Protein 1JEG (pdb70)

Organism: Mus musculus (NCBI:txid10090)

Sequence (78 aa):
SGTECIAKYNFHGTAEQDLPFCKGDVLTIVAVTKDPNWYKAKNKVGREGIIPANYVQKREIPPPLPERTPESFIVVEESGTECIAKYNFHGTAEQDLPFCKGDVLTIVAVTKDPNWYKAKNKVGREGIIPANYVQKREIPPPLPERTPESFIVVEESGTECIAKYNFHGTAEQDLPFCKGDVLTIVAVTKDPNWYKAKNKVGREGIIPANYVQKREIPPPLPERTPESFIVVEESGTECIAKYNFHGTAEQDLPFCKGDVLTIVAVTKDPNWYKAKNKVGREGIIPANYVQKREIPPPLPERTPESFIVVEESGTECIAKYNFHGTAEQDLPFCKGDVLTIVAVTKDPNWYKAKNKVGREGIIPANYVQKREIPPPLPERTPESFIVVEESGTECIAKYNFHGTAEQDLPFCKGDVLTIVAVTKDPNWYKAKNKVGREGIIPANYVQKREIPPPLPERTPESFIVVEESGTECIAKYNFHGTAEQDLPFCKGDVLTIVAVTKDPNWYKAKNKVGREGIIPANYVQKREIPPPLPERTPESFIVVEESGTECIAKYNFHGTAEQDLPFCKGDVLTIVAVTKDPNWYKAKNKVGREGIIPANYVQKREIPPPLPERTPESFIVVEESGTECIAKYNFHGTAEQDLPFCKGDVLTIVAVTKDPNWYKAKNKVGREGIIPANYVQKREIPPPLPERTPESFIVVEESGTECIAKYNFHGTAEQDLPFCKGDVLTIVAVTKDPNWYKAKNKVGREGIIPANYVQKREIPPPLPERTPESFIVVEESGTECIAKYNFHGTAEQDLPFCKGDVLTIVAVTKDPNWYKAKNKVGREGIIPANYVQKREIPPPLPERTPESFIVVEESGTECIAKYNFHGTAEQDLPFCKGDVLTIVAVTKDPNWYKAKNKVGREGIIPANYVQKREIPPPLPERTPESFIVVEESGTECIAKYNFHGTAEQDLPFCKGDVLTIVAVTKDPNWYKAKNKVGREGIIPANYVQKREIPPPLPERTPESFIVVEESGTECIAKYNFHGTAEQDLPFCKGDVLTIVAVTKDPNWYKAKNKVGREGIIPANYVQKREIPPPLPERTPESFIVVEESGTECIAKYNFHGTAEQDLPFCKGDVLTIVAVTKDPNWYKAKNKVGREGIIPANYVQKREIPPPLPERTPESFIVVEESGTECIAKYNFHGTAEQDLPFCKGDVLTIVAVTKDPNWYKAKNKVGREGIIPANYVQKREIPPPLPERTPESFIVVEESGTECIAKYNFHGTAEQDLPFCKGDVLTIVAVTKDPNWYKAKNKVGREGIIPANYVQKREIPPPLPERTPESFIVVEESGTECIAKYNFHGTAEQDLPFCKGDVLTIVAVTKDPNWYKAKNKVGREGIIPANYVQKREIPPPLPERTPESFIVVEESGTECIAKYNFHGTAEQDLPFCKGDVLTIVAVTKDPNWYKAKNKVGREGIIPANYVQKREIPPPLPERTPESFIVVEESGTECIAKYNFHGTAEQDLPFCKGDVLTIVAVTKDPNWYKAKNKVGREGIIPANYVQKREIPPPLPERTPESFIVVEESGTECIAKYNFHGTAEQDLPFCKGDVLTIVAVTKDPNWYKAKNKVGREGIIPANYVQKREIPPPLPERTPESFIVVEESGTECIAKYNFHGTAEQDLPFCKGDVLTIVAVTKDPNWYKAKNKVGREGIIPANYVQKREIPPPLPERTPESFIVVEESGTECIAKYNFHGTAEQDLPFCKGDVLTIVAVTKDPNWYKAKNKVGREGIIPANYVQKREIPPPLPERTPESFIVVEESGTECIAKYNFHGTAEQDLPFCKGDVLTIVAVTKDPNWYKAKNKVGREGIIPANYVQKREIPPPLPERTPESFIVVEESGTECIAKYNFHGTAEQDLPFCKGDVLTIVAVTKDPNWYKAKNKVGREGIIPANYVQKREIPPPLPERTPESFIVVEE

CATH classification: 2.30.30.40

Foldseek 3Di:
DAWKKFFAAFDCDDDPQADGDHGRFIWAFDAADPDPQWTWTAHPVRRTHIDRCVGIGTPD/DDDDDDDDDPCVVPDPPD

InterPro domains:
  IPR000719 Protein kinase domain [PS50011] (195-449)
  IPR000980 SH2 domain [PF00017] (82-156)
  IPR000980 SH2 domain [PS50001] (82-171)
  IPR000980 SH2 domain [SM00252] (80-162)
  IPR001245 Serine-threonine/tyrosine-protein kinase, catalytic domain [PF07714] (195-440)
  IPR001245 Serine-threonine/tyrosine-protein kinase, catalytic domain [PR00109] (266-279)
  IPR001245 Serine-threonine/tyrosine-protein kinase, catalytic domain [PR00109] (304-322)
  IPR001245 Serine-threonine/tyrosine-protein kinase, catalytic domain [PR00109] (348-358)
  IPR001245 Serine-threonine/tyrosine-protein kinase, catalytic domain [PR00109] (367-389)
  IPR001245 Serine-threonine/tyrosine-protein kinase, catalytic domain [PR00109] (411-433)
  IPR001452 SH3 domain [PF00018] (15-62)
  IPR001452 SH3 domain [PS50002] (9-70)
  IPR001452 SH3 domain [SM00326] (12-69)
  IPR008266 Tyrosine-protein kinase, active site [PS00109] (310-322)
  IPR011009 Protein kinase-like domain superfamily [SSF56112] (182-446)
  IPR017441 Protein kinase, ATP binding site [PS00107] (201-222)
  IPR020635 Tyrosine-protein kinase, catalytic domain [SM00219] (195-440)
  IPR035027 CSK-like, SH2 domain [cd09937] (78-175)
  IPR036028 SH3-like domain superfamily [SSF50044] (13-99)
  IPR036860 SH2 domain superfamily [G3DSA:3.30.505.10] (81-172)

Solvent-accessible surface area: 5381 Å² total; per-residue (Å²): 138,57,39,72,0,41,2,106,97,93,21,130,35,57,39,177,85,12,12,80,9,75,130,60,52,67,0,41,29,68,12,36,3,98,24,77,66,10,49,46,0,65,31,188,110,46,167,112,2,14,1,0,21,52,48,11,79,67,200,136,215,102,113,109,13,20,117,123,32,116,80,21,154,79,69,64,174,186

Secondary structure (DSSP, 8-state):
---EEEESS-----STTB----TT-EEEEEEE-SSSSEEEEE-TTS-EEEEEGGGEEE--/---------GGGGS----

Nearest PDB structures (foldseek):
  1jeg-assembly1_A  TM=9.680E-01  e=2.152E-09  Mus musculus
  1k9a-assembly7_C  TM=9.308E-01  e=7.114E-09  Rattus norvegicus
  1k9a-assembly2_B  TM=9.327E-01  e=8.933E-09  Rattus norvegicus
  1k9a-assembly5_E  TM=9.353E-01  e=1.331E-08  Rattus norvegicus
  6f55-assembly1_A  TM=8.691E-01  e=7.616E-05  Gallus gallus

GO terms:
  GO:0004713 protein tyrosine kinase activity (F, TAS)
  GO:0005524 ATP binding (F, TAS)
  GO:0005886 plasma membrane (C, TAS)
  GO:0016740 transferase activity (F, TAS)
  GO:0035556 intracellular signal transduction (P, IMP)
  GO:0050860 negative regulation of T cell receptor signaling pathway (P, IMP)
  GO:0050868 negative regulation of T cell activation (P, IMP)
  GO:0005515 protein binding (F, IPI)
  GO:0005911 cell-cell junction (C, IDA)
  GO:0008285 negative regulation of cell population proliferation (P, IGI)
  GO:0008285 negative regulation of cell population proliferation (P, IMP)

Radius of gyration: 11.35 Å; Cα contacts (8 Å, |Δi|>4): 159; chains: 2; bounding box: 28×25×25 Å

Structure (mmCIF, N/CA/C/O backbone):
data_1JEG
#
_entry.id   1JEG
#
_cell.length_a   ?
_cell.length_b   ?
_cell.length_c   ?
_cell.angle_alpha   ?
_cell.angle_beta   ?
_cell.angle_gamma   ?
#
loop_
_entity.id
_entity.type
_entity.pdbx_description
1 polymer 'TYROSINE-PROTEIN KINASE CSK'
2 polymer 'HEMATOPOIETIC CELL PROTEIN-TYROSINE PHOSPHATASE 70Z-PEP'
#
loop_
_atom_site.group_PDB
_atom_site.id
_atom_site.type_symbol
_atom_site.label_atom_id
_atom_site.label_alt_id
_atom_site.label_comp_id
_atom_site.label_asym_id
_atom_site.label_entity_id
_atom_site.label_seq_id
_atom_site.pdbx_PDB_ins_code
_atom_site.Cartn_x
_atom_site.Cartn_y
_atom_site.Cartn_z
_atom_site.occupancy
_atom_site.B_iso_or_equiv
_atom_site.auth_seq_id
_atom_site.auth_comp_id
_atom_site.auth_asym_id
_atom_site.auth_atom_id
_atom_site.pdbx_PDB_model_num
ATOM 1 N N . SER A 1 10 ? 10.567 8.238 1.340 1.00 0.00 10 SER A N 1
ATOM 2 C CA . SER A 1 10 ? 11.451 9.241 0.772 1.00 0.00 10 SER A CA 1
ATOM 3 C C . SER A 1 10 ? 12.556 8.565 -0.042 1.00 0.00 10 SER A C 1
ATOM 4 O O . SER A 1 10 ? 13.629 8.272 0.484 1.00 0.00 10 SER A O 1
ATOM 12 N N . GLY A 1 11 ? 12.256 8.334 -1.312 1.00 0.00 11 GLY A N 1
ATOM 13 C CA . GLY A 1 11 ? 13.211 7.698 -2.203 1.00 0.00 11 GLY A CA 1
ATOM 14 C C . GLY A 1 11 ? 12.612 7.499 -3.597 1.00 0.00 11 GLY A C 1
ATOM 15 O O . GLY A 1 11 ? 12.792 8.337 -4.479 1.00 0.00 11 GLY A O 1
ATOM 19 N N . THR A 1 12 ? 11.909 6.386 -3.752 1.00 0.00 12 THR A N 1
ATOM 20 C CA . THR A 1 12 ? 11.283 6.067 -5.023 1.00 0.00 12 THR A CA 1
ATOM 21 C C . THR A 1 12 ? 9.823 6.526 -5.028 1.00 0.00 12 THR A C 1
ATOM 22 O O . THR A 1 12 ? 9.120 6.383 -4.029 1.00 0.00 12 THR A O 1
ATOM 33 N N . GLU A 1 13 ? 9.411 7.068 -6.164 1.00 0.00 13 GLU A N 1
ATOM 34 C CA . GLU A 1 13 ? 8.048 7.550 -6.312 1.00 0.00 13 GLU A CA 1
ATOM 35 C C . GLU A 1 13 ? 7.310 6.733 -7.376 1.00 0.00 13 GLU A C 1
ATOM 36 O O . GLU A 1 13 ? 7.857 6.456 -8.441 1.00 0.00 13 GLU A O 1
ATOM 48 N N . CYS A 1 14 ? 6.078 6.371 -7.049 1.00 0.00 14 CYS A N 1
ATOM 49 C CA . CYS A 1 14 ? 5.260 5.592 -7.962 1.00 0.00 14 CYS A CA 1
ATOM 50 C C . CYS A 1 14 ? 4.000 6.399 -8.285 1.00 0.00 14 CYS A C 1
ATOM 51 O O . CYS A 1 14 ? 3.548 7.204 -7.472 1.00 0.00 14 CYS A O 1
ATOM 59 N N . ILE A 1 15 ? 3.470 6.157 -9.476 1.00 0.00 15 ILE A N 1
ATOM 60 C CA . ILE A 1 15 ? 2.272 6.850 -9.917 1.00 0.00 15 ILE A CA 1
ATOM 61 C C . ILE A 1 15 ? 1.175 5.826 -10.215 1.00 0.00 15 ILE A C 1
ATOM 62 O O . ILE A 1 15 ? 1.428 4.812 -10.863 1.00 0.00 15 ILE A O 1
ATOM 78 N N . ALA A 1 16 ? -0.019 6.128 -9.728 1.00 0.00 16 ALA A N 1
ATOM 79 C CA . ALA A 1 16 ? -1.156 5.246 -9.936 1.00 0.00 16 ALA A CA 1
ATOM 80 C C . ALA A 1 16 ? -1.705 5.452 -11.348 1.00 0.00 16 ALA A C 1
ATOM 81 O O . ALA A 1 16 ? -1.958 6.583 -11.761 1.00 0.00 16 ALA A O 1
ATOM 88 N N . LYS A 1 17 ? -1.874 4.341 -12.051 1.00 0.00 17 LYS A N 1
ATOM 89 C CA . LYS A 1 17 ? -2.389 4.386 -13.409 1.00 0.00 17 LYS A CA 1
ATOM 90 C C . LYS A 1 17 ? -3.918 4.342 -13.371 1.00 0.00 17 LYS A C 1
ATOM 91 O O . LYS A 1 17 ? -4.581 5.069 -14.110 1.00 0.00 17 LYS A O 1
ATOM 109 N N . TYR A 1 18 ? -4.432 3.482 -12.504 1.00 0.00 18 TYR A N 1
ATOM 110 C CA . TYR A 1 18 ? -5.871 3.335 -12.361 1.00 0.00 18 TYR A CA 1
ATOM 111 C C . TYR A 1 18 ? -6.334 3.792 -10.977 1.00 0.00 18 TYR A C 1
ATOM 112 O O . TYR A 1 18 ? -5.518 4.176 -10.141 1.00 0.00 18 TYR A O 1
ATOM 130 N N . ASN A 1 19 ? -7.643 3.735 -10.777 1.00 0.00 19 ASN A N 1
ATOM 131 C CA . ASN A 1 19 ? -8.224 4.139 -9.508 1.00 0.00 19 ASN A CA 1
ATOM 132 C C . ASN A 1 19 ? -8.668 2.894 -8.737 1.00 0.00 19 ASN A C 1
ATOM 133 O O . ASN A 1 19 ? -9.863 2.623 -8.624 1.00 0.00 19 ASN A O 1
ATOM 144 N N . PHE A 1 20 ? -7.683 2.170 -8.226 1.00 0.00 20 PHE A N 1
ATOM 145 C CA . PHE A 1 20 ? -7.958 0.961 -7.470 1.00 0.00 20 PHE A CA 1
ATOM 146 C C . PHE A 1 20 ? -8.357 1.294 -6.030 1.00 0.00 20 PHE A C 1
ATOM 147 O O . PHE A 1 20 ? -7.601 1.938 -5.305 1.00 0.00 20 PHE A O 1
ATOM 164 N N . HIS A 1 21 ? -9.545 0.838 -5.659 1.00 0.00 21 HIS A N 1
ATOM 165 C CA . HIS A 1 21 ? -10.054 1.080 -4.319 1.00 0.00 21 HIS A CA 1
ATOM 166 C C . HIS A 1 21 ? -9.262 0.246 -3.311 1.00 0.00 21 HIS A C 1
ATOM 167 O O . HIS A 1 21 ? -8.260 -0.375 -3.665 1.00 0.00 21 HIS A O 1
ATOM 181 N N . GLY A 1 22 ? -9.739 0.258 -2.076 1.00 0.00 22 GLY A N 1
ATOM 182 C CA . GLY A 1 22 ? -9.087 -0.489 -1.014 1.00 0.00 22 GLY A CA 1
ATOM 183 C C . GLY A 1 22 ? -9.518 -1.957 -1.033 1.00 0.00 22 GLY A C 1
ATOM 184 O O . GLY A 1 22 ? -10.703 -2.259 -1.166 1.00 0.00 22 GLY A O 1
ATOM 188 N N . THR A 1 23 ? -8.531 -2.831 -0.898 1.00 0.00 23 THR A N 1
ATOM 189 C CA . THR A 1 23 ? -8.793 -4.261 -0.898 1.00 0.00 23 THR A CA 1
ATOM 190 C C . THR A 1 23 ? -8.409 -4.874 0.449 1.00 0.00 23 THR A C 1
ATOM 191 O O . THR A 1 23 ? -8.987 -5.876 0.867 1.00 0.00 23 THR A O 1
ATOM 202 N N . ALA A 1 24 ? -7.436 -4.246 1.093 1.00 0.00 24 ALA A N 1
ATOM 203 C CA . ALA A 1 24 ? -6.968 -4.717 2.385 1.00 0.00 24 ALA A CA 1
ATOM 204 C C . ALA A 1 24 ? -6.907 -3.539 3.361 1.00 0.00 24 ALA A C 1
ATOM 205 O O . ALA A 1 24 ? -6.638 -2.409 2.958 1.00 0.00 24 ALA A O 1
ATOM 212 N N . GLU A 1 25 ? -7.162 -3.846 4.625 1.00 0.00 25 GLU A N 1
ATOM 213 C CA . GLU A 1 25 ? -7.139 -2.827 5.660 1.00 0.00 25 GLU A CA 1
ATOM 214 C C . GLU A 1 25 ? -5.768 -2.149 5.708 1.00 0.00 25 GLU A C 1
ATOM 215 O O . GLU A 1 25 ? -5.654 -1.002 6.140 1.00 0.00 25 GLU A O 1
ATOM 227 N N . GLN A 1 26 ? -4.763 -2.885 5.259 1.00 0.00 26 GLN A N 1
ATOM 228 C CA . GLN A 1 26 ? -3.405 -2.369 5.245 1.00 0.00 26 GLN A CA 1
ATOM 229 C C . GLN A 1 26 ? -3.129 -1.635 3.931 1.00 0.00 26 GLN A C 1
ATOM 230 O O . GLN A 1 26 ? -2.232 -0.797 3.860 1.00 0.00 26 GLN A O 1
ATOM 244 N N . ASP A 1 27 ? -3.918 -1.978 2.923 1.00 0.00 27 ASP A N 1
ATOM 245 C CA . ASP A 1 27 ? -3.770 -1.362 1.614 1.00 0.00 27 ASP A CA 1
ATOM 246 C C . ASP A 1 27 ? -4.451 0.008 1.620 1.00 0.00 27 ASP A C 1
ATOM 247 O O . ASP A 1 27 ? -5.385 0.237 2.387 1.00 0.00 27 ASP A O 1
ATOM 256 N N . LEU A 1 28 ? -3.957 0.882 0.756 1.00 0.00 28 LEU A N 1
ATOM 257 C CA . LEU A 1 28 ? -4.508 2.223 0.651 1.00 0.00 28 LEU A CA 1
ATOM 258 C C . LEU A 1 28 ? -4.852 2.516 -0.811 1.00 0.00 28 LEU A C 1
ATOM 259 O O . LEU A 1 28 ? -4.026 2.311 -1.699 1.00 0.00 28 LEU A O 1
ATOM 275 N N . PRO A 1 29 ? -6.103 3.005 -1.019 1.00 0.00 29 PRO A N 1
ATOM 276 C CA . PRO A 1 29 ? -6.566 3.329 -2.358 1.00 0.00 29 PRO A CA 1
ATOM 277 C C . PRO A 1 29 ? -5.937 4.632 -2.856 1.00 0.00 29 PRO A C 1
ATOM 278 O O . PRO A 1 29 ? -5.520 5.468 -2.056 1.00 0.00 29 PRO A O 1
ATOM 289 N N . PHE A 1 30 ? -5.890 4.763 -4.173 1.00 0.00 30 PHE A N 1
ATOM 290 C CA . PHE A 1 30 ? -5.318 5.950 -4.787 1.00 0.00 30 PHE A CA 1
ATOM 291 C C . PHE A 1 30 ? -6.148 6.397 -5.991 1.00 0.00 30 PHE A C 1
ATOM 292 O O . PHE A 1 30 ? -7.082 5.708 -6.398 1.00 0.00 30 PHE A O 1
ATOM 309 N N . CYS A 1 31 ? -5.777 7.550 -6.529 1.00 0.00 31 CYS A N 1
ATOM 310 C CA . CYS A 1 31 ? -6.476 8.098 -7.680 1.00 0.00 31 CYS A CA 1
ATOM 311 C C . CYS A 1 31 ? -5.458 8.316 -8.802 1.00 0.00 31 CYS A C 1
ATOM 312 O O . CYS A 1 31 ? -4.440 8.976 -8.600 1.00 0.00 31 CYS A O 1
ATOM 320 N N . LYS A 1 32 ? -5.769 7.749 -9.958 1.00 0.00 32 LYS A N 1
ATOM 321 C CA . LYS A 1 32 ? -4.895 7.872 -11.111 1.00 0.00 32 LYS A CA 1
ATOM 322 C C . LYS A 1 32 ? -4.259 9.265 -11.117 1.00 0.00 32 LYS A C 1
ATOM 323 O O . LYS A 1 32 ? -4.964 10.273 -11.084 1.00 0.00 32 LYS A O 1
ATOM 341 N N . GLY A 1 33 ? -2.935 9.275 -11.158 1.00 0.00 33 GLY A N 1
ATOM 342 C CA . GLY A 1 33 ? -2.197 10.526 -11.169 1.00 0.00 33 GLY A CA 1
ATOM 343 C C . GLY A 1 33 ? -1.571 10.805 -9.801 1.00 0.00 33 GLY A C 1
ATOM 344 O O . GLY A 1 33 ? -0.735 11.698 -9.667 1.00 0.00 33 GLY A O 1
ATOM 348 N N . ASP A 1 34 ? -1.998 10.024 -8.820 1.00 0.00 34 ASP A N 1
ATOM 349 C CA . ASP A 1 34 ? -1.490 10.176 -7.467 1.00 0.00 34 ASP A CA 1
ATOM 350 C C . ASP A 1 34 ? -0.083 9.580 -7.386 1.00 0.00 34 ASP A C 1
ATOM 351 O O . ASP A 1 34 ? 0.209 8.578 -8.038 1.00 0.00 34 ASP A O 1
ATOM 360 N N . VAL A 1 35 ? 0.751 10.221 -6.581 1.00 0.00 35 VAL A N 1
ATOM 361 C CA . VAL A 1 35 ? 2.120 9.767 -6.406 1.00 0.00 35 VAL A CA 1
ATOM 362 C C . VAL A 1 35 ? 2.297 9.229 -4.985 1.00 0.00 35 VAL A C 1
ATOM 363 O O . VAL A 1 35 ? 1.803 9.823 -4.026 1.00 0.00 35 VAL A O 1
ATOM 376 N N . LEU A 1 36 ? 3.002 8.111 -4.892 1.00 0.00 36 LEU A N 1
ATOM 377 C CA . LEU A 1 36 ? 3.250 7.487 -3.604 1.00 0.00 36 LEU A CA 1
ATOM 378 C C . LEU A 1 36 ? 4.742 7.178 -3.471 1.00 0.00 36 LEU A C 1
ATOM 379 O O . LEU A 1 36 ? 5.393 6.811 -4.447 1.00 0.00 36 LEU A O 1
ATOM 395 N N . THR A 1 37 ? 5.241 7.336 -2.254 1.00 0.00 37 THR A N 1
ATOM 396 C CA . THR A 1 37 ? 6.645 7.078 -1.980 1.00 0.00 37 THR A CA 1
ATOM 397 C C . THR A 1 37 ? 6.811 5.734 -1.270 1.00 0.00 37 THR A C 1
ATOM 398 O O . THR A 1 37 ? 6.112 5.451 -0.297 1.00 0.00 37 THR A O 1
ATOM 409 N N . ILE A 1 38 ? 7.741 4.941 -1.781 1.00 0.00 38 ILE A N 1
ATOM 410 C CA . ILE A 1 38 ? 8.009 3.634 -1.207 1.00 0.00 38 ILE A CA 1
ATOM 411 C C . ILE A 1 38 ? 8.656 3.807 0.169 1.00 0.00 38 ILE A C 1
ATOM 412 O O . ILE A 1 38 ? 9.612 4.567 0.316 1.00 0.00 38 ILE A O 1
ATOM 428 N N . VAL A 1 39 ? 8.110 3.090 1.139 1.00 0.00 39 VAL A N 1
ATOM 429 C CA . VAL A 1 39 ? 8.623 3.155 2.497 1.00 0.00 39 VAL A CA 1
ATOM 430 C C . VAL A 1 39 ? 9.226 1.801 2.876 1.00 0.00 39 VAL A C 1
ATOM 431 O O . VAL A 1 39 ? 10.198 1.739 3.627 1.00 0.00 39 VAL A O 1
ATOM 444 N N . ALA A 1 40 ? 8.626 0.751 2.337 1.00 0.00 40 ALA A N 1
ATOM 445 C CA . ALA A 1 40 ? 9.093 -0.599 2.609 1.00 0.00 40 ALA A CA 1
ATOM 446 C C . ALA A 1 40 ? 8.456 -1.565 1.607 1.00 0.00 40 ALA A C 1
ATOM 447 O O . ALA A 1 40 ? 7.444 -1.244 0.987 1.00 0.00 40 ALA A O 1
ATOM 454 N N . VAL A 1 41 ? 9.077 -2.729 1.482 1.00 0.00 41 VAL A N 1
ATOM 455 C CA . VAL A 1 41 ? 8.584 -3.744 0.566 1.00 0.00 41 VAL A CA 1
ATOM 456 C C . VAL A 1 41 ? 7.885 -4.847 1.363 1.00 0.00 41 VAL A C 1
ATOM 457 O O . VAL A 1 41 ? 8.269 -5.139 2.495 1.00 0.00 41 VAL A O 1
ATOM 470 N N . THR A 1 42 ? 6.871 -5.431 0.741 1.00 0.00 42 THR A N 1
ATOM 471 C CA . THR A 1 42 ? 6.115 -6.495 1.379 1.00 0.00 42 THR A CA 1
ATOM 472 C C . THR A 1 42 ? 6.660 -7.862 0.958 1.00 0.00 42 THR A C 1
ATOM 473 O O . THR A 1 42 ? 7.496 -7.951 0.060 1.00 0.00 42 THR A O 1
ATOM 484 N N . LYS A 1 43 ? 6.163 -8.892 1.626 1.00 0.00 43 LYS A N 1
ATOM 485 C CA . LYS A 1 43 ? 6.589 -10.250 1.333 1.00 0.00 43 LYS A CA 1
ATOM 486 C C . LYS A 1 43 ? 6.593 -10.462 -0.182 1.00 0.00 43 LYS A C 1
ATOM 487 O O . LYS A 1 43 ? 7.462 -11.151 -0.714 1.00 0.00 43 LYS A O 1
ATOM 505 N N . ASP A 1 44 ? 5.611 -9.859 -0.835 1.00 0.00 44 ASP A N 1
ATOM 506 C CA . ASP A 1 44 ? 5.491 -9.973 -2.279 1.00 0.00 44 ASP A CA 1
ATOM 507 C C . ASP A 1 44 ? 6.198 -8.789 -2.941 1.00 0.00 44 ASP A C 1
ATOM 508 O O . ASP A 1 44 ? 6.368 -7.738 -2.323 1.00 0.00 44 ASP A O 1
ATOM 517 N N . PRO A 1 45 ? 6.600 -9.002 -4.222 1.00 0.00 45 PRO A N 1
ATOM 518 C CA . PRO A 1 45 ? 7.284 -7.965 -4.974 1.00 0.00 45 PRO A CA 1
ATOM 519 C C . PRO A 1 45 ? 6.306 -6.879 -5.426 1.00 0.00 45 PRO A C 1
ATOM 520 O O . PRO A 1 45 ? 6.183 -5.840 -4.779 1.00 0.00 45 PRO A O 1
ATOM 531 N N . ASN A 1 46 ? 5.634 -7.157 -6.534 1.00 0.00 46 ASN A N 1
ATOM 532 C CA . ASN A 1 46 ? 4.670 -6.216 -7.080 1.00 0.00 46 ASN A CA 1
ATOM 533 C C . ASN A 1 46 ? 3.989 -5.467 -5.934 1.00 0.00 46 ASN A C 1
ATOM 534 O O . ASN A 1 46 ? 3.669 -4.286 -6.062 1.00 0.00 46 ASN A O 1
ATOM 545 N N . TRP A 1 47 ? 3.788 -6.183 -4.838 1.00 0.00 47 TRP A N 1
ATOM 546 C CA . TRP A 1 47 ? 3.151 -5.601 -3.669 1.00 0.00 47 TRP A CA 1
ATOM 547 C C . TRP A 1 47 ? 4.214 -4.825 -2.889 1.00 0.00 47 TRP A C 1
ATOM 548 O O . TRP A 1 47 ? 5.203 -5.401 -2.439 1.00 0.00 47 TRP A O 1
ATOM 569 N N . TYR A 1 48 ? 3.973 -3.529 -2.753 1.00 0.00 48 TYR A N 1
ATOM 570 C CA . TYR A 1 48 ? 4.896 -2.667 -2.034 1.00 0.00 48 TYR A CA 1
ATOM 571 C C . TYR A 1 48 ? 4.144 -1.690 -1.129 1.00 0.00 48 TYR A C 1
ATOM 572 O O . TYR A 1 48 ? 3.047 -1.247 -1.464 1.00 0.00 48 TYR A O 1
ATOM 590 N N . LYS A 1 49 ? 4.765 -1.383 0.001 1.00 0.00 49 LYS A N 1
ATOM 591 C CA . LYS A 1 49 ? 4.168 -0.467 0.958 1.00 0.00 49 LYS A CA 1
ATOM 592 C C . LYS A 1 49 ? 4.769 0.927 0.767 1.00 0.00 49 LYS A C 1
ATOM 593 O O . LYS A 1 49 ? 5.982 1.102 0.865 1.00 0.00 49 LYS A O 1
ATOM 611 N N . ALA A 1 50 ? 3.892 1.883 0.496 1.00 0.00 50 ALA A N 1
ATOM 612 C CA . ALA A 1 50 ? 4.323 3.255 0.290 1.00 0.00 50 ALA A CA 1
ATOM 613 C C . ALA A 1 50 ? 3.422 4.194 1.095 1.00 0.00 50 ALA A C 1
ATOM 614 O O . ALA A 1 50 ? 2.397 3.770 1.628 1.00 0.00 50 ALA A O 1
ATOM 621 N N . LYS A 1 51 ? 3.837 5.450 1.160 1.00 0.00 51 LYS A N 1
ATOM 622 C CA . LYS A 1 51 ? 3.080 6.452 1.891 1.00 0.00 51 LYS A CA 1
ATOM 623 C C . LYS A 1 51 ? 2.585 7.523 0.918 1.00 0.00 51 LYS A C 1
ATOM 624 O O . LYS A 1 51 ? 3.150 7.695 -0.162 1.00 0.00 51 LYS A O 1
ATOM 642 N N . ASN A 1 52 ? 1.535 8.216 1.333 1.00 0.00 52 ASN A N 1
ATOM 643 C CA . ASN A 1 52 ? 0.958 9.267 0.511 1.00 0.00 52 ASN A CA 1
ATOM 644 C C . ASN A 1 52 ? 1.562 10.613 0.913 1.00 0.00 52 ASN A C 1
ATOM 645 O O . ASN A 1 52 ? 2.293 10.700 1.899 1.00 0.00 52 ASN A O 1
ATOM 656 N N . LYS A 1 53 ? 1.236 11.630 0.129 1.00 0.00 53 LYS A N 1
ATOM 657 C CA . LYS A 1 53 ? 1.738 12.968 0.391 1.00 0.00 53 LYS A CA 1
ATOM 658 C C . LYS A 1 53 ? 1.040 13.537 1.627 1.00 0.00 53 LYS A C 1
ATOM 659 O O . LYS A 1 53 ? 1.473 14.547 2.179 1.00 0.00 53 LYS A O 1
ATOM 677 N N . VAL A 1 54 ? -0.028 12.863 2.028 1.00 0.00 54 VAL A N 1
ATOM 678 C CA . VAL A 1 54 ? -0.789 13.287 3.190 1.00 0.00 54 VAL A CA 1
ATOM 679 C C . VAL A 1 54 ? -0.156 12.700 4.452 1.00 0.00 54 VAL A C 1
ATOM 680 O O . VAL A 1 54 ? -0.563 13.029 5.566 1.00 0.00 54 VAL A O 1
ATOM 693 N N . GLY A 1 55 ? 0.829 11.841 4.237 1.00 0.00 55 GLY A N 1
ATOM 694 C CA . GLY A 1 55 ? 1.522 11.204 5.344 1.00 0.00 55 GLY A CA 1
ATOM 695 C C . GLY A 1 55 ? 0.886 9.855 5.686 1.00 0.00 55 GLY A C 1
ATOM 696 O O . GLY A 1 55 ? 1.188 9.268 6.723 1.00 0.00 55 GLY A O 1
ATOM 700 N N . ARG A 1 56 ? 0.017 9.404 4.794 1.00 0.00 56 ARG A N 1
ATOM 701 C CA . ARG A 1 56 ? -0.665 8.135 4.989 1.00 0.00 56 ARG A CA 1
ATOM 702 C C . ARG A 1 56 ? 0.264 6.974 4.630 1.00 0.00 56 ARG A C 1
ATOM 703 O O . ARG A 1 56 ? 1.153 7.120 3.793 1.00 0.00 56 ARG A O 1
ATOM 720 N N . GLU A 1 57 ? 0.026 5.844 5.282 1.00 0.00 57 GLU A N 1
ATOM 721 C CA . GLU A 1 57 ? 0.830 4.658 5.043 1.00 0.00 57 GLU A CA 1
ATOM 722 C C . GLU A 1 57 ? -0.067 3.472 4.682 1.00 0.00 57 GLU A C 1
ATOM 723 O O . GLU A 1 57 ? -1.001 3.151 5.414 1.00 0.00 57 GLU A O 1
ATOM 735 N N . GLY A 1 58 ? 0.248 2.856 3.553 1.00 0.00 58 GLY A N 1
ATOM 736 C CA . GLY A 1 58 ? -0.518 1.712 3.086 1.00 0.00 58 GLY A CA 1
ATOM 737 C C . GLY A 1 58 ? 0.193 1.012 1.926 1.00 0.00 58 GLY A C 1
ATOM 738 O O . GLY A 1 58 ? 1.126 1.562 1.342 1.00 0.00 58 GLY A O 1
ATOM 742 N N . ILE A 1 59 ? -0.276 -0.191 1.626 1.00 0.00 59 ILE A N 1
ATOM 743 C CA . ILE A 1 59 ? 0.305 -0.971 0.547 1.00 0.00 59 ILE A CA 1
ATOM 744 C C . ILE A 1 59 ? -0.502 -0.740 -0.733 1.00 0.00 59 ILE A C 1
ATOM 745 O O . ILE A 1 59 ? -1.711 -0.524 -0.679 1.00 0.00 59 ILE A O 1
ATOM 761 N N . ILE A 1 60 ? 0.201 -0.794 -1.855 1.00 0.00 60 ILE A N 1
ATOM 762 C CA . ILE A 1 60 ? -0.433 -0.592 -3.147 1.00 0.00 60 ILE A CA 1
ATOM 763 C C . ILE A 1 60 ? 0.173 -1.561 -4.165 1.00 0.00 60 ILE A C 1
ATOM 764 O O . ILE A 1 60 ? 1.374 -1.829 -4.133 1.00 0.00 60 ILE A O 1
ATOM 780 N N . PRO A 1 61 ? -0.707 -2.072 -5.066 1.00 0.00 61 PRO A N 1
ATOM 781 C CA . PRO A 1 61 ? -0.271 -3.005 -6.091 1.00 0.00 61 PRO A CA 1
ATOM 782 C C . PRO A 1 61 ? 0.498 -2.282 -7.199 1.00 0.00 61 PRO A C 1
ATOM 783 O O . PRO A 1 61 ? -0.011 -1.333 -7.795 1.00 0.00 61 PRO A O 1
ATOM 794 N N . ALA A 1 62 ? 1.710 -2.758 -7.443 1.00 0.00 62 ALA A N 1
ATOM 795 C CA . ALA A 1 62 ? 2.553 -2.169 -8.469 1.00 0.00 62 ALA A CA 1
ATOM 796 C C . ALA A 1 62 ? 1.914 -2.395 -9.840 1.00 0.00 62 ALA A C 1
ATOM 797 O O . ALA A 1 62 ? 2.157 -1.633 -10.775 1.00 0.00 62 ALA A O 1
ATOM 804 N N . ASN A 1 63 ? 1.109 -3.444 -9.917 1.00 0.00 63 ASN A N 1
ATOM 805 C CA . ASN A 1 63 ? 0.433 -3.779 -11.158 1.00 0.00 63 ASN A CA 1
ATOM 806 C C . ASN A 1 63 ? -0.669 -2.752 -11.428 1.00 0.00 63 ASN A C 1
ATOM 807 O O . ASN A 1 63 ? -1.344 -2.815 -12.455 1.00 0.00 63 ASN A O 1
ATOM 818 N N . TYR A 1 64 ? -0.818 -1.831 -10.488 1.00 0.00 64 TYR A N 1
ATOM 819 C CA . TYR A 1 64 ? -1.826 -0.792 -10.610 1.00 0.00 64 TYR A CA 1
ATOM 820 C C . TYR A 1 64 ? -1.181 0.594 -10.656 1.00 0.00 64 TYR A C 1
ATOM 821 O O . TYR A 1 64 ? -1.874 1.600 -10.802 1.00 0.00 64 TYR A O 1
ATOM 839 N N . VAL A 1 65 ? 0.137 0.604 -10.530 1.00 0.00 65 VAL A N 1
ATOM 840 C CA . VAL A 1 65 ? 0.883 1.850 -10.555 1.00 0.00 65 VAL A CA 1
ATOM 841 C C . VAL A 1 65 ? 2.220 1.626 -11.264 1.00 0.00 65 VAL A C 1
ATOM 842 O O . VAL A 1 65 ? 2.553 0.498 -11.626 1.00 0.00 65 VAL A O 1
ATOM 855 N N . GLN A 1 66 ? 2.950 2.717 -11.441 1.00 0.00 66 GLN A N 1
ATOM 856 C CA . GLN A 1 66 ? 4.244 2.653 -12.099 1.00 0.00 66 GLN A CA 1
ATOM 857 C C . GLN A 1 66 ? 5.325 3.264 -11.206 1.00 0.00 66 GLN A C 1
ATOM 858 O O . GLN A 1 66 ? 5.124 4.325 -10.618 1.00 0.00 66 GLN A O 1
ATOM 872 N N . LYS A 1 67 ? 6.451 2.568 -11.134 1.00 0.00 67 LYS A N 1
ATOM 873 C CA . LYS A 1 67 ? 7.564 3.029 -10.322 1.00 0.00 67 LYS A CA 1
ATOM 874 C C . LYS A 1 67 ? 8.546 3.804 -11.204 1.00 0.00 67 LYS A C 1
ATOM 875 O O . LYS A 1 67 ? 9.218 3.219 -12.052 1.00 0.00 67 LYS A O 1
ATOM 893 N N . ARG A 1 68 ? 8.598 5.107 -10.973 1.00 0.00 68 ARG A N 1
ATOM 894 C CA . ARG A 1 68 ? 9.486 5.968 -11.737 1.00 0.00 68 ARG A CA 1
ATOM 895 C C . ARG A 1 68 ? 10.942 5.544 -11.531 1.00 0.00 68 ARG A C 1
ATOM 896 O O . ARG A 1 68 ? 11.789 5.783 -12.391 1.00 0.00 68 ARG A O 1
ATOM 913 N N . GLU A 1 69 ? 11.187 4.920 -10.388 1.00 0.00 69 GLU A N 1
ATOM 914 C CA . GLU A 1 69 ? 12.526 4.460 -10.060 1.00 0.00 69 GLU A CA 1
ATOM 915 C C . GLU A 1 69 ? 12.700 2.996 -10.469 1.00 0.00 69 GLU A C 1
ATOM 916 O O . GLU A 1 69 ? 13.367 2.229 -9.777 1.00 0.00 69 GLU A O 1
ATOM 928 N N . ILE B 2 8 ? -12.036 -10.346 -18.626 1.00 0.00 8 ILE B N 1
ATOM 929 C CA . ILE B 2 8 ? -11.621 -9.741 -17.372 1.00 0.00 8 ILE B CA 1
ATOM 930 C C . ILE B 2 8 ? -10.142 -9.362 -17.457 1.00 0.00 8 ILE B C 1
ATOM 931 O O . ILE B 2 8 ? -9.331 -10.124 -17.983 1.00 0.00 8 ILE B O 1
ATOM 947 N N . PRO B 2 9 ? -9.826 -8.153 -16.919 1.00 0.00 9 PRO B N 1
ATOM 948 C CA . PRO B 2 9 ? -8.458 -7.663 -16.930 1.00 0.00 9 PRO B CA 1
ATOM 949 C C . PRO B 2 9 ? -7.608 -8.389 -15.885 1.00 0.00 9 PRO B C 1
ATOM 950 O O . PRO B 2 9 ? -8.125 -9.185 -15.102 1.00 0.00 9 PRO B O 1
ATOM 961 N N . PRO B 2 10 ? -6.283 -8.082 -15.908 1.00 0.00 10 PRO B N 1
ATOM 962 C CA . PRO B 2 10 ? -5.356 -8.695 -14.972 1.00 0.00 10 PRO B CA 1
ATOM 963 C C . PRO B 2 10 ? -5.509 -8.093 -13.574 1.00 0.00 10 PRO B C 1
ATOM 964 O O . PRO B 2 10 ? -5.231 -6.912 -13.370 1.00 0.00 10 PRO B O 1
ATOM 975 N N . PRO B 2 11 ? -5.961 -8.953 -12.624 1.00 0.00 11 PRO B N 1
ATOM 976 C CA . PRO B 2 11 ? -6.153 -8.518 -11.250 1.00 0.00 11 PRO B CA 1
ATOM 977 C C . PRO B 2 11 ? -4.813 -8.372 -10.529 1.00 0.00 11 PRO B C 1
ATOM 978 O O . PRO B 2 11 ? -3.855 -9.079 -10.841 1.00 0.00 11 PRO B O 1
ATOM 989 N N . LEU B 2 12 ? -4.787 -7.450 -9.578 1.00 0.00 12 LEU B N 1
ATOM 990 C CA . LEU B 2 12 ? -3.579 -7.202 -8.809 1.00 0.00 12 LEU B CA 1
ATOM 991 C C . LEU B 2 12 ? -3.020 -8.533 -8.303 1.00 0.00 12 LEU B C 1
ATOM 992 O O . LEU B 2 12 ? -3.627 -9.583 -8.504 1.00 0.00 12 LEU B O 1
ATOM 1008 N N . PRO B 2 13 ? -1.835 -8.444 -7.639 1.00 0.00 13 PRO B N 1
ATOM 1009 C CA . PRO B 2 13 ? -1.187 -9.628 -7.103 1.00 0.00 13 PRO B CA 1
ATOM 1010 C C . PRO B 2 13 ? -1.898 -10.118 -5.840 1.00 0.00 13 PRO B C 1
ATOM 1011 O O . PRO B 2 13 ? -2.563 -9.341 -5.157 1.00 0.00 13 PRO B O 1
ATOM 1022 N N . GLU B 2 14 ? -1.733 -11.405 -5.568 1.00 0.00 14 GLU B N 1
ATOM 1023 C CA . GLU B 2 14 ? -2.351 -12.007 -4.398 1.00 0.00 14 GLU B CA 1
ATOM 1024 C C . GLU B 2 14 ? -2.037 -11.183 -3.148 1.00 0.00 14 GLU B C 1
ATOM 1025 O O . GLU B 2 14 ? -0.896 -10.770 -2.943 1.00 0.00 14 GLU B O 1
ATOM 1037 N N . ARG B 2 15 ? -3.068 -10.969 -2.345 1.00 0.00 15 ARG B N 1
ATOM 1038 C CA . ARG B 2 15 ? -2.917 -10.201 -1.120 1.00 0.00 15 ARG B CA 1
ATOM 1039 C C . ARG B 2 15 ? -2.441 -11.107 0.017 1.00 0.00 15 ARG B C 1
ATOM 1040 O O . ARG B 2 15 ? -3.252 -11.742 0.690 1.00 0.00 15 ARG B O 1
ATOM 1057 N N . THR B 2 16 ? -1.129 -11.137 0.199 1.00 0.00 16 THR B N 1
ATOM 1058 C CA . THR B 2 16 ? -0.536 -11.954 1.244 1.00 0.00 16 THR B CA 1
ATOM 1059 C C . THR B 2 16 ? -0.486 -11.179 2.562 1.00 0.00 16 THR B C 1
ATOM 1060 O O . THR B 2 16 ? -0.222 -9.977 2.571 1.00 0.00 16 THR B O 1
ATOM 1071 N N . PRO B 2 17 ? -0.750 -11.918 3.673 1.00 0.00 17 PRO B N 1
ATOM 1072 C CA . PRO B 2 17 ? -0.737 -11.313 4.994 1.00 0.00 17 PRO B CA 1
ATOM 1073 C C . PRO B 2 17 ? 0.696 -11.054 5.465 1.00 0.00 17 PRO B C 1
ATOM 1074 O O . PRO B 2 17 ? 0.916 -10.292 6.406 1.00 0.00 17 PRO B O 1
ATOM 1085 N N . GLU B 2 18 ? 1.632 -11.702 4.789 1.00 0.00 18 GLU B N 1
ATOM 1086 C CA . GLU B 2 18 ? 3.038 -11.551 5.126 1.00 0.00 18 GLU B CA 1
ATOM 1087 C C . GLU B 2 18 ? 3.476 -10.097 4.939 1.00 0.00 18 GLU B C 1
ATOM 1088 O O . GLU B 2 18 ? 4.550 -9.705 5.392 1.00 0.00 18 GLU B O 1
ATOM 1100 N N . SER B 2 19 ? 2.621 -9.336 4.271 1.00 0.00 19 SER B N 1
ATOM 1101 C CA . SER B 2 19 ? 2.906 -7.935 4.018 1.00 0.00 19 SER B CA 1
ATOM 1102 C C . SER B 2 19 ? 3.145 -7.202 5.340 1.00 0.00 19 SER B C 1
ATOM 1103 O O . SER B 2 19 ? 3.872 -6.211 5.382 1.00 0.00 19 SER B O 1
ATOM 1111 N N . PHE B 2 20 ? 2.518 -7.719 6.387 1.00 0.00 20 PHE B N 1
ATOM 1112 C CA . PHE B 2 20 ? 2.653 -7.127 7.706 1.00 0.00 20 PHE B CA 1
ATOM 1113 C C . PHE B 2 20 ? 4.111 -7.139 8.167 1.00 0.00 20 PHE B C 1
ATOM 1114 O O . PHE B 2 20 ? 4.464 -6.477 9.142 1.00 0.00 20 PHE B O 1
ATOM 1131 N N . ILE B 2 21 ? 4.920 -7.900 7.444 1.00 0.00 21 ILE B N 1
ATOM 1132 C CA . ILE B 2 21 ? 6.332 -8.008 7.766 1.00 0.00 21 ILE B CA 1
ATOM 1133 C C . ILE B 2 21 ? 7.159 -7.403 6.629 1.00 0.00 21 ILE B C 1
ATOM 1134 O O . ILE B 2 21 ? 6.924 -7.703 5.459 1.00 0.00 21 ILE B O 1
ATOM 1150 N N . VAL B 2 22 ? 8.108 -6.563 7.012 1.00 0.00 22 VAL B N 1
ATOM 1151 C CA . VAL B 2 22 ? 8.970 -5.913 6.039 1.00 0.00 22 VAL B CA 1
ATOM 1152 C C . VAL B 2 22 ? 10.344 -6.585 6.053 1.00 0.00 22 VAL B C 1
ATOM 1153 O O . VAL B 2 22 ? 10.985 -6.674 7.099 1.00 0.00 22 VAL B O 1
ATOM 1166 N N . VAL B 2 23 ? 10.757 -7.040 4.880 1.00 0.00 23 VAL B N 1
ATOM 1167 C CA . VAL B 2 23 ? 12.044 -7.701 4.743 1.00 0.00 23 VAL B CA 1
ATOM 1168 C C . VAL B 2 23 ? 13.162 -6.688 4.998 1.00 0.00 23 VAL B C 1
ATOM 1169 O O . VAL B 2 23 ? 13.174 -5.609 4.406 1.00 0.00 23 VAL B O 1
ATOM 1182 N N . GLU B 2 24 ? 14.075 -7.070 5.879 1.00 0.00 24 GLU B N 1
ATOM 1183 C CA . GLU B 2 24 ? 15.194 -6.208 6.218 1.00 0.00 24 GLU B CA 1
ATOM 1184 C C . GLU B 2 24 ? 16.263 -6.270 5.125 1.00 0.00 24 GLU B C 1
ATOM 1185 O O . GLU B 2 24 ? 17.421 -6.580 5.400 1.00 0.00 24 GLU B O 1
ATOM 1197 N N . GLU B 2 25 ? 15.835 -5.970 3.908 1.00 0.00 25 GLU B N 1
ATOM 1198 C CA . GLU B 2 25 ? 16.741 -5.988 2.771 1.00 0.00 25 GLU B CA 1
ATOM 1199 C C . GLU B 2 25 ? 18.130 -5.503 3.192 1.00 0.00 25 GLU B C 1
ATOM 1200 O O . GLU B 2 25 ? 19.094 -6.266 3.161 1.00 0.00 25 GLU B O 1
ATOM 1212 N N . SER A 1 10 ? 10.759 6.173 1.826 1.00 0.00 10 SER A N 2
ATOM 1213 C CA . SER A 1 10 ? 10.916 7.469 1.191 1.00 0.00 10 SER A CA 2
ATOM 1214 C C . SER A 1 10 ? 12.150 7.464 0.286 1.00 0.00 10 SER A C 2
ATOM 1215 O O . SER A 1 10 ? 13.195 7.999 0.653 1.00 0.00 10 SER A O 2
ATOM 1223 N N . GLY A 1 11 ? 11.989 6.852 -0.878 1.00 0.00 11 GLY A N 2
ATOM 1224 C CA . GLY A 1 11 ? 13.077 6.769 -1.837 1.00 0.00 11 GLY A CA 2
ATOM 1225 C C . GLY A 1 11 ? 12.542 6.718 -3.270 1.00 0.00 11 GLY A C 2
ATOM 1226 O O . GLY A 1 11 ? 12.651 7.693 -4.011 1.00 0.00 11 GLY A O 2
ATOM 1230 N N . THR A 1 12 ? 11.976 5.572 -3.616 1.00 0.00 12 THR A N 2
ATOM 1231 C CA . THR A 1 12 ? 11.425 5.381 -4.947 1.00 0.00 12 THR A CA 2
ATOM 1232 C C . THR A 1 12 ? 10.051 6.047 -5.055 1.00 0.00 12 THR A C 2
ATOM 1233 O O . THR A 1 12 ? 9.248 5.974 -4.126 1.00 0.00 12 THR A O 2
ATOM 1244 N N . GLU A 1 13 ? 9.823 6.680 -6.196 1.00 0.00 13 GLU A N 2
ATOM 1245 C CA . GLU A 1 13 ? 8.561 7.357 -6.437 1.00 0.00 13 GLU A CA 2
ATOM 1246 C C . GLU A 1 13 ? 7.689 6.533 -7.388 1.00 0.00 13 GLU A C 2
ATOM 1247 O O . GLU A 1 13 ? 8.089 6.255 -8.518 1.00 0.00 13 GLU A O 2
ATOM 1259 N N . CYS A 1 14 ? 6.516 6.166 -6.895 1.00 0.00 14 CYS A N 2
ATOM 1260 C CA . CYS A 1 14 ? 5.585 5.380 -7.686 1.00 0.00 14 CYS A CA 2
ATOM 1261 C C . CYS A 1 14 ? 4.559 6.330 -8.306 1.00 0.00 14 CYS A C 2
ATOM 1262 O O . CYS A 1 14 ? 4.146 7.302 -7.674 1.00 0.00 14 CYS A O 2
ATOM 1270 N N . ILE A 1 15 ? 4.176 6.018 -9.536 1.00 0.00 15 ILE A N 2
ATOM 1271 C CA . ILE A 1 15 ? 3.206 6.833 -10.248 1.00 0.00 15 ILE A CA 2
ATOM 1272 C C . ILE A 1 15 ? 1.929 6.020 -10.469 1.00 0.00 15 ILE A C 2
ATOM 1273 O O . ILE A 1 15 ? 1.988 4.863 -10.883 1.00 0.00 15 ILE A O 2
ATOM 1289 N N . ALA A 1 16 ? 0.803 6.657 -10.182 1.00 0.00 16 ALA A N 2
ATOM 1290 C CA . ALA A 1 16 ? -0.487 6.008 -10.344 1.00 0.00 16 ALA A CA 2
ATOM 1291 C C . ALA A 1 16 ? -0.876 6.019 -11.824 1.00 0.00 16 ALA A C 2
ATOM 1292 O O . ALA A 1 16 ? -0.786 7.053 -12.485 1.00 0.00 16 ALA A O 2
ATOM 1299 N N . LYS A 1 17 ? -1.301 4.859 -12.300 1.00 0.00 17 LYS A N 2
ATOM 1300 C CA . LYS A 1 17 ? -1.706 4.723 -13.689 1.00 0.00 17 LYS A CA 2
ATOM 1301 C C . LYS A 1 17 ? -3.176 4.307 -13.750 1.00 0.00 17 LYS A C 2
ATOM 1302 O O . LYS A 1 17 ? -3.925 4.783 -14.602 1.00 0.00 17 LYS A O 2
ATOM 1320 N N . TYR A 1 18 ? -3.548 3.425 -12.834 1.00 0.00 18 TYR A N 2
ATOM 1321 C CA . TYR A 1 18 ? -4.916 2.940 -12.773 1.00 0.00 18 TYR A CA 2
ATOM 1322 C C . TYR A 1 18 ? -5.674 3.582 -11.608 1.00 0.00 18 TYR A C 2
ATOM 1323 O O . TYR A 1 18 ? -5.090 4.319 -10.815 1.00 0.00 18 TYR A O 2
ATOM 1341 N N . ASN A 1 19 ? -6.962 3.280 -11.544 1.00 0.00 19 ASN A N 2
ATOM 1342 C CA . ASN A 1 19 ? -7.805 3.818 -10.491 1.00 0.00 19 ASN A CA 2
ATOM 1343 C C . ASN A 1 19 ? -8.499 2.667 -9.760 1.00 0.00 19 ASN A C 2
ATOM 1344 O O . ASN A 1 19 ? -9.723 2.555 -9.791 1.00 0.00 19 ASN A O 2
ATOM 1355 N N . PHE A 1 20 ? -7.686 1.841 -9.118 1.00 0.00 20 PHE A N 2
ATOM 1356 C CA . PHE A 1 20 ? -8.206 0.702 -8.380 1.00 0.00 20 PHE A CA 2
ATOM 1357 C C . PHE A 1 20 ? -8.594 1.103 -6.956 1.00 0.00 20 PHE A C 2
ATOM 1358 O O . PHE A 1 20 ? -7.840 1.796 -6.275 1.00 0.00 20 PHE A O 2
ATOM 1375 N N . HIS A 1 21 ? -9.770 0.649 -6.547 1.00 0.00 21 HIS A N 2
ATOM 1376 C CA . HIS A 1 21 ? -10.267 0.951 -5.215 1.00 0.00 21 HIS A CA 2
ATOM 1377 C C . HIS A 1 21 ? -9.477 0.151 -4.178 1.00 0.00 21 HIS A C 2
ATOM 1378 O O . HIS A 1 21 ? -8.494 -0.508 -4.515 1.00 0.00 21 HIS A O 2
ATOM 1392 N N . GLY A 1 22 ? -9.936 0.235 -2.939 1.00 0.00 22 GLY A N 2
ATOM 1393 C CA . GLY A 1 22 ? -9.283 -0.473 -1.850 1.00 0.00 22 GLY A CA 2
ATOM 1394 C C . GLY A 1 22 ? -9.756 -1.927 -1.781 1.00 0.00 22 GLY A C 2
ATOM 1395 O O . GLY A 1 22 ? -10.935 -2.211 -1.986 1.00 0.00 22 GLY A O 2
ATOM 1399 N N . THR A 1 23 ? -8.811 -2.809 -1.490 1.00 0.00 23 THR A N 2
ATOM 1400 C CA . THR A 1 23 ? -9.115 -4.227 -1.392 1.00 0.00 23 THR A CA 2
ATOM 1401 C C . THR A 1 23 ? -8.852 -4.731 0.028 1.00 0.00 23 THR A C 2
ATOM 1402 O O . THR A 1 23 ? -9.542 -5.629 0.510 1.00 0.00 23 THR A O 2
ATOM 1413 N N . ALA A 1 24 ? -7.855 -4.131 0.661 1.00 0.00 24 ALA A N 2
ATOM 1414 C CA . ALA A 1 24 ? -7.492 -4.508 2.016 1.00 0.00 24 ALA A CA 2
ATOM 1415 C C . ALA A 1 24 ? -7.512 -3.266 2.908 1.00 0.00 24 ALA A C 2
ATOM 1416 O O . ALA A 1 24 ? -7.214 -2.163 2.450 1.00 0.00 24 ALA A O 2
ATOM 1423 N N . GLU A 1 25 ? -7.862 -3.485 4.167 1.00 0.00 25 GLU A N 2
ATOM 1424 C CA . GLU A 1 25 ? -7.923 -2.396 5.128 1.00 0.00 25 GLU A CA 2
ATOM 1425 C C . GLU A 1 25 ? -6.544 -1.757 5.293 1.00 0.00 25 GLU A C 2
ATOM 1426 O O . GLU A 1 25 ? -6.428 -0.646 5.808 1.00 0.00 25 GLU A O 2
ATOM 1438 N N . GLN A 1 26 ? -5.531 -2.485 4.844 1.00 0.00 26 GLN A N 2
ATOM 1439 C CA . GLN A 1 26 ? -4.164 -2.002 4.936 1.00 0.00 26 GLN A CA 2
ATOM 1440 C C . GLN A 1 26 ? -3.754 -1.318 3.630 1.00 0.00 26 GLN A C 2
ATOM 1441 O O . GLN A 1 26 ? -2.827 -0.509 3.613 1.00 0.00 26 GLN A O 2
ATOM 1455 N N . ASP A 1 27 ? -4.464 -1.667 2.568 1.00 0.00 27 ASP A N 2
ATOM 1456 C CA . ASP A 1 27 ? -4.186 -1.098 1.261 1.00 0.00 27 ASP A CA 2
ATOM 1457 C C . ASP A 1 27 ? -4.832 0.286 1.165 1.00 0.00 27 ASP A C 2
ATOM 1458 O O . ASP A 1 27 ? -5.902 0.516 1.726 1.00 0.00 27 ASP A O 2
ATOM 1467 N N . LEU A 1 28 ? -4.155 1.171 0.448 1.00 0.00 28 LEU A N 2
ATOM 1468 C CA . LEU A 1 28 ? -4.650 2.526 0.271 1.00 0.00 28 LEU A CA 2
ATOM 1469 C C . LEU A 1 28 ? -4.955 2.763 -1.209 1.00 0.00 28 LEU A C 2
ATOM 1470 O O . LEU A 1 28 ? -4.064 2.667 -2.053 1.00 0.00 28 LEU A O 2
ATOM 1486 N N . PRO A 1 29 ? -6.248 3.077 -1.487 1.00 0.00 29 PRO A N 2
ATOM 1487 C CA . PRO A 1 29 ? -6.681 3.329 -2.851 1.00 0.00 29 PRO A CA 2
ATOM 1488 C C . PRO A 1 29 ? -6.209 4.703 -3.331 1.00 0.00 29 PRO A C 2
ATOM 1489 O O . PRO A 1 29 ? -6.162 5.654 -2.552 1.00 0.00 29 PRO A O 2
ATOM 1500 N N . PHE A 1 30 ? -5.873 4.763 -4.610 1.00 0.00 30 PHE A N 2
ATOM 1501 C CA . PHE A 1 30 ? -5.406 6.005 -5.204 1.00 0.00 30 PHE A CA 2
ATOM 1502 C C . PHE A 1 30 ? -5.995 6.200 -6.603 1.00 0.00 30 PHE A C 2
ATOM 1503 O O . PHE A 1 30 ? -6.689 5.323 -7.115 1.00 0.00 30 PHE A O 2
ATOM 1520 N N . CYS A 1 31 ? -5.694 7.353 -7.181 1.00 0.00 31 CYS A N 2
ATOM 1521 C CA . CYS A 1 31 ? -6.185 7.674 -8.510 1.00 0.00 31 CYS A CA 2
ATOM 1522 C C . CYS A 1 31 ? -4.982 7.966 -9.409 1.00 0.00 31 CYS A C 2
ATOM 1523 O O . CYS A 1 31 ? -3.953 8.449 -8.937 1.00 0.00 31 CYS A O 2
ATOM 1531 N N . LYS A 1 32 ? -5.150 7.661 -10.687 1.00 0.00 32 LYS A N 2
ATOM 1532 C CA . LYS A 1 32 ? -4.090 7.884 -11.656 1.00 0.00 32 LYS A CA 2
ATOM 1533 C C . LYS A 1 32 ? -3.590 9.324 -11.534 1.00 0.00 32 LYS A C 2
ATOM 1534 O O . LYS A 1 32 ? -4.382 10.249 -11.366 1.00 0.00 32 LYS A O 2
ATOM 1552 N N . GLY A 1 33 ? -2.275 9.470 -11.623 1.00 0.00 33 GLY A N 2
ATOM 1553 C CA . GLY A 1 33 ? -1.660 10.782 -11.524 1.00 0.00 33 GLY A CA 2
ATOM 1554 C C . GLY A 1 33 ? -1.106 11.025 -10.118 1.00 0.00 33 GLY A C 2
ATOM 1555 O O . GLY A 1 33 ? -0.255 11.890 -9.924 1.00 0.00 33 GLY A O 2
ATOM 1559 N N . ASP A 1 34 ? -1.615 10.246 -9.175 1.00 0.00 34 ASP A N 2
ATOM 1560 C CA . ASP A 1 34 ? -1.182 10.364 -7.793 1.00 0.00 34 ASP A CA 2
ATOM 1561 C C . ASP A 1 34 ? 0.215 9.758 -7.646 1.00 0.00 34 ASP A C 2
ATOM 1562 O O . ASP A 1 34 ? 0.507 8.716 -8.228 1.00 0.00 34 ASP A O 2
ATOM 1571 N N . VAL A 1 35 ? 1.040 10.439 -6.864 1.00 0.00 35 VAL A N 2
ATOM 1572 C CA . VAL A 1 35 ? 2.400 9.981 -6.634 1.00 0.00 35 VAL A CA 2
ATOM 1573 C C . VAL A 1 35 ? 2.533 9.498 -5.188 1.00 0.00 35 VAL A C 2
ATOM 1574 O O . VAL A 1 35 ? 2.025 10.137 -4.267 1.00 0.00 35 VAL A O 2
ATOM 1587 N N . LEU A 1 36 ? 3.216 8.374 -5.034 1.00 0.00 36 LEU A N 2
ATOM 1588 C CA . LEU A 1 36 ? 3.422 7.798 -3.715 1.00 0.00 36 LEU A CA 2
ATOM 1589 C C . LEU A 1 36 ? 4.905 7.475 -3.530 1.00 0.00 36 LEU A C 2
ATOM 1590 O O . LEU A 1 36 ? 5.636 7.315 -4.507 1.00 0.00 36 LEU A O 2
ATOM 1606 N N . THR A 1 37 ? 5.307 7.388 -2.271 1.00 0.00 37 THR A N 2
ATOM 1607 C CA . THR A 1 37 ? 6.690 7.086 -1.945 1.00 0.00 37 THR A CA 2
ATOM 1608 C C . THR A 1 37 ? 6.793 5.716 -1.271 1.00 0.00 37 THR A C 2
ATOM 1609 O O . THR A 1 37 ? 5.989 5.386 -0.401 1.00 0.00 37 THR A O 2
ATOM 1620 N N . ILE A 1 38 ? 7.790 4.956 -1.700 1.00 0.00 38 ILE A N 2
ATOM 1621 C CA . ILE A 1 38 ? 8.008 3.628 -1.151 1.00 0.00 38 ILE A CA 2
ATOM 1622 C C . ILE A 1 38 ? 8.402 3.751 0.323 1.00 0.00 38 ILE A C 2
ATOM 1623 O O . ILE A 1 38 ? 9.281 4.537 0.671 1.00 0.00 38 ILE A O 2
ATOM 1639 N N . VAL A 1 39 ? 7.732 2.960 1.148 1.00 0.00 39 VAL A N 2
ATOM 1640 C CA . VAL A 1 39 ? 8.002 2.970 2.576 1.00 0.00 39 VAL A CA 2
ATOM 1641 C C . VAL A 1 39 ? 8.635 1.637 2.980 1.00 0.00 39 VAL A C 2
ATOM 1642 O O . VAL A 1 39 ? 9.474 1.592 3.878 1.00 0.00 39 VAL A O 2
ATOM 1655 N N . ALA A 1 40 ? 8.210 0.584 2.298 1.00 0.00 40 ALA A N 2
ATOM 1656 C CA . ALA A 1 40 ? 8.726 -0.746 2.575 1.00 0.00 40 ALA A CA 2
ATOM 1657 C C . ALA A 1 40 ? 8.179 -1.726 1.534 1.00 0.00 40 ALA A C 2
ATOM 1658 O O . ALA A 1 40 ? 7.096 -1.520 0.989 1.00 0.00 40 ALA A O 2
ATOM 1665 N N . VAL A 1 41 ? 8.955 -2.772 1.290 1.00 0.00 41 VAL A N 2
ATOM 1666 C CA . VAL A 1 41 ? 8.563 -3.786 0.324 1.00 0.00 41 VAL A CA 2
ATOM 1667 C C . VAL A 1 41 ? 7.974 -4.987 1.064 1.00 0.00 41 VAL A C 2
ATOM 1668 O O . VAL A 1 41 ? 8.352 -5.268 2.201 1.00 0.00 41 VAL A O 2
ATOM 1681 N N . THR A 1 42 ? 7.057 -5.666 0.391 1.00 0.00 42 THR A N 2
ATOM 1682 C CA . THR A 1 42 ? 6.411 -6.831 0.970 1.00 0.00 42 THR A CA 2
ATOM 1683 C C . THR A 1 42 ? 7.064 -8.114 0.453 1.00 0.00 42 THR A C 2
ATOM 1684 O O . THR A 1 42 ? 7.904 -8.070 -0.445 1.00 0.00 42 THR A O 2
ATOM 1695 N N . LYS A 1 43 ? 6.656 -9.228 1.044 1.00 0.00 43 LYS A N 2
ATOM 1696 C CA . LYS A 1 43 ? 7.190 -10.521 0.655 1.00 0.00 43 LYS A CA 2
ATOM 1697 C C . LYS A 1 43 ? 6.732 -10.852 -0.767 1.00 0.00 43 LYS A C 2
ATOM 1698 O O . LYS A 1 43 ? 7.427 -11.554 -1.500 1.00 0.00 43 LYS A O 2
ATOM 1716 N N . ASP A 1 44 ? 5.565 -10.330 -1.115 1.00 0.00 44 ASP A N 2
ATOM 1717 C CA . ASP A 1 44 ? 5.006 -10.560 -2.435 1.00 0.00 44 ASP A CA 2
ATOM 1718 C C . ASP A 1 44 ? 5.435 -9.429 -3.371 1.00 0.00 44 ASP A C 2
ATOM 1719 O O . ASP A 1 44 ? 5.575 -8.284 -2.944 1.00 0.00 44 ASP A O 2
ATOM 1728 N N . PRO A 1 45 ? 5.640 -9.798 -4.664 1.00 0.00 45 PRO A N 2
ATOM 1729 C CA . PRO A 1 45 ? 6.051 -8.828 -5.664 1.00 0.00 45 PRO A CA 2
ATOM 1730 C C . PRO A 1 45 ? 4.881 -7.929 -6.070 1.00 0.00 45 PRO A C 2
ATOM 1731 O O . PRO A 1 45 ? 3.721 -8.310 -5.923 1.00 0.00 45 PRO A O 2
ATOM 1742 N N . ASN A 1 46 ? 5.226 -6.753 -6.572 1.00 0.00 46 ASN A N 2
ATOM 1743 C CA . ASN A 1 46 ? 4.220 -5.796 -6.999 1.00 0.00 46 ASN A CA 2
ATOM 1744 C C . ASN A 1 46 ? 3.583 -5.148 -5.769 1.00 0.00 46 ASN A C 2
ATOM 1745 O O . ASN A 1 46 ? 3.216 -3.975 -5.801 1.00 0.00 46 ASN A O 2
ATOM 1756 N N . TRP A 1 47 ? 3.471 -5.941 -4.713 1.00 0.00 47 TRP A N 2
ATOM 1757 C CA . TRP A 1 47 ? 2.885 -5.459 -3.474 1.00 0.00 47 TRP A CA 2
ATOM 1758 C C . TRP A 1 47 ? 3.955 -4.664 -2.723 1.00 0.00 47 TRP A C 2
ATOM 1759 O O . TRP A 1 47 ? 4.993 -5.209 -2.352 1.00 0.00 47 TRP A O 2
ATOM 1780 N N . TYR A 1 48 ? 3.665 -3.386 -2.522 1.00 0.00 48 TYR A N 2
ATOM 1781 C CA . TYR A 1 48 ? 4.589 -2.510 -1.822 1.00 0.00 48 TYR A CA 2
ATOM 1782 C C . TYR A 1 48 ? 3.835 -1.476 -0.984 1.00 0.00 48 TYR A C 2
ATOM 1783 O O . TYR A 1 48 ? 2.828 -0.927 -1.427 1.00 0.00 48 TYR A O 2
ATOM 1801 N N . LYS A 1 49 ? 4.354 -1.240 0.214 1.00 0.00 49 LYS A N 2
ATOM 1802 C CA . LYS A 1 49 ? 3.742 -0.281 1.118 1.00 0.00 49 LYS A CA 2
ATOM 1803 C C . LYS A 1 49 ? 4.403 1.086 0.925 1.00 0.00 49 LYS A C 2
ATOM 1804 O O . LYS A 1 49 ? 5.614 1.223 1.088 1.00 0.00 49 LYS A O 2
ATOM 1822 N N . ALA A 1 50 ? 3.577 2.064 0.583 1.00 0.00 50 ALA A N 2
ATOM 1823 C CA . ALA A 1 50 ? 4.066 3.415 0.368 1.00 0.00 50 ALA A CA 2
ATOM 1824 C C . ALA A 1 50 ? 3.152 4.406 1.093 1.00 0.00 50 ALA A C 2
ATOM 1825 O O . ALA A 1 50 ? 2.074 4.035 1.555 1.00 0.00 50 ALA A O 2
ATOM 1832 N N . LYS A 1 51 ? 3.616 5.644 1.169 1.00 0.00 51 LYS A N 2
ATOM 1833 C CA . LYS A 1 51 ? 2.854 6.690 1.829 1.00 0.00 51 LYS A CA 2
ATOM 1834 C C . LYS A 1 51 ? 2.510 7.783 0.815 1.00 0.00 51 LYS A C 2
ATOM 1835 O O . LYS A 1 51 ? 3.185 7.924 -0.203 1.00 0.00 51 LYS A O 2
ATOM 1853 N N . ASN A 1 52 ? 1.460 8.527 1.129 1.00 0.00 52 ASN A N 2
ATOM 1854 C CA . ASN A 1 52 ? 1.019 9.603 0.258 1.00 0.00 52 ASN A CA 2
ATOM 1855 C C . ASN A 1 52 ? 1.493 10.941 0.826 1.00 0.00 52 ASN A C 2
ATOM 1856 O O . ASN A 1 52 ? 2.141 10.982 1.871 1.00 0.00 52 ASN A O 2
ATOM 1867 N N . LYS A 1 53 ? 1.154 12.005 0.112 1.00 0.00 53 LYS A N 2
ATOM 1868 C CA . LYS A 1 53 ? 1.538 13.342 0.533 1.00 0.00 53 LYS A CA 2
ATOM 1869 C C . LYS A 1 53 ? 0.734 13.732 1.775 1.00 0.00 53 LYS A C 2
ATOM 1870 O O . LYS A 1 53 ? 1.023 14.744 2.413 1.00 0.00 53 LYS A O 2
ATOM 1888 N N . VAL A 1 54 ? -0.258 12.909 2.082 1.00 0.00 54 VAL A N 2
ATOM 1889 C CA . VAL A 1 54 ? -1.105 13.155 3.237 1.00 0.00 54 VAL A CA 2
ATOM 1890 C C . VAL A 1 54 ? -0.422 12.604 4.490 1.00 0.00 54 VAL A C 2
ATOM 1891 O O . VAL A 1 54 ? -0.831 12.912 5.609 1.00 0.00 54 VAL A O 2
ATOM 1904 N N . GLY A 1 55 ? 0.605 11.799 4.261 1.00 0.00 55 GLY A N 2
ATOM 1905 C CA . GLY A 1 55 ? 1.347 11.203 5.359 1.00 0.00 55 GLY A CA 2
ATOM 1906 C C . GLY A 1 55 ? 0.823 9.801 5.678 1.00 0.00 55 GLY A C 2
ATOM 1907 O O . GLY A 1 55 ? 1.394 9.094 6.507 1.00 0.00 55 GLY A O 2
ATOM 1911 N N . ARG A 1 56 ? -0.259 9.441 5.003 1.00 0.00 56 ARG A N 2
ATOM 1912 C CA . ARG A 1 56 ? -0.867 8.136 5.203 1.00 0.00 56 ARG A CA 2
ATOM 1913 C C . ARG A 1 56 ? 0.035 7.037 4.635 1.00 0.00 56 ARG A C 2
ATOM 1914 O O . ARG A 1 56 ? 0.763 7.264 3.670 1.00 0.00 56 ARG A O 2
ATOM 1931 N N . GLU A 1 57 ? -0.044 5.871 5.258 1.00 0.00 57 GLU A N 2
ATOM 1932 C CA . GLU A 1 57 ? 0.755 4.737 4.827 1.00 0.00 57 GLU A CA 2
ATOM 1933 C C . GLU A 1 57 ? -0.142 3.528 4.554 1.00 0.00 57 GLU A C 2
ATOM 1934 O O . GLU A 1 57 ? -0.929 3.129 5.412 1.00 0.00 57 GLU A O 2
ATOM 1946 N N . GLY A 1 58 ? 0.006 2.979 3.358 1.00 0.00 58 GLY A N 2
ATOM 1947 C CA . GLY A 1 58 ? -0.782 1.824 2.961 1.00 0.00 58 GLY A CA 2
ATOM 1948 C C . GLY A 1 58 ? -0.090 1.049 1.838 1.00 0.00 58 GLY A C 2
ATOM 1949 O O . GLY A 1 58 ? 0.906 1.509 1.283 1.00 0.00 58 GLY A O 2
ATOM 1953 N N . ILE A 1 59 ? -0.646 -0.116 1.538 1.00 0.00 59 ILE A N 2
ATOM 1954 C CA . ILE A 1 59 ? -0.095 -0.960 0.492 1.00 0.00 59 ILE A CA 2
ATOM 1955 C C . ILE A 1 59 ? -0.875 -0.732 -0.806 1.00 0.00 59 ILE A C 2
ATOM 1956 O O . ILE A 1 59 ? -2.081 -0.496 -0.775 1.00 0.00 59 ILE A O 2
ATOM 1972 N N . ILE A 1 60 ? -0.153 -0.809 -1.914 1.00 0.00 60 ILE A N 2
ATOM 1973 C CA . ILE A 1 60 ? -0.762 -0.614 -3.218 1.00 0.00 60 ILE A CA 2
ATOM 1974 C C . ILE A 1 60 ? -0.064 -1.513 -4.242 1.00 0.00 60 ILE A C 2
ATOM 1975 O O . ILE A 1 60 ? 1.164 -1.540 -4.315 1.00 0.00 60 ILE A O 2
ATOM 1991 N N . PRO A 1 61 ? -0.898 -2.245 -5.027 1.00 0.00 61 PRO A N 2
ATOM 1992 C CA . PRO A 1 61 ? -0.374 -3.143 -6.043 1.00 0.00 61 PRO A CA 2
ATOM 1993 C C . PRO A 1 61 ? 0.135 -2.361 -7.255 1.00 0.00 61 PRO A C 2
ATOM 1994 O O . PRO A 1 61 ? -0.567 -1.501 -7.785 1.00 0.00 61 PRO A O 2
ATOM 2005 N N . ALA A 1 62 ? 1.355 -2.687 -7.659 1.00 0.00 62 ALA A N 2
ATOM 2006 C CA . ALA A 1 62 ? 1.967 -2.025 -8.799 1.00 0.00 62 ALA A CA 2
ATOM 2007 C C . ALA A 1 62 ? 1.117 -2.278 -10.046 1.00 0.00 62 ALA A C 2
ATOM 2008 O O . ALA A 1 62 ? 1.308 -1.627 -11.073 1.00 0.00 62 ALA A O 2
ATOM 2015 N N . ASN A 1 63 ? 0.198 -3.223 -9.916 1.00 0.00 63 ASN A N 2
ATOM 2016 C CA . ASN A 1 63 ? -0.681 -3.569 -11.020 1.00 0.00 63 ASN A CA 2
ATOM 2017 C C . ASN A 1 63 ? -1.497 -2.340 -11.422 1.00 0.00 63 ASN A C 2
ATOM 2018 O O . ASN A 1 63 ? -2.108 -2.317 -12.490 1.00 0.00 63 ASN A O 2
ATOM 2029 N N . TYR A 1 64 ? -1.482 -1.347 -10.545 1.00 0.00 64 TYR A N 2
ATOM 2030 C CA . TYR A 1 64 ? -2.213 -0.116 -10.794 1.00 0.00 64 TYR A CA 2
ATOM 2031 C C . TYR A 1 64 ? -1.295 1.102 -10.673 1.00 0.00 64 TYR A C 2
ATOM 2032 O O . TYR A 1 64 ? -1.729 2.234 -10.879 1.00 0.00 64 TYR A O 2
ATOM 2050 N N . VAL A 1 65 ? -0.043 0.828 -10.339 1.00 0.00 65 VAL A N 2
ATOM 2051 C CA . VAL A 1 65 ? 0.940 1.887 -10.187 1.00 0.00 65 VAL A CA 2
ATOM 2052 C C . VAL A 1 65 ? 2.298 1.393 -10.690 1.00 0.00 65 VAL A C 2
ATOM 2053 O O . VAL A 1 65 ? 2.628 0.218 -10.542 1.00 0.00 65 VAL A O 2
ATOM 2066 N N . GLN A 1 66 ? 3.049 2.316 -11.273 1.00 0.00 66 GLN A N 2
ATOM 2067 C CA . GLN A 1 66 ? 4.363 1.988 -11.799 1.00 0.00 66 GLN A CA 2
ATOM 2068 C C . GLN A 1 66 ? 5.453 2.643 -10.948 1.00 0.00 66 GLN A C 2
ATOM 2069 O O . GLN A 1 66 ? 5.206 3.648 -10.282 1.00 0.00 66 GLN A O 2
ATOM 2083 N N . LYS A 1 67 ? 6.636 2.049 -10.998 1.00 0.00 67 LYS A N 2
ATOM 2084 C CA . LYS A 1 67 ? 7.764 2.562 -10.241 1.00 0.00 67 LYS A CA 2
ATOM 2085 C C . LYS A 1 67 ? 8.656 3.395 -11.164 1.00 0.00 67 LYS A C 2
ATOM 2086 O O . LYS A 1 67 ? 9.313 2.855 -12.053 1.00 0.00 67 LYS A O 2
ATOM 2104 N N . ARG A 1 68 ? 8.650 4.698 -10.922 1.00 0.00 68 ARG A N 2
ATOM 2105 C CA . ARG A 1 68 ? 9.451 5.610 -11.720 1.00 0.00 68 ARG A CA 2
ATOM 2106 C C . ARG A 1 68 ? 10.897 5.117 -11.802 1.00 0.00 68 ARG A C 2
ATOM 2107 O O . ARG A 1 68 ? 11.615 5.441 -12.747 1.00 0.00 68 ARG A O 2
ATOM 2124 N N . GLU A 1 69 ? 11.281 4.341 -10.799 1.00 0.00 69 GLU A N 2
ATOM 2125 C CA . GLU A 1 69 ? 12.628 3.800 -10.745 1.00 0.00 69 GLU A CA 2
ATOM 2126 C C . GLU A 1 69 ? 12.591 2.273 -10.847 1.00 0.00 69 GLU A C 2
ATOM 2127 O O . GLU A 1 69 ? 12.717 1.577 -9.841 1.00 0.00 69 GLU A O 2
ATOM 2139 N N . ILE B 2 8 ? -11.429 -8.611 -19.594 1.00 0.00 8 ILE B N 2
ATOM 2140 C CA . ILE B 2 8 ? -11.225 -8.503 -18.161 1.00 0.00 8 ILE B CA 2
ATOM 2141 C C . ILE B 2 8 ? -9.805 -8.958 -17.816 1.00 0.00 8 ILE B C 2
ATOM 2142 O O . ILE B 2 8 ? -9.430 -10.096 -18.092 1.00 0.00 8 ILE B O 2
ATOM 2158 N N . PRO B 2 9 ? -9.035 -8.021 -17.201 1.00 0.00 9 PRO B N 2
ATOM 2159 C CA . PRO B 2 9 ? -7.666 -8.314 -16.815 1.00 0.00 9 PRO B CA 2
ATOM 2160 C C . PRO B 2 9 ? -7.624 -9.211 -15.576 1.00 0.00 9 PRO B C 2
ATOM 2161 O O . PRO B 2 9 ? -8.660 -9.501 -14.981 1.00 0.00 9 PRO B O 2
ATOM 2172 N N . PRO B 2 10 ? -6.384 -9.636 -15.216 1.00 0.00 10 PRO B N 2
ATOM 2173 C CA . PRO B 2 10 ? -6.194 -10.494 -14.059 1.00 0.00 10 PRO B CA 2
ATOM 2174 C C . PRO B 2 10 ? -6.337 -9.701 -12.758 1.00 0.00 10 PRO B C 2
ATOM 2175 O O . PRO B 2 10 ? -6.112 -8.492 -12.736 1.00 0.00 10 PRO B O 2
ATOM 2186 N N . PRO B 2 11 ? -6.722 -10.433 -11.678 1.00 0.00 11 PRO B N 2
ATOM 2187 C CA . PRO B 2 11 ? -6.898 -9.811 -10.377 1.00 0.00 11 PRO B CA 2
ATOM 2188 C C . PRO B 2 11 ? -5.547 -9.501 -9.730 1.00 0.00 11 PRO B C 2
ATOM 2189 O O . PRO B 2 11 ? -4.558 -10.186 -9.989 1.00 0.00 11 PRO B O 2
ATOM 2200 N N . LEU B 2 12 ? -5.547 -8.467 -8.901 1.00 0.00 12 LEU B N 2
ATOM 2201 C CA . LEU B 2 12 ? -4.333 -8.058 -8.215 1.00 0.00 12 LEU B CA 2
ATOM 2202 C C . LEU B 2 12 ? -3.653 -9.289 -7.611 1.00 0.00 12 LEU B C 2
ATOM 2203 O O . LEU B 2 12 ? -4.201 -10.389 -7.657 1.00 0.00 12 LEU B O 2
ATOM 2219 N N . PRO B 2 13 ? -2.440 -9.055 -7.045 1.00 0.00 13 PRO B N 2
ATOM 2220 C CA . PRO B 2 13 ? -1.679 -10.132 -6.433 1.00 0.00 13 PRO B CA 2
ATOM 2221 C C . PRO B 2 13 ? -2.275 -10.522 -5.078 1.00 0.00 13 PRO B C 2
ATOM 2222 O O . PRO B 2 13 ? -2.967 -9.725 -4.448 1.00 0.00 13 PRO B O 2
ATOM 2233 N N . GLU B 2 14 ? -1.984 -11.749 -4.671 1.00 0.00 14 GLU B N 2
ATOM 2234 C CA . GLU B 2 14 ? -2.483 -12.256 -3.404 1.00 0.00 14 GLU B CA 2
ATOM 2235 C C . GLU B 2 14 ? -1.864 -11.476 -2.242 1.00 0.00 14 GLU B C 2
ATOM 2236 O O . GLU B 2 14 ? -0.642 -11.422 -2.106 1.00 0.00 14 GLU B O 2
ATOM 2248 N N . ARG B 2 15 ? -2.735 -10.891 -1.433 1.00 0.00 15 ARG B N 2
ATOM 2249 C CA . ARG B 2 15 ? -2.289 -10.117 -0.287 1.00 0.00 15 ARG B CA 2
ATOM 2250 C C . ARG B 2 15 ? -1.737 -11.045 0.798 1.00 0.00 15 ARG B C 2
ATOM 2251 O O . ARG B 2 15 ? -2.444 -11.388 1.744 1.00 0.00 15 ARG B O 2
ATOM 2268 N N . THR B 2 16 ? -0.480 -11.423 0.624 1.00 0.00 16 THR B N 2
ATOM 2269 C CA . THR B 2 16 ? 0.175 -12.303 1.576 1.00 0.00 16 THR B CA 2
ATOM 2270 C C . THR B 2 16 ? 0.349 -11.599 2.923 1.00 0.00 16 THR B C 2
ATOM 2271 O O . THR B 2 16 ? 0.537 -10.384 2.972 1.00 0.00 16 THR B O 2
ATOM 2282 N N . PRO B 2 17 ? 0.278 -12.412 4.011 1.00 0.00 17 PRO B N 2
ATOM 2283 C CA . PRO B 2 17 ? 0.425 -11.880 5.354 1.00 0.00 17 PRO B CA 2
ATOM 2284 C C . PRO B 2 17 ? 1.888 -11.547 5.654 1.00 0.00 17 PRO B C 2
ATOM 2285 O O . PRO B 2 17 ? 2.181 -10.815 6.600 1.00 0.00 17 PRO B O 2
ATOM 2296 N N . GLU B 2 18 ? 2.768 -12.101 4.834 1.00 0.00 18 GLU B N 2
ATOM 2297 C CA . GLU B 2 18 ? 4.194 -11.873 4.999 1.00 0.00 18 GLU B CA 2
ATOM 2298 C C . GLU B 2 18 ? 4.516 -10.386 4.838 1.00 0.00 18 GLU B C 2
ATOM 2299 O O . GLU B 2 18 ? 5.615 -9.945 5.173 1.00 0.00 18 GLU B O 2
ATOM 2311 N N . SER B 2 19 ? 3.539 -9.654 4.323 1.00 0.00 19 SER B N 2
ATOM 2312 C CA . SER B 2 19 ? 3.705 -8.226 4.112 1.00 0.00 19 SER B CA 2
ATOM 2313 C C . SER B 2 19 ? 4.074 -7.542 5.430 1.00 0.00 19 SER B C 2
ATOM 2314 O O . SER B 2 19 ? 4.802 -6.551 5.435 1.00 0.00 19 SER B O 2
ATOM 2322 N N . PHE B 2 20 ? 3.555 -8.099 6.514 1.00 0.00 20 PHE B N 2
ATOM 2323 C CA . PHE B 2 20 ? 3.822 -7.555 7.834 1.00 0.00 20 PHE B CA 2
ATOM 2324 C C . PHE B 2 20 ? 5.327 -7.468 8.099 1.00 0.00 20 PHE B C 2
ATOM 2325 O O . PHE B 2 20 ? 5.761 -6.763 9.008 1.00 0.00 20 PHE B O 2
ATOM 2342 N N . ILE B 2 21 ? 6.080 -8.195 7.287 1.00 0.00 21 ILE B N 2
ATOM 2343 C CA . ILE B 2 21 ? 7.527 -8.209 7.421 1.00 0.00 21 ILE B CA 2
ATOM 2344 C C . ILE B 2 21 ? 8.156 -7.567 6.183 1.00 0.00 21 ILE B C 2
ATOM 2345 O O . ILE B 2 21 ? 7.808 -7.914 5.055 1.00 0.00 21 ILE B O 2
ATOM 2361 N N . VAL B 2 22 ? 9.072 -6.644 6.435 1.00 0.00 22 VAL B N 2
ATOM 2362 C CA . VAL B 2 22 ? 9.752 -5.950 5.355 1.00 0.00 22 VAL B CA 2
ATOM 2363 C C . VAL B 2 22 ? 11.138 -6.568 5.150 1.00 0.00 22 VAL B C 2
ATOM 2364 O O . VAL B 2 22 ? 11.949 -6.602 6.074 1.00 0.00 22 VAL B O 2
ATOM 2377 N N . VAL B 2 23 ? 11.365 -7.042 3.934 1.00 0.00 23 VAL B N 2
ATOM 2378 C CA . VAL B 2 23 ? 12.637 -7.658 3.596 1.00 0.00 23 VAL B CA 2
ATOM 2379 C C . VAL B 2 23 ? 13.738 -6.597 3.638 1.00 0.00 23 VAL B C 2
ATOM 2380 O O . VAL B 2 23 ? 13.723 -5.650 2.853 1.00 0.00 23 VAL B O 2
ATOM 2393 N N . GLU B 2 24 ? 14.669 -6.791 4.561 1.00 0.00 24 GLU B N 2
ATOM 2394 C CA . GLU B 2 24 ? 15.776 -5.863 4.715 1.00 0.00 24 GLU B CA 2
ATOM 2395 C C . GLU B 2 24 ? 16.834 -6.116 3.639 1.00 0.00 24 GLU B C 2
ATOM 2396 O O . GLU B 2 24 ? 18.004 -6.330 3.953 1.00 0.00 24 GLU B O 2
ATOM 2408 N N . GLU B 2 25 ? 16.385 -6.082 2.393 1.00 0.00 25 GLU B N 2
ATOM 2409 C CA . GLU B 2 25 ? 17.278 -6.305 1.270 1.00 0.00 25 GLU B CA 2
ATOM 2410 C C . GLU B 2 25 ? 18.318 -7.371 1.621 1.00 0.00 25 GLU B C 2
ATOM 2411 O O . GLU B 2 25 ? 19.174 -7.703 0.802 1.00 0.00 25 GLU B O 2
ATOM 2423 N N . SER A 1 10 ? 12.735 4.194 0.127 1.00 0.00 10 SER A N 3
ATOM 2424 C CA . SER A 1 10 ? 13.011 5.423 0.851 1.00 0.00 10 SER A CA 3
ATOM 2425 C C . SER A 1 10 ? 13.581 6.476 -0.101 1.00 0.00 10 SER A C 3
ATOM 2426 O O . SER A 1 10 ? 14.690 6.967 0.102 1.00 0.00 10 SER A O 3
ATOM 2434 N N . GLY A 1 11 ? 12.796 6.791 -1.122 1.00 0.00 11 GLY A N 3
ATOM 2435 C CA . GLY A 1 11 ? 13.209 7.776 -2.106 1.00 0.00 11 GLY A CA 3
ATOM 2436 C C . GLY A 1 11 ? 12.477 7.565 -3.434 1.00 0.00 11 GLY A C 3
ATOM 2437 O O . GLY A 1 11 ? 12.129 8.527 -4.116 1.00 0.00 11 GLY A O 3
ATOM 2441 N N . THR A 1 12 ? 12.267 6.298 -3.761 1.00 0.00 12 THR A N 3
ATOM 2442 C CA . THR A 1 12 ? 11.583 5.948 -4.994 1.00 0.00 12 THR A CA 3
ATOM 2443 C C . THR A 1 12 ? 10.117 6.380 -4.933 1.00 0.00 12 THR A C 3
ATOM 2444 O O . THR A 1 12 ? 9.460 6.218 -3.906 1.00 0.00 12 THR A O 3
ATOM 2455 N N . GLU A 1 13 ? 9.647 6.924 -6.046 1.00 0.00 13 GLU A N 3
ATOM 2456 C CA . GLU A 1 13 ? 8.270 7.382 -6.132 1.00 0.00 13 GLU A CA 3
ATOM 2457 C C . GLU A 1 13 ? 7.531 6.635 -7.244 1.00 0.00 13 GLU A C 3
ATOM 2458 O O . GLU A 1 13 ? 8.008 6.566 -8.375 1.00 0.00 13 GLU A O 3
ATOM 2470 N N . CYS A 1 14 ? 6.377 6.092 -6.882 1.00 0.00 14 CYS A N 3
ATOM 2471 C CA . CYS A 1 14 ? 5.567 5.352 -7.835 1.00 0.00 14 CYS A CA 3
ATOM 2472 C C . CYS A 1 14 ? 4.425 6.258 -8.300 1.00 0.00 14 CYS A C 3
ATOM 2473 O O . CYS A 1 14 ? 3.987 7.139 -7.563 1.00 0.00 14 CYS A O 3
ATOM 2481 N N . ILE A 1 15 ? 3.976 6.010 -9.522 1.00 0.00 15 ILE A N 3
ATOM 2482 C CA . ILE A 1 15 ? 2.894 6.792 -10.094 1.00 0.00 15 ILE A CA 3
ATOM 2483 C C . ILE A 1 15 ? 1.674 5.892 -10.300 1.00 0.00 15 ILE A C 3
ATOM 2484 O O . ILE A 1 15 ? 1.794 4.788 -10.828 1.00 0.00 15 ILE A O 3
ATOM 2500 N N . ALA A 1 16 ? 0.526 6.399 -9.873 1.00 0.00 16 ALA A N 3
ATOM 2501 C CA . ALA A 1 16 ? -0.715 5.655 -10.003 1.00 0.00 16 ALA A CA 3
ATOM 2502 C C . ALA A 1 16 ? -1.259 5.824 -11.423 1.00 0.00 16 ALA A C 3
ATOM 2503 O O . ALA A 1 16 ? -1.331 6.941 -11.934 1.00 0.00 16 ALA A O 3
ATOM 2510 N N . LYS A 1 17 ? -1.629 4.701 -12.019 1.00 0.00 17 LYS A N 3
ATOM 2511 C CA . LYS A 1 17 ? -2.165 4.711 -13.370 1.00 0.00 17 LYS A CA 3
ATOM 2512 C C . LYS A 1 17 ? -3.584 4.139 -13.356 1.00 0.00 17 LYS A C 3
ATOM 2513 O O . LYS A 1 17 ? -4.477 4.668 -14.016 1.00 0.00 17 LYS A O 3
ATOM 2531 N N . TYR A 1 18 ? -3.748 3.067 -12.595 1.00 0.00 18 TYR A N 3
ATOM 2532 C CA . TYR A 1 18 ? -5.043 2.418 -12.486 1.00 0.00 18 TYR A CA 3
ATOM 2533 C C . TYR A 1 18 ? -5.668 2.668 -11.112 1.00 0.00 18 TYR A C 3
ATOM 2534 O O . TYR A 1 18 ? -4.981 2.611 -10.093 1.00 0.00 18 TYR A O 3
ATOM 2552 N N . ASN A 1 19 ? -6.965 2.940 -11.128 1.00 0.00 19 ASN A N 3
ATOM 2553 C CA . ASN A 1 19 ? -7.689 3.199 -9.895 1.00 0.00 19 ASN A CA 3
ATOM 2554 C C . ASN A 1 19 ? -8.194 1.876 -9.318 1.00 0.00 19 ASN A C 3
ATOM 2555 O O . ASN A 1 19 ? -9.026 1.205 -9.927 1.00 0.00 19 ASN A O 3
ATOM 2566 N N . PHE A 1 20 ? -7.671 1.539 -8.148 1.00 0.00 20 PHE A N 3
ATOM 2567 C CA . PHE A 1 20 ? -8.058 0.308 -7.481 1.00 0.00 20 PHE A CA 3
ATOM 2568 C C . PHE A 1 20 ? -8.566 0.588 -6.064 1.00 0.00 20 PHE A C 3
ATOM 2569 O O . PHE A 1 20 ? -7.925 1.311 -5.303 1.00 0.00 20 PHE A O 3
ATOM 2586 N N . HIS A 1 21 ? -9.712 0.000 -5.754 1.00 0.00 21 HIS A N 3
ATOM 2587 C CA . HIS A 1 21 ? -10.312 0.176 -4.443 1.00 0.00 21 HIS A CA 3
ATOM 2588 C C . HIS A 1 21 ? -9.453 -0.521 -3.386 1.00 0.00 21 HIS A C 3
ATOM 2589 O O . HIS A 1 21 ? -8.436 -1.132 -3.713 1.00 0.00 21 HIS A O 3
ATOM 2603 N N . GLY A 1 22 ? -9.892 -0.405 -2.142 1.00 0.00 22 GLY A N 3
ATOM 2604 C CA . GLY A 1 22 ? -9.176 -1.018 -1.036 1.00 0.00 22 GLY A CA 3
ATOM 2605 C C . GLY A 1 22 ? -9.598 -2.476 -0.848 1.00 0.00 22 GLY A C 3
ATOM 2606 O O . GLY A 1 22 ? -10.772 -2.811 -1.004 1.00 0.00 22 GLY A O 3
ATOM 2610 N N . THR A 1 23 ? -8.619 -3.304 -0.518 1.00 0.00 23 THR A N 3
ATOM 2611 C CA . THR A 1 23 ? -8.875 -4.720 -0.307 1.00 0.00 23 THR A CA 3
ATOM 2612 C C . THR A 1 23 ? -8.527 -5.117 1.128 1.00 0.00 23 THR A C 3
ATOM 2613 O O . THR A 1 23 ? -9.146 -6.017 1.694 1.00 0.00 23 THR A O 3
ATOM 2624 N N . ALA A 1 24 ? -7.539 -4.426 1.677 1.00 0.00 24 ALA A N 3
ATOM 2625 C CA . ALA A 1 24 ? -7.103 -4.695 3.037 1.00 0.00 24 ALA A CA 3
ATOM 2626 C C . ALA A 1 24 ? -6.980 -3.374 3.799 1.00 0.00 24 ALA A C 3
ATOM 2627 O O . ALA A 1 24 ? -6.656 -2.342 3.214 1.00 0.00 24 ALA A O 3
ATOM 2634 N N . GLU A 1 25 ? -7.246 -3.449 5.095 1.00 0.00 25 GLU A N 3
ATOM 2635 C CA . GLU A 1 25 ? -7.169 -2.273 5.944 1.00 0.00 25 GLU A CA 3
ATOM 2636 C C . GLU A 1 25 ? -5.780 -1.640 5.851 1.00 0.00 25 GLU A C 3
ATOM 2637 O O . GLU A 1 25 ? -5.642 -0.421 5.941 1.00 0.00 25 GLU A O 3
ATOM 2649 N N . GLN A 1 26 ? -4.785 -2.496 5.669 1.00 0.00 26 GLN A N 3
ATOM 2650 C CA . GLN A 1 26 ? -3.412 -2.035 5.562 1.00 0.00 26 GLN A CA 3
ATOM 2651 C C . GLN A 1 26 ? -3.159 -1.438 4.177 1.00 0.00 26 GLN A C 3
ATOM 2652 O O . GLN A 1 26 ? -2.236 -0.645 3.999 1.00 0.00 26 GLN A O 3
ATOM 2666 N N . ASP A 1 27 ? -3.995 -1.840 3.232 1.00 0.00 27 ASP A N 3
ATOM 2667 C CA . ASP A 1 27 ? -3.874 -1.354 1.868 1.00 0.00 27 ASP A CA 3
ATOM 2668 C C . ASP A 1 27 ? -4.519 0.029 1.765 1.00 0.00 27 ASP A C 3
ATOM 2669 O O . ASP A 1 27 ? -5.358 0.390 2.590 1.00 0.00 27 ASP A O 3
ATOM 2678 N N . LEU A 1 28 ? -4.104 0.766 0.746 1.00 0.00 28 LEU A N 3
ATOM 2679 C CA . LEU A 1 28 ? -4.631 2.102 0.524 1.00 0.00 28 LEU A CA 3
ATOM 2680 C C . LEU A 1 28 ? -5.094 2.229 -0.929 1.00 0.00 28 LEU A C 3
ATOM 2681 O O . LEU A 1 28 ? -4.493 1.644 -1.828 1.00 0.00 28 LEU A O 3
ATOM 2697 N N . PRO A 1 29 ? -6.186 3.019 -1.117 1.00 0.00 29 PRO A N 3
ATOM 2698 C CA . PRO A 1 29 ? -6.735 3.229 -2.445 1.00 0.00 29 PRO A CA 3
ATOM 2699 C C . PRO A 1 29 ? -5.861 4.188 -3.255 1.00 0.00 29 PRO A C 3
ATOM 2700 O O . PRO A 1 29 ? -5.335 5.160 -2.716 1.00 0.00 29 PRO A O 3
ATOM 2711 N N . PHE A 1 30 ? -5.732 3.879 -4.538 1.00 0.00 30 PHE A N 3
ATOM 2712 C CA . PHE A 1 30 ? -4.929 4.701 -5.427 1.00 0.00 30 PHE A CA 3
ATOM 2713 C C . PHE A 1 30 ? -5.805 5.399 -6.469 1.00 0.00 30 PHE A C 3
ATOM 2714 O O . PHE A 1 30 ? -6.772 4.819 -6.962 1.00 0.00 30 PHE A O 3
ATOM 2731 N N . CYS A 1 31 ? -5.437 6.635 -6.773 1.00 0.00 31 CYS A N 3
ATOM 2732 C CA . CYS A 1 31 ? -6.179 7.419 -7.746 1.00 0.00 31 CYS A CA 3
ATOM 2733 C C . CYS A 1 31 ? -5.206 7.874 -8.837 1.00 0.00 31 CYS A C 3
ATOM 2734 O O . CYS A 1 31 ? -4.343 8.716 -8.593 1.00 0.00 31 CYS A O 3
ATOM 2742 N N . LYS A 1 32 ? -5.379 7.297 -10.017 1.00 0.00 32 LYS A N 3
ATOM 2743 C CA . LYS A 1 32 ? -4.527 7.632 -11.146 1.00 0.00 32 LYS A CA 3
ATOM 2744 C C . LYS A 1 32 ? -4.174 9.120 -11.088 1.00 0.00 32 LYS A C 3
ATOM 2745 O O . LYS A 1 32 ? -5.045 9.960 -10.865 1.00 0.00 32 LYS A O 3
ATOM 2763 N N . GLY A 1 33 ? -2.896 9.400 -11.293 1.00 0.00 33 GLY A N 3
ATOM 2764 C CA . GLY A 1 33 ? -2.417 10.772 -11.266 1.00 0.00 33 GLY A CA 3
ATOM 2765 C C . GLY A 1 33 ? -1.717 11.083 -9.941 1.00 0.00 33 GLY A C 3
ATOM 2766 O O . GLY A 1 33 ? -0.853 11.958 -9.882 1.00 0.00 33 GLY A O 3
ATOM 2770 N N . ASP A 1 34 ? -2.116 10.351 -8.912 1.00 0.00 34 ASP A N 3
ATOM 2771 C CA . ASP A 1 34 ? -1.538 10.538 -7.592 1.00 0.00 34 ASP A CA 3
ATOM 2772 C C . ASP A 1 34 ? -0.164 9.868 -7.542 1.00 0.00 34 ASP A C 3
ATOM 2773 O O . ASP A 1 34 ? 0.064 8.860 -8.210 1.00 0.00 34 ASP A O 3
ATOM 2782 N N . VAL A 1 35 ? 0.716 10.453 -6.743 1.00 0.00 35 VAL A N 3
ATOM 2783 C CA . VAL A 1 35 ? 2.062 9.924 -6.597 1.00 0.00 35 VAL A CA 3
ATOM 2784 C C . VAL A 1 35 ? 2.249 9.401 -5.172 1.00 0.00 35 VAL A C 3
ATOM 2785 O O . VAL A 1 35 ? 1.794 10.025 -4.214 1.00 0.00 35 VAL A O 3
ATOM 2798 N N . LEU A 1 36 ? 2.919 8.263 -5.076 1.00 0.00 36 LEU A N 3
ATOM 2799 C CA . LEU A 1 36 ? 3.170 7.650 -3.783 1.00 0.00 36 LEU A CA 3
ATOM 2800 C C . LEU A 1 36 ? 4.675 7.440 -3.608 1.00 0.00 36 LEU A C 3
ATOM 2801 O O . LEU A 1 36 ? 5.418 7.394 -4.588 1.00 0.00 36 LEU A O 3
ATOM 2817 N N . THR A 1 37 ? 5.081 7.317 -2.353 1.00 0.00 37 THR A N 3
ATOM 2818 C CA . THR A 1 37 ? 6.485 7.113 -2.037 1.00 0.00 37 THR A CA 3
ATOM 2819 C C . THR A 1 37 ? 6.688 5.753 -1.366 1.00 0.00 37 THR A C 3
ATOM 2820 O O . THR A 1 37 ? 5.955 5.393 -0.447 1.00 0.00 37 THR A O 3
ATOM 2831 N N . ILE A 1 38 ? 7.688 5.033 -1.854 1.00 0.00 38 ILE A N 3
ATOM 2832 C CA . ILE A 1 38 ? 7.998 3.719 -1.314 1.00 0.00 38 ILE A CA 3
ATOM 2833 C C . ILE A 1 38 ? 8.491 3.868 0.127 1.00 0.00 38 ILE A C 3
ATOM 2834 O O . ILE A 1 38 ? 9.438 4.607 0.389 1.00 0.00 38 ILE A O 3
ATOM 2850 N N . VAL A 1 39 ? 7.826 3.153 1.023 1.00 0.00 39 VAL A N 3
ATOM 2851 C CA . VAL A 1 39 ? 8.186 3.197 2.430 1.00 0.00 39 VAL A CA 3
ATOM 2852 C C . VAL A 1 39 ? 8.863 1.881 2.820 1.00 0.00 39 VAL A C 3
ATOM 2853 O O . VAL A 1 39 ? 9.777 1.869 3.642 1.00 0.00 39 VAL A O 3
ATOM 2866 N N . ALA A 1 40 ? 8.385 0.804 2.211 1.00 0.00 40 ALA A N 3
ATOM 2867 C CA . ALA A 1 40 ? 8.933 -0.514 2.485 1.00 0.00 40 ALA A CA 3
ATOM 2868 C C . ALA A 1 40 ? 8.329 -1.524 1.508 1.00 0.00 40 ALA A C 3
ATOM 2869 O O . ALA A 1 40 ? 7.272 -1.279 0.930 1.00 0.00 40 ALA A O 3
ATOM 2876 N N . VAL A 1 41 ? 9.027 -2.640 1.354 1.00 0.00 41 VAL A N 3
ATOM 2877 C CA . VAL A 1 41 ? 8.573 -3.689 0.457 1.00 0.00 41 VAL A CA 3
ATOM 2878 C C . VAL A 1 41 ? 7.973 -4.832 1.278 1.00 0.00 41 VAL A C 3
ATOM 2879 O O . VAL A 1 41 ? 8.346 -5.034 2.433 1.00 0.00 41 VAL A O 3
ATOM 2892 N N . THR A 1 42 ? 7.052 -5.549 0.651 1.00 0.00 42 THR A N 3
ATOM 2893 C CA . THR A 1 42 ? 6.397 -6.666 1.309 1.00 0.00 42 THR A CA 3
ATOM 2894 C C . THR A 1 42 ? 6.947 -7.993 0.782 1.00 0.00 42 THR A C 3
ATOM 2895 O O . THR A 1 42 ? 7.703 -8.014 -0.187 1.00 0.00 42 THR A O 3
ATOM 2906 N N . LYS A 1 43 ? 6.546 -9.068 1.445 1.00 0.00 43 LYS A N 3
ATOM 2907 C CA . LYS A 1 43 ? 6.989 -10.396 1.056 1.00 0.00 43 LYS A CA 3
ATOM 2908 C C . LYS A 1 43 ? 6.894 -10.535 -0.465 1.00 0.00 43 LYS A C 3
ATOM 2909 O O . LYS A 1 43 ? 7.764 -11.137 -1.092 1.00 0.00 43 LYS A O 3
ATOM 2927 N N . ASP A 1 44 ? 5.830 -9.968 -1.014 1.00 0.00 44 ASP A N 3
ATOM 2928 C CA . ASP A 1 44 ? 5.610 -10.021 -2.449 1.00 0.00 44 ASP A CA 3
ATOM 2929 C C . ASP A 1 44 ? 6.211 -8.774 -3.100 1.00 0.00 44 ASP A C 3
ATOM 2930 O O . ASP A 1 44 ? 6.294 -7.721 -2.471 1.00 0.00 44 ASP A O 3
ATOM 2939 N N . PRO A 1 45 ? 6.625 -8.939 -4.385 1.00 0.00 45 PRO A N 3
ATOM 2940 C CA . PRO A 1 45 ? 7.216 -7.839 -5.127 1.00 0.00 45 PRO A CA 3
ATOM 2941 C C . PRO A 1 45 ? 6.146 -6.835 -5.564 1.00 0.00 45 PRO A C 3
ATOM 2942 O O . PRO A 1 45 ? 6.007 -5.772 -4.962 1.00 0.00 45 PRO A O 3
ATOM 2953 N N . ASN A 1 46 ? 5.421 -7.210 -6.606 1.00 0.00 46 ASN A N 3
ATOM 2954 C CA . ASN A 1 46 ? 4.369 -6.355 -7.131 1.00 0.00 46 ASN A CA 3
ATOM 2955 C C . ASN A 1 46 ? 3.730 -5.574 -5.980 1.00 0.00 46 ASN A C 3
ATOM 2956 O O . ASN A 1 46 ? 3.353 -4.415 -6.146 1.00 0.00 46 ASN A O 3
ATOM 2967 N N . TRP A 1 47 ? 3.630 -6.240 -4.840 1.00 0.00 47 TRP A N 3
ATOM 2968 C CA . TRP A 1 47 ? 3.044 -5.623 -3.662 1.00 0.00 47 TRP A CA 3
ATOM 2969 C C . TRP A 1 47 ? 4.111 -4.743 -3.009 1.00 0.00 47 TRP A C 3
ATOM 2970 O O . TRP A 1 47 ? 5.207 -5.211 -2.706 1.00 0.00 47 TRP A O 3
ATOM 2991 N N . TYR A 1 48 ? 3.752 -3.481 -2.814 1.00 0.00 48 TYR A N 3
ATOM 2992 C CA . TYR A 1 48 ? 4.666 -2.531 -2.203 1.00 0.00 48 TYR A CA 3
ATOM 2993 C C . TYR A 1 48 ? 3.921 -1.579 -1.266 1.00 0.00 48 TYR A C 3
ATOM 2994 O O . TYR A 1 48 ? 2.779 -1.207 -1.532 1.00 0.00 48 TYR A O 3
ATOM 3012 N N . LYS A 1 49 ? 4.596 -1.212 -0.187 1.00 0.00 49 LYS A N 3
ATOM 3013 C CA . LYS A 1 49 ? 4.012 -0.311 0.791 1.00 0.00 49 LYS A CA 3
ATOM 3014 C C . LYS A 1 49 ? 4.609 1.087 0.612 1.00 0.00 49 LYS A C 3
ATOM 3015 O O . LYS A 1 49 ? 5.824 1.261 0.687 1.00 0.00 49 LYS A O 3
ATOM 3033 N N . ALA A 1 50 ? 3.726 2.047 0.378 1.00 0.00 50 ALA A N 3
ATOM 3034 C CA . ALA A 1 50 ? 4.150 3.423 0.186 1.00 0.00 50 ALA A CA 3
ATOM 3035 C C . ALA A 1 50 ? 3.201 4.354 0.943 1.00 0.00 50 ALA A C 3
ATOM 3036 O O . ALA A 1 50 ? 2.153 3.923 1.423 1.00 0.00 50 ALA A O 3
ATOM 3043 N N . LYS A 1 51 ? 3.602 5.614 1.028 1.00 0.00 51 LYS A N 3
ATOM 3044 C CA . LYS A 1 51 ? 2.800 6.610 1.718 1.00 0.00 51 LYS A CA 3
ATOM 3045 C C . LYS A 1 51 ? 2.553 7.796 0.784 1.00 0.00 51 LYS A C 3
ATOM 3046 O O . LYS A 1 51 ? 3.387 8.107 -0.065 1.00 0.00 51 LYS A O 3
ATOM 3064 N N . ASN A 1 52 ? 1.402 8.427 0.972 1.00 0.00 52 ASN A N 3
ATOM 3065 C CA . ASN A 1 52 ? 1.035 9.572 0.157 1.00 0.00 52 ASN A CA 3
ATOM 3066 C C . ASN A 1 52 ? 1.621 10.843 0.775 1.00 0.00 52 ASN A C 3
ATOM 3067 O O . ASN A 1 52 ? 2.224 10.794 1.847 1.00 0.00 52 ASN A O 3
ATOM 3078 N N . LYS A 1 53 ? 1.424 11.949 0.075 1.00 0.00 53 LYS A N 3
ATOM 3079 C CA . LYS A 1 53 ? 1.926 13.230 0.541 1.00 0.00 53 LYS A CA 3
ATOM 3080 C C . LYS A 1 53 ? 1.106 13.684 1.750 1.00 0.00 53 LYS A C 3
ATOM 3081 O O . LYS A 1 53 ? 1.456 14.660 2.412 1.00 0.00 53 LYS A O 3
ATOM 3099 N N . VAL A 1 54 ? 0.030 12.954 2.004 1.00 0.00 54 VAL A N 3
ATOM 3100 C CA . VAL A 1 54 ? -0.843 13.268 3.122 1.00 0.00 54 VAL A CA 3
ATOM 3101 C C . VAL A 1 54 ? -0.258 12.671 4.404 1.00 0.00 54 VAL A C 3
ATOM 3102 O O . VAL A 1 54 ? -0.677 13.023 5.505 1.00 0.00 54 VAL A O 3
ATOM 3115 N N . GLY A 1 55 ? 0.700 11.775 4.218 1.00 0.00 55 GLY A N 3
ATOM 3116 C CA . GLY A 1 55 ? 1.347 11.125 5.344 1.00 0.00 55 GLY A CA 3
ATOM 3117 C C . GLY A 1 55 ? 0.753 9.738 5.592 1.00 0.00 55 GLY A C 3
ATOM 3118 O O . GLY A 1 55 ? 1.210 9.009 6.471 1.00 0.00 55 GLY A O 3
ATOM 3122 N N . ARG A 1 56 ? -0.261 9.414 4.801 1.00 0.00 56 ARG A N 3
ATOM 3123 C CA . ARG A 1 56 ? -0.923 8.126 4.923 1.00 0.00 56 ARG A CA 3
ATOM 3124 C C . ARG A 1 56 ? 0.006 7.004 4.457 1.00 0.00 56 ARG A C 3
ATOM 3125 O O . ARG A 1 56 ? 0.680 7.135 3.435 1.00 0.00 56 ARG A O 3
ATOM 3142 N N . GLU A 1 57 ? 0.014 5.927 5.228 1.00 0.00 57 GLU A N 3
ATOM 3143 C CA . GLU A 1 57 ? 0.850 4.783 4.906 1.00 0.00 57 GLU A CA 3
ATOM 3144 C C . GLU A 1 57 ? -0.015 3.546 4.657 1.00 0.00 57 GLU A C 3
ATOM 3145 O O . GLU A 1 57 ? -0.804 3.153 5.514 1.00 0.00 57 GLU A O 3
ATOM 3157 N N . GLY A 1 58 ? 0.162 2.967 3.479 1.00 0.00 58 GLY A N 3
ATOM 3158 C CA . GLY A 1 58 ? -0.593 1.783 3.106 1.00 0.00 58 GLY A CA 3
ATOM 3159 C C . GLY A 1 58 ? 0.091 1.035 1.959 1.00 0.00 58 GLY A C 3
ATOM 3160 O O . GLY A 1 58 ? 1.008 1.561 1.330 1.00 0.00 58 GLY A O 3
ATOM 3164 N N . ILE A 1 59 ? -0.382 -0.180 1.722 1.00 0.00 59 ILE A N 3
ATOM 3165 C CA . ILE A 1 59 ? 0.173 -1.005 0.662 1.00 0.00 59 ILE A CA 3
ATOM 3166 C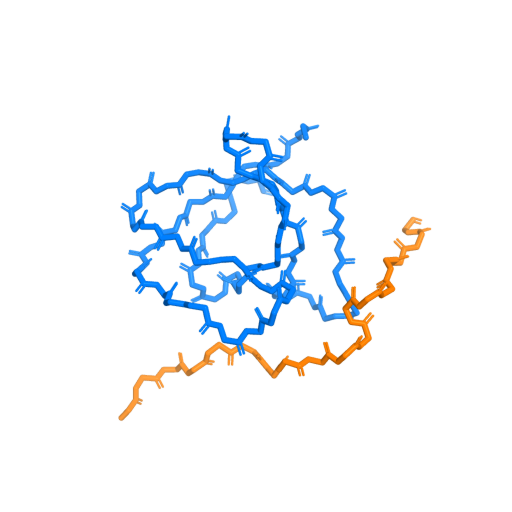 C . ILE A 1 59 ? -0.680 -0.851 -0.598 1.00 0.00 59 ILE A C 3
ATOM 3167 O O . ILE A 1 59 ? -1.902 -0.734 -0.514 1.00 0.00 59 ILE A O 3
ATOM 3183 N N . ILE A 1 60 ? -0.004 -0.857 -1.737 1.00 0.00 60 ILE A N 3
ATOM 3184 C CA . ILE A 1 60 ? -0.686 -0.718 -3.013 1.00 0.00 60 ILE A CA 3
ATOM 3185 C C . ILE A 1 60 ? -0.015 -1.628 -4.045 1.00 0.00 60 ILE A C 3
ATOM 3186 O O . ILE A 1 60 ? 1.211 -1.710 -4.102 1.00 0.00 60 ILE A O 3
ATOM 3202 N N . PRO A 1 61 ? -0.871 -2.305 -4.856 1.00 0.00 61 PRO A N 3
ATOM 3203 C CA . PRO A 1 61 ? -0.374 -3.205 -5.883 1.00 0.00 61 PRO A CA 3
ATOM 3204 C C . PRO A 1 61 ? 0.189 -2.424 -7.072 1.00 0.00 61 PRO A C 3
ATOM 3205 O O . PRO A 1 61 ? -0.470 -1.529 -7.599 1.00 0.00 61 PRO A O 3
ATOM 3216 N N . ALA A 1 62 ? 1.402 -2.791 -7.459 1.00 0.00 62 ALA A N 3
ATOM 3217 C CA . ALA A 1 62 ? 2.061 -2.134 -8.575 1.00 0.00 62 ALA A CA 3
ATOM 3218 C C . ALA A 1 62 ? 1.252 -2.373 -9.851 1.00 0.00 62 ALA A C 3
ATOM 3219 O O . ALA A 1 62 ? 1.499 -1.739 -10.875 1.00 0.00 62 ALA A O 3
ATOM 3226 N N . ASN A 1 63 ? 0.300 -3.291 -9.748 1.00 0.00 63 ASN A N 3
ATOM 3227 C CA . ASN A 1 63 ? -0.547 -3.621 -10.881 1.00 0.00 63 ASN A CA 3
ATOM 3228 C C . ASN A 1 63 ? -1.343 -2.382 -11.294 1.00 0.00 63 ASN A C 3
ATOM 3229 O O . ASN A 1 63 ? -1.965 -2.365 -12.356 1.00 0.00 63 ASN A O 3
ATOM 3240 N N . TYR A 1 64 ? -1.300 -1.375 -10.434 1.00 0.00 64 TYR A N 3
ATOM 3241 C CA . TYR A 1 64 ? -2.010 -0.135 -10.697 1.00 0.00 64 TYR A CA 3
ATOM 3242 C C . TYR A 1 64 ? -1.082 1.071 -10.545 1.00 0.00 64 TYR A C 3
ATOM 3243 O O . TYR A 1 64 ? -1.504 2.211 -10.735 1.00 0.00 64 TYR A O 3
ATOM 3261 N N . VAL A 1 65 ? 0.164 0.779 -10.205 1.00 0.00 65 VAL A N 3
ATOM 3262 C CA . VAL A 1 65 ? 1.157 1.826 -10.025 1.00 0.00 65 VAL A CA 3
ATOM 3263 C C . VAL A 1 65 ? 2.515 1.324 -10.514 1.00 0.00 65 VAL A C 3
ATOM 3264 O O . VAL A 1 65 ? 2.834 0.144 -10.371 1.00 0.00 65 VAL A O 3
ATOM 3277 N N . GLN A 1 66 ? 3.283 2.244 -11.081 1.00 0.00 66 GLN A N 3
ATOM 3278 C CA . GLN A 1 66 ? 4.600 1.909 -11.592 1.00 0.00 66 GLN A CA 3
ATOM 3279 C C . GLN A 1 66 ? 5.652 2.854 -11.007 1.00 0.00 66 GLN A C 3
ATOM 3280 O O . GLN A 1 66 ? 5.393 4.043 -10.827 1.00 0.00 66 GLN A O 3
ATOM 3294 N N . LYS A 1 67 ? 6.818 2.290 -10.726 1.00 0.00 67 LYS A N 3
ATOM 3295 C CA . LYS A 1 67 ? 7.910 3.066 -10.164 1.00 0.00 67 LYS A CA 3
ATOM 3296 C C . LYS A 1 67 ? 8.482 3.988 -11.243 1.00 0.00 67 LYS A C 3
ATOM 3297 O O . LYS A 1 67 ? 9.037 3.517 -12.235 1.00 0.00 67 LYS A O 3
ATOM 3315 N N . ARG A 1 68 ? 8.325 5.283 -11.014 1.00 0.00 68 ARG A N 3
ATOM 3316 C CA . ARG A 1 68 ? 8.820 6.275 -11.955 1.00 0.00 68 ARG A CA 3
ATOM 3317 C C . ARG A 1 68 ? 10.160 5.827 -12.542 1.00 0.00 68 ARG A C 3
ATOM 3318 O O . ARG A 1 68 ? 10.480 6.152 -13.684 1.00 0.00 68 ARG A O 3
ATOM 3335 N N . GLU A 1 69 ? 10.906 5.088 -11.735 1.00 0.00 69 GLU A N 3
ATOM 3336 C CA . GLU A 1 69 ? 12.204 4.593 -12.160 1.00 0.00 69 GLU A CA 3
ATOM 3337 C C . GLU A 1 69 ? 12.215 3.063 -12.160 1.00 0.00 69 GLU A C 3
ATOM 3338 O O . GLU A 1 69 ? 12.635 2.442 -11.186 1.00 0.00 69 GLU A O 3
ATOM 3350 N N . ILE B 2 8 ? -13.322 -10.649 -17.375 1.00 0.00 8 ILE B N 3
ATOM 3351 C CA . ILE B 2 8 ? -12.760 -10.240 -16.099 1.00 0.00 8 ILE B CA 3
ATOM 3352 C C . ILE B 2 8 ? -11.292 -9.856 -16.293 1.00 0.00 8 ILE B C 3
ATOM 3353 O O . ILE B 2 8 ? -10.516 -10.619 -16.866 1.00 0.00 8 ILE B O 3
ATOM 3369 N N . PRO B 2 9 ? -10.946 -8.640 -15.791 1.00 0.00 9 PRO B N 3
ATOM 3370 C CA . PRO B 2 9 ? -9.585 -8.144 -15.903 1.00 0.00 9 PRO B CA 3
ATOM 3371 C C . PRO B 2 9 ? -8.658 -8.855 -14.914 1.00 0.00 9 PRO B C 3
ATOM 3372 O O . PRO B 2 9 ? -9.115 -9.645 -14.088 1.00 0.00 9 PRO B O 3
ATOM 3383 N N . PRO B 2 10 ? -7.341 -8.540 -15.032 1.00 0.00 10 PRO B N 3
ATOM 3384 C CA . PRO B 2 10 ? -6.347 -9.140 -14.158 1.00 0.00 10 PRO B CA 3
ATOM 3385 C C . PRO B 2 10 ? -6.404 -8.524 -12.758 1.00 0.00 10 PRO B C 3
ATOM 3386 O O . PRO B 2 10 ? -6.120 -7.340 -12.587 1.00 0.00 10 PRO B O 3
ATOM 3397 N N . PRO B 2 11 ? -6.783 -9.377 -11.770 1.00 0.00 11 PRO B N 3
ATOM 3398 C CA . PRO B 2 11 ? -6.881 -8.928 -10.392 1.00 0.00 11 PRO B CA 3
ATOM 3399 C C . PRO B 2 11 ? -5.493 -8.767 -9.768 1.00 0.00 11 PRO B C 3
ATOM 3400 O O . PRO B 2 11 ? -4.554 -9.466 -10.144 1.00 0.00 11 PRO B O 3
ATOM 3411 N N . LEU B 2 12 ? -5.407 -7.838 -8.826 1.00 0.00 12 LEU B N 3
ATOM 3412 C CA . LEU B 2 12 ? -4.151 -7.576 -8.146 1.00 0.00 12 LEU B CA 3
ATOM 3413 C C . LEU B 2 12 ? -3.540 -8.900 -7.682 1.00 0.00 12 LEU B C 3
ATOM 3414 O O . LEU B 2 12 ? -4.156 -9.955 -7.823 1.00 0.00 12 LEU B O 3
ATOM 3430 N N . PRO B 2 13 ? -2.303 -8.799 -7.125 1.00 0.00 13 PRO B N 3
ATOM 3431 C CA . PRO B 2 13 ? -1.602 -9.975 -6.640 1.00 0.00 13 PRO B CA 3
ATOM 3432 C C . PRO B 2 13 ? -2.197 -10.461 -5.316 1.00 0.00 13 PRO B C 3
ATOM 3433 O O . PRO B 2 13 ? -2.737 -9.669 -4.546 1.00 0.00 13 PRO B O 3
ATOM 3444 N N . GLU B 2 14 ? -2.077 -11.761 -5.093 1.00 0.00 14 GLU B N 3
ATOM 3445 C CA . GLU B 2 14 ? -2.597 -12.363 -3.876 1.00 0.00 14 GLU B CA 3
ATOM 3446 C C . GLU B 2 14 ? -2.092 -11.600 -2.650 1.00 0.00 14 GLU B C 3
ATOM 3447 O O . GLU B 2 14 ? -0.886 -11.444 -2.464 1.00 0.00 14 GLU B O 3
ATOM 3459 N N . ARG B 2 15 ? -3.040 -11.143 -1.845 1.00 0.00 15 ARG B N 3
ATOM 3460 C CA . ARG B 2 15 ? -2.706 -10.399 -0.642 1.00 0.00 15 ARG B CA 3
ATOM 3461 C C . ARG B 2 15 ? -2.139 -11.341 0.423 1.00 0.00 15 ARG B C 3
ATOM 3462 O O . ARG B 2 15 ? -2.887 -11.905 1.220 1.00 0.00 15 ARG B O 3
ATOM 3479 N N . THR B 2 16 ? -0.822 -11.481 0.402 1.00 0.00 16 THR B N 3
ATOM 3480 C CA . THR B 2 16 ? -0.146 -12.343 1.356 1.00 0.00 16 THR B CA 3
ATOM 3481 C C . THR B 2 16 ? -0.065 -11.665 2.725 1.00 0.00 16 THR B C 3
ATOM 3482 O O . THR B 2 16 ? 0.111 -10.450 2.810 1.00 0.00 16 THR B O 3
ATOM 3493 N N . PRO B 2 17 ? -0.200 -12.501 3.790 1.00 0.00 17 PRO B N 3
ATOM 3494 C CA . PRO B 2 17 ? -0.145 -11.994 5.150 1.00 0.00 17 PRO B CA 3
ATOM 3495 C C . PRO B 2 17 ? 1.294 -11.659 5.552 1.00 0.00 17 PRO B C 3
ATOM 3496 O O . PRO B 2 17 ? 1.518 -10.918 6.508 1.00 0.00 17 PRO B O 3
ATOM 3507 N N . GLU B 2 18 ? 2.230 -12.220 4.801 1.00 0.00 18 GLU B N 3
ATOM 3508 C CA . GLU B 2 18 ? 3.640 -11.991 5.068 1.00 0.00 18 GLU B CA 3
ATOM 3509 C C . GLU B 2 18 ? 3.978 -10.508 4.895 1.00 0.00 18 GLU B C 3
ATOM 3510 O O . GLU B 2 18 ? 5.046 -10.060 5.306 1.00 0.00 18 GLU B O 3
ATOM 3522 N N . SER B 2 19 ? 3.046 -9.790 4.286 1.00 0.00 19 SER B N 3
ATOM 3523 C CA . SER B 2 19 ? 3.232 -8.367 4.054 1.00 0.00 19 SER B CA 3
ATOM 3524 C C . SER B 2 19 ? 3.448 -7.643 5.384 1.00 0.00 19 SER B C 3
ATOM 3525 O O . SER B 2 19 ? 4.142 -6.629 5.438 1.00 0.00 19 SER B O 3
ATOM 3533 N N . PHE B 2 20 ? 2.841 -8.194 6.426 1.00 0.00 20 PHE B N 3
ATOM 3534 C CA . PHE B 2 20 ? 2.958 -7.612 7.752 1.00 0.00 20 PHE B CA 3
ATOM 3535 C C . PHE B 2 20 ? 4.424 -7.509 8.178 1.00 0.00 20 PHE B C 3
ATOM 3536 O O . PHE B 2 20 ? 4.751 -6.794 9.125 1.00 0.00 20 PHE B O 3
ATOM 3553 N N . ILE B 2 21 ? 5.268 -8.233 7.458 1.00 0.00 21 ILE B N 3
ATOM 3554 C CA . ILE B 2 21 ? 6.692 -8.232 7.750 1.00 0.00 21 ILE B CA 3
ATOM 3555 C C . ILE B 2 21 ? 7.447 -7.599 6.579 1.00 0.00 21 ILE B C 3
ATOM 3556 O O . ILE B 2 21 ? 7.225 -7.961 5.424 1.00 0.00 21 ILE B O 3
ATOM 3572 N N . VAL B 2 22 ? 8.324 -6.666 6.917 1.00 0.00 22 VAL B N 3
ATOM 3573 C CA . VAL B 2 22 ? 9.114 -5.979 5.908 1.00 0.00 22 VAL B CA 3
ATOM 3574 C C . VAL B 2 22 ? 10.571 -6.434 6.011 1.00 0.00 22 VAL B C 3
ATOM 3575 O O . VAL B 2 22 ? 11.182 -6.335 7.073 1.00 0.00 22 VAL B O 3
ATOM 3588 N N . VAL B 2 23 ? 11.084 -6.922 4.891 1.00 0.00 23 VAL B N 3
ATOM 3589 C CA . VAL B 2 23 ? 12.458 -7.392 4.842 1.00 0.00 23 VAL B CA 3
ATOM 3590 C C . VAL B 2 23 ? 13.406 -6.206 5.029 1.00 0.00 23 VAL B C 3
ATOM 3591 O O . VAL B 2 23 ? 13.428 -5.289 4.209 1.00 0.00 23 VAL B O 3
ATOM 3604 N N . GLU B 2 24 ? 14.166 -6.262 6.113 1.00 0.00 24 GLU B N 3
ATOM 3605 C CA . GLU B 2 24 ? 15.114 -5.203 6.418 1.00 0.00 24 GLU B CA 3
ATOM 3606 C C . GLU B 2 24 ? 16.374 -5.356 5.564 1.00 0.00 24 GLU B C 3
ATOM 3607 O O . GLU B 2 24 ? 17.480 -5.451 6.094 1.00 0.00 24 GLU B O 3
ATOM 3619 N N . GLU B 2 25 ? 16.165 -5.376 4.257 1.00 0.00 25 GLU B N 3
ATOM 3620 C CA . GLU B 2 25 ? 17.271 -5.516 3.324 1.00 0.00 25 GLU B CA 3
ATOM 3621 C C . GLU B 2 25 ? 18.361 -6.406 3.923 1.00 0.00 25 GLU B C 3
ATOM 3622 O O . GLU B 2 25 ? 18.118 -7.572 4.230 1.00 0.00 25 GLU B O 3
ATOM 3634 N N . SER A 1 10 ? 10.733 9.061 1.211 1.00 0.00 10 SER A N 4
ATOM 3635 C CA . SER A 1 10 ? 11.357 7.763 1.399 1.00 0.00 10 SER A CA 4
ATOM 3636 C C . SER A 1 10 ? 12.542 7.608 0.444 1.00 0.00 10 SER A C 4
ATOM 3637 O O . SER A 1 10 ? 13.690 7.539 0.880 1.00 0.00 10 SER A O 4
ATOM 3645 N N . GLY A 1 11 ? 12.223 7.557 -0.840 1.00 0.00 11 GLY A N 4
ATOM 3646 C CA . GLY A 1 11 ? 13.247 7.412 -1.861 1.00 0.00 11 GLY A CA 4
ATOM 3647 C C . GLY A 1 11 ? 12.621 7.218 -3.243 1.00 0.00 11 GLY A C 4
ATOM 3648 O O . GLY A 1 11 ? 12.614 8.136 -4.061 1.00 0.00 11 GLY A O 4
ATOM 3652 N N . THR A 1 12 ? 12.110 6.015 -3.462 1.00 0.00 12 THR A N 4
ATOM 3653 C CA . THR A 1 12 ? 11.482 5.688 -4.731 1.00 0.00 12 THR A CA 4
ATOM 3654 C C . THR A 1 12 ? 10.059 6.247 -4.782 1.00 0.00 12 THR A C 4
ATOM 3655 O O . THR A 1 12 ? 9.298 6.106 -3.827 1.00 0.00 12 THR A O 4
ATOM 3666 N N . GLU A 1 13 ? 9.744 6.873 -5.907 1.00 0.00 13 GLU A N 4
ATOM 3667 C CA . GLU A 1 13 ? 8.426 7.455 -6.096 1.00 0.00 13 GLU A CA 4
ATOM 3668 C C . GLU A 1 13 ? 7.624 6.637 -7.110 1.00 0.00 13 GLU A C 4
ATOM 3669 O O . GLU A 1 13 ? 8.097 6.376 -8.215 1.00 0.00 13 GLU A O 4
ATOM 3681 N N . CYS A 1 14 ? 6.425 6.252 -6.697 1.00 0.00 14 CYS A N 4
ATOM 3682 C CA . CYS A 1 14 ? 5.553 5.469 -7.555 1.00 0.00 14 CYS A CA 4
ATOM 3683 C C . CYS A 1 14 ? 4.523 6.411 -8.182 1.00 0.00 14 CYS A C 4
ATOM 3684 O O . CYS A 1 14 ? 4.121 7.396 -7.565 1.00 0.00 14 CYS A O 4
ATOM 3692 N N . ILE A 1 15 ? 4.124 6.075 -9.400 1.00 0.00 15 ILE A N 4
ATOM 3693 C CA . ILE A 1 15 ? 3.148 6.877 -10.116 1.00 0.00 15 ILE A CA 4
ATOM 3694 C C . ILE A 1 15 ? 1.885 6.046 -10.353 1.00 0.00 15 ILE A C 4
ATOM 3695 O O . ILE A 1 15 ? 1.959 4.930 -10.864 1.00 0.00 15 ILE A O 4
ATOM 3711 N N . ALA A 1 16 ? 0.756 6.624 -9.971 1.00 0.00 16 ALA A N 4
ATOM 3712 C CA . ALA A 1 16 ? -0.522 5.951 -10.135 1.00 0.00 16 ALA A CA 4
ATOM 3713 C C . ALA A 1 16 ? -0.998 6.114 -11.580 1.00 0.00 16 ALA A C 4
ATOM 3714 O O . ALA A 1 16 ? -0.904 7.200 -12.149 1.00 0.00 16 ALA A O 4
ATOM 3721 N N . LYS A 1 17 ? -1.497 5.018 -12.132 1.00 0.00 17 LYS A N 4
ATOM 3722 C CA . LYS A 1 17 ? -1.988 5.027 -13.500 1.00 0.00 17 LYS A CA 4
ATOM 3723 C C . LYS A 1 17 ? -3.489 4.730 -13.501 1.00 0.00 17 LYS A C 4
ATOM 3724 O O . LYS A 1 17 ? -4.248 5.353 -14.243 1.00 0.00 17 LYS A O 4
ATOM 3742 N N . TYR A 1 18 ? -3.872 3.779 -12.662 1.00 0.00 18 TYR A N 4
ATOM 3743 C CA . TYR A 1 18 ? -5.269 3.392 -12.557 1.00 0.00 18 TYR A CA 4
ATOM 3744 C C . TYR A 1 18 ? -5.860 3.833 -11.216 1.00 0.00 18 TYR A C 4
ATOM 3745 O O . TYR A 1 18 ? -5.134 4.287 -10.333 1.00 0.00 18 TYR A O 4
ATOM 3763 N N . ASN A 1 19 ? -7.172 3.684 -11.107 1.00 0.00 19 ASN A N 4
ATOM 3764 C CA . ASN A 1 19 ? -7.870 4.061 -9.889 1.00 0.00 19 ASN A CA 4
ATOM 3765 C C . ASN A 1 19 ? -8.501 2.817 -9.263 1.00 0.00 19 ASN A C 4
ATOM 3766 O O . ASN A 1 19 ? -9.711 2.614 -9.364 1.00 0.00 19 ASN A O 4
ATOM 3777 N N . PHE A 1 20 ? -7.657 2.017 -8.629 1.00 0.00 20 PHE A N 4
ATOM 3778 C CA . PHE A 1 20 ? -8.117 0.799 -7.986 1.00 0.00 20 PHE A CA 4
ATOM 3779 C C . PHE A 1 20 ? -8.474 1.053 -6.519 1.00 0.00 20 PHE A C 4
ATOM 3780 O O . PHE A 1 20 ? -7.628 1.485 -5.738 1.00 0.00 20 PHE A O 4
ATOM 3797 N N . HIS A 1 21 ? -9.727 0.774 -6.192 1.00 0.00 21 HIS A N 4
ATOM 3798 C CA . HIS A 1 21 ? -10.205 0.969 -4.833 1.00 0.00 21 HIS A CA 4
ATOM 3799 C C . HIS A 1 21 ? -9.376 0.116 -3.871 1.00 0.00 21 HIS A C 4
ATOM 3800 O O . HIS A 1 21 ? -8.522 -0.659 -4.300 1.00 0.00 21 HIS A O 4
ATOM 3814 N N . GLY A 1 22 ? -9.656 0.287 -2.588 1.00 0.00 22 GLY A N 4
ATOM 3815 C CA . GLY A 1 22 ? -8.948 -0.457 -1.561 1.00 0.00 22 GLY A CA 4
ATOM 3816 C C . GLY A 1 22 ? -9.468 -1.893 -1.466 1.00 0.00 22 GLY A C 4
ATOM 3817 O O . GLY A 1 22 ? -10.653 -2.142 -1.678 1.00 0.00 22 GLY A O 4
ATOM 3821 N N . THR A 1 23 ? -8.555 -2.799 -1.149 1.00 0.00 23 THR A N 4
ATOM 3822 C CA . THR A 1 23 ? -8.906 -4.203 -1.024 1.00 0.00 23 THR A CA 4
ATOM 3823 C C . THR A 1 23 ? -8.708 -4.677 0.417 1.00 0.00 23 THR A C 4
ATOM 3824 O O . THR A 1 23 ? -9.454 -5.525 0.903 1.00 0.00 23 THR A O 4
ATOM 3835 N N . ALA A 1 24 ? -7.699 -4.107 1.059 1.00 0.00 24 ALA A N 4
ATOM 3836 C CA . ALA A 1 24 ? -7.393 -4.461 2.435 1.00 0.00 24 ALA A CA 4
ATOM 3837 C C . ALA A 1 24 ? -7.329 -3.187 3.282 1.00 0.00 24 ALA A C 4
ATOM 3838 O O . ALA A 1 24 ? -7.029 -2.111 2.769 1.00 0.00 24 ALA A O 4
ATOM 3845 N N . GLU A 1 25 ? -7.617 -3.353 4.565 1.00 0.00 25 GLU A N 4
ATOM 3846 C CA . GLU A 1 25 ? -7.596 -2.230 5.488 1.00 0.00 25 GLU A CA 4
ATOM 3847 C C . GLU A 1 25 ? -6.234 -1.534 5.443 1.00 0.00 25 GLU A C 4
ATOM 3848 O O . GLU A 1 25 ? -6.155 -0.311 5.556 1.00 0.00 25 GLU A O 4
ATOM 3860 N N . GLN A 1 26 ? -5.197 -2.340 5.279 1.00 0.00 26 GLN A N 4
ATOM 3861 C CA . GLN A 1 26 ? -3.842 -1.817 5.218 1.00 0.00 26 GLN A CA 4
ATOM 3862 C C . GLN A 1 26 ? -3.569 -1.209 3.841 1.00 0.00 26 GLN A C 4
ATOM 3863 O O . GLN A 1 26 ? -2.669 -0.386 3.689 1.00 0.00 26 GLN A O 4
ATOM 3877 N N . ASP A 1 27 ? -4.364 -1.639 2.872 1.00 0.00 27 ASP A N 4
ATOM 3878 C CA . ASP A 1 27 ? -4.218 -1.149 1.512 1.00 0.00 27 ASP A CA 4
ATOM 3879 C C . ASP A 1 27 ? -4.883 0.225 1.396 1.00 0.00 27 ASP A C 4
ATOM 3880 O O . ASP A 1 27 ? -5.989 0.427 1.897 1.00 0.00 27 ASP A O 4
ATOM 3889 N N . LEU A 1 28 ? -4.181 1.133 0.735 1.00 0.00 28 LEU A N 4
ATOM 3890 C CA . LEU A 1 28 ? -4.690 2.481 0.547 1.00 0.00 28 LEU A CA 4
ATOM 3891 C C . LEU A 1 28 ? -4.952 2.720 -0.942 1.00 0.00 28 LEU A C 4
ATOM 3892 O O . LEU A 1 28 ? -4.039 2.628 -1.759 1.00 0.00 28 LEU A O 4
ATOM 3908 N N . PRO A 1 29 ? -6.239 3.030 -1.255 1.00 0.00 29 PRO A N 4
ATOM 3909 C CA . PRO A 1 29 ? -6.634 3.283 -2.630 1.00 0.00 29 PRO A CA 4
ATOM 3910 C C . PRO A 1 29 ? -6.152 4.659 -3.095 1.00 0.00 29 PRO A C 4
ATOM 3911 O O . PRO A 1 29 ? -6.179 5.621 -2.329 1.00 0.00 29 PRO A O 4
ATOM 3922 N N . PHE A 1 30 ? -5.722 4.709 -4.347 1.00 0.00 30 PHE A N 4
ATOM 3923 C CA . PHE A 1 30 ? -5.236 5.951 -4.923 1.00 0.00 30 PHE A CA 4
ATOM 3924 C C . PHE A 1 30 ? -5.858 6.200 -6.298 1.00 0.00 30 PHE A C 4
ATOM 3925 O O . PHE A 1 30 ? -6.338 5.269 -6.944 1.00 0.00 30 PHE A O 4
ATOM 3942 N N . CYS A 1 31 ? -5.830 7.460 -6.706 1.00 0.00 31 CYS A N 4
ATOM 3943 C CA . CYS A 1 31 ? -6.386 7.842 -7.992 1.00 0.00 31 CYS A CA 4
ATOM 3944 C C . CYS A 1 31 ? -5.229 8.191 -8.932 1.00 0.00 31 CYS A C 4
ATOM 3945 O O . CYS A 1 31 ? -4.288 8.875 -8.535 1.00 0.00 31 CYS A O 4
ATOM 3953 N N . LYS A 1 32 ? -5.338 7.703 -10.159 1.00 0.00 32 LYS A N 4
ATOM 3954 C CA . LYS A 1 32 ? -4.313 7.954 -11.157 1.00 0.00 32 LYS A CA 4
ATOM 3955 C C . LYS A 1 32 ? -3.819 9.397 -11.025 1.00 0.00 32 LYS A C 4
ATOM 3956 O O . LYS A 1 32 ? -4.595 10.294 -10.699 1.00 0.00 32 LYS A O 4
ATOM 3974 N N . GLY A 1 33 ? -2.532 9.574 -11.283 1.00 0.00 33 GLY A N 4
ATOM 3975 C CA . GLY A 1 33 ? -1.927 10.892 -11.196 1.00 0.00 33 GLY A CA 4
ATOM 3976 C C . GLY A 1 33 ? -1.314 11.124 -9.814 1.00 0.00 33 GLY A C 4
ATOM 3977 O O . GLY A 1 33 ? -0.428 11.962 -9.657 1.00 0.00 33 GLY A O 4
ATOM 3981 N N . ASP A 1 34 ? -1.811 10.368 -8.847 1.00 0.00 34 ASP A N 4
ATOM 3982 C CA . ASP A 1 34 ? -1.323 10.480 -7.483 1.00 0.00 34 ASP A CA 4
ATOM 3983 C C . ASP A 1 34 ? 0.058 9.829 -7.384 1.00 0.00 34 ASP A C 4
ATOM 3984 O O . ASP A 1 34 ? 0.342 8.859 -8.086 1.00 0.00 34 ASP A O 4
ATOM 3993 N N . VAL A 1 35 ? 0.879 10.388 -6.507 1.00 0.00 35 VAL A N 4
ATOM 3994 C CA . VAL A 1 35 ? 2.223 9.874 -6.308 1.00 0.00 35 VAL A CA 4
ATOM 3995 C C . VAL A 1 35 ? 2.314 9.217 -4.928 1.00 0.00 35 VAL A C 4
ATOM 3996 O O . VAL A 1 35 ? 1.842 9.776 -3.939 1.00 0.00 35 VAL A O 4
ATOM 4009 N N . LEU A 1 36 ? 2.923 8.041 -4.907 1.00 0.00 36 LEU A N 4
ATOM 4010 C CA . LEU A 1 36 ? 3.082 7.303 -3.665 1.00 0.00 36 LEU A CA 4
ATOM 4011 C C . LEU A 1 36 ? 4.537 6.853 -3.527 1.00 0.00 36 LEU A C 4
ATOM 4012 O O . LEU A 1 36 ? 5.056 6.145 -4.387 1.00 0.00 36 LEU A O 4
ATOM 4028 N N . THR A 1 37 ? 5.155 7.284 -2.437 1.00 0.00 37 THR A N 4
ATOM 4029 C CA . THR A 1 37 ? 6.541 6.935 -2.174 1.00 0.00 37 THR A CA 4
ATOM 4030 C C . THR A 1 37 ? 6.621 5.621 -1.395 1.00 0.00 37 THR A C 4
ATOM 4031 O O . THR A 1 37 ? 5.870 5.412 -0.444 1.00 0.00 37 THR A O 4
ATOM 4042 N N . ILE A 1 38 ? 7.539 4.769 -1.826 1.00 0.00 38 ILE A N 4
ATOM 4043 C CA . ILE A 1 38 ? 7.729 3.482 -1.180 1.00 0.00 38 ILE A CA 4
ATOM 4044 C C . ILE A 1 38 ? 8.238 3.701 0.246 1.00 0.00 38 ILE A C 4
ATOM 4045 O O . ILE A 1 38 ? 9.204 4.432 0.458 1.00 0.00 38 ILE A O 4
ATOM 4061 N N . VAL A 1 39 ? 7.565 3.054 1.187 1.00 0.00 39 VAL A N 4
ATOM 4062 C CA . VAL A 1 39 ? 7.938 3.169 2.586 1.00 0.00 39 VAL A CA 4
ATOM 4063 C C . VAL A 1 39 ? 8.665 1.895 3.022 1.00 0.00 39 VAL A C 4
ATOM 4064 O O . VAL A 1 39 ? 9.590 1.950 3.832 1.00 0.00 39 VAL A O 4
ATOM 4077 N N . ALA A 1 40 ? 8.220 0.778 2.466 1.00 0.00 40 ALA A N 4
ATOM 4078 C CA . ALA A 1 40 ? 8.818 -0.507 2.787 1.00 0.00 40 ALA A CA 4
ATOM 4079 C C . ALA A 1 40 ? 8.296 -1.564 1.813 1.00 0.00 40 ALA A C 4
ATOM 4080 O O . ALA A 1 40 ? 7.150 -1.494 1.370 1.00 0.00 40 ALA A O 4
ATOM 4087 N N . VAL A 1 41 ? 9.162 -2.520 1.507 1.00 0.00 41 VAL A N 4
ATOM 4088 C CA . VAL A 1 41 ? 8.802 -3.591 0.593 1.00 0.00 41 VAL A CA 4
ATOM 4089 C C . VAL A 1 41 ? 8.364 -4.816 1.397 1.00 0.00 41 VAL A C 4
ATOM 4090 O O . VAL A 1 41 ? 8.749 -4.974 2.555 1.00 0.00 41 VAL A O 4
ATOM 4103 N N . THR A 1 42 ? 7.563 -5.652 0.752 1.00 0.00 42 THR A N 4
ATOM 4104 C CA . THR A 1 42 ? 7.068 -6.859 1.392 1.00 0.00 42 THR A CA 4
ATOM 4105 C C . THR A 1 42 ? 7.542 -8.099 0.632 1.00 0.00 42 THR A C 4
ATOM 4106 O O . THR A 1 42 ? 8.147 -7.985 -0.433 1.00 0.00 42 THR A O 4
ATOM 4117 N N . LYS A 1 43 ? 7.247 -9.255 1.208 1.00 0.00 43 LYS A N 4
ATOM 4118 C CA . LYS A 1 43 ? 7.635 -10.516 0.598 1.00 0.00 43 LYS A CA 4
ATOM 4119 C C . LYS A 1 43 ? 6.767 -10.769 -0.637 1.00 0.00 43 LYS A C 4
ATOM 4120 O O . LYS A 1 43 ? 6.856 -11.827 -1.257 1.00 0.00 43 LYS A O 4
ATOM 4138 N N . ASP A 1 44 ? 5.946 -9.779 -0.955 1.00 0.00 44 ASP A N 4
ATOM 4139 C CA . ASP A 1 44 ? 5.061 -9.881 -2.104 1.00 0.00 44 ASP A CA 4
ATOM 4140 C C . ASP A 1 44 ? 5.777 -9.338 -3.342 1.00 0.00 44 ASP A C 4
ATOM 4141 O O . ASP A 1 44 ? 6.761 -8.610 -3.226 1.00 0.00 44 ASP A O 4
ATOM 4150 N N . PRO A 1 45 ? 5.241 -9.723 -4.531 1.00 0.00 45 PRO A N 4
ATOM 4151 C CA . PRO A 1 45 ? 5.817 -9.283 -5.790 1.00 0.00 45 PRO A CA 4
ATOM 4152 C C . PRO A 1 45 ? 5.472 -7.819 -6.070 1.00 0.00 45 PRO A C 4
ATOM 4153 O O . PRO A 1 45 ? 6.203 -6.917 -5.666 1.00 0.00 45 PRO A O 4
ATOM 4164 N N . ASN A 1 46 ? 4.355 -7.629 -6.759 1.00 0.00 46 ASN A N 4
ATOM 4165 C CA . ASN A 1 46 ? 3.904 -6.290 -7.096 1.00 0.00 46 ASN A CA 4
ATOM 4166 C C . ASN A 1 46 ? 3.065 -5.733 -5.944 1.00 0.00 46 ASN A C 4
ATOM 4167 O O . ASN A 1 46 ? 2.030 -5.108 -6.170 1.00 0.00 46 ASN A O 4
ATOM 4178 N N . TRP A 1 47 ? 3.543 -5.982 -4.733 1.00 0.00 47 TRP A N 4
ATOM 4179 C CA . TRP A 1 47 ? 2.850 -5.513 -3.544 1.00 0.00 47 TRP A CA 4
ATOM 4180 C C . TRP A 1 47 ? 3.875 -4.824 -2.641 1.00 0.00 47 TRP A C 4
ATOM 4181 O O . TRP A 1 47 ? 4.803 -5.464 -2.149 1.00 0.00 47 TRP A O 4
ATOM 4202 N N . TYR A 1 48 ? 3.672 -3.528 -2.450 1.00 0.00 48 TYR A N 4
ATOM 4203 C CA . TYR A 1 48 ? 4.566 -2.746 -1.614 1.00 0.00 48 TYR A CA 4
ATOM 4204 C C . TYR A 1 48 ? 3.795 -1.682 -0.831 1.00 0.00 48 TYR A C 4
ATOM 4205 O O . TYR A 1 48 ? 2.745 -1.218 -1.275 1.00 0.00 48 TYR A O 4
ATOM 4223 N N . LYS A 1 49 ? 4.345 -1.325 0.320 1.00 0.00 49 LYS A N 4
ATOM 4224 C CA . LYS A 1 49 ? 3.722 -0.324 1.168 1.00 0.00 49 LYS A CA 4
ATOM 4225 C C . LYS A 1 49 ? 4.366 1.038 0.902 1.00 0.00 49 LYS A C 4
ATOM 4226 O O . LYS A 1 49 ? 5.578 1.194 1.050 1.00 0.00 49 LYS A O 4
ATOM 4244 N N . ALA A 1 50 ? 3.529 1.988 0.514 1.00 0.00 50 ALA A N 4
ATOM 4245 C CA . ALA A 1 50 ? 4.002 3.331 0.226 1.00 0.00 50 ALA A CA 4
ATOM 4246 C C . ALA A 1 50 ? 3.125 4.345 0.962 1.00 0.00 50 ALA A C 4
ATOM 4247 O O . ALA A 1 50 ? 2.085 3.988 1.514 1.00 0.00 50 ALA A O 4
ATOM 4254 N N . LYS A 1 51 ? 3.576 5.591 0.948 1.00 0.00 51 LYS A N 4
ATOM 4255 C CA . LYS A 1 51 ? 2.846 6.660 1.608 1.00 0.00 51 LYS A CA 4
ATOM 4256 C C . LYS A 1 51 ? 2.472 7.727 0.578 1.00 0.00 51 LYS A C 4
ATOM 4257 O O . LYS A 1 51 ? 3.104 7.830 -0.473 1.00 0.00 51 LYS A O 4
ATOM 4275 N N . ASN A 1 52 ? 1.447 8.496 0.914 1.00 0.00 52 ASN A N 4
ATOM 4276 C CA . ASN A 1 52 ? 0.981 9.552 0.032 1.00 0.00 52 ASN A CA 4
ATOM 4277 C C . ASN A 1 52 ? 1.612 10.880 0.457 1.00 0.00 52 ASN A C 4
ATOM 4278 O O . ASN A 1 52 ? 2.333 10.939 1.451 1.00 0.00 52 ASN A O 4
ATOM 4289 N N . LYS A 1 53 ? 1.314 11.913 -0.318 1.00 0.00 53 LYS A N 4
ATOM 4290 C CA . LYS A 1 53 ? 1.843 13.237 -0.034 1.00 0.00 53 LYS A CA 4
ATOM 4291 C C . LYS A 1 53 ? 1.156 13.799 1.213 1.00 0.00 53 LYS A C 4
ATOM 4292 O O . LYS A 1 53 ? 1.588 14.813 1.759 1.00 0.00 53 LYS A O 4
ATOM 4310 N N . VAL A 1 54 ? 0.099 13.115 1.626 1.00 0.00 54 VAL A N 4
ATOM 4311 C CA . VAL A 1 54 ? -0.650 13.533 2.798 1.00 0.00 54 VAL A CA 4
ATOM 4312 C C . VAL A 1 54 ? 0.016 12.967 4.054 1.00 0.00 54 VAL A C 4
ATOM 4313 O O . VAL A 1 54 ? -0.284 13.396 5.167 1.00 0.00 54 VAL A O 4
ATOM 4326 N N . GLY A 1 55 ? 0.909 12.014 3.832 1.00 0.00 55 GLY A N 4
ATOM 4327 C CA . GLY A 1 55 ? 1.621 11.385 4.932 1.00 0.00 55 GLY A CA 4
ATOM 4328 C C . GLY A 1 55 ? 0.978 10.049 5.308 1.00 0.00 55 GLY A C 4
ATOM 4329 O O . GLY A 1 55 ? 1.412 9.391 6.252 1.00 0.00 55 GLY A O 4
ATOM 4333 N N . ARG A 1 56 ? -0.047 9.687 4.550 1.00 0.00 56 ARG A N 4
ATOM 4334 C CA . ARG A 1 56 ? -0.754 8.441 4.792 1.00 0.00 56 ARG A CA 4
ATOM 4335 C C . ARG A 1 56 ? 0.132 7.248 4.423 1.00 0.00 56 ARG A C 4
ATOM 4336 O O . ARG A 1 56 ? 0.989 7.354 3.548 1.00 0.00 56 ARG A O 4
ATOM 4353 N N . GLU A 1 57 ? -0.107 6.141 5.110 1.00 0.00 57 GLU A N 4
ATOM 4354 C CA . GLU A 1 57 ? 0.658 4.930 4.867 1.00 0.00 57 GLU A CA 4
ATOM 4355 C C . GLU A 1 57 ? -0.281 3.766 4.544 1.00 0.00 57 GLU A C 4
ATOM 4356 O O . GLU A 1 57 ? -1.292 3.573 5.217 1.00 0.00 57 GLU A O 4
ATOM 4368 N N . GLY A 1 58 ? 0.087 3.019 3.513 1.00 0.00 58 GLY A N 4
ATOM 4369 C CA . GLY A 1 58 ? -0.710 1.879 3.092 1.00 0.00 58 GLY A CA 4
ATOM 4370 C C . GLY A 1 58 ? -0.044 1.145 1.926 1.00 0.00 58 GLY A C 4
ATOM 4371 O O . GLY A 1 58 ? 0.933 1.631 1.359 1.00 0.00 58 GLY A O 4
ATOM 4375 N N . ILE A 1 59 ? -0.599 -0.013 1.603 1.00 0.00 59 ILE A N 4
ATOM 4376 C CA . ILE A 1 59 ? -0.072 -0.819 0.516 1.00 0.00 59 ILE A CA 4
ATOM 4377 C C . ILE A 1 59 ? -0.875 -0.541 -0.756 1.00 0.00 59 ILE A C 4
ATOM 4378 O O . ILE A 1 59 ? -2.075 -0.276 -0.691 1.00 0.00 59 ILE A O 4
ATOM 4394 N N . ILE A 1 60 ? -0.182 -0.609 -1.882 1.00 0.00 60 ILE A N 4
ATOM 4395 C CA . ILE A 1 60 ? -0.815 -0.368 -3.167 1.00 0.00 60 ILE A CA 4
ATOM 4396 C C . ILE A 1 60 ? -0.296 -1.384 -4.187 1.00 0.00 60 ILE A C 4
ATOM 4397 O O . ILE A 1 60 ? 0.903 -1.653 -4.246 1.00 0.00 60 ILE A O 4
ATOM 4413 N N . PRO A 1 61 ? -1.249 -1.935 -4.985 1.00 0.00 61 PRO A N 4
ATOM 4414 C CA . PRO A 1 61 ? -0.900 -2.915 -5.999 1.00 0.00 61 PRO A CA 4
ATOM 4415 C C . PRO A 1 61 ? -0.230 -2.247 -7.201 1.00 0.00 61 PRO A C 4
ATOM 4416 O O . PRO A 1 61 ? -0.848 -1.437 -7.890 1.00 0.00 61 PRO A O 4
ATOM 4427 N N . ALA A 1 62 ? 1.025 -2.612 -7.417 1.00 0.00 62 ALA A N 4
ATOM 4428 C CA . ALA A 1 62 ? 1.786 -2.057 -8.525 1.00 0.00 62 ALA A CA 4
ATOM 4429 C C . ALA A 1 62 ? 1.024 -2.295 -9.829 1.00 0.00 62 ALA A C 4
ATOM 4430 O O . ALA A 1 62 ? 1.313 -1.662 -10.845 1.00 0.00 62 ALA A O 4
ATOM 4437 N N . ASN A 1 63 ? 0.066 -3.207 -9.762 1.00 0.00 63 ASN A N 4
ATOM 4438 C CA . ASN A 1 63 ? -0.739 -3.535 -10.926 1.00 0.00 63 ASN A CA 4
ATOM 4439 C C . ASN A 1 63 ? -1.495 -2.286 -11.386 1.00 0.00 63 ASN A C 4
ATOM 4440 O O . ASN A 1 63 ? -2.051 -2.262 -12.483 1.00 0.00 63 ASN A O 4
ATOM 4451 N N . TYR A 1 64 ? -1.490 -1.280 -10.524 1.00 0.00 64 TYR A N 4
ATOM 4452 C CA . TYR A 1 64 ? -2.169 -0.032 -10.829 1.00 0.00 64 TYR A CA 4
ATOM 4453 C C . TYR A 1 64 ? -1.236 1.163 -10.625 1.00 0.00 64 TYR A C 4
ATOM 4454 O O . TYR A 1 64 ? -1.637 2.310 -10.821 1.00 0.00 64 TYR A O 4
ATOM 4472 N N . VAL A 1 65 ? -0.008 0.855 -10.234 1.00 0.00 65 VAL A N 4
ATOM 4473 C CA . VAL A 1 65 ? 0.985 1.889 -10.000 1.00 0.00 65 VAL A CA 4
ATOM 4474 C C . VAL A 1 65 ? 2.356 1.387 -10.460 1.00 0.00 65 VAL A C 4
ATOM 4475 O O . VAL A 1 65 ? 2.656 0.200 -10.344 1.00 0.00 65 VAL A O 4
ATOM 4488 N N . GLN A 1 66 ? 3.149 2.317 -10.973 1.00 0.00 66 GLN A N 4
ATOM 4489 C CA . GLN A 1 66 ? 4.479 1.982 -11.451 1.00 0.00 66 GLN A CA 4
ATOM 4490 C C . GLN A 1 66 ? 5.541 2.669 -10.589 1.00 0.00 66 GLN A C 4
ATOM 4491 O O . GLN A 1 66 ? 5.279 3.710 -9.988 1.00 0.00 66 GLN A O 4
ATOM 4505 N N . LYS A 1 67 ? 6.716 2.059 -10.556 1.00 0.00 67 LYS A N 4
ATOM 4506 C CA . LYS A 1 67 ? 7.818 2.597 -9.777 1.00 0.00 67 LYS A CA 4
ATOM 4507 C C . LYS A 1 67 ? 8.777 3.345 -10.707 1.00 0.00 67 LYS A C 4
ATOM 4508 O O . LYS A 1 67 ? 9.405 2.739 -11.574 1.00 0.00 67 LYS A O 4
ATOM 4526 N N . ARG A 1 68 ? 8.858 4.650 -10.495 1.00 0.00 68 ARG A N 4
ATOM 4527 C CA . ARG A 1 68 ? 9.729 5.487 -11.304 1.00 0.00 68 ARG A CA 4
ATOM 4528 C C . ARG A 1 68 ? 11.128 4.875 -11.383 1.00 0.00 68 ARG A C 4
ATOM 4529 O O . ARG A 1 68 ? 11.845 5.078 -12.362 1.00 0.00 68 ARG A O 4
ATOM 4546 N N . GLU A 1 69 ? 11.477 4.136 -10.339 1.00 0.00 69 GLU A N 4
ATOM 4547 C CA . GLU A 1 69 ? 12.778 3.492 -10.279 1.00 0.00 69 GLU A CA 4
ATOM 4548 C C . GLU A 1 69 ? 12.638 1.987 -10.516 1.00 0.00 69 GLU A C 4
ATOM 4549 O O . GLU A 1 69 ? 13.375 1.193 -9.936 1.00 0.00 69 GLU A O 4
ATOM 4561 N N . ILE B 2 8 ? -12.820 -10.149 -18.522 1.00 0.00 8 ILE B N 4
ATOM 4562 C CA . ILE B 2 8 ? -12.263 -10.141 -17.179 1.00 0.00 8 ILE B CA 4
ATOM 4563 C C . ILE B 2 8 ? -10.801 -9.695 -17.241 1.00 0.00 8 ILE B C 4
ATOM 4564 O O . ILE B 2 8 ? -9.957 -10.397 -17.795 1.00 0.00 8 ILE B O 4
ATOM 4580 N N . PRO B 2 9 ? -10.538 -8.500 -16.647 1.00 0.00 9 PRO B N 4
ATOM 4581 C CA . PRO B 2 9 ? -9.192 -7.952 -16.630 1.00 0.00 9 PRO B CA 4
ATOM 4582 C C . PRO B 2 9 ? -8.315 -8.688 -15.615 1.00 0.00 9 PRO B C 4
ATOM 4583 O O . PRO B 2 9 ? -8.801 -9.538 -14.870 1.00 0.00 9 PRO B O 4
ATOM 4594 N N . PRO B 2 10 ? -7.004 -8.324 -15.617 1.00 0.00 10 PRO B N 4
ATOM 4595 C CA . PRO B 2 10 ? -6.055 -8.940 -14.705 1.00 0.00 10 PRO B CA 4
ATOM 4596 C C . PRO B 2 10 ? -6.235 -8.406 -13.283 1.00 0.00 10 PRO B C 4
ATOM 4597 O O . PRO B 2 10 ? -6.142 -7.202 -13.051 1.00 0.00 10 PRO B O 4
ATOM 4608 N N . PRO B 2 11 ? -6.500 -9.353 -12.343 1.00 0.00 11 PRO B N 4
ATOM 4609 C CA . PRO B 2 11 ? -6.694 -8.991 -10.949 1.00 0.00 11 PRO B CA 4
ATOM 4610 C C . PRO B 2 11 ? -5.362 -8.648 -10.281 1.00 0.00 11 PRO B C 4
ATOM 4611 O O . PRO B 2 11 ? -4.318 -9.178 -10.660 1.00 0.00 11 PRO B O 4
ATOM 4622 N N . LEU B 2 12 ? -5.440 -7.765 -9.296 1.00 0.00 12 LEU B N 4
ATOM 4623 C CA . LEU B 2 12 ? -4.253 -7.346 -8.571 1.00 0.00 12 LEU B CA 4
ATOM 4624 C C . LEU B 2 12 ? -3.459 -8.581 -8.144 1.00 0.00 12 LEU B C 4
ATOM 4625 O O . LEU B 2 12 ? -3.893 -9.710 -8.364 1.00 0.00 12 LEU B O 4
ATOM 4641 N N . PRO B 2 13 ? -2.276 -8.318 -7.526 1.00 0.00 13 PRO B N 4
ATOM 4642 C CA . PRO B 2 13 ? -1.417 -9.396 -7.066 1.00 0.00 13 PRO B CA 4
ATOM 4643 C C . PRO B 2 13 ? -1.976 -10.040 -5.797 1.00 0.00 13 PRO B C 4
ATOM 4644 O O . PRO B 2 13 ? -2.750 -9.420 -5.070 1.00 0.00 13 PRO B O 4
ATOM 4655 N N . GLU B 2 14 ? -1.564 -11.279 -5.569 1.00 0.00 14 GLU B N 4
ATOM 4656 C CA . GLU B 2 14 ? -2.015 -12.016 -4.401 1.00 0.00 14 GLU B CA 4
ATOM 4657 C C . GLU B 2 14 ? -1.663 -11.250 -3.123 1.00 0.00 14 GLU B C 4
ATOM 4658 O O . GLU B 2 14 ? -0.703 -10.481 -3.100 1.00 0.00 14 GLU B O 4
ATOM 4670 N N . ARG B 2 15 ? -2.459 -11.488 -2.091 1.00 0.00 15 ARG B N 4
ATOM 4671 C CA . ARG B 2 15 ? -2.245 -10.831 -0.813 1.00 0.00 15 ARG B CA 4
ATOM 4672 C C . ARG B 2 15 ? -1.460 -11.747 0.129 1.00 0.00 15 ARG B C 4
ATOM 4673 O O . ARG B 2 15 ? -2.050 -12.492 0.909 1.00 0.00 15 ARG B O 4
ATOM 4690 N N . THR B 2 16 ? -0.142 -11.660 0.026 1.00 0.00 16 THR B N 4
ATOM 4691 C CA . THR B 2 16 ? 0.729 -12.470 0.859 1.00 0.00 16 THR B CA 4
ATOM 4692 C C . THR B 2 16 ? 0.710 -11.964 2.303 1.00 0.00 16 THR B C 4
ATOM 4693 O O . THR B 2 16 ? 0.757 -10.758 2.541 1.00 0.00 16 THR B O 4
ATOM 4704 N N . PRO B 2 17 ? 0.641 -12.934 3.252 1.00 0.00 17 PRO B N 4
ATOM 4705 C CA . PRO B 2 17 ? 0.616 -12.599 4.665 1.00 0.00 17 PRO B CA 4
ATOM 4706 C C . PRO B 2 17 ? 2.002 -12.173 5.153 1.00 0.00 17 PRO B C 4
ATOM 4707 O O . PRO B 2 17 ? 2.123 -11.472 6.156 1.00 0.00 17 PRO B O 4
ATOM 4718 N N . GLU B 2 18 ? 3.014 -12.616 4.420 1.00 0.00 18 GLU B N 4
ATOM 4719 C CA . GLU B 2 18 ? 4.387 -12.289 4.765 1.00 0.00 18 GLU B CA 4
ATOM 4720 C C . GLU B 2 18 ? 4.606 -10.776 4.696 1.00 0.00 18 GLU B C 4
ATOM 4721 O O . GLU B 2 18 ? 5.631 -10.272 5.154 1.00 0.00 18 GLU B O 4
ATOM 4733 N N . SER B 2 19 ? 3.627 -10.094 4.120 1.00 0.00 19 SER B N 4
ATOM 4734 C CA . SER B 2 19 ? 3.701 -8.649 3.985 1.00 0.00 19 SER B CA 4
ATOM 4735 C C . SER B 2 19 ? 3.884 -8.004 5.360 1.00 0.00 19 SER B C 4
ATOM 4736 O O . SER B 2 19 ? 4.423 -6.904 5.466 1.00 0.00 19 SER B O 4
ATOM 4744 N N . PHE B 2 20 ? 3.425 -8.717 6.379 1.00 0.00 20 PHE B N 4
ATOM 4745 C CA . PHE B 2 20 ? 3.532 -8.227 7.743 1.00 0.00 20 PHE B CA 4
ATOM 4746 C C . PHE B 2 20 ? 4.997 -8.068 8.155 1.00 0.00 20 PHE B C 4
ATOM 4747 O O . PHE B 2 20 ? 5.292 -7.481 9.194 1.00 0.00 20 PHE B O 4
ATOM 4764 N N . ILE B 2 21 ? 5.875 -8.601 7.318 1.00 0.00 21 ILE B N 4
ATOM 4765 C CA . ILE B 2 21 ? 7.302 -8.525 7.582 1.00 0.00 21 ILE B CA 4
ATOM 4766 C C . ILE B 2 21 ? 7.973 -7.685 6.495 1.00 0.00 21 ILE B C 4
ATOM 4767 O O . ILE B 2 21 ? 7.738 -7.897 5.307 1.00 0.00 21 ILE B O 4
ATOM 4783 N N . VAL B 2 22 ? 8.796 -6.746 6.940 1.00 0.00 22 VAL B N 4
ATOM 4784 C CA . VAL B 2 22 ? 9.504 -5.872 6.020 1.00 0.00 22 VAL B CA 4
ATOM 4785 C C . VAL B 2 22 ? 10.999 -6.193 6.067 1.00 0.00 22 VAL B C 4
ATOM 4786 O O . VAL B 2 22 ? 11.612 -6.161 7.133 1.00 0.00 22 VAL B O 4
ATOM 4799 N N . VAL B 2 23 ? 11.543 -6.495 4.898 1.00 0.00 23 VAL B N 4
ATOM 4800 C CA . VAL B 2 23 ? 12.956 -6.821 4.792 1.00 0.00 23 VAL B CA 4
ATOM 4801 C C . VAL B 2 23 ? 13.788 -5.573 5.094 1.00 0.00 23 VAL B C 4
ATOM 4802 O O . VAL B 2 23 ? 13.694 -4.574 4.383 1.00 0.00 23 VAL B O 4
ATOM 4815 N N . GLU B 2 24 ? 14.581 -5.672 6.150 1.00 0.00 24 GLU B N 4
ATOM 4816 C CA . GLU B 2 24 ? 15.428 -4.564 6.555 1.00 0.00 24 GLU B CA 4
ATOM 4817 C C . GLU B 2 24 ? 16.672 -4.494 5.666 1.00 0.00 24 GLU B C 4
ATOM 4818 O O . GLU B 2 24 ? 17.797 -4.511 6.164 1.00 0.00 24 GLU B O 4
ATOM 4830 N N . GLU B 2 25 ? 16.428 -4.414 4.366 1.00 0.00 25 GLU B N 4
ATOM 4831 C CA . GLU B 2 25 ? 17.513 -4.342 3.404 1.00 0.00 25 GLU B CA 4
ATOM 4832 C C . GLU B 2 25 ? 18.675 -5.234 3.845 1.00 0.00 25 GLU B C 4
ATOM 4833 O O . GLU B 2 25 ? 18.845 -6.338 3.330 1.00 0.00 25 GLU B O 4
ATOM 4845 N N . SER A 1 10 ? 15.363 3.982 0.770 1.00 0.00 10 SER A N 5
ATOM 4846 C CA . SER A 1 10 ? 14.105 4.250 0.095 1.00 0.00 10 SER A CA 5
ATOM 4847 C C . SER A 1 10 ? 14.155 5.622 -0.580 1.00 0.00 10 SER A C 5
ATOM 4848 O O . SER A 1 10 ? 15.221 6.228 -0.683 1.00 0.00 10 SER A O 5
ATOM 4856 N N . GLY A 1 11 ? 12.990 6.072 -1.024 1.00 0.00 11 GLY A N 5
ATOM 4857 C CA . GLY A 1 11 ? 12.889 7.361 -1.687 1.00 0.00 11 GLY A CA 5
ATOM 4858 C C . GLY A 1 11 ? 12.385 7.200 -3.123 1.00 0.00 11 GLY A C 5
ATOM 4859 O O . GLY A 1 11 ? 12.475 8.130 -3.923 1.00 0.00 11 GLY A O 5
ATOM 4863 N N . THR A 1 12 ? 11.865 6.014 -3.405 1.00 0.00 12 THR A N 5
ATOM 4864 C CA . THR A 1 12 ? 11.347 5.721 -4.730 1.00 0.00 12 THR A CA 5
ATOM 4865 C C . THR A 1 12 ? 9.934 6.287 -4.888 1.00 0.00 12 THR A C 5
ATOM 4866 O O . THR A 1 12 ? 9.096 6.130 -4.002 1.00 0.00 12 THR A O 5
ATOM 4877 N N . GLU A 1 13 ? 9.714 6.934 -6.024 1.00 0.00 13 GLU A N 5
ATOM 4878 C CA . GLU A 1 13 ? 8.417 7.524 -6.308 1.00 0.00 13 GLU A CA 5
ATOM 4879 C C . GLU A 1 13 ? 7.611 6.612 -7.234 1.00 0.00 13 GLU A C 5
ATOM 4880 O O . GLU A 1 13 ? 8.086 6.226 -8.301 1.00 0.00 13 GLU A O 5
ATOM 4892 N N . CYS A 1 14 ? 6.404 6.291 -6.791 1.00 0.00 14 CYS A N 5
ATOM 4893 C CA . CYS A 1 14 ? 5.526 5.430 -7.567 1.00 0.00 14 CYS A CA 5
ATOM 4894 C C . CYS A 1 14 ? 4.422 6.295 -8.177 1.00 0.00 14 CYS A C 5
ATOM 4895 O O . CYS A 1 14 ? 3.857 7.155 -7.502 1.00 0.00 14 CYS A O 5
ATOM 4903 N N . ILE A 1 15 ? 4.146 6.037 -9.447 1.00 0.00 15 ILE A N 5
ATOM 4904 C CA . ILE A 1 15 ? 3.119 6.781 -10.156 1.00 0.00 15 ILE A CA 5
ATOM 4905 C C . ILE A 1 15 ? 1.890 5.889 -10.348 1.00 0.00 15 ILE A C 5
ATOM 4906 O O . ILE A 1 15 ? 2.009 4.752 -10.800 1.00 0.00 15 ILE A O 5
ATOM 4922 N N . ALA A 1 16 ? 0.738 6.441 -9.996 1.00 0.00 16 ALA A N 5
ATOM 4923 C CA . ALA A 1 16 ? -0.511 5.710 -10.124 1.00 0.00 16 ALA A CA 5
ATOM 4924 C C . ALA A 1 16 ? -0.975 5.753 -11.581 1.00 0.00 16 ALA A C 5
ATOM 4925 O O . ALA A 1 16 ? -1.119 6.829 -12.159 1.00 0.00 16 ALA A O 5
ATOM 4932 N N . LYS A 1 17 ? -1.196 4.569 -12.134 1.00 0.00 17 LYS A N 5
ATOM 4933 C CA . LYS A 1 17 ? -1.640 4.458 -13.513 1.00 0.00 17 LYS A CA 5
ATOM 4934 C C . LYS A 1 17 ? -3.114 4.048 -13.538 1.00 0.00 17 LYS A C 5
ATOM 4935 O O . LYS A 1 17 ? -3.901 4.595 -14.309 1.00 0.00 17 LYS A O 5
ATOM 4953 N N . TYR A 1 18 ? -3.444 3.090 -12.683 1.00 0.00 18 TYR A N 5
ATOM 4954 C CA . TYR A 1 18 ? -4.809 2.601 -12.598 1.00 0.00 18 TYR A CA 5
ATOM 4955 C C . TYR A 1 18 ? -5.433 2.953 -11.246 1.00 0.00 18 TYR A C 5
ATOM 4956 O O . TYR A 1 18 ? -4.814 2.756 -10.202 1.00 0.00 18 TYR A O 5
ATOM 4974 N N . ASN A 1 19 ? -6.653 3.468 -11.309 1.00 0.00 19 ASN A N 5
ATOM 4975 C CA . ASN A 1 19 ? -7.367 3.848 -10.103 1.00 0.00 19 ASN A CA 5
ATOM 4976 C C . ASN A 1 19 ? -7.851 2.589 -9.382 1.00 0.00 19 ASN A C 5
ATOM 4977 O O . ASN A 1 19 ? -8.923 2.068 -9.685 1.00 0.00 19 ASN A O 5
ATOM 4988 N N . PHE A 1 20 ? -7.036 2.134 -8.442 1.00 0.00 20 PHE A N 5
ATOM 4989 C CA . PHE A 1 20 ? -7.366 0.945 -7.675 1.00 0.00 20 PHE A CA 5
ATOM 4990 C C . PHE A 1 20 ? -8.077 1.313 -6.372 1.00 0.00 20 PHE A C 5
ATOM 4991 O O . PHE A 1 20 ? -7.662 2.237 -5.673 1.00 0.00 20 PHE A O 5
ATOM 5008 N N . HIS A 1 21 ? -9.136 0.572 -6.083 1.00 0.00 21 HIS A N 5
ATOM 5009 C CA . HIS A 1 21 ? -9.910 0.808 -4.876 1.00 0.00 21 HIS A CA 5
ATOM 5010 C C . HIS A 1 21 ? -9.293 0.032 -3.711 1.00 0.00 21 HIS A C 5
ATOM 5011 O O . HIS A 1 21 ? -8.308 -0.684 -3.890 1.00 0.00 21 HIS A O 5
ATOM 5025 N N . GLY A 1 22 ? -9.896 0.200 -2.544 1.00 0.00 22 GLY A N 5
ATOM 5026 C CA . GLY A 1 22 ? -9.419 -0.476 -1.349 1.00 0.00 22 GLY A CA 5
ATOM 5027 C C . GLY A 1 22 ? -9.619 -1.988 -1.458 1.00 0.00 22 GLY A C 5
ATOM 5028 O O . GLY A 1 22 ? -10.730 -2.455 -1.705 1.00 0.00 22 GLY A O 5
ATOM 5032 N N . THR A 1 23 ? -8.526 -2.713 -1.270 1.00 0.00 23 THR A N 5
ATOM 5033 C CA . THR A 1 23 ? -8.568 -4.164 -1.344 1.00 0.00 23 THR A CA 5
ATOM 5034 C C . THR A 1 23 ? -8.225 -4.777 0.016 1.00 0.00 23 THR A C 5
ATOM 5035 O O . THR A 1 23 ? -8.453 -5.965 0.239 1.00 0.00 23 THR A O 5
ATOM 5046 N N . ALA A 1 24 ? -7.685 -3.939 0.887 1.00 0.00 24 ALA A N 5
ATOM 5047 C CA . ALA A 1 24 ? -7.309 -4.384 2.219 1.00 0.00 24 ALA A CA 5
ATOM 5048 C C . ALA A 1 24 ? -7.314 -3.188 3.172 1.00 0.00 24 ALA A C 5
ATOM 5049 O O . ALA A 1 24 ? -7.036 -2.061 2.762 1.00 0.00 24 ALA A O 5
ATOM 5056 N N . GLU A 1 25 ? -7.633 -3.472 4.426 1.00 0.00 25 GLU A N 5
ATOM 5057 C CA . GLU A 1 25 ? -7.678 -2.434 5.441 1.00 0.00 25 GLU A CA 5
ATOM 5058 C C . GLU A 1 25 ? -6.334 -1.707 5.517 1.00 0.00 25 GLU A C 5
ATOM 5059 O O . GLU A 1 25 ? -6.279 -0.534 5.883 1.00 0.00 25 GLU A O 5
ATOM 5071 N N . GLN A 1 26 ? -5.284 -2.433 5.165 1.00 0.00 26 GLN A N 5
ATOM 5072 C CA . GLN A 1 26 ? -3.944 -1.872 5.187 1.00 0.00 26 GLN A CA 5
ATOM 5073 C C . GLN A 1 26 ? -3.621 -1.213 3.845 1.00 0.00 26 GLN A C 5
ATOM 5074 O O . GLN A 1 26 ? -2.729 -0.370 3.762 1.00 0.00 26 GLN A O 5
ATOM 5088 N N . ASP A 1 27 ? -4.362 -1.624 2.827 1.00 0.00 27 ASP A N 5
ATOM 5089 C CA . ASP A 1 27 ? -4.166 -1.085 1.492 1.00 0.00 27 ASP A CA 5
ATOM 5090 C C . ASP A 1 27 ? -4.841 0.284 1.396 1.00 0.00 27 ASP A C 5
ATOM 5091 O O . ASP A 1 27 ? -5.960 0.464 1.872 1.00 0.00 27 ASP A O 5
ATOM 5100 N N . LEU A 1 28 ? -4.131 1.217 0.776 1.00 0.00 28 LEU A N 5
ATOM 5101 C CA . LEU A 1 28 ? -4.648 2.565 0.611 1.00 0.00 28 LEU A CA 5
ATOM 5102 C C . LEU A 1 28 ? -4.824 2.860 -0.879 1.00 0.00 28 LEU A C 5
ATOM 5103 O O . LEU A 1 28 ? -3.867 2.784 -1.648 1.00 0.00 28 LEU A O 5
ATOM 5119 N N . PRO A 1 29 ? -6.087 3.198 -1.253 1.00 0.00 29 PRO A N 5
ATOM 5120 C CA . PRO A 1 29 ? -6.401 3.505 -2.638 1.00 0.00 29 PRO A CA 5
ATOM 5121 C C . PRO A 1 29 ? -5.879 4.890 -3.025 1.00 0.00 29 PRO A C 5
ATOM 5122 O O . PRO A 1 29 ? -5.981 5.836 -2.245 1.00 0.00 29 PRO A O 5
ATOM 5133 N N . PHE A 1 30 ? -5.329 4.965 -4.228 1.00 0.00 30 PHE A N 5
ATOM 5134 C CA . PHE A 1 30 ? -4.791 6.219 -4.728 1.00 0.00 30 PHE A CA 5
ATOM 5135 C C . PHE A 1 30 ? -5.524 6.665 -5.995 1.00 0.00 30 PHE A C 5
ATOM 5136 O O . PHE A 1 30 ? -6.415 5.968 -6.478 1.00 0.00 30 PHE A O 5
ATOM 5153 N N . CYS A 1 31 ? -5.121 7.823 -6.496 1.00 0.00 31 CYS A N 5
ATOM 5154 C CA . CYS A 1 31 ? -5.728 8.369 -7.698 1.00 0.00 31 CYS A CA 5
ATOM 5155 C C . CYS A 1 31 ? -4.659 8.436 -8.789 1.00 0.00 31 CYS A C 5
ATOM 5156 O O . CYS A 1 31 ? -3.632 9.090 -8.619 1.00 0.00 31 CYS A O 5
ATOM 5164 N N . LYS A 1 32 ? -4.937 7.749 -9.888 1.00 0.00 32 LYS A N 5
ATOM 5165 C CA . LYS A 1 32 ? -4.012 7.721 -11.007 1.00 0.00 32 LYS A CA 5
ATOM 5166 C C . LYS A 1 32 ? -3.490 9.135 -11.267 1.00 0.00 32 LYS A C 5
ATOM 5167 O O . LYS A 1 32 ? -4.252 10.101 -11.221 1.00 0.00 32 LYS A O 5
ATOM 5185 N N . GLY A 1 33 ? -2.195 9.214 -11.536 1.00 0.00 33 GLY A N 5
ATOM 5186 C CA . GLY A 1 33 ? -1.563 10.495 -11.803 1.00 0.00 33 GLY A CA 5
ATOM 5187 C C . GLY A 1 33 ? -0.815 11.006 -10.571 1.00 0.00 33 GLY A C 5
ATOM 5188 O O . GLY A 1 33 ? 0.154 11.755 -10.693 1.00 0.00 33 GLY A O 5
ATOM 5192 N N . ASP A 1 34 ? -1.293 10.582 -9.410 1.00 0.00 34 ASP A N 5
ATOM 5193 C CA . ASP A 1 34 ? -0.683 10.987 -8.155 1.00 0.00 34 ASP A CA 5
ATOM 5194 C C . ASP A 1 34 ? 0.596 10.177 -7.930 1.00 0.00 34 ASP A C 5
ATOM 5195 O O . ASP A 1 34 ? 0.681 9.019 -8.338 1.00 0.00 34 ASP A O 5
ATOM 5204 N N . VAL A 1 35 ? 1.558 10.817 -7.283 1.00 0.00 35 VAL A N 5
ATOM 5205 C CA . VAL A 1 35 ? 2.828 10.171 -6.999 1.00 0.00 35 VAL A CA 5
ATOM 5206 C C . VAL A 1 35 ? 2.963 9.963 -5.490 1.00 0.00 35 VAL A C 5
ATOM 5207 O O . VAL A 1 35 ? 2.618 10.844 -4.705 1.00 0.00 35 VAL A O 5
ATOM 5220 N N . LEU A 1 36 ? 3.466 8.791 -5.128 1.00 0.00 36 LEU A N 5
ATOM 5221 C CA . LEU A 1 36 ? 3.651 8.456 -3.727 1.00 0.00 36 LEU A CA 5
ATOM 5222 C C . LEU A 1 36 ? 5.073 7.933 -3.515 1.00 0.00 36 LEU A C 5
ATOM 5223 O O . LEU A 1 36 ? 5.786 7.657 -4.479 1.00 0.00 36 LEU A O 5
ATOM 5239 N N . THR A 1 37 ? 5.443 7.813 -2.249 1.00 0.00 37 THR A N 5
ATOM 5240 C CA . THR A 1 37 ? 6.767 7.327 -1.898 1.00 0.00 37 THR A CA 5
ATOM 5241 C C . THR A 1 37 ? 6.673 5.953 -1.234 1.00 0.00 37 THR A C 5
ATOM 5242 O O . THR A 1 37 ? 5.825 5.733 -0.371 1.00 0.00 37 THR A O 5
ATOM 5253 N N . ILE A 1 38 ? 7.557 5.062 -1.662 1.00 0.00 38 ILE A N 5
ATOM 5254 C CA . ILE A 1 38 ? 7.583 3.715 -1.119 1.00 0.00 38 ILE A CA 5
ATOM 5255 C C . ILE A 1 38 ? 8.160 3.752 0.297 1.00 0.00 38 ILE A C 5
ATOM 5256 O O . ILE A 1 38 ? 9.138 4.452 0.556 1.00 0.00 38 ILE A O 5
ATOM 5272 N N . VAL A 1 39 ? 7.530 2.990 1.179 1.00 0.00 39 VAL A N 5
ATOM 5273 C CA . VAL A 1 39 ? 7.968 2.926 2.563 1.00 0.00 39 VAL A CA 5
ATOM 5274 C C . VAL A 1 39 ? 8.695 1.602 2.803 1.00 0.00 39 VAL A C 5
ATOM 5275 O O . VAL A 1 39 ? 9.635 1.541 3.593 1.00 0.00 39 VAL A O 5
ATOM 5288 N N . ALA A 1 40 ? 8.233 0.574 2.106 1.00 0.00 40 ALA A N 5
ATOM 5289 C CA . ALA A 1 40 ? 8.829 -0.744 2.233 1.00 0.00 40 ALA A CA 5
ATOM 5290 C C . ALA A 1 40 ? 8.158 -1.699 1.243 1.00 0.00 40 ALA A C 5
ATOM 5291 O O . ALA A 1 40 ? 7.069 -1.419 0.746 1.00 0.00 40 ALA A O 5
ATOM 5298 N N . VAL A 1 41 ? 8.837 -2.808 0.987 1.00 0.00 41 VAL A N 5
ATOM 5299 C CA . VAL A 1 41 ? 8.321 -3.806 0.066 1.00 0.00 41 VAL A CA 5
ATOM 5300 C C . VAL A 1 41 ? 7.748 -4.980 0.862 1.00 0.00 41 VAL A C 5
ATOM 5301 O O . VAL A 1 41 ? 8.145 -5.215 2.002 1.00 0.00 41 VAL A O 5
ATOM 5314 N N . THR A 1 42 ? 6.822 -5.687 0.229 1.00 0.00 42 THR A N 5
ATOM 5315 C CA . THR A 1 42 ? 6.190 -6.831 0.864 1.00 0.00 42 THR A CA 5
ATOM 5316 C C . THR A 1 42 ? 6.829 -8.132 0.374 1.00 0.00 42 THR A C 5
ATOM 5317 O O . THR A 1 42 ? 7.649 -8.119 -0.542 1.00 0.00 42 THR A O 5
ATOM 5328 N N . LYS A 1 43 ? 6.430 -9.225 1.008 1.00 0.00 43 LYS A N 5
ATOM 5329 C CA . LYS A 1 43 ? 6.953 -10.531 0.650 1.00 0.00 43 LYS A CA 5
ATOM 5330 C C . LYS A 1 43 ? 6.337 -10.976 -0.679 1.00 0.00 43 LYS A C 5
ATOM 5331 O O . LYS A 1 43 ? 6.883 -11.840 -1.362 1.00 0.00 43 LYS A O 5
ATOM 5349 N N . ASP A 1 44 ? 5.208 -10.365 -1.004 1.00 0.00 44 ASP A N 5
ATOM 5350 C CA . ASP A 1 44 ? 4.512 -10.686 -2.239 1.00 0.00 44 ASP A CA 5
ATOM 5351 C C . ASP A 1 44 ? 4.986 -9.744 -3.347 1.00 0.00 44 ASP A C 5
ATOM 5352 O O . ASP A 1 44 ? 5.416 -8.624 -3.073 1.00 0.00 44 ASP A O 5
ATOM 5361 N N . PRO A 1 45 ? 4.890 -10.245 -4.607 1.00 0.00 45 PRO A N 5
ATOM 5362 C CA . PRO A 1 45 ? 5.305 -9.461 -5.758 1.00 0.00 45 PRO A CA 5
ATOM 5363 C C . PRO A 1 45 ? 4.279 -8.370 -6.077 1.00 0.00 45 PRO A C 5
ATOM 5364 O O . PRO A 1 45 ? 3.185 -8.359 -5.515 1.00 0.00 45 PRO A O 5
ATOM 5375 N N . ASN A 1 46 ? 4.670 -7.480 -6.976 1.00 0.00 46 ASN A N 5
ATOM 5376 C CA . ASN A 1 46 ? 3.799 -6.388 -7.376 1.00 0.00 46 ASN A CA 5
ATOM 5377 C C . ASN A 1 46 ? 3.038 -5.874 -6.152 1.00 0.00 46 ASN A C 5
ATOM 5378 O O . ASN A 1 46 ? 1.919 -5.379 -6.276 1.00 0.00 46 ASN A O 5
ATOM 5389 N N . TRP A 1 47 ? 3.675 -6.010 -4.998 1.00 0.00 47 TRP A N 5
ATOM 5390 C CA . TRP A 1 47 ? 3.072 -5.567 -3.753 1.00 0.00 47 TRP A CA 5
ATOM 5391 C C . TRP A 1 47 ? 4.126 -4.777 -2.973 1.00 0.00 47 TRP A C 5
ATOM 5392 O O . TRP A 1 47 ? 5.205 -5.293 -2.684 1.00 0.00 47 TRP A O 5
ATOM 5413 N N . TYR A 1 48 ? 3.775 -3.541 -2.652 1.00 0.00 48 TYR A N 5
ATOM 5414 C CA . TYR A 1 48 ? 4.677 -2.676 -1.910 1.00 0.00 48 TYR A CA 5
ATOM 5415 C C . TYR A 1 48 ? 3.897 -1.646 -1.090 1.00 0.00 48 TYR A C 5
ATOM 5416 O O . TYR A 1 48 ? 2.891 -1.111 -1.552 1.00 0.00 48 TYR A O 5
ATOM 5434 N N . LYS A 1 49 ? 4.392 -1.400 0.114 1.00 0.00 49 LYS A N 5
ATOM 5435 C CA . LYS A 1 49 ? 3.755 -0.442 1.003 1.00 0.00 49 LYS A CA 5
ATOM 5436 C C . LYS A 1 49 ? 4.389 0.935 0.803 1.00 0.00 49 LYS A C 5
ATOM 5437 O O . LYS A 1 49 ? 5.599 1.094 0.959 1.00 0.00 49 LYS A O 5
ATOM 5455 N N . ALA A 1 50 ? 3.544 1.896 0.459 1.00 0.00 50 ALA A N 5
ATOM 5456 C CA . ALA A 1 50 ? 4.006 3.255 0.235 1.00 0.00 50 ALA A CA 5
ATOM 5457 C C . ALA A 1 50 ? 3.088 4.230 0.973 1.00 0.00 50 ALA A C 5
ATOM 5458 O O . ALA A 1 50 ? 2.031 3.839 1.467 1.00 0.00 50 ALA A O 5
ATOM 5465 N N . LYS A 1 51 ? 3.524 5.480 1.025 1.00 0.00 51 LYS A N 5
ATOM 5466 C CA . LYS A 1 51 ? 2.753 6.514 1.695 1.00 0.00 51 LYS A CA 5
ATOM 5467 C C . LYS A 1 51 ? 2.423 7.626 0.696 1.00 0.00 51 LYS A C 5
ATOM 5468 O O . LYS A 1 51 ? 3.115 7.789 -0.307 1.00 0.00 51 LYS A O 5
ATOM 5486 N N . ASN A 1 52 ? 1.365 8.361 1.007 1.00 0.00 52 ASN A N 5
ATOM 5487 C CA . ASN A 1 52 ? 0.934 9.451 0.149 1.00 0.00 52 ASN A CA 5
ATOM 5488 C C . ASN A 1 52 ? 1.458 10.774 0.713 1.00 0.00 52 ASN A C 5
ATOM 5489 O O . ASN A 1 52 ? 2.080 10.798 1.773 1.00 0.00 52 ASN A O 5
ATOM 5500 N N . LYS A 1 53 ? 1.188 11.842 -0.024 1.00 0.00 53 LYS A N 5
ATOM 5501 C CA . LYS A 1 53 ? 1.624 13.165 0.389 1.00 0.00 53 LYS A CA 5
ATOM 5502 C C . LYS A 1 53 ? 0.831 13.597 1.625 1.00 0.00 53 LYS A C 5
ATOM 5503 O O . LYS A 1 53 ? 1.149 14.608 2.249 1.00 0.00 53 LYS A O 5
ATOM 5521 N N . VAL A 1 54 ? -0.186 12.808 1.940 1.00 0.00 54 VAL A N 5
ATOM 5522 C CA . VAL A 1 54 ? -1.027 13.096 3.090 1.00 0.00 54 VAL A CA 5
ATOM 5523 C C . VAL A 1 54 ? -0.350 12.569 4.357 1.00 0.00 54 VAL A C 5
ATOM 5524 O O . VAL A 1 54 ? -0.751 12.911 5.467 1.00 0.00 54 VAL A O 5
ATOM 5537 N N . GLY A 1 55 ? 0.665 11.743 4.147 1.00 0.00 55 GLY A N 5
ATOM 5538 C CA . GLY A 1 55 ? 1.401 11.165 5.257 1.00 0.00 55 GLY A CA 5
ATOM 5539 C C . GLY A 1 55 ? 0.852 9.783 5.619 1.00 0.00 55 GLY A C 5
ATOM 5540 O O . GLY A 1 55 ? 1.401 9.099 6.482 1.00 0.00 55 GLY A O 5
ATOM 5544 N N . ARG A 1 56 ? -0.225 9.414 4.941 1.00 0.00 56 ARG A N 5
ATOM 5545 C CA . ARG A 1 56 ? -0.853 8.126 5.180 1.00 0.00 56 ARG A CA 5
ATOM 5546 C C . ARG A 1 56 ? 0.036 6.996 4.657 1.00 0.00 56 ARG A C 5
ATOM 5547 O O . ARG A 1 56 ? 0.685 7.139 3.623 1.00 0.00 56 ARG A O 5
ATOM 5564 N N . GLU A 1 57 ? 0.035 5.896 5.396 1.00 0.00 57 GLU A N 5
ATOM 5565 C CA . GLU A 1 57 ? 0.834 4.741 5.021 1.00 0.00 57 GLU A CA 5
ATOM 5566 C C . GLU A 1 57 ? -0.071 3.540 4.737 1.00 0.00 57 GLU A C 5
ATOM 5567 O O . GLU A 1 57 ? -0.875 3.152 5.582 1.00 0.00 57 GLU A O 5
ATOM 5579 N N . GLY A 1 58 ? 0.094 2.985 3.545 1.00 0.00 58 GLY A N 5
ATOM 5580 C CA . GLY A 1 58 ? -0.698 1.835 3.141 1.00 0.00 58 GLY A CA 5
ATOM 5581 C C . GLY A 1 58 ? -0.018 1.076 2.000 1.00 0.00 58 GLY A C 5
ATOM 5582 O O . GLY A 1 58 ? 0.983 1.537 1.453 1.00 0.00 58 GLY A O 5
ATOM 5586 N N . ILE A 1 59 ? -0.589 -0.075 1.674 1.00 0.00 59 ILE A N 5
ATOM 5587 C CA . ILE A 1 59 ? -0.049 -0.902 0.609 1.00 0.00 59 ILE A CA 5
ATOM 5588 C C . ILE A 1 59 ? -0.811 -0.616 -0.688 1.00 0.00 59 ILE A C 5
ATOM 5589 O O . ILE A 1 59 ? -1.989 -0.262 -0.655 1.00 0.00 59 ILE A O 5
ATOM 5605 N N . ILE A 1 60 ? -0.107 -0.781 -1.797 1.00 0.00 60 ILE A N 5
ATOM 5606 C CA . ILE A 1 60 ? -0.702 -0.544 -3.103 1.00 0.00 60 ILE A CA 5
ATOM 5607 C C . ILE A 1 60 ? -0.101 -1.520 -4.116 1.00 0.00 60 ILE A C 5
ATOM 5608 O O . ILE A 1 60 ? 1.116 -1.687 -4.177 1.00 0.00 60 ILE A O 5
ATOM 5624 N N . PRO A 1 61 ? -1.007 -2.157 -4.907 1.00 0.00 61 PRO A N 5
ATOM 5625 C CA . PRO A 1 61 ? -0.579 -3.112 -5.915 1.00 0.00 61 PRO A CA 5
ATOM 5626 C C . PRO A 1 61 ? 0.028 -2.398 -7.124 1.00 0.00 61 PRO A C 5
ATOM 5627 O O . PRO A 1 61 ? -0.623 -1.560 -7.746 1.00 0.00 61 PRO A O 5
ATOM 5638 N N . ALA A 1 62 ? 1.268 -2.758 -7.423 1.00 0.00 62 ALA A N 5
ATOM 5639 C CA . ALA A 1 62 ? 1.969 -2.162 -8.547 1.00 0.00 62 ALA A CA 5
ATOM 5640 C C . ALA A 1 62 ? 1.177 -2.417 -9.830 1.00 0.00 62 ALA A C 5
ATOM 5641 O O . ALA A 1 62 ? 1.412 -1.769 -10.848 1.00 0.00 62 ALA A O 5
ATOM 5648 N N . ASN A 1 63 ? 0.254 -3.364 -9.740 1.00 0.00 63 ASN A N 5
ATOM 5649 C CA . ASN A 1 63 ? -0.575 -3.712 -10.881 1.00 0.00 63 ASN A CA 5
ATOM 5650 C C . ASN A 1 63 ? -1.417 -2.500 -11.285 1.00 0.00 63 ASN A C 5
ATOM 5651 O O . ASN A 1 63 ? -2.030 -2.492 -12.350 1.00 0.00 63 ASN A O 5
ATOM 5662 N N . TYR A 1 64 ? -1.418 -1.504 -10.411 1.00 0.00 64 TYR A N 5
ATOM 5663 C CA . TYR A 1 64 ? -2.173 -0.288 -10.663 1.00 0.00 64 TYR A CA 5
ATOM 5664 C C . TYR A 1 64 ? -1.279 0.948 -10.545 1.00 0.00 64 TYR A C 5
ATOM 5665 O O . TYR A 1 64 ? -1.732 2.069 -10.771 1.00 0.00 64 TYR A O 5
ATOM 5683 N N . VAL A 1 65 ? -0.026 0.700 -10.194 1.00 0.00 65 VAL A N 5
ATOM 5684 C CA . VAL A 1 65 ? 0.936 1.779 -10.044 1.00 0.00 65 VAL A CA 5
ATOM 5685 C C . VAL A 1 65 ? 2.313 1.297 -10.503 1.00 0.00 65 VAL A C 5
ATOM 5686 O O . VAL A 1 65 ? 2.662 0.132 -10.311 1.00 0.00 65 VAL A O 5
ATOM 5699 N N . GLN A 1 66 ? 3.058 2.216 -11.100 1.00 0.00 66 GLN A N 5
ATOM 5700 C CA . GLN A 1 66 ? 4.389 1.897 -11.588 1.00 0.00 66 GLN A CA 5
ATOM 5701 C C . GLN A 1 66 ? 5.449 2.607 -10.742 1.00 0.00 66 GLN A C 5
ATOM 5702 O O . GLN A 1 66 ? 5.185 3.662 -10.169 1.00 0.00 66 GLN A O 5
ATOM 5716 N N . LYS A 1 67 ? 6.623 1.997 -10.690 1.00 0.00 67 LYS A N 5
ATOM 5717 C CA . LYS A 1 67 ? 7.723 2.557 -9.922 1.00 0.00 67 LYS A CA 5
ATOM 5718 C C . LYS A 1 67 ? 8.673 3.298 -10.867 1.00 0.00 67 LYS A C 5
ATOM 5719 O O . LYS A 1 67 ? 9.307 2.683 -11.722 1.00 0.00 67 LYS A O 5
ATOM 5737 N N . ARG A 1 68 ? 8.741 4.607 -10.678 1.00 0.00 68 ARG A N 5
ATOM 5738 C CA . ARG A 1 68 ? 9.603 5.438 -11.503 1.00 0.00 68 ARG A CA 5
ATOM 5739 C C . ARG A 1 68 ? 10.999 4.819 -11.602 1.00 0.00 68 ARG A C 5
ATOM 5740 O O . ARG A 1 68 ? 11.694 5.005 -12.599 1.00 0.00 68 ARG A O 5
ATOM 5757 N N . GLU A 1 69 ? 11.367 4.096 -10.555 1.00 0.00 69 GLU A N 5
ATOM 5758 C CA . GLU A 1 69 ? 12.667 3.448 -10.512 1.00 0.00 69 GLU A CA 5
ATOM 5759 C C . GLU A 1 69 ? 12.526 1.954 -10.811 1.00 0.00 69 GLU A C 5
ATOM 5760 O O . GLU A 1 69 ? 12.620 1.126 -9.906 1.00 0.00 69 GLU A O 5
ATOM 5772 N N . ILE B 2 8 ? -12.243 -8.781 -19.168 1.00 0.00 8 ILE B N 5
ATOM 5773 C CA . ILE B 2 8 ? -11.995 -8.810 -17.736 1.00 0.00 8 ILE B CA 5
ATOM 5774 C C . ILE B 2 8 ? -10.588 -9.352 -17.477 1.00 0.00 8 ILE B C 5
ATOM 5775 O O . ILE B 2 8 ? -10.310 -10.520 -17.745 1.00 0.00 8 ILE B O 5
ATOM 5791 N N . PRO B 2 9 ? -9.715 -8.455 -16.947 1.00 0.00 9 PRO B N 5
ATOM 5792 C CA . PRO B 2 9 ? -8.343 -8.831 -16.649 1.00 0.00 9 PRO B CA 5
ATOM 5793 C C . PRO B 2 9 ? -8.274 -9.697 -15.389 1.00 0.00 9 PRO B C 5
ATOM 5794 O O . PRO B 2 9 ? -9.282 -9.902 -14.716 1.00 0.00 9 PRO B O 5
ATOM 5805 N N . PRO B 2 10 ? -7.041 -10.194 -15.101 1.00 0.00 10 PRO B N 5
ATOM 5806 C CA . PRO B 2 10 ? -6.826 -11.033 -13.934 1.00 0.00 10 PRO B CA 5
ATOM 5807 C C . PRO B 2 10 ? -6.827 -10.198 -12.651 1.00 0.00 10 PRO B C 5
ATOM 5808 O O . PRO B 2 10 ? -6.533 -9.005 -12.682 1.00 0.00 10 PRO B O 5
ATOM 5819 N N . PRO B 2 11 ? -7.171 -10.877 -11.524 1.00 0.00 11 PRO B N 5
ATOM 5820 C CA . PRO B 2 11 ? -7.215 -10.211 -10.233 1.00 0.00 11 PRO B CA 5
ATOM 5821 C C . PRO B 2 11 ? -5.805 -9.966 -9.695 1.00 0.00 11 PRO B C 5
ATOM 5822 O O . PRO B 2 11 ? -4.885 -10.731 -9.981 1.00 0.00 11 PRO B O 5
ATOM 5833 N N . LEU B 2 12 ? -5.677 -8.893 -8.928 1.00 0.00 12 LEU B N 5
ATOM 5834 C CA . LEU B 2 12 ? -4.394 -8.536 -8.348 1.00 0.00 12 LEU B CA 5
ATOM 5835 C C . LEU B 2 12 ? -3.774 -9.771 -7.690 1.00 0.00 12 LEU B C 5
ATOM 5836 O O . LEU B 2 12 ? -4.401 -10.829 -7.634 1.00 0.00 12 LEU B O 5
ATOM 5852 N N . PRO B 2 13 ? -2.521 -9.591 -7.196 1.00 0.00 13 PRO B N 5
ATOM 5853 C CA . PRO B 2 13 ? -1.810 -10.678 -6.545 1.00 0.00 13 PRO B CA 5
ATOM 5854 C C . PRO B 2 13 ? -2.364 -10.933 -5.142 1.00 0.00 13 PRO B C 5
ATOM 5855 O O . PRO B 2 13 ? -2.840 -10.011 -4.482 1.00 0.00 13 PRO B O 5
ATOM 5866 N N . GLU B 2 14 ? -2.281 -12.189 -4.727 1.00 0.00 14 GLU B N 5
ATOM 5867 C CA . GLU B 2 14 ? -2.767 -12.576 -3.413 1.00 0.00 14 GLU B CA 5
ATOM 5868 C C . GLU B 2 14 ? -2.119 -11.712 -2.330 1.00 0.00 14 GLU B C 5
ATOM 5869 O O . GLU B 2 14 ? -0.896 -11.593 -2.276 1.00 0.00 14 GLU B O 5
ATOM 5881 N N . ARG B 2 15 ? -2.966 -11.130 -1.494 1.00 0.00 15 ARG B N 5
ATOM 5882 C CA . ARG B 2 15 ? -2.491 -10.281 -0.416 1.00 0.00 15 ARG B CA 5
ATOM 5883 C C . ARG B 2 15 ? -1.925 -11.134 0.721 1.00 0.00 15 ARG B C 5
ATOM 5884 O O . ARG B 2 15 ? -2.596 -11.354 1.729 1.00 0.00 15 ARG B O 5
ATOM 5901 N N . THR B 2 16 ? -0.697 -11.590 0.522 1.00 0.00 16 THR B N 5
ATOM 5902 C CA . THR B 2 16 ? -0.033 -12.412 1.519 1.00 0.00 16 THR B CA 5
ATOM 5903 C C . THR B 2 16 ? 0.205 -11.611 2.800 1.00 0.00 16 THR B C 5
ATOM 5904 O O . THR B 2 16 ? 0.453 -10.408 2.747 1.00 0.00 16 THR B O 5
ATOM 5915 N N . PRO B 2 17 ? 0.118 -12.330 3.951 1.00 0.00 17 PRO B N 5
ATOM 5916 C CA . PRO B 2 17 ? 0.321 -11.698 5.244 1.00 0.00 17 PRO B CA 5
ATOM 5917 C C . PRO B 2 17 ? 1.805 -11.418 5.490 1.00 0.00 17 PRO B C 5
ATOM 5918 O O . PRO B 2 17 ? 2.158 -10.704 6.427 1.00 0.00 17 PRO B O 5
ATOM 5929 N N . GLU B 2 18 ? 2.633 -11.997 4.634 1.00 0.00 18 GLU B N 5
ATOM 5930 C CA . GLU B 2 18 ? 4.072 -11.818 4.746 1.00 0.00 18 GLU B CA 5
ATOM 5931 C C . GLU B 2 18 ? 4.434 -10.339 4.609 1.00 0.00 18 GLU B C 5
ATOM 5932 O O . GLU B 2 18 ? 5.557 -9.940 4.914 1.00 0.00 18 GLU B O 5
ATOM 5944 N N . SER B 2 19 ? 3.463 -9.563 4.148 1.00 0.00 19 SER B N 5
ATOM 5945 C CA . SER B 2 19 ? 3.667 -8.137 3.966 1.00 0.00 19 SER B CA 5
ATOM 5946 C C . SER B 2 19 ? 4.122 -7.501 5.282 1.00 0.00 19 SER B C 5
ATOM 5947 O O . SER B 2 19 ? 4.909 -6.555 5.279 1.00 0.00 19 SER B O 5
ATOM 5955 N N . PHE B 2 20 ? 3.605 -8.045 6.375 1.00 0.00 20 PHE B N 5
ATOM 5956 C CA . PHE B 2 20 ? 3.949 -7.544 7.694 1.00 0.00 20 PHE B CA 5
ATOM 5957 C C . PHE B 2 20 ? 5.465 -7.531 7.899 1.00 0.00 20 PHE B C 5
ATOM 5958 O O . PHE B 2 20 ? 5.969 -6.854 8.794 1.00 0.00 20 PHE B O 5
ATOM 5975 N N . ILE B 2 21 ? 6.150 -8.289 7.056 1.00 0.00 21 ILE B N 5
ATOM 5976 C CA . ILE B 2 21 ? 7.599 -8.375 7.133 1.00 0.00 21 ILE B CA 5
ATOM 5977 C C . ILE B 2 21 ? 8.209 -7.783 5.860 1.00 0.00 21 ILE B C 5
ATOM 5978 O O . ILE B 2 21 ? 7.802 -8.132 4.753 1.00 0.00 21 ILE B O 5
ATOM 5994 N N . VAL B 2 22 ? 9.175 -6.899 6.061 1.00 0.00 22 VAL B N 5
ATOM 5995 C CA . VAL B 2 22 ? 9.846 -6.256 4.944 1.00 0.00 22 VAL B CA 5
ATOM 5996 C C . VAL B 2 22 ? 11.140 -7.008 4.630 1.00 0.00 22 VAL B C 5
ATOM 5997 O O . VAL B 2 22 ? 11.971 -7.216 5.514 1.00 0.00 22 VAL B O 5
ATOM 6010 N N . VAL B 2 23 ? 11.272 -7.395 3.370 1.00 0.00 23 VAL B N 5
ATOM 6011 C CA . VAL B 2 23 ? 12.452 -8.119 2.929 1.00 0.00 23 VAL B CA 5
ATOM 6012 C C . VAL B 2 23 ? 13.671 -7.200 3.014 1.00 0.00 23 VAL B C 5
ATOM 6013 O O . VAL B 2 23 ? 13.711 -6.154 2.368 1.00 0.00 23 VAL B O 5
ATOM 6026 N N . GLU B 2 24 ? 14.636 -7.622 3.817 1.00 0.00 24 GLU B N 5
ATOM 6027 C CA . GLU B 2 24 ? 15.854 -6.849 3.996 1.00 0.00 24 GLU B CA 5
ATOM 6028 C C . GLU B 2 24 ? 16.795 -7.060 2.809 1.00 0.00 24 GLU B C 5
ATOM 6029 O O . GLU B 2 24 ? 17.941 -7.470 2.986 1.00 0.00 24 GLU B O 5
ATOM 6041 N N . GLU B 2 25 ? 16.276 -6.770 1.624 1.00 0.00 25 GLU B N 5
ATOM 6042 C CA . GLU B 2 25 ? 17.057 -6.923 0.409 1.00 0.00 25 GLU B CA 5
ATOM 6043 C C . GLU B 2 25 ? 18.055 -8.073 0.559 1.00 0.00 25 GLU B C 5
ATOM 6044 O O . GLU B 2 25 ? 17.764 -9.206 0.180 1.00 0.00 25 GLU B O 5
ATOM 6056 N N . SER A 1 10 ? 13.526 4.957 -0.071 1.00 0.00 10 SER A N 6
ATOM 6057 C CA . SER A 1 10 ? 13.693 6.247 0.576 1.00 0.00 10 SER A CA 6
ATOM 6058 C C . SER A 1 10 ? 14.023 7.317 -0.467 1.00 0.00 10 SER A C 6
ATOM 6059 O O . SER A 1 10 ? 15.070 7.959 -0.394 1.00 0.00 10 SER A O 6
ATOM 6067 N N . GLY A 1 11 ? 13.110 7.475 -1.415 1.00 0.00 11 GLY A N 6
ATOM 6068 C CA . GLY A 1 11 ? 13.290 8.456 -2.472 1.00 0.00 11 GLY A CA 6
ATOM 6069 C C . GLY A 1 11 ? 12.468 8.087 -3.708 1.00 0.00 11 GLY A C 6
ATOM 6070 O O . GLY A 1 11 ? 11.918 8.961 -4.376 1.00 0.00 11 GLY A O 6
ATOM 6074 N N . THR A 1 12 ? 12.410 6.790 -3.976 1.00 0.00 12 THR A N 6
ATOM 6075 C CA . THR A 1 12 ? 11.664 6.295 -5.120 1.00 0.00 12 THR A CA 6
ATOM 6076 C C . THR A 1 12 ? 10.165 6.530 -4.921 1.00 0.00 12 THR A C 6
ATOM 6077 O O . THR A 1 12 ? 9.643 6.341 -3.824 1.00 0.00 12 THR A O 6
ATOM 6088 N N . GLU A 1 13 ? 9.515 6.940 -6.001 1.00 0.00 13 GLU A N 6
ATOM 6089 C CA . GLU A 1 13 ? 8.087 7.202 -5.960 1.00 0.00 13 GLU A CA 6
ATOM 6090 C C . GLU A 1 13 ? 7.377 6.455 -7.091 1.00 0.00 13 GLU A C 6
ATOM 6091 O O . GLU A 1 13 ? 7.890 6.379 -8.207 1.00 0.00 13 GLU A O 6
ATOM 6103 N N . CYS A 1 14 ? 6.209 5.923 -6.764 1.00 0.00 14 CYS A N 6
ATOM 6104 C CA . CYS A 1 14 ? 5.423 5.185 -7.739 1.00 0.00 14 CYS A CA 6
ATOM 6105 C C . CYS A 1 14 ? 4.354 6.122 -8.303 1.00 0.00 14 CYS A C 6
ATOM 6106 O O . CYS A 1 14 ? 3.911 7.046 -7.622 1.00 0.00 14 CYS A O 6
ATOM 6114 N N . ILE A 1 15 ? 3.969 5.852 -9.541 1.00 0.00 15 ILE A N 6
ATOM 6115 C CA . ILE A 1 15 ? 2.959 6.660 -10.205 1.00 0.00 15 ILE A CA 6
ATOM 6116 C C . ILE A 1 15 ? 1.730 5.796 -10.492 1.00 0.00 15 ILE A C 6
ATOM 6117 O O . ILE A 1 15 ? 1.854 4.679 -10.991 1.00 0.00 15 ILE A O 6
ATOM 6133 N N . ALA A 1 16 ? 0.570 6.347 -10.165 1.00 0.00 16 ALA A N 6
ATOM 6134 C CA . ALA A 1 16 ? -0.682 5.641 -10.382 1.00 0.00 16 ALA A CA 6
ATOM 6135 C C . ALA A 1 16 ? -1.083 5.764 -11.853 1.00 0.00 16 ALA A C 6
ATOM 6136 O O . ALA A 1 16 ? -1.009 6.847 -12.432 1.00 0.00 16 ALA A O 6
ATOM 6143 N N . LYS A 1 17 ? -1.499 4.638 -12.415 1.00 0.00 17 LYS A N 6
ATOM 6144 C CA . LYS A 1 17 ? -1.913 4.607 -13.808 1.00 0.00 17 LYS A CA 6
ATOM 6145 C C . LYS A 1 17 ? -3.366 4.137 -13.893 1.00 0.00 17 LYS A C 6
ATOM 6146 O O . LYS A 1 17 ? -4.149 4.671 -14.678 1.00 0.00 17 LYS A O 6
ATOM 6164 N N . TYR A 1 18 ? -3.682 3.144 -13.076 1.00 0.00 18 TYR A N 6
ATOM 6165 C CA . TYR A 1 18 ? -5.028 2.596 -13.050 1.00 0.00 18 TYR A CA 6
ATOM 6166 C C . TYR A 1 18 ? -5.800 3.099 -11.829 1.00 0.00 18 TYR A C 6
ATOM 6167 O O . TYR A 1 18 ? -5.208 3.386 -10.790 1.00 0.00 18 TYR A O 6
ATOM 6185 N N . ASN A 1 19 ? -7.112 3.190 -11.994 1.00 0.00 19 ASN A N 6
ATOM 6186 C CA . ASN A 1 19 ? -7.972 3.654 -10.919 1.00 0.00 19 ASN A CA 6
ATOM 6187 C C . ASN A 1 19 ? -8.422 2.456 -10.079 1.00 0.00 19 ASN A C 6
ATOM 6188 O O . ASN A 1 19 ? -9.435 1.827 -10.383 1.00 0.00 19 ASN A O 6
ATOM 6199 N N . PHE A 1 20 ? -7.649 2.179 -9.040 1.00 0.00 20 PHE A N 6
ATOM 6200 C CA . PHE A 1 20 ? -7.956 1.068 -8.155 1.00 0.00 20 PHE A CA 6
ATOM 6201 C C . PHE A 1 20 ? -8.811 1.529 -6.973 1.00 0.00 20 PHE A C 6
ATOM 6202 O O . PHE A 1 20 ? -8.458 2.483 -6.282 1.00 0.00 20 PHE A O 6
ATOM 6219 N N . HIS A 1 21 ? -9.918 0.829 -6.776 1.00 0.00 21 HIS A N 6
ATOM 6220 C CA . HIS A 1 21 ? -10.826 1.154 -5.689 1.00 0.00 21 HIS A CA 6
ATOM 6221 C C . HIS A 1 21 ? -10.153 0.849 -4.350 1.00 0.00 21 HIS A C 6
ATOM 6222 O O . HIS A 1 21 ? -9.936 1.749 -3.541 1.00 0.00 21 HIS A O 6
ATOM 6236 N N . GLY A 1 22 ? -9.841 -0.424 -4.157 1.00 0.00 22 GLY A N 6
ATOM 6237 C CA . GLY A 1 22 ? -9.197 -0.860 -2.929 1.00 0.00 22 GLY A CA 6
ATOM 6238 C C . GLY A 1 22 ? -9.511 -2.328 -2.636 1.00 0.00 22 GLY A C 6
ATOM 6239 O O . GLY A 1 22 ? -10.531 -2.850 -3.085 1.00 0.00 22 GLY A O 6
ATOM 6243 N N . THR A 1 23 ? -8.616 -2.953 -1.885 1.00 0.00 23 THR A N 6
ATOM 6244 C CA . THR A 1 23 ? -8.784 -4.351 -1.528 1.00 0.00 23 THR A CA 6
ATOM 6245 C C . THR A 1 23 ? -8.879 -4.505 -0.008 1.00 0.00 23 THR A C 6
ATOM 6246 O O . THR A 1 23 ? -9.622 -5.350 0.488 1.00 0.00 23 THR A O 6
ATOM 6257 N N . ALA A 1 24 ? -8.116 -3.674 0.687 1.00 0.00 24 ALA A N 6
ATOM 6258 C CA . ALA A 1 24 ? -8.105 -3.707 2.140 1.00 0.00 24 ALA A CA 6
ATOM 6259 C C . ALA A 1 24 ? -7.841 -2.298 2.675 1.00 0.00 24 ALA A C 6
ATOM 6260 O O . ALA A 1 24 ? -7.277 -1.459 1.974 1.00 0.00 24 ALA A O 6
ATOM 6267 N N . GLU A 1 25 ? -8.262 -2.082 3.913 1.00 0.00 25 GLU A N 6
ATOM 6268 C CA . GLU A 1 25 ? -8.078 -0.790 4.551 1.00 0.00 25 GLU A CA 6
ATOM 6269 C C . GLU A 1 25 ? -6.594 -0.537 4.820 1.00 0.00 25 GLU A C 6
ATOM 6270 O O . GLU A 1 25 ? -6.214 0.549 5.255 1.00 0.00 25 GLU A O 6
ATOM 6282 N N . GLN A 1 26 ? -5.794 -1.559 4.551 1.00 0.00 26 GLN A N 6
ATOM 6283 C CA . GLN A 1 26 ? -4.359 -1.460 4.759 1.00 0.00 26 GLN A CA 6
ATOM 6284 C C . GLN A 1 26 ? -3.683 -0.861 3.524 1.00 0.00 26 GLN A C 6
ATOM 6285 O O . GLN A 1 26 ? -2.573 -0.338 3.612 1.00 0.00 26 GLN A O 6
ATOM 6299 N N . ASP A 1 27 ? -4.382 -0.956 2.402 1.00 0.00 27 ASP A N 6
ATOM 6300 C CA . ASP A 1 27 ? -3.863 -0.428 1.151 1.00 0.00 27 ASP A CA 6
ATOM 6301 C C . ASP A 1 27 ? -4.077 1.087 1.113 1.00 0.00 27 ASP A C 6
ATOM 6302 O O . ASP A 1 27 ? -4.670 1.656 2.027 1.00 0.00 27 ASP A O 6
ATOM 6311 N N . LEU A 1 28 ? -3.582 1.694 0.046 1.00 0.00 28 LEU A N 6
ATOM 6312 C CA . LEU A 1 28 ? -3.711 3.132 -0.125 1.00 0.00 28 LEU A CA 6
ATOM 6313 C C . LEU A 1 28 ? -4.337 3.426 -1.488 1.00 0.00 28 LEU A C 6
ATOM 6314 O O . LEU A 1 28 ? -3.648 3.411 -2.508 1.00 0.00 28 LEU A O 6
ATOM 6330 N N . PRO A 1 29 ? -5.670 3.693 -1.464 1.00 0.00 29 PRO A N 6
ATOM 6331 C CA . PRO A 1 29 ? -6.397 3.990 -2.686 1.00 0.00 29 PRO A CA 6
ATOM 6332 C C . PRO A 1 29 ? -6.088 5.406 -3.178 1.00 0.00 29 PRO A C 6
ATOM 6333 O O . PRO A 1 29 ? -6.090 6.353 -2.394 1.00 0.00 29 PRO A O 6
ATOM 6344 N N . PHE A 1 30 ? -5.829 5.505 -4.474 1.00 0.00 30 PHE A N 6
ATOM 6345 C CA . PHE A 1 30 ? -5.518 6.787 -5.080 1.00 0.00 30 PHE A CA 6
ATOM 6346 C C . PHE A 1 30 ? -6.169 6.915 -6.459 1.00 0.00 30 PHE A C 6
ATOM 6347 O O . PHE A 1 30 ? -6.934 6.044 -6.871 1.00 0.00 30 PHE A O 6
ATOM 6364 N N . CYS A 1 31 ? -5.840 8.006 -7.134 1.00 0.00 31 CYS A N 6
ATOM 6365 C CA . CYS A 1 31 ? -6.382 8.258 -8.458 1.00 0.00 31 CYS A CA 6
ATOM 6366 C C . CYS A 1 31 ? -5.220 8.307 -9.452 1.00 0.00 31 CYS A C 6
ATOM 6367 O O . CYS A 1 31 ? -4.198 8.940 -9.188 1.00 0.00 31 CYS A O 6
ATOM 6375 N N . LYS A 1 32 ? -5.414 7.633 -10.575 1.00 0.00 32 LYS A N 6
ATOM 6376 C CA . LYS A 1 32 ? -4.395 7.591 -11.610 1.00 0.00 32 LYS A CA 6
ATOM 6377 C C . LYS A 1 32 ? -3.744 8.969 -11.734 1.00 0.00 32 LYS A C 6
ATOM 6378 O O . LYS A 1 32 ? -4.433 9.971 -11.922 1.00 0.00 32 LYS A O 6
ATOM 6396 N N . GLY A 1 33 ? -2.424 8.977 -11.623 1.00 0.00 33 GLY A N 6
ATOM 6397 C CA . GLY A 1 33 ? -1.671 10.217 -11.721 1.00 0.00 33 GLY A CA 6
ATOM 6398 C C . GLY A 1 33 ? -1.126 10.635 -10.354 1.00 0.00 33 GLY A C 6
ATOM 6399 O O . GLY A 1 33 ? -0.340 11.577 -10.258 1.00 0.00 33 GLY A O 6
ATOM 6403 N N . ASP A 1 34 ? -1.564 9.916 -9.331 1.00 0.00 34 ASP A N 6
ATOM 6404 C CA . ASP A 1 34 ? -1.128 10.200 -7.975 1.00 0.00 34 ASP A CA 6
ATOM 6405 C C . ASP A 1 34 ? 0.301 9.688 -7.784 1.00 0.00 34 ASP A C 6
ATOM 6406 O O . ASP A 1 34 ? 0.707 8.720 -8.426 1.00 0.00 34 ASP A O 6
ATOM 6415 N N . VAL A 1 35 ? 1.023 10.359 -6.900 1.00 0.00 35 VAL A N 6
ATOM 6416 C CA . VAL A 1 35 ? 2.398 9.985 -6.616 1.00 0.00 35 VAL A CA 6
ATOM 6417 C C . VAL A 1 35 ? 2.490 9.438 -5.191 1.00 0.00 35 VAL A C 6
ATOM 6418 O O . VAL A 1 35 ? 1.885 9.987 -4.271 1.00 0.00 35 VAL A O 6
ATOM 6431 N N . LEU A 1 36 ? 3.250 8.362 -5.052 1.00 0.00 36 LEU A N 6
ATOM 6432 C CA . LEU A 1 36 ? 3.427 7.734 -3.753 1.00 0.00 36 LEU A CA 6
ATOM 6433 C C . LEU A 1 36 ? 4.919 7.499 -3.506 1.00 0.00 36 LEU A C 6
ATOM 6434 O O . LEU A 1 36 ? 5.682 7.286 -4.446 1.00 0.00 36 LEU A O 6
ATOM 6450 N N . THR A 1 37 ? 5.290 7.545 -2.235 1.00 0.00 37 THR A N 6
ATOM 6451 C CA . THR A 1 37 ? 6.676 7.341 -1.852 1.00 0.00 37 THR A CA 6
ATOM 6452 C C . THR A 1 37 ? 6.851 5.969 -1.196 1.00 0.00 37 THR A C 6
ATOM 6453 O O . THR A 1 37 ? 6.048 5.572 -0.354 1.00 0.00 37 THR A O 6
ATOM 6464 N N . ILE A 1 38 ? 7.906 5.282 -1.609 1.00 0.00 38 ILE A N 6
ATOM 6465 C CA . ILE A 1 38 ? 8.198 3.963 -1.073 1.00 0.00 38 ILE A CA 6
ATOM 6466 C C . ILE A 1 38 ? 8.569 4.089 0.406 1.00 0.00 38 ILE A C 6
ATOM 6467 O O . ILE A 1 38 ? 9.423 4.897 0.769 1.00 0.00 38 ILE A O 6
ATOM 6483 N N . VAL A 1 39 ? 7.909 3.278 1.220 1.00 0.00 39 VAL A N 6
ATOM 6484 C CA . VAL A 1 39 ? 8.158 3.289 2.651 1.00 0.00 39 VAL A CA 6
ATOM 6485 C C . VAL A 1 39 ? 8.801 1.962 3.062 1.00 0.00 39 VAL A C 6
ATOM 6486 O O . VAL A 1 39 ? 9.649 1.928 3.953 1.00 0.00 39 VAL A O 6
ATOM 6499 N N . ALA A 1 40 ? 8.373 0.901 2.393 1.00 0.00 40 ALA A N 6
ATOM 6500 C CA . ALA A 1 40 ? 8.895 -0.424 2.677 1.00 0.00 40 ALA A CA 6
ATOM 6501 C C . ALA A 1 40 ? 8.311 -1.424 1.677 1.00 0.00 40 ALA A C 6
ATOM 6502 O O . ALA A 1 40 ? 7.203 -1.231 1.176 1.00 0.00 40 ALA A O 6
ATOM 6509 N N . VAL A 1 41 ? 9.082 -2.469 1.415 1.00 0.00 41 VAL A N 6
ATOM 6510 C CA . VAL A 1 41 ? 8.654 -3.500 0.484 1.00 0.00 41 VAL A CA 6
ATOM 6511 C C . VAL A 1 41 ? 7.995 -4.642 1.261 1.00 0.00 41 VAL A C 6
ATOM 6512 O O . VAL A 1 41 ? 8.215 -4.788 2.461 1.00 0.00 41 VAL A O 6
ATOM 6525 N N . THR A 1 42 ? 7.200 -5.421 0.543 1.00 0.00 42 THR A N 6
ATOM 6526 C CA . THR A 1 42 ? 6.508 -6.546 1.149 1.00 0.00 42 THR A CA 6
ATOM 6527 C C . THR A 1 42 ? 7.071 -7.866 0.621 1.00 0.00 42 THR A C 6
ATOM 6528 O O . THR A 1 42 ? 7.816 -7.881 -0.358 1.00 0.00 42 THR A O 6
ATOM 6539 N N . LYS A 1 43 ? 6.695 -8.945 1.293 1.00 0.00 43 LYS A N 6
ATOM 6540 C CA . LYS A 1 43 ? 7.154 -10.267 0.904 1.00 0.00 43 LYS A CA 6
ATOM 6541 C C . LYS A 1 43 ? 7.057 -10.410 -0.616 1.00 0.00 43 LYS A C 6
ATOM 6542 O O . LYS A 1 43 ? 7.947 -10.974 -1.248 1.00 0.00 43 LYS A O 6
ATOM 6560 N N . ASP A 1 44 ? 5.965 -9.888 -1.158 1.00 0.00 44 ASP A N 6
ATOM 6561 C CA . ASP A 1 44 ? 5.739 -9.952 -2.591 1.00 0.00 44 ASP A CA 6
ATOM 6562 C C . ASP A 1 44 ? 6.262 -8.669 -3.242 1.00 0.00 44 ASP A C 6
ATOM 6563 O O . ASP A 1 44 ? 6.329 -7.624 -2.597 1.00 0.00 44 ASP A O 6
ATOM 6572 N N . PRO A 1 45 ? 6.629 -8.795 -4.546 1.00 0.00 45 PRO A N 6
ATOM 6573 C CA . PRO A 1 45 ? 7.145 -7.659 -5.291 1.00 0.00 45 PRO A CA 6
ATOM 6574 C C . PRO A 1 45 ? 6.020 -6.693 -5.665 1.00 0.00 45 PRO A C 6
ATOM 6575 O O . PRO A 1 45 ? 5.801 -5.694 -4.980 1.00 0.00 45 PRO A O 6
ATOM 6586 N N . ASN A 1 46 ? 5.336 -7.022 -6.751 1.00 0.00 46 ASN A N 6
ATOM 6587 C CA . ASN A 1 46 ? 4.238 -6.196 -7.224 1.00 0.00 46 ASN A CA 6
ATOM 6588 C C . ASN A 1 46 ? 3.625 -5.445 -6.040 1.00 0.00 46 ASN A C 6
ATOM 6589 O O . ASN A 1 46 ? 3.284 -4.268 -6.157 1.00 0.00 46 ASN A O 6
ATOM 6600 N N . TRP A 1 47 ? 3.501 -6.155 -4.930 1.00 0.00 47 TRP A N 6
ATOM 6601 C CA . TRP A 1 47 ? 2.934 -5.571 -3.727 1.00 0.00 47 TRP A CA 6
ATOM 6602 C C . TRP A 1 47 ? 4.025 -4.746 -3.042 1.00 0.00 47 TRP A C 6
ATOM 6603 O O . TRP A 1 47 ? 5.094 -5.266 -2.722 1.00 0.00 47 TRP A O 6
ATOM 6624 N N . TYR A 1 48 ? 3.719 -3.473 -2.838 1.00 0.00 48 TYR A N 6
ATOM 6625 C CA . TYR A 1 48 ? 4.660 -2.571 -2.197 1.00 0.00 48 TYR A CA 6
ATOM 6626 C C . TYR A 1 48 ? 3.940 -1.608 -1.250 1.00 0.00 48 TYR A C 6
ATOM 6627 O O . TYR A 1 48 ? 2.808 -1.206 -1.512 1.00 0.00 48 TYR A O 6
ATOM 6645 N N . LYS A 1 49 ? 4.627 -1.269 -0.169 1.00 0.00 49 LYS A N 6
ATOM 6646 C CA . LYS A 1 49 ? 4.066 -0.362 0.818 1.00 0.00 49 LYS A CA 6
ATOM 6647 C C . LYS A 1 49 ? 4.694 1.024 0.646 1.00 0.00 49 LYS A C 6
ATOM 6648 O O . LYS A 1 49 ? 5.914 1.168 0.711 1.00 0.00 49 LYS A O 6
ATOM 6666 N N . ALA A 1 50 ? 3.832 2.006 0.432 1.00 0.00 50 ALA A N 6
ATOM 6667 C CA . ALA A 1 50 ? 4.287 3.374 0.250 1.00 0.00 50 ALA A CA 6
ATOM 6668 C C . ALA A 1 50 ? 3.347 4.323 0.995 1.00 0.00 50 ALA A C 6
ATOM 6669 O O . ALA A 1 50 ? 2.298 3.905 1.486 1.00 0.00 50 ALA A O 6
ATOM 6676 N N . LYS A 1 51 ? 3.756 5.582 1.059 1.00 0.00 51 LYS A N 6
ATOM 6677 C CA . LYS A 1 51 ? 2.963 6.593 1.736 1.00 0.00 51 LYS A CA 6
ATOM 6678 C C . LYS A 1 51 ? 2.458 7.611 0.712 1.00 0.00 51 LYS A C 6
ATOM 6679 O O . LYS A 1 51 ? 3.035 7.751 -0.365 1.00 0.00 51 LYS A O 6
ATOM 6697 N N . ASN A 1 52 ? 1.385 8.294 1.083 1.00 0.00 52 ASN A N 6
ATOM 6698 C CA . ASN A 1 52 ? 0.796 9.295 0.209 1.00 0.00 52 ASN A CA 6
ATOM 6699 C C . ASN A 1 52 ? 1.284 10.683 0.628 1.00 0.00 52 ASN A C 6
ATOM 6700 O O . ASN A 1 52 ? 2.020 10.817 1.605 1.00 0.00 52 ASN A O 6
ATOM 6711 N N . LYS A 1 53 ? 0.854 11.680 -0.130 1.00 0.00 53 LYS A N 6
ATOM 6712 C CA . LYS A 1 53 ? 1.239 13.053 0.150 1.00 0.00 53 LYS A CA 6
ATOM 6713 C C . LYS A 1 53 ? 0.525 13.529 1.417 1.00 0.00 53 LYS A C 6
ATOM 6714 O O . LYS A 1 53 ? 0.847 14.588 1.954 1.00 0.00 53 LYS A O 6
ATOM 6732 N N . VAL A 1 54 ? -0.431 12.724 1.857 1.00 0.00 54 VAL A N 6
ATOM 6733 C CA . VAL A 1 54 ? -1.193 13.050 3.050 1.00 0.00 54 VAL A CA 6
ATOM 6734 C C . VAL A 1 54 ? -0.420 12.585 4.286 1.00 0.00 54 VAL A C 6
ATOM 6735 O O . VAL A 1 54 ? -0.741 12.978 5.407 1.00 0.00 54 VAL A O 6
ATOM 6748 N N . GLY A 1 55 ? 0.582 11.754 4.040 1.00 0.00 55 GLY A N 6
ATOM 6749 C CA . GLY A 1 55 ? 1.403 11.231 5.119 1.00 0.00 55 GLY A CA 6
ATOM 6750 C C . GLY A 1 55 ? 0.956 9.822 5.514 1.00 0.00 55 GLY A C 6
ATOM 6751 O O . GLY A 1 55 ? 1.536 9.212 6.411 1.00 0.00 55 GLY A O 6
ATOM 6755 N N . ARG A 1 56 ? -0.069 9.346 4.823 1.00 0.00 56 ARG A N 6
ATOM 6756 C CA . ARG A 1 56 ? -0.600 8.019 5.090 1.00 0.00 56 ARG A CA 6
ATOM 6757 C C . ARG A 1 56 ? 0.392 6.949 4.632 1.00 0.00 56 ARG A C 6
ATOM 6758 O O . ARG A 1 56 ? 1.165 7.171 3.702 1.00 0.00 56 ARG A O 6
ATOM 6775 N N . GLU A 1 57 ? 0.338 5.810 5.307 1.00 0.00 57 GLU A N 6
ATOM 6776 C CA . GLU A 1 57 ? 1.223 4.704 4.981 1.00 0.00 57 GLU A CA 6
ATOM 6777 C C . GLU A 1 57 ? 0.423 3.407 4.847 1.00 0.00 57 GLU A C 6
ATOM 6778 O O . GLU A 1 57 ? -0.298 3.020 5.766 1.00 0.00 57 GLU A O 6
ATOM 6790 N N . GLY A 1 58 ? 0.577 2.769 3.696 1.00 0.00 58 GLY A N 6
ATOM 6791 C CA . GLY A 1 58 ? -0.122 1.523 3.431 1.00 0.00 58 GLY A CA 6
ATOM 6792 C C . GLY A 1 58 ? 0.525 0.769 2.266 1.00 0.00 58 GLY A C 6
ATOM 6793 O O . GLY A 1 58 ? 1.654 1.066 1.880 1.00 0.00 58 GLY A O 6
ATOM 6797 N N . ILE A 1 59 ? -0.220 -0.192 1.740 1.00 0.00 59 ILE A N 6
ATOM 6798 C CA . ILE A 1 59 ? 0.266 -0.991 0.627 1.00 0.00 59 ILE A CA 6
ATOM 6799 C C . ILE A 1 59 ? -0.508 -0.618 -0.639 1.00 0.00 59 ILE A C 6
ATOM 6800 O O . ILE A 1 59 ? -1.661 -0.198 -0.565 1.00 0.00 59 ILE A O 6
ATOM 6816 N N . ILE A 1 60 ? 0.160 -0.784 -1.771 1.00 0.00 60 ILE A N 6
ATOM 6817 C CA . ILE A 1 60 ? -0.450 -0.470 -3.052 1.00 0.00 60 ILE A CA 6
ATOM 6818 C C . ILE A 1 60 ? 0.077 -1.437 -4.114 1.00 0.00 60 ILE A C 6
ATOM 6819 O O . ILE A 1 60 ? 1.287 -1.613 -4.254 1.00 0.00 60 ILE A O 6
ATOM 6835 N N . PRO A 1 61 ? -0.882 -2.054 -4.855 1.00 0.00 61 PRO A N 6
ATOM 6836 C CA . PRO A 1 61 ? -0.526 -3.000 -5.900 1.00 0.00 61 PRO A CA 6
ATOM 6837 C C . PRO A 1 61 ? 0.010 -2.274 -7.136 1.00 0.00 61 PRO A C 6
ATOM 6838 O O . PRO A 1 61 ? -0.673 -1.425 -7.707 1.00 0.00 61 PRO A O 6
ATOM 6849 N N . ALA A 1 62 ? 1.228 -2.636 -7.513 1.00 0.00 62 ALA A N 6
ATOM 6850 C CA . ALA A 1 62 ? 1.864 -2.030 -8.670 1.00 0.00 62 ALA A CA 6
ATOM 6851 C C . ALA A 1 62 ? 1.007 -2.288 -9.911 1.00 0.00 62 ALA A C 6
ATOM 6852 O O . ALA A 1 62 ? 1.215 -1.670 -10.954 1.00 0.00 62 ALA A O 6
ATOM 6859 N N . ASN A 1 63 ? 0.061 -3.203 -9.758 1.00 0.00 63 ASN A N 6
ATOM 6860 C CA . ASN A 1 63 ? -0.829 -3.551 -10.852 1.00 0.00 63 ASN A CA 6
ATOM 6861 C C . ASN A 1 63 ? -1.570 -2.296 -11.319 1.00 0.00 63 ASN A C 6
ATOM 6862 O O . ASN A 1 63 ? -2.144 -2.278 -12.408 1.00 0.00 63 ASN A O 6
ATOM 6873 N N . TYR A 1 64 ? -1.534 -1.277 -10.474 1.00 0.00 64 TYR A N 6
ATOM 6874 C CA . TYR A 1 64 ? -2.195 -0.021 -10.785 1.00 0.00 64 TYR A CA 6
ATOM 6875 C C . TYR A 1 64 ? -1.228 1.156 -10.648 1.00 0.00 64 TYR A C 6
ATOM 6876 O O . TYR A 1 64 ? -1.599 2.301 -10.902 1.00 0.00 64 TYR A O 6
ATOM 6894 N N . VAL A 1 65 ? -0.007 0.834 -10.249 1.00 0.00 65 VAL A N 6
ATOM 6895 C CA . VAL A 1 65 ? 1.016 1.852 -10.074 1.00 0.00 65 VAL A CA 6
ATOM 6896 C C . VAL A 1 65 ? 2.375 1.276 -10.477 1.00 0.00 65 VAL A C 6
ATOM 6897 O O . VAL A 1 65 ? 2.636 0.091 -10.276 1.00 0.00 65 VAL A O 6
ATOM 6910 N N . GLN A 1 66 ? 3.206 2.142 -11.039 1.00 0.00 66 GLN A N 6
ATOM 6911 C CA . GLN A 1 66 ? 4.531 1.735 -11.472 1.00 0.00 66 GLN A CA 6
ATOM 6912 C C . GLN A 1 66 ? 5.601 2.567 -10.761 1.00 0.00 66 GLN A C 6
ATOM 6913 O O . GLN A 1 66 ? 5.333 3.686 -10.325 1.00 0.00 66 GLN A O 6
ATOM 6927 N N . LYS A 1 67 ? 6.790 1.990 -10.668 1.00 0.00 67 LYS A N 6
ATOM 6928 C CA . LYS A 1 67 ? 7.900 2.664 -10.018 1.00 0.00 67 LYS A CA 6
ATOM 6929 C C . LYS A 1 67 ? 8.536 3.652 -10.999 1.00 0.00 67 LYS A C 6
ATOM 6930 O O . LYS A 1 67 ? 9.157 3.245 -11.979 1.00 0.00 67 LYS A O 6
ATOM 6948 N N . ARG A 1 68 ? 8.357 4.930 -10.700 1.00 0.00 68 ARG A N 6
ATOM 6949 C CA . ARG A 1 68 ? 8.906 5.979 -11.543 1.00 0.00 68 ARG A CA 6
ATOM 6950 C C . ARG A 1 68 ? 10.413 5.784 -11.720 1.00 0.00 68 ARG A C 6
ATOM 6951 O O . ARG A 1 68 ? 10.998 6.281 -12.682 1.00 0.00 68 ARG A O 6
ATOM 6968 N N . GLU A 1 69 ? 10.999 5.060 -10.777 1.00 0.00 69 GLU A N 6
ATOM 6969 C CA . GLU A 1 69 ? 12.427 4.793 -10.818 1.00 0.00 69 GLU A CA 6
ATOM 6970 C C . GLU A 1 69 ? 12.746 3.774 -11.914 1.00 0.00 69 GLU A C 6
ATOM 6971 O O . GLU A 1 69 ? 12.999 2.605 -11.625 1.00 0.00 69 GLU A O 6
ATOM 6983 N N . ILE B 2 8 ? -13.982 -9.283 -17.315 1.00 0.00 8 ILE B N 6
ATOM 6984 C CA . ILE B 2 8 ? -13.320 -9.295 -16.022 1.00 0.00 8 ILE B CA 6
ATOM 6985 C C . ILE B 2 8 ? -11.829 -9.013 -16.215 1.00 0.00 8 ILE B C 6
ATOM 6986 O O . ILE B 2 8 ? -11.113 -9.819 -16.808 1.00 0.00 8 ILE B O 6
ATOM 7002 N N . PRO B 2 9 ? -11.393 -7.837 -15.690 1.00 0.00 9 PRO B N 6
ATOM 7003 C CA . PRO B 2 9 ? -10.000 -7.439 -15.799 1.00 0.00 9 PRO B CA 6
ATOM 7004 C C . PRO B 2 9 ? -9.125 -8.236 -14.829 1.00 0.00 9 PRO B C 6
ATOM 7005 O O . PRO B 2 9 ? -9.635 -9.006 -14.017 1.00 0.00 9 PRO B O 6
ATOM 7016 N N . PRO B 2 10 ? -7.787 -8.018 -14.949 1.00 0.00 10 PRO B N 6
ATOM 7017 C CA . PRO B 2 10 ? -6.838 -8.706 -14.093 1.00 0.00 10 PRO B CA 6
ATOM 7018 C C . PRO B 2 10 ? -6.842 -8.114 -12.682 1.00 0.00 10 PRO B C 6
ATOM 7019 O O . PRO B 2 10 ? -6.556 -6.933 -12.498 1.00 0.00 10 PRO B O 6
ATOM 7030 N N . PRO B 2 11 ? -7.180 -8.987 -11.695 1.00 0.00 11 PRO B N 6
ATOM 7031 C CA . PRO B 2 11 ? -7.226 -8.564 -10.305 1.00 0.00 11 PRO B CA 6
ATOM 7032 C C . PRO B 2 11 ? -5.816 -8.408 -9.733 1.00 0.00 11 PRO B C 6
ATOM 7033 O O . PRO B 2 11 ? -4.891 -9.099 -10.154 1.00 0.00 11 PRO B O 6
ATOM 7044 N N . LEU B 2 12 ? -5.697 -7.496 -8.779 1.00 0.00 12 LEU B N 6
ATOM 7045 C CA . LEU B 2 12 ? -4.416 -7.240 -8.144 1.00 0.00 12 LEU B CA 6
ATOM 7046 C C . LEU B 2 12 ? -3.780 -8.570 -7.733 1.00 0.00 12 LEU B C 6
ATOM 7047 O O . LEU B 2 12 ? -4.400 -9.625 -7.865 1.00 0.00 12 LEU B O 6
ATOM 7063 N N . PRO B 2 13 ? -2.521 -8.475 -7.229 1.00 0.00 13 PRO B N 6
ATOM 7064 C CA . PRO B 2 13 ? -1.796 -9.658 -6.798 1.00 0.00 13 PRO B CA 6
ATOM 7065 C C . PRO B 2 13 ? -2.330 -10.171 -5.459 1.00 0.00 13 PRO B C 6
ATOM 7066 O O . PRO B 2 13 ? -2.847 -9.396 -4.655 1.00 0.00 13 PRO B O 6
ATOM 7077 N N . GLU B 2 14 ? -2.186 -11.472 -5.261 1.00 0.00 14 GLU B N 6
ATOM 7078 C CA . GLU B 2 14 ? -2.647 -12.097 -4.033 1.00 0.00 14 GLU B CA 6
ATOM 7079 C C . GLU B 2 14 ? -2.085 -11.359 -2.816 1.00 0.00 14 GLU B C 6
ATOM 7080 O O . GLU B 2 14 ? -0.872 -11.312 -2.621 1.00 0.00 14 GLU B O 6
ATOM 7092 N N . ARG B 2 15 ? -2.995 -10.800 -2.032 1.00 0.00 15 ARG B N 6
ATOM 7093 C CA . ARG B 2 15 ? -2.605 -10.065 -0.841 1.00 0.00 15 ARG B CA 6
ATOM 7094 C C . ARG B 2 15 ? -2.085 -11.027 0.230 1.00 0.00 15 ARG B C 6
ATOM 7095 O O . ARG B 2 15 ? -2.848 -11.489 1.077 1.00 0.00 15 ARG B O 6
ATOM 7112 N N . THR B 2 16 ? -0.790 -11.299 0.158 1.00 0.00 16 THR B N 6
ATOM 7113 C CA . THR B 2 16 ? -0.160 -12.196 1.111 1.00 0.00 16 THR B CA 6
ATOM 7114 C C . THR B 2 16 ? -0.135 -11.564 2.504 1.00 0.00 16 THR B C 6
ATOM 7115 O O . THR B 2 16 ? 0.024 -10.351 2.636 1.00 0.00 16 THR B O 6
ATOM 7126 N N . PRO B 2 17 ? -0.299 -12.436 3.534 1.00 0.00 17 PRO B N 6
ATOM 7127 C CA . PRO B 2 17 ? -0.296 -11.977 4.912 1.00 0.00 17 PRO B CA 6
ATOM 7128 C C . PRO B 2 17 ? 1.123 -11.642 5.376 1.00 0.00 17 PRO B C 6
ATOM 7129 O O . PRO B 2 17 ? 1.306 -10.899 6.338 1.00 0.00 17 PRO B O 6
ATOM 7140 N N . GLU B 2 18 ? 2.091 -12.205 4.668 1.00 0.00 18 GLU B N 6
ATOM 7141 C CA . GLU B 2 18 ? 3.488 -11.976 4.994 1.00 0.00 18 GLU B CA 6
ATOM 7142 C C . GLU B 2 18 ? 3.835 -10.495 4.832 1.00 0.00 18 GLU B C 6
ATOM 7143 O O . GLU B 2 18 ? 4.885 -10.045 5.290 1.00 0.00 18 GLU B O 6
ATOM 7155 N N . SER B 2 19 ? 2.931 -9.776 4.181 1.00 0.00 19 SER B N 6
ATOM 7156 C CA . SER B 2 19 ? 3.129 -8.355 3.954 1.00 0.00 19 SER B CA 6
ATOM 7157 C C . SER B 2 19 ? 3.334 -7.634 5.288 1.00 0.00 19 SER B C 6
ATOM 7158 O O . SER B 2 19 ? 4.009 -6.607 5.345 1.00 0.00 19 SER B O 6
ATOM 7166 N N . PHE B 2 20 ? 2.741 -8.201 6.328 1.00 0.00 20 PHE B N 6
ATOM 7167 C CA . PHE B 2 20 ? 2.850 -7.626 7.657 1.00 0.00 20 PHE B CA 6
ATOM 7168 C C . PHE B 2 20 ? 4.313 -7.549 8.102 1.00 0.00 20 PHE B C 6
ATOM 7169 O O . PHE B 2 20 ? 4.634 -6.867 9.074 1.00 0.00 20 PHE B O 6
ATOM 7186 N N . ILE B 2 21 ? 5.158 -8.259 7.371 1.00 0.00 21 ILE B N 6
ATOM 7187 C CA . ILE B 2 21 ? 6.578 -8.280 7.679 1.00 0.00 21 ILE B CA 6
ATOM 7188 C C . ILE B 2 21 ? 7.355 -7.642 6.525 1.00 0.00 21 ILE B C 6
ATOM 7189 O O . ILE B 2 21 ? 7.133 -7.976 5.362 1.00 0.00 21 ILE B O 6
ATOM 7205 N N . VAL B 2 22 ? 8.250 -6.734 6.887 1.00 0.00 22 VAL B N 6
ATOM 7206 C CA . VAL B 2 22 ? 9.060 -6.046 5.898 1.00 0.00 22 VAL B CA 6
ATOM 7207 C C . VAL B 2 22 ? 10.511 -6.518 6.015 1.00 0.00 22 VAL B C 6
ATOM 7208 O O . VAL B 2 22 ? 11.061 -6.579 7.113 1.00 0.00 22 VAL B O 6
ATOM 7221 N N . VAL B 2 23 ? 11.088 -6.841 4.867 1.00 0.00 23 VAL B N 6
ATOM 7222 C CA . VAL B 2 23 ? 12.464 -7.307 4.827 1.00 0.00 23 VAL B CA 6
ATOM 7223 C C . VAL B 2 23 ? 13.401 -6.145 5.166 1.00 0.00 23 VAL B C 6
ATOM 7224 O O . VAL B 2 23 ? 13.444 -5.147 4.449 1.00 0.00 23 VAL B O 6
ATOM 7237 N N . GLU B 2 24 ? 14.128 -6.315 6.261 1.00 0.00 24 GLU B N 6
ATOM 7238 C CA . GLU B 2 24 ? 15.062 -5.294 6.705 1.00 0.00 24 GLU B CA 6
ATOM 7239 C C . GLU B 2 24 ? 16.348 -5.355 5.880 1.00 0.00 24 GLU B C 6
ATOM 7240 O O . GLU B 2 24 ? 17.439 -5.480 6.433 1.00 0.00 24 GLU B O 6
ATOM 7252 N N . GLU B 2 25 ? 16.177 -5.265 4.569 1.00 0.00 25 GLU B N 6
ATOM 7253 C CA . GLU B 2 25 ? 17.311 -5.310 3.661 1.00 0.00 25 GLU B CA 6
ATOM 7254 C C . GLU B 2 25 ? 18.355 -6.309 4.165 1.00 0.00 25 GLU B C 6
ATOM 7255 O O . GLU B 2 25 ? 19.408 -5.914 4.664 1.00 0.00 25 GLU B O 6
ATOM 7267 N N . SER A 1 10 ? 13.830 10.565 -0.058 1.00 0.00 10 SER A N 7
ATOM 7268 C CA . SER A 1 10 ? 12.896 9.543 0.380 1.00 0.00 10 SER A CA 7
ATOM 7269 C C . SER A 1 10 ? 13.325 8.176 -0.155 1.00 0.00 10 SER A C 7
ATOM 7270 O O . SER A 1 10 ? 14.137 7.490 0.465 1.00 0.00 10 SER A O 7
ATOM 7278 N N . GLY A 1 11 ? 12.762 7.821 -1.300 1.00 0.00 11 GLY A N 7
ATOM 7279 C CA . GLY A 1 11 ? 13.078 6.547 -1.926 1.00 0.00 11 GLY A CA 7
ATOM 7280 C C . GLY A 1 11 ? 12.672 6.546 -3.401 1.00 0.00 11 GLY A C 7
ATOM 7281 O O . GLY A 1 11 ? 13.214 7.309 -4.198 1.00 0.00 11 GLY A O 7
ATOM 7285 N N . THR A 1 12 ? 11.720 5.680 -3.718 1.00 0.00 12 THR A N 7
ATOM 7286 C CA . THR A 1 12 ? 11.234 5.569 -5.083 1.00 0.00 12 THR A CA 7
ATOM 7287 C C . THR A 1 12 ? 9.863 6.232 -5.217 1.00 0.00 12 THR A C 7
ATOM 7288 O O . THR A 1 12 ? 9.009 6.082 -4.345 1.00 0.00 12 THR A O 7
ATOM 7299 N N . GLU A 1 13 ? 9.694 6.952 -6.317 1.00 0.00 13 GLU A N 7
ATOM 7300 C CA . GLU A 1 13 ? 8.439 7.639 -6.576 1.00 0.00 13 GLU A CA 7
ATOM 7301 C C . GLU A 1 13 ? 7.604 6.855 -7.590 1.00 0.00 13 GLU A C 7
ATOM 7302 O O . GLU A 1 13 ? 7.976 6.752 -8.758 1.00 0.00 13 GLU A O 7
ATOM 7314 N N . CYS A 1 14 ? 6.492 6.322 -7.107 1.00 0.00 14 CYS A N 7
ATOM 7315 C CA . CYS A 1 14 ? 5.601 5.550 -7.957 1.00 0.00 14 CYS A CA 7
ATOM 7316 C C . CYS A 1 14 ? 4.403 6.430 -8.321 1.00 0.00 14 CYS A C 7
ATOM 7317 O O . CYS A 1 14 ? 3.988 7.277 -7.532 1.00 0.00 14 CYS A O 7
ATOM 7325 N N . ILE A 1 15 ? 3.882 6.197 -9.517 1.00 0.00 15 ILE A N 7
ATOM 7326 C CA . ILE A 1 15 ? 2.739 6.958 -9.995 1.00 0.00 15 ILE A CA 7
ATOM 7327 C C . ILE A 1 15 ? 1.549 6.016 -10.185 1.00 0.00 15 ILE A C 7
ATOM 7328 O O . ILE A 1 15 ? 1.710 4.894 -10.660 1.00 0.00 15 ILE A O 7
ATOM 7344 N N . ALA A 1 16 ? 0.379 6.508 -9.803 1.00 0.00 16 ALA A N 7
ATOM 7345 C CA . ALA A 1 16 ? -0.839 5.725 -9.925 1.00 0.00 16 ALA A CA 7
ATOM 7346 C C . ALA A 1 16 ? -1.327 5.772 -11.373 1.00 0.00 16 ALA A C 7
ATOM 7347 O O . ALA A 1 16 ? -1.605 6.846 -11.905 1.00 0.00 16 ALA A O 7
ATOM 7354 N N . LYS A 1 17 ? -1.418 4.594 -11.972 1.00 0.00 17 LYS A N 7
ATOM 7355 C CA . LYS A 1 17 ? -1.869 4.487 -13.350 1.00 0.00 17 LYS A CA 7
ATOM 7356 C C . LYS A 1 17 ? -3.364 4.164 -13.368 1.00 0.00 17 LYS A C 7
ATOM 7357 O O . LYS A 1 17 ? -4.124 4.773 -14.120 1.00 0.00 17 LYS A O 7
ATOM 7375 N N . TYR A 1 18 ? -3.740 3.206 -12.535 1.00 0.00 18 TYR A N 7
ATOM 7376 C CA . TYR A 1 18 ? -5.132 2.794 -12.447 1.00 0.00 18 TYR A CA 7
ATOM 7377 C C . TYR A 1 18 ? -5.752 3.243 -11.122 1.00 0.00 18 TYR A C 7
ATOM 7378 O O . TYR A 1 18 ? -5.114 3.163 -10.074 1.00 0.00 18 TYR A O 7
ATOM 7396 N N . ASN A 1 19 ? -6.992 3.703 -11.212 1.00 0.00 19 ASN A N 7
ATOM 7397 C CA . ASN A 1 19 ? -7.707 4.164 -10.035 1.00 0.00 19 ASN A CA 7
ATOM 7398 C C . ASN A 1 19 ? -8.150 2.956 -9.208 1.00 0.00 19 ASN A C 7
ATOM 7399 O O . ASN A 1 19 ? -9.250 2.440 -9.396 1.00 0.00 19 ASN A O 7
ATOM 7410 N N . PHE A 1 20 ? -7.270 2.540 -8.308 1.00 0.00 20 PHE A N 7
ATOM 7411 C CA . PHE A 1 20 ? -7.557 1.402 -7.452 1.00 0.00 20 PHE A CA 7
ATOM 7412 C C . PHE A 1 20 ? -8.228 1.849 -6.152 1.00 0.00 20 PHE A C 7
ATOM 7413 O O . PHE A 1 20 ? -7.742 2.758 -5.479 1.00 0.00 20 PHE A O 7
ATOM 7430 N N . HIS A 1 21 ? -9.333 1.191 -5.836 1.00 0.00 21 HIS A N 7
ATOM 7431 C CA . HIS A 1 21 ? -10.076 1.510 -4.628 1.00 0.00 21 HIS A CA 7
ATOM 7432 C C . HIS A 1 21 ? -9.611 0.604 -3.486 1.00 0.00 21 HIS A C 7
ATOM 7433 O O . HIS A 1 21 ? -9.131 -0.504 -3.723 1.00 0.00 21 HIS A O 7
ATOM 7447 N N . GLY A 1 22 ? -9.768 1.110 -2.272 1.00 0.00 22 GLY A N 7
ATOM 7448 C CA . GLY A 1 22 ? -9.370 0.362 -1.091 1.00 0.00 22 GLY A CA 7
ATOM 7449 C C . GLY A 1 22 ? -9.734 -1.118 -1.233 1.00 0.00 22 GLY A C 7
ATOM 7450 O O . GLY A 1 22 ? -10.890 -1.456 -1.480 1.00 0.00 22 GLY A O 7
ATOM 7454 N N . THR A 1 23 ? -8.724 -1.960 -1.071 1.00 0.00 23 THR A N 7
ATOM 7455 C CA . THR A 1 23 ? -8.924 -3.396 -1.176 1.00 0.00 23 THR A CA 7
ATOM 7456 C C . THR A 1 23 ? -8.722 -4.065 0.184 1.00 0.00 23 THR A C 7
ATOM 7457 O O . THR A 1 23 ? -9.279 -5.130 0.446 1.00 0.00 23 THR A O 7
ATOM 7468 N N . ALA A 1 24 ? -7.923 -3.412 1.017 1.00 0.00 24 ALA A N 7
ATOM 7469 C CA . ALA A 1 24 ? -7.642 -3.929 2.345 1.00 0.00 24 ALA A CA 7
ATOM 7470 C C . ALA A 1 24 ? -7.490 -2.762 3.321 1.00 0.00 24 ALA A C 7
ATOM 7471 O O . ALA A 1 24 ? -7.106 -1.662 2.924 1.00 0.00 24 ALA A O 7
ATOM 7478 N N . GLU A 1 25 ? -7.800 -3.040 4.579 1.00 0.00 25 GLU A N 7
ATOM 7479 C CA . GLU A 1 25 ? -7.703 -2.026 5.615 1.00 0.00 25 GLU A CA 7
ATOM 7480 C C . GLU A 1 25 ? -6.303 -1.407 5.624 1.00 0.00 25 GLU A C 7
ATOM 7481 O O . GLU A 1 25 ? -6.147 -0.220 5.901 1.00 0.00 25 GLU A O 7
ATOM 7493 N N . GLN A 1 26 ? -5.321 -2.241 5.316 1.00 0.00 26 GLN A N 7
ATOM 7494 C CA . GLN A 1 26 ? -3.939 -1.792 5.285 1.00 0.00 26 GLN A CA 7
ATOM 7495 C C . GLN A 1 26 ? -3.604 -1.202 3.913 1.00 0.00 26 GLN A C 7
ATOM 7496 O O . GLN A 1 26 ? -2.650 -0.438 3.778 1.00 0.00 26 GLN A O 7
ATOM 7510 N N . ASP A 1 27 ? -4.408 -1.580 2.929 1.00 0.00 27 ASP A N 7
ATOM 7511 C CA . ASP A 1 27 ? -4.208 -1.099 1.574 1.00 0.00 27 ASP A CA 7
ATOM 7512 C C . ASP A 1 27 ? -4.177 0.431 1.580 1.00 0.00 27 ASP A C 7
ATOM 7513 O O . ASP A 1 27 ? -4.497 1.058 2.588 1.00 0.00 27 ASP A O 7
ATOM 7522 N N . LEU A 1 28 ? -3.790 0.988 0.441 1.00 0.00 28 LEU A N 7
ATOM 7523 C CA . LEU A 1 28 ? -3.713 2.432 0.302 1.00 0.00 28 LEU A CA 7
ATOM 7524 C C . LEU A 1 28 ? -4.372 2.849 -1.015 1.00 0.00 28 LEU A C 7
ATOM 7525 O O . LEU A 1 28 ? -3.761 2.748 -2.078 1.00 0.00 28 LEU A O 7
ATOM 7541 N N . PRO A 1 29 ? -5.641 3.322 -0.898 1.00 0.00 29 PRO A N 7
ATOM 7542 C CA . PRO A 1 29 ? -6.389 3.755 -2.067 1.00 0.00 29 PRO A CA 7
ATOM 7543 C C . PRO A 1 29 ? -5.892 5.113 -2.563 1.00 0.00 29 PRO A C 7
ATOM 7544 O O . PRO A 1 29 ? -5.700 6.035 -1.771 1.00 0.00 29 PRO A O 7
ATOM 7555 N N . PHE A 1 30 ? -5.698 5.196 -3.871 1.00 0.00 30 PHE A N 7
ATOM 7556 C CA . PHE A 1 30 ? -5.227 6.427 -4.482 1.00 0.00 30 PHE A CA 7
ATOM 7557 C C . PHE A 1 30 ? -5.950 6.694 -5.803 1.00 0.00 30 PHE A C 7
ATOM 7558 O O . PHE A 1 30 ? -6.803 5.911 -6.218 1.00 0.00 30 PHE A O 7
ATOM 7575 N N . CYS A 1 31 ? -5.583 7.804 -6.428 1.00 0.00 31 CYS A N 7
ATOM 7576 C CA . CYS A 1 31 ? -6.185 8.185 -7.694 1.00 0.00 31 CYS A CA 7
ATOM 7577 C C . CYS A 1 31 ? -5.069 8.346 -8.728 1.00 0.00 31 CYS A C 7
ATOM 7578 O O . CYS A 1 31 ? -4.063 9.002 -8.463 1.00 0.00 31 CYS A O 7
ATOM 7586 N N . LYS A 1 32 ? -5.285 7.737 -9.885 1.00 0.00 32 LYS A N 7
ATOM 7587 C CA . LYS A 1 32 ? -4.310 7.804 -10.960 1.00 0.00 32 LYS A CA 7
ATOM 7588 C C . LYS A 1 32 ? -3.800 9.242 -11.090 1.00 0.00 32 LYS A C 7
ATOM 7589 O O . LYS A 1 32 ? -4.556 10.192 -10.891 1.00 0.00 32 LYS A O 7
ATOM 7607 N N . GLY A 1 33 ? -2.524 9.354 -11.424 1.00 0.00 33 GLY A N 7
ATOM 7608 C CA . GLY A 1 33 ? -1.904 10.659 -11.584 1.00 0.00 33 GLY A CA 7
ATOM 7609 C C . GLY A 1 33 ? -1.227 11.107 -10.287 1.00 0.00 33 GLY A C 7
ATOM 7610 O O . GLY A 1 33 ? -0.333 11.952 -10.310 1.00 0.00 33 GLY A O 7
ATOM 7614 N N . ASP A 1 34 ? -1.679 10.520 -9.188 1.00 0.00 34 ASP A N 7
ATOM 7615 C CA . ASP A 1 34 ? -1.127 10.848 -7.884 1.00 0.00 34 ASP A CA 7
ATOM 7616 C C . ASP A 1 34 ? 0.246 10.190 -7.736 1.00 0.00 34 ASP A C 7
ATOM 7617 O O . ASP A 1 34 ? 0.484 9.114 -8.280 1.00 0.00 34 ASP A O 7
ATOM 7626 N N . VAL A 1 35 ? 1.114 10.866 -6.997 1.00 0.00 35 VAL A N 7
ATOM 7627 C CA . VAL A 1 35 ? 2.457 10.361 -6.771 1.00 0.00 35 VAL A CA 7
ATOM 7628 C C . VAL A 1 35 ? 2.584 9.895 -5.319 1.00 0.00 35 VAL A C 7
ATOM 7629 O O . VAL A 1 35 ? 2.112 10.569 -4.404 1.00 0.00 35 VAL A O 7
ATOM 7642 N N . LEU A 1 36 ? 3.223 8.746 -5.153 1.00 0.00 36 LEU A N 7
ATOM 7643 C CA . LEU A 1 36 ? 3.417 8.182 -3.828 1.00 0.00 36 LEU A CA 7
ATOM 7644 C C . LEU A 1 36 ? 4.882 7.775 -3.663 1.00 0.00 36 LEU A C 7
ATOM 7645 O O . LEU A 1 36 ? 5.566 7.487 -4.645 1.00 0.00 36 LEU A O 7
ATOM 7661 N N . THR A 1 37 ? 5.323 7.761 -2.413 1.00 0.00 37 THR A N 7
ATOM 7662 C CA . THR A 1 37 ? 6.695 7.392 -2.106 1.00 0.00 37 THR A CA 7
ATOM 7663 C C . THR A 1 37 ? 6.734 6.054 -1.367 1.00 0.00 37 THR A C 7
ATOM 7664 O O . THR A 1 37 ? 5.960 5.832 -0.437 1.00 0.00 37 THR A O 7
ATOM 7675 N N . ILE A 1 38 ? 7.644 5.198 -1.808 1.00 0.00 38 ILE A N 7
ATOM 7676 C CA . ILE A 1 38 ? 7.795 3.888 -1.198 1.00 0.00 38 ILE A CA 7
ATOM 7677 C C . ILE A 1 38 ? 8.306 4.051 0.234 1.00 0.00 38 ILE A C 7
ATOM 7678 O O . ILE A 1 38 ? 9.188 4.868 0.492 1.00 0.00 38 ILE A O 7
ATOM 7694 N N . VAL A 1 39 ? 7.730 3.261 1.128 1.00 0.00 39 VAL A N 7
ATOM 7695 C CA . VAL A 1 39 ? 8.117 3.308 2.528 1.00 0.00 39 VAL A CA 7
ATOM 7696 C C . VAL A 1 39 ? 8.800 1.993 2.909 1.00 0.00 39 VAL A C 7
ATOM 7697 O O . VAL A 1 39 ? 9.712 1.979 3.733 1.00 0.00 39 VAL A O 7
ATOM 7710 N N . ALA A 1 40 ? 8.333 0.919 2.288 1.00 0.00 40 ALA A N 7
ATOM 7711 C CA . ALA A 1 40 ? 8.888 -0.398 2.552 1.00 0.00 40 ALA A CA 7
ATOM 7712 C C . ALA A 1 40 ? 8.226 -1.420 1.625 1.00 0.00 40 ALA A C 7
ATOM 7713 O O . ALA A 1 40 ? 7.152 -1.166 1.081 1.00 0.00 40 ALA A O 7
ATOM 7720 N N . VAL A 1 41 ? 8.894 -2.554 1.474 1.00 0.00 41 VAL A N 7
ATOM 7721 C CA . VAL A 1 41 ? 8.384 -3.615 0.623 1.00 0.00 41 VAL A CA 7
ATOM 7722 C C . VAL A 1 41 ? 7.755 -4.705 1.494 1.00 0.00 41 VAL A C 7
ATOM 7723 O O . VAL A 1 41 ? 7.932 -4.709 2.711 1.00 0.00 41 VAL A O 7
ATOM 7736 N N . THR A 1 42 ? 7.033 -5.600 0.837 1.00 0.00 42 THR A N 7
ATOM 7737 C CA . THR A 1 42 ? 6.378 -6.692 1.537 1.00 0.00 42 THR A CA 7
ATOM 7738 C C . THR A 1 42 ? 6.879 -8.039 1.013 1.00 0.00 42 THR A C 7
ATOM 7739 O O . THR A 1 42 ? 7.551 -8.097 -0.015 1.00 0.00 42 THR A O 7
ATOM 7750 N N . LYS A 1 43 ? 6.531 -9.088 1.743 1.00 0.00 43 LYS A N 7
ATOM 7751 C CA . LYS A 1 43 ? 6.938 -10.431 1.365 1.00 0.00 43 LYS A CA 7
ATOM 7752 C C . LYS A 1 43 ? 6.719 -10.622 -0.137 1.00 0.00 43 LYS A C 7
ATOM 7753 O O . LYS A 1 43 ? 7.508 -11.291 -0.803 1.00 0.00 43 LYS A O 7
ATOM 7771 N N . ASP A 1 44 ? 5.645 -10.020 -0.627 1.00 0.00 44 ASP A N 7
ATOM 7772 C CA . ASP A 1 44 ? 5.313 -10.115 -2.038 1.00 0.00 44 ASP A CA 7
ATOM 7773 C C . ASP A 1 44 ? 5.933 -8.932 -2.784 1.00 0.00 44 ASP A C 7
ATOM 7774 O O . ASP A 1 44 ? 6.058 -7.841 -2.230 1.00 0.00 44 ASP A O 7
ATOM 7783 N N . PRO A 1 45 ? 6.313 -9.195 -4.064 1.00 0.00 45 PRO A N 7
ATOM 7784 C CA . PRO A 1 45 ? 6.916 -8.164 -4.891 1.00 0.00 45 PRO A CA 7
ATOM 7785 C C . PRO A 1 45 ? 5.865 -7.162 -5.373 1.00 0.00 45 PRO A C 7
ATOM 7786 O O . PRO A 1 45 ? 5.745 -6.069 -4.821 1.00 0.00 45 PRO A O 7
ATOM 7797 N N . ASN A 1 46 ? 5.129 -7.570 -6.397 1.00 0.00 46 ASN A N 7
ATOM 7798 C CA . ASN A 1 46 ? 4.092 -6.722 -6.959 1.00 0.00 46 ASN A CA 7
ATOM 7799 C C . ASN A 1 46 ? 3.463 -5.885 -5.843 1.00 0.00 46 ASN A C 7
ATOM 7800 O O . ASN A 1 46 ? 3.087 -4.735 -6.061 1.00 0.00 46 ASN A O 7
ATOM 7811 N N . TRP A 1 47 ? 3.368 -6.496 -4.670 1.00 0.00 47 TRP A N 7
ATOM 7812 C CA . TRP A 1 47 ? 2.792 -5.823 -3.520 1.00 0.00 47 TRP A CA 7
ATOM 7813 C C . TRP A 1 47 ? 3.893 -4.996 -2.854 1.00 0.00 47 TRP A C 7
ATOM 7814 O O . TRP A 1 47 ? 4.960 -5.519 -2.537 1.00 0.00 47 TRP A O 7
ATOM 7835 N N . TYR A 1 48 ? 3.597 -3.718 -2.662 1.00 0.00 48 TYR A N 7
ATOM 7836 C CA . TYR A 1 48 ? 4.550 -2.814 -2.040 1.00 0.00 48 TYR A CA 7
ATOM 7837 C C . TYR A 1 48 ? 3.841 -1.820 -1.119 1.00 0.00 48 TYR A C 7
ATOM 7838 O O . TYR A 1 48 ? 2.731 -1.379 -1.412 1.00 0.00 48 TYR A O 7
ATOM 7856 N N . LYS A 1 49 ? 4.511 -1.497 -0.023 1.00 0.00 49 LYS A N 7
ATOM 7857 C CA . LYS A 1 49 ? 3.959 -0.563 0.944 1.00 0.00 49 LYS A CA 7
ATOM 7858 C C . LYS A 1 49 ? 4.599 0.812 0.741 1.00 0.00 49 LYS A C 7
ATOM 7859 O O . LYS A 1 49 ? 5.819 0.949 0.814 1.00 0.00 49 LYS A O 7
ATOM 7877 N N . ALA A 1 50 ? 3.746 1.795 0.491 1.00 0.00 50 ALA A N 7
ATOM 7878 C CA . ALA A 1 50 ? 4.214 3.154 0.277 1.00 0.00 50 ALA A CA 7
ATOM 7879 C C . ALA A 1 50 ? 3.282 4.128 1.001 1.00 0.00 50 ALA A C 7
ATOM 7880 O O . ALA A 1 50 ? 2.223 3.735 1.486 1.00 0.00 50 ALA A O 7
ATOM 7887 N N . LYS A 1 51 ? 3.712 5.381 1.050 1.00 0.00 51 LYS A N 7
ATOM 7888 C CA . LYS A 1 51 ? 2.930 6.415 1.706 1.00 0.00 51 LYS A CA 7
ATOM 7889 C C . LYS A 1 51 ? 2.469 7.438 0.666 1.00 0.00 51 LYS A C 7
ATOM 7890 O O . LYS A 1 51 ? 3.094 7.586 -0.382 1.00 0.00 51 LYS A O 7
ATOM 7908 N N . ASN A 1 52 ? 1.380 8.118 0.993 1.00 0.00 52 ASN A N 7
ATOM 7909 C CA . ASN A 1 52 ? 0.828 9.122 0.100 1.00 0.00 52 ASN A CA 7
ATOM 7910 C C . ASN A 1 52 ? 1.320 10.506 0.530 1.00 0.00 52 ASN A C 7
ATOM 7911 O O . ASN A 1 52 ? 2.056 10.630 1.507 1.00 0.00 52 ASN A O 7
ATOM 7922 N N . LYS A 1 53 ? 0.893 11.510 -0.221 1.00 0.00 53 LYS A N 7
ATOM 7923 C CA . LYS A 1 53 ? 1.282 12.880 0.070 1.00 0.00 53 LYS A CA 7
ATOM 7924 C C . LYS A 1 53 ? 0.607 13.331 1.367 1.00 0.00 53 LYS A C 7
ATOM 7925 O O . LYS A 1 53 ? 0.946 14.379 1.915 1.00 0.00 53 LYS A O 7
ATOM 7943 N N . VAL A 1 54 ? -0.336 12.518 1.820 1.00 0.00 54 VAL A N 7
ATOM 7944 C CA . VAL A 1 54 ? -1.061 12.821 3.043 1.00 0.00 54 VAL A CA 7
ATOM 7945 C C . VAL A 1 54 ? -0.251 12.332 4.245 1.00 0.00 54 VAL A C 7
ATOM 7946 O O . VAL A 1 54 ? -0.587 12.636 5.388 1.00 0.00 54 VAL A O 7
ATOM 7959 N N . GLY A 1 55 ? 0.799 11.583 3.945 1.00 0.00 55 GLY A N 7
ATOM 7960 C CA . GLY A 1 55 ? 1.659 11.048 4.987 1.00 0.00 55 GLY A CA 7
ATOM 7961 C C . GLY A 1 55 ? 1.160 9.682 5.463 1.00 0.00 55 GLY A C 7
ATOM 7962 O O . GLY A 1 55 ? 1.784 9.052 6.316 1.00 0.00 55 GLY A O 7
ATOM 7966 N N . ARG A 1 56 ? 0.040 9.265 4.892 1.00 0.00 56 ARG A N 7
ATOM 7967 C CA . ARG A 1 56 ? -0.550 7.986 5.247 1.00 0.00 56 ARG A CA 7
ATOM 7968 C C . ARG A 1 56 ? 0.315 6.838 4.723 1.00 0.00 56 ARG A C 7
ATOM 7969 O O . ARG A 1 56 ? 0.950 6.963 3.676 1.00 0.00 56 ARG A O 7
ATOM 7986 N N . GLU A 1 57 ? 0.314 5.747 5.474 1.00 0.00 57 GLU A N 7
ATOM 7987 C CA . GLU A 1 57 ? 1.091 4.579 5.098 1.00 0.00 57 GLU A CA 7
ATOM 7988 C C . GLU A 1 57 ? 0.165 3.395 4.810 1.00 0.00 57 GLU A C 7
ATOM 7989 O O . GLU A 1 57 ? -0.620 2.993 5.667 1.00 0.00 57 GLU A O 7
ATOM 8001 N N . GLY A 1 58 ? 0.288 2.869 3.600 1.00 0.00 58 GLY A N 7
ATOM 8002 C CA . GLY A 1 58 ? -0.529 1.740 3.188 1.00 0.00 58 GLY A CA 7
ATOM 8003 C C . GLY A 1 58 ? 0.152 0.950 2.069 1.00 0.00 58 GLY A C 7
ATOM 8004 O O . GLY A 1 58 ? 1.171 1.382 1.530 1.00 0.00 58 GLY A O 7
ATOM 8008 N N . ILE A 1 59 ? -0.436 -0.194 1.753 1.00 0.00 59 ILE A N 7
ATOM 8009 C CA . ILE A 1 59 ? 0.101 -1.048 0.708 1.00 0.00 59 ILE A CA 7
ATOM 8010 C C . ILE A 1 59 ? -0.651 -0.785 -0.598 1.00 0.00 59 ILE A C 7
ATOM 8011 O O . ILE A 1 59 ? -1.847 -0.498 -0.582 1.00 0.00 59 ILE A O 7
ATOM 8027 N N . ILE A 1 60 ? 0.080 -0.893 -1.697 1.00 0.00 60 ILE A N 7
ATOM 8028 C CA . ILE A 1 60 ? -0.504 -0.670 -3.010 1.00 0.00 60 ILE A CA 7
ATOM 8029 C C . ILE A 1 60 ? 0.173 -1.590 -4.027 1.00 0.00 60 ILE A C 7
ATOM 8030 O O . ILE A 1 60 ? 1.400 -1.669 -4.078 1.00 0.00 60 ILE A O 7
ATOM 8046 N N . PRO A 1 61 ? -0.677 -2.280 -4.834 1.00 0.00 61 PRO A N 7
ATOM 8047 C CA . PRO A 1 61 ? -0.174 -3.191 -5.847 1.00 0.00 61 PRO A CA 7
ATOM 8048 C C . PRO A 1 61 ? 0.392 -2.422 -7.043 1.00 0.00 61 PRO A C 7
ATOM 8049 O O . PRO A 1 61 ? -0.288 -1.574 -7.618 1.00 0.00 61 PRO A O 7
ATOM 8060 N N . ALA A 1 62 ? 1.630 -2.748 -7.382 1.00 0.00 62 ALA A N 7
ATOM 8061 C CA . ALA A 1 62 ? 2.296 -2.098 -8.499 1.00 0.00 62 ALA A CA 7
ATOM 8062 C C . ALA A 1 62 ? 1.462 -2.294 -9.767 1.00 0.00 62 ALA A C 7
ATOM 8063 O O . ALA A 1 62 ? 1.687 -1.623 -10.773 1.00 0.00 62 ALA A O 7
ATOM 8070 N N . ASN A 1 63 ? 0.517 -3.219 -9.679 1.00 0.00 63 ASN A N 7
ATOM 8071 C CA . ASN A 1 63 ? -0.352 -3.512 -10.806 1.00 0.00 63 ASN A CA 7
ATOM 8072 C C . ASN A 1 63 ? -1.227 -2.293 -11.100 1.00 0.00 63 ASN A C 7
ATOM 8073 O O . ASN A 1 63 ? -1.944 -2.265 -12.099 1.00 0.00 63 ASN A O 7
ATOM 8084 N N . TYR A 1 64 ? -1.142 -1.314 -10.210 1.00 0.00 64 TYR A N 7
ATOM 8085 C CA . TYR A 1 64 ? -1.918 -0.095 -10.362 1.00 0.00 64 TYR A CA 7
ATOM 8086 C C . TYR A 1 64 ? -1.021 1.141 -10.270 1.00 0.00 64 TYR A C 7
ATOM 8087 O O . TYR A 1 64 ? -1.497 2.268 -10.399 1.00 0.00 64 TYR A O 7
ATOM 8105 N N . VAL A 1 65 ? 0.260 0.888 -10.049 1.00 0.00 65 VAL A N 7
ATOM 8106 C CA . VAL A 1 65 ? 1.228 1.967 -9.939 1.00 0.00 65 VAL A CA 7
ATOM 8107 C C . VAL A 1 65 ? 2.553 1.521 -10.561 1.00 0.00 65 VAL A C 7
ATOM 8108 O O . VAL A 1 65 ? 2.913 0.348 -10.492 1.00 0.00 65 VAL A O 7
ATOM 8121 N N . GLN A 1 66 ? 3.243 2.485 -11.155 1.00 0.00 66 GLN A N 7
ATOM 8122 C CA . GLN A 1 66 ? 4.522 2.207 -11.788 1.00 0.00 66 GLN A CA 7
ATOM 8123 C C . GLN A 1 66 ? 5.618 3.082 -11.178 1.00 0.00 66 GLN A C 7
ATOM 8124 O O . GLN A 1 66 ? 5.336 4.151 -10.638 1.00 0.00 66 GLN A O 7
ATOM 8138 N N . LYS A 1 67 ? 6.846 2.596 -11.282 1.00 0.00 67 LYS A N 7
ATOM 8139 C CA . LYS A 1 67 ? 7.986 3.320 -10.748 1.00 0.00 67 LYS A CA 7
ATOM 8140 C C . LYS A 1 67 ? 8.469 4.338 -11.782 1.00 0.00 67 LYS A C 7
ATOM 8141 O O . LYS A 1 67 ? 9.009 3.963 -12.823 1.00 0.00 67 LYS A O 7
ATOM 8159 N N . ARG A 1 68 ? 8.259 5.606 -11.461 1.00 0.00 68 ARG A N 7
ATOM 8160 C CA . ARG A 1 68 ? 8.666 6.681 -12.350 1.00 0.00 68 ARG A CA 7
ATOM 8161 C C . ARG A 1 68 ? 10.017 6.356 -12.991 1.00 0.00 68 ARG A C 7
ATOM 8162 O O . ARG A 1 68 ? 10.276 6.742 -14.130 1.00 0.00 68 ARG A O 7
ATOM 8179 N N . GLU A 1 69 ? 10.842 5.651 -12.232 1.00 0.00 69 GLU A N 7
ATOM 8180 C CA . GLU A 1 69 ? 12.159 5.270 -12.712 1.00 0.00 69 GLU A CA 7
ATOM 8181 C C . GLU A 1 69 ? 12.040 4.202 -13.801 1.00 0.00 69 GLU A C 7
ATOM 8182 O O . GLU A 1 69 ? 12.955 4.022 -14.601 1.00 0.00 69 GLU A O 7
ATOM 8194 N N . ILE B 2 8 ? -13.417 -9.234 -17.779 1.00 0.00 8 ILE B N 7
ATOM 8195 C CA . ILE B 2 8 ? -12.852 -9.256 -16.441 1.00 0.00 8 ILE B CA 7
ATOM 8196 C C . ILE B 2 8 ? -11.352 -8.965 -16.521 1.00 0.00 8 ILE B C 7
ATOM 8197 O O . ILE B 2 8 ? -10.595 -9.744 -17.101 1.00 0.00 8 ILE B O 7
ATOM 8213 N N . PRO B 2 9 ? -10.956 -7.815 -15.915 1.00 0.00 9 PRO B N 7
ATOM 8214 C CA . PRO B 2 9 ? -9.558 -7.413 -15.912 1.00 0.00 9 PRO B CA 7
ATOM 8215 C C . PRO B 2 9 ? -8.748 -8.253 -14.924 1.00 0.00 9 PRO B C 7
ATOM 8216 O O . PRO B 2 9 ? -9.308 -9.061 -14.185 1.00 0.00 9 PRO B O 7
ATOM 8227 N N . PRO B 2 10 ? -7.407 -8.029 -14.944 1.00 0.00 10 PRO B N 7
ATOM 8228 C CA . PRO B 2 10 ? -6.513 -8.757 -14.059 1.00 0.00 10 PRO B CA 7
ATOM 8229 C C . PRO B 2 10 ? -6.614 -8.232 -12.626 1.00 0.00 10 PRO B C 7
ATOM 8230 O O . PRO B 2 10 ? -6.432 -7.040 -12.383 1.00 0.00 10 PRO B O 7
ATOM 8241 N N . PRO B 2 11 ? -6.911 -9.172 -11.689 1.00 0.00 11 PRO B N 7
ATOM 8242 C CA . PRO B 2 11 ? -7.039 -8.817 -10.286 1.00 0.00 11 PRO B CA 7
ATOM 8243 C C . PRO B 2 11 ? -5.666 -8.572 -9.655 1.00 0.00 11 PRO B C 7
ATOM 8244 O O . PRO B 2 11 ? -4.672 -9.164 -10.074 1.00 0.00 11 PRO B O 7
ATOM 8255 N N . LEU B 2 12 ? -5.656 -7.700 -8.658 1.00 0.00 12 LEU B N 7
ATOM 8256 C CA . LEU B 2 12 ? -4.422 -7.371 -7.965 1.00 0.00 12 LEU B CA 7
ATOM 8257 C C . LEU B 2 12 ? -3.693 -8.662 -7.589 1.00 0.00 12 LEU B C 7
ATOM 8258 O O . LEU B 2 12 ? -4.208 -9.757 -7.810 1.00 0.00 12 LEU B O 7
ATOM 8274 N N . PRO B 2 13 ? -2.475 -8.487 -7.010 1.00 0.00 13 PRO B N 7
ATOM 8275 C CA . PRO B 2 13 ? -1.670 -9.625 -6.601 1.00 0.00 13 PRO B CA 7
ATOM 8276 C C . PRO B 2 13 ? -2.224 -10.257 -5.322 1.00 0.00 13 PRO B C 7
ATOM 8277 O O . PRO B 2 13 ? -2.907 -9.594 -4.544 1.00 0.00 13 PRO B O 7
ATOM 8288 N N . GLU B 2 14 ? -1.908 -11.531 -5.145 1.00 0.00 14 GLU B N 7
ATOM 8289 C CA . GLU B 2 14 ? -2.366 -12.260 -3.974 1.00 0.00 14 GLU B CA 7
ATOM 8290 C C . GLU B 2 14 ? -2.058 -11.468 -2.702 1.00 0.00 14 GLU B C 7
ATOM 8291 O O . GLU B 2 14 ? -0.933 -11.007 -2.511 1.00 0.00 14 GLU B O 7
ATOM 8303 N N . ARG B 2 15 ? -3.076 -11.334 -1.865 1.00 0.00 15 ARG B N 7
ATOM 8304 C CA . ARG B 2 15 ? -2.927 -10.606 -0.616 1.00 0.00 15 ARG B CA 7
ATOM 8305 C C . ARG B 2 15 ? -2.292 -11.501 0.448 1.00 0.00 15 ARG B C 7
ATOM 8306 O O . ARG B 2 15 ? -2.994 -12.188 1.188 1.00 0.00 15 ARG B O 7
ATOM 8323 N N . THR B 2 16 ? -0.967 -11.466 0.492 1.00 0.00 16 THR B N 7
ATOM 8324 C CA . THR B 2 16 ? -0.228 -12.265 1.454 1.00 0.00 16 THR B CA 7
ATOM 8325 C C . THR B 2 16 ? -0.176 -11.556 2.808 1.00 0.00 16 THR B C 7
ATOM 8326 O O . THR B 2 16 ? 0.031 -10.346 2.872 1.00 0.00 16 THR B O 7
ATOM 8337 N N . PRO B 2 17 ? -0.372 -12.362 3.887 1.00 0.00 17 PRO B N 7
ATOM 8338 C CA . PRO B 2 17 ? -0.350 -11.824 5.237 1.00 0.00 17 PRO B CA 7
ATOM 8339 C C . PRO B 2 17 ? 1.082 -11.520 5.681 1.00 0.00 17 PRO B C 7
ATOM 8340 O O . PRO B 2 17 ? 1.298 -10.709 6.580 1.00 0.00 17 PRO B O 7
ATOM 8351 N N . GLU B 2 18 ? 2.024 -12.188 5.031 1.00 0.00 18 GLU B N 7
ATOM 8352 C CA . GLU B 2 18 ? 3.430 -11.999 5.349 1.00 0.00 18 GLU B CA 7
ATOM 8353 C C . GLU B 2 18 ? 3.858 -10.566 5.028 1.00 0.00 18 GLU B C 7
ATOM 8354 O O . GLU B 2 18 ? 4.944 -10.137 5.416 1.00 0.00 18 GLU B O 7
ATOM 8366 N N . SER B 2 19 ? 2.984 -9.865 4.321 1.00 0.00 19 SER B N 7
ATOM 8367 C CA . SER B 2 19 ? 3.258 -8.489 3.944 1.00 0.00 19 SER B CA 7
ATOM 8368 C C . SER B 2 19 ? 3.383 -7.617 5.196 1.00 0.00 19 SER B C 7
ATOM 8369 O O . SER B 2 19 ? 4.078 -6.603 5.184 1.00 0.00 19 SER B O 7
ATOM 8377 N N . PHE B 2 20 ? 2.697 -8.046 6.246 1.00 0.00 20 PHE B N 7
ATOM 8378 C CA . PHE B 2 20 ? 2.722 -7.317 7.503 1.00 0.00 20 PHE B CA 7
ATOM 8379 C C . PHE B 2 20 ? 4.148 -7.211 8.047 1.00 0.00 20 PHE B C 7
ATOM 8380 O O . PHE B 2 20 ? 4.412 -6.430 8.961 1.00 0.00 20 PHE B O 7
ATOM 8397 N N . ILE B 2 21 ? 5.031 -8.007 7.463 1.00 0.00 21 ILE B N 7
ATOM 8398 C CA . ILE B 2 21 ? 6.423 -8.014 7.878 1.00 0.00 21 ILE B CA 7
ATOM 8399 C C . ILE B 2 21 ? 7.293 -7.484 6.736 1.00 0.00 21 ILE B C 7
ATOM 8400 O O . ILE B 2 21 ? 7.160 -7.922 5.595 1.00 0.00 21 ILE B O 7
ATOM 8416 N N . VAL B 2 22 ? 8.167 -6.549 7.084 1.00 0.00 22 VAL B N 7
ATOM 8417 C CA . VAL B 2 22 ? 9.058 -5.956 6.102 1.00 0.00 22 VAL B CA 7
ATOM 8418 C C . VAL B 2 22 ? 10.462 -6.538 6.277 1.00 0.00 22 VAL B C 7
ATOM 8419 O O . VAL B 2 22 ? 10.969 -6.620 7.394 1.00 0.00 22 VAL B O 7
ATOM 8432 N N . VAL B 2 23 ? 11.049 -6.927 5.155 1.00 0.00 23 VAL B N 7
ATOM 8433 C CA . VAL B 2 23 ? 12.385 -7.500 5.170 1.00 0.00 23 VAL B CA 7
ATOM 8434 C C . VAL B 2 23 ? 13.389 -6.430 5.604 1.00 0.00 23 VAL B C 7
ATOM 8435 O O . VAL B 2 23 ? 13.470 -5.365 4.993 1.00 0.00 23 VAL B O 7
ATOM 8448 N N . GLU B 2 24 ? 14.130 -6.750 6.654 1.00 0.00 24 GLU B N 7
ATOM 8449 C CA . GLU B 2 24 ? 15.126 -5.830 7.176 1.00 0.00 24 GLU B CA 7
ATOM 8450 C C . GLU B 2 24 ? 16.385 -5.860 6.307 1.00 0.00 24 GLU B C 7
ATOM 8451 O O . GLU B 2 24 ? 17.483 -6.092 6.808 1.00 0.00 24 GLU B O 7
ATOM 8463 N N . GLU B 2 25 ? 16.181 -5.622 5.020 1.00 0.00 25 GLU B N 7
ATOM 8464 C CA . GLU B 2 25 ? 17.286 -5.620 4.077 1.00 0.00 25 GLU B CA 7
ATOM 8465 C C . GLU B 2 25 ? 18.552 -5.074 4.741 1.00 0.00 25 GLU B C 7
ATOM 8466 O O . GLU B 2 25 ? 18.508 -4.047 5.418 1.00 0.00 25 GLU B O 7
ATOM 8478 N N . SER A 1 10 ? 10.257 8.089 1.722 1.00 0.00 10 SER A N 8
ATOM 8479 C CA . SER A 1 10 ? 11.224 8.859 0.960 1.00 0.00 10 SER A CA 8
ATOM 8480 C C . SER A 1 10 ? 12.225 7.919 0.282 1.00 0.00 10 SER A C 8
ATOM 8481 O O . SER A 1 10 ? 13.251 7.576 0.865 1.00 0.00 10 SER A O 8
ATOM 8489 N N . GLY A 1 11 ? 11.889 7.530 -0.938 1.00 0.00 11 GLY A N 8
ATOM 8490 C CA . GLY A 1 11 ? 12.744 6.637 -1.701 1.00 0.00 11 GLY A CA 8
ATOM 8491 C C . GLY A 1 11 ? 12.379 6.664 -3.187 1.00 0.00 11 GLY A C 8
ATOM 8492 O O . GLY A 1 11 ? 12.821 7.546 -3.922 1.00 0.00 11 GLY A O 8
ATOM 8496 N N . THR A 1 12 ? 11.578 5.688 -3.584 1.00 0.00 12 THR A N 8
ATOM 8497 C CA . THR A 1 12 ? 11.148 5.589 -4.970 1.00 0.00 12 THR A CA 8
ATOM 8498 C C . THR A 1 12 ? 9.751 6.189 -5.139 1.00 0.00 12 THR A C 8
ATOM 8499 O O . THR A 1 12 ? 8.881 5.995 -4.292 1.00 0.00 12 THR A O 8
ATOM 8510 N N . GLU A 1 13 ? 9.580 6.908 -6.239 1.00 0.00 13 GLU A N 8
ATOM 8511 C CA . GLU A 1 13 ? 8.304 7.538 -6.531 1.00 0.00 13 GLU A CA 8
ATOM 8512 C C . GLU A 1 13 ? 7.514 6.696 -7.536 1.00 0.00 13 GLU A C 8
ATOM 8513 O O . GLU A 1 13 ? 7.960 6.486 -8.662 1.00 0.00 13 GLU A O 8
ATOM 8525 N N . CYS A 1 14 ? 6.353 6.237 -7.090 1.00 0.00 14 CYS A N 8
ATOM 8526 C CA . CYS A 1 14 ? 5.496 5.424 -7.936 1.00 0.00 14 CYS A CA 8
ATOM 8527 C C . CYS A 1 14 ? 4.419 6.327 -8.540 1.00 0.00 14 CYS A C 8
ATOM 8528 O O . CYS A 1 14 ? 3.901 7.217 -7.867 1.00 0.00 14 CYS A O 8
ATOM 8536 N N . ILE A 1 15 ? 4.114 6.067 -9.803 1.00 0.00 15 ILE A N 8
ATOM 8537 C CA . ILE A 1 15 ? 3.109 6.846 -10.506 1.00 0.00 15 ILE A CA 8
ATOM 8538 C C . ILE A 1 15 ? 1.839 6.007 -10.663 1.00 0.00 15 ILE A C 8
ATOM 8539 O O . ILE A 1 15 ? 1.906 4.832 -11.023 1.00 0.00 15 ILE A O 8
ATOM 8555 N N . ALA A 1 16 ? 0.710 6.643 -10.384 1.00 0.00 16 ALA A N 8
ATOM 8556 C CA . ALA A 1 16 ? -0.574 5.970 -10.490 1.00 0.00 16 ALA A CA 8
ATOM 8557 C C . ALA A 1 16 ? -0.980 5.884 -11.963 1.00 0.00 16 ALA A C 8
ATOM 8558 O O . ALA A 1 16 ? -1.024 6.897 -12.658 1.00 0.00 16 ALA A O 8
ATOM 8565 N N . LYS A 1 17 ? -1.265 4.664 -12.394 1.00 0.00 17 LYS A N 8
ATOM 8566 C CA . LYS A 1 17 ? -1.666 4.432 -13.771 1.00 0.00 17 LYS A CA 8
ATOM 8567 C C . LYS A 1 17 ? -3.143 4.035 -13.809 1.00 0.00 17 LYS A C 8
ATOM 8568 O O . LYS A 1 17 ? -3.896 4.508 -14.659 1.00 0.00 17 LYS A O 8
ATOM 8586 N N . TYR A 1 18 ? -3.513 3.170 -12.876 1.00 0.00 18 TYR A N 8
ATOM 8587 C CA . TYR A 1 18 ? -4.887 2.703 -12.792 1.00 0.00 18 TYR A CA 8
ATOM 8588 C C . TYR A 1 18 ? -5.674 3.502 -11.749 1.00 0.00 18 TYR A C 8
ATOM 8589 O O . TYR A 1 18 ? -5.156 4.458 -11.176 1.00 0.00 18 TYR A O 8
ATOM 8607 N N . ASN A 1 19 ? -6.911 3.077 -11.537 1.00 0.00 19 ASN A N 8
ATOM 8608 C CA . ASN A 1 19 ? -7.774 3.741 -10.575 1.00 0.00 19 ASN A CA 8
ATOM 8609 C C . ASN A 1 19 ? -8.186 2.742 -9.493 1.00 0.00 19 ASN A C 8
ATOM 8610 O O . ASN A 1 19 ? -9.334 2.301 -9.454 1.00 0.00 19 ASN A O 8
ATOM 8621 N N . PHE A 1 20 ? -7.227 2.412 -8.639 1.00 0.00 20 PHE A N 8
ATOM 8622 C CA . PHE A 1 20 ? -7.476 1.473 -7.559 1.00 0.00 20 PHE A CA 8
ATOM 8623 C C . PHE A 1 20 ? -8.111 2.175 -6.357 1.00 0.00 20 PHE A C 8
ATOM 8624 O O . PHE A 1 20 ? -7.491 3.039 -5.739 1.00 0.00 20 PHE A O 8
ATOM 8641 N N . HIS A 1 21 ? -9.339 1.778 -6.061 1.00 0.00 21 HIS A N 8
ATOM 8642 C CA . HIS A 1 21 ? -10.064 2.358 -4.943 1.00 0.00 21 HIS A CA 8
ATOM 8643 C C . HIS A 1 21 ? -9.768 1.563 -3.671 1.00 0.00 21 HIS A C 8
ATOM 8644 O O . HIS A 1 21 ? -10.667 1.305 -2.871 1.00 0.00 21 HIS A O 8
ATOM 8658 N N . GLY A 1 22 ? -8.503 1.198 -3.521 1.00 0.00 22 GLY A N 8
ATOM 8659 C CA . GLY A 1 22 ? -8.075 0.439 -2.358 1.00 0.00 22 GLY A CA 8
ATOM 8660 C C . GLY A 1 22 ? -8.822 -0.893 -2.270 1.00 0.00 22 GLY A C 8
ATOM 8661 O O . GLY A 1 22 ? -9.993 -0.978 -2.633 1.00 0.00 22 GLY A O 8
ATOM 8665 N N . THR A 1 23 ? -8.112 -1.901 -1.784 1.00 0.00 23 THR A N 8
ATOM 8666 C CA . THR A 1 23 ? -8.693 -3.226 -1.643 1.00 0.00 23 THR A CA 8
ATOM 8667 C C . THR A 1 23 ? -8.874 -3.574 -0.164 1.00 0.00 23 THR A C 8
ATOM 8668 O O . THR A 1 23 ? -9.820 -4.271 0.202 1.00 0.00 23 THR A O 8
ATOM 8679 N N . ALA A 1 24 ? -7.953 -3.073 0.646 1.00 0.00 24 ALA A N 8
ATOM 8680 C CA . ALA A 1 24 ? -7.999 -3.322 2.076 1.00 0.00 24 ALA A CA 8
ATOM 8681 C C . ALA A 1 24 ? -7.578 -2.056 2.824 1.00 0.00 24 ALA A C 8
ATOM 8682 O O . ALA A 1 24 ? -6.828 -1.238 2.294 1.00 0.00 24 ALA A O 8
ATOM 8689 N N . GLU A 1 25 ? -8.079 -1.933 4.045 1.00 0.00 25 GLU A N 8
ATOM 8690 C CA . GLU A 1 25 ? -7.765 -0.780 4.871 1.00 0.00 25 GLU A CA 8
ATOM 8691 C C . GLU A 1 25 ? -6.252 -0.666 5.069 1.00 0.00 25 GLU A C 8
ATOM 8692 O O . GLU A 1 25 ? -5.735 0.421 5.321 1.00 0.00 25 GLU A O 8
ATOM 8704 N N . GLN A 1 26 ? -5.584 -1.803 4.947 1.00 0.00 26 GLN A N 8
ATOM 8705 C CA . GLN A 1 26 ? -4.140 -1.846 5.109 1.00 0.00 26 GLN A CA 8
ATOM 8706 C C . GLN A 1 26 ? -3.449 -1.331 3.845 1.00 0.00 26 GLN A C 8
ATOM 8707 O O . GLN A 1 26 ? -2.287 -0.929 3.888 1.00 0.00 26 GLN A O 8
ATOM 8721 N N . ASP A 1 27 ? -4.193 -1.359 2.749 1.00 0.00 27 ASP A N 8
ATOM 8722 C CA . ASP A 1 27 ? -3.665 -0.901 1.475 1.00 0.00 27 ASP A CA 8
ATOM 8723 C C . ASP A 1 27 ? -3.675 0.629 1.446 1.00 0.00 27 ASP A C 8
ATOM 8724 O O . ASP A 1 27 ? -3.935 1.272 2.461 1.00 0.00 27 ASP A O 8
ATOM 8733 N N . LEU A 1 28 ? -3.386 1.168 0.270 1.00 0.00 28 LEU A N 8
ATOM 8734 C CA . LEU A 1 28 ? -3.358 2.610 0.094 1.00 0.00 28 LEU A CA 8
ATOM 8735 C C . LEU A 1 28 ? -4.129 2.981 -1.174 1.00 0.00 28 LEU A C 8
ATOM 8736 O O . LEU A 1 28 ? -3.613 2.845 -2.281 1.00 0.00 28 LEU A O 8
ATOM 8752 N N . PRO A 1 29 ? -5.387 3.454 -0.964 1.00 0.00 29 PRO A N 8
ATOM 8753 C CA . PRO A 1 29 ? -6.235 3.845 -2.076 1.00 0.00 29 PRO A CA 8
ATOM 8754 C C . PRO A 1 29 ? -5.790 5.188 -2.660 1.00 0.00 29 PRO A C 8
ATOM 8755 O O . PRO A 1 29 ? -5.607 6.157 -1.925 1.00 0.00 29 PRO A O 8
ATOM 8766 N N . PHE A 1 30 ? -5.629 5.202 -3.974 1.00 0.00 30 PHE A N 8
ATOM 8767 C CA . PHE A 1 30 ? -5.209 6.409 -4.665 1.00 0.00 30 PHE A CA 8
ATOM 8768 C C . PHE A 1 30 ? -5.945 6.563 -5.998 1.00 0.00 30 PHE A C 8
ATOM 8769 O O . PHE A 1 30 ? -6.676 5.666 -6.414 1.00 0.00 30 PHE A O 8
ATOM 8786 N N . CYS A 1 31 ? -5.726 7.707 -6.629 1.00 0.00 31 CYS A N 8
ATOM 8787 C CA . CYS A 1 31 ? -6.358 7.991 -7.906 1.00 0.00 31 CYS A CA 8
ATOM 8788 C C . CYS A 1 31 ? -5.266 8.097 -8.971 1.00 0.00 31 CYS A C 8
ATOM 8789 O O . CYS A 1 31 ? -4.156 8.543 -8.684 1.00 0.00 31 CYS A O 8
ATOM 8797 N N . LYS A 1 32 ? -5.617 7.679 -10.177 1.00 0.00 32 LYS A N 8
ATOM 8798 C CA . LYS A 1 32 ? -4.680 7.722 -11.287 1.00 0.00 32 LYS A CA 8
ATOM 8799 C C . LYS A 1 32 ? -4.026 9.104 -11.344 1.00 0.00 32 LYS A C 8
ATOM 8800 O O . LYS A 1 32 ? -4.683 10.116 -11.103 1.00 0.00 32 LYS A O 8
ATOM 8818 N N . GLY A 1 33 ? -2.740 9.103 -11.664 1.00 0.00 33 GLY A N 8
ATOM 8819 C CA . GLY A 1 33 ? -1.990 10.344 -11.755 1.00 0.00 33 GLY A CA 8
ATOM 8820 C C . GLY A 1 33 ? -1.367 10.708 -10.405 1.00 0.00 33 GLY A C 8
ATOM 8821 O O . GLY A 1 33 ? -0.449 11.523 -10.342 1.00 0.00 33 GLY A O 8
ATOM 8825 N N . ASP A 1 34 ? -1.892 10.085 -9.360 1.00 0.00 34 ASP A N 8
ATOM 8826 C CA . ASP A 1 34 ? -1.398 10.334 -8.017 1.00 0.00 34 ASP A CA 8
ATOM 8827 C C . ASP A 1 34 ? -0.007 9.717 -7.866 1.00 0.00 34 ASP A C 8
ATOM 8828 O O . ASP A 1 34 ? 0.272 8.662 -8.434 1.00 0.00 34 ASP A O 8
ATOM 8837 N N . VAL A 1 35 ? 0.828 10.401 -7.098 1.00 0.00 35 VAL A N 8
ATOM 8838 C CA . VAL A 1 35 ? 2.184 9.933 -6.866 1.00 0.00 35 VAL A CA 8
ATOM 8839 C C . VAL A 1 35 ? 2.320 9.476 -5.412 1.00 0.00 35 VAL A C 8
ATOM 8840 O O . VAL A 1 35 ? 1.809 10.129 -4.503 1.00 0.00 35 VAL A O 8
ATOM 8853 N N . LEU A 1 36 ? 3.010 8.359 -5.237 1.00 0.00 36 LEU A N 8
ATOM 8854 C CA . LEU A 1 36 ? 3.220 7.807 -3.910 1.00 0.00 36 LEU A CA 8
ATOM 8855 C C . LEU A 1 36 ? 4.706 7.501 -3.717 1.00 0.00 36 LEU A C 8
ATOM 8856 O O . LEU A 1 36 ? 5.439 7.332 -4.691 1.00 0.00 36 LEU A O 8
ATOM 8872 N N . THR A 1 37 ? 5.107 7.440 -2.456 1.00 0.00 37 THR A N 8
ATOM 8873 C CA . THR A 1 37 ? 6.492 7.157 -2.123 1.00 0.00 37 THR A CA 8
ATOM 8874 C C . THR A 1 37 ? 6.599 5.834 -1.364 1.00 0.00 37 THR A C 8
ATOM 8875 O O . THR A 1 37 ? 5.861 5.601 -0.407 1.00 0.00 37 THR A O 8
ATOM 8886 N N . ILE A 1 38 ? 7.523 5.000 -1.818 1.00 0.00 38 ILE A N 8
ATOM 8887 C CA . ILE A 1 38 ? 7.736 3.705 -1.194 1.00 0.00 38 ILE A CA 8
ATOM 8888 C C . ILE A 1 38 ? 8.381 3.907 0.179 1.00 0.00 38 ILE A C 8
ATOM 8889 O O . ILE A 1 38 ? 9.350 4.653 0.309 1.00 0.00 38 ILE A O 8
ATOM 8905 N N . VAL A 1 39 ? 7.818 3.227 1.167 1.00 0.00 39 VAL A N 8
ATOM 8906 C CA . VAL A 1 39 ? 8.327 3.322 2.525 1.00 0.00 39 VAL A CA 8
ATOM 8907 C C . VAL A 1 39 ? 8.970 1.991 2.917 1.00 0.00 39 VAL A C 8
ATOM 8908 O O . VAL A 1 39 ? 9.924 1.963 3.694 1.00 0.00 39 VAL A O 8
ATOM 8921 N N . ALA A 1 40 ? 8.423 0.919 2.364 1.00 0.00 40 ALA A N 8
ATOM 8922 C CA . ALA A 1 40 ? 8.932 -0.413 2.646 1.00 0.00 40 ALA A CA 8
ATOM 8923 C C . ALA A 1 40 ? 8.309 -1.410 1.669 1.00 0.00 40 ALA A C 8
ATOM 8924 O O . ALA A 1 40 ? 7.234 -1.163 1.124 1.00 0.00 40 ALA A O 8
ATOM 8931 N N . VAL A 1 41 ? 9.011 -2.517 1.474 1.00 0.00 41 VAL A N 8
ATOM 8932 C CA . VAL A 1 41 ? 8.540 -3.553 0.572 1.00 0.00 41 VAL A CA 8
ATOM 8933 C C . VAL A 1 41 ? 7.879 -4.669 1.383 1.00 0.00 41 VAL A C 8
ATOM 8934 O O . VAL A 1 41 ? 8.118 -4.794 2.583 1.00 0.00 41 VAL A O 8
ATOM 8947 N N . THR A 1 42 ? 7.061 -5.452 0.696 1.00 0.00 42 THR A N 8
ATOM 8948 C CA . THR A 1 42 ? 6.362 -6.553 1.338 1.00 0.00 42 THR A CA 8
ATOM 8949 C C . THR A 1 42 ? 6.907 -7.893 0.838 1.00 0.00 42 THR A C 8
ATOM 8950 O O . THR A 1 42 ? 7.672 -7.936 -0.124 1.00 0.00 42 THR A O 8
ATOM 8961 N N . LYS A 1 43 ? 6.488 -8.954 1.513 1.00 0.00 43 LYS A N 8
ATOM 8962 C CA . LYS A 1 43 ? 6.924 -10.291 1.149 1.00 0.00 43 LYS A CA 8
ATOM 8963 C C . LYS A 1 43 ? 6.811 -10.465 -0.367 1.00 0.00 43 LYS A C 8
ATOM 8964 O O . LYS A 1 43 ? 7.656 -11.110 -0.987 1.00 0.00 43 LYS A O 8
ATOM 8982 N N . ASP A 1 44 ? 5.760 -9.879 -0.922 1.00 0.00 44 ASP A N 8
ATOM 8983 C CA . ASP A 1 44 ? 5.526 -9.960 -2.353 1.00 0.00 44 ASP A CA 8
ATOM 8984 C C . ASP A 1 44 ? 6.174 -8.757 -3.041 1.00 0.00 44 ASP A C 8
ATOM 8985 O O . ASP A 1 44 ? 6.333 -7.701 -2.431 1.00 0.00 44 ASP A O 8
ATOM 8994 N N . PRO A 1 45 ? 6.540 -8.963 -4.335 1.00 0.00 45 PRO A N 8
ATOM 8995 C CA . PRO A 1 45 ? 7.167 -7.908 -5.113 1.00 0.00 45 PRO A CA 8
ATOM 8996 C C . PRO A 1 45 ? 6.141 -6.853 -5.533 1.00 0.00 45 PRO A C 8
ATOM 8997 O O . PRO A 1 45 ? 6.025 -5.807 -4.898 1.00 0.00 45 PRO A O 8
ATOM 9008 N N . ASN A 1 46 ? 5.424 -7.166 -6.602 1.00 0.00 46 ASN A N 8
ATOM 9009 C CA . ASN A 1 46 ? 4.412 -6.258 -7.116 1.00 0.00 46 ASN A CA 8
ATOM 9010 C C . ASN A 1 46 ? 3.779 -5.495 -5.950 1.00 0.00 46 ASN A C 8
ATOM 9011 O O . ASN A 1 46 ? 3.442 -4.319 -6.083 1.00 0.00 46 ASN A O 8
ATOM 9022 N N . TRP A 1 47 ? 3.636 -6.195 -4.835 1.00 0.00 47 TRP A N 8
ATOM 9023 C CA . TRP A 1 47 ? 3.050 -5.598 -3.647 1.00 0.00 47 TRP A CA 8
ATOM 9024 C C . TRP A 1 47 ? 4.135 -4.780 -2.943 1.00 0.00 47 TRP A C 8
ATOM 9025 O O . TRP A 1 47 ? 5.160 -5.324 -2.535 1.00 0.00 47 TRP A O 8
ATOM 9046 N N . TYR A 1 48 ? 3.872 -3.487 -2.824 1.00 0.00 48 TYR A N 8
ATOM 9047 C CA . TYR A 1 48 ? 4.813 -2.589 -2.177 1.00 0.00 48 TYR A CA 8
ATOM 9048 C C . TYR A 1 48 ? 4.091 -1.621 -1.238 1.00 0.00 48 TYR A C 8
ATOM 9049 O O . TYR A 1 48 ? 2.999 -1.149 -1.548 1.00 0.00 48 TYR A O 8
ATOM 9067 N N . LYS A 1 49 ? 4.731 -1.354 -0.109 1.00 0.00 49 LYS A N 8
ATOM 9068 C CA . LYS A 1 49 ? 4.163 -0.450 0.877 1.00 0.00 49 LYS A CA 8
ATOM 9069 C C . LYS A 1 49 ? 4.709 0.960 0.645 1.00 0.00 49 LYS A C 8
ATOM 9070 O O . LYS A 1 49 ? 5.920 1.174 0.673 1.00 0.00 49 LYS A O 8
ATOM 9088 N N . ALA A 1 50 ? 3.788 1.886 0.421 1.00 0.00 50 ALA A N 8
ATOM 9089 C CA . ALA A 1 50 ? 4.162 3.270 0.183 1.00 0.00 50 ALA A CA 8
ATOM 9090 C C . ALA A 1 50 ? 3.244 4.188 0.992 1.00 0.00 50 ALA A C 8
ATOM 9091 O O . ALA A 1 50 ? 2.263 3.731 1.578 1.00 0.00 50 ALA A O 8
ATOM 9098 N N . LYS A 1 51 ? 3.594 5.466 1.000 1.00 0.00 51 LYS A N 8
ATOM 9099 C CA . LYS A 1 51 ? 2.814 6.452 1.728 1.00 0.00 51 LYS A CA 8
ATOM 9100 C C . LYS A 1 51 ? 2.408 7.579 0.777 1.00 0.00 51 LYS A C 8
ATOM 9101 O O . LYS A 1 51 ? 3.046 7.785 -0.256 1.00 0.00 51 LYS A O 8
ATOM 9119 N N . ASN A 1 52 ? 1.350 8.280 1.158 1.00 0.00 52 ASN A N 8
ATOM 9120 C CA . ASN A 1 52 ? 0.852 9.381 0.351 1.00 0.00 52 ASN A CA 8
ATOM 9121 C C . ASN A 1 52 ? 1.416 10.697 0.888 1.00 0.00 52 ASN A C 8
ATOM 9122 O O . ASN A 1 52 ? 2.131 10.708 1.890 1.00 0.00 52 ASN A O 8
ATOM 9133 N N . LYS A 1 53 ? 1.075 11.776 0.199 1.00 0.00 53 LYS A N 8
ATOM 9134 C CA . LYS A 1 53 ? 1.539 13.095 0.594 1.00 0.00 53 LYS A CA 8
ATOM 9135 C C . LYS A 1 53 ? 0.810 13.526 1.869 1.00 0.00 53 LYS A C 8
ATOM 9136 O O . LYS A 1 53 ? 1.183 14.516 2.497 1.00 0.00 53 LYS A O 8
ATOM 9154 N N . VAL A 1 54 ? -0.215 12.761 2.213 1.00 0.00 54 VAL A N 8
ATOM 9155 C CA . VAL A 1 54 ? -0.999 13.052 3.402 1.00 0.00 54 VAL A CA 8
ATOM 9156 C C . VAL A 1 54 ? -0.305 12.451 4.625 1.00 0.00 54 VAL A C 8
ATOM 9157 O O . VAL A 1 54 ? -0.661 12.763 5.761 1.00 0.00 54 VAL A O 8
ATOM 9170 N N . GLY A 1 55 ? 0.673 11.601 4.353 1.00 0.00 55 GLY A N 8
ATOM 9171 C CA . GLY A 1 55 ? 1.421 10.954 5.417 1.00 0.00 55 GLY A CA 8
ATOM 9172 C C . GLY A 1 55 ? 0.850 9.568 5.724 1.00 0.00 55 GLY A C 8
ATOM 9173 O O . GLY A 1 55 ? 1.309 8.895 6.646 1.00 0.00 55 GLY A O 8
ATOM 9177 N N . ARG A 1 56 ? -0.143 9.185 4.936 1.00 0.00 56 ARG A N 8
ATOM 9178 C CA . ARG A 1 56 ? -0.782 7.892 5.112 1.00 0.00 56 ARG A CA 8
ATOM 9179 C C . ARG A 1 56 ? 0.171 6.767 4.699 1.00 0.00 56 ARG A C 8
ATOM 9180 O O . ARG A 1 56 ? 0.911 6.903 3.726 1.00 0.00 56 ARG A O 8
ATOM 9197 N N . GLU A 1 57 ? 0.121 5.683 5.459 1.00 0.00 57 GLU A N 8
ATOM 9198 C CA . GLU A 1 57 ? 0.971 4.537 5.183 1.00 0.00 57 GLU A CA 8
ATOM 9199 C C . GLU A 1 57 ? 0.117 3.307 4.870 1.00 0.00 57 GLU A C 8
ATOM 9200 O O . GLU A 1 57 ? -0.681 2.873 5.700 1.00 0.00 57 GLU A O 8
ATOM 9212 N N . GLY A 1 58 ? 0.313 2.780 3.671 1.00 0.00 58 GLY A N 8
ATOM 9213 C CA . GLY A 1 58 ? -0.429 1.608 3.238 1.00 0.00 58 GLY A CA 8
ATOM 9214 C C . GLY A 1 58 ? 0.275 0.914 2.070 1.00 0.00 58 GLY A C 8
ATOM 9215 O O . GLY A 1 58 ? 1.244 1.440 1.524 1.00 0.00 58 GLY A O 8
ATOM 9219 N N . ILE A 1 59 ? -0.241 -0.256 1.720 1.00 0.00 59 ILE A N 8
ATOM 9220 C CA . ILE A 1 59 ? 0.325 -1.026 0.627 1.00 0.00 59 ILE A CA 8
ATOM 9221 C C . ILE A 1 59 ? -0.450 -0.728 -0.658 1.00 0.00 59 ILE A C 8
ATOM 92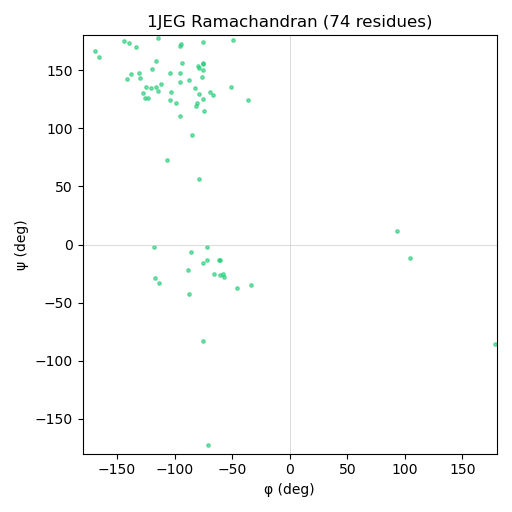22 O O . ILE A 1 59 ? -1.663 -0.522 -0.621 1.00 0.00 59 ILE A O 8
ATOM 9238 N N . ILE A 1 60 ? 0.278 -0.716 -1.763 1.00 0.00 60 ILE A N 8
ATOM 9239 C CA . ILE A 1 60 ? -0.326 -0.447 -3.057 1.00 0.00 60 ILE A CA 8
ATOM 9240 C C . ILE A 1 60 ? 0.238 -1.423 -4.091 1.00 0.00 60 ILE A C 8
ATOM 9241 O O . ILE A 1 60 ? 1.451 -1.582 -4.203 1.00 0.00 60 ILE A O 8
ATOM 9257 N N . PRO A 1 61 ? -0.697 -2.068 -4.841 1.00 0.00 61 PRO A N 8
ATOM 9258 C CA . PRO A 1 61 ? -0.306 -3.024 -5.863 1.00 0.00 61 PRO A CA 8
ATOM 9259 C C . PRO A 1 61 ? 0.245 -2.311 -7.099 1.00 0.00 61 PRO A C 8
ATOM 9260 O O . PRO A 1 61 ? -0.445 -1.495 -7.709 1.00 0.00 61 PRO A O 8
ATOM 9271 N N . ALA A 1 62 ? 1.483 -2.644 -7.433 1.00 0.00 62 ALA A N 8
ATOM 9272 C CA . ALA A 1 62 ? 2.135 -2.045 -8.585 1.00 0.00 62 ALA A CA 8
ATOM 9273 C C . ALA A 1 62 ? 1.275 -2.279 -9.830 1.00 0.00 62 ALA A C 8
ATOM 9274 O O . ALA A 1 62 ? 1.459 -1.614 -10.849 1.00 0.00 62 ALA A O 8
ATOM 9281 N N . ASN A 1 63 ? 0.355 -3.223 -9.705 1.00 0.00 63 ASN A N 8
ATOM 9282 C CA . ASN A 1 63 ? -0.534 -3.551 -10.807 1.00 0.00 63 ASN A CA 8
ATOM 9283 C C . ASN A 1 63 ? -1.396 -2.332 -11.142 1.00 0.00 63 ASN A C 8
ATOM 9284 O O . ASN A 1 63 ? -2.087 -2.316 -12.160 1.00 0.00 63 ASN A O 8
ATOM 9295 N N . TYR A 1 64 ? -1.328 -1.340 -10.266 1.00 0.00 64 TYR A N 8
ATOM 9296 C CA . TYR A 1 64 ? -2.093 -0.120 -10.457 1.00 0.00 64 TYR A CA 8
ATOM 9297 C C . TYR A 1 64 ? -1.185 1.110 -10.408 1.00 0.00 64 TYR A C 8
ATOM 9298 O O . TYR A 1 64 ? -1.638 2.230 -10.635 1.00 0.00 64 TYR A O 8
ATOM 9316 N N . VAL A 1 65 ? 0.082 0.860 -10.109 1.00 0.00 65 VAL A N 8
ATOM 9317 C CA . VAL A 1 65 ? 1.058 1.933 -10.027 1.00 0.00 65 VAL A CA 8
ATOM 9318 C C . VAL A 1 65 ? 2.409 1.427 -10.538 1.00 0.00 65 VAL A C 8
ATOM 9319 O O . VAL A 1 65 ? 2.748 0.260 -10.354 1.00 0.00 65 VAL A O 8
ATOM 9332 N N . GLN A 1 66 ? 3.144 2.333 -11.167 1.00 0.00 66 GLN A N 8
ATOM 9333 C CA . GLN A 1 66 ? 4.450 1.994 -11.705 1.00 0.00 66 GLN A CA 8
ATOM 9334 C C . GLN A 1 66 ? 5.551 2.699 -10.910 1.00 0.00 66 GLN A C 8
ATOM 9335 O O . GLN A 1 66 ? 5.302 3.717 -10.267 1.00 0.00 66 GLN A O 8
ATOM 9349 N N . LYS A 1 67 ? 6.745 2.129 -10.980 1.00 0.00 67 LYS A N 8
ATOM 9350 C CA . LYS A 1 67 ? 7.884 2.689 -10.274 1.00 0.00 67 LYS A CA 8
ATOM 9351 C C . LYS A 1 67 ? 8.730 3.509 -11.251 1.00 0.00 67 LYS A C 8
ATOM 9352 O O . LYS A 1 67 ? 9.324 2.960 -12.177 1.00 0.00 67 LYS A O 8
ATOM 9370 N N . ARG A 1 68 ? 8.757 4.812 -11.011 1.00 0.00 68 ARG A N 8
ATOM 9371 C CA . ARG A 1 68 ? 9.521 5.713 -11.857 1.00 0.00 68 ARG A CA 8
ATOM 9372 C C . ARG A 1 68 ? 11.019 5.557 -11.586 1.00 0.00 68 ARG A C 8
ATOM 9373 O O . ARG A 1 68 ? 11.844 5.888 -12.435 1.00 0.00 68 ARG A O 8
ATOM 9390 N N . GLU A 1 69 ? 11.323 5.052 -10.399 1.00 0.00 69 GLU A N 8
ATOM 9391 C CA . GLU A 1 69 ? 12.707 4.847 -10.005 1.00 0.00 69 GLU A CA 8
ATOM 9392 C C . GLU A 1 69 ? 13.071 3.364 -10.102 1.00 0.00 69 GLU A C 8
ATOM 9393 O O . GLU A 1 69 ? 13.662 2.930 -11.090 1.00 0.00 69 GLU A O 8
ATOM 9405 N N . ILE B 2 8 ? -10.527 -6.938 -19.926 1.00 0.00 8 ILE B N 8
ATOM 9406 C CA . ILE B 2 8 ? -10.403 -7.159 -18.495 1.00 0.00 8 ILE B CA 8
ATOM 9407 C C . ILE B 2 8 ? -8.961 -7.555 -18.168 1.00 0.00 8 ILE B C 8
ATOM 9408 O O . ILE B 2 8 ? -8.501 -8.623 -18.572 1.00 0.00 8 ILE B O 8
ATOM 9424 N N . PRO B 2 9 ? -8.272 -6.652 -17.422 1.00 0.00 9 PRO B N 8
ATOM 9425 C CA . PRO B 2 9 ? -6.892 -6.897 -17.037 1.00 0.00 9 PRO B CA 8
ATOM 9426 C C . PRO B 2 9 ? -6.811 -7.935 -15.917 1.00 0.00 9 PRO B C 8
ATOM 9427 O O . PRO B 2 9 ? -7.836 -8.367 -15.391 1.00 0.00 9 PRO B O 8
ATOM 9438 N N . PRO B 2 10 ? -5.551 -8.317 -15.576 1.00 0.00 10 PRO B N 8
ATOM 9439 C CA . PRO B 2 10 ? -5.323 -9.296 -14.528 1.00 0.00 10 PRO B CA 8
ATOM 9440 C C . PRO B 2 10 ? -5.550 -8.682 -13.145 1.00 0.00 10 PRO B C 8
ATOM 9441 O O . PRO B 2 10 ? -5.398 -7.475 -12.965 1.00 0.00 10 PRO B O 8
ATOM 9452 N N . PRO B 2 11 ? -5.919 -9.564 -12.177 1.00 0.00 11 PRO B N 8
ATOM 9453 C CA . PRO B 2 11 ? -6.168 -9.122 -10.816 1.00 0.00 11 PRO B CA 8
ATOM 9454 C C . PRO B 2 11 ? -4.855 -8.821 -10.089 1.00 0.00 11 PRO B C 8
ATOM 9455 O O . PRO B 2 11 ? -3.826 -9.426 -10.384 1.00 0.00 11 PRO B O 8
ATOM 9466 N N . LEU B 2 12 ? -4.936 -7.887 -9.153 1.00 0.00 12 LEU B N 8
ATOM 9467 C CA . LEU B 2 12 ? -3.767 -7.499 -8.381 1.00 0.00 12 LEU B CA 8
ATOM 9468 C C . LEU B 2 12 ? -3.064 -8.755 -7.862 1.00 0.00 12 LEU B C 8
ATOM 9469 O O . LEU B 2 12 ? -3.555 -9.867 -8.049 1.00 0.00 12 LEU B O 8
ATOM 9485 N N . PRO B 2 13 ? -1.896 -8.529 -7.204 1.00 0.00 13 PRO B N 8
ATOM 9486 C CA . PRO B 2 13 ? -1.120 -9.628 -6.656 1.00 0.00 13 PRO B CA 8
ATOM 9487 C C . PRO B 2 13 ? -1.770 -10.179 -5.385 1.00 0.00 13 PRO B C 8
ATOM 9488 O O . PRO B 2 13 ? -2.506 -9.468 -4.704 1.00 0.00 13 PRO B O 8
ATOM 9499 N N . GLU B 2 14 ? -1.473 -11.440 -5.105 1.00 0.00 14 GLU B N 8
ATOM 9500 C CA . GLU B 2 14 ? -2.020 -12.092 -3.928 1.00 0.00 14 GLU B CA 8
ATOM 9501 C C . GLU B 2 14 ? -1.796 -11.225 -2.687 1.00 0.00 14 GLU B C 8
ATOM 9502 O O . GLU B 2 14 ? -0.710 -10.683 -2.492 1.00 0.00 14 GLU B O 8
ATOM 9514 N N . ARG B 2 15 ? -2.843 -11.120 -1.881 1.00 0.00 15 ARG B N 8
ATOM 9515 C CA . ARG B 2 15 ? -2.774 -10.328 -0.666 1.00 0.00 15 ARG B CA 8
ATOM 9516 C C . ARG B 2 15 ? -2.224 -11.170 0.487 1.00 0.00 15 ARG B C 8
ATOM 9517 O O . ARG B 2 15 ? -2.972 -11.582 1.372 1.00 0.00 15 ARG B O 8
ATOM 9534 N N . THR B 2 16 ? -0.920 -11.402 0.439 1.00 0.00 16 THR B N 8
ATOM 9535 C CA . THR B 2 16 ? -0.261 -12.188 1.468 1.00 0.00 16 THR B CA 8
ATOM 9536 C C . THR B 2 16 ? -0.178 -11.395 2.773 1.00 0.00 16 THR B C 8
ATOM 9537 O O . THR B 2 16 ? 0.066 -10.189 2.757 1.00 0.00 16 THR B O 8
ATOM 9548 N N . PRO B 2 17 ? -0.391 -12.123 3.902 1.00 0.00 17 PRO B N 8
ATOM 9549 C CA . PRO B 2 17 ? -0.342 -11.500 5.215 1.00 0.00 17 PRO B CA 8
ATOM 9550 C C . PRO B 2 17 ? 1.101 -11.212 5.631 1.00 0.00 17 PRO B C 8
ATOM 9551 O O . PRO B 2 17 ? 1.344 -10.383 6.507 1.00 0.00 17 PRO B O 8
ATOM 9562 N N . GLU B 2 18 ? 2.021 -11.911 4.984 1.00 0.00 18 GLU B N 8
ATOM 9563 C CA . GLU B 2 18 ? 3.434 -11.740 5.276 1.00 0.00 18 GLU B CA 8
ATOM 9564 C C . GLU B 2 18 ? 3.881 -10.321 4.923 1.00 0.00 18 GLU B C 8
ATOM 9565 O O . GLU B 2 18 ? 4.967 -9.893 5.313 1.00 0.00 18 GLU B O 8
ATOM 9577 N N . SER B 2 19 ? 3.022 -9.629 4.190 1.00 0.00 19 SER B N 8
ATOM 9578 C CA . SER B 2 19 ? 3.315 -8.266 3.780 1.00 0.00 19 SER B CA 8
ATOM 9579 C C . SER B 2 19 ? 3.494 -7.376 5.012 1.00 0.00 19 SER B C 8
ATOM 9580 O O . SER B 2 19 ? 4.187 -6.362 4.953 1.00 0.00 19 SER B O 8
ATOM 9588 N N . PHE B 2 20 ? 2.857 -7.788 6.097 1.00 0.00 20 PHE B N 8
ATOM 9589 C CA . PHE B 2 20 ? 2.937 -7.041 7.341 1.00 0.00 20 PHE B CA 8
ATOM 9590 C C . PHE B 2 20 ? 4.379 -6.973 7.847 1.00 0.00 20 PHE B C 8
ATOM 9591 O O . PHE B 2 20 ? 4.684 -6.211 8.764 1.00 0.00 20 PHE B O 8
ATOM 9608 N N . ILE B 2 21 ? 5.229 -7.780 7.229 1.00 0.00 21 ILE B N 8
ATOM 9609 C CA . ILE B 2 21 ? 6.632 -7.821 7.606 1.00 0.00 21 ILE B CA 8
ATOM 9610 C C . ILE B 2 21 ? 7.482 -7.289 6.450 1.00 0.00 21 ILE B C 8
ATOM 9611 O O . ILE B 2 21 ? 7.297 -7.693 5.303 1.00 0.00 21 ILE B O 8
ATOM 9627 N N . VAL B 2 22 ? 8.394 -6.391 6.793 1.00 0.00 22 VAL B N 8
ATOM 9628 C CA . VAL B 2 22 ? 9.273 -5.801 5.797 1.00 0.00 22 VAL B CA 8
ATOM 9629 C C . VAL B 2 22 ? 10.642 -6.482 5.864 1.00 0.00 22 VAL B C 8
ATOM 9630 O O . VAL B 2 22 ? 11.233 -6.592 6.936 1.00 0.00 22 VAL B O 8
ATOM 9643 N N . VAL B 2 23 ? 11.105 -6.921 4.702 1.00 0.00 23 VAL B N 8
ATOM 9644 C CA . VAL B 2 23 ? 12.393 -7.588 4.615 1.00 0.00 23 VAL B CA 8
ATOM 9645 C C . VAL B 2 23 ? 13.504 -6.587 4.941 1.00 0.00 23 VAL B C 8
ATOM 9646 O O . VAL B 2 23 ? 13.547 -5.496 4.377 1.00 0.00 23 VAL B O 8
ATOM 9659 N N . GLU B 2 24 ? 14.376 -6.996 5.852 1.00 0.00 24 GLU B N 8
ATOM 9660 C CA . GLU B 2 24 ? 15.484 -6.150 6.261 1.00 0.00 24 GLU B CA 8
ATOM 9661 C C . GLU B 2 24 ? 16.599 -6.192 5.213 1.00 0.00 24 GLU B C 8
ATOM 9662 O O . GLU B 2 24 ? 17.742 -6.517 5.532 1.00 0.00 24 GLU B O 8
ATOM 9674 N N . GLU B 2 25 ? 16.227 -5.861 3.985 1.00 0.00 25 GLU B N 8
ATOM 9675 C CA . GLU B 2 25 ? 17.181 -5.857 2.890 1.00 0.00 25 GLU B CA 8
ATOM 9676 C C . GLU B 2 25 ? 18.553 -5.392 3.383 1.00 0.00 25 GLU B C 8
ATOM 9677 O O . GLU B 2 25 ? 18.888 -4.213 3.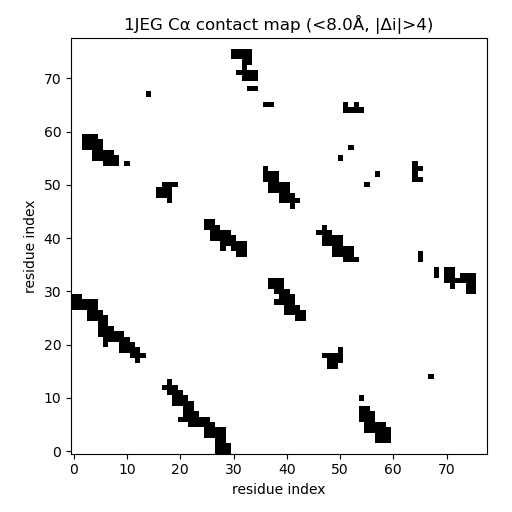271 1.00 0.00 25 GLU B O 8
ATOM 9689 N N . SER A 1 10 ? 12.126 3.161 -0.228 1.00 0.00 10 SER A N 9
ATOM 9690 C CA . SER A 1 10 ? 12.557 4.281 0.591 1.00 0.00 10 SER A CA 9
ATOM 9691 C C . SER A 1 10 ? 13.346 5.279 -0.260 1.00 0.00 10 SER A C 9
ATOM 9692 O O . SER A 1 10 ? 14.565 5.374 -0.140 1.00 0.00 10 SER A O 9
ATOM 9700 N N . GLY A 1 11 ? 12.616 5.998 -1.100 1.00 0.00 11 GLY A N 9
ATOM 9701 C CA . GLY A 1 11 ? 13.231 6.985 -1.971 1.00 0.00 11 GLY A CA 9
ATOM 9702 C C . GLY A 1 11 ? 12.686 6.874 -3.397 1.00 0.00 11 GLY A C 9
ATOM 9703 O O . GLY A 1 11 ? 12.831 7.800 -4.193 1.00 0.00 11 GLY A O 9
ATOM 9707 N N . THR A 1 12 ? 12.072 5.733 -3.674 1.00 0.00 12 THR A N 9
ATOM 9708 C CA . THR A 1 12 ? 11.506 5.490 -4.990 1.00 0.00 12 THR A CA 9
ATOM 9709 C C . THR A 1 12 ? 10.097 6.082 -5.082 1.00 0.00 12 THR A C 9
ATOM 9710 O O . THR A 1 12 ? 9.300 5.940 -4.156 1.00 0.00 12 THR A O 9
ATOM 9721 N N . GLU A 1 13 ? 9.835 6.731 -6.206 1.00 0.00 13 GLU A N 9
ATOM 9722 C CA . GLU A 1 13 ? 8.537 7.345 -6.431 1.00 0.00 13 GLU A CA 9
ATOM 9723 C C . GLU A 1 13 ? 7.739 6.538 -7.455 1.00 0.00 13 GLU A C 9
ATOM 9724 O O . GLU A 1 13 ? 8.204 6.311 -8.572 1.00 0.00 13 GLU A O 9
ATOM 9736 N N . CYS A 1 14 ? 6.550 6.127 -7.041 1.00 0.00 14 CYS A N 9
ATOM 9737 C CA . CYS A 1 14 ? 5.683 5.349 -7.910 1.00 0.00 14 CYS A CA 9
ATOM 9738 C C . CYS A 1 14 ? 4.521 6.242 -8.353 1.00 0.00 14 CYS A C 9
ATOM 9739 O O . CYS A 1 14 ? 4.009 7.037 -7.566 1.00 0.00 14 CYS A O 9
ATOM 9747 N N . ILE A 1 15 ? 4.139 6.081 -9.611 1.00 0.00 15 ILE A N 9
ATOM 9748 C CA . ILE A 1 15 ? 3.047 6.861 -10.167 1.00 0.00 15 ILE A CA 9
ATOM 9749 C C . ILE A 1 15 ? 1.851 5.945 -10.430 1.00 0.00 15 ILE A C 9
ATOM 9750 O O . ILE A 1 15 ? 1.990 4.906 -11.075 1.00 0.00 15 ILE A O 9
ATOM 9766 N N . ALA A 1 16 ? 0.703 6.360 -9.916 1.00 0.00 16 ALA A N 9
ATOM 9767 C CA . ALA A 1 16 ? -0.517 5.589 -10.086 1.00 0.00 16 ALA A CA 9
ATOM 9768 C C . ALA A 1 16 ? -1.133 5.913 -11.448 1.00 0.00 16 ALA A C 9
ATOM 9769 O O . ALA A 1 16 ? -1.325 7.081 -11.785 1.00 0.00 16 ALA A O 9
ATOM 9776 N N . LYS A 1 17 ? -1.427 4.858 -12.195 1.00 0.00 17 LYS A N 9
ATOM 9777 C CA . LYS A 1 17 ? -2.019 5.015 -13.513 1.00 0.00 17 LYS A CA 9
ATOM 9778 C C . LYS A 1 17 ? -3.464 4.518 -13.481 1.00 0.00 17 LYS A C 9
ATOM 9779 O O . LYS A 1 17 ? -4.336 5.091 -14.133 1.00 0.00 17 LYS A O 9
ATOM 9797 N N . TYR A 1 18 ? -3.675 3.456 -12.716 1.00 0.00 18 TYR A N 9
ATOM 9798 C CA . TYR A 1 18 ? -5.001 2.876 -12.591 1.00 0.00 18 TYR A CA 9
ATOM 9799 C C . TYR A 1 18 ? -5.772 3.513 -11.433 1.00 0.00 18 TYR A C 9
ATOM 9800 O O . TYR A 1 18 ? -5.179 4.153 -10.566 1.00 0.00 18 TYR A O 9
ATOM 9818 N N . ASN A 1 19 ? -7.082 3.315 -11.456 1.00 0.00 19 ASN A N 9
ATOM 9819 C CA . ASN A 1 19 ? -7.940 3.862 -10.420 1.00 0.00 19 ASN A CA 9
ATOM 9820 C C . ASN A 1 19 ? -8.338 2.747 -9.451 1.00 0.00 19 ASN A C 9
ATOM 9821 O O . ASN A 1 19 ? -9.429 2.189 -9.556 1.00 0.00 19 ASN A O 9
ATOM 9832 N N . PHE A 1 20 ? -7.430 2.453 -8.531 1.00 0.00 20 PHE A N 9
ATOM 9833 C CA . PHE A 1 20 ? -7.673 1.414 -7.545 1.00 0.00 20 PHE A CA 9
ATOM 9834 C C . PHE A 1 20 ? -8.162 2.014 -6.225 1.00 0.00 20 PHE A C 9
ATOM 9835 O O . PHE A 1 20 ? -7.468 2.823 -5.612 1.00 0.00 20 PHE A O 9
ATOM 9852 N N . HIS A 1 21 ? -9.354 1.594 -5.826 1.00 0.00 21 HIS A N 9
ATOM 9853 C CA . HIS A 1 21 ? -9.944 2.078 -4.591 1.00 0.00 21 HIS A CA 9
ATOM 9854 C C . HIS A 1 21 ? -9.515 1.179 -3.429 1.00 0.00 21 HIS A C 9
ATOM 9855 O O . HIS A 1 21 ? -10.304 0.909 -2.525 1.00 0.00 21 HIS A O 9
ATOM 9869 N N . GLY A 1 22 ? -8.268 0.739 -3.493 1.00 0.00 22 GLY A N 9
ATOM 9870 C CA . GLY A 1 22 ? -7.724 -0.125 -2.458 1.00 0.00 22 GLY A CA 9
ATOM 9871 C C . GLY A 1 22 ? -8.593 -1.371 -2.273 1.00 0.00 22 GLY A C 9
ATOM 9872 O O . GLY A 1 22 ? -9.738 -1.405 -2.720 1.00 0.00 22 GLY A O 9
ATOM 9876 N N . THR A 1 23 ? -8.016 -2.363 -1.613 1.00 0.00 23 THR A N 9
ATOM 9877 C CA . THR A 1 23 ? -8.723 -3.608 -1.363 1.00 0.00 23 THR A CA 9
ATOM 9878 C C . THR A 1 23 ? -8.891 -3.833 0.141 1.00 0.00 23 THR A C 9
ATOM 9879 O O . THR A 1 23 ? -9.902 -4.377 0.581 1.00 0.00 23 THR A O 9
ATOM 9890 N N . ALA A 1 24 ? -7.884 -3.403 0.888 1.00 0.00 24 ALA A N 9
ATOM 9891 C CA . ALA A 1 24 ? -7.907 -3.552 2.333 1.00 0.00 24 ALA A CA 9
ATOM 9892 C C . ALA A 1 24 ? -7.492 -2.230 2.983 1.00 0.00 24 ALA A C 9
ATOM 9893 O O . ALA A 1 24 ? -6.759 -1.443 2.385 1.00 0.00 24 ALA A O 9
ATOM 9900 N N . GLU A 1 25 ? -7.978 -2.027 4.199 1.00 0.00 25 GLU A N 9
ATOM 9901 C CA . GLU A 1 25 ? -7.666 -0.816 4.937 1.00 0.00 25 GLU A CA 9
ATOM 9902 C C . GLU A 1 25 ? -6.153 -0.681 5.124 1.00 0.00 25 GLU A C 9
ATOM 9903 O O . GLU A 1 25 ? -5.648 0.413 5.367 1.00 0.00 25 GLU A O 9
ATOM 9915 N N . GLN A 1 26 ? -5.472 -1.812 5.003 1.00 0.00 26 GLN A N 9
ATOM 9916 C CA . GLN A 1 26 ? -4.027 -1.835 5.154 1.00 0.00 26 GLN A CA 9
ATOM 9917 C C . GLN A 1 26 ? -3.352 -1.291 3.894 1.00 0.00 26 GLN A C 9
ATOM 9918 O O . GLN A 1 26 ? -2.199 -0.864 3.938 1.00 0.00 26 GLN A O 9
ATOM 9932 N N . ASP A 1 27 ? -4.098 -1.324 2.800 1.00 0.00 27 ASP A N 9
ATOM 9933 C CA . ASP A 1 27 ? -3.586 -0.839 1.529 1.00 0.00 27 ASP A CA 9
ATOM 9934 C C . ASP A 1 27 ? -3.611 0.690 1.525 1.00 0.00 27 ASP A C 9
ATOM 9935 O O . ASP A 1 27 ? -3.858 1.314 2.555 1.00 0.00 27 ASP A O 9
ATOM 9944 N N . LEU A 1 28 ? -3.352 1.252 0.352 1.00 0.00 28 LEU A N 9
ATOM 9945 C CA . LEU A 1 28 ? -3.342 2.696 0.200 1.00 0.00 28 LEU A CA 9
ATOM 9946 C C . LEU A 1 28 ? -4.158 3.080 -1.035 1.00 0.00 28 LEU A C 9
ATOM 9947 O O . LEU A 1 28 ? -3.670 2.993 -2.160 1.00 0.00 28 LEU A O 9
ATOM 9963 N N . PRO A 1 29 ? -5.424 3.508 -0.776 1.00 0.00 29 PRO A N 9
ATOM 9964 C CA . PRO A 1 29 ? -6.314 3.906 -1.853 1.00 0.00 29 PRO A CA 9
ATOM 9965 C C . PRO A 1 29 ? -5.926 5.279 -2.407 1.00 0.00 29 PRO A C 9
ATOM 9966 O O . PRO A 1 29 ? -5.732 6.226 -1.647 1.00 0.00 29 PRO A O 9
ATOM 9977 N N . PHE A 1 30 ? -5.824 5.342 -3.726 1.00 0.00 30 PHE A N 9
ATOM 9978 C CA . PHE A 1 30 ? -5.462 6.583 -4.391 1.00 0.00 30 PHE A CA 9
ATOM 9979 C C . PHE A 1 30 ? -6.272 6.773 -5.675 1.00 0.00 30 PHE A C 9
ATOM 9980 O O . PHE A 1 30 ? -7.100 5.932 -6.022 1.00 0.00 30 PHE A O 9
ATOM 9997 N N . CYS A 1 31 ? -6.004 7.883 -6.347 1.00 0.00 31 CYS A N 9
ATOM 9998 C CA . CYS A 1 31 ? -6.696 8.195 -7.585 1.00 0.00 31 CYS A CA 9
ATOM 9999 C C . CYS A 1 31 ? -5.661 8.269 -8.709 1.00 0.00 31 CYS A C 9
ATOM 10000 O O . CYS A 1 31 ? -4.634 8.932 -8.568 1.00 0.00 31 CYS A O 9
ATOM 10008 N N . LYS A 1 32 ? -5.967 7.583 -9.799 1.00 0.00 32 LYS A N 9
ATOM 10009 C CA . LYS A 1 32 ? -5.076 7.563 -10.947 1.00 0.00 32 LYS A CA 9
ATOM 10010 C C . LYS A 1 32 ? -4.485 8.960 -11.151 1.00 0.00 32 LYS A C 9
ATOM 10011 O O . LYS A 1 32 ? -5.218 9.946 -11.206 1.00 0.00 32 LYS A O 9
ATOM 10029 N N . GLY A 1 33 ? -3.165 8.999 -11.259 1.00 0.00 33 GLY A N 9
ATOM 10030 C CA . GLY A 1 33 ? -2.467 10.258 -11.457 1.00 0.00 33 GLY A CA 9
ATOM 10031 C C . GLY A 1 33 ? -1.792 10.719 -10.164 1.00 0.00 33 GLY A C 9
ATOM 10032 O O . GLY A 1 33 ? -0.959 11.624 -10.183 1.00 0.00 33 GLY A O 9
ATOM 10036 N N . ASP A 1 34 ? -2.176 10.076 -9.071 1.00 0.00 34 ASP A N 9
ATOM 10037 C CA . ASP A 1 34 ? -1.619 10.409 -7.771 1.00 0.00 34 ASP A CA 9
ATOM 10038 C C . ASP A 1 34 ? -0.202 9.841 -7.668 1.00 0.00 34 ASP A C 9
ATOM 10039 O O . ASP A 1 34 ? 0.115 8.836 -8.303 1.00 0.00 34 ASP A O 9
ATOM 10048 N N . VAL A 1 35 ? 0.612 10.508 -6.864 1.00 0.00 35 VAL A N 9
ATOM 10049 C CA . VAL A 1 35 ? 1.987 10.083 -6.669 1.00 0.00 35 VAL A CA 9
ATOM 10050 C C . VAL A 1 35 ? 2.159 9.567 -5.240 1.00 0.00 35 VAL A C 9
ATOM 10051 O O . VAL A 1 35 ? 1.655 10.170 -4.293 1.00 0.00 35 VAL A O 9
ATOM 10064 N N . LEU A 1 36 ? 2.874 8.456 -5.127 1.00 0.00 36 LEU A N 9
ATOM 10065 C CA . LEU A 1 36 ? 3.119 7.852 -3.828 1.00 0.00 36 LEU A CA 9
ATOM 10066 C C . LEU A 1 36 ? 4.608 7.530 -3.694 1.00 0.00 36 LEU A C 9
ATOM 10067 O O . LEU A 1 36 ? 5.287 7.288 -4.690 1.00 0.00 36 LEU A O 9
ATOM 10083 N N . THR A 1 37 ? 5.073 7.538 -2.453 1.00 0.00 37 THR A N 9
ATOM 10084 C CA . THR A 1 37 ? 6.470 7.250 -2.175 1.00 0.00 37 THR A CA 9
ATOM 10085 C C . THR A 1 37 ? 6.599 5.937 -1.399 1.00 0.00 37 THR A C 9
ATOM 10086 O O . THR A 1 37 ? 5.903 5.727 -0.407 1.00 0.00 37 THR A O 9
ATOM 10097 N N . ILE A 1 38 ? 7.495 5.088 -1.882 1.00 0.00 38 ILE A N 9
ATOM 10098 C CA . ILE A 1 38 ? 7.724 3.802 -1.246 1.00 0.00 38 ILE A CA 9
ATOM 10099 C C . ILE A 1 38 ? 8.365 4.023 0.126 1.00 0.00 38 ILE A C 9
ATOM 10100 O O . ILE A 1 38 ? 9.310 4.799 0.255 1.00 0.00 38 ILE A O 9
ATOM 10116 N N . VAL A 1 39 ? 7.826 3.326 1.114 1.00 0.00 39 VAL A N 9
ATOM 10117 C CA . VAL A 1 39 ? 8.333 3.435 2.472 1.00 0.00 39 VAL A CA 9
ATOM 10118 C C . VAL A 1 39 ? 9.020 2.125 2.862 1.00 0.00 39 VAL A C 9
ATOM 10119 O O . VAL A 1 39 ? 9.962 2.127 3.654 1.00 0.00 39 VAL A O 9
ATOM 10132 N N . ALA A 1 40 ? 8.522 1.039 2.289 1.00 0.00 40 ALA A N 9
ATOM 10133 C CA . ALA A 1 40 ? 9.077 -0.274 2.568 1.00 0.00 40 ALA A CA 9
ATOM 10134 C C . ALA A 1 40 ? 8.447 -1.299 1.622 1.00 0.00 40 ALA A C 9
ATOM 10135 O O . ALA A 1 40 ? 7.332 -1.104 1.143 1.00 0.00 40 ALA A O 9
ATOM 10142 N N . VAL A 1 41 ? 9.190 -2.369 1.382 1.00 0.00 41 VAL A N 9
ATOM 10143 C CA . VAL A 1 41 ? 8.719 -3.426 0.501 1.00 0.00 41 VAL A CA 9
ATOM 10144 C C . VAL A 1 41 ? 8.096 -4.542 1.341 1.00 0.00 41 VAL A C 9
ATOM 10145 O O . VAL A 1 41 ? 8.386 -4.666 2.530 1.00 0.00 41 VAL A O 9
ATOM 10158 N N . THR A 1 42 ? 7.250 -5.326 0.689 1.00 0.00 42 THR A N 9
ATOM 10159 C CA . THR A 1 42 ? 6.582 -6.428 1.361 1.00 0.00 42 THR A CA 9
ATOM 10160 C C . THR A 1 42 ? 7.134 -7.767 0.867 1.00 0.00 42 THR A C 9
ATOM 10161 O O . THR A 1 42 ? 7.841 -7.818 -0.139 1.00 0.00 42 THR A O 9
ATOM 10172 N N . LYS A 1 43 ? 6.792 -8.818 1.597 1.00 0.00 43 LYS A N 9
ATOM 10173 C CA . LYS A 1 43 ? 7.245 -10.153 1.246 1.00 0.00 43 LYS A CA 9
ATOM 10174 C C . LYS A 1 43 ? 7.077 -10.365 -0.260 1.00 0.00 43 LYS A C 9
ATOM 10175 O O . LYS A 1 43 ? 7.898 -11.026 -0.892 1.00 0.00 43 LYS A O 9
ATOM 10193 N N . ASP A 1 44 ? 6.008 -9.789 -0.790 1.00 0.00 44 ASP A N 9
ATOM 10194 C CA . ASP A 1 44 ? 5.721 -9.906 -2.210 1.00 0.00 44 ASP A CA 9
ATOM 10195 C C . ASP A 1 44 ? 6.337 -8.715 -2.949 1.00 0.00 44 ASP A C 9
ATOM 10196 O O . ASP A 1 44 ? 6.491 -7.637 -2.378 1.00 0.00 44 ASP A O 9
ATOM 10205 N N . PRO A 1 45 ? 6.680 -8.958 -4.243 1.00 0.00 45 PRO A N 9
ATOM 10206 C CA . PRO A 1 45 ? 7.275 -7.919 -5.066 1.00 0.00 45 PRO A CA 9
ATOM 10207 C C . PRO A 1 45 ? 6.224 -6.895 -5.500 1.00 0.00 45 PRO A C 9
ATOM 10208 O O . PRO A 1 45 ? 6.088 -5.840 -4.883 1.00 0.00 45 PRO A O 9
ATOM 10219 N N . ASN A 1 46 ? 5.508 -7.243 -6.560 1.00 0.00 46 ASN A N 9
ATOM 10220 C CA . ASN A 1 46 ? 4.474 -6.368 -7.084 1.00 0.00 46 ASN A CA 9
ATOM 10221 C C . ASN A 1 46 ? 3.830 -5.597 -5.929 1.00 0.00 46 ASN A C 9
ATOM 10222 O O . ASN A 1 46 ? 3.460 -4.435 -6.085 1.00 0.00 46 ASN A O 9
ATOM 10233 N N . TRP A 1 47 ? 3.715 -6.278 -4.798 1.00 0.00 47 TRP A N 9
ATOM 10234 C CA . TRP A 1 47 ? 3.123 -5.672 -3.618 1.00 0.00 47 TRP A CA 9
ATOM 10235 C C . TRP A 1 47 ? 4.200 -4.835 -2.925 1.00 0.00 47 TRP A C 9
ATOM 10236 O O . TRP A 1 47 ? 5.228 -5.364 -2.507 1.00 0.00 47 TRP A O 9
ATOM 10257 N N . TYR A 1 48 ? 3.926 -3.543 -2.823 1.00 0.00 48 TYR A N 9
ATOM 10258 C CA . TYR A 1 48 ? 4.858 -2.628 -2.187 1.00 0.00 48 TYR A CA 9
ATOM 10259 C C . TYR A 1 48 ? 4.129 -1.671 -1.241 1.00 0.00 48 TYR A C 9
ATOM 10260 O O . TYR A 1 48 ? 3.006 -1.254 -1.519 1.00 0.00 48 TYR A O 9
ATOM 10278 N N . LYS A 1 49 ? 4.798 -1.351 -0.143 1.00 0.00 49 LYS A N 9
ATOM 10279 C CA . LYS A 1 49 ? 4.227 -0.452 0.846 1.00 0.00 49 LYS A CA 9
ATOM 10280 C C . LYS A 1 49 ? 4.769 0.960 0.617 1.00 0.00 49 LYS A C 9
ATOM 10281 O O . LYS A 1 49 ? 5.981 1.174 0.633 1.00 0.00 49 LYS A O 9
ATOM 10299 N N . ALA A 1 50 ? 3.846 1.887 0.408 1.00 0.00 50 ALA A N 9
ATOM 10300 C CA . ALA A 1 50 ? 4.216 3.273 0.176 1.00 0.00 50 ALA A CA 9
ATOM 10301 C C . ALA A 1 50 ? 3.276 4.186 0.964 1.00 0.00 50 ALA A C 9
ATOM 10302 O O . ALA A 1 50 ? 2.269 3.730 1.504 1.00 0.00 50 ALA A O 9
ATOM 10309 N N . LYS A 1 51 ? 3.636 5.461 1.003 1.00 0.00 51 LYS A N 9
ATOM 10310 C CA . LYS A 1 51 ? 2.836 6.443 1.715 1.00 0.00 51 LYS A CA 9
ATOM 10311 C C . LYS A 1 51 ? 2.351 7.510 0.732 1.00 0.00 51 LYS A C 9
ATOM 10312 O O . LYS A 1 51 ? 2.946 7.699 -0.328 1.00 0.00 51 LYS A O 9
ATOM 10330 N N . ASN A 1 52 ? 1.276 8.181 1.119 1.00 0.00 52 ASN A N 9
ATOM 10331 C CA . ASN A 1 52 ? 0.704 9.224 0.284 1.00 0.00 52 ASN A CA 9
ATOM 10332 C C . ASN A 1 52 ? 1.252 10.582 0.726 1.00 0.00 52 ASN A C 9
ATOM 10333 O O . ASN A 1 52 ? 2.007 10.666 1.694 1.00 0.00 52 ASN A O 9
ATOM 10344 N N . LYS A 1 53 ? 0.851 11.612 -0.003 1.00 0.00 53 LYS A N 9
ATOM 10345 C CA . LYS A 1 53 ? 1.292 12.963 0.303 1.00 0.00 53 LYS A CA 9
ATOM 10346 C C . LYS A 1 53 ? 0.617 13.436 1.591 1.00 0.00 53 LYS A C 9
ATOM 10347 O O . LYS A 1 53 ? 0.992 14.466 2.150 1.00 0.00 53 LYS A O 9
ATOM 10365 N N . VAL A 1 54 ? -0.364 12.661 2.027 1.00 0.00 54 VAL A N 9
ATOM 10366 C CA . VAL A 1 54 ? -1.095 12.987 3.240 1.00 0.00 54 VAL A CA 9
ATOM 10367 C C . VAL A 1 54 ? -0.323 12.460 4.452 1.00 0.00 54 VAL A C 9
ATOM 10368 O O . VAL A 1 54 ? -0.620 12.826 5.588 1.00 0.00 54 VAL A O 9
ATOM 10381 N N . GLY A 1 55 ? 0.651 11.607 4.168 1.00 0.00 55 GLY A N 9
ATOM 10382 C CA . GLY A 1 55 ? 1.466 11.026 5.221 1.00 0.00 55 GLY A CA 9
ATOM 10383 C C . GLY A 1 55 ? 0.947 9.642 5.614 1.00 0.00 55 GLY A C 9
ATOM 10384 O O . GLY A 1 55 ? 1.492 9.004 6.515 1.00 0.00 55 GLY A O 9
ATOM 10388 N N . ARG A 1 56 ? -0.099 9.217 4.920 1.00 0.00 56 ARG A N 9
ATOM 10389 C CA . ARG A 1 56 ? -0.697 7.920 5.187 1.00 0.00 56 ARG A CA 9
ATOM 10390 C C . ARG A 1 56 ? 0.241 6.800 4.734 1.00 0.00 56 ARG A C 9
ATOM 10391 O O . ARG A 1 56 ? 0.943 6.940 3.734 1.00 0.00 56 ARG A O 9
ATOM 10408 N N . GLU A 1 57 ? 0.223 5.714 5.493 1.00 0.00 57 GLU A N 9
ATOM 10409 C CA . GLU A 1 57 ? 1.064 4.570 5.182 1.00 0.00 57 GLU A CA 9
ATOM 10410 C C . GLU A 1 57 ? 0.200 3.347 4.863 1.00 0.00 57 GLU A C 9
ATOM 10411 O O . GLU A 1 57 ? -0.567 2.888 5.708 1.00 0.00 57 GLU A O 9
ATOM 10423 N N . GLY A 1 58 ? 0.354 2.857 3.642 1.00 0.00 58 GLY A N 9
ATOM 10424 C CA . GLY A 1 58 ? -0.402 1.697 3.201 1.00 0.00 58 GLY A CA 9
ATOM 10425 C C . GLY A 1 58 ? 0.297 0.998 2.034 1.00 0.00 58 GLY A C 9
ATOM 10426 O O . GLY A 1 58 ? 1.237 1.539 1.454 1.00 0.00 58 GLY A O 9
ATOM 10430 N N . ILE A 1 59 ? -0.188 -0.196 1.724 1.00 0.00 59 ILE A N 9
ATOM 10431 C CA . ILE A 1 59 ? 0.379 -0.975 0.638 1.00 0.00 59 ILE A CA 9
ATOM 10432 C C . ILE A 1 59 ? -0.436 -0.736 -0.635 1.00 0.00 59 ILE A C 9
ATOM 10433 O O . ILE A 1 59 ? -1.647 -0.528 -0.571 1.00 0.00 59 ILE A O 9
ATOM 10449 N N . ILE A 1 60 ? 0.260 -0.773 -1.761 1.00 0.00 60 ILE A N 9
ATOM 10450 C CA . ILE A 1 60 ? -0.384 -0.562 -3.047 1.00 0.00 60 ILE A CA 9
ATOM 10451 C C . ILE A 1 60 ? 0.286 -1.447 -4.100 1.00 0.00 60 ILE A C 9
ATOM 10452 O O . ILE A 1 60 ? 1.510 -1.456 -4.220 1.00 0.00 60 ILE A O 9
ATOM 10468 N N . PRO A 1 61 ? -0.567 -2.190 -4.854 1.00 0.00 61 PRO A N 9
ATOM 10469 C CA . PRO A 1 61 ? -0.070 -3.076 -5.893 1.00 0.00 61 PRO A CA 9
ATOM 10470 C C . PRO A 1 61 ? 0.381 -2.282 -7.121 1.00 0.00 61 PRO A C 9
ATOM 10471 O O . PRO A 1 61 ? -0.371 -1.463 -7.646 1.00 0.00 61 PRO A O 9
ATOM 10482 N N . ALA A 1 62 ? 1.608 -2.554 -7.543 1.00 0.00 62 ALA A N 9
ATOM 10483 C CA . ALA A 1 62 ? 2.168 -1.875 -8.700 1.00 0.00 62 ALA A CA 9
ATOM 10484 C C . ALA A 1 62 ? 1.269 -2.119 -9.914 1.00 0.00 62 ALA A C 9
ATOM 10485 O O . ALA A 1 62 ? 1.378 -1.421 -10.921 1.00 0.00 62 ALA A O 9
ATOM 10492 N N . ASN A 1 63 ? 0.402 -3.112 -9.779 1.00 0.00 63 ASN A N 9
ATOM 10493 C CA . ASN A 1 63 ? -0.515 -3.456 -10.852 1.00 0.00 63 ASN A CA 9
ATOM 10494 C C . ASN A 1 63 ? -1.412 -2.254 -11.156 1.00 0.00 63 ASN A C 9
ATOM 10495 O O . ASN A 1 63 ? -2.096 -2.228 -12.177 1.00 0.00 63 ASN A O 9
ATOM 10506 N N . TYR A 1 64 ? -1.381 -1.289 -10.248 1.00 0.00 64 TYR A N 9
ATOM 10507 C CA . TYR A 1 64 ? -2.182 -0.088 -10.407 1.00 0.00 64 TYR A CA 9
ATOM 10508 C C . TYR A 1 64 ? -1.300 1.163 -10.420 1.00 0.00 64 TYR A C 9
ATOM 10509 O O . TYR A 1 64 ? -1.775 2.260 -10.709 1.00 0.00 64 TYR A O 9
ATOM 10527 N N . VAL A 1 65 ? -0.031 0.955 -10.101 1.00 0.00 65 VAL A N 9
ATOM 10528 C CA . VAL A 1 65 ? 0.922 2.052 -10.072 1.00 0.00 65 VAL A CA 9
ATOM 10529 C C . VAL A 1 65 ? 2.287 1.549 -10.546 1.00 0.00 65 VAL A C 9
ATOM 10530 O O . VAL A 1 65 ? 2.658 0.407 -10.280 1.00 0.00 65 VAL A O 9
ATOM 10543 N N . GLN A 1 66 ? 2.997 2.425 -11.240 1.00 0.00 66 GLN A N 9
ATOM 10544 C CA . GLN A 1 66 ? 4.313 2.084 -11.753 1.00 0.00 66 GLN A CA 9
ATOM 10545 C C . GLN A 1 66 ? 5.402 2.720 -10.888 1.00 0.00 66 GLN A C 9
ATOM 10546 O O . GLN A 1 66 ? 5.171 3.746 -10.248 1.00 0.00 66 GLN A O 9
ATOM 10560 N N . LYS A 1 67 ? 6.565 2.086 -10.895 1.00 0.00 67 LYS A N 9
ATOM 10561 C CA . LYS A 1 67 ? 7.690 2.577 -10.117 1.00 0.00 67 LYS A CA 9
ATOM 10562 C C . LYS A 1 67 ? 8.716 3.214 -11.058 1.00 0.00 67 LYS A C 9
ATOM 10563 O O . LYS A 1 67 ? 9.298 2.531 -11.900 1.00 0.00 67 LYS A O 9
ATOM 10581 N N . ARG A 1 68 ? 8.904 4.513 -10.884 1.00 0.00 68 ARG A N 9
ATOM 10582 C CA . ARG A 1 68 ? 9.848 5.250 -11.707 1.00 0.00 68 ARG A CA 9
ATOM 10583 C C . ARG A 1 68 ? 11.213 4.558 -11.697 1.00 0.00 68 ARG A C 9
ATOM 10584 O O . ARG A 1 68 ? 12.002 4.721 -12.626 1.00 0.00 68 ARG A O 9
ATOM 10601 N N . GLU A 1 69 ? 11.448 3.800 -10.636 1.00 0.00 69 GLU A N 9
ATOM 10602 C CA . GLU A 1 69 ? 12.705 3.084 -10.492 1.00 0.00 69 GLU A CA 9
ATOM 10603 C C . GLU A 1 69 ? 12.498 1.592 -10.763 1.00 0.00 69 GLU A C 9
ATOM 10604 O O . GLU A 1 69 ? 13.204 0.753 -10.206 1.00 0.00 69 GLU A O 9
ATOM 10616 N N . ILE B 2 8 ? -12.542 -9.616 -18.381 1.00 0.00 8 ILE B N 9
ATOM 10617 C CA . ILE B 2 8 ? -12.059 -9.411 -17.027 1.00 0.00 8 ILE B CA 9
ATOM 10618 C C . ILE B 2 8 ? -10.555 -9.132 -17.063 1.00 0.00 8 ILE B C 9
ATOM 10619 O O . ILE B 2 8 ? -9.783 -9.936 -17.583 1.00 0.00 8 ILE B O 9
ATOM 10635 N N . PRO B 2 9 ? -10.174 -7.960 -16.488 1.00 0.00 9 PRO B N 9
ATOM 10636 C CA . PRO B 2 9 ? -8.776 -7.565 -16.449 1.00 0.00 9 PRO B CA 9
ATOM 10637 C C . PRO B 2 9 ? -8.007 -8.370 -15.400 1.00 0.00 9 PRO B C 9
ATOM 10638 O O . PRO B 2 9 ? -8.599 -9.145 -14.650 1.00 0.00 9 PRO B O 9
ATOM 10649 N N . PRO B 2 10 ? -6.665 -8.153 -15.378 1.00 0.00 10 PRO B N 9
ATOM 10650 C CA . PRO B 2 10 ? -5.809 -8.850 -14.433 1.00 0.00 10 PRO B CA 9
ATOM 10651 C C . PRO B 2 10 ? -5.959 -8.268 -13.026 1.00 0.00 10 PRO B C 9
ATOM 10652 O O . PRO B 2 10 ? -5.725 -7.080 -12.813 1.00 0.00 10 PRO B O 9
ATOM 10663 N N . PRO B 2 11 ? -6.360 -9.157 -12.078 1.00 0.00 11 PRO B N 9
ATOM 10664 C CA . PRO B 2 11 ? -6.545 -8.745 -10.696 1.00 0.00 11 PRO B CA 9
ATOM 10665 C C . PRO B 2 11 ? -5.197 -8.551 -9.997 1.00 0.00 11 PRO B C 9
ATOM 10666 O O . PRO B 2 11 ? -4.217 -9.211 -10.338 1.00 0.00 11 PRO B O 9
ATOM 10677 N N . LEU B 2 12 ? -5.193 -7.645 -9.031 1.00 0.00 12 LEU B N 9
ATOM 10678 C CA . LEU B 2 12 ? -3.982 -7.357 -8.280 1.00 0.00 12 LEU B CA 9
ATOM 10679 C C . LEU B 2 12 ? -3.344 -8.672 -7.828 1.00 0.00 12 LEU B C 9
ATOM 10680 O O . LEU B 2 12 ? -3.914 -9.743 -8.024 1.00 0.00 12 LEU B O 9
ATOM 10696 N N . PRO B 2 13 ? -2.135 -8.543 -7.216 1.00 0.00 13 PRO B N 9
ATOM 10697 C CA . PRO B 2 13 ? -1.412 -9.707 -6.735 1.00 0.00 13 PRO B CA 9
ATOM 10698 C C . PRO B 2 13 ? -2.043 -10.253 -5.452 1.00 0.00 13 PRO B C 9
ATOM 10699 O O . PRO B 2 13 ? -2.676 -9.511 -4.703 1.00 0.00 13 PRO B O 9
ATOM 10710 N N . GLU B 2 14 ? -1.849 -11.547 -5.239 1.00 0.00 14 GLU B N 9
ATOM 10711 C CA . GLU B 2 14 ? -2.391 -12.200 -4.060 1.00 0.00 14 GLU B CA 9
ATOM 10712 C C . GLU B 2 14 ? -2.019 -11.416 -2.799 1.00 0.00 14 GLU B C 9
ATOM 10713 O O . GLU B 2 14 ? -0.839 -11.222 -2.510 1.00 0.00 14 GLU B O 9
ATOM 10725 N N . ARG B 2 15 ? -3.047 -10.984 -2.084 1.00 0.00 15 ARG B N 9
ATOM 10726 C CA . ARG B 2 15 ? -2.843 -10.226 -0.862 1.00 0.00 15 ARG B CA 9
ATOM 10727 C C . ARG B 2 15 ? -2.234 -11.118 0.222 1.00 0.00 15 ARG B C 9
ATOM 10728 O O . ARG B 2 15 ? -2.957 -11.745 0.993 1.00 0.00 15 ARG B O 9
ATOM 10745 N N . THR B 2 16 ? -0.909 -11.146 0.244 1.00 0.00 16 THR B N 9
ATOM 10746 C CA . THR B 2 16 ? -0.194 -11.950 1.220 1.00 0.00 16 THR B CA 9
ATOM 10747 C C . THR B 2 16 ? -0.229 -11.278 2.594 1.00 0.00 16 THR B C 9
ATOM 10748 O O . THR B 2 16 ? -0.046 -10.067 2.701 1.00 0.00 16 THR B O 9
ATOM 10759 N N . PRO B 2 17 ? -0.472 -12.116 3.638 1.00 0.00 17 PRO B N 9
ATOM 10760 C CA . PRO B 2 17 ? -0.534 -11.616 5.000 1.00 0.00 17 PRO B CA 9
ATOM 10761 C C . PRO B 2 17 ? 0.865 -11.303 5.533 1.00 0.00 17 PRO B C 9
ATOM 10762 O O . PRO B 2 17 ? 1.021 -10.470 6.425 1.00 0.00 17 PRO B O 9
ATOM 10773 N N . GLU B 2 18 ? 1.847 -11.986 4.963 1.00 0.00 18 GLU B N 9
ATOM 10774 C CA . GLU B 2 18 ? 3.228 -11.790 5.370 1.00 0.00 18 GLU B CA 9
ATOM 10775 C C . GLU B 2 18 ? 3.694 -10.379 5.008 1.00 0.00 18 GLU B C 9
ATOM 10776 O O . GLU B 2 18 ? 4.772 -9.952 5.420 1.00 0.00 18 GLU B O 9
ATOM 10788 N N . SER B 2 19 ? 2.858 -9.692 4.243 1.00 0.00 19 SER B N 9
ATOM 10789 C CA . SER B 2 19 ? 3.170 -8.337 3.821 1.00 0.00 19 SER B CA 9
ATOM 10790 C C . SER B 2 19 ? 3.192 -7.404 5.034 1.00 0.00 19 SER B C 9
ATOM 10791 O O . SER B 2 19 ? 3.888 -6.390 5.028 1.00 0.00 19 SER B O 9
ATOM 10799 N N . PHE B 2 20 ? 2.421 -7.780 6.044 1.00 0.00 20 PHE B N 9
ATOM 10800 C CA . PHE B 2 20 ? 2.343 -6.990 7.260 1.00 0.00 20 PHE B CA 9
ATOM 10801 C C . PHE B 2 20 ? 3.718 -6.861 7.920 1.00 0.00 20 PHE B C 9
ATOM 10802 O O . PHE B 2 20 ? 3.909 -6.033 8.809 1.00 0.00 20 PHE B O 9
ATOM 10819 N N . ILE B 2 21 ? 4.639 -7.695 7.460 1.00 0.00 21 ILE B N 9
ATOM 10820 C CA . ILE B 2 21 ? 5.991 -7.684 7.994 1.00 0.00 21 ILE B CA 9
ATOM 10821 C C . ILE B 2 21 ? 6.964 -7.241 6.900 1.00 0.00 21 ILE B C 9
ATOM 10822 O O . ILE B 2 21 ? 6.922 -7.753 5.782 1.00 0.00 21 ILE B O 9
ATOM 10838 N N . VAL B 2 22 ? 7.817 -6.293 7.261 1.00 0.00 22 VAL B N 9
ATOM 10839 C CA . VAL B 2 22 ? 8.799 -5.775 6.323 1.00 0.00 22 VAL B CA 9
ATOM 10840 C C . VAL B 2 22 ? 10.166 -6.390 6.632 1.00 0.00 22 VAL B C 9
ATOM 10841 O O . VAL B 2 22 ? 10.587 -6.427 7.787 1.00 0.00 22 VAL B O 9
ATOM 10854 N N . VAL B 2 23 ? 10.821 -6.856 5.579 1.00 0.00 23 VAL B N 9
ATOM 10855 C CA . VAL B 2 23 ? 12.132 -7.467 5.722 1.00 0.00 23 VAL B CA 9
ATOM 10856 C C . VAL B 2 23 ? 13.139 -6.403 6.164 1.00 0.00 23 VAL B C 9
ATOM 10857 O O . VAL B 2 23 ? 13.379 -5.434 5.445 1.00 0.00 23 VAL B O 9
ATOM 10870 N N . GLU B 2 24 ? 13.702 -6.621 7.344 1.00 0.00 24 GLU B N 9
ATOM 10871 C CA . GLU B 2 24 ? 14.678 -5.693 7.890 1.00 0.00 24 GLU B CA 9
ATOM 10872 C C . GLU B 2 24 ? 16.043 -5.912 7.233 1.00 0.00 24 GLU B C 9
ATOM 10873 O O . GLU B 2 24 ? 17.039 -6.133 7.921 1.00 0.00 24 GLU B O 9
ATOM 10885 N N . GLU B 2 25 ? 16.046 -5.843 5.909 1.00 0.00 25 GLU B N 9
ATOM 10886 C CA . GLU B 2 25 ? 17.271 -6.030 5.153 1.00 0.00 25 GLU B CA 9
ATOM 10887 C C . GLU B 2 25 ? 18.135 -7.113 5.801 1.00 0.00 25 GLU B C 9
ATOM 10888 O O . GLU B 2 25 ? 18.755 -7.916 5.105 1.00 0.00 25 GLU B O 9
ATOM 10900 N N . SER A 1 10 ? 12.529 9.148 2.338 1.00 0.00 10 SER A N 10
ATOM 10901 C CA . SER A 1 10 ? 12.011 8.910 1.002 1.00 0.00 10 SER A CA 10
ATOM 10902 C C . SER A 1 10 ? 12.494 7.553 0.487 1.00 0.00 10 SER A C 10
ATOM 10903 O O . SER A 1 10 ? 13.253 6.863 1.164 1.00 0.00 10 SER A O 10
ATOM 10911 N N . GLY A 1 11 ? 12.032 7.211 -0.707 1.00 0.00 11 GLY A N 10
ATOM 10912 C CA . GLY A 1 11 ? 12.407 5.948 -1.321 1.00 0.00 11 GLY A CA 10
ATOM 10913 C C . GLY A 1 11 ? 12.241 6.007 -2.841 1.00 0.00 11 GLY A C 10
ATOM 10914 O O . GLY A 1 11 ? 12.916 6.785 -3.512 1.00 0.00 11 GLY A O 10
ATOM 10918 N N . THR A 1 12 ? 11.339 5.174 -3.339 1.00 0.00 12 THR A N 10
ATOM 10919 C CA . THR A 1 12 ? 11.076 5.122 -4.767 1.00 0.00 12 THR A CA 10
ATOM 10920 C C . THR A 1 12 ? 9.774 5.853 -5.097 1.00 0.00 12 THR A C 10
ATOM 10921 O O . THR A 1 12 ? 8.791 5.738 -4.367 1.00 0.00 12 THR A O 10
ATOM 10932 N N . GLU A 1 13 ? 9.809 6.589 -6.198 1.00 0.00 13 GLU A N 10
ATOM 10933 C CA . GLU A 1 13 ? 8.643 7.339 -6.634 1.00 0.00 13 GLU A CA 10
ATOM 10934 C C . GLU A 1 13 ? 7.724 6.451 -7.475 1.00 0.00 13 GLU A C 10
ATOM 10935 O O . GLU A 1 13 ? 8.079 6.060 -8.586 1.00 0.00 13 GLU A O 10
ATOM 10947 N N . CYS A 1 14 ? 6.561 6.157 -6.912 1.00 0.00 14 CYS A N 10
ATOM 10948 C CA . CYS A 1 14 ? 5.589 5.322 -7.597 1.00 0.00 14 CYS A CA 10
ATOM 10949 C C . CYS A 1 14 ? 4.575 6.235 -8.291 1.00 0.00 14 CYS A C 10
ATOM 10950 O O . CYS A 1 14 ? 4.198 7.273 -7.751 1.00 0.00 14 CYS A O 10
ATOM 10958 N N . ILE A 1 15 ? 4.163 5.814 -9.477 1.00 0.00 15 ILE A N 10
ATOM 10959 C CA . ILE A 1 15 ? 3.201 6.580 -10.250 1.00 0.00 15 ILE A CA 10
ATOM 10960 C C . ILE A 1 15 ? 1.906 5.777 -10.386 1.00 0.00 15 ILE A C 10
ATOM 10961 O O . ILE A 1 15 ? 1.936 4.603 -10.753 1.00 0.00 15 ILE A O 10
ATOM 10977 N N . ALA A 1 16 ? 0.800 6.440 -10.085 1.00 0.00 16 ALA A N 10
ATOM 10978 C CA . ALA A 1 16 ? -0.503 5.802 -10.169 1.00 0.00 16 ALA A CA 10
ATOM 10979 C C . ALA A 1 16 ? -0.959 5.776 -11.628 1.00 0.00 16 ALA A C 10
ATOM 10980 O O . ALA A 1 16 ? -0.812 6.763 -12.347 1.00 0.00 16 ALA A O 10
ATOM 10987 N N . LYS A 1 17 ? -1.504 4.635 -12.024 1.00 0.00 17 LYS A N 10
ATOM 10988 C CA . LYS A 1 17 ? -1.984 4.467 -13.386 1.00 0.00 17 LYS A CA 10
ATOM 10989 C C . LYS A 1 17 ? -3.450 4.029 -13.355 1.00 0.00 17 LYS A C 10
ATOM 10990 O O . LYS A 1 17 ? -4.263 4.515 -14.140 1.00 0.00 17 LYS A O 10
ATOM 11008 N N . TYR A 1 18 ? -3.743 3.116 -12.441 1.00 0.00 18 TYR A N 10
ATOM 11009 C CA . TYR A 1 18 ? -5.097 2.609 -12.298 1.00 0.00 18 TYR A CA 10
ATOM 11010 C C . TYR A 1 18 ? -5.736 3.109 -11.001 1.00 0.00 18 TYR A C 10
ATOM 11011 O O . TYR A 1 18 ? -5.036 3.442 -10.047 1.00 0.00 18 TYR A O 10
ATOM 11029 N N . ASN A 1 19 ? -7.061 3.149 -11.009 1.00 0.00 19 ASN A N 10
ATOM 11030 C CA . ASN A 1 19 ? -7.803 3.604 -9.846 1.00 0.00 19 ASN A CA 10
ATOM 11031 C C . ASN A 1 19 ? -8.244 2.392 -9.021 1.00 0.00 19 ASN A C 10
ATOM 11032 O O . ASN A 1 19 ? -9.377 1.931 -9.147 1.00 0.00 19 ASN A O 10
ATOM 11043 N N . PHE A 1 20 ? -7.325 1.912 -8.197 1.00 0.00 20 PHE A N 10
ATOM 11044 C CA . PHE A 1 20 ? -7.604 0.764 -7.351 1.00 0.00 20 PHE A CA 10
ATOM 11045 C C . PHE A 1 20 ? -8.434 1.169 -6.132 1.00 0.00 20 PHE A C 10
ATOM 11046 O O . PHE A 1 20 ? -7.998 1.987 -5.323 1.00 0.00 20 PHE A O 10
ATOM 11063 N N . HIS A 1 21 ? -9.616 0.579 -6.037 1.00 0.00 21 HIS A N 10
ATOM 11064 C CA . HIS A 1 21 ? -10.511 0.868 -4.929 1.00 0.00 21 HIS A CA 10
ATOM 11065 C C . HIS A 1 21 ? -9.829 0.501 -3.610 1.00 0.00 21 HIS A C 10
ATOM 11066 O O . HIS A 1 21 ? -9.705 1.339 -2.717 1.00 0.00 21 HIS A O 10
ATOM 11080 N N . GLY A 1 22 ? -9.405 -0.751 -3.527 1.00 0.00 22 GLY A N 10
ATOM 11081 C CA . GLY A 1 22 ? -8.739 -1.239 -2.332 1.00 0.00 22 GLY A CA 10
ATOM 11082 C C . GLY A 1 22 ? -9.085 -2.706 -2.070 1.00 0.00 22 GLY A C 10
ATOM 11083 O O . GLY A 1 22 ? -10.113 -3.196 -2.537 1.00 0.00 22 GLY A O 10
ATOM 11087 N N . THR A 1 23 ? -8.210 -3.365 -1.326 1.00 0.00 23 THR A N 10
ATOM 11088 C CA . THR A 1 23 ? -8.410 -4.765 -0.997 1.00 0.00 23 THR A CA 10
ATOM 11089 C C . THR A 1 23 ? -8.356 -4.971 0.518 1.00 0.00 23 THR A C 10
ATOM 11090 O O . THR A 1 23 ? -9.096 -5.788 1.065 1.00 0.00 23 THR A O 10
ATOM 11101 N N . ALA A 1 24 ? -7.473 -4.215 1.155 1.00 0.00 24 ALA A N 10
ATOM 11102 C CA . ALA A 1 24 ? -7.312 -4.303 2.596 1.00 0.00 24 ALA A CA 10
ATOM 11103 C C . ALA A 1 24 ? -7.447 -2.907 3.206 1.00 0.00 24 ALA A C 10
ATOM 11104 O O . ALA A 1 24 ? -7.250 -1.904 2.521 1.00 0.00 24 ALA A O 10
ATOM 11111 N N . GLU A 1 25 ? -7.782 -2.886 4.488 1.00 0.00 25 GLU A N 10
ATOM 11112 C CA . GLU A 1 25 ? -7.945 -1.630 5.199 1.00 0.00 25 GLU A CA 10
ATOM 11113 C C . GLU A 1 25 ? -6.598 -0.915 5.330 1.00 0.00 25 GLU A C 10
ATOM 11114 O O . GLU A 1 25 ? -6.551 0.300 5.509 1.00 0.00 25 GLU A O 10
ATOM 11126 N N . GLN A 1 26 ? -5.536 -1.702 5.235 1.00 0.00 26 GLN A N 10
ATOM 11127 C CA . GLN A 1 26 ? -4.192 -1.160 5.340 1.00 0.00 26 GLN A CA 10
ATOM 11128 C C . GLN A 1 26 ? -3.737 -0.599 3.991 1.00 0.00 26 GLN A C 10
ATOM 11129 O O . GLN A 1 26 ? -2.740 0.116 3.916 1.00 0.00 26 GLN A O 10
ATOM 11143 N N . ASP A 1 27 ? -4.492 -0.945 2.959 1.00 0.00 27 ASP A N 10
ATOM 11144 C CA . ASP A 1 27 ? -4.179 -0.485 1.616 1.00 0.00 27 ASP A CA 10
ATOM 11145 C C . ASP A 1 27 ? -4.600 0.978 1.472 1.00 0.00 27 ASP A C 10
ATOM 11146 O O . ASP A 1 27 ? -5.539 1.425 2.129 1.00 0.00 27 ASP A O 10
ATOM 11155 N N . LEU A 1 28 ? -3.886 1.684 0.608 1.00 0.00 28 LEU A N 10
ATOM 11156 C CA . LEU A 1 28 ? -4.174 3.088 0.369 1.00 0.00 28 LEU A CA 10
ATOM 11157 C C . LEU A 1 28 ? -4.438 3.304 -1.123 1.00 0.00 28 LEU A C 10
ATOM 11158 O O . LEU A 1 28 ? -3.519 3.229 -1.937 1.00 0.00 28 LEU A O 10
ATOM 11174 N N . PRO A 1 29 ? -5.731 3.574 -1.444 1.00 0.00 29 PRO A N 10
ATOM 11175 C CA . PRO A 1 29 ? -6.129 3.801 -2.823 1.00 0.00 29 PRO A CA 10
ATOM 11176 C C . PRO A 1 29 ? -5.684 5.185 -3.300 1.00 0.00 29 PRO A C 10
ATOM 11177 O O . PRO A 1 29 ? -5.633 6.130 -2.514 1.00 0.00 29 PRO A O 10
ATOM 11188 N N . PHE A 1 30 ? -5.373 5.261 -4.586 1.00 0.00 30 PHE A N 10
ATOM 11189 C CA . PHE A 1 30 ? -4.935 6.513 -5.178 1.00 0.00 30 PHE A CA 10
ATOM 11190 C C . PHE A 1 30 ? -5.560 6.715 -6.559 1.00 0.00 30 PHE A C 10
ATOM 11191 O O . PHE A 1 30 ? -6.245 5.831 -7.070 1.00 0.00 30 PHE A O 10
ATOM 11208 N N . CYS A 1 31 ? -5.304 7.886 -7.125 1.00 0.00 31 CYS A N 10
ATOM 11209 C CA . CYS A 1 31 ? -5.832 8.215 -8.437 1.00 0.00 31 CYS A CA 10
ATOM 11210 C C . CYS A 1 31 ? -4.659 8.337 -9.411 1.00 0.00 31 CYS A C 10
ATOM 11211 O O . CYS A 1 31 ? -3.667 8.999 -9.113 1.00 0.00 31 CYS A O 10
ATOM 11219 N N . LYS A 1 32 ? -4.813 7.688 -10.557 1.00 0.00 32 LYS A N 10
ATOM 11220 C CA . LYS A 1 32 ? -3.778 7.716 -11.576 1.00 0.00 32 LYS A CA 10
ATOM 11221 C C . LYS A 1 32 ? -3.235 9.141 -11.707 1.00 0.00 32 LYS A C 10
ATOM 11222 O O . LYS A 1 32 ? -3.994 10.106 -11.652 1.00 0.00 32 LYS A O 10
ATOM 11240 N N . GLY A 1 33 ? -1.924 9.226 -11.878 1.00 0.00 33 GLY A N 10
ATOM 11241 C CA . GLY A 1 33 ? -1.270 10.516 -12.017 1.00 0.00 33 GLY A CA 10
ATOM 11242 C C . GLY A 1 33 ? -0.673 10.975 -10.685 1.00 0.00 33 GLY A C 10
ATOM 11243 O O . GLY A 1 33 ? 0.215 11.826 -10.658 1.00 0.00 33 GLY A O 10
ATOM 11247 N N . ASP A 1 34 ? -1.185 10.391 -9.611 1.00 0.00 34 ASP A N 10
ATOM 11248 C CA . ASP A 1 34 ? -0.714 10.729 -8.279 1.00 0.00 34 ASP A CA 10
ATOM 11249 C C . ASP A 1 34 ? 0.649 10.077 -8.044 1.00 0.00 34 ASP A C 10
ATOM 11250 O O . ASP A 1 34 ? 0.947 9.030 -8.616 1.00 0.00 34 ASP A O 10
ATOM 11259 N N . VAL A 1 35 ? 1.442 10.723 -7.201 1.00 0.00 35 VAL A N 10
ATOM 11260 C CA . VAL A 1 35 ? 2.767 10.218 -6.883 1.00 0.00 35 VAL A CA 10
ATOM 11261 C C . VAL A 1 35 ? 2.794 9.753 -5.425 1.00 0.00 35 VAL A C 10
ATOM 11262 O O . VAL A 1 35 ? 2.252 10.421 -4.547 1.00 0.00 35 VAL A O 10
ATOM 11275 N N . LEU A 1 36 ? 3.431 8.611 -5.214 1.00 0.00 36 LEU A N 10
ATOM 11276 C CA . LEU A 1 36 ? 3.537 8.049 -3.878 1.00 0.00 36 LEU A CA 10
ATOM 11277 C C . LEU A 1 36 ? 4.995 7.674 -3.601 1.00 0.00 36 LEU A C 10
ATOM 11278 O O . LEU A 1 36 ? 5.753 7.390 -4.527 1.00 0.00 36 LEU A O 10
ATOM 11294 N N . THR A 1 37 ? 5.342 7.686 -2.323 1.00 0.00 37 THR A N 10
ATOM 11295 C CA . THR A 1 37 ? 6.695 7.350 -1.912 1.00 0.00 37 THR A CA 10
ATOM 11296 C C . THR A 1 37 ? 6.714 6.007 -1.181 1.00 0.00 37 THR A C 10
ATOM 11297 O O . THR A 1 37 ? 5.981 5.814 -0.212 1.00 0.00 37 THR A O 10
ATOM 11308 N N . ILE A 1 38 ? 7.558 5.113 -1.673 1.00 0.00 38 ILE A N 10
ATOM 11309 C CA . ILE A 1 38 ? 7.681 3.793 -1.078 1.00 0.00 38 ILE A CA 10
ATOM 11310 C C . ILE A 1 38 ? 8.294 3.923 0.318 1.00 0.00 38 ILE A C 10
ATOM 11311 O O . ILE A 1 38 ? 9.272 4.645 0.506 1.00 0.00 38 ILE A O 10
ATOM 11327 N N . VAL A 1 39 ? 7.694 3.211 1.261 1.00 0.00 39 VAL A N 10
ATOM 11328 C CA . VAL A 1 39 ? 8.169 3.238 2.634 1.00 0.00 39 VAL A CA 10
ATOM 11329 C C . VAL A 1 39 ? 8.735 1.864 3.000 1.00 0.00 39 VAL A C 10
ATOM 11330 O O . VAL A 1 39 ? 9.637 1.762 3.831 1.00 0.00 39 VAL A O 10
ATOM 11343 N N . ALA A 1 40 ? 8.182 0.843 2.362 1.00 0.00 40 ALA A N 10
ATOM 11344 C CA . ALA A 1 40 ? 8.622 -0.520 2.610 1.00 0.00 40 ALA A CA 10
ATOM 11345 C C . ALA A 1 40 ? 8.067 -1.436 1.518 1.00 0.00 40 ALA A C 10
ATOM 11346 O O . ALA A 1 40 ? 7.089 -1.096 0.854 1.00 0.00 40 ALA A O 10
ATOM 11353 N N . VAL A 1 41 ? 8.718 -2.581 1.364 1.00 0.00 41 VAL A N 10
ATOM 11354 C CA . VAL A 1 41 ? 8.302 -3.548 0.362 1.00 0.00 41 VAL A CA 10
ATOM 11355 C C . VAL A 1 41 ? 7.621 -4.731 1.054 1.00 0.00 41 VAL A C 10
ATOM 11356 O O . VAL A 1 41 ? 7.702 -4.873 2.274 1.00 0.00 41 VAL A O 10
ATOM 11369 N N . THR A 1 42 ? 6.963 -5.549 0.247 1.00 0.00 42 THR A N 10
ATOM 11370 C CA . THR A 1 42 ? 6.268 -6.715 0.765 1.00 0.00 42 THR A CA 10
ATOM 11371 C C . THR A 1 42 ? 6.905 -7.998 0.229 1.00 0.00 42 THR A C 10
ATOM 11372 O O . THR A 1 42 ? 7.774 -7.948 -0.640 1.00 0.00 42 THR A O 10
ATOM 11383 N N . LYS A 1 43 ? 6.448 -9.118 0.771 1.00 0.00 43 LYS A N 10
ATOM 11384 C CA . LYS A 1 43 ? 6.964 -10.413 0.358 1.00 0.00 43 LYS A CA 10
ATOM 11385 C C . LYS A 1 43 ? 6.430 -10.748 -1.036 1.00 0.00 43 LYS A C 10
ATOM 11386 O O . LYS A 1 43 ? 6.891 -11.696 -1.671 1.00 0.00 43 LYS A O 10
ATOM 11404 N N . ASP A 1 44 ? 5.465 -9.951 -1.473 1.00 0.00 44 ASP A N 10
ATOM 11405 C CA . ASP A 1 44 ? 4.864 -10.152 -2.781 1.00 0.00 44 ASP A CA 10
ATOM 11406 C C . ASP A 1 44 ? 5.612 -9.310 -3.815 1.00 0.00 44 ASP A C 10
ATOM 11407 O O . ASP A 1 44 ? 6.391 -8.427 -3.457 1.00 0.00 44 ASP A O 10
ATOM 11416 N N . PRO A 1 45 ? 5.343 -9.618 -5.112 1.00 0.00 45 PRO A N 10
ATOM 11417 C CA . PRO A 1 45 ? 5.981 -8.900 -6.201 1.00 0.00 45 PRO A CA 10
ATOM 11418 C C . PRO A 1 45 ? 5.371 -7.506 -6.371 1.00 0.00 45 PRO A C 10
ATOM 11419 O O . PRO A 1 45 ? 5.923 -6.520 -5.882 1.00 0.00 45 PRO A O 10
ATOM 11430 N N . ASN A 1 46 ? 4.244 -7.468 -7.063 1.00 0.00 46 ASN A N 10
ATOM 11431 C CA . ASN A 1 46 ? 3.553 -6.211 -7.303 1.00 0.00 46 ASN A CA 10
ATOM 11432 C C . ASN A 1 46 ? 2.839 -5.775 -6.023 1.00 0.00 46 ASN A C 10
ATOM 11433 O O . ASN A 1 46 ? 1.641 -5.495 -6.041 1.00 0.00 46 ASN A O 10
ATOM 11444 N N . TRP A 1 47 ? 3.602 -5.732 -4.942 1.00 0.00 47 TRP A N 10
ATOM 11445 C CA . TRP A 1 47 ? 3.057 -5.335 -3.654 1.00 0.00 47 TRP A CA 10
ATOM 11446 C C . TRP A 1 47 ? 4.120 -4.512 -2.924 1.00 0.00 47 TRP A C 10
ATOM 11447 O O . TRP A 1 47 ? 5.214 -5.004 -2.653 1.00 0.00 47 TRP A O 10
ATOM 11468 N N . TYR A 1 48 ? 3.762 -3.272 -2.626 1.00 0.00 48 TYR A N 10
ATOM 11469 C CA . TYR A 1 48 ? 4.670 -2.375 -1.933 1.00 0.00 48 TYR A CA 10
ATOM 11470 C C . TYR A 1 48 ? 3.900 -1.354 -1.094 1.00 0.00 48 TYR A C 10
ATOM 11471 O O . TYR A 1 48 ? 2.867 -0.844 -1.526 1.00 0.00 48 TYR A O 10
ATOM 11489 N N . LYS A 1 49 ? 4.430 -1.087 0.090 1.00 0.00 49 LYS A N 10
ATOM 11490 C CA . LYS A 1 49 ? 3.806 -0.136 0.994 1.00 0.00 49 LYS A CA 10
ATOM 11491 C C . LYS A 1 49 ? 4.437 1.243 0.792 1.00 0.00 49 LYS A C 10
ATOM 11492 O O . LYS A 1 49 ? 5.648 1.403 0.940 1.00 0.00 49 LYS A O 10
ATOM 11510 N N . ALA A 1 50 ? 3.588 2.204 0.458 1.00 0.00 50 ALA A N 10
ATOM 11511 C CA . ALA A 1 50 ? 4.047 3.564 0.234 1.00 0.00 50 ALA A CA 10
ATOM 11512 C C . ALA A 1 50 ? 3.135 4.536 0.985 1.00 0.00 50 ALA A C 10
ATOM 11513 O O . ALA A 1 50 ? 2.084 4.143 1.489 1.00 0.00 50 ALA A O 10
ATOM 11520 N N . LYS A 1 51 ? 3.571 5.786 1.037 1.00 0.00 51 LYS A N 10
ATOM 11521 C CA . LYS A 1 51 ? 2.806 6.817 1.719 1.00 0.00 51 LYS A CA 10
ATOM 11522 C C . LYS A 1 51 ? 2.462 7.930 0.726 1.00 0.00 51 LYS A C 10
ATOM 11523 O O . LYS A 1 51 ? 3.137 8.092 -0.289 1.00 0.00 51 LYS A O 10
ATOM 11541 N N . ASN A 1 52 ? 1.412 8.668 1.056 1.00 0.00 52 ASN A N 10
ATOM 11542 C CA . ASN A 1 52 ? 0.969 9.761 0.205 1.00 0.00 52 ASN A CA 10
ATOM 11543 C C . ASN A 1 52 ? 1.463 11.086 0.789 1.00 0.00 52 ASN A C 10
ATOM 11544 O O . ASN A 1 52 ? 2.116 11.105 1.831 1.00 0.00 52 ASN A O 10
ATOM 11555 N N . LYS A 1 53 ? 1.131 12.163 0.092 1.00 0.00 53 LYS A N 10
ATOM 11556 C CA . LYS A 1 53 ? 1.533 13.490 0.527 1.00 0.00 53 LYS A CA 10
ATOM 11557 C C . LYS A 1 53 ? 0.737 13.874 1.776 1.00 0.00 53 LYS A C 10
ATOM 11558 O O . LYS A 1 53 ? 1.037 14.876 2.423 1.00 0.00 53 LYS A O 10
ATOM 11576 N N . VAL A 1 54 ? -0.262 13.057 2.077 1.00 0.00 54 VAL A N 10
ATOM 11577 C CA . VAL A 1 54 ? -1.103 13.300 3.236 1.00 0.00 54 VAL A CA 10
ATOM 11578 C C . VAL A 1 54 ? -0.415 12.745 4.485 1.00 0.00 54 VAL A C 10
ATOM 11579 O O . VAL A 1 54 ? -0.818 13.046 5.607 1.00 0.00 54 VAL A O 10
ATOM 11592 N N . GLY A 1 55 ? 0.613 11.943 4.248 1.00 0.00 55 GLY A N 10
ATOM 11593 C CA . GLY A 1 55 ? 1.361 11.343 5.340 1.00 0.00 55 GLY A CA 10
ATOM 11594 C C . GLY A 1 55 ? 0.832 9.945 5.664 1.00 0.00 55 GLY A C 10
ATOM 11595 O O . GLY A 1 55 ? 1.385 9.250 6.515 1.00 0.00 55 GLY A O 10
ATOM 11599 N N . ARG A 1 56 ? -0.234 9.574 4.970 1.00 0.00 56 ARG A N 10
ATOM 11600 C CA . ARG A 1 56 ? -0.844 8.272 5.173 1.00 0.00 56 ARG A CA 10
ATOM 11601 C C . ARG A 1 56 ? 0.067 7.168 4.630 1.00 0.00 56 ARG A C 10
ATOM 11602 O O . ARG A 1 56 ? 0.757 7.364 3.632 1.00 0.00 56 ARG A O 10
ATOM 11619 N N . GLU A 1 57 ? 0.039 6.033 5.312 1.00 0.00 57 GLU A N 10
ATOM 11620 C CA . GLU A 1 57 ? 0.853 4.898 4.911 1.00 0.00 57 GLU A CA 10
ATOM 11621 C C . GLU A 1 57 ? -0.027 3.667 4.687 1.00 0.00 57 GLU A C 10
ATOM 11622 O O . GLU A 1 57 ? -0.796 3.280 5.565 1.00 0.00 57 GLU A O 10
ATOM 11634 N N . GLY A 1 58 ? 0.116 3.084 3.506 1.00 0.00 58 GLY A N 10
ATOM 11635 C CA . GLY A 1 58 ? -0.656 1.904 3.155 1.00 0.00 58 GLY A CA 10
ATOM 11636 C C . GLY A 1 58 ? 0.013 1.130 2.018 1.00 0.00 58 GLY A C 10
ATOM 11637 O O . GLY A 1 58 ? 1.014 1.579 1.461 1.00 0.00 58 GLY A O 10
ATOM 11641 N N . ILE A 1 59 ? -0.566 -0.020 1.706 1.00 0.00 59 ILE A N 10
ATOM 11642 C CA . ILE A 1 59 ? -0.039 -0.861 0.645 1.00 0.00 59 ILE A CA 10
ATOM 11643 C C . ILE A 1 59 ? -0.807 -0.584 -0.649 1.00 0.00 59 ILE A C 10
ATOM 11644 O O . ILE A 1 59 ? -1.981 -0.219 -0.613 1.00 0.00 59 ILE A O 10
ATOM 11660 N N . ILE A 1 60 ? -0.112 -0.769 -1.763 1.00 0.00 60 ILE A N 10
ATOM 11661 C CA . ILE A 1 60 ? -0.714 -0.544 -3.066 1.00 0.00 60 ILE A CA 10
ATOM 11662 C C . ILE A 1 60 ? -0.152 -1.558 -4.064 1.00 0.00 60 ILE A C 10
ATOM 11663 O O . ILE A 1 60 ? 1.058 -1.768 -4.127 1.00 0.00 60 ILE A O 10
ATOM 11679 N N . PRO A 1 61 ? -1.083 -2.176 -4.840 1.00 0.00 61 PRO A N 10
ATOM 11680 C CA . PRO A 1 61 ? -0.694 -3.163 -5.833 1.00 0.00 61 PRO A CA 10
ATOM 11681 C C . PRO A 1 61 ? -0.067 -2.492 -7.057 1.00 0.00 61 PRO A C 10
ATOM 11682 O O . PRO A 1 61 ? -0.683 -1.626 -7.677 1.00 0.00 61 PRO A O 10
ATOM 11693 N N . ALA A 1 62 ? 1.148 -2.918 -7.369 1.00 0.00 62 ALA A N 10
ATOM 11694 C CA . ALA A 1 62 ? 1.864 -2.369 -8.507 1.00 0.00 62 ALA A CA 10
ATOM 11695 C C . ALA A 1 62 ? 1.014 -2.537 -9.768 1.00 0.00 62 ALA A C 10
ATOM 11696 O O . ALA A 1 62 ? 1.255 -1.875 -10.777 1.00 0.00 62 ALA A O 10
ATOM 11703 N N . ASN A 1 63 ? 0.037 -3.427 -9.670 1.00 0.00 63 ASN A N 10
ATOM 11704 C CA . ASN A 1 63 ? -0.850 -3.690 -10.790 1.00 0.00 63 ASN A CA 10
ATOM 11705 C C . ASN A 1 63 ? -1.608 -2.410 -11.148 1.00 0.00 63 ASN A C 10
ATOM 11706 O O . ASN A 1 63 ? -2.239 -2.332 -12.201 1.00 0.00 63 ASN A O 10
ATOM 11717 N N . TYR A 1 64 ? -1.520 -1.439 -10.251 1.00 0.00 64 TYR A N 10
ATOM 11718 C CA . TYR A 1 64 ? -2.189 -0.166 -10.458 1.00 0.00 64 TYR A CA 10
ATOM 11719 C C . TYR A 1 64 ? -1.206 0.999 -10.325 1.00 0.00 64 TYR A C 10
ATOM 11720 O O . TYR A 1 64 ? -1.578 2.156 -10.515 1.00 0.00 64 TYR A O 10
ATOM 11738 N N . VAL A 1 65 ? 0.031 0.653 -9.997 1.00 0.00 65 VAL A N 10
ATOM 11739 C CA . VAL A 1 65 ? 1.070 1.655 -9.836 1.00 0.00 65 VAL A CA 10
ATOM 11740 C C . VAL A 1 65 ? 2.400 1.090 -10.339 1.00 0.00 65 VAL A C 10
ATOM 11741 O O . VAL A 1 65 ? 2.659 -0.106 -10.210 1.00 0.00 65 VAL A O 10
ATOM 11754 N N . GLN A 1 66 ? 3.208 1.976 -10.902 1.00 0.00 66 GLN A N 10
ATOM 11755 C CA . GLN A 1 66 ? 4.505 1.581 -11.425 1.00 0.00 66 GLN A CA 10
ATOM 11756 C C . GLN A 1 66 ? 5.620 2.354 -10.718 1.00 0.00 66 GLN A C 10
ATOM 11757 O O . GLN A 1 66 ? 5.403 3.466 -10.240 1.00 0.00 66 GLN A O 10
ATOM 11771 N N . LYS A 1 67 ? 6.791 1.734 -10.674 1.00 0.00 67 LYS A N 10
ATOM 11772 C CA . LYS A 1 67 ? 7.940 2.350 -10.034 1.00 0.00 67 LYS A CA 10
ATOM 11773 C C . LYS A 1 67 ? 8.765 3.096 -11.085 1.00 0.00 67 LYS A C 10
ATOM 11774 O O . LYS A 1 67 ? 9.370 2.478 -11.960 1.00 0.00 67 LYS A O 10
ATOM 11792 N N . ARG A 1 68 ? 8.761 4.416 -10.965 1.00 0.00 68 ARG A N 10
ATOM 11793 C CA . ARG A 1 68 ? 9.501 5.253 -11.894 1.00 0.00 68 ARG A CA 10
ATOM 11794 C C . ARG A 1 68 ? 11.002 4.978 -11.777 1.00 0.00 68 ARG A C 10
ATOM 11795 O O . ARG A 1 68 ? 11.746 5.159 -12.740 1.00 0.00 68 ARG A O 10
ATOM 11812 N N . GLU A 1 69 ? 11.401 4.546 -10.590 1.00 0.00 69 GLU A N 10
ATOM 11813 C CA . GLU A 1 69 ? 12.800 4.245 -10.336 1.00 0.00 69 GLU A CA 10
ATOM 11814 C C . GLU A 1 69 ? 13.092 2.776 -10.653 1.00 0.00 69 GLU A C 10
ATOM 11815 O O . GLU A 1 69 ? 12.172 1.987 -10.856 1.00 0.00 69 GLU A O 10
ATOM 11827 N N . ILE B 2 8 ? -13.120 -11.791 -17.557 1.00 0.00 8 ILE B N 10
ATOM 11828 C CA . ILE B 2 8 ? -12.677 -11.165 -16.323 1.00 0.00 8 ILE B CA 10
ATOM 11829 C C . ILE B 2 8 ? -11.265 -10.610 -16.516 1.00 0.00 8 ILE B C 10
ATOM 11830 O O . ILE B 2 8 ? -10.412 -11.266 -17.112 1.00 0.00 8 ILE B O 10
ATOM 11846 N N . PRO B 2 9 ? -11.056 -9.374 -15.988 1.00 0.00 9 PRO B N 10
ATOM 11847 C CA . PRO B 2 9 ? -9.761 -8.722 -16.097 1.00 0.00 9 PRO B CA 10
ATOM 11848 C C . PRO B 2 9 ? -8.752 -9.345 -15.130 1.00 0.00 9 PRO B C 10
ATOM 11849 O O . PRO B 2 9 ? -9.108 -10.200 -14.320 1.00 0.00 9 PRO B O 10
ATOM 11860 N N . PRO B 2 10 ? -7.479 -8.879 -15.248 1.00 0.00 10 PRO B N 10
ATOM 11861 C CA . PRO B 2 10 ? -6.416 -9.380 -14.395 1.00 0.00 10 PRO B CA 10
ATOM 11862 C C . PRO B 2 10 ? -6.531 -8.806 -12.981 1.00 0.00 10 PRO B C 10
ATOM 11863 O O . PRO B 2 10 ? -6.384 -7.601 -12.783 1.00 0.00 10 PRO B O 10
ATOM 11874 N N . PRO B 2 11 ? -6.800 -9.719 -12.010 1.00 0.00 11 PRO B N 10
ATOM 11875 C CA . PRO B 2 11 ? -6.936 -9.316 -10.620 1.00 0.00 11 PRO B CA 10
ATOM 11876 C C . PRO B 2 11 ? -5.570 -9.008 -10.002 1.00 0.00 11 PRO B C 10
ATOM 11877 O O . PRO B 2 11 ? -4.560 -9.581 -10.405 1.00 0.00 11 PRO B O 10
ATOM 11888 N N . LEU B 2 12 ? -5.584 -8.104 -9.034 1.00 0.00 12 LEU B N 10
ATOM 11889 C CA . LEU B 2 12 ? -4.360 -7.713 -8.356 1.00 0.00 12 LEU B CA 10
ATOM 11890 C C . LEU B 2 12 ? -3.583 -8.968 -7.955 1.00 0.00 12 LEU B C 10
ATOM 11891 O O . LEU B 2 12 ? -4.067 -10.086 -8.129 1.00 0.00 12 LEU B O 10
ATOM 11907 N N . PRO B 2 13 ? -2.359 -8.736 -7.410 1.00 0.00 13 PRO B N 10
ATOM 11908 C CA . PRO B 2 13 ? -1.510 -9.834 -6.980 1.00 0.00 13 PRO B CA 10
ATOM 11909 C C . PRO B 2 13 ? -2.016 -10.440 -5.671 1.00 0.00 13 PRO B C 10
ATOM 11910 O O . PRO B 2 13 ? -2.630 -9.749 -4.859 1.00 0.00 13 PRO B O 10
ATOM 11921 N N . GLU B 2 14 ? -1.741 -11.725 -5.504 1.00 0.00 14 GLU B N 10
ATOM 11922 C CA . GLU B 2 14 ? -2.162 -12.432 -4.306 1.00 0.00 14 GLU B CA 10
ATOM 11923 C C . GLU B 2 14 ? -1.671 -11.697 -3.057 1.00 0.00 14 GLU B C 10
ATOM 11924 O O . GLU B 2 14 ? -0.472 -11.478 -2.893 1.00 0.00 14 GLU B O 10
ATOM 11936 N N . ARG B 2 15 ? -2.623 -11.338 -2.208 1.00 0.00 15 ARG B N 10
ATOM 11937 C CA . ARG B 2 15 ? -2.304 -10.633 -0.980 1.00 0.00 15 ARG B CA 10
ATOM 11938 C C . ARG B 2 15 ? -1.726 -11.603 0.054 1.00 0.00 15 ARG B C 10
ATOM 11939 O O . ARG B 2 15 ? -2.463 -12.169 0.860 1.00 0.00 15 ARG B O 10
ATOM 11956 N N . THR B 2 16 ? -0.412 -11.764 -0.003 1.00 0.00 16 THR B N 10
ATOM 11957 C CA . THR B 2 16 ? 0.274 -12.656 0.917 1.00 0.00 16 THR B CA 10
ATOM 11958 C C . THR B 2 16 ? 0.407 -12.001 2.294 1.00 0.00 16 THR B C 10
ATOM 11959 O O . THR B 2 16 ? 0.551 -10.784 2.394 1.00 0.00 16 THR B O 10
ATOM 11970 N N . PRO B 2 17 ? 0.353 -12.860 3.346 1.00 0.00 17 PRO B N 10
ATOM 11971 C CA . PRO B 2 17 ? 0.467 -12.377 4.712 1.00 0.00 17 PRO B CA 10
ATOM 11972 C C . PRO B 2 17 ? 1.914 -12.006 5.044 1.00 0.00 17 PRO B C 10
ATOM 11973 O O . PRO B 2 17 ? 2.169 -11.281 6.004 1.00 0.00 17 PRO B O 10
ATOM 11984 N N . GLU B 2 18 ? 2.825 -12.522 4.230 1.00 0.00 18 GLU B N 10
ATOM 11985 C CA . GLU B 2 18 ? 4.240 -12.253 4.426 1.00 0.00 18 GLU B CA 10
ATOM 11986 C C . GLU B 2 18 ? 4.523 -10.757 4.274 1.00 0.00 18 GLU B C 10
ATOM 11987 O O . GLU B 2 18 ? 5.601 -10.287 4.632 1.00 0.00 18 GLU B O 10
ATOM 11999 N N . SER B 2 19 ? 3.535 -10.051 3.744 1.00 0.00 19 SER B N 10
ATOM 12000 C CA . SER B 2 19 ? 3.663 -8.619 3.541 1.00 0.00 19 SER B CA 10
ATOM 12001 C C . SER B 2 19 ? 3.976 -7.928 4.870 1.00 0.00 19 SER B C 10
ATOM 12002 O O . SER B 2 19 ? 4.645 -6.896 4.895 1.00 0.00 19 SER B O 10
ATOM 12010 N N . PHE B 2 20 ? 3.475 -8.525 5.942 1.00 0.00 20 PHE B N 10
ATOM 12011 C CA . PHE B 2 20 ? 3.692 -7.979 7.271 1.00 0.00 20 PHE B CA 10
ATOM 12012 C C . PHE B 2 20 ? 5.187 -7.850 7.574 1.00 0.00 20 PHE B C 10
ATOM 12013 O O . PHE B 2 20 ? 5.576 -7.157 8.513 1.00 0.00 20 PHE B O 10
ATOM 12030 N N . ILE B 2 21 ? 5.983 -8.525 6.759 1.00 0.00 21 ILE B N 10
ATOM 12031 C CA . ILE B 2 21 ? 7.426 -8.494 6.927 1.00 0.00 21 ILE B CA 10
ATOM 12032 C C . ILE B 2 21 ? 8.059 -7.788 5.727 1.00 0.00 21 ILE B C 10
ATOM 12033 O O . ILE B 2 21 ? 7.744 -8.099 4.580 1.00 0.00 21 ILE B O 10
ATOM 12049 N N . VAL B 2 22 ? 8.943 -6.849 6.034 1.00 0.00 22 VAL B N 10
ATOM 12050 C CA . VAL B 2 22 ? 9.624 -6.094 4.995 1.00 0.00 22 VAL B CA 10
ATOM 12051 C C . VAL B 2 22 ? 10.970 -6.756 4.689 1.00 0.00 22 VAL B C 10
ATOM 12052 O O . VAL B 2 22 ? 11.720 -7.096 5.602 1.00 0.00 22 VAL B O 10
ATOM 12065 N N . VAL B 2 23 ? 11.233 -6.920 3.401 1.00 0.00 23 VAL B N 10
ATOM 12066 C CA . VAL B 2 23 ? 12.475 -7.535 2.963 1.00 0.00 23 VAL B CA 10
ATOM 12067 C C . VAL B 2 23 ? 13.612 -6.518 3.079 1.00 0.00 23 VAL B C 10
ATOM 12068 O O . VAL B 2 23 ? 13.499 -5.397 2.584 1.00 0.00 23 VAL B O 10
ATOM 12081 N N . GLU B 2 24 ? 14.681 -6.945 3.734 1.00 0.00 24 GLU B N 10
ATOM 12082 C CA . GLU B 2 24 ? 15.837 -6.085 3.920 1.00 0.00 24 GLU B CA 10
ATOM 12083 C C . GLU B 2 24 ? 16.674 -6.036 2.640 1.00 0.00 24 GLU B C 10
ATOM 12084 O O . GLU B 2 24 ? 17.867 -6.337 2.662 1.00 0.00 24 GLU B O 10
ATOM 12096 N N . GLU B 2 25 ? 16.016 -5.655 1.555 1.00 0.00 25 GLU B N 10
ATOM 12097 C CA . GLU B 2 25 ? 16.685 -5.564 0.268 1.00 0.00 25 GLU B CA 10
ATOM 12098 C C . GLU B 2 25 ? 18.125 -5.078 0.451 1.00 0.00 25 GLU B C 10
ATOM 12099 O O . GLU B 2 25 ? 18.354 -3.965 0.922 1.00 0.00 25 GLU B O 10
ATOM 12111 N N . SER A 1 10 ? 13.155 12.174 -0.638 1.00 0.00 10 SER A N 11
ATOM 12112 C CA . SER A 1 10 ? 12.350 11.029 -0.250 1.00 0.00 10 SER A CA 11
ATOM 12113 C C . SER A 1 10 ? 13.041 9.733 -0.678 1.00 0.00 10 SER A C 11
ATOM 12114 O O . SER A 1 10 ? 13.807 9.151 0.089 1.00 0.00 10 SER A O 11
ATOM 12122 N N . GLY A 1 11 ? 12.746 9.318 -1.900 1.00 0.00 11 GLY A N 11
ATOM 12123 C CA . GLY A 1 11 ? 13.329 8.101 -2.439 1.00 0.00 11 GLY A CA 11
ATOM 12124 C C . GLY A 1 11 ? 12.736 7.770 -3.810 1.00 0.00 11 GLY A C 11
ATOM 12125 O O . GLY A 1 11 ? 13.054 8.424 -4.803 1.00 0.00 11 GLY A O 11
ATOM 12129 N N . THR A 1 12 ? 11.886 6.754 -3.822 1.00 0.00 12 THR A N 11
ATOM 12130 C CA . THR A 1 12 ? 11.246 6.327 -5.055 1.00 0.00 12 THR A CA 11
ATOM 12131 C C . THR A 1 12 ? 9.783 6.775 -5.079 1.00 0.00 12 THR A C 11
ATOM 12132 O O . THR A 1 12 ? 9.053 6.573 -4.111 1.00 0.00 12 THR A O 11
ATOM 12143 N N . GLU A 1 13 ? 9.400 7.376 -6.196 1.00 0.00 13 GLU A N 11
ATOM 12144 C CA . GLU A 1 13 ? 8.037 7.853 -6.359 1.00 0.00 13 GLU A CA 11
ATOM 12145 C C . GLU A 1 13 ? 7.299 7.008 -7.399 1.00 0.00 13 GLU A C 11
ATOM 12146 O O . GLU A 1 13 ? 7.772 6.848 -8.524 1.00 0.00 13 GLU A O 11
ATOM 12158 N N . CYS A 1 14 ? 6.151 6.489 -6.988 1.00 0.00 14 CYS A N 11
ATOM 12159 C CA . CYS A 1 14 ? 5.343 5.664 -7.869 1.00 0.00 14 CYS A CA 11
ATOM 12160 C C . CYS A 1 14 ? 4.157 6.499 -8.354 1.00 0.00 14 CYS A C 11
ATOM 12161 O O . CYS A 1 14 ? 3.678 7.378 -7.639 1.00 0.00 14 CYS A O 11
ATOM 12169 N N . ILE A 1 15 ? 3.717 6.196 -9.566 1.00 0.00 15 ILE A N 11
ATOM 12170 C CA . ILE A 1 15 ? 2.594 6.907 -10.156 1.00 0.00 15 ILE A CA 11
ATOM 12171 C C . ILE A 1 15 ? 1.410 5.950 -10.303 1.00 0.00 15 ILE A C 11
ATOM 12172 O O . ILE A 1 15 ? 1.559 4.849 -10.831 1.00 0.00 15 ILE A O 11
ATOM 12188 N N . ALA A 1 16 ? 0.260 6.405 -9.828 1.00 0.00 16 ALA A N 11
ATOM 12189 C CA . ALA A 1 16 ? -0.950 5.602 -9.900 1.00 0.00 16 ALA A CA 11
ATOM 12190 C C . ALA A 1 16 ? -1.550 5.720 -11.303 1.00 0.00 16 ALA A C 11
ATOM 12191 O O . ALA A 1 16 ? -1.634 6.814 -11.857 1.00 0.00 16 ALA A O 11
ATOM 12198 N N . LYS A 1 17 ? -1.952 4.575 -11.836 1.00 0.00 17 LYS A N 11
ATOM 12199 C CA . LYS A 1 17 ? -2.542 4.534 -13.163 1.00 0.00 17 LYS A CA 11
ATOM 12200 C C . LYS A 1 17 ? -3.904 3.841 -13.090 1.00 0.00 17 LYS A C 11
ATOM 12201 O O . LYS A 1 17 ? -4.871 4.296 -13.701 1.00 0.00 17 LYS A O 11
ATOM 12219 N N . TYR A 1 18 ? -3.937 2.750 -12.339 1.00 0.00 18 TYR A N 11
ATOM 12220 C CA . TYR A 1 18 ? -5.165 1.989 -12.178 1.00 0.00 18 TYR A CA 11
ATOM 12221 C C . TYR A 1 18 ? -5.990 2.521 -11.006 1.00 0.00 18 TYR A C 11
ATOM 12222 O O . TYR A 1 18 ? -5.480 2.660 -9.895 1.00 0.00 18 TYR A O 11
ATOM 12240 N N . ASN A 1 19 ? -7.252 2.805 -11.293 1.00 0.00 19 ASN A N 11
ATOM 12241 C CA . ASN A 1 19 ? -8.153 3.318 -10.276 1.00 0.00 19 ASN A CA 11
ATOM 12242 C C . ASN A 1 19 ? -8.606 2.169 -9.373 1.00 0.00 19 ASN A C 11
ATOM 12243 O O . ASN A 1 19 ? -9.390 1.318 -9.792 1.00 0.00 19 ASN A O 11
ATOM 12254 N N . PHE A 1 20 ? -8.092 2.181 -8.152 1.00 0.00 20 PHE A N 11
ATOM 12255 C CA . PHE A 1 20 ? -8.433 1.149 -7.186 1.00 0.00 20 PHE A CA 11
ATOM 12256 C C . PHE A 1 20 ? -9.114 1.753 -5.956 1.00 0.00 20 PHE A C 11
ATOM 12257 O O . PHE A 1 20 ? -8.709 2.811 -5.476 1.00 0.00 20 PHE A O 11
ATOM 12274 N N . HIS A 1 21 ? -10.136 1.055 -5.482 1.00 0.00 21 HIS A N 11
ATOM 12275 C CA . HIS A 1 21 ? -10.875 1.509 -4.317 1.00 0.00 21 HIS A CA 11
ATOM 12276 C C . HIS A 1 21 ? -10.423 0.726 -3.084 1.00 0.00 21 HIS A C 11
ATOM 12277 O O . HIS A 1 21 ? -11.204 0.514 -2.157 1.00 0.00 21 HIS A O 11
ATOM 12291 N N . GLY A 1 22 ? -9.163 0.315 -3.113 1.00 0.00 22 GLY A N 11
ATOM 12292 C CA . GLY A 1 22 ? -8.598 -0.441 -2.008 1.00 0.00 22 GLY A CA 11
ATOM 12293 C C . GLY A 1 22 ? -9.278 -1.806 -1.873 1.00 0.00 22 GLY A C 11
ATOM 12294 O O . GLY A 1 22 ? -10.490 -1.919 -2.050 1.00 0.00 22 GLY A O 11
ATOM 12298 N N . THR A 1 23 ? -8.468 -2.807 -1.560 1.00 0.00 23 THR A N 11
ATOM 12299 C CA . THR A 1 23 ? -8.976 -4.158 -1.399 1.00 0.00 23 THR A CA 11
ATOM 12300 C C . THR A 1 23 ? -8.693 -4.670 0.015 1.00 0.00 23 THR A C 11
ATOM 12301 O O . THR A 1 23 ? -9.472 -5.446 0.566 1.00 0.00 23 THR A O 11
ATOM 12312 N N . ALA A 1 24 ? -7.577 -4.213 0.562 1.00 0.00 24 ALA A N 11
ATOM 12313 C CA . ALA A 1 24 ? -7.181 -4.613 1.902 1.00 0.00 24 ALA A CA 11
ATOM 12314 C C . ALA A 1 24 ? -7.152 -3.383 2.810 1.00 0.00 24 ALA A C 11
ATOM 12315 O O . ALA A 1 24 ? -6.794 -2.292 2.371 1.00 0.00 24 ALA A O 11
ATOM 12322 N N . GLU A 1 25 ? -7.534 -3.601 4.061 1.00 0.00 25 GLU A N 11
ATOM 12323 C CA . GLU A 1 25 ? -7.556 -2.523 5.035 1.00 0.00 25 GLU A CA 11
ATOM 12324 C C . GLU A 1 25 ? -6.172 -1.881 5.148 1.00 0.00 25 GLU A C 11
ATOM 12325 O O . GLU A 1 25 ? -6.055 -0.703 5.484 1.00 0.00 25 GLU A O 11
ATOM 12337 N N . GLN A 1 26 ? -5.157 -2.683 4.860 1.00 0.00 26 GLN A N 11
ATOM 12338 C CA . GLN A 1 26 ? -3.786 -2.207 4.925 1.00 0.00 26 GLN A CA 11
ATOM 12339 C C . GLN A 1 26 ? -3.426 -1.449 3.646 1.00 0.00 26 GLN A C 11
ATOM 12340 O O . GLN A 1 26 ? -2.492 -0.648 3.637 1.00 0.00 26 GLN A O 11
ATOM 12354 N N . ASP A 1 27 ? -4.185 -1.728 2.597 1.00 0.00 27 ASP A N 11
ATOM 12355 C CA . ASP A 1 27 ? -3.958 -1.083 1.315 1.00 0.00 27 ASP A CA 11
ATOM 12356 C C . ASP A 1 27 ? -4.537 0.333 1.352 1.00 0.00 27 ASP A C 11
ATOM 12357 O O . ASP A 1 27 ? -5.468 0.607 2.108 1.00 0.00 27 ASP A O 11
ATOM 12366 N N . LEU A 1 28 ? -3.962 1.195 0.526 1.00 0.00 28 LEU A N 11
ATOM 12367 C CA . LEU A 1 28 ? -4.409 2.575 0.456 1.00 0.00 28 LEU A CA 11
ATOM 12368 C C . LEU A 1 28 ? -4.833 2.897 -0.979 1.00 0.00 28 LEU A C 11
ATOM 12369 O O . LEU A 1 28 ? -4.015 2.851 -1.897 1.00 0.00 28 LEU A O 11
ATOM 12385 N N . PRO A 1 29 ? -6.144 3.223 -1.132 1.00 0.00 29 PRO A N 11
ATOM 12386 C CA . PRO A 1 29 ? -6.687 3.552 -2.439 1.00 0.00 29 PRO A CA 11
ATOM 12387 C C . PRO A 1 29 ? -6.251 4.952 -2.877 1.00 0.00 29 PRO A C 11
ATOM 12388 O O . PRO A 1 29 ? -6.132 5.856 -2.051 1.00 0.00 29 PRO A O 11
ATOM 12399 N N . PHE A 1 30 ? -6.026 5.087 -4.175 1.00 0.00 30 PHE A N 11
ATOM 12400 C CA . PHE A 1 30 ? -5.607 6.362 -4.733 1.00 0.00 30 PHE A CA 11
ATOM 12401 C C . PHE A 1 30 ? -6.306 6.634 -6.066 1.00 0.00 30 PHE A C 11
ATOM 12402 O O . PHE A 1 30 ? -7.022 5.777 -6.582 1.00 0.00 30 PHE A O 11
ATOM 12419 N N . CYS A 1 31 ? -6.074 7.831 -6.586 1.00 0.00 31 CYS A N 11
ATOM 12420 C CA . CYS A 1 31 ? -6.674 8.227 -7.849 1.00 0.00 31 CYS A CA 11
ATOM 12421 C C . CYS A 1 31 ? -5.555 8.390 -8.881 1.00 0.00 31 CYS A C 11
ATOM 12422 O O . CYS A 1 31 ? -4.580 9.100 -8.637 1.00 0.00 31 CYS A O 11
ATOM 12430 N N . LYS A 1 32 ? -5.734 7.722 -10.011 1.00 0.00 32 LYS A N 11
ATOM 12431 C CA . LYS A 1 32 ? -4.753 7.785 -11.080 1.00 0.00 32 LYS A CA 11
ATOM 12432 C C . LYS A 1 32 ? -4.180 9.201 -11.159 1.00 0.00 32 LYS A C 11
ATOM 12433 O O . LYS A 1 32 ? -4.928 10.172 -11.266 1.00 0.00 32 LYS A O 11
ATOM 12451 N N . GLY A 1 33 ? -2.858 9.275 -11.103 1.00 0.00 33 GLY A N 11
ATOM 12452 C CA . GLY A 1 33 ? -2.176 10.557 -11.166 1.00 0.00 33 GLY A CA 11
ATOM 12453 C C . GLY A 1 33 ? -1.528 10.901 -9.823 1.00 0.00 33 GLY A C 11
ATOM 12454 O O . GLY A 1 33 ? -0.694 11.800 -9.745 1.00 0.00 33 GLY A O 11
ATOM 12458 N N . ASP A 1 34 ? -1.938 10.166 -8.799 1.00 0.00 34 ASP A N 11
ATOM 12459 C CA . ASP A 1 34 ? -1.409 10.381 -7.464 1.00 0.00 34 ASP A CA 11
ATOM 12460 C C . ASP A 1 34 ? -0.001 9.787 -7.376 1.00 0.00 34 ASP A C 11
ATOM 12461 O O . ASP A 1 34 ? 0.319 8.832 -8.082 1.00 0.00 34 ASP A O 11
ATOM 12470 N N . VAL A 1 35 ? 0.803 10.378 -6.504 1.00 0.00 35 VAL A N 11
ATOM 12471 C CA . VAL A 1 35 ? 2.168 9.920 -6.315 1.00 0.00 35 VAL A CA 11
ATOM 12472 C C . VAL A 1 35 ? 2.306 9.302 -4.923 1.00 0.00 35 VAL A C 11
ATOM 12473 O O . VAL A 1 35 ? 1.793 9.844 -3.945 1.00 0.00 35 VAL A O 11
ATOM 12486 N N . LEU A 1 36 ? 3.003 8.175 -4.877 1.00 0.00 36 LEU A N 11
ATOM 12487 C CA . LEU A 1 36 ? 3.214 7.477 -3.620 1.00 0.00 36 LEU A CA 11
ATOM 12488 C C . LEU A 1 36 ? 4.696 7.124 -3.481 1.00 0.00 36 LEU A C 11
ATOM 12489 O O . LEU A 1 36 ? 5.297 6.576 -4.405 1.00 0.00 36 LEU A O 11
ATOM 12505 N N . THR A 1 37 ? 5.243 7.452 -2.321 1.00 0.00 37 THR A N 11
ATOM 12506 C CA . THR A 1 37 ? 6.644 7.177 -2.049 1.00 0.00 37 THR A CA 11
ATOM 12507 C C . THR A 1 37 ? 6.794 5.830 -1.337 1.00 0.00 37 THR A C 11
ATOM 12508 O O . THR A 1 37 ? 6.096 5.558 -0.363 1.00 0.00 37 THR A O 11
ATOM 12519 N N . ILE A 1 38 ? 7.712 5.025 -1.851 1.00 0.00 38 ILE A N 11
ATOM 12520 C CA . ILE A 1 38 ? 7.964 3.714 -1.277 1.00 0.00 38 ILE A CA 11
ATOM 12521 C C . ILE A 1 38 ? 8.619 3.881 0.096 1.00 0.00 38 ILE A C 11
ATOM 12522 O O . ILE A 1 38 ? 9.589 4.624 0.239 1.00 0.00 38 ILE A O 11
ATOM 12538 N N . VAL A 1 39 ? 8.064 3.176 1.071 1.00 0.00 39 VAL A N 11
ATOM 12539 C CA . VAL A 1 39 ? 8.582 3.237 2.427 1.00 0.00 39 VAL A CA 11
ATOM 12540 C C . VAL A 1 39 ? 9.176 1.878 2.803 1.00 0.00 39 VAL A C 11
ATOM 12541 O O . VAL A 1 39 ? 10.153 1.807 3.546 1.00 0.00 39 VAL A O 11
ATOM 12554 N N . ALA A 1 40 ? 8.560 0.832 2.272 1.00 0.00 40 ALA A N 11
ATOM 12555 C CA . ALA A 1 40 ? 9.015 -0.522 2.541 1.00 0.00 40 ALA A CA 11
ATOM 12556 C C . ALA A 1 40 ? 8.299 -1.493 1.601 1.00 0.00 40 ALA A C 11
ATOM 12557 O O . ALA A 1 40 ? 7.246 -1.170 1.053 1.00 0.00 40 ALA A O 11
ATOM 12564 N N . VAL A 1 41 ? 8.899 -2.664 1.443 1.00 0.00 41 VAL A N 11
ATOM 12565 C CA . VAL A 1 41 ? 8.332 -3.685 0.578 1.00 0.00 41 VAL A CA 11
ATOM 12566 C C . VAL A 1 41 ? 7.684 -4.773 1.437 1.00 0.00 41 VAL A C 11
ATOM 12567 O O . VAL A 1 41 ? 8.022 -4.926 2.609 1.00 0.00 41 VAL A O 11
ATOM 12580 N N . THR A 1 42 ? 6.765 -5.499 0.820 1.00 0.00 42 THR A N 11
ATOM 12581 C CA . THR A 1 42 ? 6.066 -6.569 1.513 1.00 0.00 42 THR A CA 11
ATOM 12582 C C . THR A 1 42 ? 6.636 -7.929 1.106 1.00 0.00 42 THR A C 11
ATOM 12583 O O . THR A 1 42 ? 7.459 -8.015 0.196 1.00 0.00 42 THR A O 11
ATOM 12594 N N . LYS A 1 43 ? 6.175 -8.959 1.801 1.00 0.00 43 LYS A N 11
ATOM 12595 C CA . LYS A 1 43 ? 6.628 -10.311 1.523 1.00 0.00 43 LYS A CA 11
ATOM 12596 C C . LYS A 1 43 ? 6.666 -10.531 0.010 1.00 0.00 43 LYS A C 11
ATOM 12597 O O . LYS A 1 43 ? 7.572 -11.186 -0.504 1.00 0.00 43 LYS A O 11
ATOM 12615 N N . ASP A 1 44 ? 5.671 -9.972 -0.662 1.00 0.00 44 ASP A N 11
ATOM 12616 C CA . ASP A 1 44 ? 5.578 -10.100 -2.107 1.00 0.00 44 ASP A CA 11
ATOM 12617 C C . ASP A 1 44 ? 6.225 -8.879 -2.764 1.00 0.00 44 ASP A C 11
ATOM 12618 O O . ASP A 1 44 ? 6.304 -7.812 -2.157 1.00 0.00 44 ASP A O 11
ATOM 12627 N N . PRO A 1 45 ? 6.684 -9.082 -4.027 1.00 0.00 45 PRO A N 11
ATOM 12628 C CA . PRO A 1 45 ? 7.321 -8.011 -4.775 1.00 0.00 45 PRO A CA 11
ATOM 12629 C C . PRO A 1 45 ? 6.288 -7.000 -5.274 1.00 0.00 45 PRO A C 11
ATOM 12630 O O . PRO A 1 45 ? 6.105 -5.944 -4.672 1.00 0.00 45 PRO A O 11
ATOM 12641 N N . ASN A 1 46 ? 5.637 -7.360 -6.371 1.00 0.00 46 ASN A N 11
ATOM 12642 C CA . ASN A 1 46 ? 4.627 -6.498 -6.960 1.00 0.00 46 ASN A CA 11
ATOM 12643 C C . ASN A 1 46 ? 3.937 -5.699 -5.852 1.00 0.00 46 ASN A C 11
ATOM 12644 O O . ASN A 1 46 ? 3.600 -4.532 -6.041 1.00 0.00 46 ASN A O 11
ATOM 12655 N N . TRP A 1 47 ? 3.746 -6.361 -4.720 1.00 0.00 47 TRP A N 11
ATOM 12656 C CA . TRP A 1 47 ? 3.103 -5.727 -3.581 1.00 0.00 47 TRP A CA 11
ATOM 12657 C C . TRP A 1 47 ? 4.160 -4.916 -2.832 1.00 0.00 47 TRP A C 11
ATOM 12658 O O . TRP A 1 47 ? 5.154 -5.468 -2.362 1.00 0.00 47 TRP A O 11
ATOM 12679 N N . TYR A 1 48 ? 3.910 -3.618 -2.741 1.00 0.00 48 TYR A N 11
ATOM 12680 C CA . TYR A 1 48 ? 4.829 -2.725 -2.056 1.00 0.00 48 TYR A CA 11
ATOM 12681 C C . TYR A 1 48 ? 4.071 -1.734 -1.169 1.00 0.00 48 TYR A C 11
ATOM 12682 O O . TYR A 1 48 ? 2.984 -1.284 -1.525 1.00 0.00 48 TYR A O 11
ATOM 12700 N N . LYS A 1 49 ? 4.676 -1.425 -0.031 1.00 0.00 49 LYS A N 11
ATOM 12701 C CA . LYS A 1 49 ? 4.073 -0.496 0.908 1.00 0.00 49 LYS A CA 11
ATOM 12702 C C . LYS A 1 49 ? 4.697 0.889 0.723 1.00 0.00 49 LYS A C 11
ATOM 12703 O O . LYS A 1 49 ? 5.911 1.048 0.846 1.00 0.00 49 LYS A O 11
ATOM 12721 N N . ALA A 1 50 ? 3.839 1.856 0.430 1.00 0.00 50 ALA A N 11
ATOM 12722 C CA . ALA A 1 50 ? 4.291 3.221 0.225 1.00 0.00 50 ALA A CA 11
ATOM 12723 C C . ALA A 1 50 ? 3.410 4.172 1.038 1.00 0.00 50 ALA A C 11
ATOM 12724 O O . ALA A 1 50 ? 2.383 3.763 1.579 1.00 0.00 50 ALA A O 11
ATOM 12731 N N . LYS A 1 51 ? 3.843 5.423 1.099 1.00 0.00 51 LYS A N 11
ATOM 12732 C CA . LYS A 1 51 ? 3.107 6.434 1.836 1.00 0.00 51 LYS A CA 11
ATOM 12733 C C . LYS A 1 51 ? 2.617 7.511 0.865 1.00 0.00 51 LYS A C 11
ATOM 12734 O O . LYS A 1 51 ? 3.195 7.696 -0.205 1.00 0.00 51 LYS A O 11
ATOM 12752 N N . ASN A 1 52 ? 1.558 8.194 1.274 1.00 0.00 52 ASN A N 11
ATOM 12753 C CA . ASN A 1 52 ? 0.984 9.248 0.454 1.00 0.00 52 ASN A CA 11
ATOM 12754 C C . ASN A 1 52 ? 1.558 10.597 0.891 1.00 0.00 52 ASN A C 11
ATOM 12755 O O . ASN A 1 52 ? 2.251 10.683 1.903 1.00 0.00 52 ASN A O 11
ATOM 12766 N N . LYS A 1 53 ? 1.248 11.618 0.106 1.00 0.00 53 LYS A N 11
ATOM 12767 C CA . LYS A 1 53 ? 1.723 12.959 0.398 1.00 0.00 53 LYS A CA 11
ATOM 12768 C C . LYS A 1 53 ? 1.019 13.483 1.652 1.00 0.00 53 LYS A C 11
ATOM 12769 O O . LYS A 1 53 ? 1.414 14.507 2.207 1.00 0.00 53 LYS A O 11
ATOM 12787 N N . VAL A 1 54 ? -0.011 12.756 2.061 1.00 0.00 54 VAL A N 11
ATOM 12788 C CA . VAL A 1 54 ? -0.773 13.135 3.237 1.00 0.00 54 VAL A CA 11
ATOM 12789 C C . VAL A 1 54 ? -0.080 12.588 4.487 1.00 0.00 54 VAL A C 11
ATOM 12790 O O . VAL A 1 54 ? -0.413 12.975 5.605 1.00 0.00 54 VAL A O 11
ATOM 12803 N N . GLY A 1 55 ? 0.871 11.695 4.253 1.00 0.00 55 GLY A N 11
ATOM 12804 C CA . GLY A 1 55 ? 1.614 11.090 5.346 1.00 0.00 55 GLY A CA 11
ATOM 12805 C C . GLY A 1 55 ? 0.989 9.758 5.763 1.00 0.00 55 GLY A C 11
ATOM 12806 O O . GLY A 1 55 ? 1.310 9.223 6.823 1.00 0.00 55 GLY A O 11
ATOM 12810 N N . ARG A 1 56 ? 0.107 9.261 4.908 1.00 0.00 56 ARG A N 11
ATOM 12811 C CA . ARG A 1 56 ? -0.566 8.002 5.175 1.00 0.00 56 ARG A CA 11
ATOM 12812 C C . ARG A 1 56 ? 0.307 6.828 4.726 1.00 0.00 56 ARG A C 11
ATOM 12813 O O . ARG A 1 56 ? 1.094 6.957 3.789 1.00 0.00 56 ARG A O 11
ATOM 12830 N N . GLU A 1 57 ? 0.139 5.709 5.416 1.00 0.00 57 GLU A N 11
ATOM 12831 C CA . GLU A 1 57 ? 0.901 4.514 5.100 1.00 0.00 57 GLU A CA 11
ATOM 12832 C C . GLU A 1 57 ? -0.037 3.379 4.684 1.00 0.00 57 GLU A C 11
ATOM 12833 O O . GLU A 1 57 ? -0.961 3.031 5.418 1.00 0.00 57 GLU A O 11
ATOM 12845 N N . GLY A 1 58 ? 0.231 2.834 3.507 1.00 0.00 58 GLY A N 11
ATOM 12846 C CA . GLY A 1 58 ? -0.578 1.746 2.983 1.00 0.00 58 GLY A CA 11
ATOM 12847 C C . GLY A 1 58 ? 0.151 1.013 1.855 1.00 0.00 58 GLY A C 11
ATOM 12848 O O . GLY A 1 58 ? 1.147 1.508 1.332 1.00 0.00 58 GLY A O 11
ATOM 12852 N N . ILE A 1 59 ? -0.374 -0.155 1.516 1.00 0.00 59 ILE A N 11
ATOM 12853 C CA . ILE A 1 59 ? 0.215 -0.961 0.460 1.00 0.00 59 ILE A CA 11
ATOM 12854 C C . ILE A 1 59 ? -0.527 -0.695 -0.852 1.00 0.00 59 ILE A C 11
ATOM 12855 O O . ILE A 1 59 ? -1.715 -0.378 -0.844 1.00 0.00 59 ILE A O 11
ATOM 12871 N N . ILE A 1 60 ? 0.205 -0.835 -1.947 1.00 0.00 60 ILE A N 11
ATOM 12872 C CA . ILE A 1 60 ? -0.367 -0.613 -3.264 1.00 0.00 60 ILE A CA 11
ATOM 12873 C C . ILE A 1 60 ? 0.246 -1.604 -4.256 1.00 0.00 60 ILE A C 11
ATOM 12874 O O . ILE A 1 60 ? 1.456 -1.826 -4.247 1.00 0.00 60 ILE A O 11
ATOM 12890 N N . PRO A 1 61 ? -0.639 -2.188 -5.107 1.00 0.00 61 PRO A N 11
ATOM 12891 C CA . PRO A 1 61 ? -0.197 -3.149 -6.103 1.00 0.00 61 PRO A CA 11
ATOM 12892 C C . PRO A 1 61 ? 0.512 -2.450 -7.264 1.00 0.00 61 PRO A C 11
ATOM 12893 O O . PRO A 1 61 ? -0.028 -1.515 -7.854 1.00 0.00 61 PRO A O 11
ATOM 12904 N N . ALA A 1 62 ? 1.713 -2.929 -7.556 1.00 0.00 62 ALA A N 11
ATOM 12905 C CA . ALA A 1 62 ? 2.502 -2.362 -8.637 1.00 0.00 62 ALA A CA 11
ATOM 12906 C C . ALA A 1 62 ? 1.763 -2.558 -9.961 1.00 0.00 62 ALA A C 11
ATOM 12907 O O . ALA A 1 62 ? 1.997 -1.827 -10.922 1.00 0.00 62 ALA A O 11
ATOM 12914 N N . ASN A 1 63 ? 0.884 -3.551 -9.970 1.00 0.00 63 ASN A N 11
ATOM 12915 C CA . ASN A 1 63 ? 0.109 -3.854 -11.161 1.00 0.00 63 ASN A CA 11
ATOM 12916 C C . ASN A 1 63 ? -0.933 -2.755 -11.380 1.00 0.00 63 ASN A C 11
ATOM 12917 O O . ASN A 1 63 ? -1.697 -2.801 -12.341 1.00 0.00 63 ASN A O 11
ATOM 12928 N N . TYR A 1 64 ? -0.929 -1.790 -10.470 1.00 0.00 64 TYR A N 11
ATOM 12929 C CA . TYR A 1 64 ? -1.864 -0.681 -10.552 1.00 0.00 64 TYR A CA 11
ATOM 12930 C C . TYR A 1 64 ? -1.123 0.655 -10.639 1.00 0.00 64 TYR A C 11
ATOM 12931 O O . TYR A 1 64 ? -1.739 1.696 -10.866 1.00 0.00 64 TYR A O 11
ATOM 12949 N N . VAL A 1 65 ? 0.187 0.581 -10.455 1.00 0.00 65 VAL A N 11
ATOM 12950 C CA . VAL A 1 65 ? 1.017 1.773 -10.509 1.00 0.00 65 VAL A CA 11
ATOM 12951 C C . VAL A 1 65 ? 2.363 1.422 -11.148 1.00 0.00 65 VAL A C 11
ATOM 12952 O O . VAL A 1 65 ? 2.681 0.247 -11.327 1.00 0.00 65 VAL A O 11
ATOM 12965 N N . GLN A 1 66 ? 3.116 2.461 -11.474 1.00 0.00 66 GLN A N 11
ATOM 12966 C CA . GLN A 1 66 ? 4.420 2.277 -12.088 1.00 0.00 66 GLN A CA 11
ATOM 12967 C C . GLN A 1 66 ? 5.447 3.208 -11.442 1.00 0.00 66 GLN A C 11
ATOM 12968 O O . GLN A 1 66 ? 5.165 4.381 -11.204 1.00 0.00 66 GLN A O 11
ATOM 12982 N N . LYS A 1 67 ? 6.619 2.650 -11.177 1.00 0.00 67 LYS A N 11
ATOM 12983 C CA . LYS A 1 67 ? 7.691 3.417 -10.562 1.00 0.00 67 LYS A CA 11
ATOM 12984 C C . LYS A 1 67 ? 8.168 4.492 -11.540 1.00 0.00 67 LYS A C 11
ATOM 12985 O O . LYS A 1 67 ? 8.765 4.181 -12.569 1.00 0.00 67 LYS A O 11
ATOM 13003 N N . ARG A 1 68 ? 7.886 5.737 -11.184 1.00 0.00 68 ARG A N 11
ATOM 13004 C CA . ARG A 1 68 ? 8.279 6.861 -12.018 1.00 0.00 68 ARG A CA 11
ATOM 13005 C C . ARG A 1 68 ? 9.801 6.905 -12.165 1.00 0.00 68 ARG A C 11
ATOM 13006 O O . ARG A 1 68 ? 10.317 7.445 -13.142 1.00 0.00 68 ARG A O 11
ATOM 13023 N N . GLU A 1 69 ? 10.476 6.330 -11.181 1.00 0.00 69 GLU A N 11
ATOM 13024 C CA . GLU A 1 69 ? 11.929 6.298 -11.189 1.00 0.00 69 GLU A CA 11
ATOM 13025 C C . GLU A 1 69 ? 12.427 5.076 -11.962 1.00 0.00 69 GLU A C 11
ATOM 13026 O O . GLU A 1 69 ? 11.972 3.959 -11.726 1.00 0.00 69 GLU A O 11
ATOM 13038 N N . ILE B 2 8 ? -11.809 -9.607 -19.233 1.00 0.00 8 ILE B N 11
ATOM 13039 C CA . ILE B 2 8 ? -11.431 -9.288 -17.866 1.00 0.00 8 ILE B CA 11
ATOM 13040 C C . ILE B 2 8 ? -9.906 -9.222 -17.766 1.00 0.00 8 ILE B C 11
ATOM 13041 O O . ILE B 2 8 ? -9.212 -10.155 -18.170 1.00 0.00 8 ILE B O 11
ATOM 13057 N N . PRO B 2 9 ? -9.415 -8.081 -17.212 1.00 0.00 9 PRO B N 11
ATOM 13058 C CA . PRO B 2 9 ? -7.983 -7.881 -17.054 1.00 0.00 9 PRO B CA 11
ATOM 13059 C C . PRO B 2 9 ? -7.438 -8.720 -15.896 1.00 0.00 9 PRO B C 11
ATOM 13060 O O . PRO B 2 9 ? -8.200 -9.361 -15.176 1.00 0.00 9 PRO B O 11
ATOM 13071 N N . PRO B 2 10 ? -6.086 -8.687 -15.750 1.00 0.00 10 PRO B N 11
ATOM 13072 C CA . PRO B 2 10 ? -5.429 -9.436 -14.693 1.00 0.00 10 PRO B CA 11
ATOM 13073 C C . PRO B 2 10 ? -5.627 -8.757 -13.336 1.00 0.00 10 PRO B C 11
ATOM 13074 O O . PRO B 2 10 ? -5.397 -7.557 -13.199 1.00 0.00 10 PRO B O 11
ATOM 13085 N N . PRO B 2 11 ? -6.062 -9.576 -12.342 1.00 0.00 11 PRO B N 11
ATOM 13086 C CA . PRO B 2 11 ? -6.292 -9.069 -11.000 1.00 0.00 11 PRO B CA 11
ATOM 13087 C C . PRO B 2 11 ? -4.970 -8.827 -10.270 1.00 0.00 11 PRO B C 11
ATOM 13088 O O . PRO B 2 11 ? -3.975 -9.496 -10.543 1.00 0.00 11 PRO B O 11
ATOM 13099 N N . LEU B 2 12 ? -5.002 -7.868 -9.357 1.00 0.00 12 LEU B N 11
ATOM 13100 C CA . LEU B 2 12 ? -3.819 -7.530 -8.585 1.00 0.00 12 LEU B CA 11
ATOM 13101 C C . LEU B 2 12 ? -3.183 -8.812 -8.045 1.00 0.00 12 LEU B C 11
ATOM 13102 O O . LEU B 2 12 ? -3.730 -9.900 -8.217 1.00 0.00 12 LEU B O 11
ATOM 13118 N N . PRO B 2 13 ? -2.007 -8.637 -7.384 1.00 0.00 13 PRO B N 11
ATOM 13119 C CA . PRO B 2 13 ? -1.292 -9.767 -6.817 1.00 0.00 13 PRO B CA 11
ATOM 13120 C C . PRO B 2 13 ? -1.974 -10.264 -5.540 1.00 0.00 13 PRO B C 11
ATOM 13121 O O . PRO B 2 13 ? -2.686 -9.510 -4.879 1.00 0.00 13 PRO B O 11
ATOM 13132 N N . GLU B 2 14 ? -1.734 -11.531 -5.234 1.00 0.00 14 GLU B N 11
ATOM 13133 C CA . GLU B 2 14 ? -2.316 -12.137 -4.049 1.00 0.00 14 GLU B CA 11
ATOM 13134 C C . GLU B 2 14 ? -2.035 -11.272 -2.817 1.00 0.00 14 GLU B C 11
ATOM 13135 O O . GLU B 2 14 ? -0.940 -10.731 -2.672 1.00 0.00 14 GLU B O 11
ATOM 13147 N N . ARG B 2 15 ? -3.042 -11.170 -1.964 1.00 0.00 15 ARG B N 11
ATOM 13148 C CA . ARG B 2 15 ? -2.917 -10.382 -0.749 1.00 0.00 15 ARG B CA 11
ATOM 13149 C C . ARG B 2 15 ? -2.437 -11.260 0.407 1.00 0.00 15 ARG B C 11
ATOM 13150 O O . ARG B 2 15 ? -3.246 -11.817 1.148 1.00 0.00 15 ARG B O 11
ATOM 13167 N N . THR B 2 16 ? -1.121 -11.358 0.528 1.00 0.00 16 THR B N 11
ATOM 13168 C CA . THR B 2 16 ? -0.522 -12.159 1.581 1.00 0.00 16 THR B CA 11
ATOM 13169 C C . THR B 2 16 ? -0.496 -11.377 2.896 1.00 0.00 16 THR B C 11
ATOM 13170 O O . THR B 2 16 ? -0.265 -10.169 2.900 1.00 0.00 16 THR B O 11
ATOM 13181 N N . PRO B 2 17 ? -0.743 -12.118 4.010 1.00 0.00 17 PRO B N 11
ATOM 13182 C CA . PRO B 2 17 ? -0.751 -11.506 5.328 1.00 0.00 17 PRO B CA 11
ATOM 13183 C C . PRO B 2 17 ? 0.673 -11.207 5.801 1.00 0.00 17 PRO B C 11
ATOM 13184 O O . PRO B 2 17 ? 0.872 -10.400 6.708 1.00 0.00 17 PRO B O 11
ATOM 13195 N N . GLU B 2 18 ? 1.625 -11.872 5.166 1.00 0.00 18 GLU B N 11
ATOM 13196 C CA . GLU B 2 18 ? 3.025 -11.687 5.511 1.00 0.00 18 GLU B CA 11
ATOM 13197 C C . GLU B 2 18 ? 3.454 -10.244 5.236 1.00 0.00 18 GLU B C 11
ATOM 13198 O O . GLU B 2 18 ? 4.525 -9.818 5.664 1.00 0.00 18 GLU B O 11
ATOM 13210 N N . SER B 2 19 ? 2.593 -9.530 4.525 1.00 0.00 19 SER B N 11
ATOM 13211 C CA . SER B 2 19 ? 2.868 -8.143 4.188 1.00 0.00 19 SER B CA 11
ATOM 13212 C C . SER B 2 19 ? 3.076 -7.326 5.465 1.00 0.00 19 SER B C 11
ATOM 13213 O O . SER B 2 19 ? 3.787 -6.324 5.455 1.00 0.00 19 SER B O 11
ATOM 13221 N N . PHE B 2 20 ? 2.441 -7.786 6.533 1.00 0.00 20 PHE B N 11
ATOM 13222 C CA . PHE B 2 20 ? 2.547 -7.111 7.815 1.00 0.00 20 PHE B CA 11
ATOM 13223 C C . PHE B 2 20 ? 3.998 -7.079 8.300 1.00 0.00 20 PHE B C 11
ATOM 13224 O O . PHE B 2 20 ? 4.326 -6.357 9.241 1.00 0.00 20 PHE B O 11
ATOM 13241 N N . ILE B 2 21 ? 4.828 -7.871 7.636 1.00 0.00 21 ILE B N 11
ATOM 13242 C CA . ILE B 2 21 ? 6.235 -7.943 7.988 1.00 0.00 21 ILE B CA 11
ATOM 13243 C C . ILE B 2 21 ? 7.075 -7.410 6.825 1.00 0.00 21 ILE B C 11
ATOM 13244 O O . ILE B 2 21 ? 6.865 -7.793 5.675 1.00 0.00 21 ILE B O 11
ATOM 13260 N N . VAL B 2 22 ? 8.009 -6.533 7.164 1.00 0.00 22 VAL B N 11
ATOM 13261 C CA . VAL B 2 22 ? 8.880 -5.943 6.163 1.00 0.00 22 VAL B CA 11
ATOM 13262 C C . VAL B 2 22 ? 10.260 -6.599 6.244 1.00 0.00 22 VAL B C 11
ATOM 13263 O O . VAL B 2 22 ? 10.883 -6.615 7.304 1.00 0.00 22 VAL B O 11
ATOM 13276 N N . VAL B 2 23 ? 10.697 -7.126 5.109 1.00 0.00 23 VAL B N 11
ATOM 13277 C CA . VAL B 2 23 ? 11.992 -7.781 5.039 1.00 0.00 23 VAL B CA 11
ATOM 13278 C C . VAL B 2 23 ? 13.097 -6.745 5.255 1.00 0.00 23 VAL B C 11
ATOM 13279 O O . VAL B 2 23 ? 13.118 -5.709 4.593 1.00 0.00 23 VAL B O 11
ATOM 13292 N N . GLU B 2 24 ? 13.987 -7.061 6.184 1.00 0.00 24 GLU B N 11
ATOM 13293 C CA . GLU B 2 24 ? 15.091 -6.170 6.496 1.00 0.00 24 GLU B CA 11
ATOM 13294 C C . GLU B 2 24 ? 16.190 -6.297 5.439 1.00 0.00 24 GLU B C 11
ATOM 13295 O O . GLU B 2 24 ? 17.341 -6.584 5.765 1.00 0.00 24 GLU B O 11
ATOM 13307 N N . GLU B 2 25 ? 15.796 -6.077 4.192 1.00 0.00 25 GLU B N 11
ATOM 13308 C CA . GLU B 2 25 ? 16.734 -6.164 3.086 1.00 0.00 25 GLU B CA 11
ATOM 13309 C C . GLU B 2 25 ? 18.109 -5.647 3.513 1.00 0.00 25 GLU B C 11
ATOM 13310 O O . GLU B 2 25 ? 18.781 -4.956 2.748 1.00 0.00 25 GLU B O 11
ATOM 13322 N N . SER A 1 10 ? 15.012 6.790 1.393 1.00 0.00 10 SER A N 12
ATOM 13323 C CA . SER A 1 10 ? 14.813 5.928 0.241 1.00 0.00 10 SER A CA 12
ATOM 13324 C C . SER A 1 10 ? 13.318 5.773 -0.045 1.00 0.00 10 SER A C 12
ATOM 13325 O O . SER A 1 10 ? 12.691 4.819 0.414 1.00 0.00 10 SER A O 12
ATOM 13333 N N . GLY A 1 11 ? 12.790 6.724 -0.800 1.00 0.00 11 GLY A N 12
ATOM 13334 C CA . GLY A 1 11 ? 11.380 6.705 -1.151 1.00 0.00 11 GLY A CA 12
ATOM 13335 C C . GLY A 1 11 ? 11.188 6.916 -2.655 1.00 0.00 11 GLY A C 12
ATOM 13336 O O . GLY A 1 11 ? 11.113 8.051 -3.122 1.00 0.00 11 GLY A O 12
ATOM 13340 N N . THR A 1 12 ? 11.112 5.804 -3.371 1.00 0.00 12 THR A N 12
ATOM 13341 C CA . THR A 1 12 ? 10.929 5.852 -4.811 1.00 0.00 12 THR A CA 12
ATOM 13342 C C . THR A 1 12 ? 9.564 6.450 -5.155 1.00 0.00 12 THR A C 12
ATOM 13343 O O . THR A 1 12 ? 8.564 6.135 -4.512 1.00 0.00 12 THR A O 12
ATOM 13354 N N . GLU A 1 13 ? 9.565 7.303 -6.169 1.00 0.00 13 GLU A N 12
ATOM 13355 C CA . GLU A 1 13 ? 8.339 7.949 -6.607 1.00 0.00 13 GLU A CA 12
ATOM 13356 C C . GLU A 1 13 ? 7.533 7.005 -7.503 1.00 0.00 13 GLU A C 12
ATOM 13357 O O . GLU A 1 13 ? 7.974 6.653 -8.596 1.00 0.00 13 GLU A O 12
ATOM 13369 N N . CYS A 1 14 ? 6.367 6.621 -7.004 1.00 0.00 14 CYS A N 12
ATOM 13370 C CA . CYS A 1 14 ? 5.496 5.724 -7.746 1.00 0.00 14 CYS A CA 12
ATOM 13371 C C . CYS A 1 14 ? 4.401 6.560 -8.412 1.00 0.00 14 CYS A C 12
ATOM 13372 O O . CYS A 1 14 ? 3.825 7.448 -7.785 1.00 0.00 14 CYS A O 12
ATOM 13380 N N . ILE A 1 15 ? 4.147 6.248 -9.674 1.00 0.00 15 ILE A N 12
ATOM 13381 C CA . ILE A 1 15 ? 3.132 6.959 -10.432 1.00 0.00 15 ILE A CA 12
ATOM 13382 C C . ILE A 1 15 ? 1.911 6.055 -10.615 1.00 0.00 15 ILE A C 12
ATOM 13383 O O . ILE A 1 15 ? 2.041 4.914 -11.055 1.00 0.00 15 ILE A O 12
ATOM 13399 N N . ALA A 1 16 ? 0.754 6.600 -10.269 1.00 0.00 16 ALA A N 12
ATOM 13400 C CA . ALA A 1 16 ? -0.488 5.856 -10.390 1.00 0.00 16 ALA A CA 12
ATOM 13401 C C . ALA A 1 16 ? -0.977 5.919 -11.839 1.00 0.00 16 ALA A C 12
ATOM 13402 O O . ALA A 1 16 ? -0.897 6.966 -12.479 1.00 0.00 16 ALA A O 12
ATOM 13409 N N . LYS A 1 17 ? -1.472 4.786 -12.313 1.00 0.00 17 LYS A N 12
ATOM 13410 C CA . LYS A 1 17 ? -1.973 4.699 -13.675 1.00 0.00 17 LYS A CA 12
ATOM 13411 C C . LYS A 1 17 ? -3.404 4.159 -13.653 1.00 0.00 17 LYS A C 12
ATOM 13412 O O . LYS A 1 17 ? -4.278 4.678 -14.345 1.00 0.00 17 LYS A O 12
ATOM 13430 N N . TYR A 1 18 ? -3.599 3.122 -12.852 1.00 0.00 18 TYR A N 12
ATOM 13431 C CA . TYR A 1 18 ? -4.909 2.505 -12.731 1.00 0.00 18 TYR A CA 12
ATOM 13432 C C . TYR A 1 18 ? -5.508 2.756 -11.345 1.00 0.00 18 TYR A C 12
ATOM 13433 O O . TYR A 1 18 ? -4.833 2.579 -10.333 1.00 0.00 18 TYR A O 12
ATOM 13451 N N . ASN A 1 19 ? -6.769 3.163 -11.346 1.00 0.00 19 ASN A N 12
ATOM 13452 C CA . ASN A 1 19 ? -7.466 3.440 -10.101 1.00 0.00 19 ASN A CA 12
ATOM 13453 C C . ASN A 1 19 ? -7.935 2.122 -9.481 1.00 0.00 19 ASN A C 12
ATOM 13454 O O . ASN A 1 19 ? -8.932 1.547 -9.915 1.00 0.00 19 ASN A O 12
ATOM 13465 N N . PHE A 1 20 ? -7.194 1.682 -8.474 1.00 0.00 20 PHE A N 12
ATOM 13466 C CA . PHE A 1 20 ? -7.522 0.444 -7.790 1.00 0.00 20 PHE A CA 12
ATOM 13467 C C . PHE A 1 20 ? -8.121 0.722 -6.409 1.00 0.00 20 PHE A C 12
ATOM 13468 O O . PHE A 1 20 ? -7.526 1.437 -5.603 1.00 0.00 20 PHE A O 12
ATOM 13485 N N . HIS A 1 21 ? -9.289 0.143 -6.178 1.00 0.00 21 HIS A N 12
ATOM 13486 C CA . HIS A 1 21 ? -9.974 0.319 -4.910 1.00 0.00 21 HIS A CA 12
ATOM 13487 C C . HIS A 1 21 ? -9.226 -0.441 -3.811 1.00 0.00 21 HIS A C 12
ATOM 13488 O O . HIS A 1 21 ? -8.344 -1.247 -4.102 1.00 0.00 21 HIS A O 12
ATOM 13502 N N . GLY A 1 22 ? -9.607 -0.155 -2.575 1.00 0.00 22 GLY A N 12
ATOM 13503 C CA . GLY A 1 22 ? -8.982 -0.801 -1.433 1.00 0.00 22 GLY A CA 12
ATOM 13504 C C . GLY A 1 22 ? -9.416 -2.264 -1.325 1.00 0.00 22 GLY A C 12
ATOM 13505 O O . GLY A 1 22 ? -10.583 -2.587 -1.543 1.00 0.00 22 GLY A O 12
ATOM 13509 N N . THR A 1 23 ? -8.453 -3.111 -0.991 1.00 0.00 23 THR A N 12
ATOM 13510 C CA . THR A 1 23 ? -8.721 -4.532 -0.853 1.00 0.00 23 THR A CA 12
ATOM 13511 C C . THR A 1 23 ? -8.476 -4.984 0.589 1.00 0.00 23 THR A C 12
ATOM 13512 O O . THR A 1 23 ? -9.139 -5.897 1.079 1.00 0.00 23 THR A O 12
ATOM 13523 N N . ALA A 1 24 ? -7.522 -4.323 1.227 1.00 0.00 24 ALA A N 12
ATOM 13524 C CA . ALA A 1 24 ? -7.182 -4.643 2.603 1.00 0.00 24 ALA A CA 12
ATOM 13525 C C . ALA A 1 24 ? -7.179 -3.361 3.436 1.00 0.00 24 ALA A C 12
ATOM 13526 O O . ALA A 1 24 ? -6.911 -2.279 2.916 1.00 0.00 24 ALA A O 12
ATOM 13533 N N . GLU A 1 25 ? -7.480 -3.524 4.716 1.00 0.00 25 GLU A N 12
ATOM 13534 C CA . GLU A 1 25 ? -7.515 -2.391 5.626 1.00 0.00 25 GLU A CA 12
ATOM 13535 C C . GLU A 1 25 ? -6.182 -1.641 5.593 1.00 0.00 25 GLU A C 12
ATOM 13536 O O . GLU A 1 25 ? -6.154 -0.414 5.680 1.00 0.00 25 GLU A O 12
ATOM 13548 N N . GLN A 1 26 ? -5.110 -2.409 5.465 1.00 0.00 26 GLN A N 12
ATOM 13549 C CA . GLN A 1 26 ? -3.778 -1.832 5.418 1.00 0.00 26 GLN A CA 12
ATOM 13550 C C . GLN A 1 26 ? -3.510 -1.224 4.040 1.00 0.00 26 GLN A C 12
ATOM 13551 O O . GLN A 1 26 ? -2.631 -0.377 3.891 1.00 0.00 26 GLN A O 12
ATOM 13565 N N . ASP A 1 27 ? -4.285 -1.680 3.067 1.00 0.00 27 ASP A N 12
ATOM 13566 C CA . ASP A 1 27 ? -4.143 -1.193 1.706 1.00 0.00 27 ASP A CA 12
ATOM 13567 C C . ASP A 1 27 ? -4.821 0.173 1.585 1.00 0.00 27 ASP A C 12
ATOM 13568 O O . ASP A 1 27 ? -5.882 0.398 2.166 1.00 0.00 27 ASP A O 12
ATOM 13577 N N . LEU A 1 28 ? -4.182 1.051 0.826 1.00 0.00 28 LEU A N 12
ATOM 13578 C CA . LEU A 1 28 ? -4.709 2.389 0.622 1.00 0.00 28 LEU A CA 12
ATOM 13579 C C . LEU A 1 28 ? -5.032 2.584 -0.860 1.00 0.00 28 LEU A C 12
ATOM 13580 O O . LEU A 1 28 ? -4.149 2.487 -1.710 1.00 0.00 28 LEU A O 12
ATOM 13596 N N . PRO A 1 29 ? -6.336 2.864 -1.132 1.00 0.00 29 PRO A N 12
ATOM 13597 C CA . PRO A 1 29 ? -6.787 3.073 -2.498 1.00 0.00 29 PRO A CA 12
ATOM 13598 C C . PRO A 1 29 ? -6.348 4.445 -3.015 1.00 0.00 29 PRO A C 12
ATOM 13599 O O . PRO A 1 29 ? -6.415 5.436 -2.290 1.00 0.00 29 PRO A O 12
ATOM 13610 N N . PHE A 1 30 ? -5.909 4.458 -4.266 1.00 0.00 30 PHE A N 12
ATOM 13611 C CA . PHE A 1 30 ? -5.460 5.691 -4.889 1.00 0.00 30 PHE A CA 12
ATOM 13612 C C . PHE A 1 30 ? -5.989 5.806 -6.320 1.00 0.00 30 PHE A C 12
ATOM 13613 O O . PHE A 1 30 ? -6.196 4.798 -6.992 1.00 0.00 30 PHE A O 12
ATOM 13630 N N . CYS A 1 31 ? -6.193 7.046 -6.743 1.00 0.00 31 CYS A N 12
ATOM 13631 C CA . CYS A 1 31 ? -6.693 7.306 -8.082 1.00 0.00 31 CYS A CA 12
ATOM 13632 C C . CYS A 1 31 ? -5.500 7.604 -8.992 1.00 0.00 31 CYS A C 12
ATOM 13633 O O . CYS A 1 31 ? -4.508 8.184 -8.552 1.00 0.00 31 CYS A O 12
ATOM 13641 N N . LYS A 1 32 ? -5.634 7.193 -10.244 1.00 0.00 32 LYS A N 12
ATOM 13642 C CA . LYS A 1 32 ? -4.579 7.408 -11.221 1.00 0.00 32 LYS A CA 12
ATOM 13643 C C . LYS A 1 32 ? -4.080 8.850 -11.115 1.00 0.00 32 LYS A C 12
ATOM 13644 O O . LYS A 1 32 ? -4.838 9.750 -10.757 1.00 0.00 32 LYS A O 12
ATOM 13662 N N . GLY A 1 33 ? -2.805 9.026 -11.433 1.00 0.00 33 GLY A N 12
ATOM 13663 C CA . GLY A 1 33 ? -2.195 10.344 -11.379 1.00 0.00 33 GLY A CA 12
ATOM 13664 C C . GLY A 1 33 ? -1.558 10.596 -10.011 1.00 0.00 33 GLY A C 12
ATOM 13665 O O . GLY A 1 33 ? -0.614 11.377 -9.896 1.00 0.00 33 GLY A O 12
ATOM 13669 N N . ASP A 1 34 ? -2.100 9.922 -9.007 1.00 0.00 34 ASP A N 12
ATOM 13670 C CA . ASP A 1 34 ? -1.597 10.064 -7.652 1.00 0.00 34 ASP A CA 12
ATOM 13671 C C . ASP A 1 34 ? -0.203 9.437 -7.562 1.00 0.00 34 ASP A C 12
ATOM 13672 O O . ASP A 1 34 ? 0.048 8.386 -8.150 1.00 0.00 34 ASP A O 12
ATOM 13681 N N . VAL A 1 35 ? 0.667 10.110 -6.821 1.00 0.00 35 VAL A N 12
ATOM 13682 C CA . VAL A 1 35 ? 2.027 9.632 -6.647 1.00 0.00 35 VAL A CA 12
ATOM 13683 C C . VAL A 1 35 ? 2.224 9.186 -5.197 1.00 0.00 35 VAL A C 12
ATOM 13684 O O . VAL A 1 35 ? 1.782 9.862 -4.270 1.00 0.00 35 VAL A O 12
ATOM 13697 N N . LEU A 1 36 ? 2.889 8.049 -5.046 1.00 0.00 36 LEU A N 12
ATOM 13698 C CA . LEU A 1 36 ? 3.149 7.505 -3.724 1.00 0.00 36 LEU A CA 12
ATOM 13699 C C . LEU A 1 36 ? 4.625 7.115 -3.620 1.00 0.00 36 LEU A C 12
ATOM 13700 O O . LEU A 1 36 ? 5.214 6.635 -4.588 1.00 0.00 36 LEU A O 12
ATOM 13716 N N . THR A 1 37 ? 5.181 7.336 -2.438 1.00 0.00 37 THR A N 12
ATOM 13717 C CA . THR A 1 37 ? 6.576 7.014 -2.194 1.00 0.00 37 THR A CA 12
ATOM 13718 C C . THR A 1 37 ? 6.697 5.657 -1.497 1.00 0.00 37 THR A C 12
ATOM 13719 O O . THR A 1 37 ? 5.941 5.360 -0.573 1.00 0.00 37 THR A O 12
ATOM 13730 N N . ILE A 1 38 ? 7.653 4.869 -1.967 1.00 0.00 38 ILE A N 12
ATOM 13731 C CA . ILE A 1 38 ? 7.883 3.550 -1.400 1.00 0.00 38 ILE A CA 12
ATOM 13732 C C . ILE A 1 38 ? 8.359 3.698 0.046 1.00 0.00 38 ILE A C 12
ATOM 13733 O O . ILE A 1 38 ? 9.220 4.527 0.339 1.00 0.00 38 ILE A O 12
ATOM 13749 N N . VAL A 1 39 ? 7.778 2.882 0.913 1.00 0.00 39 VAL A N 12
ATOM 13750 C CA . VAL A 1 39 ? 8.133 2.911 2.322 1.00 0.00 39 VAL A CA 12
ATOM 13751 C C . VAL A 1 39 ? 8.783 1.581 2.708 1.00 0.00 39 VAL A C 12
ATOM 13752 O O . VAL A 1 39 ? 9.698 1.549 3.529 1.00 0.00 39 VAL A O 12
ATOM 13765 N N . ALA A 1 40 ? 8.284 0.517 2.097 1.00 0.00 40 ALA A N 12
ATOM 13766 C CA . ALA A 1 40 ? 8.805 -0.812 2.366 1.00 0.00 40 ALA A CA 12
ATOM 13767 C C . ALA A 1 40 ? 8.192 -1.806 1.377 1.00 0.00 40 ALA A C 12
ATOM 13768 O O . ALA A 1 40 ? 7.164 -1.522 0.763 1.00 0.00 40 ALA A O 12
ATOM 13775 N N . VAL A 1 41 ? 8.848 -2.950 1.253 1.00 0.00 41 VAL A N 12
ATOM 13776 C CA . VAL A 1 41 ? 8.381 -3.986 0.349 1.00 0.00 41 VAL A CA 12
ATOM 13777 C C . VAL A 1 41 ? 7.684 -5.084 1.155 1.00 0.00 41 VAL A C 12
ATOM 13778 O O . VAL A 1 41 ? 7.776 -5.113 2.381 1.00 0.00 41 VAL A O 12
ATOM 13791 N N . THR A 1 42 ? 7.001 -5.961 0.433 1.00 0.00 42 THR A N 12
ATOM 13792 C CA . THR A 1 42 ? 6.289 -7.058 1.066 1.00 0.00 42 THR A CA 12
ATOM 13793 C C . THR A 1 42 ? 6.746 -8.398 0.484 1.00 0.00 42 THR A C 12
ATOM 13794 O O . THR A 1 42 ? 7.498 -8.431 -0.490 1.00 0.00 42 THR A O 12
ATOM 13805 N N . LYS A 1 43 ? 6.273 -9.468 1.105 1.00 0.00 43 LYS A N 12
ATOM 13806 C CA . LYS A 1 43 ? 6.624 -10.806 0.660 1.00 0.00 43 LYS A CA 12
ATOM 13807 C C . LYS A 1 43 ? 5.850 -11.134 -0.618 1.00 0.00 43 LYS A C 12
ATOM 13808 O O . LYS A 1 43 ? 6.184 -12.084 -1.324 1.00 0.00 43 LYS A O 12
ATOM 13826 N N . ASP A 1 44 ? 4.829 -10.330 -0.876 1.00 0.00 44 ASP A N 12
ATOM 13827 C CA . ASP A 1 44 ? 4.004 -10.522 -2.057 1.00 0.00 44 ASP A CA 12
ATOM 13828 C C . ASP A 1 44 ? 4.565 -9.683 -3.208 1.00 0.00 44 ASP A C 12
ATOM 13829 O O . ASP A 1 44 ? 5.179 -8.642 -2.980 1.00 0.00 44 ASP A O 12
ATOM 13838 N N . PRO A 1 45 ? 4.327 -10.180 -4.451 1.00 0.00 45 PRO A N 12
ATOM 13839 C CA . PRO A 1 45 ? 4.801 -9.488 -5.638 1.00 0.00 45 PRO A CA 12
ATOM 13840 C C . PRO A 1 45 ? 3.946 -8.254 -5.930 1.00 0.00 45 PRO A C 12
ATOM 13841 O O . PRO A 1 45 ? 2.840 -8.122 -5.407 1.00 0.00 45 PRO A O 12
ATOM 13852 N N . ASN A 1 46 ? 4.491 -7.381 -6.765 1.00 0.00 46 ASN A N 12
ATOM 13853 C CA . ASN A 1 46 ? 3.792 -6.161 -7.133 1.00 0.00 46 ASN A CA 12
ATOM 13854 C C . ASN A 1 46 ? 3.048 -5.616 -5.912 1.00 0.00 46 ASN A C 12
ATOM 13855 O O . ASN A 1 46 ? 1.992 -5.000 -6.048 1.00 0.00 46 ASN A O 12
ATOM 13866 N N . TRP A 1 47 ? 3.630 -5.861 -4.747 1.00 0.00 47 TRP A N 12
ATOM 13867 C CA . TRP A 1 47 ? 3.036 -5.402 -3.503 1.00 0.00 47 TRP A CA 12
ATOM 13868 C C . TRP A 1 47 ? 4.094 -4.603 -2.740 1.00 0.00 47 TRP A C 12
ATOM 13869 O O . TRP A 1 47 ? 5.162 -5.126 -2.420 1.00 0.00 47 TRP A O 12
ATOM 13890 N N . TYR A 1 48 ? 3.763 -3.349 -2.470 1.00 0.00 48 TYR A N 12
ATOM 13891 C CA . TYR A 1 48 ? 4.672 -2.473 -1.750 1.00 0.00 48 TYR A CA 12
ATOM 13892 C C . TYR A 1 48 ? 3.901 -1.424 -0.947 1.00 0.00 48 TYR A C 12
ATOM 13893 O O . TYR A 1 48 ? 2.904 -0.883 -1.422 1.00 0.00 48 TYR A O 12
ATOM 13911 N N . LYS A 1 49 ? 4.392 -1.168 0.257 1.00 0.00 49 LYS A N 12
ATOM 13912 C CA . LYS A 1 49 ? 3.762 -0.193 1.131 1.00 0.00 49 LYS A CA 12
ATOM 13913 C C . LYS A 1 49 ? 4.408 1.177 0.908 1.00 0.00 49 LYS A C 12
ATOM 13914 O O . LYS A 1 49 ? 5.617 1.331 1.069 1.00 0.00 49 LYS A O 12
ATOM 13932 N N . ALA A 1 50 ? 3.571 2.137 0.542 1.00 0.00 50 ALA A N 12
ATOM 13933 C CA . ALA A 1 50 ? 4.044 3.489 0.296 1.00 0.00 50 ALA A CA 12
ATOM 13934 C C . ALA A 1 50 ? 3.158 4.480 1.055 1.00 0.00 50 ALA A C 12
ATOM 13935 O O . ALA A 1 50 ? 2.116 4.104 1.589 1.00 0.00 50 ALA A O 12
ATOM 13942 N N . LYS A 1 51 ? 3.608 5.726 1.079 1.00 0.00 51 LYS A N 12
ATOM 13943 C CA . LYS A 1 51 ? 2.870 6.774 1.763 1.00 0.00 51 LYS A CA 12
ATOM 13944 C C . LYS A 1 51 ? 2.551 7.897 0.774 1.00 0.00 51 LYS A C 12
ATOM 13945 O O . LYS A 1 51 ? 3.228 8.044 -0.243 1.00 0.00 51 LYS A O 12
ATOM 13963 N N . ASN A 1 52 ? 1.521 8.661 1.106 1.00 0.00 52 ASN A N 12
ATOM 13964 C CA . ASN A 1 52 ? 1.104 9.766 0.260 1.00 0.00 52 ASN A CA 12
ATOM 13965 C C . ASN A 1 52 ? 1.698 11.068 0.799 1.00 0.00 52 ASN A C 12
ATOM 13966 O O . ASN A 1 52 ? 2.359 11.070 1.837 1.00 0.00 52 ASN A O 12
ATOM 13977 N N . LYS A 1 53 ? 1.440 12.145 0.072 1.00 0.00 53 LYS A N 12
ATOM 13978 C CA . LYS A 1 53 ? 1.941 13.451 0.464 1.00 0.00 53 LYS A CA 12
ATOM 13979 C C . LYS A 1 53 ? 1.173 13.938 1.694 1.00 0.00 53 LYS A C 12
ATOM 13980 O O . LYS A 1 53 ? 1.558 14.924 2.321 1.00 0.00 53 LYS A O 12
ATOM 13998 N N . VAL A 1 54 ? 0.101 13.224 2.004 1.00 0.00 54 VAL A N 12
ATOM 13999 C CA . VAL A 1 54 ? -0.725 13.571 3.148 1.00 0.00 54 VAL A CA 12
ATOM 14000 C C . VAL A 1 54 ? -0.115 12.967 4.414 1.00 0.00 54 VAL A C 12
ATOM 14001 O O . VAL A 1 54 ? -0.501 13.325 5.525 1.00 0.00 54 VAL A O 12
ATOM 14014 N N . GLY A 1 55 ? 0.830 12.061 4.203 1.00 0.00 55 GLY A N 12
ATOM 14015 C CA . GLY A 1 55 ? 1.498 11.404 5.314 1.00 0.00 55 GLY A CA 12
ATOM 14016 C C . GLY A 1 55 ? 0.871 10.039 5.600 1.00 0.00 55 GLY A C 12
ATOM 14017 O O . GLY A 1 55 ? 1.286 9.343 6.526 1.00 0.00 55 GLY A O 12
ATOM 14021 N N . ARG A 1 56 ? -0.118 9.695 4.789 1.00 0.00 56 ARG A N 12
ATOM 14022 C CA . ARG A 1 56 ? -0.806 8.424 4.943 1.00 0.00 56 ARG A CA 12
ATOM 14023 C C . ARG A 1 56 ? 0.114 7.271 4.540 1.00 0.00 56 ARG A C 12
ATOM 14024 O O . ARG A 1 56 ? 0.978 7.432 3.680 1.00 0.00 56 ARG A O 12
ATOM 14041 N N . GLU A 1 57 ? -0.104 6.131 5.181 1.00 0.00 57 GLU A N 12
ATOM 14042 C CA . GLU A 1 57 ? 0.695 4.951 4.901 1.00 0.00 57 GLU A CA 12
ATOM 14043 C C . GLU A 1 57 ? -0.212 3.746 4.638 1.00 0.00 57 GLU A C 12
ATOM 14044 O O . GLU A 1 57 ? -1.154 3.498 5.389 1.00 0.00 57 GLU A O 12
ATOM 14056 N N . GLY A 1 58 ? 0.104 3.030 3.569 1.00 0.00 58 GLY A N 12
ATOM 14057 C CA . GLY A 1 58 ? -0.670 1.858 3.198 1.00 0.00 58 GLY A CA 12
ATOM 14058 C C . GLY A 1 58 ? 0.013 1.084 2.068 1.00 0.00 58 GLY A C 12
ATOM 14059 O O . GLY A 1 58 ? 1.021 1.533 1.526 1.00 0.00 58 GLY A O 12
ATOM 14063 N N . ILE A 1 59 ? -0.563 -0.065 1.749 1.00 0.00 59 ILE A N 12
ATOM 14064 C CA . ILE A 1 59 ? -0.022 -0.906 0.694 1.00 0.00 59 ILE A CA 12
ATOM 14065 C C . ILE A 1 59 ? -0.815 -0.673 -0.594 1.00 0.00 59 ILE A C 12
ATOM 14066 O O . ILE A 1 59 ? -2.017 -0.421 -0.550 1.00 0.00 59 ILE A O 12
ATOM 14082 N N . ILE A 1 60 ? -0.108 -0.767 -1.711 1.00 0.00 60 ILE A N 12
ATOM 14083 C CA . ILE A 1 60 ? -0.729 -0.570 -3.009 1.00 0.00 60 ILE A CA 12
ATOM 14084 C C . ILE A 1 60 ? -0.070 -1.498 -4.031 1.00 0.00 60 ILE A C 12
ATOM 14085 O O . ILE A 1 60 ? 1.153 -1.608 -4.078 1.00 0.00 60 ILE A O 12
ATOM 14101 N N . PRO A 1 61 ? -0.935 -2.159 -4.847 1.00 0.00 61 PRO A N 12
ATOM 14102 C CA . PRO A 1 61 ? -0.449 -3.075 -5.866 1.00 0.00 61 PRO A CA 12
ATOM 14103 C C . PRO A 1 61 ? 0.141 -2.311 -7.053 1.00 0.00 61 PRO A C 12
ATOM 14104 O O . PRO A 1 61 ? -0.532 -1.475 -7.654 1.00 0.00 61 PRO A O 12
ATOM 14115 N N . ALA A 1 62 ? 1.392 -2.625 -7.355 1.00 0.00 62 ALA A N 12
ATOM 14116 C CA . ALA A 1 62 ? 2.081 -1.980 -8.459 1.00 0.00 62 ALA A CA 12
ATOM 14117 C C . ALA A 1 62 ? 1.356 -2.305 -9.767 1.00 0.00 62 ALA A C 12
ATOM 14118 O O . ALA A 1 62 ? 1.629 -1.695 -10.800 1.00 0.00 62 ALA A O 12
ATOM 14125 N N . ASN A 1 63 ? 0.449 -3.266 -9.680 1.00 0.00 63 ASN A N 12
ATOM 14126 C CA . ASN A 1 63 ? -0.316 -3.681 -10.843 1.00 0.00 63 ASN A CA 12
ATOM 14127 C C . ASN A 1 63 ? -1.143 -2.498 -11.352 1.00 0.00 63 ASN A C 12
ATOM 14128 O O . ASN A 1 63 ? -1.698 -2.550 -12.449 1.00 0.00 63 ASN A O 12
ATOM 14139 N N . TYR A 1 64 ? -1.200 -1.460 -10.531 1.00 0.00 64 TYR A N 12
ATOM 14140 C CA . TYR A 1 64 ? -1.950 -0.267 -10.885 1.00 0.00 64 TYR A CA 12
ATOM 14141 C C . TYR A 1 64 ? -1.078 0.984 -10.765 1.00 0.00 64 TYR A C 12
ATOM 14142 O O . TYR A 1 64 ? -1.535 2.093 -11.037 1.00 0.00 64 TYR A O 12
ATOM 14160 N N . VAL A 1 65 ? 0.165 0.765 -10.359 1.00 0.00 65 VAL A N 12
ATOM 14161 C CA . VAL A 1 65 ? 1.105 1.860 -10.200 1.00 0.00 65 VAL A CA 12
ATOM 14162 C C . VAL A 1 65 ? 2.498 1.399 -10.637 1.00 0.00 65 VAL A C 12
ATOM 14163 O O . VAL A 1 65 ? 2.856 0.238 -10.453 1.00 0.00 65 VAL A O 12
ATOM 14176 N N . GLN A 1 66 ? 3.244 2.333 -11.207 1.00 0.00 66 GLN A N 12
ATOM 14177 C CA . GLN A 1 66 ? 4.588 2.038 -11.672 1.00 0.00 66 GLN A CA 12
ATOM 14178 C C . GLN A 1 66 ? 5.616 2.825 -10.857 1.00 0.00 66 GLN A C 12
ATOM 14179 O O . GLN A 1 66 ? 5.301 3.878 -10.305 1.00 0.00 66 GLN A O 12
ATOM 14193 N N . LYS A 1 67 ? 6.826 2.285 -10.809 1.00 0.00 67 LYS A N 12
ATOM 14194 C CA . LYS A 1 67 ? 7.902 2.925 -10.072 1.00 0.00 67 LYS A CA 12
ATOM 14195 C C . LYS A 1 67 ? 8.806 3.677 -11.049 1.00 0.00 67 LYS A C 12
ATOM 14196 O O . LYS A 1 67 ? 9.432 3.069 -11.917 1.00 0.00 67 LYS A O 12
ATOM 14214 N N . ARG A 1 68 ? 8.848 4.990 -10.875 1.00 0.00 68 ARG A N 12
ATOM 14215 C CA . ARG A 1 68 ? 9.667 5.833 -11.731 1.00 0.00 68 ARG A CA 12
ATOM 14216 C C . ARG A 1 68 ? 11.151 5.573 -11.469 1.00 0.00 68 ARG A C 12
ATOM 14217 O O . ARG A 1 68 ? 11.984 5.772 -12.352 1.00 0.00 68 ARG A O 12
ATOM 14234 N N . GLU A 1 69 ? 11.436 5.132 -10.252 1.00 0.00 69 GLU A N 12
ATOM 14235 C CA . GLU A 1 69 ? 12.806 4.843 -9.864 1.00 0.00 69 GLU A CA 12
ATOM 14236 C C . GLU A 1 69 ? 12.974 3.348 -9.586 1.00 0.00 69 GLU A C 12
ATOM 14237 O O . GLU A 1 69 ? 12.239 2.525 -10.131 1.00 0.00 69 GLU A O 12
ATOM 14249 N N . ILE B 2 8 ? -11.983 -7.918 -19.214 1.00 0.00 8 ILE B N 12
ATOM 14250 C CA . ILE B 2 8 ? -11.565 -7.542 -17.874 1.00 0.00 8 ILE B CA 12
ATOM 14251 C C . ILE B 2 8 ? -10.140 -8.043 -17.629 1.00 0.00 8 ILE B C 12
ATOM 14252 O O . ILE B 2 8 ? -9.797 -9.162 -18.008 1.00 0.00 8 ILE B O 12
ATOM 14268 N N . PRO B 2 9 ? -9.326 -7.167 -16.982 1.00 0.00 9 PRO B N 12
ATOM 14269 C CA . PRO B 2 9 ? -7.946 -7.508 -16.682 1.00 0.00 9 PRO B CA 12
ATOM 14270 C C . PRO B 2 9 ? -7.866 -8.499 -15.517 1.00 0.00 9 PRO B C 12
ATOM 14271 O O . PRO B 2 9 ? -8.880 -8.819 -14.900 1.00 0.00 9 PRO B O 12
ATOM 14282 N N . PRO B 2 10 ? -6.618 -8.966 -15.245 1.00 0.00 10 PRO B N 12
ATOM 14283 C CA . PRO B 2 10 ? -6.393 -9.912 -14.166 1.00 0.00 10 PRO B CA 12
ATOM 14284 C C . PRO B 2 10 ? -6.467 -9.219 -12.804 1.00 0.00 10 PRO B C 12
ATOM 14285 O O . PRO B 2 10 ? -6.224 -8.017 -12.702 1.00 0.00 10 PRO B O 12
ATOM 14296 N N . PRO B 2 11 ? -6.814 -10.026 -11.766 1.00 0.00 11 PRO B N 12
ATOM 14297 C CA . PRO B 2 11 ? -6.924 -9.503 -10.416 1.00 0.00 11 PRO B CA 12
ATOM 14298 C C . PRO B 2 11 ? -5.541 -9.258 -9.809 1.00 0.00 11 PRO B C 12
ATOM 14299 O O . PRO B 2 11 ? -4.578 -9.942 -10.152 1.00 0.00 11 PRO B O 12
ATOM 14310 N N . LEU B 2 12 ? -5.486 -8.280 -8.916 1.00 0.00 12 LEU B N 12
ATOM 14311 C CA . LEU B 2 12 ? -4.237 -7.936 -8.258 1.00 0.00 12 LEU B CA 12
ATOM 14312 C C . LEU B 2 12 ? -3.568 -9.213 -7.745 1.00 0.00 12 LEU B C 12
ATOM 14313 O O . LEU B 2 12 ? -4.137 -10.299 -7.843 1.00 0.00 12 LEU B O 12
ATOM 14329 N N . PRO B 2 13 ? -2.338 -9.035 -7.192 1.00 0.00 13 PRO B N 12
ATOM 14330 C CA . PRO B 2 13 ? -1.586 -10.160 -6.663 1.00 0.00 13 PRO B CA 12
ATOM 14331 C C . PRO B 2 13 ? -2.159 -10.620 -5.322 1.00 0.00 13 PRO B C 12
ATOM 14332 O O . PRO B 2 13 ? -2.727 -9.822 -4.578 1.00 0.00 13 PRO B O 12
ATOM 14343 N N . GLU B 2 14 ? -1.990 -11.907 -5.053 1.00 0.00 14 GLU B N 12
ATOM 14344 C CA . GLU B 2 14 ? -2.484 -12.483 -3.813 1.00 0.00 14 GLU B CA 12
ATOM 14345 C C . GLU B 2 14 ? -1.951 -11.698 -2.614 1.00 0.00 14 GLU B C 12
ATOM 14346 O O . GLU B 2 14 ? -0.822 -11.211 -2.638 1.00 0.00 14 GLU B O 12
ATOM 14358 N N . ARG B 2 15 ? -2.788 -11.600 -1.592 1.00 0.00 15 ARG B N 12
ATOM 14359 C CA . ARG B 2 15 ? -2.415 -10.883 -0.384 1.00 0.00 15 ARG B CA 12
ATOM 14360 C C . ARG B 2 15 ? -1.867 -11.854 0.662 1.00 0.00 15 ARG B C 12
ATOM 14361 O O . ARG B 2 15 ? -2.621 -12.389 1.473 1.00 0.00 15 ARG B O 12
ATOM 14378 N N . THR B 2 16 ? -0.558 -12.053 0.609 1.00 0.00 16 THR B N 12
ATOM 14379 C CA . THR B 2 16 ? 0.101 -12.951 1.544 1.00 0.00 16 THR B CA 12
ATOM 14380 C C . THR B 2 16 ? 0.190 -12.309 2.929 1.00 0.00 16 THR B C 12
ATOM 14381 O O . THR B 2 16 ? 0.318 -11.091 3.045 1.00 0.00 16 THR B O 12
ATOM 14392 N N . PRO B 2 17 ? 0.115 -13.178 3.971 1.00 0.00 17 PRO B N 12
ATOM 14393 C CA . PRO B 2 17 ? 0.186 -12.708 5.345 1.00 0.00 17 PRO B CA 12
ATOM 14394 C C . PRO B 2 17 ? 1.618 -12.326 5.721 1.00 0.00 17 PRO B C 12
ATOM 14395 O O . PRO B 2 17 ? 1.835 -11.563 6.661 1.00 0.00 17 PRO B O 12
ATOM 14406 N N . GLU B 2 18 ? 2.561 -12.874 4.967 1.00 0.00 18 GLU B N 12
ATOM 14407 C CA . GLU B 2 18 ? 3.967 -12.599 5.209 1.00 0.00 18 GLU B CA 12
ATOM 14408 C C . GLU B 2 18 ? 4.265 -11.116 4.982 1.00 0.00 18 GLU B C 12
ATOM 14409 O O . GLU B 2 18 ? 5.336 -10.631 5.345 1.00 0.00 18 GLU B O 12
ATOM 14421 N N . SER B 2 19 ? 3.299 -10.436 4.381 1.00 0.00 19 SER B N 12
ATOM 14422 C CA . SER B 2 19 ? 3.445 -9.018 4.100 1.00 0.00 19 SER B CA 12
ATOM 14423 C C . SER B 2 19 ? 3.674 -8.248 5.403 1.00 0.00 19 SER B C 12
ATOM 14424 O O . SER B 2 19 ? 4.340 -7.214 5.408 1.00 0.00 19 SER B O 12
ATOM 14432 N N . PHE B 2 20 ? 3.107 -8.781 6.475 1.00 0.00 20 PHE B N 12
ATOM 14433 C CA . PHE B 2 20 ? 3.241 -8.158 7.781 1.00 0.00 20 PHE B CA 12
ATOM 14434 C C . PHE B 2 20 ? 4.714 -7.982 8.156 1.00 0.00 20 PHE B C 12
ATOM 14435 O O . PHE B 2 20 ? 5.040 -7.222 9.067 1.00 0.00 20 PHE B O 12
ATOM 14452 N N . ILE B 2 21 ? 5.564 -8.697 7.435 1.00 0.00 21 ILE B N 12
ATOM 14453 C CA . ILE B 2 21 ? 6.996 -8.629 7.681 1.00 0.00 21 ILE B CA 12
ATOM 14454 C C . ILE B 2 21 ? 7.679 -7.933 6.503 1.00 0.00 21 ILE B C 12
ATOM 14455 O O . ILE B 2 21 ? 7.437 -8.278 5.347 1.00 0.00 21 ILE B O 12
ATOM 14471 N N . VAL B 2 22 ? 8.518 -6.963 6.837 1.00 0.00 22 VAL B N 12
ATOM 14472 C CA . VAL B 2 22 ? 9.239 -6.214 5.821 1.00 0.00 22 VAL B CA 12
ATOM 14473 C C . VAL B 2 22 ? 10.703 -6.656 5.810 1.00 0.00 22 VAL B C 12
ATOM 14474 O O . VAL B 2 22 ? 11.396 -6.544 6.822 1.00 0.00 22 VAL B O 12
ATOM 14487 N N . VAL B 2 23 ? 11.132 -7.147 4.658 1.00 0.00 23 VAL B N 12
ATOM 14488 C CA . VAL B 2 23 ? 12.502 -7.606 4.503 1.00 0.00 23 VAL B CA 12
ATOM 14489 C C . VAL B 2 23 ? 13.450 -6.411 4.612 1.00 0.00 23 VAL B C 12
ATOM 14490 O O . VAL B 2 23 ? 13.259 -5.398 3.942 1.00 0.00 23 VAL B O 12
ATOM 14503 N N . GLU B 2 24 ? 14.453 -6.569 5.463 1.00 0.00 24 GLU B N 12
ATOM 14504 C CA . GLU B 2 24 ? 15.433 -5.515 5.670 1.00 0.00 24 GLU B CA 12
ATOM 14505 C C . GLU B 2 24 ? 16.441 -5.495 4.519 1.00 0.00 24 GLU B C 12
ATOM 14506 O O . GLU B 2 24 ? 17.647 -5.595 4.743 1.00 0.00 24 GLU B O 12
ATOM 14518 N N . GLU B 2 25 ? 15.911 -5.364 3.312 1.00 0.00 25 GLU B N 12
ATOM 14519 C CA . GLU B 2 25 ? 16.749 -5.329 2.125 1.00 0.00 25 GLU B CA 12
ATOM 14520 C C . GLU B 2 25 ? 18.054 -4.587 2.421 1.00 0.00 25 GLU B C 12
ATOM 14521 O O . GLU B 2 25 ? 19.028 -4.718 1.681 1.00 0.00 25 GLU B O 12
ATOM 14533 N N . SER A 1 10 ? 10.775 9.438 1.068 1.00 0.00 10 SER A N 13
ATOM 14534 C CA . SER A 1 10 ? 10.909 8.034 1.412 1.00 0.00 10 SER A CA 13
ATOM 14535 C C . SER A 1 10 ? 12.024 7.395 0.581 1.00 0.00 10 SER A C 13
ATOM 14536 O O . SER A 1 10 ? 12.957 6.811 1.131 1.00 0.00 10 SER A O 13
ATOM 14544 N N . GLY A 1 11 ? 11.890 7.526 -0.730 1.00 0.00 11 GLY A N 13
ATOM 14545 C CA . GLY A 1 11 ? 12.875 6.970 -1.642 1.00 0.00 11 GLY A CA 13
ATOM 14546 C C . GLY A 1 11 ? 12.424 7.125 -3.096 1.00 0.00 11 GLY A C 13
ATOM 14547 O O . GLY A 1 11 ? 12.562 8.198 -3.682 1.00 0.00 11 GLY A O 13
ATOM 14551 N N . THR A 1 12 ? 11.895 6.038 -3.638 1.00 0.00 12 THR A N 13
ATOM 14552 C CA . THR A 1 12 ? 11.423 6.040 -5.012 1.00 0.00 12 THR A CA 13
ATOM 14553 C C . THR A 1 12 ? 9.951 6.452 -5.071 1.00 0.00 12 THR A C 13
ATOM 14554 O O . THR A 1 12 ? 9.154 6.040 -4.230 1.00 0.00 12 THR A O 13
ATOM 14565 N N . GLU A 1 13 ? 9.635 7.260 -6.072 1.00 0.00 13 GLU A N 13
ATOM 14566 C CA . GLU A 1 13 ? 8.272 7.733 -6.250 1.00 0.00 13 GLU A CA 13
ATOM 14567 C C . GLU A 1 13 ? 7.556 6.895 -7.311 1.00 0.00 13 GLU A C 13
ATOM 14568 O O . GLU A 1 13 ? 8.058 6.730 -8.422 1.00 0.00 13 GLU A O 13
ATOM 14580 N N . CYS A 1 14 ? 6.391 6.389 -6.932 1.00 0.00 14 CYS A N 13
ATOM 14581 C CA . CYS A 1 14 ? 5.600 5.572 -7.836 1.00 0.00 14 CYS A CA 13
ATOM 14582 C C . CYS A 1 14 ? 4.488 6.445 -8.423 1.00 0.00 14 CYS A C 13
ATOM 14583 O O . CYS A 1 14 ? 4.102 7.450 -7.826 1.00 0.00 14 CYS A O 13
ATOM 14591 N N . ILE A 1 15 ? 4.003 6.030 -9.583 1.00 0.00 15 ILE A N 13
ATOM 14592 C CA . ILE A 1 15 ? 2.943 6.760 -10.257 1.00 0.00 15 ILE A CA 13
ATOM 14593 C C . ILE A 1 15 ? 1.721 5.853 -10.409 1.00 0.00 15 ILE A C 13
ATOM 14594 O O . ILE A 1 15 ? 1.847 4.699 -10.816 1.00 0.00 15 ILE A O 13
ATOM 14610 N N . ALA A 1 16 ? 0.566 6.409 -10.074 1.00 0.00 16 ALA A N 13
ATOM 14611 C CA . ALA A 1 16 ? -0.678 5.664 -10.168 1.00 0.00 16 ALA A CA 13
ATOM 14612 C C . ALA A 1 16 ? -1.126 5.610 -11.629 1.00 0.00 16 ALA A C 13
ATOM 14613 O O . ALA A 1 16 ? -1.237 6.644 -12.287 1.00 0.00 16 ALA A O 13
ATOM 14620 N N . LYS A 1 17 ? -1.371 4.395 -12.096 1.00 0.00 17 LYS A N 13
ATOM 14621 C CA . LYS A 1 17 ? -1.804 4.193 -13.469 1.00 0.00 17 LYS A CA 13
ATOM 14622 C C . LYS A 1 17 ? -3.259 3.718 -13.475 1.00 0.00 17 LYS A C 13
ATOM 14623 O O . LYS A 1 17 ? -4.069 4.199 -14.265 1.00 0.00 17 LYS A O 13
ATOM 14641 N N . TYR A 1 18 ? -3.545 2.780 -12.585 1.00 0.00 18 TYR A N 13
ATOM 14642 C CA . TYR A 1 18 ? -4.888 2.235 -12.478 1.00 0.00 18 TYR A CA 13
ATOM 14643 C C . TYR A 1 18 ? -5.593 2.755 -11.223 1.00 0.00 18 TYR A C 13
ATOM 14644 O O . TYR A 1 18 ? -5.008 2.773 -10.141 1.00 0.00 18 TYR A O 13
ATOM 14662 N N . ASN A 1 19 ? -6.839 3.165 -11.410 1.00 0.00 19 ASN A N 13
ATOM 14663 C CA . ASN A 1 19 ? -7.630 3.684 -10.306 1.00 0.00 19 ASN A CA 13
ATOM 14664 C C . ASN A 1 19 ? -8.067 2.525 -9.409 1.00 0.00 19 ASN A C 13
ATOM 14665 O O . ASN A 1 19 ? -9.204 2.063 -9.496 1.00 0.00 19 ASN A O 13
ATOM 14676 N N . PHE A 1 20 ? -7.142 2.088 -8.567 1.00 0.00 20 PHE A N 13
ATOM 14677 C CA . PHE A 1 20 ? -7.419 0.992 -7.655 1.00 0.00 20 PHE A CA 13
ATOM 14678 C C . PHE A 1 20 ? -8.252 1.467 -6.462 1.00 0.00 20 PHE A C 13
ATOM 14679 O O . PHE A 1 20 ? -7.753 2.188 -5.600 1.00 0.00 20 PHE A O 13
ATOM 14696 N N . HIS A 1 21 ? -9.508 1.043 -6.452 1.00 0.00 21 HIS A N 13
ATOM 14697 C CA . HIS A 1 21 ? -10.414 1.416 -5.380 1.00 0.00 21 HIS A CA 13
ATOM 14698 C C . HIS A 1 21 ? -9.825 0.984 -4.035 1.00 0.00 21 HIS A C 13
ATOM 14699 O O . HIS A 1 21 ? -9.797 1.765 -3.086 1.00 0.00 21 HIS A O 13
ATOM 14713 N N . GLY A 1 22 ? -9.371 -0.260 -3.997 1.00 0.00 22 GLY A N 13
ATOM 14714 C CA . GLY A 1 22 ? -8.785 -0.806 -2.786 1.00 0.00 22 GLY A CA 13
ATOM 14715 C C . GLY A 1 22 ? -9.216 -2.259 -2.574 1.00 0.00 22 GLY A C 13
ATOM 14716 O O . GLY A 1 22 ? -10.312 -2.649 -2.972 1.00 0.00 22 GLY A O 13
ATOM 14720 N N . THR A 1 23 ? -8.332 -3.020 -1.947 1.00 0.00 23 THR A N 13
ATOM 14721 C CA . THR A 1 23 ? -8.607 -4.422 -1.677 1.00 0.00 23 THR A CA 13
ATOM 14722 C C . THR A 1 23 ? -8.609 -4.684 -0.171 1.00 0.00 23 THR A C 13
ATOM 14723 O O . THR A 1 23 ? -9.369 -5.519 0.317 1.00 0.00 23 THR A O 13
ATOM 14734 N N . ALA A 1 24 ? -7.749 -3.955 0.526 1.00 0.00 24 ALA A N 13
ATOM 14735 C CA . ALA A 1 24 ? -7.643 -4.098 1.968 1.00 0.00 24 ALA A CA 13
ATOM 14736 C C . ALA A 1 24 ? -7.654 -2.713 2.617 1.00 0.00 24 ALA A C 13
ATOM 14737 O O . ALA A 1 24 ? -7.112 -1.759 2.061 1.00 0.00 24 ALA A O 13
ATOM 14744 N N . GLU A 1 25 ? -8.278 -2.647 3.784 1.00 0.00 25 GLU A N 13
ATOM 14745 C CA . GLU A 1 25 ? -8.367 -1.394 4.514 1.00 0.00 25 GLU A CA 13
ATOM 14746 C C . GLU A 1 25 ? -6.968 -0.885 4.869 1.00 0.00 25 GLU A C 13
ATOM 14747 O O . GLU A 1 25 ? -6.805 0.269 5.263 1.00 0.00 25 GLU A O 13
ATOM 14759 N N . GLN A 1 26 ? -5.996 -1.772 4.717 1.00 0.00 26 GLN A N 13
ATOM 14760 C CA . GLN A 1 26 ? -4.616 -1.427 5.017 1.00 0.00 26 GLN A CA 13
ATOM 14761 C C . GLN A 1 26 ? -3.899 -0.955 3.751 1.00 0.00 26 GLN A C 13
ATOM 14762 O O . GLN A 1 26 ? -2.824 -0.361 3.826 1.00 0.00 26 GLN A O 13
ATOM 14776 N N . ASP A 1 27 ? -4.523 -1.238 2.617 1.00 0.00 27 ASP A N 13
ATOM 14777 C CA . ASP A 1 27 ? -3.958 -0.850 1.336 1.00 0.00 27 ASP A CA 13
ATOM 14778 C C . ASP A 1 27 ? -3.873 0.675 1.261 1.00 0.00 27 ASP A C 13
ATOM 14779 O O . ASP A 1 27 ? -4.085 1.362 2.260 1.00 0.00 27 ASP A O 13
ATOM 14788 N N . LEU A 1 28 ? -3.564 1.163 0.068 1.00 0.00 28 LEU A N 13
ATOM 14789 C CA . LEU A 1 28 ? -3.450 2.594 -0.150 1.00 0.00 28 LEU A CA 13
ATOM 14790 C C . LEU A 1 28 ? -4.177 2.969 -1.442 1.00 0.00 28 LEU A C 13
ATOM 14791 O O . LEU A 1 28 ? -3.629 2.821 -2.533 1.00 0.00 28 LEU A O 13
ATOM 14807 N N . PRO A 1 29 ? -5.434 3.460 -1.272 1.00 0.00 29 PRO A N 13
ATOM 14808 C CA . PRO A 1 29 ? -6.242 3.857 -2.412 1.00 0.00 29 PRO A CA 13
ATOM 14809 C C . PRO A 1 29 ? -5.762 5.192 -2.987 1.00 0.00 29 PRO A C 13
ATOM 14810 O O . PRO A 1 29 ? -5.607 6.167 -2.254 1.00 0.00 29 PRO A O 13
ATOM 14821 N N . PHE A 1 30 ? -5.540 5.191 -4.293 1.00 0.00 30 PHE A N 13
ATOM 14822 C CA . PHE A 1 30 ? -5.080 6.389 -4.974 1.00 0.00 30 PHE A CA 13
ATOM 14823 C C . PHE A 1 30 ? -5.758 6.538 -6.338 1.00 0.00 30 PHE A C 13
ATOM 14824 O O . PHE A 1 30 ? -6.540 5.680 -6.744 1.00 0.00 30 PHE A O 13
ATOM 14841 N N . CYS A 1 31 ? -5.433 7.635 -7.008 1.00 0.00 31 CYS A N 13
ATOM 14842 C CA . CYS A 1 31 ? -6.000 7.908 -8.317 1.00 0.00 31 CYS A CA 13
ATOM 14843 C C . CYS A 1 31 ? -4.851 8.078 -9.312 1.00 0.00 31 CYS A C 13
ATOM 14844 O O . CYS A 1 31 ? -3.852 8.727 -9.007 1.00 0.00 31 CYS A O 13
ATOM 14852 N N . LYS A 1 32 ? -5.031 7.484 -10.483 1.00 0.00 32 LYS A N 13
ATOM 14853 C CA . LYS A 1 32 ? -4.022 7.561 -11.525 1.00 0.00 32 LYS A CA 13
ATOM 14854 C C . LYS A 1 32 ? -3.534 9.005 -11.649 1.00 0.00 32 LYS A C 13
ATOM 14855 O O . LYS A 1 32 ? -4.331 9.941 -11.598 1.00 0.00 32 LYS A O 13
ATOM 14873 N N . GLY A 1 33 ? -2.225 9.143 -11.811 1.00 0.00 33 GLY A N 13
ATOM 14874 C CA . GLY A 1 33 ? -1.622 10.458 -11.943 1.00 0.00 33 GLY A CA 13
ATOM 14875 C C . GLY A 1 33 ? -1.020 10.921 -10.614 1.00 0.00 33 GLY A C 13
ATOM 14876 O O . GLY A 1 33 ? -0.152 11.791 -10.591 1.00 0.00 33 GLY A O 13
ATOM 14880 N N . ASP A 1 34 ? -1.508 10.319 -9.539 1.00 0.00 34 ASP A N 13
ATOM 14881 C CA . ASP A 1 34 ? -1.031 10.658 -8.209 1.00 0.00 34 ASP A CA 13
ATOM 14882 C C . ASP A 1 34 ? 0.348 10.031 -7.992 1.00 0.00 34 ASP A C 13
ATOM 14883 O O . ASP A 1 34 ? 0.637 8.960 -8.523 1.00 0.00 34 ASP A O 13
ATOM 14892 N N . VAL A 1 35 ? 1.162 10.725 -7.210 1.00 0.00 35 VAL A N 13
ATOM 14893 C CA . VAL A 1 35 ? 2.503 10.249 -6.916 1.00 0.00 35 VAL A CA 13
ATOM 14894 C C . VAL A 1 35 ? 2.578 9.825 -5.448 1.00 0.00 35 VAL A C 13
ATOM 14895 O O . VAL A 1 35 ? 2.063 10.517 -4.571 1.00 0.00 35 VAL A O 13
ATOM 14908 N N . LEU A 1 36 ? 3.223 8.689 -5.226 1.00 0.00 36 LEU A N 13
ATOM 14909 C CA . LEU A 1 36 ? 3.372 8.164 -3.879 1.00 0.00 36 LEU A CA 13
ATOM 14910 C C . LEU A 1 36 ? 4.834 7.778 -3.646 1.00 0.00 36 LEU A C 13
ATOM 14911 O O . LEU A 1 36 ? 5.574 7.532 -4.597 1.00 0.00 36 LEU A O 13
ATOM 14927 N N . THR A 1 37 ? 5.206 7.735 -2.375 1.00 0.00 37 THR A N 13
ATOM 14928 C CA . THR A 1 37 ? 6.566 7.382 -2.005 1.00 0.00 37 THR A CA 13
ATOM 14929 C C . THR A 1 37 ? 6.603 5.989 -1.373 1.00 0.00 37 THR A C 13
ATOM 14930 O O . THR A 1 37 ? 5.847 5.703 -0.447 1.00 0.00 37 THR A O 13
ATOM 14941 N N . ILE A 1 38 ? 7.490 5.159 -1.902 1.00 0.00 38 ILE A N 13
ATOM 14942 C CA . ILE A 1 38 ? 7.635 3.802 -1.402 1.00 0.00 38 ILE A CA 13
ATOM 14943 C C . ILE A 1 38 ? 8.225 3.844 0.010 1.00 0.00 38 ILE A C 13
ATOM 14944 O O . ILE A 1 38 ? 9.144 4.616 0.280 1.00 0.00 38 ILE A O 13
ATOM 14960 N N . VAL A 1 39 ? 7.673 3.002 0.872 1.00 0.00 39 VAL A N 13
ATOM 14961 C CA . VAL A 1 39 ? 8.132 2.934 2.249 1.00 0.00 39 VAL A CA 13
ATOM 14962 C C . VAL A 1 39 ? 8.881 1.617 2.466 1.00 0.00 39 VAL A C 13
ATOM 14963 O O . VAL A 1 39 ? 9.859 1.571 3.212 1.00 0.00 39 VAL A O 13
ATOM 14976 N N . ALA A 1 40 ? 8.394 0.579 1.802 1.00 0.00 40 ALA A N 13
ATOM 14977 C CA . ALA A 1 40 ? 9.005 -0.734 1.914 1.00 0.00 40 ALA A CA 13
ATOM 14978 C C . ALA A 1 40 ? 8.290 -1.706 0.973 1.00 0.00 40 ALA A C 13
ATOM 14979 O O . ALA A 1 40 ? 7.172 -1.440 0.532 1.00 0.00 40 ALA A O 13
ATOM 14986 N N . VAL A 1 41 ? 8.963 -2.812 0.693 1.00 0.00 41 VAL A N 13
ATOM 14987 C CA . VAL A 1 41 ? 8.406 -3.825 -0.187 1.00 0.00 41 VAL A CA 13
ATOM 14988 C C . VAL A 1 41 ? 7.720 -4.903 0.654 1.00 0.00 41 VAL A C 13
ATOM 14989 O O . VAL A 1 41 ? 7.952 -4.998 1.858 1.00 0.00 41 VAL A O 13
ATOM 15002 N N . THR A 1 42 ? 6.890 -5.691 -0.015 1.00 0.00 42 THR A N 13
ATOM 15003 C CA . THR A 1 42 ? 6.168 -6.759 0.656 1.00 0.00 42 THR A CA 13
ATOM 15004 C C . THR A 1 42 ? 6.697 -8.123 0.205 1.00 0.00 42 THR A C 13
ATOM 15005 O O . THR A 1 42 ? 7.530 -8.203 -0.696 1.00 0.00 42 THR A O 13
ATOM 15016 N N . LYS A 1 43 ? 6.190 -9.161 0.854 1.00 0.00 43 LYS A N 13
ATOM 15017 C CA . LYS A 1 43 ? 6.601 -10.517 0.532 1.00 0.00 43 LYS A CA 13
ATOM 15018 C C . LYS A 1 43 ? 6.257 -10.816 -0.928 1.00 0.00 43 LYS A C 13
ATOM 15019 O O . LYS A 1 43 ? 6.870 -11.682 -1.550 1.00 0.00 43 LYS A O 13
ATOM 15037 N N . ASP A 1 44 ? 5.275 -10.084 -1.434 1.00 0.00 44 ASP A N 13
ATOM 15038 C CA . ASP A 1 44 ? 4.841 -10.260 -2.809 1.00 0.00 44 ASP A CA 13
ATOM 15039 C C . ASP A 1 44 ? 5.629 -9.310 -3.713 1.00 0.00 44 ASP A C 13
ATOM 15040 O O . ASP A 1 44 ? 6.165 -8.306 -3.247 1.00 0.00 44 ASP A O 13
ATOM 15049 N N . PRO A 1 45 ? 5.675 -9.670 -5.024 1.00 0.00 45 PRO A N 13
ATOM 15050 C CA . PRO A 1 45 ? 6.388 -8.860 -5.997 1.00 0.00 45 PRO A CA 13
ATOM 15051 C C . PRO A 1 45 ? 5.603 -7.593 -6.338 1.00 0.00 45 PRO A C 13
ATOM 15052 O O . PRO A 1 45 ? 6.036 -6.486 -6.021 1.00 0.00 45 PRO A O 13
ATOM 15063 N N . ASN A 1 46 ? 4.461 -7.797 -6.978 1.00 0.00 46 ASN A N 13
ATOM 15064 C CA . ASN A 1 46 ? 3.610 -6.683 -7.365 1.00 0.00 46 ASN A CA 13
ATOM 15065 C C . ASN A 1 46 ? 2.873 -6.157 -6.131 1.00 0.00 46 ASN A C 13
ATOM 15066 O O . ASN A 1 46 ? 1.680 -5.865 -6.193 1.00 0.00 46 ASN A O 13
ATOM 15077 N N . TRP A 1 47 ? 3.614 -6.054 -5.037 1.00 0.00 47 TRP A N 13
ATOM 15078 C CA . TRP A 1 47 ? 3.046 -5.569 -3.791 1.00 0.00 47 TRP A CA 13
ATOM 15079 C C . TRP A 1 47 ? 4.122 -4.760 -3.065 1.00 0.00 47 TRP A C 13
ATOM 15080 O O . TRP A 1 47 ? 5.237 -5.239 -2.866 1.00 0.00 47 TRP A O 13
ATOM 15101 N N . TYR A 1 48 ? 3.750 -3.546 -2.686 1.00 0.00 48 TYR A N 13
ATOM 15102 C CA . TYR A 1 48 ? 4.669 -2.665 -1.986 1.00 0.00 48 TYR A CA 13
ATOM 15103 C C . TYR A 1 48 ? 3.911 -1.666 -1.109 1.00 0.00 48 TYR A C 13
ATOM 15104 O O . TYR A 1 48 ? 2.885 -1.127 -1.522 1.00 0.00 48 TYR A O 13
ATOM 15122 N N . LYS A 1 49 ? 4.446 -1.449 0.083 1.00 0.00 49 LYS A N 13
ATOM 15123 C CA . LYS A 1 49 ? 3.832 -0.524 1.021 1.00 0.00 49 LYS A CA 13
ATOM 15124 C C . LYS A 1 49 ? 4.447 0.865 0.837 1.00 0.00 49 LYS A C 13
ATOM 15125 O O . LYS A 1 49 ? 5.657 1.036 0.984 1.00 0.00 49 LYS A O 13
ATOM 15143 N N . ALA A 1 50 ? 3.588 1.821 0.519 1.00 0.00 50 ALA A N 13
ATOM 15144 C CA . ALA A 1 50 ? 4.032 3.189 0.313 1.00 0.00 50 ALA A CA 13
ATOM 15145 C C . ALA A 1 50 ? 3.121 4.138 1.094 1.00 0.00 50 ALA A C 13
ATOM 15146 O O . ALA A 1 50 ? 2.086 3.724 1.615 1.00 0.00 50 ALA A O 13
ATOM 15153 N N . LYS A 1 51 ? 3.538 5.394 1.150 1.00 0.00 51 LYS A N 13
ATOM 15154 C CA . LYS A 1 51 ? 2.773 6.406 1.858 1.00 0.00 51 LYS A CA 13
ATOM 15155 C C . LYS A 1 51 ? 2.438 7.551 0.900 1.00 0.00 51 LYS A C 13
ATOM 15156 O O . LYS A 1 51 ? 3.121 7.743 -0.106 1.00 0.00 51 LYS A O 13
ATOM 15174 N N . ASN A 1 52 ? 1.388 8.281 1.244 1.00 0.00 52 ASN A N 13
ATOM 15175 C CA . ASN A 1 52 ? 0.955 9.402 0.426 1.00 0.00 52 ASN A CA 13
ATOM 15176 C C . ASN A 1 52 ? 1.577 10.692 0.965 1.00 0.00 52 ASN A C 13
ATOM 15177 O O . ASN A 1 52 ? 2.255 10.677 1.991 1.00 0.00 52 ASN A O 13
ATOM 15188 N N . LYS A 1 53 ? 1.325 11.777 0.248 1.00 0.00 53 LYS A N 13
ATOM 15189 C CA . LYS A 1 53 ? 1.852 13.072 0.642 1.00 0.00 53 LYS A CA 13
ATOM 15190 C C . LYS A 1 53 ? 1.104 13.568 1.881 1.00 0.00 53 LYS A C 13
ATOM 15191 O O . LYS A 1 53 ? 1.521 14.535 2.517 1.00 0.00 53 LYS A O 13
ATOM 15209 N N . VAL A 1 54 ? 0.013 12.882 2.188 1.00 0.00 54 VAL A N 13
ATOM 15210 C CA . VAL A 1 54 ? -0.797 13.240 3.340 1.00 0.00 54 VAL A CA 13
ATOM 15211 C C . VAL A 1 54 ? -0.208 12.592 4.593 1.00 0.00 54 VAL A C 13
ATOM 15212 O O . VAL A 1 54 ? -0.617 12.906 5.710 1.00 0.00 54 VAL A O 13
ATOM 15225 N N . GLY A 1 55 ? 0.746 11.699 4.367 1.00 0.00 55 GLY A N 13
ATOM 15226 C CA . GLY A 1 55 ? 1.395 11.004 5.465 1.00 0.00 55 GLY A CA 13
ATOM 15227 C C . GLY A 1 55 ? 0.752 9.636 5.705 1.00 0.00 55 GLY A C 13
ATOM 15228 O O . GLY A 1 55 ? 1.098 8.943 6.660 1.00 0.00 55 GLY A O 13
ATOM 15232 N N . ARG A 1 56 ? -0.172 9.289 4.821 1.00 0.00 56 ARG A N 13
ATOM 15233 C CA . ARG A 1 56 ? -0.867 8.017 4.925 1.00 0.00 56 ARG A CA 13
ATOM 15234 C C . ARG A 1 56 ? 0.083 6.864 4.592 1.00 0.00 56 ARG A C 13
ATOM 15235 O O . ARG A 1 56 ? 1.022 7.034 3.815 1.00 0.00 56 ARG A O 13
ATOM 15252 N N . GLU A 1 57 ? -0.193 5.718 5.198 1.00 0.00 57 GLU A N 13
ATOM 15253 C CA . GLU A 1 57 ? 0.626 4.538 4.974 1.00 0.00 57 GLU A CA 13
ATOM 15254 C C . GLU A 1 57 ? -0.260 3.322 4.698 1.00 0.00 57 GLU A C 13
ATOM 15255 O O . GLU A 1 57 ? -1.145 3.002 5.490 1.00 0.00 57 GLU A O 13
ATOM 15267 N N . GLY A 1 58 ? 0.009 2.679 3.572 1.00 0.00 58 GLY A N 13
ATOM 15268 C CA . GLY A 1 58 ? -0.753 1.506 3.180 1.00 0.00 58 GLY A CA 13
ATOM 15269 C C . GLY A 1 58 ? -0.056 0.751 2.047 1.00 0.00 58 GLY A C 13
ATOM 15270 O O . GLY A 1 58 ? 0.926 1.235 1.486 1.00 0.00 58 GLY A O 13
ATOM 15274 N N . ILE A 1 59 ? -0.589 -0.424 1.744 1.00 0.00 59 ILE A N 13
ATOM 15275 C CA . ILE A 1 59 ? -0.029 -1.250 0.687 1.00 0.00 59 ILE A CA 13
ATOM 15276 C C . ILE A 1 59 ? -0.801 -1.002 -0.611 1.00 0.00 59 ILE A C 13
ATOM 15277 O O . ILE A 1 59 ? -2.011 -0.781 -0.585 1.00 0.00 59 ILE A O 13
ATOM 15293 N N . ILE A 1 60 ? -0.070 -1.048 -1.714 1.00 0.00 60 ILE A N 13
ATOM 15294 C CA . ILE A 1 60 ? -0.671 -0.831 -3.019 1.00 0.00 60 ILE A CA 13
ATOM 15295 C C . ILE A 1 60 ? -0.064 -1.813 -4.025 1.00 0.00 60 ILE A C 13
ATOM 15296 O O . ILE A 1 60 ? 1.143 -2.051 -4.013 1.00 0.00 60 ILE A O 13
ATOM 15312 N N . PRO A 1 61 ? -0.950 -2.369 -4.892 1.00 0.00 61 PRO A N 13
ATOM 15313 C CA . PRO A 1 61 ? -0.514 -3.319 -5.902 1.00 0.00 61 PRO A CA 13
ATOM 15314 C C . PRO A 1 61 ? 0.212 -2.608 -7.046 1.00 0.00 61 PRO A C 13
ATOM 15315 O O . PRO A 1 61 ? -0.324 -1.674 -7.641 1.00 0.00 61 PRO A O 13
ATOM 15326 N N . ALA A 1 62 ? 1.422 -3.077 -7.319 1.00 0.00 62 ALA A N 13
ATOM 15327 C CA . ALA A 1 62 ? 2.226 -2.498 -8.381 1.00 0.00 62 ALA A CA 13
ATOM 15328 C C . ALA A 1 62 ? 1.471 -2.609 -9.706 1.00 0.00 62 ALA A C 13
ATOM 15329 O O . ALA A 1 62 ? 1.772 -1.892 -10.659 1.00 0.00 62 ALA A O 13
ATOM 15336 N N . ASN A 1 63 ? 0.504 -3.515 -9.725 1.00 0.00 63 ASN A N 13
ATOM 15337 C CA . ASN A 1 63 ? -0.297 -3.730 -10.919 1.00 0.00 63 ASN A CA 13
ATOM 15338 C C . ASN A 1 63 ? -1.184 -2.507 -11.159 1.00 0.00 63 ASN A C 13
ATOM 15339 O O . ASN A 1 63 ? -1.888 -2.434 -12.165 1.00 0.00 63 ASN A O 13
ATOM 15350 N N . TYR A 1 64 ? -1.121 -1.576 -10.219 1.00 0.00 64 TYR A N 13
ATOM 15351 C CA . TYR A 1 64 ? -1.909 -0.359 -10.317 1.00 0.00 64 TYR A CA 13
ATOM 15352 C C . TYR A 1 64 ? -1.026 0.881 -10.163 1.00 0.00 64 TYR A C 13
ATOM 15353 O O . TYR A 1 64 ? -1.504 2.007 -10.288 1.00 0.00 64 TYR A O 13
ATOM 15371 N N . VAL A 1 65 ? 0.247 0.632 -9.894 1.00 0.00 65 VAL A N 13
ATOM 15372 C CA . VAL A 1 65 ? 1.202 1.713 -9.722 1.00 0.00 65 VAL A CA 13
ATOM 15373 C C . VAL A 1 65 ? 2.557 1.287 -10.289 1.00 0.00 65 VAL A C 13
ATOM 15374 O O . VAL A 1 65 ? 2.916 0.112 -10.232 1.00 0.00 65 VAL A O 13
ATOM 15387 N N . GLN A 1 66 ? 3.274 2.265 -10.821 1.00 0.00 66 GLN A N 13
ATOM 15388 C CA . GLN A 1 66 ? 4.583 2.006 -11.398 1.00 0.00 66 GLN A CA 13
ATOM 15389 C C . GLN A 1 66 ? 5.662 2.776 -10.634 1.00 0.00 66 GLN A C 13
ATOM 15390 O O . GLN A 1 66 ? 5.371 3.780 -9.985 1.00 0.00 66 GLN A O 13
ATOM 15404 N N . LYS A 1 67 ? 6.884 2.276 -10.735 1.00 0.00 67 LYS A N 13
ATOM 15405 C CA . LYS A 1 67 ? 8.007 2.904 -10.061 1.00 0.00 67 LYS A CA 13
ATOM 15406 C C . LYS A 1 67 ? 8.793 3.748 -11.067 1.00 0.00 67 LYS A C 13
ATOM 15407 O O . LYS A 1 67 ? 9.352 3.218 -12.025 1.00 0.00 67 LYS A O 13
ATOM 15425 N N . ARG A 1 68 ? 8.810 5.049 -10.814 1.00 0.00 68 ARG A N 13
ATOM 15426 C CA . ARG A 1 68 ? 9.517 5.972 -11.686 1.00 0.00 68 ARG A CA 13
ATOM 15427 C C . ARG A 1 68 ? 10.988 5.570 -11.801 1.00 0.00 68 ARG A C 13
ATOM 15428 O O . ARG A 1 68 ? 11.664 5.941 -12.760 1.00 0.00 68 ARG A O 13
ATOM 15445 N N . GLU A 1 69 ? 11.443 4.815 -10.811 1.00 0.00 69 GLU A N 13
ATOM 15446 C CA . GLU A 1 69 ? 12.822 4.360 -10.790 1.00 0.00 69 GLU A CA 13
ATOM 15447 C C . GLU A 1 69 ? 12.887 2.851 -11.039 1.00 0.00 69 GLU A C 13
ATOM 15448 O O . GLU A 1 69 ? 11.934 2.262 -11.548 1.00 0.00 69 GLU A O 13
ATOM 15460 N N . ILE B 2 8 ? -13.034 -8.863 -18.748 1.00 0.00 8 ILE B N 13
ATOM 15461 C CA . ILE B 2 8 ? -12.659 -8.824 -17.344 1.00 0.00 8 ILE B CA 13
ATOM 15462 C C . ILE B 2 8 ? -11.230 -9.347 -17.187 1.00 0.00 8 ILE B C 13
ATOM 15463 O O . ILE B 2 8 ? -10.962 -10.518 -17.449 1.00 0.00 8 ILE B O 13
ATOM 15479 N N . PRO B 2 9 ? -10.327 -8.428 -16.751 1.00 0.00 9 PRO B N 13
ATOM 15480 C CA . PRO B 2 9 ? -8.932 -8.786 -16.557 1.00 0.00 9 PRO B CA 13
ATOM 15481 C C . PRO B 2 9 ? -8.751 -9.620 -15.286 1.00 0.00 9 PRO B C 13
ATOM 15482 O O . PRO B 2 9 ? -9.700 -9.816 -14.528 1.00 0.00 9 PRO B O 13
ATOM 15493 N N . PRO B 2 10 ? -7.494 -10.100 -15.088 1.00 0.00 10 PRO B N 13
ATOM 15494 C CA . PRO B 2 10 ? -7.177 -10.909 -13.924 1.00 0.00 10 PRO B CA 13
ATOM 15495 C C . PRO B 2 10 ? -7.081 -10.043 -12.665 1.00 0.00 10 PRO B C 13
ATOM 15496 O O . PRO B 2 10 ? -6.657 -8.890 -12.731 1.00 0.00 10 PRO B O 13
ATOM 15507 N N . PRO B 2 11 ? -7.494 -10.647 -11.519 1.00 0.00 11 PRO B N 13
ATOM 15508 C CA . PRO B 2 11 ? -7.458 -9.944 -10.247 1.00 0.00 11 PRO B CA 13
ATOM 15509 C C . PRO B 2 11 ? -6.028 -9.840 -9.718 1.00 0.00 11 PRO B C 13
ATOM 15510 O O . PRO B 2 11 ? -5.197 -10.708 -9.985 1.00 0.00 11 PRO B O 13
ATOM 15521 N N . LEU B 2 12 ? -5.781 -8.770 -8.977 1.00 0.00 12 LEU B N 13
ATOM 15522 C CA . LEU B 2 12 ? -4.464 -8.541 -8.407 1.00 0.00 12 LEU B CA 13
ATOM 15523 C C . LEU B 2 12 ? -3.977 -9.822 -7.728 1.00 0.00 12 LEU B C 13
ATOM 15524 O O . LEU B 2 12 ? -4.716 -10.802 -7.639 1.00 0.00 12 LEU B O 13
ATOM 15540 N N . PRO B 2 13 ? -2.703 -9.773 -7.253 1.00 0.00 13 PRO B N 13
ATOM 15541 C CA . PRO B 2 13 ? -2.108 -10.917 -6.585 1.00 0.00 13 PRO B CA 13
ATOM 15542 C C . PRO B 2 13 ? -2.667 -11.077 -5.169 1.00 0.00 13 PRO B C 13
ATOM 15543 O O . PRO B 2 13 ? -3.012 -10.090 -4.520 1.00 0.00 13 PRO B O 13
ATOM 15554 N N . GLU B 2 14 ? -2.737 -12.325 -4.731 1.00 0.00 14 GLU B N 13
ATOM 15555 C CA . GLU B 2 14 ? -3.247 -12.626 -3.405 1.00 0.00 14 GLU B CA 13
ATOM 15556 C C . GLU B 2 14 ? -2.534 -11.770 -2.356 1.00 0.00 14 GLU B C 13
ATOM 15557 O O . GLU B 2 14 ? -1.323 -11.882 -2.177 1.00 0.00 14 GLU B O 13
ATOM 15569 N N . ARG B 2 15 ? -3.317 -10.935 -1.688 1.00 0.00 15 ARG B N 13
ATOM 15570 C CA . ARG B 2 15 ? -2.776 -10.061 -0.662 1.00 0.00 15 ARG B CA 13
ATOM 15571 C C . ARG B 2 15 ? -2.304 -10.883 0.540 1.00 0.00 15 ARG B C 13
ATOM 15572 O O . ARG B 2 15 ? -3.098 -11.219 1.416 1.00 0.00 15 ARG B O 13
ATOM 15589 N N . THR B 2 16 ? -1.013 -11.181 0.542 1.00 0.00 16 THR B N 13
ATOM 15590 C CA . THR B 2 16 ? -0.426 -11.956 1.621 1.00 0.00 16 THR B CA 13
ATOM 15591 C C . THR B 2 16 ? -0.184 -11.069 2.845 1.00 0.00 16 THR B C 13
ATOM 15592 O O . THR B 2 16 ? 0.140 -9.890 2.708 1.00 0.00 16 THR B O 13
ATOM 15603 N N . PRO B 2 17 ? -0.355 -11.686 4.045 1.00 0.00 17 PRO B N 13
ATOM 15604 C CA . PRO B 2 17 ? -0.159 -10.966 5.291 1.00 0.00 17 PRO B CA 13
ATOM 15605 C C . PRO B 2 17 ? 1.330 -10.754 5.574 1.00 0.00 17 PRO B C 13
ATOM 15606 O O . PRO B 2 17 ? 1.695 -9.963 6.442 1.00 0.00 17 PRO B O 13
ATOM 15617 N N . GLU B 2 18 ? 2.150 -11.475 4.823 1.00 0.00 18 GLU B N 13
ATOM 15618 C CA . GLU B 2 18 ? 3.591 -11.376 4.981 1.00 0.00 18 GLU B CA 13
ATOM 15619 C C . GLU B 2 18 ? 4.061 -9.950 4.681 1.00 0.00 18 GLU B C 13
ATOM 15620 O O . GLU B 2 18 ? 5.200 -9.593 4.978 1.00 0.00 18 GLU B O 13
ATOM 15632 N N . SER B 2 19 ? 3.161 -9.176 4.094 1.00 0.00 19 SER B N 13
ATOM 15633 C CA . SER B 2 19 ? 3.469 -7.799 3.750 1.00 0.00 19 SER B CA 13
ATOM 15634 C C . SER B 2 19 ? 3.921 -7.035 4.997 1.00 0.00 19 SER B C 13
ATOM 15635 O O . SER B 2 19 ? 4.726 -6.110 4.905 1.00 0.00 19 SER B O 13
ATOM 15643 N N . PHE B 2 20 ? 3.383 -7.453 6.133 1.00 0.00 20 PHE B N 13
ATOM 15644 C CA . PHE B 2 20 ? 3.722 -6.820 7.398 1.00 0.00 20 PHE B CA 13
ATOM 15645 C C . PHE B 2 20 ? 5.227 -6.888 7.659 1.00 0.00 20 PHE B C 13
ATOM 15646 O O . PHE B 2 20 ? 5.743 -6.182 8.524 1.00 0.00 20 PHE B O 13
ATOM 15663 N N . ILE B 2 21 ? 5.890 -7.745 6.896 1.00 0.00 21 ILE B N 13
ATOM 15664 C CA . ILE B 2 21 ? 7.326 -7.915 7.035 1.00 0.00 21 ILE B CA 13
ATOM 15665 C C . ILE B 2 21 ? 8.018 -7.433 5.758 1.00 0.00 21 ILE B C 13
ATOM 15666 O O . ILE B 2 21 ? 7.613 -7.795 4.654 1.00 0.00 21 ILE B O 13
ATOM 15682 N N . VAL B 2 22 ? 9.050 -6.626 5.951 1.00 0.00 22 VAL B N 13
ATOM 15683 C CA . VAL B 2 22 ? 9.802 -6.091 4.829 1.00 0.00 22 VAL B CA 13
ATOM 15684 C C . VAL B 2 22 ? 10.998 -7.001 4.541 1.00 0.00 22 VAL B C 13
ATOM 15685 O O . VAL B 2 22 ? 11.813 -7.258 5.426 1.00 0.00 22 VAL B O 13
ATOM 15698 N N . VAL B 2 23 ? 11.064 -7.463 3.302 1.00 0.00 23 VAL B N 13
ATOM 15699 C CA . VAL B 2 23 ? 12.148 -8.339 2.887 1.00 0.00 23 VAL B CA 13
ATOM 15700 C C . VAL B 2 23 ? 13.465 -7.561 2.910 1.00 0.00 23 VAL B C 13
ATOM 15701 O O . VAL B 2 23 ? 13.628 -6.588 2.178 1.00 0.00 23 VAL B O 13
ATOM 15714 N N . GLU B 2 24 ? 14.370 -8.020 3.762 1.00 0.00 24 GLU B N 13
ATOM 15715 C CA . GLU B 2 24 ? 15.668 -7.380 3.891 1.00 0.00 24 GLU B CA 13
ATOM 15716 C C . GLU B 2 24 ? 16.584 -7.798 2.738 1.00 0.00 24 GLU B C 13
ATOM 15717 O O . GLU B 2 24 ? 17.683 -8.301 2.964 1.00 0.00 24 GLU B O 13
ATOM 15729 N N . GLU B 2 25 ? 16.096 -7.573 1.526 1.00 0.00 25 GLU B N 13
ATOM 15730 C CA . GLU B 2 25 ? 16.857 -7.921 0.339 1.00 0.00 25 GLU B CA 13
ATOM 15731 C C . GLU B 2 25 ? 17.614 -9.232 0.556 1.00 0.00 25 GLU B C 13
ATOM 15732 O O . GLU B 2 25 ? 18.700 -9.424 0.013 1.00 0.00 25 GLU B O 13
ATOM 15744 N N . SER A 1 10 ? 11.025 9.191 0.885 1.00 0.00 10 SER A N 14
ATOM 15745 C CA . SER A 1 10 ? 11.761 8.008 1.295 1.00 0.00 10 SER A CA 14
ATOM 15746 C C . SER A 1 10 ? 12.912 7.744 0.321 1.00 0.00 10 SER A C 14
ATOM 15747 O O . SER A 1 10 ? 14.060 7.599 0.737 1.00 0.00 10 SER A O 14
ATOM 15755 N N . GLY A 1 11 ? 12.563 7.687 -0.955 1.00 0.00 11 GLY A N 14
ATOM 15756 C CA . GLY A 1 11 ? 13.552 7.443 -1.991 1.00 0.00 11 GLY A CA 14
ATOM 15757 C C . GLY A 1 11 ? 12.882 7.212 -3.346 1.00 0.00 11 GLY A C 14
ATOM 15758 O O . GLY A 1 11 ? 12.908 8.085 -4.213 1.00 0.00 11 GLY A O 14
ATOM 15762 N N . THR A 1 12 ? 12.297 6.032 -3.488 1.00 0.00 12 THR A N 14
ATOM 15763 C CA . THR A 1 12 ? 11.621 5.674 -4.723 1.00 0.00 12 THR A CA 14
ATOM 15764 C C . THR A 1 12 ? 10.190 6.217 -4.724 1.00 0.00 12 THR A C 14
ATOM 15765 O O . THR A 1 12 ? 9.504 6.169 -3.706 1.00 0.00 12 THR A O 14
ATOM 15776 N N . GLU A 1 13 ? 9.785 6.722 -5.880 1.00 0.00 13 GLU A N 14
ATOM 15777 C CA . GLU A 1 13 ? 8.448 7.273 -6.027 1.00 0.00 13 GLU A CA 14
ATOM 15778 C C . GLU A 1 13 ? 7.622 6.413 -6.984 1.00 0.00 13 GLU A C 14
ATOM 15779 O O . GLU A 1 13 ? 8.109 6.005 -8.037 1.00 0.00 13 GLU A O 14
ATOM 15791 N N . CYS A 1 14 ? 6.383 6.163 -6.585 1.00 0.00 14 CYS A N 14
ATOM 15792 C CA . CYS A 1 14 ? 5.483 5.359 -7.395 1.00 0.00 14 CYS A CA 14
ATOM 15793 C C . CYS A 1 14 ? 4.421 6.282 -7.995 1.00 0.00 14 CYS A C 14
ATOM 15794 O O . CYS A 1 14 ? 3.923 7.182 -7.321 1.00 0.00 14 CYS A O 14
ATOM 15802 N N . ILE A 1 15 ? 4.107 6.028 -9.256 1.00 0.00 15 ILE A N 14
ATOM 15803 C CA . ILE A 1 15 ? 3.114 6.825 -9.956 1.00 0.00 15 ILE A CA 14
ATOM 15804 C C . ILE A 1 15 ? 1.853 5.986 -10.172 1.00 0.00 15 ILE A C 14
ATOM 15805 O O . ILE A 1 15 ? 1.928 4.865 -10.672 1.00 0.00 15 ILE A O 14
ATOM 15821 N N . ALA A 1 16 ? 0.724 6.562 -9.785 1.00 0.00 16 ALA A N 14
ATOM 15822 C CA . ALA A 1 16 ? -0.551 5.880 -9.930 1.00 0.00 16 ALA A CA 14
ATOM 15823 C C . ALA A 1 16 ? -1.034 6.013 -11.377 1.00 0.00 16 ALA A C 14
ATOM 15824 O O . ALA A 1 16 ? -0.954 7.091 -11.965 1.00 0.00 16 ALA A O 14
ATOM 15831 N N . LYS A 1 17 ? -1.524 4.903 -11.907 1.00 0.00 17 LYS A N 14
ATOM 15832 C CA . LYS A 1 17 ? -2.019 4.882 -13.274 1.00 0.00 17 LYS A CA 14
ATOM 15833 C C . LYS A 1 17 ? -3.465 4.382 -13.280 1.00 0.00 17 LYS A C 14
ATOM 15834 O O . LYS A 1 17 ? -4.314 4.937 -13.976 1.00 0.00 17 LYS A O 14
ATOM 15852 N N . TYR A 1 18 ? -3.701 3.341 -12.495 1.00 0.00 18 TYR A N 14
ATOM 15853 C CA . TYR A 1 18 ? -5.030 2.760 -12.402 1.00 0.00 18 TYR A CA 14
ATOM 15854 C C . TYR A 1 18 ? -5.642 3.012 -11.022 1.00 0.00 18 TYR A C 14
ATOM 15855 O O . TYR A 1 18 ? -5.016 2.734 -10.001 1.00 0.00 18 TYR A O 14
ATOM 15873 N N . ASN A 1 19 ? -6.859 3.537 -11.037 1.00 0.00 19 ASN A N 14
ATOM 15874 C CA . ASN A 1 19 ? -7.563 3.828 -9.800 1.00 0.00 19 ASN A CA 14
ATOM 15875 C C . ASN A 1 19 ? -8.229 2.552 -9.284 1.00 0.00 19 ASN A C 14
ATOM 15876 O O . ASN A 1 19 ? -9.307 2.180 -9.745 1.00 0.00 19 ASN A O 14
ATOM 15887 N N . PHE A 1 20 ? -7.560 1.917 -8.333 1.00 0.00 20 PHE A N 14
ATOM 15888 C CA . PHE A 1 20 ? -8.074 0.689 -7.748 1.00 0.00 20 PHE A CA 14
ATOM 15889 C C . PHE A 1 20 ? -8.417 0.887 -6.270 1.00 0.00 20 PHE A C 14
ATOM 15890 O O . PHE A 1 20 ? -7.545 1.213 -5.466 1.00 0.00 20 PHE A O 14
ATOM 15907 N N . HIS A 1 21 ? -9.688 0.682 -5.958 1.00 0.00 21 HIS A N 14
ATOM 15908 C CA . HIS A 1 21 ? -10.156 0.833 -4.591 1.00 0.00 21 HIS A CA 14
ATOM 15909 C C . HIS A 1 21 ? -9.293 -0.017 -3.656 1.00 0.00 21 HIS A C 14
ATOM 15910 O O . HIS A 1 21 ? -8.371 -0.697 -4.103 1.00 0.00 21 HIS A O 14
ATOM 15924 N N . GLY A 1 22 ? -9.625 0.049 -2.375 1.00 0.00 22 GLY A N 14
ATOM 15925 C CA . GLY A 1 22 ? -8.892 -0.705 -1.372 1.00 0.00 22 GLY A CA 14
ATOM 15926 C C . GLY A 1 22 ? -9.440 -2.128 -1.248 1.00 0.00 22 GLY A C 14
ATOM 15927 O O . GLY A 1 22 ? -10.642 -2.349 -1.394 1.00 0.00 22 GLY A O 14
ATOM 15931 N N . THR A 1 23 ? -8.534 -3.056 -0.979 1.00 0.00 23 THR A N 14
ATOM 15932 C CA . THR A 1 23 ? -8.912 -4.452 -0.833 1.00 0.00 23 THR A CA 14
ATOM 15933 C C . THR A 1 23 ? -8.613 -4.939 0.586 1.00 0.00 23 THR A C 14
ATOM 15934 O O . THR A 1 23 ? -9.345 -5.764 1.130 1.00 0.00 23 THR A O 14
ATOM 15945 N N . ALA A 1 24 ? -7.535 -4.409 1.144 1.00 0.00 24 ALA A N 14
ATOM 15946 C CA . ALA A 1 24 ? -7.130 -4.780 2.490 1.00 0.00 24 ALA A CA 14
ATOM 15947 C C . ALA A 1 24 ? -7.105 -3.531 3.373 1.00 0.00 24 ALA A C 14
ATOM 15948 O O . ALA A 1 24 ? -6.830 -2.433 2.893 1.00 0.00 24 ALA A O 14
ATOM 15955 N N . GLU A 1 25 ? -7.397 -3.741 4.648 1.00 0.00 25 GLU A N 14
ATOM 15956 C CA . GLU A 1 25 ? -7.411 -2.647 5.604 1.00 0.00 25 GLU A CA 14
ATOM 15957 C C . GLU A 1 25 ? -6.057 -1.934 5.613 1.00 0.00 25 GLU A C 14
ATOM 15958 O O . GLU A 1 25 ? -5.987 -0.732 5.868 1.00 0.00 25 GLU A O 14
ATOM 15970 N N . GLN A 1 26 ? -5.016 -2.704 5.333 1.00 0.00 26 GLN A N 14
ATOM 15971 C CA . GLN A 1 26 ? -3.669 -2.160 5.307 1.00 0.00 26 GLN A CA 14
ATOM 15972 C C . GLN A 1 26 ? -3.405 -1.460 3.973 1.00 0.00 26 GLN A C 14
ATOM 15973 O O . GLN A 1 26 ? -2.525 -0.606 3.879 1.00 0.00 26 GLN A O 14
ATOM 15987 N N . ASP A 1 27 ? -4.185 -1.846 2.973 1.00 0.00 27 ASP A N 14
ATOM 15988 C CA . ASP A 1 27 ? -4.046 -1.266 1.649 1.00 0.00 27 ASP A CA 14
ATOM 15989 C C . ASP A 1 27 ? -4.743 0.095 1.618 1.00 0.00 27 ASP A C 14
ATOM 15990 O O . ASP A 1 27 ? -5.726 0.311 2.326 1.00 0.00 27 ASP A O 14
ATOM 15999 N N . LEU A 1 28 ? -4.207 0.980 0.789 1.00 0.00 28 LEU A N 14
ATOM 16000 C CA . LEU A 1 28 ? -4.766 2.315 0.657 1.00 0.00 28 LEU A CA 14
ATOM 16001 C C . LEU A 1 28 ? -5.045 2.603 -0.820 1.00 0.00 28 LEU A C 14
ATOM 16002 O O . LEU A 1 28 ? -4.148 2.499 -1.657 1.00 0.00 28 LEU A O 14
ATOM 16018 N N . PRO A 1 29 ? -6.324 2.968 -1.103 1.00 0.00 29 PRO A N 14
ATOM 16019 C CA . PRO A 1 29 ? -6.732 3.271 -2.464 1.00 0.00 29 PRO A CA 14
ATOM 16020 C C . PRO A 1 29 ? -6.208 4.639 -2.902 1.00 0.00 29 PRO A C 14
ATOM 16021 O O . PRO A 1 29 ? -6.141 5.569 -2.098 1.00 0.00 29 PRO A O 14
ATOM 16032 N N . PHE A 1 30 ? -5.848 4.721 -4.175 1.00 0.00 30 PHE A N 14
ATOM 16033 C CA . PHE A 1 30 ? -5.332 5.961 -4.729 1.00 0.00 30 PHE A CA 14
ATOM 16034 C C . PHE A 1 30 ? -5.977 6.268 -6.082 1.00 0.00 30 PHE A C 14
ATOM 16035 O O . PHE A 1 30 ? -6.617 5.403 -6.679 1.00 0.00 30 PHE A O 14
ATOM 16052 N N . CYS A 1 31 ? -5.787 7.501 -6.527 1.00 0.00 31 CYS 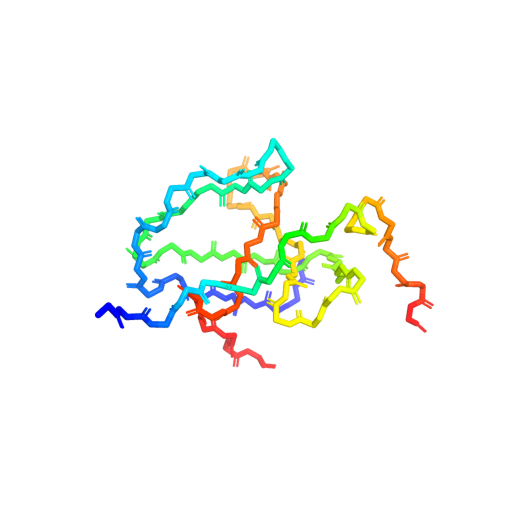A N 14
ATOM 16053 C CA . CYS A 1 31 ? -6.341 7.933 -7.799 1.00 0.00 31 CYS A CA 14
ATOM 16054 C C . CYS A 1 31 ? -5.185 8.176 -8.770 1.00 0.00 31 CYS A C 14
ATOM 16055 O O . CYS A 1 31 ? -4.248 8.908 -8.454 1.00 0.00 31 CYS A O 14
ATOM 16063 N N . LYS A 1 32 ? -5.287 7.549 -9.933 1.00 0.00 32 LYS A N 14
ATOM 16064 C CA . LYS A 1 32 ? -4.262 7.688 -10.952 1.00 0.00 32 LYS A CA 14
ATOM 16065 C C . LYS A 1 32 ? -3.781 9.140 -10.990 1.00 0.00 32 LYS A C 14
ATOM 16066 O O . LYS A 1 32 ? -4.565 10.063 -10.770 1.00 0.00 32 LYS A O 14
ATOM 16084 N N . GLY A 1 33 ? -2.497 9.298 -11.271 1.00 0.00 33 GLY A N 14
ATOM 16085 C CA . GLY A 1 33 ? -1.902 10.622 -11.341 1.00 0.00 33 GLY A CA 14
ATOM 16086 C C . GLY A 1 33 ? -1.232 10.993 -10.017 1.00 0.00 33 GLY A C 14
ATOM 16087 O O . GLY A 1 33 ? -0.310 11.808 -9.991 1.00 0.00 33 GLY A O 14
ATOM 16091 N N . ASP A 1 34 ? -1.721 10.378 -8.950 1.00 0.00 34 ASP A N 14
ATOM 16092 C CA . ASP A 1 34 ? -1.180 10.634 -7.626 1.00 0.00 34 ASP A CA 14
ATOM 16093 C C . ASP A 1 34 ? 0.165 9.918 -7.482 1.00 0.00 34 ASP A C 14
ATOM 16094 O O . ASP A 1 34 ? 0.296 8.755 -7.859 1.00 0.00 34 ASP A O 14
ATOM 16103 N N . VAL A 1 35 ? 1.130 10.644 -6.936 1.00 0.00 35 VAL A N 14
ATOM 16104 C CA . VAL A 1 35 ? 2.459 10.093 -6.738 1.00 0.00 35 VAL A CA 14
ATOM 16105 C C . VAL A 1 35 ? 2.714 9.912 -5.240 1.00 0.00 35 VAL A C 14
ATOM 16106 O O . VAL A 1 35 ? 2.395 10.792 -4.442 1.00 0.00 35 VAL A O 14
ATOM 16119 N N . LEU A 1 36 ? 3.286 8.765 -4.904 1.00 0.00 36 LEU A N 14
ATOM 16120 C CA . LEU A 1 36 ? 3.587 8.458 -3.516 1.00 0.00 36 LEU A CA 14
ATOM 16121 C C . LEU A 1 36 ? 5.033 7.969 -3.408 1.00 0.00 36 LEU A C 14
ATOM 16122 O O . LEU A 1 36 ? 5.712 7.802 -4.420 1.00 0.00 36 LEU A O 14
ATOM 16138 N N . THR A 1 37 ? 5.459 7.751 -2.173 1.00 0.00 37 THR A N 14
ATOM 16139 C CA . THR A 1 37 ? 6.812 7.283 -1.920 1.00 0.00 37 THR A CA 14
ATOM 16140 C C . THR A 1 37 ? 6.785 5.909 -1.251 1.00 0.00 37 THR A C 14
ATOM 16141 O O . THR A 1 37 ? 6.061 5.702 -0.278 1.00 0.00 37 THR A O 14
ATOM 16152 N N . ILE A 1 38 ? 7.583 5.003 -1.797 1.00 0.00 38 ILE A N 14
ATOM 16153 C CA . ILE A 1 38 ? 7.659 3.654 -1.264 1.00 0.00 38 ILE A CA 14
ATOM 16154 C C . ILE A 1 38 ? 8.312 3.692 0.118 1.00 0.00 38 ILE A C 14
ATOM 16155 O O . ILE A 1 38 ? 9.292 4.406 0.328 1.00 0.00 38 ILE A O 14
ATOM 16171 N N . VAL A 1 39 ? 7.742 2.915 1.028 1.00 0.00 39 VAL A N 14
ATOM 16172 C CA . VAL A 1 39 ? 8.256 2.852 2.386 1.00 0.00 39 VAL A CA 14
ATOM 16173 C C . VAL A 1 39 ? 8.992 1.526 2.586 1.00 0.00 39 VAL A C 14
ATOM 16174 O O . VAL A 1 39 ? 9.978 1.464 3.319 1.00 0.00 39 VAL A O 14
ATOM 16187 N N . ALA A 1 40 ? 8.484 0.498 1.922 1.00 0.00 40 ALA A N 14
ATOM 16188 C CA . ALA A 1 40 ? 9.082 -0.823 2.018 1.00 0.00 40 ALA A CA 14
ATOM 16189 C C . ALA A 1 40 ? 8.369 -1.772 1.052 1.00 0.00 40 ALA A C 14
ATOM 16190 O O . ALA A 1 40 ? 7.265 -1.482 0.594 1.00 0.00 40 ALA A O 14
ATOM 16197 N N . VAL A 1 41 ? 9.029 -2.886 0.772 1.00 0.00 41 VAL A N 14
ATOM 16198 C CA . VAL A 1 41 ? 8.472 -3.878 -0.131 1.00 0.00 41 VAL A CA 14
ATOM 16199 C C . VAL A 1 41 ? 7.913 -5.046 0.684 1.00 0.00 41 VAL A C 14
ATOM 16200 O O . VAL A 1 41 ? 8.247 -5.206 1.856 1.00 0.00 41 VAL A O 14
ATOM 16213 N N . THR A 1 42 ? 7.070 -5.831 0.030 1.00 0.00 42 THR A N 14
ATOM 16214 C CA . THR A 1 42 ? 6.459 -6.979 0.680 1.00 0.00 42 THR A CA 14
ATOM 16215 C C . THR A 1 42 ? 7.091 -8.277 0.171 1.00 0.00 42 THR A C 14
ATOM 16216 O O . THR A 1 42 ? 7.885 -8.259 -0.768 1.00 0.00 42 THR A O 14
ATOM 16227 N N . LYS A 1 43 ? 6.713 -9.373 0.814 1.00 0.00 43 LYS A N 14
ATOM 16228 C CA . LYS A 1 43 ? 7.233 -10.677 0.439 1.00 0.00 43 LYS A CA 14
ATOM 16229 C C . LYS A 1 43 ? 6.780 -11.011 -0.985 1.00 0.00 43 LYS A C 14
ATOM 16230 O O . LYS A 1 43 ? 7.518 -11.635 -1.743 1.00 0.00 43 LYS A O 14
ATOM 16248 N N . ASP A 1 44 ? 5.569 -10.579 -1.302 1.00 0.00 44 ASP A N 14
ATOM 16249 C CA . ASP A 1 44 ? 5.009 -10.825 -2.620 1.00 0.00 44 ASP A CA 14
ATOM 16250 C C . ASP A 1 44 ? 5.294 -9.622 -3.523 1.00 0.00 44 ASP A C 14
ATOM 16251 O O . ASP A 1 44 ? 5.332 -8.486 -3.054 1.00 0.00 44 ASP A O 14
ATOM 16260 N N . PRO A 1 45 ? 5.490 -9.922 -4.835 1.00 0.00 45 PRO A N 14
ATOM 16261 C CA . PRO A 1 45 ? 5.771 -8.879 -5.806 1.00 0.00 45 PRO A CA 14
ATOM 16262 C C . PRO A 1 45 ? 4.505 -8.087 -6.141 1.00 0.00 45 PRO A C 14
ATOM 16263 O O . PRO A 1 45 ? 3.394 -8.540 -5.867 1.00 0.00 45 PRO A O 14
ATOM 16274 N N . ASN A 1 46 ? 4.713 -6.919 -6.730 1.00 0.00 46 ASN A N 14
ATOM 16275 C CA . ASN A 1 46 ? 3.604 -6.061 -7.106 1.00 0.00 46 ASN A CA 14
ATOM 16276 C C . ASN A 1 46 ? 2.901 -5.561 -5.842 1.00 0.00 46 ASN A C 14
ATOM 16277 O O . ASN A 1 46 ? 1.885 -4.871 -5.923 1.00 0.00 46 ASN A O 14
ATOM 16288 N N . TRP A 1 47 ? 3.469 -5.928 -4.703 1.00 0.00 47 TRP A N 14
ATOM 16289 C CA . TRP A 1 47 ? 2.909 -5.526 -3.423 1.00 0.00 47 TRP A CA 14
ATOM 16290 C C . TRP A 1 47 ? 3.990 -4.762 -2.654 1.00 0.00 47 TRP A C 14
ATOM 16291 O O . TRP A 1 47 ? 5.031 -5.324 -2.317 1.00 0.00 47 TRP A O 14
ATOM 16312 N N . TYR A 1 48 ? 3.705 -3.493 -2.400 1.00 0.00 48 TYR A N 14
ATOM 16313 C CA . TYR A 1 48 ? 4.639 -2.648 -1.676 1.00 0.00 48 TYR A CA 14
ATOM 16314 C C . TYR A 1 48 ? 3.898 -1.609 -0.832 1.00 0.00 48 TYR A C 14
ATOM 16315 O O . TYR A 1 48 ? 2.861 -1.093 -1.247 1.00 0.00 48 TYR A O 14
ATOM 16333 N N . LYS A 1 49 ? 4.459 -1.332 0.336 1.00 0.00 49 LYS A N 14
ATOM 16334 C CA . LYS A 1 49 ? 3.865 -0.364 1.241 1.00 0.00 49 LYS A CA 14
ATOM 16335 C C . LYS A 1 49 ? 4.487 1.011 0.992 1.00 0.00 49 LYS A C 14
ATOM 16336 O O . LYS A 1 49 ? 5.699 1.180 1.119 1.00 0.00 49 LYS A O 14
ATOM 16354 N N . ALA A 1 50 ? 3.630 1.958 0.640 1.00 0.00 50 ALA A N 14
ATOM 16355 C CA . ALA A 1 50 ? 4.081 3.313 0.371 1.00 0.00 50 ALA A CA 14
ATOM 16356 C C . ALA A 1 50 ? 3.162 4.304 1.090 1.00 0.00 50 ALA A C 14
ATOM 16357 O O . ALA A 1 50 ? 2.112 3.921 1.604 1.00 0.00 50 ALA A O 14
ATOM 16364 N N . LYS A 1 51 ? 3.591 5.557 1.102 1.00 0.00 51 LYS A N 14
ATOM 16365 C CA . LYS A 1 51 ? 2.820 6.605 1.749 1.00 0.00 51 LYS A CA 14
ATOM 16366 C C . LYS A 1 51 ? 2.464 7.679 0.719 1.00 0.00 51 LYS A C 14
ATOM 16367 O O . LYS A 1 51 ? 3.165 7.847 -0.278 1.00 0.00 51 LYS A O 14
ATOM 16385 N N . ASN A 1 52 ? 1.374 8.380 0.995 1.00 0.00 52 ASN A N 14
ATOM 16386 C CA . ASN A 1 52 ? 0.915 9.433 0.106 1.00 0.00 52 ASN A CA 14
ATOM 16387 C C . ASN A 1 52 ? 1.498 10.771 0.564 1.00 0.00 52 ASN A C 14
ATOM 16388 O O . ASN A 1 52 ? 2.127 10.851 1.618 1.00 0.00 52 ASN A O 14
ATOM 16399 N N . LYS A 1 53 ? 1.268 11.790 -0.251 1.00 0.00 53 LYS A N 14
ATOM 16400 C CA . LYS A 1 53 ? 1.763 13.122 0.058 1.00 0.00 53 LYS A CA 14
ATOM 16401 C C . LYS A 1 53 ? 0.950 13.707 1.215 1.00 0.00 53 LYS A C 14
ATOM 16402 O O . LYS A 1 53 ? 1.324 14.732 1.784 1.00 0.00 53 LYS A O 14
ATOM 16420 N N . VAL A 1 54 ? -0.145 13.031 1.529 1.00 0.00 54 VAL A N 14
ATOM 16421 C CA . VAL A 1 54 ? -1.012 13.471 2.608 1.00 0.00 54 VAL A CA 14
ATOM 16422 C C . VAL A 1 54 ? -0.470 12.946 3.939 1.00 0.00 54 VAL A C 14
ATOM 16423 O O . VAL A 1 54 ? -0.936 13.346 5.005 1.00 0.00 54 VAL A O 14
ATOM 16436 N N . GLY A 1 55 ? 0.507 12.058 3.834 1.00 0.00 55 GLY A N 14
ATOM 16437 C CA . GLY A 1 55 ? 1.118 11.474 5.017 1.00 0.00 55 GLY A CA 14
ATOM 16438 C C . GLY A 1 55 ? 0.434 10.159 5.394 1.00 0.00 55 GLY A C 14
ATOM 16439 O O . GLY A 1 55 ? 0.524 9.714 6.537 1.00 0.00 55 GLY A O 14
ATOM 16443 N N . ARG A 1 56 ? -0.234 9.573 4.411 1.00 0.00 56 ARG A N 14
ATOM 16444 C CA . ARG A 1 56 ? -0.933 8.317 4.625 1.00 0.00 56 ARG A CA 14
ATOM 16445 C C . ARG A 1 56 ? 0.009 7.137 4.379 1.00 0.00 56 ARG A C 14
ATOM 16446 O O . ARG A 1 56 ? 0.972 7.254 3.624 1.00 0.00 56 ARG A O 14
ATOM 16463 N N . GLU A 1 57 ? -0.302 6.027 5.031 1.00 0.00 57 GLU A N 14
ATOM 16464 C CA . GLU A 1 57 ? 0.504 4.826 4.892 1.00 0.00 57 GLU A CA 14
ATOM 16465 C C . GLU A 1 57 ? -0.386 3.621 4.579 1.00 0.00 57 GLU A C 14
ATOM 16466 O O . GLU A 1 57 ? -1.361 3.366 5.284 1.00 0.00 57 GLU A O 14
ATOM 16478 N N . GLY A 1 58 ? -0.019 2.914 3.520 1.00 0.00 58 GLY A N 14
ATOM 16479 C CA . GLY A 1 58 ? -0.772 1.743 3.105 1.00 0.00 58 GLY A CA 14
ATOM 16480 C C . GLY A 1 58 ? -0.079 1.030 1.942 1.00 0.00 58 GLY A C 14
ATOM 16481 O O . GLY A 1 58 ? 0.843 1.574 1.336 1.00 0.00 58 GLY A O 14
ATOM 16485 N N . ILE A 1 59 ? -0.551 -0.177 1.665 1.00 0.00 59 ILE A N 14
ATOM 16486 C CA . ILE A 1 59 ? 0.011 -0.969 0.584 1.00 0.00 59 ILE A CA 14
ATOM 16487 C C . ILE A 1 59 ? -0.817 -0.755 -0.685 1.00 0.00 59 ILE A C 14
ATOM 16488 O O . ILE A 1 59 ? -2.018 -0.500 -0.611 1.00 0.00 59 ILE A O 14
ATOM 16504 N N . ILE A 1 60 ? -0.141 -0.866 -1.819 1.00 0.00 60 ILE A N 14
ATOM 16505 C CA . ILE A 1 60 ? -0.800 -0.687 -3.102 1.00 0.00 60 ILE A CA 14
ATOM 16506 C C . ILE A 1 60 ? -0.168 -1.628 -4.130 1.00 0.00 60 ILE A C 14
ATOM 16507 O O . ILE A 1 60 ? 1.055 -1.736 -4.210 1.00 0.00 60 ILE A O 14
ATOM 16523 N N . PRO A 1 61 ? -1.054 -2.303 -4.911 1.00 0.00 61 PRO A N 14
ATOM 16524 C CA . PRO A 1 61 ? -0.595 -3.232 -5.931 1.00 0.00 61 PRO A CA 14
ATOM 16525 C C . PRO A 1 61 ? -0.042 -2.484 -7.145 1.00 0.00 61 PRO A C 14
ATOM 16526 O O . PRO A 1 61 ? -0.750 -1.691 -7.765 1.00 0.00 61 PRO A O 14
ATOM 16537 N N . ALA A 1 62 ? 1.217 -2.763 -7.448 1.00 0.00 62 ALA A N 14
ATOM 16538 C CA . ALA A 1 62 ? 1.874 -2.126 -8.577 1.00 0.00 62 ALA A CA 14
ATOM 16539 C C . ALA A 1 62 ? 1.035 -2.344 -9.838 1.00 0.00 62 ALA A C 14
ATOM 16540 O O . ALA A 1 62 ? 1.242 -1.675 -10.850 1.00 0.00 62 ALA A O 14
ATOM 16547 N N . ASN A 1 63 ? 0.105 -3.283 -9.737 1.00 0.00 63 ASN A N 14
ATOM 16548 C CA . ASN A 1 63 ? -0.766 -3.597 -10.857 1.00 0.00 63 ASN A CA 14
ATOM 16549 C C . ASN A 1 63 ? -1.538 -2.342 -11.265 1.00 0.00 63 ASN A C 14
ATOM 16550 O O . ASN A 1 63 ? -2.114 -2.288 -12.350 1.00 0.00 63 ASN A O 14
ATOM 16561 N N . TYR A 1 64 ? -1.525 -1.362 -10.374 1.00 0.00 64 TYR A N 14
ATOM 16562 C CA . TYR A 1 64 ? -2.217 -0.109 -10.628 1.00 0.00 64 TYR A CA 14
ATOM 16563 C C . TYR A 1 64 ? -1.288 1.085 -10.408 1.00 0.00 64 TYR A C 14
ATOM 16564 O O . TYR A 1 64 ? -1.699 2.234 -10.569 1.00 0.00 64 TYR A O 14
ATOM 16582 N N . VAL A 1 65 ? -0.052 0.774 -10.043 1.00 0.00 65 VAL A N 14
ATOM 16583 C CA . VAL A 1 65 ? 0.939 1.808 -9.800 1.00 0.00 65 VAL A CA 14
ATOM 16584 C C . VAL A 1 65 ? 2.306 1.323 -10.285 1.00 0.00 65 VAL A C 14
ATOM 16585 O O . VAL A 1 65 ? 2.611 0.134 -10.204 1.00 0.00 65 VAL A O 14
ATOM 16598 N N . GLN A 1 66 ? 3.094 2.267 -10.779 1.00 0.00 66 GLN A N 14
ATOM 16599 C CA . GLN A 1 66 ? 4.422 1.949 -11.276 1.00 0.00 66 GLN A CA 14
ATOM 16600 C C . GLN A 1 66 ? 5.487 2.643 -10.425 1.00 0.00 66 GLN A C 14
ATOM 16601 O O . GLN A 1 66 ? 5.212 3.655 -9.782 1.00 0.00 66 GLN A O 14
ATOM 16615 N N . LYS A 1 67 ? 6.682 2.071 -10.448 1.00 0.00 67 LYS A N 14
ATOM 16616 C CA . LYS A 1 67 ? 7.790 2.621 -9.686 1.00 0.00 67 LYS A CA 14
ATOM 16617 C C . LYS A 1 67 ? 8.787 3.275 -10.644 1.00 0.00 67 LYS A C 14
ATOM 16618 O O . LYS A 1 67 ? 9.341 2.611 -11.518 1.00 0.00 67 LYS A O 14
ATOM 16636 N N . ARG A 1 68 ? 8.984 4.571 -10.448 1.00 0.00 68 ARG A N 14
ATOM 16637 C CA . ARG A 1 68 ? 9.905 5.323 -11.283 1.00 0.00 68 ARG A CA 14
ATOM 16638 C C . ARG A 1 68 ? 11.322 4.763 -11.149 1.00 0.00 68 ARG A C 14
ATOM 16639 O O . ARG A 1 68 ? 12.115 4.841 -12.086 1.00 0.00 68 ARG A O 14
ATOM 16656 N N . GLU A 1 69 ? 11.597 4.211 -9.976 1.00 0.00 69 GLU A N 14
ATOM 16657 C CA . GLU A 1 69 ? 12.906 3.639 -9.708 1.00 0.00 69 GLU A CA 14
ATOM 16658 C C . GLU A 1 69 ? 12.823 2.112 -9.689 1.00 0.00 69 GLU A C 14
ATOM 16659 O O . GLU A 1 69 ? 13.508 1.440 -10.459 1.00 0.00 69 GLU A O 14
ATOM 16671 N N . ILE B 2 8 ? -12.629 -7.978 -18.973 1.00 0.00 8 ILE B N 14
ATOM 16672 C CA . ILE B 2 8 ? -12.272 -7.902 -17.567 1.00 0.00 8 ILE B CA 14
ATOM 16673 C C . ILE B 2 8 ? -10.874 -8.488 -17.368 1.00 0.00 8 ILE B C 14
ATOM 16674 O O . ILE B 2 8 ? -10.634 -9.653 -17.683 1.00 0.00 8 ILE B O 14
ATOM 16690 N N . PRO B 2 9 ? -9.963 -7.632 -16.831 1.00 0.00 9 PRO B N 14
ATOM 16691 C CA . PRO B 2 9 ? -8.593 -8.053 -16.586 1.00 0.00 9 PRO B CA 14
ATOM 16692 C C . PRO B 2 9 ? -8.512 -8.963 -15.360 1.00 0.00 9 PRO B C 14
ATOM 16693 O O . PRO B 2 9 ? -9.505 -9.166 -14.665 1.00 0.00 9 PRO B O 14
ATOM 16704 N N . PRO B 2 10 ? -7.285 -9.502 -15.125 1.00 0.00 10 PRO B N 14
ATOM 16705 C CA . PRO B 2 10 ? -7.059 -10.385 -13.994 1.00 0.00 10 PRO B CA 14
ATOM 16706 C C . PRO B 2 10 ? -7.001 -9.597 -12.684 1.00 0.00 10 PRO B C 14
ATOM 16707 O O . PRO B 2 10 ? -6.638 -8.422 -12.679 1.00 0.00 10 PRO B O 14
ATOM 16718 N N . PRO B 2 11 ? -7.376 -10.292 -11.578 1.00 0.00 11 PRO B N 14
ATOM 16719 C CA . PRO B 2 11 ? -7.371 -9.670 -10.264 1.00 0.00 11 PRO B CA 14
ATOM 16720 C C . PRO B 2 11 ? -5.944 -9.525 -9.732 1.00 0.00 11 PRO B C 14
ATOM 16721 O O . PRO B 2 11 ? -5.073 -10.333 -10.053 1.00 0.00 11 PRO B O 14
ATOM 16732 N N . LEU B 2 12 ? -5.749 -8.490 -8.929 1.00 0.00 12 LEU B N 14
ATOM 16733 C CA . LEU B 2 12 ? -4.442 -8.228 -8.349 1.00 0.00 12 LEU B CA 14
ATOM 16734 C C . LEU B 2 12 ? -3.889 -9.521 -7.746 1.00 0.00 12 LEU B C 14
ATOM 16735 O O . LEU B 2 12 ? -4.572 -10.543 -7.725 1.00 0.00 12 LEU B O 14
ATOM 16751 N N . PRO B 2 13 ? -2.624 -9.430 -7.255 1.00 0.00 13 PRO B N 14
ATOM 16752 C CA . PRO B 2 13 ? -1.971 -10.580 -6.653 1.00 0.00 13 PRO B CA 14
ATOM 16753 C C . PRO B 2 13 ? -2.528 -10.856 -5.256 1.00 0.00 13 PRO B C 14
ATOM 16754 O O . PRO B 2 13 ? -2.993 -9.943 -4.576 1.00 0.00 13 PRO B O 14
ATOM 16765 N N . GLU B 2 14 ? -2.465 -12.122 -4.868 1.00 0.00 14 GLU B N 14
ATOM 16766 C CA . GLU B 2 14 ? -2.958 -12.530 -3.564 1.00 0.00 14 GLU B CA 14
ATOM 16767 C C . GLU B 2 14 ? -2.306 -11.693 -2.463 1.00 0.00 14 GLU B C 14
ATOM 16768 O O . GLU B 2 14 ? -1.096 -11.469 -2.482 1.00 0.00 14 GLU B O 14
ATOM 16780 N N . ARG B 2 15 ? -3.135 -11.253 -1.528 1.00 0.00 15 ARG B N 14
ATOM 16781 C CA . ARG B 2 15 ? -2.653 -10.444 -0.421 1.00 0.00 15 ARG B CA 14
ATOM 16782 C C . ARG B 2 15 ? -1.978 -11.330 0.628 1.00 0.00 15 ARG B C 14
ATOM 16783 O O . ARG B 2 15 ? -2.599 -11.707 1.621 1.00 0.00 15 ARG B O 14
ATOM 16800 N N . THR B 2 16 ? -0.714 -11.636 0.372 1.00 0.00 16 THR B N 14
ATOM 16801 C CA . THR B 2 16 ? 0.053 -12.469 1.283 1.00 0.00 16 THR B CA 14
ATOM 16802 C C . THR B 2 16 ? 0.283 -11.741 2.608 1.00 0.00 16 THR B C 14
ATOM 16803 O O . THR B 2 16 ? 0.519 -10.533 2.623 1.00 0.00 16 THR B O 14
ATOM 16814 N N . PRO B 2 17 ? 0.206 -12.525 3.717 1.00 0.00 17 PRO B N 14
ATOM 16815 C CA . PRO B 2 17 ? 0.403 -11.966 5.043 1.00 0.00 17 PRO B CA 14
ATOM 16816 C C . PRO B 2 17 ? 1.885 -11.684 5.304 1.00 0.00 17 PRO B C 14
ATOM 16817 O O . PRO B 2 17 ? 2.228 -10.986 6.256 1.00 0.00 17 PRO B O 14
ATOM 16828 N N . GLU B 2 18 ? 2.721 -12.244 4.443 1.00 0.00 18 GLU B N 14
ATOM 16829 C CA . GLU B 2 18 ? 4.157 -12.062 4.568 1.00 0.00 18 GLU B CA 14
ATOM 16830 C C . GLU B 2 18 ? 4.517 -10.580 4.440 1.00 0.00 18 GLU B C 14
ATOM 16831 O O . GLU B 2 18 ? 5.639 -10.181 4.752 1.00 0.00 18 GLU B O 14
ATOM 16843 N N . SER B 2 19 ? 3.545 -9.805 3.981 1.00 0.00 19 SER B N 14
ATOM 16844 C CA . SER B 2 19 ? 3.747 -8.377 3.808 1.00 0.00 19 SER B CA 14
ATOM 16845 C C . SER B 2 19 ? 4.186 -7.746 5.132 1.00 0.00 19 SER B C 14
ATOM 16846 O O . SER B 2 19 ? 4.924 -6.761 5.140 1.00 0.00 19 SER B O 14
ATOM 16854 N N . PHE B 2 20 ? 3.715 -8.340 6.218 1.00 0.00 20 PHE B N 14
ATOM 16855 C CA . PHE B 2 20 ? 4.050 -7.848 7.545 1.00 0.00 20 PHE B CA 14
ATOM 16856 C C . PHE B 2 20 ? 5.566 -7.833 7.756 1.00 0.00 20 PHE B C 14
ATOM 16857 O O . PHE B 2 20 ? 6.059 -7.200 8.688 1.00 0.00 20 PHE B O 14
ATOM 16874 N N . ILE B 2 21 ? 6.261 -8.537 6.876 1.00 0.00 21 ILE B N 14
ATOM 16875 C CA . ILE B 2 21 ? 7.710 -8.613 6.955 1.00 0.00 21 ILE B CA 14
ATOM 16876 C C . ILE B 2 21 ? 8.320 -7.909 5.742 1.00 0.00 21 ILE B C 14
ATOM 16877 O O . ILE B 2 21 ? 7.893 -8.131 4.610 1.00 0.00 21 ILE B O 14
ATOM 16893 N N . VAL B 2 22 ? 9.310 -7.072 6.020 1.00 0.00 22 VAL B N 14
ATOM 16894 C CA . VAL B 2 22 ? 9.983 -6.333 4.965 1.00 0.00 22 VAL B CA 14
ATOM 16895 C C . VAL B 2 22 ? 11.325 -6.999 4.658 1.00 0.00 22 VAL B C 14
ATOM 16896 O O . VAL B 2 22 ? 12.202 -7.061 5.519 1.00 0.00 22 VAL B O 14
ATOM 16909 N N . VAL B 2 23 ? 11.446 -7.480 3.430 1.00 0.00 23 VAL B N 14
ATOM 16910 C CA . VAL B 2 23 ? 12.666 -8.139 2.999 1.00 0.00 23 VAL B CA 14
ATOM 16911 C C . VAL B 2 23 ? 13.805 -7.118 2.957 1.00 0.00 23 VAL B C 14
ATOM 16912 O O . VAL B 2 23 ? 13.751 -6.154 2.194 1.00 0.00 23 VAL B O 14
ATOM 16925 N N . GLU B 2 24 ? 14.807 -7.363 3.788 1.00 0.00 24 GLU B N 14
ATOM 16926 C CA . GLU B 2 24 ? 15.956 -6.475 3.856 1.00 0.00 24 GLU B CA 14
ATOM 16927 C C . GLU B 2 24 ? 16.903 -6.743 2.684 1.00 0.00 24 GLU B C 14
ATOM 16928 O O . GLU B 2 24 ? 18.085 -7.015 2.886 1.00 0.00 24 GLU B O 14
ATOM 16940 N N . GLU B 2 25 ? 16.347 -6.655 1.484 1.00 0.00 25 GLU B N 14
ATOM 16941 C CA . GLU B 2 25 ? 17.128 -6.885 0.280 1.00 0.00 25 GLU B CA 14
ATOM 16942 C C . GLU B 2 25 ? 18.133 -8.016 0.506 1.00 0.00 25 GLU B C 14
ATOM 16943 O O . GLU B 2 25 ? 18.825 -8.431 -0.422 1.00 0.00 25 GLU B O 14
ATOM 16955 N N . SER A 1 10 ? 15.472 4.675 -0.259 1.00 0.00 10 SER A N 15
ATOM 16956 C CA . SER A 1 10 ? 14.314 5.549 -0.193 1.00 0.00 10 SER A CA 15
ATOM 16957 C C . SER A 1 10 ? 14.480 6.712 -1.173 1.00 0.00 10 SER A C 15
ATOM 16958 O O . SER A 1 10 ? 15.598 7.149 -1.442 1.00 0.00 10 SER A O 15
ATOM 16966 N N . GLY A 1 11 ? 13.350 7.181 -1.682 1.00 0.00 11 GLY A N 15
ATOM 16967 C CA . GLY A 1 11 ? 13.355 8.284 -2.628 1.00 0.00 11 GLY A CA 15
ATOM 16968 C C . GLY A 1 11 ? 12.642 7.899 -3.925 1.00 0.00 11 GLY A C 15
ATOM 16969 O O . GLY A 1 11 ? 12.616 8.676 -4.878 1.00 0.00 11 GLY A O 15
ATOM 16973 N N . THR A 1 12 ? 12.081 6.699 -3.921 1.00 0.00 12 THR A N 15
ATOM 16974 C CA . THR A 1 12 ? 11.370 6.200 -5.086 1.00 0.00 12 THR A CA 15
ATOM 16975 C C . THR A 1 12 ? 9.895 6.604 -5.023 1.00 0.00 12 THR A C 15
ATOM 16976 O O . THR A 1 12 ? 9.249 6.448 -3.988 1.00 0.00 12 THR A O 15
ATOM 16987 N N . GLU A 1 13 ? 9.406 7.113 -6.143 1.00 0.00 13 GLU A N 15
ATOM 16988 C CA . GLU A 1 13 ? 8.020 7.539 -6.229 1.00 0.00 13 GLU A CA 15
ATOM 16989 C C . GLU A 1 13 ? 7.304 6.795 -7.358 1.00 0.00 13 GLU A C 15
ATOM 16990 O O . GLU A 1 13 ? 7.747 6.824 -8.505 1.00 0.00 13 GLU A O 15
ATOM 17002 N N . CYS A 1 14 ? 6.208 6.146 -6.993 1.00 0.00 14 CYS A N 15
ATOM 17003 C CA . CYS A 1 14 ? 5.427 5.395 -7.961 1.00 0.00 14 CYS A CA 15
ATOM 17004 C C . CYS A 1 14 ? 4.273 6.280 -8.438 1.00 0.00 14 CYS A C 15
ATOM 17005 O O . CYS A 1 14 ? 3.763 7.103 -7.680 1.00 0.00 14 CYS A O 15
ATOM 17013 N N . ILE A 1 15 ? 3.896 6.080 -9.692 1.00 0.00 15 ILE A N 15
ATOM 17014 C CA . ILE A 1 15 ? 2.812 6.850 -10.279 1.00 0.00 15 ILE A CA 15
ATOM 17015 C C . ILE A 1 15 ? 1.599 5.941 -10.484 1.00 0.00 15 ILE A C 15
ATOM 17016 O O . ILE A 1 15 ? 1.726 4.844 -11.026 1.00 0.00 15 ILE A O 15
ATOM 17032 N N . ALA A 1 16 ? 0.450 6.431 -10.041 1.00 0.00 16 ALA A N 15
ATOM 17033 C CA . ALA A 1 16 ? -0.784 5.676 -10.169 1.00 0.00 16 ALA A CA 15
ATOM 17034 C C . ALA A 1 16 ? -1.270 5.742 -11.618 1.00 0.00 16 ALA A C 15
ATOM 17035 O O . ALA A 1 16 ? -1.461 6.828 -12.164 1.00 0.00 16 ALA A O 15
ATOM 17042 N N . LYS A 1 17 ? -1.455 4.567 -12.202 1.00 0.00 17 LYS A N 15
ATOM 17043 C CA . LYS A 1 17 ? -1.914 4.478 -13.577 1.00 0.00 17 LYS A CA 15
ATOM 17044 C C . LYS A 1 17 ? -3.432 4.286 -13.592 1.00 0.00 17 LYS A C 15
ATOM 17045 O O . LYS A 1 17 ? -4.132 4.909 -14.388 1.00 0.00 17 LYS A O 15
ATOM 17063 N N . TYR A 1 18 ? -3.896 3.419 -12.704 1.00 0.00 18 TYR A N 15
ATOM 17064 C CA . TYR A 1 18 ? -5.318 3.138 -12.604 1.00 0.00 18 TYR A CA 15
ATOM 17065 C C . TYR A 1 18 ? -5.899 3.700 -11.306 1.00 0.00 18 TYR A C 15
ATOM 17066 O O . TYR A 1 18 ? -5.161 3.988 -10.364 1.00 0.00 18 TYR A O 15
ATOM 17084 N N . ASN A 1 19 ? -7.216 3.840 -11.296 1.00 0.00 19 ASN A N 15
ATOM 17085 C CA . ASN A 1 19 ? -7.905 4.363 -10.130 1.00 0.00 19 ASN A CA 15
ATOM 17086 C C . ASN A 1 19 ? -8.427 3.198 -9.286 1.00 0.00 19 ASN A C 15
ATOM 17087 O O . ASN A 1 19 ? -9.584 2.800 -9.418 1.00 0.00 19 ASN A O 15
ATOM 17098 N N . PHE A 1 20 ? -7.549 2.683 -8.438 1.00 0.00 20 PHE A N 15
ATOM 17099 C CA . PHE A 1 20 ? -7.907 1.571 -7.573 1.00 0.00 20 PHE A CA 15
ATOM 17100 C C . PHE A 1 20 ? -8.734 2.050 -6.379 1.00 0.00 20 PHE A C 15
ATOM 17101 O O . PHE A 1 20 ? -8.369 3.017 -5.714 1.00 0.00 20 PHE A O 15
ATOM 17118 N N . HIS A 1 21 ? -9.834 1.350 -6.143 1.00 0.00 21 HIS A N 15
ATOM 17119 C CA . HIS A 1 21 ? -10.717 1.691 -5.041 1.00 0.00 21 HIS A CA 15
ATOM 17120 C C . HIS A 1 21 ? -10.292 0.924 -3.787 1.00 0.00 21 HIS A C 15
ATOM 17121 O O . HIS A 1 21 ? -11.108 0.668 -2.904 1.00 0.00 21 HIS A O 15
ATOM 17135 N N . GLY A 1 22 ? -9.013 0.578 -3.749 1.00 0.00 22 GLY A N 15
ATOM 17136 C CA . GLY A 1 22 ? -8.469 -0.155 -2.617 1.00 0.00 22 GLY A CA 15
ATOM 17137 C C . GLY A 1 22 ? -9.198 -1.486 -2.425 1.00 0.00 22 GLY A C 15
ATOM 17138 O O . GLY A 1 22 ? -10.382 -1.600 -2.738 1.00 0.00 22 GLY A O 15
ATOM 17142 N N . THR A 1 23 ? -8.460 -2.459 -1.912 1.00 0.00 23 THR A N 15
ATOM 17143 C CA . THR A 1 23 ? -9.021 -3.778 -1.675 1.00 0.00 23 THR A CA 15
ATOM 17144 C C . THR A 1 23 ? -8.891 -4.155 -0.198 1.00 0.00 23 THR A C 15
ATOM 17145 O O . THR A 1 23 ? -9.764 -4.822 0.357 1.00 0.00 23 THR A O 15
ATOM 17156 N N . ALA A 1 24 ? -7.793 -3.712 0.399 1.00 0.00 24 ALA A N 15
ATOM 17157 C CA . ALA A 1 24 ? -7.538 -3.995 1.800 1.00 0.00 24 ALA A CA 15
ATOM 17158 C C . ALA A 1 24 ? -7.393 -2.677 2.564 1.00 0.00 24 ALA A C 15
ATOM 17159 O O . ALA A 1 24 ? -6.854 -1.705 2.036 1.00 0.00 24 ALA A O 15
ATOM 17166 N N . GLU A 1 25 ? -7.884 -2.685 3.794 1.00 0.00 25 GLU A N 15
ATOM 17167 C CA . GLU A 1 25 ? -7.816 -1.502 4.635 1.00 0.00 25 GLU A CA 15
ATOM 17168 C C . GLU A 1 25 ? -6.360 -1.086 4.850 1.00 0.00 25 GLU A C 15
ATOM 17169 O O . GLU A 1 25 ? -6.086 0.043 5.254 1.00 0.00 25 GLU A O 15
ATOM 17181 N N . GLN A 1 26 ? -5.463 -2.020 4.569 1.00 0.00 26 GLN A N 15
ATOM 17182 C CA . GLN A 1 26 ? -4.041 -1.764 4.725 1.00 0.00 26 GLN A CA 15
ATOM 17183 C C . GLN A 1 26 ? -3.481 -1.092 3.470 1.00 0.00 26 GLN A C 15
ATOM 17184 O O . GLN A 1 26 ? -2.429 -0.458 3.519 1.00 0.00 26 GLN A O 15
ATOM 17198 N N . ASP A 1 27 ? -4.210 -1.254 2.376 1.00 0.00 27 ASP A N 15
ATOM 17199 C CA . ASP A 1 27 ? -3.800 -0.670 1.110 1.00 0.00 27 ASP A CA 15
ATOM 17200 C C . ASP A 1 27 ? -4.163 0.816 1.097 1.00 0.00 27 ASP A C 15
ATOM 17201 O O . ASP A 1 27 ? -4.944 1.275 1.928 1.00 0.00 27 ASP A O 15
ATOM 17210 N N . LEU A 1 28 ? -3.578 1.527 0.144 1.00 0.00 28 LEU A N 15
ATOM 17211 C CA . LEU A 1 28 ? -3.830 2.951 0.013 1.00 0.00 28 LEU A CA 15
ATOM 17212 C C . LEU A 1 28 ? -4.527 3.220 -1.323 1.00 0.00 28 LEU A C 15
ATOM 17213 O O . LEU A 1 28 ? -3.900 3.154 -2.379 1.00 0.00 28 LEU A O 15
ATOM 17229 N N . PRO A 1 29 ? -5.849 3.524 -1.230 1.00 0.00 29 PRO A N 15
ATOM 17230 C CA . PRO A 1 29 ? -6.638 3.803 -2.419 1.00 0.00 29 PRO A CA 15
ATOM 17231 C C . PRO A 1 29 ? -6.322 5.194 -2.973 1.00 0.00 29 PRO A C 15
ATOM 17232 O O . PRO A 1 29 ? -6.347 6.179 -2.239 1.00 0.00 29 PRO A O 15
ATOM 17243 N N . PHE A 1 30 ? -6.031 5.228 -4.265 1.00 0.00 30 PHE A N 15
ATOM 17244 C CA . PHE A 1 30 ? -5.710 6.480 -4.927 1.00 0.00 30 PHE A CA 15
ATOM 17245 C C . PHE A 1 30 ? -6.330 6.537 -6.325 1.00 0.00 30 PHE A C 15
ATOM 17246 O O . PHE A 1 30 ? -6.985 5.589 -6.756 1.00 0.00 30 PHE A O 15
ATOM 17263 N N . CYS A 1 31 ? -6.102 7.657 -6.994 1.00 0.00 31 CYS A N 15
ATOM 17264 C CA . CYS A 1 31 ? -6.630 7.850 -8.333 1.00 0.00 31 CYS A CA 15
ATOM 17265 C C . CYS A 1 31 ? -5.459 8.140 -9.275 1.00 0.00 31 CYS A C 15
ATOM 17266 O O . CYS A 1 31 ? -4.496 8.801 -8.888 1.00 0.00 31 CYS A O 15
ATOM 17274 N N . LYS A 1 32 ? -5.580 7.632 -10.492 1.00 0.00 32 LYS A N 15
ATOM 17275 C CA . LYS A 1 32 ? -4.544 7.828 -11.491 1.00 0.00 32 LYS A CA 15
ATOM 17276 C C . LYS A 1 32 ? -3.991 9.250 -11.374 1.00 0.00 32 LYS A C 15
ATOM 17277 O O . LYS A 1 32 ? -4.750 10.203 -11.207 1.00 0.00 32 LYS A O 15
ATOM 17295 N N . GLY A 1 33 ? -2.672 9.348 -11.466 1.00 0.00 33 GLY A N 15
ATOM 17296 C CA . GLY A 1 33 ? -2.010 10.637 -11.373 1.00 0.00 33 GLY A CA 15
ATOM 17297 C C . GLY A 1 33 ? -1.416 10.848 -9.978 1.00 0.00 33 GLY A C 15
ATOM 17298 O O . GLY A 1 33 ? -0.549 11.701 -9.791 1.00 0.00 33 GLY A O 15
ATOM 17302 N N . ASP A 1 34 ? -1.905 10.056 -9.035 1.00 0.00 34 ASP A N 15
ATOM 17303 C CA . ASP A 1 34 ? -1.433 10.145 -7.663 1.00 0.00 34 ASP A CA 15
ATOM 17304 C C . ASP A 1 34 ? -0.043 9.514 -7.565 1.00 0.00 34 ASP A C 15
ATOM 17305 O O . ASP A 1 34 ? 0.208 8.462 -8.152 1.00 0.00 34 ASP A O 15
ATOM 17314 N N . VAL A 1 35 ? 0.824 10.183 -6.819 1.00 0.00 35 VAL A N 15
ATOM 17315 C CA . VAL A 1 35 ? 2.182 9.701 -6.635 1.00 0.00 35 VAL A CA 15
ATOM 17316 C C . VAL A 1 35 ? 2.373 9.268 -5.180 1.00 0.00 35 VAL A C 15
ATOM 17317 O O . VAL A 1 35 ? 1.904 9.939 -4.263 1.00 0.00 35 VAL A O 15
ATOM 17330 N N . LEU A 1 36 ? 3.064 8.150 -5.015 1.00 0.00 36 LEU A N 15
ATOM 17331 C CA . LEU A 1 36 ? 3.323 7.620 -3.687 1.00 0.00 36 LEU A CA 15
ATOM 17332 C C . LEU A 1 36 ? 4.817 7.319 -3.545 1.00 0.00 36 LEU A C 15
ATOM 17333 O O . LEU A 1 36 ? 5.487 7.005 -4.528 1.00 0.00 36 LEU A O 15
ATOM 17349 N N . THR A 1 37 ? 5.295 7.428 -2.314 1.00 0.00 37 THR A N 15
ATOM 17350 C CA . THR A 1 37 ? 6.697 7.172 -2.031 1.00 0.00 37 THR A CA 15
ATOM 17351 C C . THR A 1 37 ? 6.859 5.834 -1.306 1.00 0.00 37 THR A C 15
ATOM 17352 O O . THR A 1 37 ? 6.173 5.571 -0.319 1.00 0.00 37 THR A O 15
ATOM 17363 N N . ILE A 1 38 ? 7.771 5.024 -1.822 1.00 0.00 38 ILE A N 15
ATOM 17364 C CA . ILE A 1 38 ? 8.032 3.720 -1.236 1.00 0.00 38 ILE A CA 15
ATOM 17365 C C . ILE A 1 38 ? 8.715 3.902 0.121 1.00 0.00 38 ILE A C 15
ATOM 17366 O O . ILE A 1 38 ? 9.646 4.696 0.249 1.00 0.00 38 ILE A O 15
ATOM 17382 N N . VAL A 1 39 ? 8.225 3.156 1.100 1.00 0.00 39 VAL A N 15
ATOM 17383 C CA . VAL A 1 39 ? 8.777 3.225 2.441 1.00 0.00 39 VAL A CA 15
ATOM 17384 C C . VAL A 1 39 ? 9.230 1.829 2.875 1.00 0.00 39 VAL A C 15
ATOM 17385 O O . VAL A 1 39 ? 10.243 1.686 3.558 1.00 0.00 39 VAL A O 15
ATOM 17398 N N . ALA A 1 40 ? 8.456 0.836 2.462 1.00 0.00 40 ALA A N 15
ATOM 17399 C CA . ALA A 1 40 ? 8.766 -0.543 2.799 1.00 0.00 40 ALA A CA 15
ATOM 17400 C C . ALA A 1 40 ? 8.107 -1.472 1.779 1.00 0.00 40 ALA A C 15
ATOM 17401 O O . ALA A 1 40 ? 7.134 -1.095 1.127 1.00 0.00 40 ALA A O 15
ATOM 17408 N N . VAL A 1 41 ? 8.663 -2.670 1.671 1.00 0.00 41 VAL A N 15
ATOM 17409 C CA . VAL A 1 41 ? 8.141 -3.657 0.741 1.00 0.00 41 VAL A CA 15
ATOM 17410 C C . VAL A 1 41 ? 7.434 -4.765 1.523 1.00 0.00 41 VAL A C 15
ATOM 17411 O O . VAL A 1 41 ? 7.547 -4.837 2.746 1.00 0.00 41 VAL A O 15
ATOM 17424 N N . THR A 1 42 ? 6.718 -5.603 0.786 1.00 0.00 42 THR A N 15
ATOM 17425 C CA . THR A 1 42 ? 5.992 -6.704 1.395 1.00 0.00 42 THR A CA 15
ATOM 17426 C C . THR A 1 42 ? 6.564 -8.043 0.925 1.00 0.00 42 THR A C 15
ATOM 17427 O O . THR A 1 42 ? 7.372 -8.088 -0.001 1.00 0.00 42 THR A O 15
ATOM 17438 N N . LYS A 1 43 ? 6.121 -9.103 1.586 1.00 0.00 43 LYS A N 15
ATOM 17439 C CA . LYS A 1 43 ? 6.578 -10.440 1.248 1.00 0.00 43 LYS A CA 15
ATOM 17440 C C . LYS A 1 43 ? 6.552 -10.614 -0.272 1.00 0.00 43 LYS A C 15
ATOM 17441 O O . LYS A 1 43 ? 7.417 -11.280 -0.839 1.00 0.00 43 LYS A O 15
ATOM 17459 N N . ASP A 1 44 ? 5.550 -10.004 -0.889 1.00 0.00 44 ASP A N 15
ATOM 17460 C CA . ASP A 1 44 ? 5.401 -10.082 -2.332 1.00 0.00 44 ASP A CA 15
ATOM 17461 C C . ASP A 1 44 ? 6.111 -8.893 -2.980 1.00 0.00 44 ASP A C 15
ATOM 17462 O O . ASP A 1 44 ? 6.276 -7.847 -2.352 1.00 0.00 44 ASP A O 15
ATOM 17471 N N . PRO A 1 45 ? 6.522 -9.096 -4.260 1.00 0.00 45 PRO A N 15
ATOM 17472 C CA . PRO A 1 45 ? 7.209 -8.051 -5.000 1.00 0.00 45 PRO A CA 15
ATOM 17473 C C . PRO A 1 45 ? 6.233 -6.963 -5.450 1.00 0.00 45 PRO A C 15
ATOM 17474 O O . PRO A 1 45 ? 6.125 -5.918 -4.810 1.00 0.00 45 PRO A O 15
ATOM 17485 N N . ASN A 1 46 ? 5.547 -7.245 -6.547 1.00 0.00 46 ASN A N 15
ATOM 17486 C CA . ASN A 1 46 ? 4.582 -6.303 -7.089 1.00 0.00 46 ASN A CA 15
ATOM 17487 C C . ASN A 1 46 ? 3.923 -5.537 -5.941 1.00 0.00 46 ASN A C 15
ATOM 17488 O O . ASN A 1 46 ? 3.603 -4.357 -6.080 1.00 0.00 46 ASN A O 15
ATOM 17499 N N . TRP A 1 47 ? 3.738 -6.238 -4.833 1.00 0.00 47 TRP A N 15
ATOM 17500 C CA . TRP A 1 47 ? 3.123 -5.639 -3.661 1.00 0.00 47 TRP A CA 15
ATOM 17501 C C . TRP A 1 47 ? 4.195 -4.832 -2.924 1.00 0.00 47 TRP A C 15
ATOM 17502 O O . TRP A 1 47 ? 5.216 -5.382 -2.513 1.00 0.00 47 TRP A O 15
ATOM 17523 N N . TYR A 1 48 ? 3.925 -3.544 -2.779 1.00 0.00 48 TYR A N 15
ATOM 17524 C CA . TYR A 1 48 ? 4.853 -2.657 -2.099 1.00 0.00 48 TYR A CA 15
ATOM 17525 C C . TYR A 1 48 ? 4.109 -1.681 -1.185 1.00 0.00 48 TYR A C 15
ATOM 17526 O O . TYR A 1 48 ? 3.004 -1.247 -1.503 1.00 0.00 48 TYR A O 15
ATOM 17544 N N . LYS A 1 49 ? 4.748 -1.364 -0.068 1.00 0.00 49 LYS A N 15
ATOM 17545 C CA . LYS A 1 49 ? 4.160 -0.447 0.895 1.00 0.00 49 LYS A CA 15
ATOM 17546 C C . LYS A 1 49 ? 4.767 0.944 0.704 1.00 0.00 49 LYS A C 15
ATOM 17547 O O . LYS A 1 49 ? 5.984 1.109 0.778 1.00 0.00 49 LYS A O 15
ATOM 17565 N N . ALA A 1 50 ? 3.892 1.908 0.462 1.00 0.00 50 ALA A N 15
ATOM 17566 C CA . ALA A 1 50 ? 4.326 3.281 0.259 1.00 0.00 50 ALA A CA 15
ATOM 17567 C C . ALA A 1 50 ? 3.415 4.222 1.050 1.00 0.00 50 ALA A C 15
ATOM 17568 O O . ALA A 1 50 ? 2.387 3.798 1.576 1.00 0.00 50 ALA A O 15
ATOM 17575 N N . LYS A 1 51 ? 3.826 5.480 1.108 1.00 0.00 51 LYS A N 15
ATOM 17576 C CA . LYS A 1 51 ? 3.058 6.484 1.826 1.00 0.00 51 LYS A CA 15
ATOM 17577 C C . LYS A 1 51 ? 2.590 7.559 0.843 1.00 0.00 51 LYS A C 15
ATOM 17578 O O . LYS A 1 51 ? 3.174 7.725 -0.226 1.00 0.00 51 LYS A O 15
ATOM 17596 N N . ASN A 1 52 ? 1.539 8.262 1.241 1.00 0.00 52 ASN A N 15
ATOM 17597 C CA . ASN A 1 52 ? 0.985 9.317 0.409 1.00 0.00 52 ASN A CA 15
ATOM 17598 C C . ASN A 1 52 ? 1.519 10.668 0.884 1.00 0.00 52 ASN A C 15
ATOM 17599 O O . ASN A 1 52 ? 2.137 10.759 1.944 1.00 0.00 52 ASN A O 15
ATOM 17610 N N . LYS A 1 53 ? 1.262 11.688 0.076 1.00 0.00 53 LYS A N 15
ATOM 17611 C CA . LYS A 1 53 ? 1.710 13.030 0.400 1.00 0.00 53 LYS A CA 15
ATOM 17612 C C . LYS A 1 53 ? 0.876 13.575 1.562 1.00 0.00 53 LYS A C 15
ATOM 17613 O O . LYS A 1 53 ? 1.209 14.608 2.140 1.00 0.00 53 LYS A O 15
ATOM 17631 N N . VAL A 1 54 ? -0.194 12.855 1.868 1.00 0.00 54 VAL A N 15
ATOM 17632 C CA . VAL A 1 54 ? -1.078 13.253 2.950 1.00 0.00 54 VAL A CA 15
ATOM 17633 C C . VAL A 1 54 ? -0.518 12.739 4.278 1.00 0.00 54 VAL A C 15
ATOM 17634 O O . VAL A 1 54 ? -0.965 13.152 5.347 1.00 0.00 54 VAL A O 15
ATOM 17647 N N . GLY A 1 55 ? 0.454 11.846 4.166 1.00 0.00 55 GLY A N 15
ATOM 17648 C CA . GLY A 1 55 ? 1.081 11.270 5.344 1.00 0.00 55 GLY A CA 15
ATOM 17649 C C . GLY A 1 55 ? 0.519 9.878 5.639 1.00 0.00 55 GLY A C 15
ATOM 17650 O O . GLY A 1 55 ? 0.731 9.336 6.723 1.00 0.00 55 GLY A O 15
ATOM 17654 N N . ARG A 1 56 ? -0.185 9.337 4.655 1.00 0.00 56 ARG A N 15
ATOM 17655 C CA . ARG A 1 56 ? -0.778 8.019 4.796 1.00 0.00 56 ARG A CA 15
ATOM 17656 C C . ARG A 1 56 ? 0.263 6.935 4.503 1.00 0.00 56 ARG A C 15
ATOM 17657 O O . ARG A 1 56 ? 1.201 7.161 3.740 1.00 0.00 56 ARG A O 15
ATOM 17674 N N . GLU A 1 57 ? 0.060 5.783 5.125 1.00 0.00 57 GLU A N 15
ATOM 17675 C CA . GLU A 1 57 ? 0.969 4.664 4.942 1.00 0.00 57 GLU A CA 15
ATOM 17676 C C . GLU A 1 57 ? 0.181 3.365 4.759 1.00 0.00 57 GLU A C 15
ATOM 17677 O O . GLU A 1 57 ? -0.702 3.053 5.556 1.00 0.00 57 GLU A O 15
ATOM 17689 N N . GLY A 1 58 ? 0.530 2.642 3.705 1.00 0.00 58 GLY A N 15
ATOM 17690 C CA . GLY A 1 58 ? -0.134 1.384 3.408 1.00 0.00 58 GLY A CA 15
ATOM 17691 C C . GLY A 1 58 ? 0.559 0.658 2.252 1.00 0.00 58 GLY A C 15
ATOM 17692 O O . GLY A 1 58 ? 1.693 0.981 1.902 1.00 0.00 58 GLY A O 15
ATOM 17696 N N . ILE A 1 59 ? -0.152 -0.309 1.692 1.00 0.00 59 ILE A N 15
ATOM 17697 C CA . ILE A 1 59 ? 0.380 -1.083 0.584 1.00 0.00 59 ILE A CA 15
ATOM 17698 C C . ILE A 1 59 ? -0.347 -0.690 -0.704 1.00 0.00 59 ILE A C 15
ATOM 17699 O O . ILE A 1 59 ? -1.506 -0.280 -0.666 1.00 0.00 59 ILE A O 15
ATOM 17715 N N . ILE A 1 60 ? 0.365 -0.828 -1.813 1.00 0.00 60 ILE A N 15
ATOM 17716 C CA . ILE A 1 60 ? -0.199 -0.492 -3.110 1.00 0.00 60 ILE A CA 15
ATOM 17717 C C . ILE A 1 60 ? 0.312 -1.485 -4.156 1.00 0.00 60 ILE A C 15
ATOM 17718 O O . ILE A 1 60 ? 1.514 -1.721 -4.258 1.00 0.00 60 ILE A O 15
ATOM 17734 N N . PRO A 1 61 ? -0.654 -2.055 -4.925 1.00 0.00 61 PRO A N 15
ATOM 17735 C CA . PRO A 1 61 ? -0.314 -3.018 -5.960 1.00 0.00 61 PRO A CA 15
ATOM 17736 C C . PRO A 1 61 ? 0.295 -2.321 -7.179 1.00 0.00 61 PRO A C 15
ATOM 17737 O O . PRO A 1 61 ? -0.328 -1.442 -7.772 1.00 0.00 61 PRO A O 15
ATOM 17748 N N . ALA A 1 62 ? 1.507 -2.739 -7.515 1.00 0.00 62 ALA A N 15
ATOM 17749 C CA . ALA A 1 62 ? 2.207 -2.167 -8.651 1.00 0.00 62 ALA A CA 15
ATOM 17750 C C . ALA A 1 62 ? 1.360 -2.348 -9.912 1.00 0.00 62 ALA A C 15
ATOM 17751 O O . ALA A 1 62 ? 1.550 -1.640 -10.899 1.00 0.00 62 ALA A O 15
ATOM 17758 N N . ASN A 1 63 ? 0.440 -3.300 -9.836 1.00 0.00 63 ASN A N 15
ATOM 17759 C CA . ASN A 1 63 ? -0.437 -3.582 -10.959 1.00 0.00 63 ASN A CA 15
ATOM 17760 C C . ASN A 1 63 ? -1.356 -2.383 -11.196 1.00 0.00 63 ASN A C 15
ATOM 17761 O O . ASN A 1 63 ? -2.095 -2.347 -12.181 1.00 0.00 63 ASN A O 15
ATOM 17772 N N . TYR A 1 64 ? -1.283 -1.430 -10.279 1.00 0.00 64 TYR A N 15
ATOM 17773 C CA . TYR A 1 64 ? -2.100 -0.232 -10.376 1.00 0.00 64 TYR A CA 15
ATOM 17774 C C . TYR A 1 64 ? -1.233 1.028 -10.325 1.00 0.00 64 TYR A C 15
ATOM 17775 O O . TYR A 1 64 ? -1.734 2.138 -10.497 1.00 0.00 64 TYR A O 15
ATOM 17793 N N . VAL A 1 65 ? 0.053 0.814 -10.088 1.00 0.00 65 VAL A N 15
ATOM 17794 C CA . VAL A 1 65 ? 0.994 1.918 -10.012 1.00 0.00 65 VAL A CA 15
ATOM 17795 C C . VAL A 1 65 ? 2.337 1.480 -10.597 1.00 0.00 65 VAL A C 15
ATOM 17796 O O . VAL A 1 65 ? 2.694 0.305 -10.529 1.00 0.00 65 VAL A O 15
ATOM 17809 N N . GLN A 1 66 ? 3.046 2.448 -11.160 1.00 0.00 66 GLN A N 15
ATOM 17810 C CA . GLN A 1 66 ? 4.343 2.176 -11.757 1.00 0.00 66 GLN A CA 15
ATOM 17811 C C . GLN A 1 66 ? 5.444 2.910 -10.990 1.00 0.00 66 GLN A C 15
ATOM 17812 O O . GLN A 1 66 ? 5.172 3.873 -10.275 1.00 0.00 66 GLN A O 15
ATOM 17826 N N . LYS A 1 67 ? 6.666 2.429 -11.167 1.00 0.00 67 LYS A N 15
ATOM 17827 C CA . LYS A 1 67 ? 7.810 3.028 -10.501 1.00 0.00 67 LYS A CA 15
ATOM 17828 C C . LYS A 1 67 ? 8.455 4.057 -11.433 1.00 0.00 67 LYS 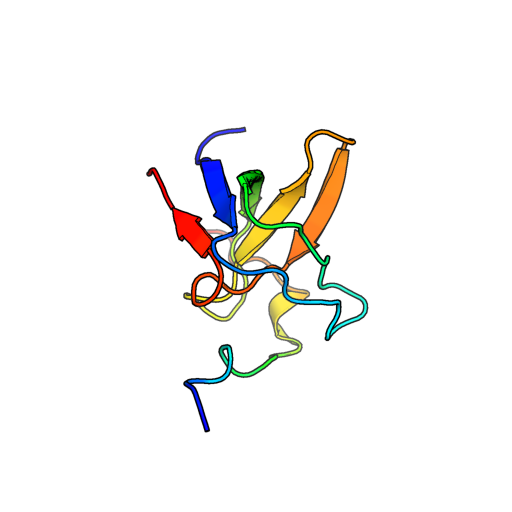A C 15
ATOM 17829 O O . LYS A 1 67 ? 8.980 3.702 -12.487 1.00 0.00 67 LYS A O 15
ATOM 17847 N N . ARG A 1 68 ? 8.394 5.311 -11.010 1.00 0.00 68 ARG A N 15
ATOM 17848 C CA . ARG A 1 68 ? 8.966 6.394 -11.792 1.00 0.00 68 ARG A CA 15
ATOM 17849 C C . ARG A 1 68 ? 10.399 6.053 -12.203 1.00 0.00 68 ARG A C 15
ATOM 17850 O O . ARG A 1 68 ? 10.859 6.461 -13.267 1.00 0.00 68 ARG A O 15
ATOM 17867 N N . GLU A 1 69 ? 11.067 5.305 -11.336 1.00 0.00 69 GLU A N 15
ATOM 17868 C CA . GLU A 1 69 ? 12.439 4.904 -11.595 1.00 0.00 69 GLU A CA 15
ATOM 17869 C C . GLU A 1 69 ? 12.527 3.385 -11.757 1.00 0.00 69 GLU A C 15
ATOM 17870 O O . GLU A 1 69 ? 11.522 2.726 -12.019 1.00 0.00 69 GLU A O 15
ATOM 17882 N N . ILE B 2 8 ? -10.249 -6.258 -20.297 1.00 0.00 8 ILE B N 15
ATOM 17883 C CA . ILE B 2 8 ? -10.111 -6.347 -18.854 1.00 0.00 8 ILE B CA 15
ATOM 17884 C C . ILE B 2 8 ? -8.707 -6.849 -18.510 1.00 0.00 8 ILE B C 15
ATOM 17885 O O . ILE B 2 8 ? -8.315 -7.938 -18.926 1.00 0.00 8 ILE B O 15
ATOM 17901 N N . PRO B 2 9 ? -7.971 -6.010 -17.733 1.00 0.00 9 PRO B N 15
ATOM 17902 C CA . PRO B 2 9 ? -6.620 -6.357 -17.328 1.00 0.00 9 PRO B CA 15
ATOM 17903 C C . PRO B 2 9 ? -6.633 -7.420 -16.227 1.00 0.00 9 PRO B C 15
ATOM 17904 O O . PRO B 2 9 ? -7.697 -7.791 -15.731 1.00 0.00 9 PRO B O 15
ATOM 17915 N N . PRO B 2 10 ? -5.409 -7.891 -15.868 1.00 0.00 10 PRO B N 15
ATOM 17916 C CA . PRO B 2 10 ? -5.270 -8.903 -14.834 1.00 0.00 10 PRO B CA 15
ATOM 17917 C C . PRO B 2 10 ? -5.485 -8.300 -13.445 1.00 0.00 10 PRO B C 15
ATOM 17918 O O . PRO B 2 10 ? -5.281 -7.104 -13.244 1.00 0.00 10 PRO B O 15
ATOM 17929 N N . PRO B 2 11 ? -5.905 -9.180 -12.496 1.00 0.00 11 PRO B N 15
ATOM 17930 C CA . PRO B 2 11 ? -6.149 -8.748 -11.130 1.00 0.00 11 PRO B CA 15
ATOM 17931 C C . PRO B 2 11 ? -4.834 -8.517 -10.384 1.00 0.00 11 PRO B C 15
ATOM 17932 O O . PRO B 2 11 ? -3.827 -9.159 -10.681 1.00 0.00 11 PRO B O 15
ATOM 17943 N N . LEU B 2 12 ? -4.884 -7.600 -9.430 1.00 0.00 12 LEU B N 15
ATOM 17944 C CA . LEU B 2 12 ? -3.709 -7.277 -8.639 1.00 0.00 12 LEU B CA 15
ATOM 17945 C C . LEU B 2 12 ? -3.067 -8.572 -8.135 1.00 0.00 12 LEU B C 15
ATOM 17946 O O . LEU B 2 12 ? -3.599 -9.659 -8.354 1.00 0.00 12 LEU B O 15
ATOM 17962 N N . PRO B 2 13 ? -1.903 -8.408 -7.452 1.00 0.00 13 PRO B N 15
ATOM 17963 C CA . PRO B 2 13 ? -1.182 -9.550 -6.916 1.00 0.00 13 PRO B CA 15
ATOM 17964 C C . PRO B 2 13 ? -1.877 -10.100 -5.669 1.00 0.00 13 PRO B C 15
ATOM 17965 O O . PRO B 2 13 ? -2.595 -9.373 -4.983 1.00 0.00 13 PRO B O 15
ATOM 17976 N N . GLU B 2 14 ? -1.639 -11.377 -5.411 1.00 0.00 14 GLU B N 15
ATOM 17977 C CA . GLU B 2 14 ? -2.233 -12.032 -4.259 1.00 0.00 14 GLU B CA 15
ATOM 17978 C C . GLU B 2 14 ? -1.948 -11.230 -2.987 1.00 0.00 14 GLU B C 15
ATOM 17979 O O . GLU B 2 14 ? -0.834 -10.744 -2.793 1.00 0.00 14 GLU B O 15
ATOM 17991 N N . ARG B 2 15 ? -2.972 -11.118 -2.155 1.00 0.00 15 ARG B N 15
ATOM 17992 C CA . ARG B 2 15 ? -2.845 -10.383 -0.907 1.00 0.00 15 ARG B CA 15
ATOM 17993 C C . ARG B 2 15 ? -2.349 -11.308 0.206 1.00 0.00 15 ARG B C 15
ATOM 17994 O O . ARG B 2 15 ? -3.149 -11.881 0.944 1.00 0.00 15 ARG B O 15
ATOM 18011 N N . THR B 2 16 ? -1.032 -11.426 0.290 1.00 0.00 16 THR B N 15
ATOM 18012 C CA . THR B 2 16 ? -0.420 -12.272 1.300 1.00 0.00 16 THR B CA 15
ATOM 18013 C C . THR B 2 16 ? -0.350 -11.537 2.641 1.00 0.00 16 THR B C 15
ATOM 18014 O O . THR B 2 16 ? -0.131 -10.327 2.679 1.00 0.00 16 THR B O 15
ATOM 18025 N N . PRO B 2 17 ? -0.544 -12.320 3.736 1.00 0.00 17 PRO B N 15
ATOM 18026 C CA . PRO B 2 17 ? -0.505 -11.756 5.075 1.00 0.00 17 PRO B CA 15
ATOM 18027 C C . PRO B 2 17 ? 0.934 -11.456 5.501 1.00 0.00 17 PRO B C 15
ATOM 18028 O O . PRO B 2 17 ? 1.159 -10.712 6.455 1.00 0.00 17 PRO B O 15
ATOM 18039 N N . GLU B 2 18 ? 1.869 -12.049 4.775 1.00 0.00 18 GLU B N 15
ATOM 18040 C CA . GLU B 2 18 ? 3.279 -11.854 5.066 1.00 0.00 18 GLU B CA 15
ATOM 18041 C C . GLU B 2 18 ? 3.657 -10.381 4.900 1.00 0.00 18 GLU B C 15
ATOM 18042 O O . GLU B 2 18 ? 4.732 -9.960 5.323 1.00 0.00 18 GLU B O 15
ATOM 18054 N N . SER B 2 19 ? 2.751 -9.637 4.282 1.00 0.00 19 SER B N 15
ATOM 18055 C CA . SER B 2 19 ? 2.975 -8.220 4.054 1.00 0.00 19 SER B CA 15
ATOM 18056 C C . SER B 2 19 ? 3.200 -7.504 5.389 1.00 0.00 19 SER B C 15
ATOM 18057 O O . SER B 2 19 ? 3.937 -6.522 5.454 1.00 0.00 19 SER B O 15
ATOM 18065 N N . PHE B 2 20 ? 2.551 -8.025 6.419 1.00 0.00 20 PHE B N 15
ATOM 18066 C CA . PHE B 2 20 ? 2.671 -7.449 7.748 1.00 0.00 20 PHE B CA 15
ATOM 18067 C C . PHE B 2 20 ? 4.135 -7.378 8.185 1.00 0.00 20 PHE B C 15
ATOM 18068 O O . PHE B 2 20 ? 4.474 -6.656 9.120 1.00 0.00 20 PHE B O 15
ATOM 18085 N N . ILE B 2 21 ? 4.966 -8.138 7.485 1.00 0.00 21 ILE B N 15
ATOM 18086 C CA . ILE B 2 21 ? 6.387 -8.169 7.789 1.00 0.00 21 ILE B CA 15
ATOM 18087 C C . ILE B 2 21 ? 7.164 -7.526 6.639 1.00 0.00 21 ILE B C 15
ATOM 18088 O O . ILE B 2 21 ? 6.938 -7.850 5.475 1.00 0.00 21 ILE B O 15
ATOM 18104 N N . VAL B 2 22 ? 8.064 -6.626 7.006 1.00 0.00 22 VAL B N 15
ATOM 18105 C CA . VAL B 2 22 ? 8.877 -5.934 6.020 1.00 0.00 22 VAL B CA 15
ATOM 18106 C C . VAL B 2 22 ? 10.285 -6.531 6.016 1.00 0.00 22 VAL B C 15
ATOM 18107 O O . VAL B 2 22 ? 10.939 -6.598 7.055 1.00 0.00 22 VAL B O 15
ATOM 18120 N N . VAL B 2 23 ? 10.710 -6.952 4.833 1.00 0.00 23 VAL B N 15
ATOM 18121 C CA . VAL B 2 23 ? 12.030 -7.542 4.679 1.00 0.00 23 VAL B CA 15
ATOM 18122 C C . VAL B 2 23 ? 13.094 -6.475 4.940 1.00 0.00 23 VAL B C 15
ATOM 18123 O O . VAL B 2 23 ? 13.172 -5.482 4.218 1.00 0.00 23 VAL B O 15
ATOM 18136 N N . GLU B 2 24 ? 13.889 -6.717 5.972 1.00 0.00 24 GLU B N 15
ATOM 18137 C CA . GLU B 2 24 ? 14.946 -5.789 6.336 1.00 0.00 24 GLU B CA 15
ATOM 18138 C C . GLU B 2 24 ? 16.149 -5.965 5.408 1.00 0.00 24 GLU B C 15
ATOM 18139 O O . GLU B 2 24 ? 17.266 -6.194 5.870 1.00 0.00 24 GLU B O 15
ATOM 18151 N N . GLU B 2 25 ? 15.882 -5.850 4.116 1.00 0.00 25 GLU B N 15
ATOM 18152 C CA . GLU B 2 25 ? 16.928 -5.994 3.118 1.00 0.00 25 GLU B CA 15
ATOM 18153 C C . GLU B 2 25 ? 17.913 -7.088 3.535 1.00 0.00 25 GLU B C 15
ATOM 18154 O O . GLU B 2 25 ? 18.448 -7.802 2.688 1.00 0.00 25 GLU B O 15
ATOM 18166 N N . SER A 1 10 ? 10.744 5.783 2.222 1.00 0.00 10 SER A N 16
ATOM 18167 C CA . SER A 1 10 ? 10.752 6.972 1.387 1.00 0.00 10 SER A CA 16
ATOM 18168 C C . SER A 1 10 ? 12.015 6.997 0.522 1.00 0.00 10 SER A C 16
ATOM 18169 O O . SER A 1 10 ? 13.125 7.093 1.042 1.00 0.00 10 SER A O 16
ATOM 18177 N N . GLY A 1 11 ? 11.802 6.907 -0.783 1.00 0.00 11 GLY A N 16
ATOM 18178 C CA . GLY A 1 11 ? 12.909 6.918 -1.723 1.00 0.00 11 GLY A CA 16
ATOM 18179 C C . GLY A 1 11 ? 12.401 6.928 -3.166 1.00 0.00 11 GLY A C 16
ATOM 18180 O O . GLY A 1 11 ? 12.510 7.938 -3.860 1.00 0.00 11 GLY A O 16
ATOM 18184 N N . THR A 1 12 ? 11.859 5.791 -3.577 1.00 0.00 12 THR A N 16
ATOM 18185 C CA . THR A 1 12 ? 11.334 5.656 -4.925 1.00 0.00 12 THR A CA 16
ATOM 18186 C C . THR A 1 12 ? 9.890 6.159 -4.989 1.00 0.00 12 THR A C 16
ATOM 18187 O O . THR A 1 12 ? 9.102 5.909 -4.078 1.00 0.00 12 THR A O 16
ATOM 18198 N N . GLU A 1 13 ? 9.588 6.858 -6.072 1.00 0.00 13 GLU A N 16
ATOM 18199 C CA . GLU A 1 13 ? 8.253 7.398 -6.267 1.00 0.00 13 GLU A CA 16
ATOM 18200 C C . GLU A 1 13 ? 7.509 6.601 -7.341 1.00 0.00 13 GLU A C 16
ATOM 18201 O O . GLU A 1 13 ? 8.044 6.360 -8.422 1.00 0.00 13 GLU A O 16
ATOM 18213 N N . CYS A 1 14 ? 6.288 6.214 -7.005 1.00 0.00 14 CYS A N 16
ATOM 18214 C CA . CYS A 1 14 ? 5.465 5.449 -7.926 1.00 0.00 14 CYS A CA 16
ATOM 18215 C C . CYS A 1 14 ? 4.244 6.294 -8.295 1.00 0.00 14 CYS A C 16
ATOM 18216 O O . CYS A 1 14 ? 3.805 7.133 -7.510 1.00 0.00 14 CYS A O 16
ATOM 18224 N N . ILE A 1 15 ? 3.732 6.045 -9.492 1.00 0.00 15 ILE A N 16
ATOM 18225 C CA . ILE A 1 15 ? 2.571 6.773 -9.974 1.00 0.00 15 ILE A CA 16
ATOM 18226 C C . ILE A 1 15 ? 1.414 5.795 -10.187 1.00 0.00 15 ILE A C 16
ATOM 18227 O O . ILE A 1 15 ? 1.603 4.714 -10.745 1.00 0.00 15 ILE A O 16
ATOM 18243 N N . ALA A 1 16 ? 0.240 6.208 -9.733 1.00 0.00 16 ALA A N 16
ATOM 18244 C CA . ALA A 1 16 ? -0.948 5.382 -9.866 1.00 0.00 16 ALA A CA 16
ATOM 18245 C C . ALA A 1 16 ? -1.489 5.502 -11.292 1.00 0.00 16 ALA A C 16
ATOM 18246 O O . ALA A 1 16 ? -1.748 6.605 -11.771 1.00 0.00 16 ALA A O 16
ATOM 18253 N N . LYS A 1 17 ? -1.644 4.352 -11.932 1.00 0.00 17 LYS A N 16
ATOM 18254 C CA . LYS A 1 17 ? -2.150 4.314 -13.293 1.00 0.00 17 LYS A CA 16
ATOM 18255 C C . LYS A 1 17 ? -3.564 3.729 -13.291 1.00 0.00 17 LYS A C 16
ATOM 18256 O O . LYS A 1 17 ? -4.452 4.242 -13.969 1.00 0.00 17 LYS A O 16
ATOM 18274 N N . TYR A 1 18 ? -3.728 2.662 -12.522 1.00 0.00 18 TYR A N 16
ATOM 18275 C CA . TYR A 1 18 ? -5.018 2.002 -12.423 1.00 0.00 18 TYR A CA 16
ATOM 18276 C C . TYR A 1 18 ? -5.780 2.469 -11.181 1.00 0.00 18 TYR A C 16
ATOM 18277 O O . TYR A 1 18 ? -5.230 2.484 -10.080 1.00 0.00 18 TYR A O 16
ATOM 18295 N N . ASN A 1 19 ? -7.033 2.840 -11.400 1.00 0.00 19 ASN A N 16
ATOM 18296 C CA . ASN A 1 19 ? -7.875 3.308 -10.311 1.00 0.00 19 ASN A CA 16
ATOM 18297 C C . ASN A 1 19 ? -8.322 2.111 -9.469 1.00 0.00 19 ASN A C 16
ATOM 18298 O O . ASN A 1 19 ? -9.134 1.303 -9.915 1.00 0.00 19 ASN A O 16
ATOM 18309 N N . PHE A 1 20 ? -7.772 2.037 -8.266 1.00 0.00 20 PHE A N 16
ATOM 18310 C CA . PHE A 1 20 ? -8.104 0.953 -7.357 1.00 0.00 20 PHE A CA 16
ATOM 18311 C C . PHE A 1 20 ? -8.955 1.457 -6.189 1.00 0.00 20 PHE A C 16
ATOM 18312 O O . PHE A 1 20 ? -8.604 2.442 -5.541 1.00 0.00 20 PHE A O 16
ATOM 18329 N N . HIS A 1 21 ? -10.057 0.760 -5.958 1.00 0.00 21 HIS A N 16
ATOM 18330 C CA . HIS A 1 21 ? -10.961 1.125 -4.880 1.00 0.00 21 HIS A CA 16
ATOM 18331 C C . HIS A 1 21 ? -10.566 0.379 -3.605 1.00 0.00 21 HIS A C 16
ATOM 18332 O O . HIS A 1 21 ? -11.415 0.083 -2.766 1.00 0.00 21 HIS A O 16
ATOM 18346 N N . GLY A 1 22 ? -9.275 0.097 -3.498 1.00 0.00 22 GLY A N 16
ATOM 18347 C CA . GLY A 1 22 ? -8.757 -0.609 -2.338 1.00 0.00 22 GLY A CA 16
ATOM 18348 C C . GLY A 1 22 ? -9.205 -2.072 -2.341 1.00 0.00 22 GLY A C 16
ATOM 18349 O O . GLY A 1 22 ? -10.369 -2.368 -2.604 1.00 0.00 22 GLY A O 16
ATOM 18353 N N . THR A 1 23 ? -8.256 -2.948 -2.047 1.00 0.00 23 THR A N 16
ATOM 18354 C CA . THR A 1 23 ? -8.537 -4.373 -2.013 1.00 0.00 23 THR A CA 16
ATOM 18355 C C . THR A 1 23 ? -8.384 -4.914 -0.590 1.00 0.00 23 THR A C 16
ATOM 18356 O O . THR A 1 23 ? -9.050 -5.875 -0.211 1.00 0.00 23 THR A O 16
ATOM 18367 N N . ALA A 1 24 ? -7.500 -4.271 0.160 1.00 0.00 24 ALA A N 16
ATOM 18368 C CA . ALA A 1 24 ? -7.250 -4.675 1.533 1.00 0.00 24 ALA A CA 16
ATOM 18369 C C . ALA A 1 24 ? -7.365 -3.455 2.448 1.00 0.00 24 ALA A C 16
ATOM 18370 O O . ALA A 1 24 ? -7.118 -2.328 2.020 1.00 0.00 24 ALA A O 16
ATOM 18377 N N . GLU A 1 25 ? -7.741 -3.720 3.691 1.00 0.00 25 GLU A N 16
ATOM 18378 C CA . GLU A 1 25 ? -7.892 -2.657 4.670 1.00 0.00 25 GLU A CA 16
ATOM 18379 C C . GLU A 1 25 ? -6.559 -1.935 4.880 1.00 0.00 25 GLU A C 16
ATOM 18380 O O . GLU A 1 25 ? -6.537 -0.753 5.222 1.00 0.00 25 GLU A O 16
ATOM 18392 N N . GLN A 1 26 ? -5.481 -2.676 4.666 1.00 0.00 26 GLN A N 16
ATOM 18393 C CA . GLN A 1 26 ? -4.149 -2.120 4.827 1.00 0.00 26 GLN A CA 16
ATOM 18394 C C . GLN A 1 26 ? -3.742 -1.344 3.574 1.00 0.00 26 GLN A C 16
ATOM 18395 O O . GLN A 1 26 ? -2.837 -0.511 3.621 1.00 0.00 26 GLN A O 16
ATOM 18409 N N . ASP A 1 27 ? -4.430 -1.643 2.482 1.00 0.00 27 ASP A N 16
ATOM 18410 C CA . ASP A 1 27 ? -4.152 -0.982 1.217 1.00 0.00 27 ASP A CA 16
ATOM 18411 C C . ASP A 1 27 ? -4.729 0.435 1.249 1.00 0.00 27 ASP A C 16
ATOM 18412 O O . ASP A 1 27 ? -5.631 0.724 2.033 1.00 0.00 27 ASP A O 16
ATOM 18421 N N . LEU A 1 28 ? -4.183 1.280 0.388 1.00 0.00 28 LEU A N 16
ATOM 18422 C CA . LEU A 1 28 ? -4.632 2.660 0.306 1.00 0.00 28 LEU A CA 16
ATOM 18423 C C . LEU A 1 28 ? -4.998 2.988 -1.142 1.00 0.00 28 LEU A C 16
ATOM 18424 O O . LEU A 1 28 ? -4.128 3.035 -2.011 1.00 0.00 28 LEU A O 16
ATOM 18440 N N . PRO A 1 29 ? -6.320 3.215 -1.364 1.00 0.00 29 PRO A N 16
ATOM 18441 C CA . PRO A 1 29 ? -6.812 3.538 -2.692 1.00 0.00 29 PRO A CA 16
ATOM 18442 C C . PRO A 1 29 ? -6.467 4.980 -3.069 1.00 0.00 29 PRO A C 16
ATOM 18443 O O . PRO A 1 29 ? -6.472 5.866 -2.215 1.00 0.00 29 PRO A O 16
ATOM 18454 N N . PHE A 1 30 ? -6.175 5.171 -4.348 1.00 0.00 30 PHE A N 16
ATOM 18455 C CA . PHE A 1 30 ? -5.829 6.490 -4.847 1.00 0.00 30 PHE A CA 16
ATOM 18456 C C . PHE A 1 30 ? -6.469 6.745 -6.212 1.00 0.00 30 PHE A C 16
ATOM 18457 O O . PHE A 1 30 ? -7.294 5.957 -6.672 1.00 0.00 30 PHE A O 16
ATOM 18474 N N . CYS A 1 31 ? -6.064 7.849 -6.824 1.00 0.00 31 CYS A N 16
ATOM 18475 C CA . CYS A 1 31 ? -6.588 8.217 -8.128 1.00 0.00 31 CYS A CA 16
ATOM 18476 C C . CYS A 1 31 ? -5.414 8.338 -9.102 1.00 0.00 31 CYS A C 16
ATOM 18477 O O . CYS A 1 31 ? -4.433 9.021 -8.814 1.00 0.00 31 CYS A O 16
ATOM 18485 N N . LYS A 1 32 ? -5.554 7.662 -10.233 1.00 0.00 32 LYS A N 16
ATOM 18486 C CA . LYS A 1 32 ? -4.517 7.685 -11.251 1.00 0.00 32 L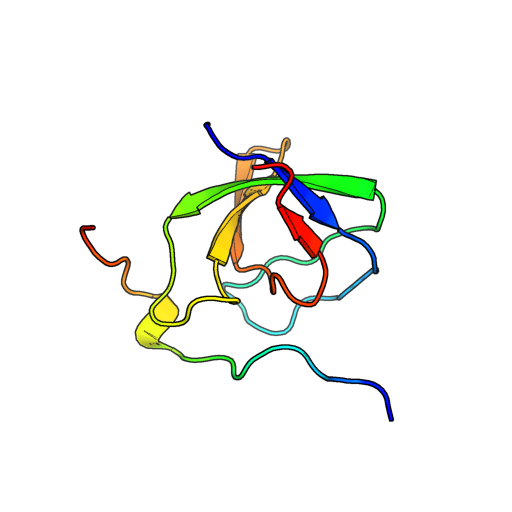YS A CA 16
ATOM 18487 C C . LYS A 1 32 ? -3.933 9.096 -11.346 1.00 0.00 32 LYS A C 16
ATOM 18488 O O . LYS A 1 32 ? -4.673 10.073 -11.450 1.00 0.00 32 LYS A O 16
ATOM 18506 N N . GLY A 1 33 ? -2.610 9.159 -11.308 1.00 0.00 33 GLY A N 16
ATOM 18507 C CA . GLY A 1 33 ? -1.918 10.433 -11.390 1.00 0.00 33 GLY A CA 16
ATOM 18508 C C . GLY A 1 33 ? -1.285 10.801 -10.046 1.00 0.00 33 GLY A C 16
ATOM 18509 O O . GLY A 1 33 ? -0.394 11.647 -9.985 1.00 0.00 33 GLY A O 16
ATOM 18513 N N . ASP A 1 34 ? -1.770 10.146 -9.001 1.00 0.00 34 ASP A N 16
ATOM 18514 C CA . ASP A 1 34 ? -1.262 10.392 -7.662 1.00 0.00 34 ASP A CA 16
ATOM 18515 C C . ASP A 1 34 ? 0.104 9.721 -7.507 1.00 0.00 34 ASP A C 16
ATOM 18516 O O . ASP A 1 34 ? 0.346 8.658 -8.078 1.00 0.00 34 ASP A O 16
ATOM 18525 N N . VAL A 1 35 ? 0.962 10.369 -6.733 1.00 0.00 35 VAL A N 16
ATOM 18526 C CA . VAL A 1 35 ? 2.297 9.849 -6.496 1.00 0.00 35 VAL A CA 16
ATOM 18527 C C . VAL A 1 35 ? 2.413 9.394 -5.040 1.00 0.00 35 VAL A C 16
ATOM 18528 O O . VAL A 1 35 ? 1.935 10.075 -4.134 1.00 0.00 35 VAL A O 16
ATOM 18541 N N . LEU A 1 36 ? 3.049 8.246 -4.861 1.00 0.00 36 LEU A N 16
ATOM 18542 C CA . LEU A 1 36 ? 3.232 7.692 -3.530 1.00 0.00 36 LEU A CA 16
ATOM 18543 C C . LEU A 1 36 ? 4.700 7.300 -3.343 1.00 0.00 36 LEU A C 16
ATOM 18544 O O . LEU A 1 36 ? 5.338 6.808 -4.272 1.00 0.00 36 LEU A O 16
ATOM 18560 N N . THR A 1 37 ? 5.192 7.535 -2.136 1.00 0.00 37 THR A N 16
ATOM 18561 C CA . THR A 1 37 ? 6.573 7.213 -1.815 1.00 0.00 37 THR A CA 16
ATOM 18562 C C . THR A 1 37 ? 6.656 5.849 -1.129 1.00 0.00 37 THR A C 16
ATOM 18563 O O . THR A 1 37 ? 5.969 5.604 -0.139 1.00 0.00 37 THR A O 16
ATOM 18574 N N . ILE A 1 38 ? 7.505 4.995 -1.683 1.00 0.00 38 ILE A N 16
ATOM 18575 C CA . ILE A 1 38 ? 7.688 3.661 -1.137 1.00 0.00 38 ILE A CA 16
ATOM 18576 C C . ILE A 1 38 ? 8.305 3.765 0.259 1.00 0.00 38 ILE A C 16
ATOM 18577 O O . ILE A 1 38 ? 9.224 4.553 0.478 1.00 0.00 38 ILE A O 16
ATOM 18593 N N . VAL A 1 39 ? 7.774 2.960 1.168 1.00 0.00 39 VAL A N 16
ATOM 18594 C CA . VAL A 1 39 ? 8.262 2.952 2.536 1.00 0.00 39 VAL A CA 16
ATOM 18595 C C . VAL A 1 39 ? 8.918 1.603 2.832 1.00 0.00 39 VAL A C 16
ATOM 18596 O O . VAL A 1 39 ? 9.887 1.531 3.586 1.00 0.00 39 VAL A O 16
ATOM 18609 N N . ALA A 1 40 ? 8.365 0.565 2.222 1.00 0.00 40 ALA A N 16
ATOM 18610 C CA . ALA A 1 40 ? 8.885 -0.778 2.409 1.00 0.00 40 ALA A CA 16
ATOM 18611 C C . ALA A 1 40 ? 8.287 -1.705 1.349 1.00 0.00 40 ALA A C 16
ATOM 18612 O O . ALA A 1 40 ? 7.267 -1.382 0.741 1.00 0.00 40 ALA A O 16
ATOM 18619 N N . VAL A 1 41 ? 8.946 -2.839 1.160 1.00 0.00 41 VAL A N 16
ATOM 18620 C CA . VAL A 1 41 ? 8.492 -3.815 0.184 1.00 0.00 41 VAL A CA 16
ATOM 18621 C C . VAL A 1 41 ? 7.799 -4.971 0.909 1.00 0.00 41 VAL A C 16
ATOM 18622 O O . VAL A 1 41 ? 8.105 -5.254 2.066 1.00 0.00 41 VAL A O 16
ATOM 18635 N N . THR A 1 42 ? 6.881 -5.608 0.198 1.00 0.00 42 THR A N 16
ATOM 18636 C CA . THR A 1 42 ? 6.142 -6.726 0.759 1.00 0.00 42 THR A CA 16
ATOM 18637 C C . THR A 1 42 ? 6.760 -8.052 0.310 1.00 0.00 42 THR A C 16
ATOM 18638 O O . THR A 1 42 ? 7.675 -8.067 -0.513 1.00 0.00 42 THR A O 16
ATOM 18649 N N . LYS A 1 43 ? 6.237 -9.132 0.871 1.00 0.00 43 LYS A N 16
ATOM 18650 C CA . LYS A 1 43 ? 6.727 -10.459 0.539 1.00 0.00 43 LYS A CA 16
ATOM 18651 C C . LYS A 1 43 ? 6.328 -10.800 -0.899 1.00 0.00 43 LYS A C 16
ATOM 18652 O O . LYS A 1 43 ? 6.851 -11.747 -1.484 1.00 0.00 43 LYS A O 16
ATOM 18670 N N . ASP A 1 44 ? 5.406 -10.009 -1.427 1.00 0.00 44 ASP A N 16
ATOM 18671 C CA . ASP A 1 44 ? 4.932 -10.215 -2.785 1.00 0.00 44 ASP A CA 16
ATOM 18672 C C . ASP A 1 44 ? 5.772 -9.373 -3.748 1.00 0.00 44 ASP A C 16
ATOM 18673 O O . ASP A 1 44 ? 6.507 -8.485 -3.320 1.00 0.00 44 ASP A O 16
ATOM 18682 N N . PRO A 1 45 ? 5.631 -9.690 -5.062 1.00 0.00 45 PRO A N 16
ATOM 18683 C CA . PRO A 1 45 ? 6.368 -8.973 -6.088 1.00 0.00 45 PRO A CA 16
ATOM 18684 C C . PRO A 1 45 ? 5.771 -7.584 -6.323 1.00 0.00 45 PRO A C 16
ATOM 18685 O O . PRO A 1 45 ? 6.286 -6.589 -5.817 1.00 0.00 45 PRO A O 16
ATOM 18696 N N . ASN A 1 46 ? 4.692 -7.562 -7.093 1.00 0.00 46 ASN A N 16
ATOM 18697 C CA . ASN A 1 46 ? 4.019 -6.312 -7.402 1.00 0.00 46 ASN A CA 16
ATOM 18698 C C . ASN A 1 46 ? 3.227 -5.847 -6.178 1.00 0.00 46 ASN A C 16
ATOM 18699 O O . ASN A 1 46 ? 2.047 -5.522 -6.285 1.00 0.00 46 ASN A O 16
ATOM 18710 N N . TRP A 1 47 ? 3.910 -5.831 -5.042 1.00 0.00 47 TRP A N 16
ATOM 18711 C CA . TRP A 1 47 ? 3.286 -5.412 -3.799 1.00 0.00 47 TRP A CA 16
ATOM 18712 C C . TRP A 1 47 ? 4.319 -4.624 -2.992 1.00 0.00 47 TRP A C 16
ATOM 18713 O O . TRP A 1 47 ? 5.392 -5.139 -2.679 1.00 0.00 47 TRP A O 16
ATOM 18734 N N . TYR A 1 48 ? 3.961 -3.387 -2.680 1.00 0.00 48 TYR A N 16
ATOM 18735 C CA . TYR A 1 48 ? 4.845 -2.523 -1.916 1.00 0.00 48 TYR A CA 16
ATOM 18736 C C . TYR A 1 48 ? 4.045 -1.508 -1.097 1.00 0.00 48 TYR A C 16
ATOM 18737 O O . TYR A 1 48 ? 3.056 -0.957 -1.578 1.00 0.00 48 TYR A O 16
ATOM 18755 N N . LYS A 1 49 ? 4.502 -1.292 0.127 1.00 0.00 49 LYS A N 16
ATOM 18756 C CA . LYS A 1 49 ? 3.842 -0.353 1.019 1.00 0.00 49 LYS A CA 16
ATOM 18757 C C . LYS A 1 49 ? 4.461 1.035 0.840 1.00 0.00 49 LYS A C 16
ATOM 18758 O O . LYS A 1 49 ? 5.664 1.210 1.028 1.00 0.00 49 LYS A O 16
ATOM 18776 N N . ALA A 1 50 ? 3.611 1.985 0.481 1.00 0.00 50 ALA A N 16
ATOM 18777 C CA . ALA A 1 50 ? 4.059 3.351 0.276 1.00 0.00 50 ALA A CA 16
ATOM 18778 C C . ALA A 1 50 ? 3.168 4.303 1.076 1.00 0.00 50 ALA A C 16
ATOM 18779 O O . ALA A 1 50 ? 2.142 3.891 1.616 1.00 0.00 50 ALA A O 16
ATOM 18786 N N . LYS A 1 51 ? 3.590 5.557 1.127 1.00 0.00 51 LYS A N 16
ATOM 18787 C CA . LYS A 1 51 ? 2.842 6.570 1.853 1.00 0.00 51 LYS A CA 16
ATOM 18788 C C . LYS A 1 51 ? 2.439 7.687 0.889 1.00 0.00 51 LYS A C 16
ATOM 18789 O O . LYS A 1 51 ? 3.062 7.866 -0.156 1.00 0.00 51 LYS A O 16
ATOM 18807 N N . ASN A 1 52 ? 1.398 8.411 1.275 1.00 0.00 52 ASN A N 16
ATOM 18808 C CA . ASN A 1 52 ? 0.903 9.506 0.459 1.00 0.00 52 ASN A CA 16
ATOM 18809 C C . ASN A 1 52 ? 1.582 10.806 0.893 1.00 0.00 52 ASN A C 16
ATOM 18810 O O . ASN A 1 52 ? 2.302 10.833 1.890 1.00 0.00 52 ASN A O 16
ATOM 18821 N N . LYS A 1 53 ? 1.329 11.855 0.121 1.00 0.00 53 LYS A N 16
ATOM 18822 C CA . LYS A 1 53 ? 1.906 13.155 0.414 1.00 0.00 53 LYS A CA 16
ATOM 18823 C C . LYS A 1 53 ? 1.237 13.738 1.660 1.00 0.00 53 LYS A C 16
ATOM 18824 O O . LYS A 1 53 ? 1.713 14.722 2.223 1.00 0.00 53 LYS A O 16
ATOM 18842 N N . VAL A 1 54 ? 0.141 13.105 2.055 1.00 0.00 54 VAL A N 16
ATOM 18843 C CA . VAL A 1 54 ? -0.600 13.548 3.223 1.00 0.00 54 VAL A CA 16
ATOM 18844 C C . VAL A 1 54 ? 0.010 12.919 4.477 1.00 0.00 54 VAL A C 16
ATOM 18845 O O . VAL A 1 54 ? -0.292 13.336 5.594 1.00 0.00 54 VAL A O 16
ATOM 18858 N N . GLY A 1 55 ? 0.857 11.925 4.250 1.00 0.00 55 GLY A N 16
ATOM 18859 C CA . GLY A 1 55 ? 1.512 11.234 5.348 1.00 0.00 55 GLY A CA 16
ATOM 18860 C C . GLY A 1 55 ? 0.810 9.912 5.660 1.00 0.00 55 GLY A C 16
ATOM 18861 O O . GLY A 1 55 ? 1.050 9.309 6.704 1.00 0.00 55 GLY A O 16
ATOM 18865 N N . ARG A 1 56 ? -0.045 9.499 4.735 1.00 0.00 56 ARG A N 16
ATOM 18866 C CA . ARG A 1 56 ? -0.784 8.259 4.898 1.00 0.00 56 ARG A CA 16
ATOM 18867 C C . ARG A 1 56 ? 0.124 7.060 4.620 1.00 0.00 56 ARG A C 16
ATOM 18868 O O . ARG A 1 56 ? 1.062 7.156 3.830 1.00 0.00 56 ARG A O 16
ATOM 18885 N N . GLU A 1 57 ? -0.186 5.956 5.283 1.00 0.00 57 GLU A N 16
ATOM 18886 C CA . GLU A 1 57 ? 0.590 4.739 5.118 1.00 0.00 57 GLU A CA 16
ATOM 18887 C C . GLU A 1 57 ? -0.322 3.578 4.718 1.00 0.00 57 GLU A C 16
ATOM 18888 O O . GLU A 1 57 ? -1.259 3.243 5.441 1.00 0.00 57 GLU A O 16
ATOM 18900 N N . GLY A 1 58 ? -0.016 2.996 3.567 1.00 0.00 58 GLY A N 16
ATOM 18901 C CA . GLY A 1 58 ? -0.797 1.879 3.062 1.00 0.00 58 GLY A CA 16
ATOM 18902 C C . GLY A 1 58 ? -0.044 1.140 1.956 1.00 0.00 58 GLY A C 16
ATOM 18903 O O . GLY A 1 58 ? 0.985 1.614 1.475 1.00 0.00 58 GLY A O 16
ATOM 18907 N N . ILE A 1 59 ? -0.584 -0.011 1.583 1.00 0.00 59 ILE A N 16
ATOM 18908 C CA . ILE A 1 59 ? 0.025 -0.821 0.542 1.00 0.00 59 ILE A CA 16
ATOM 18909 C C . ILE A 1 59 ? -0.651 -0.516 -0.796 1.00 0.00 59 ILE A C 16
ATOM 18910 O O . ILE A 1 59 ? -1.821 -0.136 -0.833 1.00 0.00 59 ILE A O 16
ATOM 18926 N N . ILE A 1 60 ? 0.114 -0.693 -1.863 1.00 0.00 60 ILE A N 16
ATOM 18927 C CA . ILE A 1 60 ? -0.397 -0.440 -3.201 1.00 0.00 60 ILE A CA 16
ATOM 18928 C C . ILE A 1 60 ? 0.196 -1.465 -4.169 1.00 0.00 60 ILE A C 16
ATOM 18929 O O . ILE A 1 60 ? 1.404 -1.697 -4.172 1.00 0.00 60 ILE A O 16
ATOM 18945 N N . PRO A 1 61 ? -0.706 -2.067 -4.991 1.00 0.00 61 PRO A N 16
ATOM 18946 C CA . PRO A 1 61 ? -0.285 -3.062 -5.963 1.00 0.00 61 PRO A CA 16
ATOM 18947 C C . PRO A 1 61 ? 0.413 -2.403 -7.154 1.00 0.00 61 PRO A C 16
ATOM 18948 O O . PRO A 1 61 ? -0.166 -1.548 -7.822 1.00 0.00 61 PRO A O 16
ATOM 18959 N N . ALA A 1 62 ? 1.648 -2.828 -7.384 1.00 0.00 62 ALA A N 16
ATOM 18960 C CA . ALA A 1 62 ? 2.430 -2.290 -8.484 1.00 0.00 62 ALA A CA 16
ATOM 18961 C C . ALA A 1 62 ? 1.695 -2.546 -9.802 1.00 0.00 62 ALA A C 16
ATOM 18962 O O . ALA A 1 62 ? 1.942 -1.866 -10.796 1.00 0.00 62 ALA A O 16
ATOM 18969 N N . ASN A 1 63 ? 0.807 -3.528 -9.765 1.00 0.00 63 ASN A N 16
ATOM 18970 C CA . ASN A 1 63 ? 0.034 -3.882 -10.943 1.00 0.00 63 ASN A CA 16
ATOM 18971 C C . ASN A 1 63 ? -0.990 -2.781 -11.226 1.00 0.00 63 ASN A C 16
ATOM 18972 O O . ASN A 1 63 ? -1.745 -2.865 -12.193 1.00 0.00 63 ASN A O 16
ATOM 18983 N N . TYR A 1 64 ? -0.984 -1.776 -10.364 1.00 0.00 64 TYR A N 16
ATOM 18984 C CA . TYR A 1 64 ? -1.902 -0.660 -10.509 1.00 0.00 64 TYR A CA 16
ATOM 18985 C C . TYR A 1 64 ? -1.150 0.673 -10.517 1.00 0.00 64 TYR A C 16
ATOM 18986 O O . TYR A 1 64 ? -1.758 1.732 -10.663 1.00 0.00 64 TYR A O 16
ATOM 19004 N N . VAL A 1 65 ? 0.161 0.577 -10.358 1.00 0.00 65 VAL A N 16
ATOM 19005 C CA . VAL A 1 65 ? 1.003 1.761 -10.345 1.00 0.00 65 VAL A CA 16
ATOM 19006 C C . VAL A 1 65 ? 2.338 1.440 -11.020 1.00 0.00 65 VAL A C 16
ATOM 19007 O O . VAL A 1 65 ? 2.690 0.273 -11.183 1.00 0.00 65 VAL A O 16
ATOM 19020 N N . GLN A 1 66 ? 3.043 2.497 -11.396 1.00 0.00 66 GLN A N 16
ATOM 19021 C CA . GLN A 1 66 ? 4.331 2.342 -12.051 1.00 0.00 66 GLN A CA 16
ATOM 19022 C C . GLN A 1 66 ? 5.429 3.022 -11.228 1.00 0.00 66 GLN A C 16
ATOM 19023 O O . GLN A 1 66 ? 5.262 4.154 -10.778 1.00 0.00 66 GLN A O 16
ATOM 19037 N N . LYS A 1 67 ? 6.528 2.301 -11.058 1.00 0.00 67 LYS A N 16
ATOM 19038 C CA . LYS A 1 67 ? 7.653 2.820 -10.299 1.00 0.00 67 LYS A CA 16
ATOM 19039 C C . LYS A 1 67 ? 8.540 3.661 -11.219 1.00 0.00 67 LYS A C 16
ATOM 19040 O O . LYS A 1 67 ? 9.181 3.129 -12.124 1.00 0.00 67 LYS A O 16
ATOM 19058 N N . ARG A 1 68 ? 8.548 4.959 -10.955 1.00 0.00 68 ARG A N 16
ATOM 19059 C CA . ARG A 1 68 ? 9.346 5.879 -11.749 1.00 0.00 68 ARG A CA 16
ATOM 19060 C C . ARG A 1 68 ? 10.806 5.424 -11.779 1.00 0.00 68 ARG A C 16
ATOM 19061 O O . ARG A 1 68 ? 11.527 5.704 -12.736 1.00 0.00 68 ARG A O 16
ATOM 19078 N N . GLU A 1 69 ? 11.199 4.728 -10.722 1.00 0.00 69 GLU A N 16
ATOM 19079 C CA . GLU A 1 69 ? 12.560 4.231 -10.616 1.00 0.00 69 GLU A CA 16
ATOM 19080 C C . GLU A 1 69 ? 12.662 2.830 -11.222 1.00 0.00 69 GLU A C 16
ATOM 19081 O O . GLU A 1 69 ? 13.726 2.214 -11.195 1.00 0.00 69 GLU A O 16
ATOM 19093 N N . ILE B 2 8 ? -11.003 -9.365 -20.234 1.00 0.00 8 ILE B N 16
ATOM 19094 C CA . ILE B 2 8 ? -10.808 -9.321 -18.795 1.00 0.00 8 ILE B CA 16
ATOM 19095 C C . ILE B 2 8 ? -9.391 -9.795 -18.461 1.00 0.00 8 ILE B C 16
ATOM 19096 O O . ILE B 2 8 ? -9.059 -10.961 -18.665 1.00 0.00 8 ILE B O 16
ATOM 19112 N N . PRO B 2 9 ? -8.574 -8.841 -17.940 1.00 0.00 9 PRO B N 16
ATOM 19113 C CA . PRO B 2 9 ? -7.202 -9.148 -17.577 1.00 0.00 9 PRO B CA 16
ATOM 19114 C C . PRO B 2 9 ? -7.147 -9.955 -16.277 1.00 0.00 9 PRO B C 16
ATOM 19115 O O . PRO B 2 9 ? -8.170 -10.167 -15.630 1.00 0.00 9 PRO B O 16
ATOM 19126 N N . PRO B 2 10 ? -5.908 -10.392 -15.925 1.00 0.00 10 PRO B N 16
ATOM 19127 C CA . PRO B 2 10 ? -5.706 -11.171 -14.714 1.00 0.00 10 PRO B CA 16
ATOM 19128 C C . PRO B 2 10 ? -5.782 -10.281 -13.471 1.00 0.00 10 PRO B C 16
ATOM 19129 O O . PRO B 2 10 ? -5.427 -9.104 -13.523 1.00 0.00 10 PRO B O 16
ATOM 19140 N N . PRO B 2 11 ? -6.260 -10.893 -12.356 1.00 0.00 11 PRO B N 16
ATOM 19141 C CA . PRO B 2 11 ? -6.388 -10.170 -11.102 1.00 0.00 11 PRO B CA 16
ATOM 19142 C C . PRO B 2 11 ? -5.021 -9.964 -10.446 1.00 0.00 11 PRO B C 16
ATOM 19143 O O . PRO B 2 11 ? -4.117 -10.780 -10.618 1.00 0.00 11 PRO B O 16
ATOM 19154 N N . LEU B 2 12 ? -4.915 -8.870 -9.707 1.00 0.00 12 LEU B N 16
ATOM 19155 C CA . LEU B 2 12 ? -3.673 -8.547 -9.024 1.00 0.00 12 LEU B CA 16
ATOM 19156 C C . LEU B 2 12 ? -3.174 -9.781 -8.270 1.00 0.00 12 LEU B C 16
ATOM 19157 O O . LEU B 2 12 ? -3.853 -10.807 -8.234 1.00 0.00 12 LEU B O 16
ATOM 19173 N N . PRO B 2 13 ? -1.962 -9.638 -7.672 1.00 0.00 13 PRO B N 16
ATOM 19174 C CA . PRO B 2 13 ? -1.363 -10.729 -6.922 1.00 0.00 13 PRO B CA 16
ATOM 19175 C C . PRO B 2 13 ? -2.051 -10.903 -5.565 1.00 0.00 13 PRO B C 16
ATOM 19176 O O . PRO B 2 13 ? -2.542 -9.936 -4.985 1.00 0.00 13 PRO B O 16
ATOM 19187 N N . GLU B 2 14 ? -2.064 -12.144 -5.099 1.00 0.00 14 GLU B N 16
ATOM 19188 C CA . GLU B 2 14 ? -2.682 -12.456 -3.821 1.00 0.00 14 GLU B CA 16
ATOM 19189 C C . GLU B 2 14 ? -2.041 -11.631 -2.705 1.00 0.00 14 GLU B C 16
ATOM 19190 O O . GLU B 2 14 ? -0.824 -11.660 -2.527 1.00 0.00 14 GLU B O 16
ATOM 19202 N N . ARG B 2 15 ? -2.888 -10.914 -1.981 1.00 0.00 15 ARG B N 16
ATOM 19203 C CA . ARG B 2 15 ? -2.420 -10.081 -0.887 1.00 0.00 15 ARG B CA 16
ATOM 19204 C C . ARG B 2 15 ? -1.983 -10.952 0.293 1.00 0.00 15 ARG B C 16
ATOM 19205 O O . ARG B 2 15 ? -2.764 -11.194 1.213 1.00 0.00 15 ARG B O 16
ATOM 19222 N N . THR B 2 16 ? -0.738 -11.399 0.229 1.00 0.00 16 THR B N 16
ATOM 19223 C CA . THR B 2 16 ? -0.188 -12.238 1.281 1.00 0.00 16 THR B CA 16
ATOM 19224 C C . THR B 2 16 ? -0.069 -11.448 2.585 1.00 0.00 16 THR B C 16
ATOM 19225 O O . THR B 2 16 ? 0.174 -10.242 2.565 1.00 0.00 16 THR B O 16
ATOM 19236 N N . PRO B 2 17 ? -0.250 -12.178 3.718 1.00 0.00 17 PRO B N 16
ATOM 19237 C CA . PRO B 2 17 ? -0.164 -11.558 5.030 1.00 0.00 17 PRO B CA 16
ATOM 19238 C C . PRO B 2 17 ? 1.290 -11.269 5.406 1.00 0.00 17 PRO B C 16
ATOM 19239 O O . PRO B 2 17 ? 1.556 -10.490 6.319 1.00 0.00 17 PRO B O 16
ATOM 19250 N N . GLU B 2 18 ? 2.194 -11.915 4.683 1.00 0.00 18 GLU B N 16
ATOM 19251 C CA . GLU B 2 18 ? 3.615 -11.737 4.931 1.00 0.00 18 GLU B CA 16
ATOM 19252 C C . GLU B 2 18 ? 4.018 -10.282 4.685 1.00 0.00 18 GLU B C 16
ATOM 19253 O O . GLU B 2 18 ? 5.117 -9.869 5.052 1.00 0.00 18 GLU B O 16
ATOM 19265 N N . SER B 2 19 ? 3.108 -9.545 4.067 1.00 0.00 19 SER B N 16
ATOM 19266 C CA . SER B 2 19 ? 3.355 -8.144 3.768 1.00 0.00 19 SER B CA 16
ATOM 19267 C C . SER B 2 19 ? 3.695 -7.388 5.054 1.00 0.00 19 SER B C 16
ATOM 19268 O O . SER B 2 19 ? 4.452 -6.418 5.026 1.00 0.00 19 SER B O 16
ATOM 19276 N N . PHE B 2 20 ? 3.118 -7.859 6.150 1.00 0.00 20 PHE B N 16
ATOM 19277 C CA . PHE B 2 20 ? 3.350 -7.238 7.444 1.00 0.00 20 PHE B CA 16
ATOM 19278 C C . PHE B 2 20 ? 4.842 -7.228 7.787 1.00 0.00 20 PHE B C 16
ATOM 19279 O O . PHE B 2 20 ? 5.271 -6.504 8.684 1.00 0.00 20 PHE B O 16
ATOM 19296 N N . ILE B 2 21 ? 5.591 -8.040 7.055 1.00 0.00 21 ILE B N 16
ATOM 19297 C CA . ILE B 2 21 ? 7.025 -8.133 7.271 1.00 0.00 21 ILE B CA 16
ATOM 19298 C C . ILE B 2 21 ? 7.757 -7.629 6.026 1.00 0.00 21 ILE B C 16
ATOM 19299 O O . ILE B 2 21 ? 7.442 -8.035 4.909 1.00 0.00 21 ILE B O 16
ATOM 19315 N N . VAL B 2 22 ? 8.720 -6.750 6.262 1.00 0.00 22 VAL B N 16
ATOM 19316 C CA . VAL B 2 22 ? 9.501 -6.185 5.173 1.00 0.00 22 VAL B CA 16
ATOM 19317 C C . VAL B 2 22 ? 10.735 -7.055 4.932 1.00 0.00 22 VAL B C 16
ATOM 19318 O O . VAL B 2 22 ? 11.541 -7.261 5.838 1.00 0.00 22 VAL B O 16
ATOM 19331 N N . VAL B 2 23 ? 10.846 -7.543 3.704 1.00 0.00 23 VAL B N 16
ATOM 19332 C CA . VAL B 2 23 ? 11.969 -8.386 3.332 1.00 0.00 23 VAL B CA 16
ATOM 19333 C C . VAL B 2 23 ? 13.260 -7.569 3.403 1.00 0.00 23 VAL B C 16
ATOM 19334 O O . VAL B 2 23 ? 13.377 -6.527 2.759 1.00 0.00 23 VAL B O 16
ATOM 19347 N N . GLU B 2 24 ? 14.198 -8.071 4.193 1.00 0.00 24 GLU B N 16
ATOM 19348 C CA . GLU B 2 24 ? 15.477 -7.401 4.357 1.00 0.00 24 GLU B CA 16
ATOM 19349 C C . GLU B 2 24 ? 16.379 -7.676 3.151 1.00 0.00 24 GLU B C 16
ATOM 19350 O O . GLU B 2 24 ? 17.506 -8.141 3.310 1.00 0.00 24 GLU B O 16
ATOM 19362 N N . GLU B 2 25 ? 15.849 -7.377 1.975 1.00 0.00 25 GLU B N 16
ATOM 19363 C CA . GLU B 2 25 ? 16.591 -7.586 0.744 1.00 0.00 25 GLU B CA 16
ATOM 19364 C C . GLU B 2 25 ? 18.085 -7.352 0.979 1.00 0.00 25 GLU B C 16
ATOM 19365 O O . GLU B 2 25 ? 18.924 -8.043 0.403 1.00 0.00 25 GLU B O 16
ATOM 19377 N N . SER A 1 10 ? 10.672 7.325 1.440 1.00 0.00 10 SER A N 17
ATOM 19378 C CA . SER A 1 10 ? 11.394 8.517 1.030 1.00 0.00 10 SER A CA 17
ATOM 19379 C C . SER A 1 10 ? 12.577 8.133 0.140 1.00 0.00 10 SER A C 17
ATOM 19380 O O . SER A 1 10 ? 13.722 8.134 0.590 1.00 0.00 10 SER A O 17
ATOM 19388 N N . GLY A 1 11 ? 12.261 7.814 -1.106 1.00 0.00 11 GLY A N 17
ATOM 19389 C CA . GLY A 1 11 ? 13.284 7.429 -2.063 1.00 0.00 11 GLY A CA 17
ATOM 19390 C C . GLY A 1 11 ? 12.687 7.248 -3.460 1.00 0.00 11 GLY A C 17
ATOM 19391 O O . GLY A 1 11 ? 12.855 8.107 -4.326 1.00 0.00 11 GLY A O 17
ATOM 19395 N N . THR A 1 12 ? 12.004 6.128 -3.638 1.00 0.00 12 THR A N 17
ATOM 19396 C CA . THR A 1 12 ? 11.382 5.824 -4.916 1.00 0.00 12 THR A CA 17
ATOM 19397 C C . THR A 1 12 ? 9.936 6.323 -4.936 1.00 0.00 12 THR A C 17
ATOM 19398 O O . THR A 1 12 ? 9.219 6.201 -3.944 1.00 0.00 12 THR A O 17
ATOM 19409 N N . GLU A 1 13 ? 9.550 6.873 -6.078 1.00 0.00 13 GLU A N 17
ATOM 19410 C CA . GLU A 1 13 ? 8.202 7.391 -6.241 1.00 0.00 13 GLU A CA 17
ATOM 19411 C C . GLU A 1 13 ? 7.456 6.598 -7.315 1.00 0.00 13 GLU A C 17
ATOM 19412 O O . GLU A 1 13 ? 7.984 6.369 -8.402 1.00 0.00 13 GLU A O 17
ATOM 19424 N N . CYS A 1 14 ? 6.239 6.200 -6.974 1.00 0.00 14 CYS A N 17
ATOM 19425 C CA . CYS A 1 14 ? 5.414 5.437 -7.895 1.00 0.00 14 CYS A CA 17
ATOM 19426 C C . CYS A 1 14 ? 4.327 6.361 -8.445 1.00 0.00 14 CYS A C 17
ATOM 19427 O O . CYS A 1 14 ? 3.894 7.291 -7.765 1.00 0.00 14 CYS A O 17
ATOM 19435 N N . ILE A 1 15 ? 3.916 6.075 -9.672 1.00 0.00 15 ILE A N 17
ATOM 19436 C CA . ILE A 1 15 ? 2.887 6.870 -10.321 1.00 0.00 15 ILE A CA 17
ATOM 19437 C C . ILE A 1 15 ? 1.613 6.034 -10.458 1.00 0.00 15 ILE A C 17
ATOM 19438 O O . ILE A 1 15 ? 1.663 4.889 -10.905 1.00 0.00 15 ILE A O 17
ATOM 19454 N N . ALA A 1 16 ? 0.502 6.639 -10.066 1.00 0.00 16 ALA A N 17
ATOM 19455 C CA . ALA A 1 16 ? -0.783 5.965 -10.140 1.00 0.00 16 ALA A CA 17
ATOM 19456 C C . ALA A 1 16 ? -1.293 6.004 -11.581 1.00 0.00 16 ALA A C 17
ATOM 19457 O O . ALA A 1 16 ? -1.207 7.034 -12.246 1.00 0.00 16 ALA A O 17
ATOM 19464 N N . LYS A 1 17 ? -1.812 4.867 -12.023 1.00 0.00 17 LYS A N 17
ATOM 19465 C CA . LYS A 1 17 ? -2.335 4.759 -13.374 1.00 0.00 17 LYS A CA 17
ATOM 19466 C C . LYS A 1 17 ? -3.765 4.217 -13.320 1.00 0.00 17 LYS A C 17
ATOM 19467 O O . LYS A 1 17 ? -4.648 4.713 -14.019 1.00 0.00 17 LYS A O 17
ATOM 19485 N N . TYR A 1 18 ? -3.950 3.206 -12.484 1.00 0.00 18 TYR A N 17
ATOM 19486 C CA . TYR A 1 18 ? -5.259 2.592 -12.330 1.00 0.00 18 TYR A CA 17
ATOM 19487 C C . TYR A 1 18 ? -5.836 2.874 -10.941 1.00 0.00 18 TYR A C 17
ATOM 19488 O O . TYR A 1 18 ? -5.173 2.642 -9.931 1.00 0.00 18 TYR A O 17
ATOM 19506 N N . ASN A 1 19 ? -7.066 3.368 -10.935 1.00 0.00 19 ASN A N 17
ATOM 19507 C CA . ASN A 1 19 ? -7.739 3.684 -9.688 1.00 0.00 19 ASN A CA 17
ATOM 19508 C C . ASN A 1 19 ? -8.183 2.385 -9.011 1.00 0.00 19 ASN A C 17
ATOM 19509 O O . ASN A 1 19 ? -9.200 1.803 -9.383 1.00 0.00 19 ASN A O 17
ATOM 19520 N N . PHE A 1 20 ? -7.398 1.970 -8.027 1.00 0.00 20 PHE A N 17
ATOM 19521 C CA . PHE A 1 20 ? -7.697 0.752 -7.295 1.00 0.00 20 PHE A CA 17
ATOM 19522 C C . PHE A 1 20 ? -8.310 1.069 -5.929 1.00 0.00 20 PHE A C 17
ATOM 19523 O O . PHE A 1 20 ? -8.438 2.235 -5.559 1.00 0.00 20 PHE A O 17
ATOM 19540 N N . HIS A 1 21 ? -8.672 0.012 -5.219 1.00 0.00 21 HIS A N 17
ATOM 19541 C CA . HIS A 1 21 ? -9.269 0.163 -3.902 1.00 0.00 21 HIS A CA 17
ATOM 19542 C C . HIS A 1 21 ? -8.328 -0.412 -2.842 1.00 0.00 21 HIS A C 17
ATOM 19543 O O . HIS A 1 21 ? -7.598 0.329 -2.187 1.00 0.00 21 HIS A O 17
ATOM 19557 N N . GLY A 1 22 ? -8.375 -1.730 -2.708 1.00 0.00 22 GLY A N 17
ATOM 19558 C CA . GLY A 1 22 ? -7.535 -2.413 -1.740 1.00 0.00 22 GLY A CA 17
ATOM 19559 C C . GLY A 1 22 ? -8.159 -3.743 -1.314 1.00 0.00 22 GLY A C 17
ATOM 19560 O O . GLY A 1 22 ? -9.357 -3.959 -1.497 1.00 0.00 22 GLY A O 17
ATOM 19564 N N . THR A 1 23 ? -7.319 -4.603 -0.757 1.00 0.00 23 THR A N 17
ATOM 19565 C CA . THR A 1 23 ? -7.774 -5.907 -0.304 1.00 0.00 23 THR A CA 17
ATOM 19566 C C . THR A 1 23 ? -7.653 -6.016 1.217 1.00 0.00 23 THR A C 17
ATOM 19567 O O . THR A 1 23 ? -8.514 -6.604 1.871 1.00 0.00 23 THR A O 17
ATOM 19578 N N . ALA A 1 24 ? -6.578 -5.443 1.736 1.00 0.00 24 ALA A N 17
ATOM 19579 C CA . ALA A 1 24 ? -6.333 -5.468 3.168 1.00 0.00 24 ALA A CA 17
ATOM 19580 C C . ALA A 1 24 ? -6.696 -4.108 3.767 1.00 0.00 24 ALA A C 17
ATOM 19581 O O . ALA A 1 24 ? -6.727 -3.102 3.059 1.00 0.00 24 ALA A O 17
ATOM 19588 N N . GLU A 1 25 ? -6.958 -4.120 5.065 1.00 0.00 25 GLU A N 17
ATOM 19589 C CA . GLU A 1 25 ? -7.317 -2.899 5.767 1.00 0.00 25 GLU A CA 17
ATOM 19590 C C . GLU A 1 25 ? -6.118 -1.950 5.829 1.00 0.00 25 GLU A C 17
ATOM 19591 O O . GLU A 1 25 ? -6.259 -0.790 6.212 1.00 0.00 25 GLU A O 17
ATOM 19603 N N . GLN A 1 26 ? -4.966 -2.478 5.444 1.00 0.00 26 GLN A N 17
ATOM 19604 C CA . GLN A 1 26 ? -3.743 -1.692 5.450 1.00 0.00 26 GLN A CA 17
ATOM 19605 C C . GLN A 1 26 ? -3.466 -1.132 4.053 1.00 0.00 26 GLN A C 17
ATOM 19606 O O . GLN A 1 26 ? -2.638 -0.236 3.894 1.00 0.00 26 GLN A O 17
ATOM 19620 N N . ASP A 1 27 ? -4.174 -1.683 3.078 1.00 0.00 27 ASP A N 17
ATOM 19621 C CA . ASP A 1 27 ? -4.014 -1.249 1.700 1.00 0.00 27 ASP A CA 17
ATOM 19622 C C . ASP A 1 27 ? -4.722 0.094 1.509 1.00 0.00 27 ASP A C 17
ATOM 19623 O O . ASP A 1 27 ? -5.883 0.247 1.884 1.00 0.00 27 ASP A O 17
ATOM 19632 N N . LEU A 1 28 ? -3.993 1.033 0.923 1.00 0.00 28 LEU A N 17
ATOM 19633 C CA . LEU A 1 28 ? -4.536 2.358 0.676 1.00 0.00 28 LEU A CA 17
ATOM 19634 C C . LEU A 1 28 ? -4.503 2.646 -0.826 1.00 0.00 28 LEU A C 17
ATOM 19635 O O . LEU A 1 28 ? -3.434 2.658 -1.436 1.00 0.00 28 LEU A O 17
ATOM 19651 N N . PRO A 1 29 ? -5.716 2.877 -1.394 1.00 0.00 29 PRO A N 17
ATOM 19652 C CA . PRO A 1 29 ? -5.837 3.164 -2.814 1.00 0.00 29 PRO A CA 17
ATOM 19653 C C . PRO A 1 29 ? -5.381 4.591 -3.124 1.00 0.00 29 PRO A C 17
ATOM 19654 O O . PRO A 1 29 ? -5.415 5.460 -2.254 1.00 0.00 29 PRO A O 17
ATOM 19665 N N . PHE A 1 30 ? -4.966 4.788 -4.367 1.00 0.00 30 PHE A N 17
ATOM 19666 C CA . PHE A 1 30 ? -4.505 6.095 -4.803 1.00 0.00 30 PHE A CA 17
ATOM 19667 C C . PHE A 1 30 ? -5.321 6.594 -5.997 1.00 0.00 30 PHE A C 17
ATOM 19668 O O . PHE A 1 30 ? -6.235 5.911 -6.457 1.00 0.00 30 PHE A O 17
ATOM 19685 N N . CYS A 1 31 ? -4.962 7.781 -6.464 1.00 0.00 31 CYS A N 17
ATOM 19686 C CA . CYS A 1 31 ? -5.649 8.380 -7.595 1.00 0.00 31 CYS A CA 17
ATOM 19687 C C . CYS A 1 31 ? -4.655 8.499 -8.752 1.00 0.00 31 CYS A C 17
ATOM 19688 O O . CYS A 1 31 ? -3.539 8.981 -8.569 1.00 0.00 31 CYS A O 17
ATOM 19696 N N . LYS A 1 32 ? -5.098 8.052 -9.919 1.00 0.00 32 LYS A N 17
ATOM 19697 C CA . LYS A 1 32 ? -4.262 8.104 -11.106 1.00 0.00 32 LYS A CA 17
ATOM 19698 C C . LYS A 1 32 ? -3.605 9.482 -11.203 1.00 0.00 32 LYS A C 17
ATOM 19699 O O . LYS A 1 32 ? -4.272 10.504 -11.043 1.00 0.00 32 LYS A O 17
ATOM 19717 N N . GLY A 1 33 ? -2.307 9.467 -11.465 1.00 0.00 33 GLY A N 17
ATOM 19718 C CA . GLY A 1 33 ? -1.553 10.703 -11.586 1.00 0.00 33 GLY A CA 17
ATOM 19719 C C . GLY A 1 33 ? -0.909 11.085 -10.252 1.00 0.00 33 GLY A C 17
ATOM 19720 O O . GLY A 1 33 ? -0.013 11.926 -10.209 1.00 0.00 33 GLY A O 17
ATOM 19724 N N . ASP A 1 34 ? -1.390 10.447 -9.194 1.00 0.00 34 ASP A N 17
ATOM 19725 C CA . ASP A 1 34 ? -0.871 10.709 -7.863 1.00 0.00 34 ASP A CA 17
ATOM 19726 C C . ASP A 1 34 ? 0.491 10.030 -7.708 1.00 0.00 34 ASP A C 17
ATOM 19727 O O . ASP A 1 34 ? 0.756 9.010 -8.342 1.00 0.00 34 ASP A O 17
ATOM 19736 N N . VAL A 1 35 ? 1.319 10.623 -6.860 1.00 0.00 35 VAL A N 17
ATOM 19737 C CA . VAL A 1 35 ? 2.647 10.088 -6.613 1.00 0.00 35 VAL A CA 17
ATOM 19738 C C . VAL A 1 35 ? 2.717 9.547 -5.185 1.00 0.00 35 VAL A C 17
ATOM 19739 O O . VAL A 1 35 ? 2.206 10.170 -4.255 1.00 0.00 35 VAL A O 17
ATOM 19752 N N . LEU A 1 36 ? 3.354 8.392 -5.054 1.00 0.00 36 LEU A N 17
ATOM 19753 C CA . LEU A 1 36 ? 3.497 7.760 -3.752 1.00 0.00 36 LEU A CA 17
ATOM 19754 C C . LEU A 1 36 ? 4.965 7.392 -3.528 1.00 0.00 36 LEU A C 17
ATOM 19755 O O . LEU A 1 36 ? 5.693 7.120 -4.481 1.00 0.00 36 LEU A O 17
ATOM 19771 N N . THR A 1 37 ? 5.357 7.396 -2.263 1.00 0.00 37 THR A N 17
ATOM 19772 C CA . THR A 1 37 ? 6.725 7.066 -1.901 1.00 0.00 37 THR A CA 17
ATOM 19773 C C . THR A 1 37 ? 6.784 5.686 -1.243 1.00 0.00 37 THR A C 17
ATOM 19774 O O . THR A 1 37 ? 5.957 5.363 -0.393 1.00 0.00 37 THR A O 17
ATOM 19785 N N . ILE A 1 38 ? 7.771 4.908 -1.663 1.00 0.00 38 ILE A N 17
ATOM 19786 C CA . ILE A 1 38 ? 7.950 3.570 -1.126 1.00 0.00 38 ILE A CA 17
ATOM 19787 C C . ILE A 1 38 ? 8.401 3.666 0.332 1.00 0.00 38 ILE A C 17
ATOM 19788 O O . ILE A 1 38 ? 9.272 4.470 0.664 1.00 0.00 38 ILE A O 17
ATOM 19804 N N . VAL A 1 39 ? 7.790 2.836 1.164 1.00 0.00 39 VAL A N 17
ATOM 19805 C CA . VAL A 1 39 ? 8.119 2.817 2.579 1.00 0.00 39 VAL A CA 17
ATOM 19806 C C . VAL A 1 39 ? 8.781 1.483 2.928 1.00 0.00 39 VAL A C 17
ATOM 19807 O O . VAL A 1 39 ? 9.663 1.428 3.783 1.00 0.00 39 VAL A O 17
ATOM 19820 N N . ALA A 1 40 ? 8.331 0.439 2.246 1.00 0.00 40 ALA A N 17
ATOM 19821 C CA . ALA A 1 40 ? 8.869 -0.891 2.473 1.00 0.00 40 ALA A CA 17
ATOM 19822 C C . ALA A 1 40 ? 8.254 -1.863 1.464 1.00 0.00 40 ALA A C 17
ATOM 19823 O O . ALA A 1 40 ? 7.213 -1.577 0.875 1.00 0.00 40 ALA A O 17
ATOM 19830 N N . VAL A 1 41 ? 8.924 -2.994 1.297 1.00 0.00 41 VAL A N 17
ATOM 19831 C CA . VAL A 1 41 ? 8.456 -4.011 0.369 1.00 0.00 41 VAL A CA 17
ATOM 19832 C C . VAL A 1 41 ? 7.814 -5.154 1.156 1.00 0.00 41 VAL A C 17
ATOM 19833 O O . VAL A 1 41 ? 8.064 -5.310 2.350 1.00 0.00 41 VAL A O 17
ATOM 19846 N N . THR A 1 42 ? 6.998 -5.927 0.454 1.00 0.00 42 THR A N 17
ATOM 19847 C CA . THR A 1 42 ? 6.318 -7.053 1.071 1.00 0.00 42 THR A CA 17
ATOM 19848 C C . THR A 1 42 ? 6.837 -8.372 0.495 1.00 0.00 42 THR A C 17
ATOM 19849 O O . THR A 1 42 ? 7.596 -8.374 -0.473 1.00 0.00 42 THR A O 17
ATOM 19860 N N . LYS A 1 43 ? 6.409 -9.462 1.116 1.00 0.00 43 LYS A N 17
ATOM 19861 C CA . LYS A 1 43 ? 6.822 -10.784 0.677 1.00 0.00 43 LYS A CA 17
ATOM 19862 C C . LYS A 1 43 ? 6.051 -11.159 -0.591 1.00 0.00 43 LYS A C 17
ATOM 19863 O O . LYS A 1 43 ? 6.301 -12.207 -1.185 1.00 0.00 43 LYS A O 17
ATOM 19881 N N . ASP A 1 44 ? 5.131 -10.284 -0.966 1.00 0.00 44 ASP A N 17
ATOM 19882 C CA . ASP A 1 44 ? 4.323 -10.511 -2.152 1.00 0.00 44 ASP A CA 17
ATOM 19883 C C . ASP A 1 44 ? 4.889 -9.693 -3.315 1.00 0.00 44 ASP A C 17
ATOM 19884 O O . ASP A 1 44 ? 5.588 -8.703 -3.100 1.00 0.00 44 ASP A O 17
ATOM 19893 N N . PRO A 1 45 ? 4.558 -10.148 -4.553 1.00 0.00 45 PRO A N 17
ATOM 19894 C CA . PRO A 1 45 ? 5.026 -9.470 -5.750 1.00 0.00 45 PRO A CA 17
ATOM 19895 C C . PRO A 1 45 ? 4.252 -8.171 -5.982 1.00 0.00 45 PRO A C 17
ATOM 19896 O O . PRO A 1 45 ? 3.142 -8.007 -5.477 1.00 0.00 45 PRO A O 17
ATOM 19907 N N . ASN A 1 46 ? 4.868 -7.281 -6.747 1.00 0.00 46 ASN A N 17
ATOM 19908 C CA . ASN A 1 46 ? 4.250 -6.002 -7.053 1.00 0.00 46 ASN A CA 17
ATOM 19909 C C . ASN A 1 46 ? 3.415 -5.544 -5.855 1.00 0.00 46 ASN A C 17
ATOM 19910 O O . ASN A 1 46 ? 2.348 -4.956 -6.026 1.00 0.00 46 ASN A O 17
ATOM 19921 N N . TRP A 1 47 ? 3.933 -5.832 -4.670 1.00 0.00 47 TRP A N 17
ATOM 19922 C CA . TRP A 1 47 ? 3.249 -5.456 -3.444 1.00 0.00 47 TRP A CA 17
ATOM 19923 C C . TRP A 1 47 ? 4.253 -4.736 -2.543 1.00 0.00 47 TRP A C 17
ATOM 19924 O O . TRP A 1 47 ? 5.247 -5.325 -2.120 1.00 0.00 47 TRP A O 17
ATOM 19945 N N . TYR A 1 48 ? 3.960 -3.472 -2.275 1.00 0.00 48 TYR A N 17
ATOM 19946 C CA . TYR A 1 48 ? 4.825 -2.665 -1.432 1.00 0.00 48 TYR A CA 17
ATOM 19947 C C . TYR A 1 48 ? 4.019 -1.617 -0.663 1.00 0.00 48 TYR A C 17
ATOM 19948 O O . TYR A 1 48 ? 3.004 -1.126 -1.154 1.00 0.00 48 TYR A O 17
ATOM 19966 N N . LYS A 1 49 ? 4.501 -1.304 0.531 1.00 0.00 49 LYS A N 17
ATOM 19967 C CA . LYS A 1 49 ? 3.838 -0.322 1.372 1.00 0.00 49 LYS A CA 17
ATOM 19968 C C . LYS A 1 49 ? 4.459 1.055 1.128 1.00 0.00 49 LYS A C 17
ATOM 19969 O O . LYS A 1 49 ? 5.663 1.236 1.300 1.00 0.00 49 LYS A O 17
ATOM 19987 N N . ALA A 1 50 ? 3.608 1.990 0.731 1.00 0.00 50 ALA A N 17
ATOM 19988 C CA . ALA A 1 50 ? 4.058 3.345 0.461 1.00 0.00 50 ALA A CA 17
ATOM 19989 C C . ALA A 1 50 ? 3.127 4.335 1.164 1.00 0.00 50 ALA A C 17
ATOM 19990 O O . ALA A 1 50 ? 2.078 3.951 1.677 1.00 0.00 50 ALA A O 17
ATOM 19997 N N . LYS A 1 51 ? 3.546 5.593 1.165 1.00 0.00 51 LYS A N 17
ATOM 19998 C CA . LYS A 1 51 ? 2.763 6.642 1.796 1.00 0.00 51 LYS A CA 17
ATOM 19999 C C . LYS A 1 51 ? 2.474 7.742 0.772 1.00 0.00 51 LYS A C 17
ATOM 20000 O O . LYS A 1 51 ? 3.193 7.880 -0.216 1.00 0.00 51 LYS A O 17
ATOM 20018 N N . ASN A 1 52 ? 1.419 8.497 1.045 1.00 0.00 52 ASN A N 17
ATOM 20019 C CA . ASN A 1 52 ? 1.027 9.580 0.161 1.00 0.00 52 ASN A CA 17
ATOM 20020 C C . ASN A 1 52 ? 1.613 10.895 0.679 1.00 0.00 52 ASN A C 17
ATOM 20021 O O . ASN A 1 52 ? 2.210 10.930 1.754 1.00 0.00 52 ASN A O 17
ATOM 20032 N N . LYS A 1 53 ? 1.424 11.943 -0.109 1.00 0.00 53 LYS A N 17
ATOM 20033 C CA . LYS A 1 53 ? 1.927 13.255 0.257 1.00 0.00 53 LYS A CA 17
ATOM 20034 C C . LYS A 1 53 ? 1.107 13.804 1.427 1.00 0.00 53 LYS A C 17
ATOM 20035 O O . LYS A 1 53 ? 1.478 14.807 2.033 1.00 0.00 53 LYS A O 17
ATOM 20053 N N . VAL A 1 54 ? 0.007 13.120 1.708 1.00 0.00 54 VAL A N 17
ATOM 20054 C CA . VAL A 1 54 ? -0.869 13.527 2.794 1.00 0.00 54 VAL A CA 17
ATOM 20055 C C . VAL A 1 54 ? -0.341 12.953 4.111 1.00 0.00 54 VAL A C 17
ATOM 20056 O O . VAL A 1 54 ? -0.773 13.361 5.187 1.00 0.00 54 VAL A O 17
ATOM 20069 N N . GLY A 1 55 ? 0.587 12.016 3.982 1.00 0.00 55 GLY A N 17
ATOM 20070 C CA . GLY A 1 55 ? 1.178 11.383 5.148 1.00 0.00 55 GLY A CA 17
ATOM 20071 C C . GLY A 1 55 ? 0.525 10.028 5.427 1.00 0.00 55 GLY A C 17
ATOM 20072 O O . GLY A 1 55 ? 0.833 9.380 6.426 1.00 0.00 55 GLY A O 17
ATOM 20076 N N . ARG A 1 56 ? -0.364 9.639 4.525 1.00 0.00 56 ARG A N 17
ATOM 20077 C CA . ARG A 1 56 ? -1.063 8.372 4.661 1.00 0.00 56 ARG A CA 17
ATOM 20078 C C . ARG A 1 56 ? -0.101 7.207 4.423 1.00 0.00 56 ARG A C 17
ATOM 20079 O O . ARG A 1 56 ? 0.836 7.323 3.635 1.00 0.00 56 ARG A O 17
ATOM 20096 N N . GLU A 1 57 ? -0.368 6.110 5.117 1.00 0.00 57 GLU A N 17
ATOM 20097 C CA . GLU A 1 57 ? 0.462 4.924 4.990 1.00 0.00 57 GLU A CA 17
ATOM 20098 C C . GLU A 1 57 ? -0.401 3.705 4.662 1.00 0.00 57 GLU A C 17
ATOM 20099 O O . GLU A 1 57 ? -1.408 3.457 5.322 1.00 0.00 57 GLU A O 17
ATOM 20111 N N . GLY A 1 58 ? 0.025 2.975 3.641 1.00 0.00 58 GLY A N 17
ATOM 20112 C CA . GLY A 1 58 ? -0.696 1.787 3.217 1.00 0.00 58 GLY A CA 17
ATOM 20113 C C . GLY A 1 58 ? 0.019 1.097 2.054 1.00 0.00 58 GLY A C 17
ATOM 20114 O O . GLY A 1 58 ? 0.999 1.621 1.524 1.00 0.00 58 GLY A O 17
ATOM 20118 N N . ILE A 1 59 ? -0.498 -0.067 1.689 1.00 0.00 59 ILE A N 17
ATOM 20119 C CA . ILE A 1 59 ? 0.078 -0.833 0.598 1.00 0.00 59 ILE A CA 17
ATOM 20120 C C . ILE A 1 59 ? -0.672 -0.515 -0.696 1.00 0.00 59 ILE A C 17
ATOM 20121 O O . ILE A 1 59 ? -1.871 -0.244 -0.671 1.00 0.00 59 ILE A O 17
ATOM 20137 N N . ILE A 1 60 ? 0.064 -0.558 -1.797 1.00 0.00 60 ILE A N 17
ATOM 20138 C CA . ILE A 1 60 ? -0.517 -0.278 -3.098 1.00 0.00 60 ILE A CA 17
ATOM 20139 C C . ILE A 1 60 ? -0.005 -1.303 -4.112 1.00 0.00 60 ILE A C 17
ATOM 20140 O O . ILE A 1 60 ? 1.196 -1.553 -4.197 1.00 0.00 60 ILE A O 17
ATOM 20156 N N . PRO A 1 61 ? -0.969 -1.885 -4.875 1.00 0.00 61 PRO A N 17
ATOM 20157 C CA . PRO A 1 61 ? -0.629 -2.879 -5.880 1.00 0.00 61 PRO A CA 17
ATOM 20158 C C . PRO A 1 61 ? -0.001 -2.221 -7.111 1.00 0.00 61 PRO A C 17
ATOM 20159 O O . PRO A 1 61 ? -0.649 -1.427 -7.793 1.00 0.00 61 PRO A O 17
ATOM 20170 N N . ALA A 1 62 ? 1.251 -2.575 -7.358 1.00 0.00 62 ALA A N 17
ATOM 20171 C CA . ALA A 1 62 ? 1.973 -2.029 -8.495 1.00 0.00 62 ALA A CA 17
ATOM 20172 C C . ALA A 1 62 ? 1.193 -2.322 -9.778 1.00 0.00 62 ALA A C 17
ATOM 20173 O O . ALA A 1 62 ? 1.435 -1.703 -10.812 1.00 0.00 62 ALA A O 17
ATOM 20180 N N . ASN A 1 63 ? 0.272 -3.269 -9.669 1.00 0.00 63 ASN A N 17
ATOM 20181 C CA . ASN A 1 63 ? -0.545 -3.653 -10.807 1.00 0.00 63 ASN A CA 17
ATOM 20182 C C . ASN A 1 63 ? -1.388 -2.457 -11.251 1.00 0.00 63 ASN A C 17
ATOM 20183 O O . ASN A 1 63 ? -2.001 -2.486 -12.317 1.00 0.00 63 ASN A O 17
ATOM 20194 N N . TYR A 1 64 ? -1.391 -1.431 -10.413 1.00 0.00 64 TYR A N 17
ATOM 20195 C CA . TYR A 1 64 ? -2.149 -0.226 -10.705 1.00 0.00 64 TYR A CA 17
ATOM 20196 C C . TYR A 1 64 ? -1.260 1.016 -10.610 1.00 0.00 64 TYR A C 17
ATOM 20197 O O . TYR A 1 64 ? -1.721 2.131 -10.849 1.00 0.00 64 TYR A O 17
ATOM 20215 N N . VAL A 1 65 ? -0.004 0.781 -10.263 1.00 0.00 65 VAL A N 17
ATOM 20216 C CA . VAL A 1 65 ? 0.953 1.867 -10.134 1.00 0.00 65 VAL A CA 17
ATOM 20217 C C . VAL A 1 65 ? 2.320 1.399 -10.637 1.00 0.00 65 VAL A C 17
ATOM 20218 O O . VAL A 1 65 ? 2.683 0.236 -10.470 1.00 0.00 65 VAL A O 17
ATOM 20231 N N . GLN A 1 66 ? 3.041 2.331 -11.245 1.00 0.00 66 GLN A N 17
ATOM 20232 C CA . GLN A 1 66 ? 4.360 2.029 -11.774 1.00 0.00 66 GLN A CA 17
ATOM 20233 C C . GLN A 1 66 ? 5.438 2.738 -10.952 1.00 0.00 66 GLN A C 17
ATOM 20234 O O . GLN A 1 66 ? 5.172 3.765 -10.328 1.00 0.00 66 GLN A O 17
ATOM 20248 N N . LYS A 1 67 ? 6.631 2.164 -10.977 1.00 0.00 67 LYS A N 17
ATOM 20249 C CA . LYS A 1 67 ? 7.749 2.728 -10.241 1.00 0.00 67 LYS A CA 17
ATOM 20250 C C . LYS A 1 67 ? 8.596 3.584 -11.186 1.00 0.00 67 LYS A C 17
ATOM 20251 O O . LYS A 1 67 ? 9.187 3.068 -12.134 1.00 0.00 67 LYS A O 17
ATOM 20269 N N . ARG A 1 68 ? 8.627 4.876 -10.896 1.00 0.00 68 ARG A N 17
ATOM 20270 C CA . ARG A 1 68 ? 9.391 5.807 -11.709 1.00 0.00 68 ARG A CA 17
ATOM 20271 C C . ARG A 1 68 ? 10.736 5.190 -12.099 1.00 0.00 68 ARG A C 17
ATOM 20272 O O . ARG A 1 68 ? 11.260 5.469 -13.176 1.00 0.00 68 ARG A O 17
ATOM 20289 N N . GLU A 1 69 ? 11.255 4.366 -11.203 1.00 0.00 69 GLU A N 17
ATOM 20290 C CA . GLU A 1 69 ? 12.529 3.707 -11.441 1.00 0.00 69 GLU A CA 17
ATOM 20291 C C . GLU A 1 69 ? 12.381 2.641 -12.527 1.00 0.00 69 GLU A C 17
ATOM 20292 O O . GLU A 1 69 ? 11.338 1.996 -12.632 1.00 0.00 69 GLU A O 17
ATOM 20304 N N . ILE B 2 8 ? -12.258 -11.821 -18.489 1.00 0.00 8 ILE B N 17
ATOM 20305 C CA . ILE B 2 8 ? -11.723 -11.677 -17.146 1.00 0.00 8 ILE B CA 17
ATOM 20306 C C . ILE B 2 8 ? -10.256 -11.247 -17.230 1.00 0.00 8 ILE B C 17
ATOM 20307 O O . ILE B 2 8 ? -9.409 -12.007 -17.696 1.00 0.00 8 ILE B O 17
ATOM 20323 N N . PRO B 2 9 ? -9.996 -9.998 -16.759 1.00 0.00 9 PRO B N 17
ATOM 20324 C CA . PRO B 2 9 ? -8.647 -9.459 -16.777 1.00 0.00 9 PRO B CA 17
ATOM 20325 C C . PRO B 2 9 ? -7.790 -10.089 -15.677 1.00 0.00 9 PRO B C 17
ATOM 20326 O O . PRO B 2 9 ? -8.292 -10.856 -14.857 1.00 0.00 9 PRO B O 17
ATOM 20337 N N . PRO B 2 10 ? -6.478 -9.733 -15.697 1.00 0.00 10 PRO B N 17
ATOM 20338 C CA . PRO B 2 10 ? -5.546 -10.256 -14.711 1.00 0.00 10 PRO B CA 17
ATOM 20339 C C . PRO B 2 10 ? -5.746 -9.577 -13.354 1.00 0.00 10 PRO B C 17
ATOM 20340 O O . PRO B 2 10 ? -5.628 -8.358 -13.242 1.00 0.00 10 PRO B O 17
ATOM 20351 N N . PRO B 2 11 ? -6.052 -10.419 -12.331 1.00 0.00 11 PRO B N 17
ATOM 20352 C CA . PRO B 2 11 ? -6.270 -9.914 -10.986 1.00 0.00 11 PRO B CA 17
ATOM 20353 C C . PRO B 2 11 ? -4.944 -9.535 -10.323 1.00 0.00 11 PRO B C 17
ATOM 20354 O O . PRO B 2 11 ? -3.904 -10.119 -10.623 1.00 0.00 11 PRO B O 17
ATOM 20365 N N . LEU B 2 12 ? -5.024 -8.558 -9.431 1.00 0.00 12 LEU B N 17
ATOM 20366 C CA . LEU B 2 12 ? -3.844 -8.092 -8.722 1.00 0.00 12 LEU B CA 17
ATOM 20367 C C . LEU B 2 12 ? -3.080 -9.296 -8.167 1.00 0.00 12 LEU B C 17
ATOM 20368 O O . LEU B 2 12 ? -3.540 -10.432 -8.277 1.00 0.00 12 LEU B O 17
ATOM 20384 N N . PRO B 2 13 ? -1.897 -8.999 -7.566 1.00 0.00 13 PRO B N 17
ATOM 20385 C CA . PRO B 2 13 ? -1.065 -10.043 -6.994 1.00 0.00 13 PRO B CA 17
ATOM 20386 C C . PRO B 2 13 ? -1.649 -10.546 -5.673 1.00 0.00 13 PRO B C 17
ATOM 20387 O O . PRO B 2 13 ? -2.363 -9.816 -4.987 1.00 0.00 13 PRO B O 17
ATOM 20398 N N . GLU B 2 14 ? -1.325 -11.791 -5.354 1.00 0.00 14 GLU B N 17
ATOM 20399 C CA . GLU B 2 14 ? -1.807 -12.400 -4.126 1.00 0.00 14 GLU B CA 17
ATOM 20400 C C . GLU B 2 14 ? -1.467 -11.515 -2.926 1.00 0.00 14 GLU B C 17
ATOM 20401 O O . GLU B 2 14 ? -0.415 -10.880 -2.896 1.00 0.00 14 GLU B O 17
ATOM 20413 N N . ARG B 2 15 ? -2.379 -11.502 -1.964 1.00 0.00 15 ARG B N 17
ATOM 20414 C CA . ARG B 2 15 ? -2.189 -10.706 -0.763 1.00 0.00 15 ARG B CA 17
ATOM 20415 C C . ARG B 2 15 ? -1.708 -11.589 0.389 1.00 0.00 15 ARG B C 17
ATOM 20416 O O . ARG B 2 15 ? -2.450 -11.836 1.339 1.00 0.00 15 ARG B O 17
ATOM 20433 N N . THR B 2 16 ? -0.468 -12.043 0.268 1.00 0.00 16 THR B N 17
ATOM 20434 C CA . THR B 2 16 ? 0.120 -12.894 1.288 1.00 0.00 16 THR B CA 17
ATOM 20435 C C . THR B 2 16 ? 0.292 -12.118 2.596 1.00 0.00 16 THR B C 17
ATOM 20436 O O . THR B 2 16 ? 0.538 -10.913 2.579 1.00 0.00 16 THR B O 17
ATOM 20447 N N . PRO B 2 17 ? 0.153 -12.860 3.727 1.00 0.00 17 PRO B N 17
ATOM 20448 C CA . PRO B 2 17 ? 0.291 -12.254 5.041 1.00 0.00 17 PRO B CA 17
ATOM 20449 C C . PRO B 2 17 ? 1.760 -11.975 5.364 1.00 0.00 17 PRO B C 17
ATOM 20450 O O . PRO B 2 17 ? 2.065 -11.272 6.328 1.00 0.00 17 PRO B O 17
ATOM 20461 N N . GLU B 2 18 ? 2.632 -12.538 4.541 1.00 0.00 18 GLU B N 17
ATOM 20462 C CA . GLU B 2 18 ? 4.061 -12.357 4.727 1.00 0.00 18 GLU B CA 17
ATOM 20463 C C . GLU B 2 18 ? 4.434 -10.882 4.573 1.00 0.00 18 GLU B C 17
ATOM 20464 O O . GLU B 2 18 ? 5.550 -10.482 4.903 1.00 0.00 18 GLU B O 17
ATOM 20476 N N . SER B 2 19 ? 3.480 -10.111 4.072 1.00 0.00 19 SER B N 17
ATOM 20477 C CA . SER B 2 19 ? 3.694 -8.688 3.871 1.00 0.00 19 SER B CA 17
ATOM 20478 C C . SER B 2 19 ? 4.034 -8.017 5.204 1.00 0.00 19 SER B C 17
ATOM 20479 O O . SER B 2 19 ? 4.751 -7.019 5.235 1.00 0.00 19 SER B O 17
ATOM 20487 N N . PHE B 2 20 ? 3.501 -8.592 6.272 1.00 0.00 20 PHE B N 17
ATOM 20488 C CA . PHE B 2 20 ? 3.738 -8.062 7.604 1.00 0.00 20 PHE B CA 17
ATOM 20489 C C . PHE B 2 20 ? 5.236 -8.012 7.916 1.00 0.00 20 PHE B C 17
ATOM 20490 O O . PHE B 2 20 ? 5.654 -7.356 8.869 1.00 0.00 20 PHE B O 17
ATOM 20507 N N . ILE B 2 21 ? 6.002 -8.714 7.094 1.00 0.00 21 ILE B N 17
ATOM 20508 C CA . ILE B 2 21 ? 7.444 -8.758 7.271 1.00 0.00 21 ILE B CA 17
ATOM 20509 C C . ILE B 2 21 ? 8.119 -8.062 6.087 1.00 0.00 21 ILE B C 17
ATOM 20510 O O . ILE B 2 21 ? 7.801 -8.343 4.933 1.00 0.00 21 ILE B O 17
ATOM 20526 N N . VAL B 2 22 ? 9.039 -7.166 6.415 1.00 0.00 22 VAL B N 17
ATOM 20527 C CA . VAL B 2 22 ? 9.762 -6.428 5.394 1.00 0.00 22 VAL B CA 17
ATOM 20528 C C . VAL B 2 22 ? 11.124 -7.086 5.163 1.00 0.00 22 VAL B C 17
ATOM 20529 O O . VAL B 2 22 ? 11.894 -7.275 6.105 1.00 0.00 22 VAL B O 17
ATOM 20542 N N . VAL B 2 23 ? 11.381 -7.416 3.905 1.00 0.00 23 VAL B N 17
ATOM 20543 C CA . VAL B 2 23 ? 12.637 -8.048 3.540 1.00 0.00 23 VAL B CA 17
ATOM 20544 C C . VAL B 2 23 ? 13.783 -7.057 3.753 1.00 0.00 23 VAL B C 17
ATOM 20545 O O . VAL B 2 23 ? 13.836 -6.014 3.104 1.00 0.00 23 VAL B O 17
ATOM 20558 N N . GLU B 2 24 ? 14.673 -7.419 4.667 1.00 0.00 24 GLU B N 17
ATOM 20559 C CA . GLU B 2 24 ? 15.814 -6.575 4.974 1.00 0.00 24 GLU B CA 17
ATOM 20560 C C . GLU B 2 24 ? 16.895 -6.734 3.903 1.00 0.00 24 GLU B C 17
ATOM 20561 O O . GLU B 2 24 ? 18.038 -7.066 4.213 1.00 0.00 24 GLU B O 17
ATOM 20573 N N . GLU B 2 25 ? 16.496 -6.488 2.664 1.00 0.00 25 GLU B N 17
ATOM 20574 C CA . GLU B 2 25 ? 17.417 -6.599 1.545 1.00 0.00 25 GLU B CA 17
ATOM 20575 C C . GLU B 2 25 ? 18.362 -7.784 1.751 1.00 0.00 25 GLU B C 17
ATOM 20576 O O . GLU B 2 25 ? 18.712 -8.477 0.797 1.00 0.00 25 GLU B O 17
ATOM 20588 N N . SER A 1 10 ? 12.368 10.850 1.671 1.00 0.00 10 SER A N 18
ATOM 20589 C CA . SER A 1 10 ? 11.664 10.048 0.685 1.00 0.00 10 SER A CA 18
ATOM 20590 C C . SER A 1 10 ? 12.647 9.121 -0.034 1.00 0.00 10 SER A C 18
ATOM 20591 O O . SER A 1 10 ? 13.830 9.083 0.303 1.00 0.00 10 SER A O 18
ATOM 20599 N N . GLY A 1 11 ? 12.121 8.397 -1.011 1.00 0.00 11 GLY A N 18
ATOM 20600 C CA . GLY A 1 11 ? 12.938 7.473 -1.780 1.00 0.00 11 GLY A CA 18
ATOM 20601 C C . GLY A 1 11 ? 12.487 7.430 -3.242 1.00 0.00 11 GLY A C 18
ATOM 20602 O O . GLY A 1 11 ? 12.837 8.308 -4.029 1.00 0.00 11 GLY A O 18
ATOM 20606 N N . THR A 1 12 ? 11.719 6.398 -3.561 1.00 0.00 12 THR A N 18
ATOM 20607 C CA . THR A 1 12 ? 11.217 6.229 -4.913 1.00 0.00 12 THR A CA 18
ATOM 20608 C C . THR A 1 12 ? 9.744 6.631 -4.990 1.00 0.00 12 THR A C 18
ATOM 20609 O O . THR A 1 12 ? 8.966 6.331 -4.085 1.00 0.00 12 THR A O 18
ATOM 20620 N N . GLU A 1 13 ? 9.402 7.305 -6.079 1.00 0.00 13 GLU A N 18
ATOM 20621 C CA . GLU A 1 13 ? 8.034 7.751 -6.286 1.00 0.00 13 GLU A CA 18
ATOM 20622 C C . GLU A 1 13 ? 7.338 6.865 -7.320 1.00 0.00 13 GLU A C 18
ATOM 20623 O O . GLU A 1 13 ? 7.881 6.615 -8.395 1.00 0.00 13 GLU A O 18
ATOM 20635 N N . CYS A 1 14 ? 6.145 6.414 -6.959 1.00 0.00 14 CYS A N 18
ATOM 20636 C CA . CYS A 1 14 ? 5.368 5.561 -7.843 1.00 0.00 14 CYS A CA 18
ATOM 20637 C C . CYS A 1 14 ? 4.199 6.380 -8.394 1.00 0.00 14 CYS A C 18
ATOM 20638 O O . CYS A 1 14 ? 3.688 7.271 -7.718 1.00 0.00 14 CYS A O 18
ATOM 20646 N N . ILE A 1 15 ? 3.808 6.045 -9.615 1.00 0.00 15 ILE A N 18
ATOM 20647 C CA . ILE A 1 15 ? 2.708 6.737 -10.264 1.00 0.00 15 ILE A CA 18
ATOM 20648 C C . ILE A 1 15 ? 1.511 5.792 -10.376 1.00 0.00 15 ILE A C 18
ATOM 20649 O O . ILE A 1 15 ? 1.657 4.647 -10.804 1.00 0.00 15 ILE A O 18
ATOM 20665 N N . ALA A 1 16 ? 0.354 6.304 -9.983 1.00 0.00 16 ALA A N 18
ATOM 20666 C CA . ALA A 1 16 ? -0.868 5.518 -10.035 1.00 0.00 16 ALA A CA 18
ATOM 20667 C C . ALA A 1 16 ? -1.396 5.498 -11.470 1.00 0.00 16 ALA A C 18
ATOM 20668 O O . ALA A 1 16 ? -1.597 6.548 -12.076 1.00 0.00 16 ALA A O 18
ATOM 20675 N N . LYS A 1 17 ? -1.605 4.289 -11.973 1.00 0.00 17 LYS A N 18
ATOM 20676 C CA . LYS A 1 17 ? -2.106 4.119 -13.326 1.00 0.00 17 LYS A CA 18
ATOM 20677 C C . LYS A 1 17 ? -3.544 3.598 -13.271 1.00 0.00 17 LYS A C 18
ATOM 20678 O O . LYS A 1 17 ? -4.412 4.085 -13.994 1.00 0.00 17 LYS A O 18
ATOM 20696 N N . TYR A 1 18 ? -3.752 2.617 -12.406 1.00 0.00 18 TYR A N 18
ATOM 20697 C CA . TYR A 1 18 ? -5.069 2.025 -12.247 1.00 0.00 18 TYR A CA 18
ATOM 20698 C C . TYR A 1 18 ? -5.740 2.517 -10.962 1.00 0.00 18 TYR A C 18
ATOM 20699 O O . TYR A 1 18 ? -5.123 2.523 -9.899 1.00 0.00 18 TYR A O 18
ATOM 20717 N N . ASN A 1 19 ? -6.995 2.919 -11.104 1.00 0.00 19 ASN A N 18
ATOM 20718 C CA . ASN A 1 19 ? -7.755 3.412 -9.969 1.00 0.00 19 ASN A CA 18
ATOM 20719 C C . ASN A 1 19 ? -8.239 2.226 -9.131 1.00 0.00 19 ASN A C 18
ATOM 20720 O O . ASN A 1 19 ? -9.272 1.630 -9.433 1.00 0.00 19 ASN A O 18
ATOM 20731 N N . PHE A 1 20 ? -7.470 1.920 -8.097 1.00 0.00 20 PHE A N 18
ATOM 20732 C CA . PHE A 1 20 ? -7.808 0.816 -7.214 1.00 0.00 20 PHE A CA 18
ATOM 20733 C C . PHE A 1 20 ? -8.764 1.271 -6.109 1.00 0.00 20 PHE A C 18
ATOM 20734 O O . PHE A 1 20 ? -8.580 2.337 -5.524 1.00 0.00 20 PHE A O 18
ATOM 20751 N N . HIS A 1 21 ? -9.764 0.439 -5.857 1.00 0.00 21 HIS A N 18
ATOM 20752 C CA . HIS A 1 21 ? -10.748 0.742 -4.832 1.00 0.00 21 HIS A CA 18
ATOM 20753 C C . HIS A 1 21 ? -10.193 0.363 -3.458 1.00 0.00 21 HIS A C 18
ATOM 20754 O O . HIS A 1 21 ? -10.171 1.185 -2.545 1.00 0.00 21 HIS A O 18
ATOM 20768 N N . GLY A 1 22 ? -9.758 -0.884 -3.355 1.00 0.00 22 GLY A N 18
ATOM 20769 C CA . GLY A 1 22 ? -9.203 -1.383 -2.108 1.00 0.00 22 GLY A CA 18
ATOM 20770 C C . GLY A 1 22 ? -9.561 -2.856 -1.899 1.00 0.00 22 GLY A C 18
ATOM 20771 O O . GLY A 1 22 ? -10.694 -3.265 -2.150 1.00 0.00 22 GLY A O 18
ATOM 20775 N N . THR A 1 23 ? -8.575 -3.612 -1.439 1.00 0.00 23 THR A N 18
ATOM 20776 C CA . THR A 1 23 ? -8.771 -5.030 -1.193 1.00 0.00 23 THR A CA 18
ATOM 20777 C C . THR A 1 23 ? -8.507 -5.358 0.277 1.00 0.00 23 THR A C 18
ATOM 20778 O O . THR A 1 23 ? -9.117 -6.270 0.834 1.00 0.00 23 THR A O 18
ATOM 20789 N N . ALA A 1 24 ? -7.595 -4.598 0.866 1.00 0.00 24 ALA A N 18
ATOM 20790 C CA . ALA A 1 24 ? -7.242 -4.795 2.262 1.00 0.00 24 ALA A CA 18
ATOM 20791 C C . ALA A 1 24 ? -7.255 -3.445 2.982 1.00 0.00 24 ALA A C 18
ATOM 20792 O O . ALA A 1 24 ? -6.874 -2.428 2.408 1.00 0.00 24 ALA A O 18
ATOM 20799 N N . GLU A 1 25 ? -7.698 -3.482 4.231 1.00 0.00 25 GLU A N 18
ATOM 20800 C CA . GLU A 1 25 ? -7.766 -2.275 5.036 1.00 0.00 25 GLU A CA 18
ATOM 20801 C C . GLU A 1 25 ? -6.377 -1.645 5.166 1.00 0.00 25 GLU A C 18
ATOM 20802 O O . GLU A 1 25 ? -6.256 -0.461 5.477 1.00 0.00 25 GLU A O 18
ATOM 20814 N N . GLN A 1 26 ? -5.366 -2.465 4.920 1.00 0.00 26 GLN A N 18
ATOM 20815 C CA . GLN A 1 26 ? -3.991 -2.002 5.006 1.00 0.00 26 GLN A CA 18
ATOM 20816 C C . GLN A 1 26 ? -3.583 -1.306 3.706 1.00 0.00 26 GLN A C 18
ATOM 20817 O O . GLN A 1 26 ? -2.646 -0.510 3.691 1.00 0.00 26 GLN A O 18
ATOM 20831 N N . ASP A 1 27 ? -4.307 -1.633 2.645 1.00 0.00 27 ASP A N 18
ATOM 20832 C CA . ASP A 1 27 ? -4.033 -1.050 1.343 1.00 0.00 27 ASP A CA 18
ATOM 20833 C C . ASP A 1 27 ? -4.650 0.349 1.275 1.00 0.00 27 ASP A C 18
ATOM 20834 O O . ASP A 1 27 ? -5.696 0.599 1.871 1.00 0.00 27 ASP A O 18
ATOM 20843 N N . LEU A 1 28 ? -3.976 1.224 0.543 1.00 0.00 28 LEU A N 18
ATOM 20844 C CA . LEU A 1 28 ? -4.445 2.589 0.389 1.00 0.00 28 LEU A CA 18
ATOM 20845 C C . LEU A 1 28 ? -4.757 2.855 -1.084 1.00 0.00 28 LEU A C 18
ATOM 20846 O O . LEU A 1 28 ? -3.855 2.866 -1.921 1.00 0.00 28 LEU A O 18
ATOM 20862 N N . PRO A 1 29 ? -6.070 3.067 -1.366 1.00 0.00 29 PRO A N 18
ATOM 20863 C CA . PRO A 1 29 ? -6.512 3.331 -2.725 1.00 0.00 29 PRO A CA 18
ATOM 20864 C C . PRO A 1 29 ? -6.156 4.756 -3.149 1.00 0.00 29 PRO A C 18
ATOM 20865 O O . PRO A 1 29 ? -6.139 5.669 -2.324 1.00 0.00 29 PRO A O 18
ATOM 20876 N N . PHE A 1 30 ? -5.879 4.905 -4.437 1.00 0.00 30 PHE A N 18
ATOM 20877 C CA . PHE A 1 30 ? -5.524 6.204 -4.982 1.00 0.00 30 PHE A CA 18
ATOM 20878 C C . PHE A 1 30 ? -6.185 6.427 -6.344 1.00 0.00 30 PHE A C 18
ATOM 20879 O O . PHE A 1 30 ? -6.960 5.591 -6.806 1.00 0.00 30 PHE A O 18
ATOM 20896 N N . CYS A 1 31 ? -5.852 7.557 -6.949 1.00 0.00 31 CYS A N 18
ATOM 20897 C CA . CYS A 1 31 ? -6.403 7.900 -8.249 1.00 0.00 31 CYS A CA 18
ATOM 20898 C C . CYS A 1 31 ? -5.242 8.116 -9.222 1.00 0.00 31 CYS A C 18
ATOM 20899 O O . CYS A 1 31 ? -4.273 8.799 -8.895 1.00 0.00 31 CYS A O 18
ATOM 20907 N N . LYS A 1 32 ? -5.377 7.520 -10.397 1.00 0.00 32 LYS A N 18
ATOM 20908 C CA . LYS A 1 32 ? -4.352 7.638 -11.419 1.00 0.00 32 LYS A CA 18
ATOM 20909 C C . LYS A 1 32 ? -3.804 9.066 -11.423 1.00 0.00 32 LYS A C 18
ATOM 20910 O O . LYS A 1 32 ? -4.568 10.029 -11.351 1.00 0.00 32 LYS A O 18
ATOM 20928 N N . GLY A 1 33 ? -2.486 9.160 -11.508 1.00 0.00 33 GLY A N 18
ATOM 20929 C CA . GLY A 1 33 ? -1.827 10.455 -11.522 1.00 0.00 33 GLY A CA 18
ATOM 20930 C C . GLY A 1 33 ? -1.256 10.795 -10.145 1.00 0.00 33 GLY A C 18
ATOM 20931 O O . GLY A 1 33 ? -0.431 11.699 -10.016 1.00 0.00 33 GLY A O 18
ATOM 20935 N N . ASP A 1 34 ? -1.716 10.053 -9.149 1.00 0.00 34 ASP A N 18
ATOM 20936 C CA . ASP A 1 34 ? -1.261 10.264 -7.785 1.00 0.00 34 ASP A CA 18
ATOM 20937 C C . ASP A 1 34 ? 0.149 9.690 -7.627 1.00 0.00 34 ASP A C 18
ATOM 20938 O O . ASP A 1 34 ? 0.479 8.671 -8.231 1.00 0.00 34 ASP A O 18
ATOM 20947 N N . VAL A 1 35 ? 0.942 10.370 -6.812 1.00 0.00 35 VAL A N 18
ATOM 20948 C CA . VAL A 1 35 ? 2.308 9.940 -6.567 1.00 0.00 35 VAL A CA 18
ATOM 20949 C C . VAL A 1 35 ? 2.430 9.441 -5.126 1.00 0.00 35 VAL A C 18
ATOM 20950 O O . VAL A 1 35 ? 1.918 10.070 -4.202 1.00 0.00 35 VAL A O 18
ATOM 20963 N N . LEU A 1 36 ? 3.112 8.314 -4.980 1.00 0.00 36 LEU A N 18
ATOM 20964 C CA . LEU A 1 36 ? 3.309 7.723 -3.668 1.00 0.00 36 LEU A CA 18
ATOM 20965 C C . LEU A 1 36 ? 4.804 7.503 -3.430 1.00 0.00 36 LEU A C 18
ATOM 20966 O O . LEU A 1 36 ? 5.587 7.464 -4.378 1.00 0.00 36 LEU A O 18
ATOM 20982 N N . THR A 1 37 ? 5.156 7.365 -2.160 1.00 0.00 37 THR A N 18
ATOM 20983 C CA . THR A 1 37 ? 6.543 7.150 -1.787 1.00 0.00 37 THR A CA 18
ATOM 20984 C C . THR A 1 37 ? 6.717 5.769 -1.153 1.00 0.00 37 THR A C 18
ATOM 20985 O O . THR A 1 37 ? 5.992 5.412 -0.225 1.00 0.00 37 THR A O 18
ATOM 20996 N N . ILE A 1 38 ? 7.681 5.028 -1.679 1.00 0.00 38 ILE A N 18
ATOM 20997 C CA . ILE A 1 38 ? 7.959 3.694 -1.175 1.00 0.00 38 ILE A CA 18
ATOM 20998 C C . ILE A 1 38 ? 8.501 3.794 0.252 1.00 0.00 38 ILE A C 18
ATOM 20999 O O . ILE A 1 38 ? 9.405 4.584 0.523 1.00 0.00 38 ILE A O 18
ATOM 21015 N N . VAL A 1 39 ? 7.925 2.983 1.127 1.00 0.00 39 VAL A N 18
ATOM 21016 C CA . VAL A 1 39 ? 8.338 2.971 2.520 1.00 0.00 39 VAL A CA 18
ATOM 21017 C C . VAL A 1 39 ? 8.973 1.618 2.848 1.00 0.00 39 VAL A C 18
ATOM 21018 O O . VAL A 1 39 ? 9.910 1.544 3.641 1.00 0.00 39 VAL A O 18
ATOM 21031 N N . ALA A 1 40 ? 8.437 0.582 2.220 1.00 0.00 40 ALA A N 18
ATOM 21032 C CA . ALA A 1 40 ? 8.940 -0.764 2.434 1.00 0.00 40 ALA A CA 18
ATOM 21033 C C . ALA A 1 40 ? 8.371 -1.694 1.361 1.00 0.00 40 ALA A C 18
ATOM 21034 O O . ALA A 1 40 ? 7.372 -1.370 0.720 1.00 0.00 40 ALA A O 18
ATOM 21041 N N . VAL A 1 41 ? 9.031 -2.831 1.197 1.00 0.00 41 VAL A N 18
ATOM 21042 C CA . VAL A 1 41 ? 8.603 -3.810 0.212 1.00 0.00 41 VAL A CA 18
ATOM 21043 C C . VAL A 1 41 ? 7.897 -4.968 0.922 1.00 0.00 41 VAL A C 18
ATOM 21044 O O . VAL A 1 41 ? 8.216 -5.284 2.067 1.00 0.00 41 VAL A O 18
ATOM 21057 N N . THR A 1 42 ? 6.951 -5.565 0.214 1.00 0.00 42 THR A N 18
ATOM 21058 C CA . THR A 1 42 ? 6.198 -6.680 0.761 1.00 0.00 42 THR A CA 18
ATOM 21059 C C . THR A 1 42 ? 6.789 -8.009 0.285 1.00 0.00 42 THR A C 18
ATOM 21060 O O . THR A 1 42 ? 7.684 -8.027 -0.559 1.00 0.00 42 THR A O 18
ATOM 21071 N N . LYS A 1 43 ? 6.265 -9.088 0.847 1.00 0.00 43 LYS A N 18
ATOM 21072 C CA . LYS A 1 43 ? 6.729 -10.418 0.490 1.00 0.00 43 LYS A CA 18
ATOM 21073 C C . LYS A 1 43 ? 6.448 -10.672 -0.992 1.00 0.00 43 LYS A C 18
ATOM 21074 O O . LYS A 1 43 ? 7.115 -11.489 -1.624 1.00 0.00 43 LYS A O 18
ATOM 21092 N N . ASP A 1 44 ? 5.456 -9.956 -1.504 1.00 0.00 44 ASP A N 18
ATOM 21093 C CA . ASP A 1 44 ? 5.078 -10.093 -2.900 1.00 0.00 44 ASP A CA 18
ATOM 21094 C C . ASP A 1 44 ? 5.854 -9.074 -3.736 1.00 0.00 44 ASP A C 18
ATOM 21095 O O . ASP A 1 44 ? 6.254 -8.026 -3.231 1.00 0.00 44 ASP A O 18
ATOM 21104 N N . PRO A 1 45 ? 6.045 -9.425 -5.037 1.00 0.00 45 PRO A N 18
ATOM 21105 C CA . PRO A 1 45 ? 6.766 -8.552 -5.949 1.00 0.00 45 PRO A CA 18
ATOM 21106 C C . PRO A 1 45 ? 5.902 -7.358 -6.362 1.00 0.00 45 PRO A C 18
ATOM 21107 O O . PRO A 1 45 ? 6.312 -6.209 -6.210 1.00 0.00 45 PRO A O 18
ATOM 21118 N N . ASN A 1 46 ? 4.722 -7.673 -6.877 1.00 0.00 46 ASN A N 18
ATOM 21119 C CA . ASN A 1 46 ? 3.797 -6.640 -7.314 1.00 0.00 46 ASN A CA 18
ATOM 21120 C C . ASN A 1 46 ? 3.049 -6.085 -6.100 1.00 0.00 46 ASN A C 18
ATOM 21121 O O . ASN A 1 46 ? 1.844 -5.849 -6.163 1.00 0.00 46 ASN A O 18
ATOM 21132 N N . TRP A 1 47 ? 3.796 -5.893 -5.022 1.00 0.00 47 TRP A N 18
ATOM 21133 C CA . TRP A 1 47 ? 3.218 -5.370 -3.795 1.00 0.00 47 TRP A CA 18
ATOM 21134 C C . TRP A 1 47 ? 4.280 -4.518 -3.098 1.00 0.00 47 TRP A C 18
ATOM 21135 O O . TRP A 1 47 ? 5.398 -4.978 -2.867 1.00 0.00 47 TRP A O 18
ATOM 21156 N N . TYR A 1 48 ? 3.894 -3.290 -2.783 1.00 0.00 48 TYR A N 18
ATOM 21157 C CA . TYR A 1 48 ? 4.800 -2.369 -2.118 1.00 0.00 48 TYR A CA 18
ATOM 21158 C C . TYR A 1 48 ? 4.030 -1.387 -1.234 1.00 0.00 48 TYR A C 18
ATOM 21159 O O . TYR A 1 48 ? 2.984 -0.875 -1.631 1.00 0.00 48 TYR A O 18
ATOM 21177 N N . LYS A 1 49 ? 4.577 -1.151 -0.049 1.00 0.00 49 LYS A N 18
ATOM 21178 C CA . LYS A 1 49 ? 3.954 -0.238 0.895 1.00 0.00 49 LYS A CA 18
ATOM 21179 C C . LYS A 1 49 ? 4.580 1.150 0.742 1.00 0.00 49 LYS A C 18
ATOM 21180 O O . LYS A 1 49 ? 5.787 1.313 0.909 1.00 0.00 49 LYS A O 18
ATOM 21198 N N . ALA A 1 50 ? 3.728 2.116 0.427 1.00 0.00 50 ALA A N 18
ATOM 21199 C CA . ALA A 1 50 ? 4.181 3.485 0.250 1.00 0.00 50 ALA A CA 18
ATOM 21200 C C . ALA A 1 50 ? 3.261 4.426 1.029 1.00 0.00 50 ALA A C 18
ATOM 21201 O O . ALA A 1 50 ? 2.213 4.010 1.521 1.00 0.00 50 ALA A O 18
ATOM 21208 N N . LYS A 1 51 ? 3.685 5.678 1.117 1.00 0.00 51 LYS A N 18
ATOM 21209 C CA . LYS A 1 51 ? 2.912 6.683 1.827 1.00 0.00 51 LYS A CA 18
ATOM 21210 C C . LYS A 1 51 ? 2.535 7.808 0.861 1.00 0.00 51 LYS A C 18
ATOM 21211 O O . LYS A 1 51 ? 3.258 8.077 -0.097 1.00 0.00 51 LYS A O 18
ATOM 21229 N N . ASN A 1 52 ? 1.404 8.435 1.147 1.00 0.00 52 ASN A N 18
ATOM 21230 C CA . ASN A 1 52 ? 0.923 9.525 0.315 1.00 0.00 52 ASN A CA 18
ATOM 21231 C C . ASN A 1 52 ? 1.562 10.836 0.778 1.00 0.00 52 ASN A C 18
ATOM 21232 O O . ASN A 1 52 ? 2.269 10.864 1.784 1.00 0.00 52 ASN A O 18
ATOM 21243 N N . LYS A 1 53 ? 1.291 11.889 0.022 1.00 0.00 53 LYS A N 18
ATOM 21244 C CA . LYS A 1 53 ? 1.831 13.200 0.342 1.00 0.00 53 LYS A CA 18
ATOM 21245 C C . LYS A 1 53 ? 1.121 13.750 1.581 1.00 0.00 53 LYS A C 18
ATOM 21246 O O . LYS A 1 53 ? 1.550 14.751 2.153 1.00 0.00 53 LYS A O 18
ATOM 21264 N N . VAL A 1 54 ? 0.047 13.073 1.958 1.00 0.00 54 VAL A N 18
ATOM 21265 C CA . VAL A 1 54 ? -0.726 13.482 3.118 1.00 0.00 54 VAL A CA 18
ATOM 21266 C C . VAL A 1 54 ? -0.085 12.906 4.383 1.00 0.00 54 VAL A C 18
ATOM 21267 O O . VAL A 1 54 ? -0.443 13.290 5.495 1.00 0.00 54 VAL A O 18
ATOM 21280 N N . GLY A 1 55 ? 0.852 11.993 4.169 1.00 0.00 55 GLY A N 18
ATOM 21281 C CA . GLY A 1 55 ? 1.547 11.360 5.278 1.00 0.00 55 GLY A CA 18
ATOM 21282 C C . GLY A 1 55 ? 0.910 10.014 5.627 1.00 0.00 55 GLY A C 18
ATOM 21283 O O . GLY A 1 55 ? 1.226 9.423 6.658 1.00 0.00 55 GLY A O 18
ATOM 21287 N N . ARG A 1 56 ? 0.025 9.569 4.749 1.00 0.00 56 ARG A N 18
ATOM 21288 C CA . ARG A 1 56 ? -0.660 8.303 4.951 1.00 0.00 56 ARG A CA 18
ATOM 21289 C C . ARG A 1 56 ? 0.253 7.139 4.561 1.00 0.00 56 ARG A C 18
ATOM 21290 O O . ARG A 1 56 ? 1.125 7.288 3.706 1.00 0.00 56 ARG A O 18
ATOM 21307 N N . GLU A 1 57 ? 0.020 6.005 5.206 1.00 0.00 57 GLU A N 18
ATOM 21308 C CA . GLU A 1 57 ? 0.811 4.815 4.937 1.00 0.00 57 GLU A CA 18
ATOM 21309 C C . GLU A 1 57 ? -0.105 3.631 4.621 1.00 0.00 57 GLU A C 18
ATOM 21310 O O . GLU A 1 57 ? -1.012 3.319 5.391 1.00 0.00 57 GLU A O 18
ATOM 21322 N N . GLY A 1 58 ? 0.166 3.002 3.486 1.00 0.00 58 GLY A N 18
ATOM 21323 C CA . GLY A 1 58 ? -0.622 1.858 3.058 1.00 0.00 58 GLY A CA 18
ATOM 21324 C C . GLY A 1 58 ? 0.092 1.085 1.949 1.00 0.00 58 GLY A C 18
ATOM 21325 O O . GLY A 1 58 ? 1.104 1.543 1.419 1.00 0.00 58 GLY A O 18
ATOM 21329 N N . ILE A 1 59 ? -0.462 -0.076 1.629 1.00 0.00 59 ILE A N 18
ATOM 21330 C CA . ILE A 1 59 ? 0.111 -0.918 0.592 1.00 0.00 59 ILE A CA 18
ATOM 21331 C C . ILE A 1 59 ? -0.671 -0.721 -0.709 1.00 0.00 59 ILE A C 18
ATOM 21332 O O . ILE A 1 59 ? -1.870 -0.446 -0.681 1.00 0.00 59 ILE A O 18
ATOM 21348 N N . ILE A 1 60 ? 0.040 -0.867 -1.817 1.00 0.00 60 ILE A N 18
ATOM 21349 C CA . ILE A 1 60 ? -0.572 -0.708 -3.125 1.00 0.00 60 ILE A CA 18
ATOM 21350 C C . ILE A 1 60 ? 0.043 -1.717 -4.098 1.00 0.00 60 ILE A C 18
ATOM 21351 O O . ILE A 1 60 ? 1.246 -1.972 -4.054 1.00 0.00 60 ILE A O 18
ATOM 21367 N N . PRO A 1 61 ? -0.832 -2.277 -4.974 1.00 0.00 61 PRO A N 18
ATOM 21368 C CA . PRO A 1 61 ? -0.387 -3.253 -5.955 1.00 0.00 61 PRO A CA 18
ATOM 21369 C C . PRO A 1 61 ? 0.374 -2.574 -7.096 1.00 0.00 61 PRO A C 18
ATOM 21370 O O . PRO A 1 61 ? -0.093 -1.585 -7.658 1.00 0.00 61 PRO A O 18
ATOM 21381 N N . ALA A 1 62 ? 1.537 -3.132 -7.403 1.00 0.00 62 ALA A N 18
ATOM 21382 C CA . ALA A 1 62 ? 2.367 -2.595 -8.466 1.00 0.00 62 ALA A CA 18
ATOM 21383 C C . ALA A 1 62 ? 1.600 -2.655 -9.789 1.00 0.00 62 ALA A C 18
ATOM 21384 O O . ALA A 1 62 ? 1.829 -1.840 -10.682 1.00 0.00 62 ALA A O 18
ATOM 21391 N N . ASN A 1 63 ? 0.705 -3.629 -9.872 1.00 0.00 63 ASN A N 18
ATOM 21392 C CA . ASN A 1 63 ? -0.097 -3.806 -11.070 1.00 0.00 63 ASN A CA 18
ATOM 21393 C C . ASN A 1 63 ? -1.081 -2.642 -11.198 1.00 0.00 63 ASN A C 18
ATOM 21394 O O . ASN A 1 63 ? -1.824 -2.556 -12.175 1.00 0.00 63 ASN A O 18
ATOM 21405 N N . TYR A 1 64 ? -1.054 -1.773 -10.197 1.00 0.00 64 TYR A N 18
ATOM 21406 C CA . TYR A 1 64 ? -1.934 -0.617 -10.185 1.00 0.00 64 TYR A CA 18
ATOM 21407 C C . TYR A 1 64 ? -1.130 0.684 -10.138 1.00 0.00 64 TYR A C 18
ATOM 21408 O O . TYR A 1 64 ? -1.679 1.764 -10.343 1.00 0.00 64 TYR A O 18
ATOM 21426 N N . VAL A 1 65 ? 0.159 0.536 -9.867 1.00 0.00 65 VAL A N 18
ATOM 21427 C CA . VAL A 1 65 ? 1.044 1.685 -9.791 1.00 0.00 65 VAL A CA 18
ATOM 21428 C C . VAL A 1 65 ? 2.423 1.297 -10.326 1.00 0.00 65 VAL A C 18
ATOM 21429 O O . VAL A 1 65 ? 2.867 0.165 -10.145 1.00 0.00 65 VAL A O 18
ATOM 21442 N N . GLN A 1 66 ? 3.064 2.259 -10.974 1.00 0.00 66 GLN A N 18
ATOM 21443 C CA . GLN A 1 66 ? 4.384 2.033 -11.536 1.00 0.00 66 GLN A CA 18
ATOM 21444 C C . GLN A 1 66 ? 5.440 2.798 -10.737 1.00 0.00 66 GLN A C 18
ATOM 21445 O O . GLN A 1 66 ? 5.133 3.806 -10.102 1.00 0.00 66 GLN A O 18
ATOM 21459 N N . LYS A 1 67 ? 6.663 2.292 -10.796 1.00 0.00 67 LYS A N 18
ATOM 21460 C CA . LYS A 1 67 ? 7.766 2.916 -10.085 1.00 0.00 67 LYS A CA 18
ATOM 21461 C C . LYS A 1 67 ? 8.605 3.732 -11.071 1.00 0.00 67 LYS A C 18
ATOM 21462 O O . LYS A 1 67 ? 9.189 3.178 -12.001 1.00 0.00 67 LYS A O 18
ATOM 21480 N N . ARG A 1 68 ? 8.638 5.034 -10.834 1.00 0.00 68 ARG A N 18
ATOM 21481 C CA . ARG A 1 68 ? 9.397 5.932 -11.688 1.00 0.00 68 ARG A CA 18
ATOM 21482 C C . ARG A 1 68 ? 10.866 5.507 -11.734 1.00 0.00 68 ARG A C 18
ATOM 21483 O O . ARG A 1 68 ? 11.577 5.819 -12.688 1.00 0.00 68 ARG A O 18
ATOM 21500 N N . GLU A 1 69 ? 11.277 4.801 -10.692 1.00 0.00 69 GLU A N 18
ATOM 21501 C CA . GLU A 1 69 ? 12.649 4.330 -10.601 1.00 0.00 69 GLU A CA 18
ATOM 21502 C C . GLU A 1 69 ? 12.689 2.802 -10.649 1.00 0.00 69 GLU A C 18
ATOM 21503 O O . GLU A 1 69 ? 11.873 2.176 -11.326 1.00 0.00 69 GLU A O 18
ATOM 21515 N N . ILE B 2 8 ? -11.200 -7.975 -20.172 1.00 0.00 8 ILE B N 18
ATOM 21516 C CA . ILE B 2 8 ? -10.891 -7.581 -18.808 1.00 0.00 8 ILE B CA 18
ATOM 21517 C C . ILE B 2 8 ? -9.441 -7.954 -18.491 1.00 0.00 8 ILE B C 18
ATOM 21518 O O . ILE B 2 8 ? -8.971 -9.020 -18.883 1.00 0.00 8 ILE B O 18
ATOM 21534 N N . PRO B 2 9 ? -8.756 -7.030 -17.766 1.00 0.00 9 PRO B N 18
ATOM 21535 C CA . PRO B 2 9 ? -7.369 -7.251 -17.392 1.00 0.00 9 PRO B CA 18
ATOM 21536 C C . PRO B 2 9 ? -7.264 -8.271 -16.256 1.00 0.00 9 PRO B C 18
ATOM 21537 O O . PRO B 2 9 ? -8.277 -8.707 -15.713 1.00 0.00 9 PRO B O 18
ATOM 21548 N N . PRO B 2 10 ? -5.996 -8.630 -15.922 1.00 0.00 10 PRO B N 18
ATOM 21549 C CA . PRO B 2 10 ? -5.744 -9.591 -14.861 1.00 0.00 10 PRO B CA 18
ATOM 21550 C C . PRO B 2 10 ? -5.964 -8.957 -13.486 1.00 0.00 10 PRO B C 18
ATOM 21551 O O . PRO B 2 10 ? -5.839 -7.744 -13.329 1.00 0.00 10 PRO B O 18
ATOM 21562 N N . PRO B 2 11 ? -6.296 -9.831 -12.497 1.00 0.00 11 PRO B N 18
ATOM 21563 C CA . PRO B 2 11 ? -6.534 -9.369 -11.139 1.00 0.00 11 PRO B CA 18
ATOM 21564 C C . PRO B 2 11 ? -5.218 -9.024 -10.439 1.00 0.00 11 PRO B C 18
ATOM 21565 O O . PRO B 2 11 ? -4.178 -9.606 -10.742 1.00 0.00 11 PRO B O 18
ATOM 21576 N N . LEU B 2 12 ? -5.307 -8.077 -9.517 1.00 0.00 12 LEU B N 18
ATOM 21577 C CA . LEU B 2 12 ? -4.137 -7.646 -8.772 1.00 0.00 12 LEU B CA 18
ATOM 21578 C C . LEU B 2 12 ? -3.391 -8.875 -8.246 1.00 0.00 12 LEU B C 18
ATOM 21579 O O . LEU B 2 12 ? -3.856 -10.002 -8.406 1.00 0.00 12 LEU B O 18
ATOM 21595 N N . PRO B 2 13 ? -2.217 -8.608 -7.614 1.00 0.00 13 PRO B N 18
ATOM 21596 C CA . PRO B 2 13 ? -1.403 -9.679 -7.065 1.00 0.00 13 PRO B CA 18
ATOM 21597 C C . PRO B 2 13 ? -2.014 -10.225 -5.772 1.00 0.00 13 PRO B C 18
ATOM 21598 O O . PRO B 2 13 ? -2.658 -9.488 -5.027 1.00 0.00 13 PRO B O 18
ATOM 21609 N N . GLU B 2 14 ? -1.791 -11.511 -5.547 1.00 0.00 14 GLU B N 18
ATOM 21610 C CA . GLU B 2 14 ? -2.312 -12.164 -4.358 1.00 0.00 14 GLU B CA 18
ATOM 21611 C C . GLU B 2 14 ? -1.861 -11.416 -3.102 1.00 0.00 14 GLU B C 18
ATOM 21612 O O . GLU B 2 14 ? -0.665 -11.274 -2.854 1.00 0.00 14 GLU B O 18
ATOM 21624 N N . ARG B 2 15 ? -2.844 -10.956 -2.342 1.00 0.00 15 ARG B N 18
ATOM 21625 C CA . ARG B 2 15 ? -2.565 -10.226 -1.116 1.00 0.00 15 ARG B CA 18
ATOM 21626 C C . ARG B 2 15 ? -2.161 -11.193 -0.003 1.00 0.00 15 ARG B C 18
ATOM 21627 O O . ARG B 2 15 ? -3.013 -11.686 0.735 1.00 0.00 15 ARG B O 18
ATOM 21644 N N . THR B 2 16 ? -0.862 -11.435 0.085 1.00 0.00 16 THR B N 18
ATOM 21645 C CA . THR B 2 16 ? -0.335 -12.335 1.097 1.00 0.00 16 THR B CA 18
ATOM 21646 C C . THR B 2 16 ? -0.251 -11.626 2.450 1.00 0.00 16 THR B C 18
ATOM 21647 O O . THR B 2 16 ? -0.024 -10.419 2.509 1.00 0.00 16 THR B O 18
ATOM 21658 N N . PRO B 2 17 ? -0.446 -12.427 3.532 1.00 0.00 17 PRO B N 18
ATOM 21659 C CA . PRO B 2 17 ? -0.395 -11.889 4.880 1.00 0.00 17 PRO B CA 18
ATOM 21660 C C . PRO B 2 17 ? 1.048 -11.607 5.305 1.00 0.00 17 PRO B C 18
ATOM 21661 O O . PRO B 2 17 ? 1.286 -10.848 6.243 1.00 0.00 17 PRO B O 18
ATOM 21672 N N . GLU B 2 18 ? 1.973 -12.234 4.594 1.00 0.00 18 GLU B N 18
ATOM 21673 C CA . GLU B 2 18 ? 3.386 -12.060 4.884 1.00 0.00 18 GLU B CA 18
ATOM 21674 C C . GLU B 2 18 ? 3.795 -10.600 4.678 1.00 0.00 18 GLU B C 18
ATOM 21675 O O . GLU B 2 18 ? 4.884 -10.194 5.082 1.00 0.00 18 GLU B O 18
ATOM 21687 N N . SER B 2 19 ? 2.901 -9.852 4.049 1.00 0.00 19 SER B N 18
ATOM 21688 C CA . SER B 2 19 ? 3.155 -8.445 3.785 1.00 0.00 19 SER B CA 18
ATOM 21689 C C . SER B 2 19 ? 3.465 -7.715 5.092 1.00 0.00 19 SER B C 18
ATOM 21690 O O . SER B 2 19 ? 4.229 -6.750 5.103 1.00 0.00 19 SER B O 18
ATOM 21698 N N . PHE B 2 20 ? 2.857 -8.202 6.165 1.00 0.00 20 PHE B N 18
ATOM 21699 C CA . PHE B 2 20 ? 3.059 -7.607 7.474 1.00 0.00 20 PHE B CA 18
ATOM 21700 C C . PHE B 2 20 ? 4.544 -7.581 7.842 1.00 0.00 20 PHE B C 18
ATOM 21701 O O . PHE B 2 20 ? 4.949 -6.859 8.752 1.00 0.00 20 PHE B O 18
ATOM 21718 N N . ILE B 2 21 ? 5.315 -8.376 7.115 1.00 0.00 21 ILE B N 18
ATOM 21719 C CA . ILE B 2 21 ? 6.746 -8.453 7.353 1.00 0.00 21 ILE B CA 18
ATOM 21720 C C . ILE B 2 21 ? 7.490 -7.859 6.156 1.00 0.00 21 ILE B C 18
ATOM 21721 O O . ILE B 2 21 ? 7.195 -8.192 5.009 1.00 0.00 21 ILE B O 18
ATOM 21737 N N . VAL B 2 22 ? 8.442 -6.990 6.463 1.00 0.00 22 VAL B N 18
ATOM 21738 C CA . VAL B 2 22 ? 9.231 -6.347 5.426 1.00 0.00 22 VAL B CA 18
ATOM 21739 C C . VAL B 2 22 ? 10.591 -7.038 5.324 1.00 0.00 22 VAL B C 18
ATOM 21740 O O . VAL B 2 22 ? 11.304 -7.165 6.319 1.00 0.00 22 VAL B O 18
ATOM 21753 N N . VAL B 2 23 ? 10.913 -7.466 4.112 1.00 0.00 23 VAL B N 18
ATOM 21754 C CA . VAL B 2 23 ? 12.175 -8.142 3.867 1.00 0.00 23 VAL B CA 18
ATOM 21755 C C . VAL B 2 23 ? 13.323 -7.142 4.025 1.00 0.00 23 VAL B C 18
ATOM 21756 O O . VAL B 2 23 ? 13.399 -6.157 3.291 1.00 0.00 23 VAL B O 18
ATOM 21769 N N . GLU B 2 24 ? 14.187 -7.430 4.988 1.00 0.00 24 GLU B N 18
ATOM 21770 C CA . GLU B 2 24 ? 15.327 -6.567 5.250 1.00 0.00 24 GLU B CA 18
ATOM 21771 C C . GLU B 2 24 ? 16.432 -6.820 4.224 1.00 0.00 24 GLU B C 18
ATOM 21772 O O . GLU B 2 24 ? 17.570 -7.113 4.590 1.00 0.00 24 GLU B O 18
ATOM 21784 N N . GLU B 2 25 ? 16.059 -6.698 2.959 1.00 0.00 25 GLU B N 18
ATOM 21785 C CA . GLU B 2 25 ? 17.005 -6.910 1.875 1.00 0.00 25 GLU B CA 18
ATOM 21786 C C . GLU B 2 25 ? 17.960 -8.054 2.220 1.00 0.00 25 GLU B C 18
ATOM 21787 O O . GLU B 2 25 ? 19.040 -8.162 1.643 1.00 0.00 25 GLU B O 18
ATOM 21799 N N . SER A 1 10 ? 12.468 11.115 -0.749 1.00 0.00 10 SER A N 19
ATOM 21800 C CA . SER A 1 10 ? 12.646 10.110 0.285 1.00 0.00 10 SER A CA 19
ATOM 21801 C C . SER A 1 10 ? 13.259 8.843 -0.315 1.00 0.00 10 SER A C 19
ATOM 21802 O O . SER A 1 10 ? 14.303 8.378 0.138 1.00 0.00 10 SER A O 19
ATOM 21810 N N . GLY A 1 11 ? 12.583 8.321 -1.329 1.00 0.00 11 GLY A N 19
ATOM 21811 C CA . GLY A 1 11 ? 13.048 7.116 -1.997 1.00 0.00 11 GLY A CA 19
ATOM 21812 C C . GLY A 1 11 ? 12.561 7.072 -3.447 1.00 0.00 11 GLY A C 19
ATOM 21813 O O . GLY A 1 11 ? 12.936 7.917 -4.259 1.00 0.00 11 GLY A O 19
ATOM 21817 N N . THR A 1 12 ? 11.732 6.078 -3.728 1.00 0.00 12 THR A N 19
ATOM 21818 C CA . THR A 1 12 ? 11.190 5.910 -5.066 1.00 0.00 12 THR A CA 19
ATOM 21819 C C . THR A 1 12 ? 9.743 6.408 -5.121 1.00 0.00 12 THR A C 19
ATOM 21820 O O . THR A 1 12 ? 8.976 6.200 -4.183 1.00 0.00 12 THR A O 19
ATOM 21831 N N . GLU A 1 13 ? 9.417 7.056 -6.229 1.00 0.00 13 GLU A N 19
ATOM 21832 C CA . GLU A 1 13 ? 8.076 7.585 -6.419 1.00 0.00 13 GLU A CA 19
ATOM 21833 C C . GLU A 1 13 ? 7.289 6.701 -7.389 1.00 0.00 13 GLU A C 19
ATOM 21834 O O . GLU A 1 13 ? 7.704 6.502 -8.529 1.00 0.00 13 GLU A O 19
ATOM 21846 N N . CYS A 1 14 ? 6.167 6.193 -6.900 1.00 0.00 14 CYS A N 19
ATOM 21847 C CA . CYS A 1 14 ? 5.318 5.336 -7.709 1.00 0.00 14 CYS A CA 19
ATOM 21848 C C . CYS A 1 14 ? 4.200 6.192 -8.306 1.00 0.00 14 CYS A C 19
ATOM 21849 O O . CYS A 1 14 ? 3.690 7.099 -7.649 1.00 0.00 14 CYS A O 19
ATOM 21857 N N . ILE A 1 15 ? 3.851 5.874 -9.544 1.00 0.00 15 ILE A N 19
ATOM 21858 C CA . ILE A 1 15 ? 2.802 6.602 -10.237 1.00 0.00 15 ILE A CA 19
ATOM 21859 C C . ILE A 1 15 ? 1.664 5.641 -10.585 1.00 0.00 15 ILE A C 19
ATOM 21860 O O . ILE A 1 15 ? 1.902 4.557 -11.113 1.00 0.00 15 ILE A O 19
ATOM 21876 N N . ALA A 1 16 ? 0.451 6.074 -10.276 1.00 0.00 16 ALA A N 19
ATOM 21877 C CA . ALA A 1 16 ? -0.725 5.266 -10.549 1.00 0.00 16 ALA A CA 19
ATOM 21878 C C . ALA A 1 16 ? -1.102 5.404 -12.026 1.00 0.00 16 ALA A C 19
ATOM 21879 O O . ALA A 1 16 ? -1.292 6.515 -12.519 1.00 0.00 16 ALA A O 19
ATOM 21886 N N . LYS A 1 17 ? -1.198 4.263 -12.689 1.00 0.00 17 LYS A N 19
ATOM 21887 C CA . LYS A 1 17 ? -1.549 4.242 -14.100 1.00 0.00 17 LYS A CA 19
ATOM 21888 C C . LYS A 1 17 ? -3.057 4.448 -14.249 1.00 0.00 17 LYS A C 19
ATOM 21889 O O . LYS A 1 17 ? -3.498 5.311 -15.007 1.00 0.00 17 LYS A O 19
ATOM 21907 N N . TYR A 1 18 ? -3.808 3.642 -13.512 1.00 0.00 18 TYR A N 19
ATOM 21908 C CA . TYR A 1 18 ? -5.258 3.725 -13.553 1.00 0.00 18 TYR A CA 19
ATOM 21909 C C . TYR A 1 18 ? -5.861 3.461 -12.173 1.00 0.00 18 TYR A C 19
ATOM 21910 O O . TYR A 1 18 ? -5.137 3.353 -11.185 1.00 0.00 18 TYR A O 19
ATOM 21928 N N . ASN A 1 19 ? -7.183 3.365 -12.147 1.00 0.00 19 ASN A N 19
ATOM 21929 C CA . ASN A 1 19 ? -7.892 3.116 -10.905 1.00 0.00 19 ASN A CA 19
ATOM 21930 C C . ASN A 1 19 ? -7.686 1.658 -10.488 1.00 0.00 19 ASN A C 19
ATOM 21931 O O . ASN A 1 19 ? -7.514 0.784 -11.337 1.00 0.00 19 ASN A O 19
ATOM 21942 N N . PHE A 1 20 ? -7.709 1.440 -9.180 1.00 0.00 20 PHE A N 19
ATOM 21943 C CA . PHE A 1 20 ? -7.527 0.104 -8.641 1.00 0.00 20 PHE A CA 19
ATOM 21944 C C . PHE A 1 20 ? -8.698 -0.289 -7.739 1.00 0.00 20 PHE A C 19
ATOM 21945 O O . PHE A 1 20 ? -9.291 -1.352 -7.912 1.00 0.00 20 PHE A O 19
ATOM 21962 N N . HIS A 1 21 ? -8.998 0.593 -6.795 1.00 0.00 21 HIS A N 19
ATOM 21963 C CA . HIS A 1 21 ? -10.087 0.352 -5.865 1.00 0.00 21 HIS A CA 19
ATOM 21964 C C . HIS A 1 21 ? -9.555 -0.369 -4.626 1.00 0.00 21 HIS A C 19
ATOM 21965 O O . HIS A 1 21 ? -9.159 -1.531 -4.703 1.00 0.00 21 HIS A O 19
ATOM 21979 N N . GLY A 1 22 ? -9.564 0.349 -3.513 1.00 0.00 22 GLY A N 19
ATOM 21980 C CA . GLY A 1 22 ? -9.087 -0.209 -2.259 1.00 0.00 22 GLY A CA 19
ATOM 21981 C C . GLY A 1 22 ? -9.461 -1.687 -2.139 1.00 0.00 22 GLY A C 19
ATOM 21982 O O . GLY A 1 22 ? -10.608 -2.062 -2.372 1.00 0.00 22 GLY A O 19
ATOM 21986 N N . THR A 1 23 ? -8.468 -2.488 -1.776 1.00 0.00 23 THR A N 19
ATOM 21987 C CA . THR A 1 23 ? -8.679 -3.918 -1.623 1.00 0.00 23 THR A CA 19
ATOM 21988 C C . THR A 1 23 ? -8.561 -4.319 -0.151 1.00 0.00 23 THR A C 19
ATOM 21989 O O . THR A 1 23 ? -9.136 -5.320 0.271 1.00 0.00 23 THR A O 19
ATOM 22000 N N . ALA A 1 24 ? -7.809 -3.517 0.589 1.00 0.00 24 ALA A N 19
ATOM 22001 C CA . ALA A 1 24 ? -7.608 -3.775 2.005 1.00 0.00 24 ALA A CA 19
ATOM 22002 C C . ALA A 1 24 ? -7.518 -2.445 2.755 1.00 0.00 24 ALA A C 19
ATOM 22003 O O . ALA A 1 24 ? -7.029 -1.455 2.214 1.00 0.00 24 ALA A O 19
ATOM 22010 N N . GLU A 1 25 ? -7.999 -2.465 3.990 1.00 0.00 25 GLU A N 19
ATOM 22011 C CA . GLU A 1 25 ? -7.978 -1.272 4.819 1.00 0.00 25 GLU A CA 19
ATOM 22012 C C . GLU A 1 25 ? -6.544 -0.770 4.993 1.00 0.00 25 GLU A C 19
ATOM 22013 O O . GLU A 1 25 ? -6.326 0.384 5.359 1.00 0.00 25 GLU A O 19
ATOM 22025 N N . GLN A 1 26 ? -5.601 -1.661 4.720 1.00 0.00 26 GLN A N 19
ATOM 22026 C CA . GLN A 1 26 ? -4.194 -1.323 4.841 1.00 0.00 26 GLN A CA 19
ATOM 22027 C C . GLN A 1 26 ? -3.675 -0.732 3.528 1.00 0.00 26 GLN A C 19
ATOM 22028 O O . GLN A 1 26 ? -2.654 -0.047 3.512 1.00 0.00 26 GLN A O 19
ATOM 22042 N N . ASP A 1 27 ? -4.402 -1.020 2.459 1.00 0.00 27 ASP A N 19
ATOM 22043 C CA . ASP A 1 27 ? -4.029 -0.527 1.145 1.00 0.00 27 ASP A CA 19
ATOM 22044 C C . ASP A 1 27 ? -4.454 0.937 1.014 1.00 0.00 27 ASP A C 19
ATOM 22045 O O . ASP A 1 27 ? -5.364 1.387 1.710 1.00 0.00 27 ASP A O 19
ATOM 22054 N N . LEU A 1 28 ? -3.777 1.640 0.118 1.00 0.00 28 LEU A N 19
ATOM 22055 C CA . LEU A 1 28 ? -4.074 3.043 -0.113 1.00 0.00 28 LEU A CA 19
ATOM 22056 C C . LEU A 1 28 ? -4.496 3.238 -1.571 1.00 0.00 28 LEU A C 19
ATOM 22057 O O . LEU A 1 28 ? -3.650 3.296 -2.462 1.00 0.00 28 LEU A O 19
ATOM 22073 N N . PRO A 1 29 ? -5.837 3.337 -1.773 1.00 0.00 29 PRO A N 19
ATOM 22074 C CA . PRO A 1 29 ? -6.380 3.524 -3.107 1.00 0.00 29 PRO A CA 19
ATOM 22075 C C . PRO A 1 29 ? -6.167 4.960 -3.590 1.00 0.00 29 PRO A C 19
ATOM 22076 O O . PRO A 1 29 ? -6.373 5.909 -2.835 1.00 0.00 29 PRO A O 19
ATOM 22087 N N . PHE A 1 30 ? -5.758 5.074 -4.845 1.00 0.00 30 PHE A N 19
ATOM 22088 C CA . PHE A 1 30 ? -5.514 6.379 -5.436 1.00 0.00 30 PHE A CA 19
ATOM 22089 C C . PHE A 1 30 ? -6.048 6.439 -6.870 1.00 0.00 30 PHE A C 19
ATOM 22090 O O . PHE A 1 30 ? -6.689 5.498 -7.337 1.00 0.00 30 PHE A O 19
ATOM 22107 N N . CYS A 1 31 ? -5.764 7.554 -7.526 1.00 0.00 31 CYS A N 19
ATOM 22108 C CA . CYS A 1 31 ? -6.208 7.749 -8.897 1.00 0.00 31 CYS A CA 19
ATOM 22109 C C . CYS A 1 31 ? -4.975 7.995 -9.770 1.00 0.00 31 CYS A C 19
ATOM 22110 O O . CYS A 1 31 ? -3.958 8.489 -9.288 1.00 0.00 31 CYS A O 19
ATOM 22118 N N . LYS A 1 32 ? -5.109 7.638 -11.038 1.00 0.00 32 LYS A N 19
ATOM 22119 C CA . LYS A 1 32 ? -4.019 7.814 -11.984 1.00 0.00 32 LYS A CA 19
ATOM 22120 C C . LYS A 1 32 ? -3.445 9.224 -11.837 1.00 0.00 32 LYS A C 19
ATOM 22121 O O . LYS A 1 32 ? -4.186 10.182 -11.628 1.00 0.00 32 LYS A O 19
ATOM 22139 N N . GLY A 1 33 ? -2.126 9.307 -11.950 1.00 0.00 33 GLY A N 19
ATOM 22140 C CA . GLY A 1 33 ? -1.444 10.583 -11.832 1.00 0.00 33 GLY A CA 19
ATOM 22141 C C . GLY A 1 33 ? -0.948 10.810 -10.403 1.00 0.00 33 GLY A C 19
ATOM 22142 O O . GLY A 1 33 ? -0.059 11.630 -10.173 1.00 0.00 33 GLY A O 19
ATOM 22146 N N . ASP A 1 34 ? -1.543 10.070 -9.480 1.00 0.00 34 ASP A N 19
ATOM 22147 C CA . ASP A 1 34 ? -1.173 10.179 -8.079 1.00 0.00 34 ASP A CA 19
ATOM 22148 C C . ASP A 1 34 ? 0.210 9.558 -7.871 1.00 0.00 34 ASP A C 19
ATOM 22149 O O . ASP A 1 34 ? 0.493 8.477 -8.386 1.00 0.00 34 ASP A O 19
ATOM 22158 N N . VAL A 1 35 ? 1.036 10.269 -7.117 1.00 0.00 35 VAL A N 19
ATOM 22159 C CA . VAL A 1 35 ? 2.382 9.802 -6.835 1.00 0.00 35 VAL A CA 19
ATOM 22160 C C . VAL A 1 35 ? 2.499 9.463 -5.347 1.00 0.00 35 VAL A C 19
ATOM 22161 O O . VAL A 1 35 ? 1.980 10.188 -4.500 1.00 0.00 35 VAL A O 19
ATOM 22174 N N . LEU A 1 36 ? 3.183 8.362 -5.075 1.00 0.00 36 LEU A N 19
ATOM 22175 C CA . LEU A 1 36 ? 3.375 7.919 -3.705 1.00 0.00 36 LEU A CA 19
ATOM 22176 C C . LEU A 1 36 ? 4.858 7.627 -3.470 1.00 0.00 36 LEU A C 19
ATOM 22177 O O . LEU A 1 36 ? 5.622 7.472 -4.422 1.00 0.00 36 LEU A O 19
ATOM 22193 N N . THR A 1 37 ? 5.222 7.563 -2.198 1.00 0.00 37 THR A N 19
ATOM 22194 C CA . THR A 1 37 ? 6.600 7.293 -1.827 1.00 0.00 37 THR A CA 19
ATOM 22195 C C . THR A 1 37 ? 6.727 5.890 -1.229 1.00 0.00 37 THR A C 19
ATOM 22196 O O . THR A 1 37 ? 5.929 5.499 -0.379 1.00 0.00 37 THR A O 19
ATOM 22207 N N . ILE A 1 38 ? 7.737 5.171 -1.699 1.00 0.00 38 ILE A N 19
ATOM 22208 C CA . ILE A 1 38 ? 7.978 3.820 -1.222 1.00 0.00 38 ILE A CA 19
ATOM 22209 C C . ILE A 1 38 ? 8.386 3.869 0.252 1.00 0.00 38 ILE A C 19
ATOM 22210 O O . ILE A 1 38 ? 9.179 4.720 0.653 1.00 0.00 38 ILE A O 19
ATOM 22226 N N . VAL A 1 39 ? 7.825 2.947 1.019 1.00 0.00 39 VAL A N 19
ATOM 22227 C CA . VAL A 1 39 ? 8.120 2.874 2.440 1.00 0.00 39 VAL A CA 19
ATOM 22228 C C . VAL A 1 39 ? 8.779 1.528 2.752 1.00 0.00 39 VAL A C 19
ATOM 22229 O O . VAL A 1 39 ? 9.654 1.446 3.612 1.00 0.00 39 VAL A O 19
ATOM 22242 N N . ALA A 1 40 ? 8.331 0.507 2.035 1.00 0.00 40 ALA A N 19
ATOM 22243 C CA . ALA A 1 40 ? 8.867 -0.830 2.224 1.00 0.00 40 ALA A CA 19
ATOM 22244 C C . ALA A 1 40 ? 8.248 -1.774 1.190 1.00 0.00 40 ALA A C 19
ATOM 22245 O O . ALA A 1 40 ? 7.191 -1.482 0.633 1.00 0.00 40 ALA A O 19
ATOM 22252 N N . VAL A 1 41 ? 8.931 -2.886 0.967 1.00 0.00 41 VAL A N 19
ATOM 22253 C CA . VAL A 1 41 ? 8.461 -3.873 0.011 1.00 0.00 41 VAL A CA 19
ATOM 22254 C C . VAL A 1 41 ? 7.709 -4.979 0.754 1.00 0.00 41 VAL A C 19
ATOM 22255 O O . VAL A 1 41 ? 7.813 -5.094 1.974 1.00 0.00 41 VAL A O 19
ATOM 22268 N N . THR A 1 42 ? 6.969 -5.766 -0.013 1.00 0.00 42 THR A N 19
ATOM 22269 C CA . THR A 1 42 ? 6.200 -6.859 0.557 1.00 0.00 42 THR A CA 19
ATOM 22270 C C . THR A 1 42 ? 6.700 -8.201 0.020 1.00 0.00 42 THR A C 19
ATOM 22271 O O . THR A 1 42 ? 7.552 -8.240 -0.866 1.00 0.00 42 THR A O 19
ATOM 22282 N N . LYS A 1 43 ? 6.150 -9.269 0.579 1.00 0.00 43 LYS A N 19
ATOM 22283 C CA . LYS A 1 43 ? 6.529 -10.609 0.167 1.00 0.00 43 LYS A CA 19
ATOM 22284 C C . LYS A 1 43 ? 6.174 -10.805 -1.308 1.00 0.00 43 LYS A C 19
ATOM 22285 O O . LYS A 1 43 ? 6.769 -11.639 -1.990 1.00 0.00 43 LYS A O 19
ATOM 22303 N N . ASP A 1 44 ? 5.206 -10.021 -1.760 1.00 0.00 44 ASP A N 19
ATOM 22304 C CA . ASP A 1 44 ? 4.764 -10.098 -3.142 1.00 0.00 44 ASP A CA 19
ATOM 22305 C C . ASP A 1 44 ? 5.563 -9.101 -3.984 1.00 0.00 44 ASP A C 19
ATOM 22306 O O . ASP A 1 44 ? 6.063 -8.104 -3.465 1.00 0.00 44 ASP A O 19
ATOM 22315 N N . PRO A 1 45 ? 5.662 -9.413 -5.304 1.00 0.00 45 PRO A N 19
ATOM 22316 C CA . PRO A 1 45 ? 6.392 -8.557 -6.224 1.00 0.00 45 PRO A CA 19
ATOM 22317 C C . PRO A 1 45 ? 5.593 -7.293 -6.547 1.00 0.00 45 PRO A C 19
ATOM 22318 O O . PRO A 1 45 ? 6.054 -6.181 -6.293 1.00 0.00 45 PRO A O 19
ATOM 22329 N N . ASN A 1 46 ? 4.409 -7.505 -7.102 1.00 0.00 46 ASN A N 19
ATOM 22330 C CA . ASN A 1 46 ? 3.542 -6.397 -7.462 1.00 0.00 46 ASN A CA 19
ATOM 22331 C C . ASN A 1 46 ? 2.832 -5.882 -6.208 1.00 0.00 46 ASN A C 19
ATOM 22332 O O . ASN A 1 46 ? 1.644 -5.562 -6.251 1.00 0.00 46 ASN A O 19
ATOM 22343 N N . TRP A 1 47 ? 3.588 -5.817 -5.123 1.00 0.00 47 TRP A N 19
ATOM 22344 C CA . TRP A 1 47 ? 3.046 -5.347 -3.860 1.00 0.00 47 TRP A CA 19
ATOM 22345 C C . TRP A 1 47 ? 4.132 -4.532 -3.153 1.00 0.00 47 TRP A C 19
ATOM 22346 O O . TRP A 1 47 ? 5.251 -5.009 -2.973 1.00 0.00 47 TRP A O 19
ATOM 22367 N N . TYR A 1 48 ? 3.762 -3.318 -2.772 1.00 0.00 48 TYR A N 19
ATOM 22368 C CA . TYR A 1 48 ? 4.691 -2.434 -2.089 1.00 0.00 48 TYR A CA 19
ATOM 22369 C C . TYR A 1 48 ? 3.946 -1.443 -1.192 1.00 0.00 48 TYR A C 19
ATOM 22370 O O . TYR A 1 48 ? 2.889 -0.936 -1.565 1.00 0.00 48 TYR A O 19
ATOM 22388 N N . LYS A 1 49 ? 4.525 -1.199 -0.026 1.00 0.00 49 LYS A N 19
ATOM 22389 C CA . LYS A 1 49 ? 3.930 -0.278 0.927 1.00 0.00 49 LYS A CA 19
ATOM 22390 C C . LYS A 1 49 ? 4.529 1.116 0.727 1.00 0.00 49 LYS A C 19
ATOM 22391 O O . LYS A 1 49 ? 5.744 1.290 0.813 1.00 0.00 49 LYS A O 19
ATOM 22409 N N . ALA A 1 50 ? 3.650 2.071 0.465 1.00 0.00 50 ALA A N 19
ATOM 22410 C CA . ALA A 1 50 ? 4.078 3.444 0.253 1.00 0.00 50 ALA A CA 19
ATOM 22411 C C . ALA A 1 50 ? 3.173 4.385 1.050 1.00 0.00 50 ALA A C 19
ATOM 22412 O O . ALA A 1 50 ? 2.133 3.968 1.560 1.00 0.00 50 ALA A O 19
ATOM 22419 N N . LYS A 1 51 ? 3.601 5.636 1.135 1.00 0.00 51 LYS A N 19
ATOM 22420 C CA . LYS A 1 51 ? 2.842 6.638 1.863 1.00 0.00 51 LYS A CA 19
ATOM 22421 C C . LYS A 1 51 ? 2.427 7.754 0.900 1.00 0.00 51 LYS A C 19
ATOM 22422 O O . LYS A 1 51 ? 3.068 7.962 -0.128 1.00 0.00 51 LYS A O 19
ATOM 22440 N N . ASN A 1 52 ? 1.357 8.443 1.270 1.00 0.00 52 ASN A N 19
ATOM 22441 C CA . ASN A 1 52 ? 0.849 9.531 0.453 1.00 0.00 52 ASN A CA 19
ATOM 22442 C C . ASN A 1 52 ? 1.394 10.858 0.983 1.00 0.00 52 ASN A C 19
ATOM 22443 O O . ASN A 1 52 ? 2.097 10.886 1.993 1.00 0.00 52 ASN A O 19
ATOM 22454 N N . LYS A 1 53 ? 1.052 11.927 0.279 1.00 0.00 53 LYS A N 19
ATOM 22455 C CA . LYS A 1 53 ? 1.499 13.254 0.666 1.00 0.00 53 LYS A CA 19
ATOM 22456 C C . LYS A 1 53 ? 0.755 13.690 1.930 1.00 0.00 53 LYS A C 19
ATOM 22457 O O . LYS A 1 53 ? 1.101 14.698 2.542 1.00 0.00 53 LYS A O 19
ATOM 22475 N N . VAL A 1 54 ? -0.254 12.907 2.284 1.00 0.00 54 VAL A N 19
ATOM 22476 C CA . VAL A 1 54 ? -1.050 13.199 3.464 1.00 0.00 54 VAL A CA 19
ATOM 22477 C C . VAL A 1 54 ? -0.342 12.644 4.701 1.00 0.00 54 VAL A C 19
ATOM 22478 O O . VAL A 1 54 ? -0.689 12.993 5.828 1.00 0.00 54 VAL A O 19
ATOM 22491 N N . GLY A 1 55 ? 0.637 11.786 4.450 1.00 0.00 55 GLY A N 19
ATOM 22492 C CA . GLY A 1 55 ? 1.395 11.179 5.529 1.00 0.00 55 GLY A CA 19
ATOM 22493 C C . GLY A 1 55 ? 0.906 9.758 5.812 1.00 0.00 55 GLY A C 19
ATOM 22494 O O . GLY A 1 55 ? 1.459 9.064 6.664 1.00 0.00 55 GLY A O 19
ATOM 22498 N N . ARG A 1 56 ? -0.128 9.365 5.081 1.00 0.00 56 ARG A N 19
ATOM 22499 C CA . ARG A 1 56 ? -0.699 8.039 5.242 1.00 0.00 56 ARG A CA 19
ATOM 22500 C C . ARG A 1 56 ? 0.273 6.976 4.724 1.00 0.00 56 ARG A C 19
ATOM 22501 O O . ARG A 1 56 ? 1.056 7.238 3.812 1.00 0.00 56 ARG A O 19
ATOM 22518 N N . GLU A 1 57 ? 0.190 5.801 5.328 1.00 0.00 57 GLU A N 19
ATOM 22519 C CA . GLU A 1 57 ? 1.052 4.697 4.940 1.00 0.00 57 GLU A CA 19
ATOM 22520 C C . GLU A 1 57 ? 0.239 3.407 4.813 1.00 0.00 57 GLU A C 19
ATOM 22521 O O . GLU A 1 57 ? -0.546 3.074 5.699 1.00 0.00 57 GLU A O 19
ATOM 22533 N N . GLY A 1 58 ? 0.455 2.717 3.703 1.00 0.00 58 GLY A N 19
ATOM 22534 C CA . GLY A 1 58 ? -0.249 1.470 3.448 1.00 0.00 58 GLY A CA 19
ATOM 22535 C C . GLY A 1 58 ? 0.422 0.682 2.322 1.00 0.00 58 GLY A C 19
ATOM 22536 O O . GLY A 1 58 ? 1.583 0.924 1.997 1.00 0.00 58 GLY A O 19
ATOM 22540 N N . ILE A 1 59 ? -0.338 -0.245 1.758 1.00 0.00 59 ILE A N 19
ATOM 22541 C CA . ILE A 1 59 ? 0.168 -1.070 0.675 1.00 0.00 59 ILE A CA 19
ATOM 22542 C C . ILE A 1 59 ? -0.557 -0.705 -0.622 1.00 0.00 59 ILE A C 19
ATOM 22543 O O . ILE A 1 59 ? -1.710 -0.277 -0.592 1.00 0.00 59 ILE A O 19
ATOM 22559 N N . ILE A 1 60 ? 0.146 -0.889 -1.729 1.00 0.00 60 ILE A N 19
ATOM 22560 C CA . ILE A 1 60 ? -0.417 -0.585 -3.033 1.00 0.00 60 ILE A CA 19
ATOM 22561 C C . ILE A 1 60 ? 0.124 -1.579 -4.063 1.00 0.00 60 ILE A C 19
ATOM 22562 O O . ILE A 1 60 ? 1.327 -1.830 -4.116 1.00 0.00 60 ILE A O 19
ATOM 22578 N N . PRO A 1 61 ? -0.815 -2.132 -4.876 1.00 0.00 61 PRO A N 19
ATOM 22579 C CA . PRO A 1 61 ? -0.445 -3.093 -5.901 1.00 0.00 61 PRO A CA 19
ATOM 22580 C C . PRO A 1 61 ? 0.224 -2.399 -7.088 1.00 0.00 61 PRO A C 19
ATOM 22581 O O . PRO A 1 61 ? -0.373 -1.527 -7.719 1.00 0.00 61 PRO A O 19
ATOM 22592 N N . ALA A 1 62 ? 1.455 -2.811 -7.357 1.00 0.00 62 ALA A N 19
ATOM 22593 C CA . ALA A 1 62 ? 2.211 -2.238 -8.458 1.00 0.00 62 ALA A CA 19
ATOM 22594 C C . ALA A 1 62 ? 1.468 -2.495 -9.770 1.00 0.00 62 ALA A C 19
ATOM 22595 O O . ALA A 1 62 ? 1.762 -1.869 -10.788 1.00 0.00 62 ALA A O 19
ATOM 22602 N N . ASN A 1 63 ? 0.519 -3.417 -9.704 1.00 0.00 63 ASN A N 19
ATOM 22603 C CA . ASN A 1 63 ? -0.270 -3.765 -10.875 1.00 0.00 63 ASN A CA 19
ATOM 22604 C C . ASN A 1 63 ? -1.126 -2.564 -11.283 1.00 0.00 63 ASN A C 19
ATOM 22605 O O . ASN A 1 63 ? -1.744 -2.570 -12.346 1.00 0.00 63 ASN A O 19
ATOM 22616 N N . TYR A 1 64 ? -1.136 -1.563 -10.415 1.00 0.00 64 TYR A N 19
ATOM 22617 C CA . TYR A 1 64 ? -1.906 -0.357 -10.672 1.00 0.00 64 TYR A CA 19
ATOM 22618 C C . TYR A 1 64 ? -1.026 0.889 -10.562 1.00 0.00 64 TYR A C 19
ATOM 22619 O O . TYR A 1 64 ? -1.493 2.004 -10.790 1.00 0.00 64 TYR A O 19
ATOM 22637 N N . VAL A 1 65 ? 0.231 0.659 -10.211 1.00 0.00 65 VAL A N 19
ATOM 22638 C CA . VAL A 1 65 ? 1.179 1.750 -10.068 1.00 0.00 65 VAL A CA 19
ATOM 22639 C C . VAL A 1 65 ? 2.562 1.280 -10.525 1.00 0.00 65 VAL A C 19
ATOM 22640 O O . VAL A 1 65 ? 2.922 0.120 -10.332 1.00 0.00 65 VAL A O 19
ATOM 22653 N N . GLN A 1 66 ? 3.300 2.206 -11.120 1.00 0.00 66 GLN A N 19
ATOM 22654 C CA . GLN A 1 66 ? 4.634 1.901 -11.605 1.00 0.00 66 GLN A CA 19
ATOM 22655 C C . GLN A 1 66 ? 5.685 2.639 -10.770 1.00 0.00 66 GLN A C 19
ATOM 22656 O O . GLN A 1 66 ? 5.393 3.676 -10.177 1.00 0.00 66 GLN A O 19
ATOM 22670 N N . LYS A 1 67 ? 6.882 2.073 -10.751 1.00 0.00 67 LYS A N 19
ATOM 22671 C CA . LYS A 1 67 ? 7.976 2.664 -9.999 1.00 0.00 67 LYS A CA 19
ATOM 22672 C C . LYS A 1 67 ? 8.853 3.487 -10.945 1.00 0.00 67 LYS A C 19
ATOM 22673 O O . LYS A 1 67 ? 9.508 2.935 -11.827 1.00 0.00 67 LYS A O 19
ATOM 22691 N N . ARG A 1 68 ? 8.840 4.793 -10.727 1.00 0.00 68 ARG A N 19
ATOM 22692 C CA . ARG A 1 68 ? 9.626 5.698 -11.549 1.00 0.00 68 ARG A CA 19
ATOM 22693 C C . ARG A 1 68 ? 11.119 5.424 -11.359 1.00 0.00 68 ARG A C 19
ATOM 22694 O O . ARG A 1 68 ? 11.924 5.719 -12.241 1.00 0.00 68 ARG A O 19
ATOM 22711 N N . GLU A 1 69 ? 11.444 4.863 -10.203 1.00 0.00 69 GLU A N 19
ATOM 22712 C CA . GLU A 1 69 ? 12.826 4.546 -9.887 1.00 0.00 69 GLU A CA 19
ATOM 22713 C C . GLU A 1 69 ? 13.089 3.053 -10.095 1.00 0.00 69 GLU A C 19
ATOM 22714 O O . GLU A 1 69 ? 13.561 2.645 -11.156 1.00 0.00 69 GLU A O 19
ATOM 22726 N N . ILE B 2 8 ? -13.026 -7.858 -18.749 1.00 0.00 8 ILE B N 19
ATOM 22727 C CA . ILE B 2 8 ? -12.663 -7.861 -17.343 1.00 0.00 8 ILE B CA 19
ATOM 22728 C C . ILE B 2 8 ? -11.259 -8.449 -17.184 1.00 0.00 8 ILE B C 19
ATOM 22729 O O . ILE B 2 8 ? -11.036 -9.624 -17.477 1.00 0.00 8 ILE B O 19
ATOM 22745 N N . PRO B 2 9 ? -10.323 -7.584 -16.710 1.00 0.00 9 PRO B N 19
ATOM 22746 C CA . PRO B 2 9 ? -8.947 -8.004 -16.510 1.00 0.00 9 PRO B CA 19
ATOM 22747 C C . PRO B 2 9 ? -8.818 -8.882 -15.263 1.00 0.00 9 PRO B C 19
ATOM 22748 O O . PRO B 2 9 ? -9.783 -9.058 -14.522 1.00 0.00 9 PRO B O 19
ATOM 22759 N N . PRO B 2 10 ? -7.586 -9.422 -15.066 1.00 0.00 10 PRO B N 19
ATOM 22760 C CA . PRO B 2 10 ? -7.318 -10.276 -13.921 1.00 0.00 10 PRO B CA 19
ATOM 22761 C C . PRO B 2 10 ? -7.200 -9.452 -12.637 1.00 0.00 10 PRO B C 19
ATOM 22762 O O . PRO B 2 10 ? -6.755 -8.306 -12.670 1.00 0.00 10 PRO B O 19
ATOM 22773 N N . PRO B 2 11 ? -7.618 -10.084 -11.507 1.00 0.00 11 PRO B N 19
ATOM 22774 C CA . PRO B 2 11 ? -7.565 -9.422 -10.216 1.00 0.00 11 PRO B CA 19
ATOM 22775 C C . PRO B 2 11 ? -6.129 -9.360 -9.691 1.00 0.00 11 PRO B C 19
ATOM 22776 O O . PRO B 2 11 ? -5.316 -10.234 -9.990 1.00 0.00 11 PRO B O 19
ATOM 22787 N N . LEU B 2 12 ? -5.860 -8.318 -8.918 1.00 0.00 12 LEU B N 19
ATOM 22788 C CA . LEU B 2 12 ? -4.536 -8.131 -8.349 1.00 0.00 12 LEU B CA 19
ATOM 22789 C C . LEU B 2 12 ? -4.068 -9.443 -7.715 1.00 0.00 12 LEU B C 19
ATOM 22790 O O . LEU B 2 12 ? -4.824 -10.411 -7.651 1.00 0.00 12 LEU B O 19
ATOM 22806 N N . PRO B 2 13 ? -2.790 -9.432 -7.250 1.00 0.00 13 PRO B N 19
ATOM 22807 C CA . PRO B 2 13 ? -2.212 -10.609 -6.624 1.00 0.00 13 PRO B CA 19
ATOM 22808 C C . PRO B 2 13 ? -2.762 -10.804 -5.209 1.00 0.00 13 PRO B C 19
ATOM 22809 O O . PRO B 2 13 ? -3.081 -9.833 -4.525 1.00 0.00 13 PRO B O 19
ATOM 22820 N N . GLU B 2 14 ? -2.854 -12.065 -4.813 1.00 0.00 14 GLU B N 19
ATOM 22821 C CA . GLU B 2 14 ? -3.360 -12.399 -3.492 1.00 0.00 14 GLU B CA 19
ATOM 22822 C C . GLU B 2 14 ? -2.636 -11.577 -2.424 1.00 0.00 14 GLU B C 19
ATOM 22823 O O . GLU B 2 14 ? -1.429 -11.721 -2.236 1.00 0.00 14 GLU B O 19
ATOM 22835 N N . ARG B 2 15 ? -3.403 -10.734 -1.750 1.00 0.00 15 ARG B N 19
ATOM 22836 C CA . ARG B 2 15 ? -2.851 -9.889 -0.704 1.00 0.00 15 ARG B CA 19
ATOM 22837 C C . ARG B 2 15 ? -2.389 -10.742 0.478 1.00 0.00 15 ARG B C 19
ATOM 22838 O O . ARG B 2 15 ? -3.170 -11.027 1.384 1.00 0.00 15 ARG B O 19
ATOM 22855 N N . THR B 2 16 ? -1.122 -11.125 0.432 1.00 0.00 16 THR B N 19
ATOM 22856 C CA . THR B 2 16 ? -0.547 -11.940 1.489 1.00 0.00 16 THR B CA 19
ATOM 22857 C C . THR B 2 16 ? -0.330 -11.102 2.750 1.00 0.00 16 THR B C 19
ATOM 22858 O O . THR B 2 16 ? -0.025 -9.913 2.664 1.00 0.00 16 THR B O 19
ATOM 22869 N N . PRO B 2 17 ? -0.501 -11.772 3.921 1.00 0.00 17 PRO B N 19
ATOM 22870 C CA . PRO B 2 17 ? -0.326 -11.101 5.199 1.00 0.00 17 PRO B CA 19
ATOM 22871 C C . PRO B 2 17 ? 1.157 -10.877 5.502 1.00 0.00 17 PRO B C 19
ATOM 22872 O O . PRO B 2 17 ? 1.502 -10.068 6.362 1.00 0.00 17 PRO B O 19
ATOM 22883 N N . GLU B 2 18 ? 1.993 -11.608 4.781 1.00 0.00 18 GLU B N 19
ATOM 22884 C CA . GLU B 2 18 ? 3.431 -11.499 4.962 1.00 0.00 18 GLU B CA 19
ATOM 22885 C C . GLU B 2 18 ? 3.905 -10.089 4.605 1.00 0.00 18 GLU B C 19
ATOM 22886 O O . GLU B 2 18 ? 5.016 -9.696 4.958 1.00 0.00 18 GLU B O 19
ATOM 22898 N N . SER B 2 19 ? 3.039 -9.366 3.909 1.00 0.00 19 SER B N 19
ATOM 22899 C CA . SER B 2 19 ? 3.356 -8.008 3.500 1.00 0.00 19 SER B CA 19
ATOM 22900 C C . SER B 2 19 ? 3.701 -7.160 4.726 1.00 0.00 19 SER B C 19
ATOM 22901 O O . SER B 2 19 ? 4.484 -6.216 4.631 1.00 0.00 19 SER B O 19
ATOM 22909 N N . PHE B 2 20 ? 3.101 -7.527 5.848 1.00 0.00 20 PHE B N 19
ATOM 22910 C CA . PHE B 2 20 ? 3.335 -6.811 7.091 1.00 0.00 20 PHE B CA 19
ATOM 22911 C C . PHE B 2 20 ? 4.820 -6.822 7.458 1.00 0.00 20 PHE B C 19
ATOM 22912 O O . PHE B 2 20 ? 5.258 -6.054 8.314 1.00 0.00 20 PHE B O 19
ATOM 22929 N N . ILE B 2 21 ? 5.555 -7.702 6.794 1.00 0.00 21 ILE B N 19
ATOM 22930 C CA . ILE B 2 21 ? 6.982 -7.823 7.040 1.00 0.00 21 ILE B CA 19
ATOM 22931 C C . ILE B 2 21 ? 7.750 -7.392 5.789 1.00 0.00 21 ILE B C 19
ATOM 22932 O O . ILE B 2 21 ? 7.435 -7.827 4.683 1.00 0.00 21 ILE B O 19
ATOM 22948 N N . VAL B 2 22 ? 8.742 -6.540 6.006 1.00 0.00 22 VAL B N 19
ATOM 22949 C CA . VAL B 2 22 ? 9.557 -6.046 4.910 1.00 0.00 22 VAL B CA 19
ATOM 22950 C C . VAL B 2 22 ? 10.746 -6.985 4.700 1.00 0.00 22 VAL B C 19
ATOM 22951 O O . VAL B 2 22 ? 11.570 -7.159 5.596 1.00 0.00 22 VAL B O 19
ATOM 22964 N N . VAL B 2 23 ? 10.798 -7.565 3.510 1.00 0.00 23 VAL B N 19
ATOM 22965 C CA . VAL B 2 23 ? 11.873 -8.482 3.170 1.00 0.00 23 VAL B CA 19
ATOM 22966 C C . VAL B 2 23 ? 13.197 -7.715 3.126 1.00 0.00 23 VAL B C 19
ATOM 22967 O O . VAL B 2 23 ? 13.380 -6.835 2.286 1.00 0.00 23 VAL B O 19
ATOM 22980 N N . GLU B 2 24 ? 14.085 -8.077 4.039 1.00 0.00 24 GLU B N 19
ATOM 22981 C CA . GLU B 2 24 ? 15.385 -7.434 4.114 1.00 0.00 24 GLU B CA 19
ATOM 22982 C C . GLU B 2 24 ? 16.316 -7.990 3.034 1.00 0.00 24 GLU B C 19
ATOM 22983 O O . GLU B 2 24 ? 17.414 -8.454 3.335 1.00 0.00 24 GLU B O 19
ATOM 22995 N N . GLU B 2 25 ? 15.841 -7.924 1.799 1.00 0.00 25 GLU B N 19
ATOM 22996 C CA . GLU B 2 25 ? 16.618 -8.415 0.672 1.00 0.00 25 GLU B CA 19
ATOM 22997 C C . GLU B 2 25 ? 17.398 -9.669 1.072 1.00 0.00 25 GLU B C 19
ATOM 22998 O O . GLU B 2 25 ? 17.328 -10.691 0.392 1.00 0.00 25 GLU B O 19
ATOM 23010 N N . SER A 1 10 ? 11.719 4.772 1.397 1.00 0.00 10 SER A N 20
ATOM 23011 C CA . SER A 1 10 ? 11.520 6.186 1.136 1.00 0.00 10 SER A CA 20
ATOM 23012 C C . SER A 1 10 ? 12.523 6.671 0.087 1.00 0.00 10 SER A C 20
ATOM 23013 O O . SER A 1 10 ? 13.513 7.319 0.422 1.00 0.00 10 SER A O 20
ATOM 23021 N N . GLY A 1 11 ? 12.231 6.340 -1.163 1.00 0.00 11 GLY A N 20
ATOM 23022 C CA . GLY A 1 11 ? 13.096 6.733 -2.263 1.00 0.00 11 GLY A CA 20
ATOM 23023 C C . GLY A 1 11 ? 12.387 6.554 -3.607 1.00 0.00 11 GLY A C 20
ATOM 23024 O O . GLY A 1 11 ? 12.222 7.514 -4.358 1.00 0.00 11 GLY A O 20
ATOM 23028 N N . THR A 1 12 ? 11.988 5.319 -3.869 1.00 0.00 12 THR A N 20
ATOM 23029 C CA . THR A 1 12 ? 11.301 5.002 -5.110 1.00 0.00 12 THR A CA 20
ATOM 23030 C C . THR A 1 12 ? 9.925 5.670 -5.143 1.00 0.00 12 THR A C 20
ATOM 23031 O O . THR A 1 12 ? 9.185 5.626 -4.161 1.00 0.00 12 THR A O 20
ATOM 23042 N N . GLU A 1 13 ? 9.622 6.272 -6.284 1.00 0.00 13 GLU A N 20
ATOM 23043 C CA . GLU A 1 13 ? 8.348 6.947 -6.459 1.00 0.00 13 GLU A CA 20
ATOM 23044 C C . GLU A 1 13 ? 7.422 6.114 -7.346 1.00 0.00 13 GLU A C 20
ATOM 23045 O O . GLU A 1 13 ? 7.776 5.776 -8.475 1.00 0.00 13 GLU A O 20
ATOM 23057 N N . CYS A 1 14 ? 6.254 5.805 -6.803 1.00 0.00 14 CYS A N 20
ATOM 23058 C CA . CYS A 1 14 ? 5.274 5.017 -7.531 1.00 0.00 14 CYS A CA 20
ATOM 23059 C C . CYS A 1 14 ? 4.279 5.975 -8.190 1.00 0.00 14 CYS A C 20
ATOM 23060 O O . CYS A 1 14 ? 3.846 6.946 -7.572 1.00 0.00 14 CYS A O 20
ATOM 23068 N N . ILE A 1 15 ? 3.947 5.668 -9.434 1.00 0.00 15 ILE A N 20
ATOM 23069 C CA . ILE A 1 15 ? 3.011 6.491 -10.183 1.00 0.00 15 ILE A CA 20
ATOM 23070 C C . ILE A 1 15 ? 1.677 5.752 -10.310 1.00 0.00 15 ILE A C 20
ATOM 23071 O O . ILE A 1 15 ? 1.644 4.589 -10.712 1.00 0.00 15 ILE A O 20
ATOM 23087 N N . ALA A 1 16 ? 0.611 6.456 -9.959 1.00 0.00 16 ALA A N 20
ATOM 23088 C CA . ALA A 1 16 ? -0.721 5.881 -10.028 1.00 0.00 16 ALA A CA 20
ATOM 23089 C C . ALA A 1 16 ? -1.225 5.944 -11.472 1.00 0.00 16 ALA A C 20
ATOM 23090 O O . ALA A 1 16 ? -1.334 7.024 -12.048 1.00 0.00 16 ALA A O 20
ATOM 23097 N N . LYS A 1 17 ? -1.516 4.771 -12.014 1.00 0.00 17 LYS A N 20
ATOM 23098 C CA . LYS A 1 17 ? -2.005 4.678 -13.379 1.00 0.00 17 LYS A CA 20
ATOM 23099 C C . LYS A 1 17 ? -3.446 5.189 -13.436 1.00 0.00 17 LYS A C 20
ATOM 23100 O O . LYS A 1 17 ? -3.784 6.015 -14.283 1.00 0.00 17 LYS A O 20
ATOM 23118 N N . TYR A 1 18 ? -4.258 4.677 -12.523 1.00 0.00 18 TYR A N 20
ATOM 23119 C CA . TYR A 1 18 ? -5.656 5.070 -12.459 1.00 0.00 18 TYR A CA 20
ATOM 23120 C C . TYR A 1 18 ? -6.191 4.959 -11.029 1.00 0.00 18 TYR A C 20
ATOM 23121 O O . TYR A 1 18 ? -5.423 4.761 -10.088 1.00 0.00 18 TYR A O 20
ATOM 23139 N N . ASN A 1 19 ? -7.504 5.092 -10.912 1.00 0.00 19 ASN A N 20
ATOM 23140 C CA . ASN A 1 19 ? -8.151 5.010 -9.613 1.00 0.00 19 ASN A CA 20
ATOM 23141 C C . ASN A 1 19 ? -8.349 3.539 -9.240 1.00 0.00 19 ASN A C 20
ATOM 23142 O O . ASN A 1 19 ? -8.996 2.791 -9.970 1.00 0.00 19 ASN A O 20
ATOM 23153 N N . PHE A 1 20 ? -7.778 3.170 -8.102 1.00 0.00 20 PHE A N 20
ATOM 23154 C CA . PHE A 1 20 ? -7.883 1.801 -7.623 1.00 0.00 20 PHE A CA 20
ATOM 23155 C C . PHE A 1 20 ? -8.978 1.675 -6.561 1.00 0.00 20 PHE A C 20
ATOM 23156 O O . PHE A 1 20 ? -8.831 2.179 -5.449 1.00 0.00 20 PHE A O 20
ATOM 23173 N N . HIS A 1 21 ? -10.053 1.000 -6.943 1.00 0.00 21 HIS A N 20
ATOM 23174 C CA . HIS A 1 21 ? -11.172 0.802 -6.039 1.00 0.00 21 HIS A CA 20
ATOM 23175 C C . HIS A 1 21 ? -10.649 0.472 -4.639 1.00 0.00 21 HIS A C 20
ATOM 23176 O O . HIS A 1 21 ? -11.132 1.018 -3.648 1.00 0.00 21 HIS A O 20
ATOM 23190 N N . GLY A 1 22 ? -9.668 -0.418 -4.603 1.00 0.00 22 GLY A N 20
ATOM 23191 C CA . GLY A 1 22 ? -9.074 -0.827 -3.342 1.00 0.00 22 GLY A CA 20
ATOM 23192 C C . GLY A 1 22 ? -9.216 -2.336 -3.132 1.00 0.00 22 GLY A C 20
ATOM 23193 O O . GLY A 1 22 ? -10.150 -2.953 -3.644 1.00 0.00 22 GLY A O 20
ATOM 23197 N N . THR A 1 23 ? -8.277 -2.887 -2.378 1.00 0.00 23 THR A N 20
ATOM 23198 C CA . THR A 1 23 ? -8.285 -4.312 -2.094 1.00 0.00 23 THR A CA 20
ATOM 23199 C C . THR A 1 23 ? -8.391 -4.555 -0.588 1.00 0.00 23 THR A C 20
ATOM 23200 O O . THR A 1 23 ? -9.040 -5.505 -0.153 1.00 0.00 23 THR A O 20
ATOM 23211 N N . ALA A 1 24 ? -7.744 -3.680 0.168 1.00 0.00 24 ALA A N 20
ATOM 23212 C CA . ALA A 1 24 ? -7.758 -3.787 1.616 1.00 0.00 24 ALA A CA 20
ATOM 23213 C C . ALA A 1 24 ? -7.686 -2.387 2.229 1.00 0.00 24 ALA A C 20
ATOM 23214 O O . ALA A 1 24 ? -7.074 -1.487 1.656 1.00 0.00 24 ALA A O 20
ATOM 23221 N N . GLU A 1 25 ? -8.319 -2.247 3.384 1.00 0.00 25 GLU A N 20
ATOM 23222 C CA . GLU A 1 25 ? -8.334 -0.972 4.079 1.00 0.00 25 GLU A CA 20
ATOM 23223 C C . GLU A 1 25 ? -6.911 -0.551 4.447 1.00 0.00 25 GLU A C 20
ATOM 23224 O O . GLU A 1 25 ? -6.674 0.600 4.810 1.00 0.00 25 GLU A O 20
ATOM 23236 N N . GLN A 1 26 ? -5.998 -1.505 4.340 1.00 0.00 26 GLN A N 20
ATOM 23237 C CA . GLN A 1 26 ? -4.604 -1.248 4.656 1.00 0.00 26 GLN A CA 20
ATOM 23238 C C . GLN A 1 26 ? -3.868 -0.721 3.423 1.00 0.00 26 GLN A C 20
ATOM 23239 O O . GLN A 1 26 ? -2.783 -0.154 3.538 1.00 0.00 26 GLN A O 20
ATOM 23253 N N . ASP A 1 27 ? -4.488 -0.927 2.270 1.00 0.00 27 ASP A N 20
ATOM 23254 C CA . ASP A 1 27 ? -3.906 -0.479 1.017 1.00 0.00 27 ASP A CA 20
ATOM 23255 C C . ASP A 1 27 ? -3.758 1.044 1.044 1.00 0.00 27 ASP A C 20
ATOM 23256 O O . ASP A 1 27 ? -3.927 1.669 2.089 1.00 0.00 27 ASP A O 20
ATOM 23265 N N . LEU A 1 28 ? -3.444 1.596 -0.119 1.00 0.00 28 LEU A N 20
ATOM 23266 C CA . LEU A 1 28 ? -3.272 3.034 -0.243 1.00 0.00 28 LEU A CA 20
ATOM 23267 C C . LEU A 1 28 ? -4.008 3.526 -1.490 1.00 0.00 28 LEU A C 20
ATOM 23268 O O . LEU A 1 28 ? -3.506 3.393 -2.605 1.00 0.00 28 LEU A O 20
ATOM 23284 N N . PRO A 1 29 ? -5.219 4.101 -1.253 1.00 0.00 29 PRO A N 20
ATOM 23285 C CA . PRO A 1 29 ? -6.029 4.613 -2.345 1.00 0.00 29 PRO A CA 20
ATOM 23286 C C . PRO A 1 29 ? -5.466 5.935 -2.872 1.00 0.00 29 PRO A C 20
ATOM 23287 O O . PRO A 1 29 ? -5.133 6.827 -2.093 1.00 0.00 29 PRO A O 20
ATOM 23298 N N . PHE A 1 30 ? -5.377 6.020 -4.191 1.00 0.00 30 PHE A N 20
ATOM 23299 C CA . PHE A 1 30 ? -4.860 7.217 -4.830 1.00 0.00 30 PHE A CA 20
ATOM 23300 C C . PHE A 1 30 ? -5.673 7.566 -6.079 1.00 0.00 30 PHE A C 20
ATOM 23301 O O . PHE A 1 30 ? -6.611 6.854 -6.433 1.00 0.00 30 PHE A O 20
ATOM 23318 N N . CYS A 1 31 ? -5.284 8.663 -6.711 1.00 0.00 31 CYS A N 20
ATOM 23319 C CA . CYS A 1 31 ? -5.965 9.116 -7.913 1.00 0.00 31 CYS A CA 20
ATOM 23320 C C . CYS A 1 31 ? -4.956 9.127 -9.062 1.00 0.00 31 CYS A C 20
ATOM 23321 O O . CYS A 1 31 ? -3.789 9.466 -8.867 1.00 0.00 31 CYS A O 20
ATOM 23329 N N . LYS A 1 32 ? -5.441 8.751 -10.237 1.00 0.00 32 LYS A N 20
ATOM 23330 C CA . LYS A 1 32 ? -4.596 8.713 -11.418 1.00 0.00 32 LYS A CA 20
ATOM 23331 C C . LYS A 1 32 ? -3.751 9.987 -11.477 1.00 0.00 32 LYS A C 20
ATOM 23332 O O . LYS A 1 32 ? -4.267 11.088 -11.287 1.00 0.00 32 LYS A O 20
ATOM 23350 N N . GLY A 1 33 ? -2.467 9.797 -11.742 1.00 0.00 33 GLY A N 20
ATOM 23351 C CA . GLY A 1 33 ? -1.547 10.918 -11.828 1.00 0.00 33 GLY A CA 20
ATOM 23352 C C . GLY A 1 33 ? -0.958 11.251 -10.455 1.00 0.00 33 GLY A C 20
ATOM 23353 O O . GLY A 1 33 ? -0.076 12.102 -10.344 1.00 0.00 33 GLY A O 20
ATOM 23357 N N . ASP A 1 34 ? -1.469 10.564 -9.445 1.00 0.00 34 ASP A N 20
ATOM 23358 C CA . ASP A 1 34 ? -1.004 10.776 -8.085 1.00 0.00 34 ASP A CA 20
ATOM 23359 C C . ASP A 1 34 ? 0.369 10.125 -7.913 1.00 0.00 34 ASP A C 20
ATOM 23360 O O . ASP A 1 34 ? 0.659 9.104 -8.535 1.00 0.00 34 ASP A O 20
ATOM 23369 N N . VAL A 1 35 ? 1.178 10.741 -7.064 1.00 0.00 35 VAL A N 20
ATOM 23370 C CA . VAL A 1 35 ? 2.515 10.234 -6.801 1.00 0.00 35 VAL A CA 20
ATOM 23371 C C . VAL A 1 35 ? 2.591 9.735 -5.357 1.00 0.00 35 VAL A C 20
ATOM 23372 O O . VAL A 1 35 ? 2.078 10.382 -4.445 1.00 0.00 35 VAL A O 20
ATOM 23385 N N . LEU A 1 36 ? 3.236 8.589 -5.194 1.00 0.00 36 LEU A N 20
ATOM 23386 C CA . LEU A 1 36 ? 3.387 7.997 -3.876 1.00 0.00 36 LEU A CA 20
ATOM 23387 C C . LEU A 1 36 ? 4.850 7.603 -3.663 1.00 0.00 36 LEU A C 20
ATOM 23388 O O . LEU A 1 36 ? 5.579 7.365 -4.625 1.00 0.00 36 LEU A O 20
ATOM 23404 N N . THR A 1 37 ? 5.236 7.545 -2.397 1.00 0.00 37 THR A N 20
ATOM 23405 C CA . THR A 1 37 ? 6.599 7.183 -2.046 1.00 0.00 37 THR A CA 20
ATOM 23406 C C . THR A 1 37 ? 6.619 5.857 -1.284 1.00 0.00 37 THR A C 20
ATOM 23407 O O . THR A 1 37 ? 5.839 5.659 -0.353 1.00 0.00 37 THR A O 20
ATOM 23418 N N . ILE A 1 38 ? 7.521 4.982 -1.706 1.00 0.00 38 ILE A N 20
ATOM 23419 C CA . ILE A 1 38 ? 7.653 3.681 -1.075 1.00 0.00 38 ILE A CA 20
ATOM 23420 C C . ILE A 1 38 ? 8.499 3.816 0.193 1.00 0.00 38 ILE A C 20
ATOM 23421 O O . ILE A 1 38 ? 9.598 4.367 0.155 1.00 0.00 38 ILE A O 20
ATOM 23437 N N . VAL A 1 39 ? 7.955 3.305 1.287 1.00 0.00 39 VAL A N 20
ATOM 23438 C CA . VAL A 1 39 ? 8.644 3.363 2.564 1.00 0.00 39 VAL A CA 20
ATOM 23439 C C . VAL A 1 39 ? 9.210 1.981 2.897 1.00 0.00 39 VAL A C 20
ATOM 23440 O O . VAL A 1 39 ? 10.278 1.871 3.497 1.00 0.00 39 VAL A O 20
ATOM 23453 N N . ALA A 1 40 ? 8.470 0.960 2.490 1.00 0.00 40 ALA A N 20
ATOM 23454 C CA . ALA A 1 40 ? 8.885 -0.411 2.737 1.00 0.00 40 ALA A CA 20
ATOM 23455 C C . ALA A 1 40 ? 8.092 -1.350 1.825 1.00 0.00 40 ALA A C 20
ATOM 23456 O O . ALA A 1 40 ? 6.869 -1.251 1.737 1.00 0.00 40 ALA A O 20
ATOM 23463 N N . VAL A 1 41 ? 8.821 -2.241 1.169 1.00 0.00 41 VAL A N 20
ATOM 23464 C CA . VAL A 1 41 ? 8.203 -3.198 0.268 1.00 0.00 41 VAL A CA 20
ATOM 23465 C C . VAL A 1 41 ? 7.888 -4.484 1.034 1.00 0.00 41 VAL A C 20
ATOM 23466 O O . VAL A 1 41 ? 8.590 -4.834 1.982 1.00 0.00 41 VAL A O 20
ATOM 23479 N N . THR A 1 42 ? 6.832 -5.153 0.595 1.00 0.00 42 THR A N 20
ATOM 23480 C CA . THR A 1 42 ? 6.416 -6.394 1.229 1.00 0.00 42 THR A CA 20
ATOM 23481 C C . THR A 1 42 ? 7.151 -7.582 0.606 1.00 0.00 42 THR A C 20
ATOM 23482 O O . THR A 1 42 ? 7.894 -7.421 -0.360 1.00 0.00 42 THR A O 20
ATOM 23493 N N . LYS A 1 43 ? 6.918 -8.751 1.187 1.00 0.00 43 LYS A N 20
ATOM 23494 C CA . LYS A 1 43 ? 7.549 -9.966 0.702 1.00 0.00 43 LYS A CA 20
ATOM 23495 C C . LYS A 1 43 ? 7.540 -9.965 -0.828 1.00 0.00 43 LYS A C 20
ATOM 23496 O O . LYS A 1 43 ? 8.418 -10.552 -1.457 1.00 0.00 43 LYS A O 20
ATOM 23514 N N . ASP A 1 44 ? 6.539 -9.297 -1.381 1.00 0.00 44 ASP A N 20
ATOM 23515 C CA . ASP A 1 44 ? 6.404 -9.212 -2.825 1.00 0.00 44 ASP A CA 20
ATOM 23516 C C . ASP A 1 44 ? 6.919 -7.852 -3.301 1.00 0.00 44 ASP A C 20
ATOM 23517 O O . ASP A 1 44 ? 6.884 -6.875 -2.555 1.00 0.00 44 ASP A O 20
ATOM 23526 N N . PRO A 1 45 ? 7.398 -7.832 -4.575 1.00 0.00 45 PRO A N 20
ATOM 23527 C CA . PRO A 1 45 ? 7.919 -6.608 -5.159 1.00 0.00 45 PRO A CA 20
ATOM 23528 C C . PRO A 1 45 ? 6.785 -5.653 -5.534 1.00 0.00 45 PRO A C 20
ATOM 23529 O O . PRO A 1 45 ? 6.685 -4.556 -4.985 1.00 0.00 45 PRO A O 20
ATOM 23540 N N . ASN A 1 46 ? 5.959 -6.103 -6.466 1.00 0.00 46 ASN A N 20
ATOM 23541 C CA . ASN A 1 46 ? 4.835 -5.302 -6.921 1.00 0.00 46 ASN A CA 20
ATOM 23542 C C . ASN A 1 46 ? 3.988 -4.889 -5.716 1.00 0.00 46 ASN A C 20
ATOM 23543 O O . ASN A 1 46 ? 3.190 -3.956 -5.803 1.00 0.00 46 ASN A O 20
ATOM 23554 N N . TRP A 1 47 ? 4.190 -5.603 -4.618 1.00 0.00 47 TRP A N 20
ATOM 23555 C CA . TRP A 1 47 ? 3.455 -5.322 -3.397 1.00 0.00 47 TRP A CA 20
ATOM 23556 C C . TRP A 1 47 ? 4.406 -4.626 -2.422 1.00 0.00 47 TRP A C 20
ATOM 23557 O O . TRP A 1 47 ? 5.383 -5.221 -1.971 1.00 0.00 47 TRP A O 20
ATOM 23578 N N . TYR A 1 48 ? 4.087 -3.374 -2.125 1.00 0.00 48 TYR A N 20
ATOM 23579 C CA . TYR A 1 48 ? 4.901 -2.590 -1.211 1.00 0.00 48 TYR A CA 20
ATOM 23580 C C . TYR A 1 48 ? 4.063 -1.517 -0.514 1.00 0.00 48 TYR A C 20
ATOM 23581 O O . TYR A 1 48 ? 3.060 -1.057 -1.057 1.00 0.00 48 TYR A O 20
ATOM 23599 N N . LYS A 1 49 ? 4.506 -1.149 0.680 1.00 0.00 49 LYS A N 20
ATOM 23600 C CA . LYS A 1 49 ? 3.810 -0.139 1.457 1.00 0.00 49 LYS A CA 20
ATOM 23601 C C . LYS A 1 49 ? 4.426 1.232 1.172 1.00 0.00 49 LYS A C 20
ATOM 23602 O O . LYS A 1 49 ? 5.626 1.429 1.361 1.00 0.00 49 LYS A O 20
ATOM 23620 N N . ALA A 1 50 ? 3.578 2.145 0.722 1.00 0.00 50 ALA A N 20
ATOM 23621 C CA . ALA A 1 50 ? 4.025 3.493 0.411 1.00 0.00 50 ALA A CA 20
ATOM 23622 C C . ALA A 1 50 ? 3.178 4.500 1.190 1.00 0.00 50 ALA A C 20
ATOM 23623 O O . ALA A 1 50 ? 2.165 4.136 1.785 1.00 0.00 50 ALA A O 20
ATOM 23630 N N . LYS A 1 51 ? 3.624 5.747 1.162 1.00 0.00 51 LYS A N 20
ATOM 23631 C CA . LYS A 1 51 ? 2.920 6.810 1.860 1.00 0.00 51 LYS A CA 20
ATOM 23632 C C . LYS A 1 51 ? 2.608 7.940 0.875 1.00 0.00 51 LYS A C 20
ATOM 23633 O O . LYS A 1 51 ? 3.286 8.088 -0.140 1.00 0.00 51 LYS A O 20
ATOM 23651 N N . ASN A 1 52 ? 1.582 8.707 1.212 1.00 0.00 52 ASN A N 20
ATOM 23652 C CA . ASN A 1 52 ? 1.172 9.819 0.371 1.00 0.00 52 ASN A CA 20
ATOM 23653 C C . ASN A 1 52 ? 1.708 11.125 0.962 1.00 0.00 52 ASN A C 20
ATOM 23654 O O . ASN A 1 52 ? 2.316 11.123 2.031 1.00 0.00 52 ASN A O 20
ATOM 23665 N N . LYS A 1 53 ? 1.464 12.208 0.240 1.00 0.00 53 LYS A N 20
ATOM 23666 C CA . LYS A 1 53 ? 1.914 13.518 0.679 1.00 0.00 53 LYS A CA 20
ATOM 23667 C C . LYS A 1 53 ? 1.068 13.970 1.871 1.00 0.00 53 LYS A C 20
ATOM 23668 O O . LYS A 1 53 ? 1.413 14.934 2.552 1.00 0.00 53 LYS A O 20
ATOM 23686 N N . VAL A 1 54 ? -0.025 13.252 2.087 1.00 0.00 54 VAL A N 20
ATOM 23687 C CA . VAL A 1 54 ? -0.923 13.567 3.185 1.00 0.00 54 VAL A CA 20
ATOM 23688 C C . VAL A 1 54 ? -0.421 12.888 4.460 1.00 0.00 54 VAL A C 20
ATOM 23689 O O . VAL A 1 54 ? -0.936 13.142 5.548 1.00 0.00 54 VAL A O 20
ATOM 23702 N N . GLY A 1 55 ? 0.579 12.035 4.285 1.00 0.00 55 GLY A N 20
ATOM 23703 C CA . GLY A 1 55 ? 1.156 11.317 5.408 1.00 0.00 55 GLY A CA 20
ATOM 23704 C C . GLY A 1 55 ? 0.472 9.962 5.603 1.00 0.00 55 GLY A C 20
ATOM 23705 O O . GLY A 1 55 ? 0.723 9.271 6.589 1.00 0.00 55 GLY A O 20
ATOM 23709 N N . ARG A 1 56 ? -0.381 9.623 4.647 1.00 0.00 56 ARG A N 20
ATOM 23710 C CA . ARG A 1 56 ? -1.103 8.363 4.700 1.00 0.00 56 ARG A CA 20
ATOM 23711 C C . ARG A 1 56 ? -0.149 7.193 4.455 1.00 0.00 56 ARG A C 20
ATOM 23712 O O . ARG A 1 56 ? 0.829 7.328 3.721 1.00 0.00 56 ARG A O 20
ATOM 23729 N N . GLU A 1 57 ? -0.466 6.071 5.084 1.00 0.00 57 GLU A N 20
ATOM 23730 C CA . GLU A 1 57 ? 0.351 4.877 4.943 1.00 0.00 57 GLU A CA 20
ATOM 23731 C C . GLU A 1 57 ? -0.517 3.683 4.542 1.00 0.00 57 GLU A C 20
ATOM 23732 O O . GLU A 1 57 ? -1.540 3.417 5.172 1.00 0.00 57 GLU A O 20
ATOM 23744 N N . GLY A 1 58 ? -0.078 2.997 3.498 1.00 0.00 58 GLY A N 20
ATOM 23745 C CA . GLY A 1 58 ? -0.803 1.838 3.006 1.00 0.00 58 GLY A CA 20
ATOM 23746 C C . GLY A 1 58 ? -0.033 1.149 1.877 1.00 0.00 58 GLY A C 20
ATOM 23747 O O . GLY A 1 58 ? 0.964 1.679 1.387 1.00 0.00 58 GLY A O 20
ATOM 23751 N N . ILE A 1 59 ? -0.526 -0.020 1.494 1.00 0.00 59 ILE A N 20
ATOM 23752 C CA . ILE A 1 59 ? 0.102 -0.786 0.432 1.00 0.00 59 ILE A CA 20
ATOM 23753 C C . ILE A 1 59 ? -0.621 -0.508 -0.887 1.00 0.00 59 ILE A C 20
ATOM 23754 O O . ILE A 1 59 ? -1.830 -0.284 -0.901 1.00 0.00 59 ILE A O 20
ATOM 23770 N N . ILE A 1 60 ? 0.150 -0.533 -1.964 1.00 0.00 60 ILE A N 20
ATOM 23771 C CA . ILE A 1 60 ? -0.403 -0.285 -3.285 1.00 0.00 60 ILE A CA 20
ATOM 23772 C C . ILE A 1 60 ? 0.150 -1.322 -4.266 1.00 0.00 60 ILE A C 20
ATOM 23773 O O . ILE A 1 60 ? 1.362 -1.517 -4.351 1.00 0.00 60 ILE A O 20
ATOM 23789 N N . PRO A 1 61 ? -0.789 -1.977 -5.000 1.00 0.00 61 PRO A N 20
ATOM 23790 C CA . PRO A 1 61 ? -0.408 -2.988 -5.972 1.00 0.00 61 PRO A CA 20
ATOM 23791 C C . PRO A 1 61 ? 0.178 -2.346 -7.230 1.00 0.00 61 PRO A C 20
ATOM 23792 O O . PRO A 1 61 ? -0.385 -1.392 -7.764 1.00 0.00 61 PRO A O 20
ATOM 23803 N N . ALA A 1 62 ? 1.301 -2.897 -7.668 1.00 0.00 62 ALA A N 20
ATOM 23804 C CA . ALA A 1 62 ? 1.970 -2.389 -8.855 1.00 0.00 62 ALA A CA 20
ATOM 23805 C C . ALA A 1 62 ? 1.029 -2.506 -10.054 1.00 0.00 62 ALA A C 20
ATOM 23806 O O . ALA A 1 62 ? 1.227 -1.841 -11.070 1.00 0.00 62 ALA A O 20
ATOM 23813 N N . ASN A 1 63 ? 0.024 -3.357 -9.898 1.00 0.00 63 ASN A N 20
ATOM 23814 C CA . ASN A 1 63 ? -0.948 -3.570 -10.956 1.00 0.00 63 ASN A CA 20
ATOM 23815 C C . ASN A 1 63 ? -1.742 -2.281 -11.179 1.00 0.00 63 ASN A C 20
ATOM 23816 O O . ASN A 1 63 ? -2.493 -2.170 -12.147 1.00 0.00 63 ASN A O 20
ATOM 23827 N N . TYR A 1 64 ? -1.551 -1.340 -10.266 1.00 0.00 64 TYR A N 20
ATOM 23828 C CA . TYR A 1 64 ? -2.240 -0.063 -10.351 1.00 0.00 64 TYR A CA 20
ATOM 23829 C C . TYR A 1 64 ? -1.249 1.101 -10.290 1.00 0.00 64 TYR A C 20
ATOM 23830 O O . TYR A 1 64 ? -1.639 2.261 -10.410 1.00 0.00 64 TYR A O 20
ATOM 23848 N N . VAL A 1 65 ? 0.015 0.750 -10.100 1.00 0.00 65 VAL A N 20
ATOM 23849 C CA . VAL A 1 65 ? 1.065 1.751 -10.021 1.00 0.00 65 VAL A CA 20
ATOM 23850 C C . VAL A 1 65 ? 2.341 1.196 -10.657 1.00 0.00 65 VAL A C 20
ATOM 23851 O O . VAL A 1 65 ? 2.529 -0.018 -10.723 1.00 0.00 65 VAL A O 20
ATOM 23864 N N . GLN A 1 66 ? 3.186 2.112 -11.108 1.00 0.00 66 GLN A N 20
ATOM 23865 C CA . GLN A 1 66 ? 4.439 1.730 -11.736 1.00 0.00 66 GLN A CA 20
ATOM 23866 C C . GLN A 1 66 ? 5.610 2.462 -11.077 1.00 0.00 66 GLN A C 20
ATOM 23867 O O . GLN A 1 66 ? 5.558 3.676 -10.886 1.00 0.00 66 GLN A O 20
ATOM 23881 N N . LYS A 1 67 ? 6.637 1.694 -10.746 1.00 0.00 67 LYS A N 20
ATOM 23882 C CA . LYS A 1 67 ? 7.817 2.255 -10.112 1.00 0.00 67 LYS A CA 20
ATOM 23883 C C . LYS A 1 67 ? 8.622 3.042 -11.148 1.00 0.00 67 LYS A C 20
ATOM 23884 O O . LYS A 1 67 ? 9.234 2.456 -12.040 1.00 0.00 67 LYS A O 20
ATOM 23902 N N . ARG A 1 68 ? 8.597 4.357 -10.994 1.00 0.00 68 ARG A N 20
ATOM 23903 C CA . ARG A 1 68 ? 9.316 5.231 -11.905 1.00 0.00 68 ARG A CA 20
ATOM 23904 C C . ARG A 1 68 ? 10.689 4.640 -12.234 1.00 0.00 68 ARG A C 20
ATOM 23905 O O . ARG A 1 68 ? 11.205 4.833 -13.334 1.00 0.00 68 ARG A O 20
ATOM 23922 N N . GLU A 1 69 ? 11.241 3.931 -11.261 1.00 0.00 69 GLU A N 20
ATOM 23923 C CA . GLU A 1 69 ? 12.545 3.310 -11.433 1.00 0.00 69 GLU A CA 20
ATOM 23924 C C . GLU A 1 69 ? 12.384 1.863 -11.901 1.00 0.00 69 GLU A C 20
ATOM 23925 O O . GLU A 1 69 ? 12.544 0.930 -11.116 1.00 0.00 69 GLU A O 20
ATOM 23937 N N . ILE B 2 8 ? -12.471 -7.714 -18.789 1.00 0.00 8 ILE B N 20
ATOM 23938 C CA . ILE B 2 8 ? -12.009 -7.900 -17.425 1.00 0.00 8 ILE B CA 20
ATOM 23939 C C . ILE B 2 8 ? -10.481 -7.844 -17.397 1.00 0.00 8 ILE B C 20
ATOM 23940 O O . ILE B 2 8 ? -9.813 -8.716 -17.950 1.00 0.00 8 ILE B O 20
ATOM 23956 N N . PRO B 2 9 ? -9.956 -6.781 -16.730 1.00 0.00 9 PRO B N 20
ATOM 23957 C CA . PRO B 2 9 ? -8.518 -6.599 -16.622 1.00 0.00 9 PRO B CA 20
ATOM 23958 C C . PRO B 2 9 ? -7.917 -7.575 -15.609 1.00 0.00 9 PRO B C 20
ATOM 23959 O O . PRO B 2 9 ? -8.645 -8.301 -14.933 1.00 0.00 9 PRO B O 20
ATOM 23970 N N . PRO B 2 10 ? -6.559 -7.561 -15.534 1.00 0.00 10 PRO B N 20
ATOM 23971 C CA . PRO B 2 10 ? -5.852 -8.436 -14.614 1.00 0.00 10 PRO B CA 20
ATOM 23972 C C . PRO B 2 10 ? -5.972 -7.931 -13.175 1.00 0.00 10 PRO B C 20
ATOM 23973 O O . PRO B 2 10 ? -5.765 -6.748 -12.909 1.00 0.00 10 PRO B O 20
ATOM 23984 N N . PRO B 2 11 ? -6.315 -8.878 -12.261 1.00 0.00 11 PRO B N 20
ATOM 23985 C CA . PRO B 2 11 ? -6.464 -8.541 -10.855 1.00 0.00 11 PRO B CA 20
ATOM 23986 C C . PRO B 2 11 ? -5.101 -8.343 -10.190 1.00 0.00 11 PRO B C 20
ATOM 23987 O O . PRO B 2 11 ? -4.113 -8.953 -10.597 1.00 0.00 11 PRO B O 20
ATOM 23998 N N . LEU B 2 12 ? -5.091 -7.488 -9.177 1.00 0.00 12 LEU B N 20
ATOM 23999 C CA . LEU B 2 12 ? -3.865 -7.202 -8.453 1.00 0.00 12 LEU B CA 20
ATOM 24000 C C . LEU B 2 12 ? -3.172 -8.518 -8.091 1.00 0.00 12 LEU B C 20
ATOM 24001 O O . LEU B 2 12 ? -3.715 -9.595 -8.331 1.00 0.00 12 LEU B O 20
ATOM 24017 N N . PRO B 2 13 ? -1.953 -8.383 -7.504 1.00 0.00 13 PRO B N 20
ATOM 24018 C CA . PRO B 2 13 ? -1.180 -9.548 -7.107 1.00 0.00 13 PRO B CA 20
ATOM 24019 C C . PRO B 2 13 ? -1.758 -10.182 -5.841 1.00 0.00 13 PRO B C 20
ATOM 24020 O O . PRO B 2 13 ? -2.374 -9.499 -5.024 1.00 0.00 13 PRO B O 20
ATOM 24031 N N . GLU B 2 14 ? -1.539 -11.484 -5.716 1.00 0.00 14 GLU B N 20
ATOM 24032 C CA . GLU B 2 14 ? -2.030 -12.219 -4.563 1.00 0.00 14 GLU B CA 20
ATOM 24033 C C . GLU B 2 14 ? -1.601 -11.525 -3.269 1.00 0.00 14 GLU B C 20
ATOM 24034 O O . GLU B 2 14 ? -0.416 -11.262 -3.065 1.00 0.00 14 GLU B O 20
ATOM 24046 N N . ARG B 2 15 ? -2.587 -11.248 -2.429 1.00 0.00 15 ARG B N 20
ATOM 24047 C CA . ARG B 2 15 ? -2.325 -10.589 -1.159 1.00 0.00 15 ARG B CA 20
ATOM 24048 C C . ARG B 2 15 ? -1.670 -11.565 -0.181 1.00 0.00 15 ARG B C 20
ATOM 24049 O O . ARG B 2 15 ? -2.358 -12.239 0.584 1.00 0.00 15 ARG B O 20
ATOM 24066 N N . THR B 2 16 ? -0.347 -11.611 -0.237 1.00 0.00 16 THR B N 20
ATOM 24067 C CA . THR B 2 16 ? 0.409 -12.492 0.636 1.00 0.00 16 THR B CA 20
ATOM 24068 C C . THR B 2 16 ? 0.408 -11.956 2.068 1.00 0.00 16 THR B C 20
ATOM 24069 O O . THR B 2 16 ? 0.514 -10.749 2.283 1.00 0.00 16 THR B O 20
ATOM 24080 N N . PRO B 2 17 ? 0.285 -12.901 3.037 1.00 0.00 17 PRO B N 20
ATOM 24081 C CA . PRO B 2 17 ? 0.269 -12.535 4.443 1.00 0.00 17 PRO B CA 20
ATOM 24082 C C . PRO B 2 17 ? 1.673 -12.170 4.931 1.00 0.00 17 PRO B C 20
ATOM 24083 O O . PRO B 2 17 ? 1.823 -11.442 5.910 1.00 0.00 17 PRO B O 20
ATOM 24094 N N . GLU B 2 18 ? 2.664 -12.693 4.225 1.00 0.00 18 GLU B N 20
ATOM 24095 C CA . GLU B 2 18 ? 4.050 -12.431 4.573 1.00 0.00 18 GLU B CA 20
ATOM 24096 C C . GLU B 2 18 ? 4.353 -10.936 4.456 1.00 0.00 18 GLU B C 20
ATOM 24097 O O . GLU B 2 18 ? 5.396 -10.473 4.917 1.00 0.00 18 GLU B O 20
ATOM 24109 N N . SER B 2 19 ? 3.425 -10.223 3.836 1.00 0.00 19 SER B N 20
ATOM 24110 C CA . SER B 2 19 ? 3.580 -8.790 3.653 1.00 0.00 19 SER B CA 20
ATOM 24111 C C . SER B 2 19 ? 3.772 -8.107 5.007 1.00 0.00 19 SER B C 20
ATOM 24112 O O . SER B 2 19 ? 4.456 -7.089 5.102 1.00 0.00 19 SER B O 20
ATOM 24120 N N . PHE B 2 20 ? 3.156 -8.695 6.023 1.00 0.00 20 PHE B N 20
ATOM 24121 C CA . PHE B 2 20 ? 3.251 -8.154 7.369 1.00 0.00 20 PHE B CA 20
ATOM 24122 C C . PHE B 2 20 ? 4.712 -8.011 7.801 1.00 0.00 20 PHE B C 20
ATOM 24123 O O . PHE B 2 20 ? 5.011 -7.316 8.770 1.00 0.00 20 PHE B O 20
ATOM 24140 N N . ILE B 2 21 ? 5.583 -8.682 7.061 1.00 0.00 21 ILE B N 20
ATOM 24141 C CA . ILE B 2 21 ? 7.005 -8.639 7.355 1.00 0.00 21 ILE B CA 20
ATOM 24142 C C . ILE B 2 21 ? 7.740 -7.961 6.198 1.00 0.00 21 ILE B C 20
ATOM 24143 O O . ILE B 2 21 ? 7.548 -8.322 5.038 1.00 0.00 21 ILE B O 20
ATOM 24159 N N . VAL B 2 22 ? 8.568 -6.988 6.553 1.00 0.00 22 VAL B N 20
ATOM 24160 C CA . VAL B 2 22 ? 9.333 -6.257 5.558 1.00 0.00 22 VAL B CA 20
ATOM 24161 C C . VAL B 2 22 ? 10.773 -6.773 5.547 1.00 0.00 22 VAL B C 20
ATOM 24162 O O . VAL B 2 22 ? 11.350 -7.036 6.601 1.00 0.00 22 VAL B O 20
ATOM 24175 N N . VAL B 2 23 ? 11.313 -6.903 4.344 1.00 0.00 23 VAL B N 20
ATOM 24176 C CA . VAL B 2 23 ? 12.673 -7.384 4.181 1.00 0.00 23 VAL B CA 20
ATOM 24177 C C . VAL B 2 23 ? 13.648 -6.341 4.733 1.00 0.00 23 VAL B C 20
ATOM 24178 O O . VAL B 2 23 ? 13.575 -5.167 4.373 1.00 0.00 23 VAL B O 20
ATOM 24191 N N . GLU B 2 24 ? 14.536 -6.807 5.599 1.00 0.00 24 GLU B N 20
ATOM 24192 C CA . GLU B 2 24 ? 15.523 -5.929 6.204 1.00 0.00 24 GLU B CA 20
ATOM 24193 C C . GLU B 2 24 ? 16.663 -5.655 5.221 1.00 0.00 24 GLU B C 20
ATOM 24194 O O . GLU B 2 24 ? 17.827 -5.901 5.532 1.00 0.00 24 GLU B O 20
ATOM 24206 N N . GLU B 2 25 ? 16.289 -5.150 4.055 1.00 0.00 25 GLU B N 20
ATOM 24207 C CA . GLU B 2 25 ? 17.265 -4.839 3.025 1.00 0.00 25 GLU B CA 20
ATOM 24208 C C . GLU B 2 25 ? 18.558 -4.321 3.658 1.00 0.00 25 GLU B C 20
ATOM 24209 O O . GLU B 2 25 ? 18.776 -3.113 3.735 1.00 0.00 25 GLU B O 20
ATOM 24221 N N . SER A 1 10 ? 13.250 9.829 -0.108 1.00 0.00 10 SER A N 21
ATOM 24222 C CA . SER A 1 10 ? 12.703 8.838 0.803 1.00 0.00 10 SER A CA 21
ATOM 24223 C C . SER A 1 10 ? 13.036 7.430 0.307 1.00 0.00 10 SER A C 21
ATOM 24224 O O . SER A 1 10 ? 13.685 6.657 1.010 1.00 0.00 10 SER A O 21
ATOM 24232 N N . GLY A 1 11 ? 12.577 7.139 -0.902 1.00 0.00 11 GLY A N 21
ATOM 24233 C CA . GLY A 1 11 ? 12.818 5.837 -1.501 1.00 0.00 11 GLY A CA 21
ATOM 24234 C C . GLY A 1 11 ? 12.563 5.873 -3.009 1.00 0.00 11 GLY A C 21
ATOM 24235 O O . GLY A 1 11 ? 13.248 6.585 -3.743 1.00 0.00 11 GLY A O 21
ATOM 24239 N N . THR A 1 12 ? 11.575 5.095 -3.429 1.00 0.00 12 THR A N 21
ATOM 24240 C CA . THR A 1 12 ? 11.221 5.028 -4.836 1.00 0.00 12 THR A CA 21
ATOM 24241 C C . THR A 1 12 ? 9.928 5.801 -5.098 1.00 0.00 12 THR A C 21
ATOM 24242 O O . THR A 1 12 ? 8.997 5.752 -4.294 1.00 0.00 12 THR A O 21
ATOM 24253 N N . GLU A 1 13 ? 9.909 6.496 -6.225 1.00 0.00 13 GLU A N 21
ATOM 24254 C CA . GLU A 1 13 ? 8.744 7.278 -6.603 1.00 0.00 13 GLU A CA 21
ATOM 24255 C C . GLU A 1 13 ? 7.790 6.434 -7.451 1.00 0.00 13 GLU A C 21
ATOM 24256 O O . GLU A 1 13 ? 8.112 6.075 -8.582 1.00 0.00 13 GLU A O 21
ATOM 24268 N N . CYS A 1 14 ? 6.635 6.142 -6.871 1.00 0.00 14 CYS A N 21
ATOM 24269 C CA . CYS A 1 14 ? 5.632 5.346 -7.559 1.00 0.00 14 CYS A CA 21
ATOM 24270 C C . CYS A 1 14 ? 4.609 6.298 -8.183 1.00 0.00 14 CYS A C 21
ATOM 24271 O O . CYS A 1 14 ? 4.143 7.230 -7.529 1.00 0.00 14 CYS A O 21
ATOM 24279 N N . ILE A 1 15 ? 4.291 6.030 -9.441 1.00 0.00 15 ILE A N 21
ATOM 24280 C CA . ILE A 1 15 ? 3.332 6.852 -10.160 1.00 0.00 15 ILE A CA 21
ATOM 24281 C C . ILE A 1 15 ? 2.024 6.076 -10.324 1.00 0.00 15 ILE A C 21
ATOM 24282 O O . ILE A 1 15 ? 2.031 4.921 -10.747 1.00 0.00 15 ILE A O 21
ATOM 24298 N N . ALA A 1 16 ? 0.932 6.742 -9.979 1.00 0.00 16 ALA A N 21
ATOM 24299 C CA . ALA A 1 16 ? -0.382 6.129 -10.082 1.00 0.00 16 ALA A CA 21
ATOM 24300 C C . ALA A 1 16 ? -0.831 6.137 -11.544 1.00 0.00 16 ALA A C 21
ATOM 24301 O O . ALA A 1 16 ? -0.806 7.178 -12.199 1.00 0.00 16 ALA A O 21
ATOM 24308 N N . LYS A 1 17 ? -1.230 4.965 -12.014 1.00 0.00 17 LYS A N 21
ATOM 24309 C CA . LYS A 1 17 ? -1.684 4.823 -13.387 1.00 0.00 17 LYS A CA 21
ATOM 24310 C C . LYS A 1 17 ? -3.176 4.486 -13.395 1.00 0.00 17 LYS A C 21
ATOM 24311 O O . LYS A 1 17 ? -3.934 5.022 -14.201 1.00 0.00 17 LYS A O 21
ATOM 24329 N N . TYR A 1 18 ? -3.554 3.597 -12.487 1.00 0.00 18 TYR A N 21
ATOM 24330 C CA . TYR A 1 18 ? -4.942 3.183 -12.378 1.00 0.00 18 TYR A CA 21
ATOM 24331 C C . TYR A 1 18 ? -5.632 3.875 -11.202 1.00 0.00 18 TYR A C 21
ATOM 24332 O O . TYR A 1 18 ? -4.977 4.526 -10.389 1.00 0.00 18 TYR A O 21
ATOM 24350 N N . ASN A 1 19 ? -6.946 3.710 -11.146 1.00 0.00 19 ASN A N 21
ATOM 24351 C CA . ASN A 1 19 ? -7.731 4.312 -10.082 1.00 0.00 19 ASN A CA 21
ATOM 24352 C C . ASN A 1 19 ? -8.285 3.209 -9.178 1.00 0.00 19 ASN A C 21
ATOM 24353 O O . ASN A 1 19 ? -9.475 2.901 -9.227 1.00 0.00 19 ASN A O 21
ATOM 24364 N N . PHE A 1 20 ? -7.396 2.646 -8.373 1.00 0.00 20 PHE A N 21
ATOM 24365 C CA . PHE A 1 20 ? -7.782 1.585 -7.459 1.00 0.00 20 PHE A CA 21
ATOM 24366 C C . PHE A 1 20 ? -8.432 2.156 -6.198 1.00 0.00 20 PHE A C 21
ATOM 24367 O O . PHE A 1 20 ? -7.860 3.023 -5.539 1.00 0.00 20 PHE A O 21
ATOM 24384 N N . HIS A 1 21 ? -9.618 1.647 -5.899 1.00 0.00 21 HIS A N 21
ATOM 24385 C CA . HIS A 1 21 ? -10.351 2.096 -4.728 1.00 0.00 21 HIS A CA 21
ATOM 24386 C C . HIS A 1 21 ? -9.992 1.217 -3.529 1.00 0.00 21 HIS A C 21
ATOM 24387 O O . HIS A 1 21 ? -10.835 0.957 -2.671 1.00 0.00 21 HIS A O 21
ATOM 24401 N N . GLY A 1 22 ? -8.741 0.784 -3.507 1.00 0.00 22 GLY A N 21
ATOM 24402 C CA . GLY A 1 22 ? -8.259 -0.061 -2.427 1.00 0.00 22 GLY A CA 21
ATOM 24403 C C . GLY A 1 22 ? -9.082 -1.347 -2.328 1.00 0.00 22 GLY A C 21
ATOM 24404 O O . GLY A 1 22 ? -10.265 -1.359 -2.668 1.00 0.00 22 GLY A O 21
ATOM 24408 N N . THR A 1 23 ? -8.425 -2.399 -1.862 1.00 0.00 23 THR A N 21
ATOM 24409 C CA . THR A 1 23 ? -9.081 -3.686 -1.715 1.00 0.00 23 THR A CA 21
ATOM 24410 C C . THR A 1 23 ? -8.951 -4.189 -0.275 1.00 0.00 23 THR A C 21
ATOM 24411 O O . THR A 1 23 ? -9.856 -4.843 0.241 1.00 0.00 23 THR A O 21
ATOM 24422 N N . ALA A 1 24 ? -7.819 -3.864 0.332 1.00 0.00 24 ALA A N 21
ATOM 24423 C CA . ALA A 1 24 ? -7.560 -4.274 1.702 1.00 0.00 24 ALA A CA 21
ATOM 24424 C C . ALA A 1 24 ? -7.501 -3.035 2.597 1.00 0.00 24 ALA A C 21
ATOM 24425 O O . ALA A 1 24 ? -7.112 -1.959 2.148 1.00 0.00 24 ALA A O 21
ATOM 24432 N N . GLU A 1 25 ? -7.894 -3.230 3.848 1.00 0.00 25 GLU A N 21
ATOM 24433 C CA . GLU A 1 25 ? -7.889 -2.142 4.812 1.00 0.00 25 GLU A CA 21
ATOM 24434 C C . GLU A 1 25 ? -6.486 -1.544 4.932 1.00 0.00 25 GLU A C 21
ATOM 24435 O O . GLU A 1 25 ? -6.334 -0.336 5.100 1.00 0.00 25 GLU A O 21
ATOM 24447 N N . GLN A 1 26 ? -5.495 -2.420 4.843 1.00 0.00 26 GLN A N 21
ATOM 24448 C CA . GLN A 1 26 ? -4.110 -1.994 4.940 1.00 0.00 26 GLN A CA 21
ATOM 24449 C C . GLN A 1 26 ? -3.692 -1.250 3.670 1.00 0.00 26 GLN A C 21
ATOM 24450 O O . GLN A 1 26 ? -2.732 -0.482 3.684 1.00 0.00 26 GLN A O 21
ATOM 24464 N N . ASP A 1 27 ? -4.434 -1.505 2.603 1.00 0.00 27 ASP A N 21
ATOM 24465 C CA . ASP A 1 27 ? -4.153 -0.870 1.327 1.00 0.00 27 ASP A CA 21
ATOM 24466 C C . ASP A 1 27 ? -4.726 0.548 1.332 1.00 0.00 27 ASP A C 21
ATOM 24467 O O . ASP A 1 27 ? -5.713 0.821 2.013 1.00 0.00 27 ASP A O 21
ATOM 24476 N N . LEU A 1 28 ? -4.083 1.415 0.563 1.00 0.00 28 LEU A N 21
ATOM 24477 C CA . LEU A 1 28 ? -4.516 2.799 0.470 1.00 0.00 28 LEU A CA 21
ATOM 24478 C C . LEU A 1 28 ? -4.804 3.141 -0.994 1.00 0.00 28 LEU A C 21
ATOM 24479 O O . LEU A 1 28 ? -3.926 3.021 -1.847 1.00 0.00 28 LEU A O 21
ATOM 24495 N N . PRO A 1 29 ? -6.069 3.573 -1.245 1.00 0.00 29 PRO A N 21
ATOM 24496 C CA . PRO A 1 29 ? -6.482 3.933 -2.591 1.00 0.00 29 PRO A CA 21
ATOM 24497 C C . PRO A 1 29 ? -5.902 5.289 -2.998 1.00 0.00 29 PRO A C 21
ATOM 24498 O O . PRO A 1 29 ? -5.738 6.174 -2.160 1.00 0.00 29 PRO A O 21
ATOM 24509 N N . PHE A 1 30 ? -5.607 5.409 -4.284 1.00 0.00 30 PHE A N 21
ATOM 24510 C CA . PHE A 1 30 ? -5.049 6.641 -4.812 1.00 0.00 30 PHE A CA 21
ATOM 24511 C C . PHE A 1 30 ? -5.669 6.988 -6.168 1.00 0.00 30 PHE A C 21
ATOM 24512 O O . PHE A 1 30 ? -6.135 6.104 -6.885 1.00 0.00 30 PHE A O 21
ATOM 24529 N N . CYS A 1 31 ? -5.656 8.276 -6.476 1.00 0.00 31 CYS A N 21
ATOM 24530 C CA . CYS A 1 31 ? -6.212 8.751 -7.732 1.00 0.00 31 CYS A CA 21
ATOM 24531 C C . CYS A 1 31 ? -5.075 8.858 -8.750 1.00 0.00 31 CYS A C 21
ATOM 24532 O O . CYS A 1 31 ? -4.096 9.566 -8.521 1.00 0.00 31 CYS A O 21
ATOM 24540 N N . LYS A 1 32 ? -5.242 8.144 -9.855 1.00 0.00 32 LYS A N 21
ATOM 24541 C CA . LYS A 1 32 ? -4.242 8.150 -10.909 1.00 0.00 32 LYS A CA 21
ATOM 24542 C C . LYS A 1 32 ? -3.662 9.559 -11.047 1.00 0.00 32 LYS A C 21
ATOM 24543 O O . LYS A 1 32 ? -4.368 10.547 -10.851 1.00 0.00 32 LYS A O 21
ATOM 24561 N N . GLY A 1 33 ? -2.381 9.607 -11.383 1.00 0.00 33 GLY A N 21
ATOM 24562 C CA . GLY A 1 33 ? -1.698 10.878 -11.550 1.00 0.00 33 GLY A CA 21
ATOM 24563 C C . GLY A 1 33 ? -0.953 11.273 -10.273 1.00 0.00 33 GLY A C 21
ATOM 24564 O O . GLY A 1 33 ? 0.017 12.027 -10.323 1.00 0.00 33 GLY A O 21
ATOM 24568 N N . ASP A 1 34 ? -1.435 10.744 -9.158 1.00 0.00 34 ASP A N 21
ATOM 24569 C CA . ASP A 1 34 ? -0.828 11.031 -7.869 1.00 0.00 34 ASP A CA 21
ATOM 24570 C C . ASP A 1 34 ? 0.480 10.248 -7.742 1.00 0.00 34 ASP A C 21
ATOM 24571 O O . ASP A 1 34 ? 0.658 9.219 -8.393 1.00 0.00 34 ASP A O 21
ATOM 24580 N N . VAL A 1 35 ? 1.363 10.764 -6.899 1.00 0.00 35 VAL A N 21
ATOM 24581 C CA . VAL A 1 35 ? 2.649 10.126 -6.677 1.00 0.00 35 VAL A CA 21
ATOM 24582 C C . VAL A 1 35 ? 2.698 9.567 -5.254 1.00 0.00 35 VAL A C 21
ATOM 24583 O O . VAL A 1 35 ? 2.232 10.209 -4.315 1.00 0.00 35 VAL A O 21
ATOM 24596 N N . LEU A 1 36 ? 3.267 8.376 -5.140 1.00 0.00 36 LEU A N 21
ATOM 24597 C CA . LEU A 1 36 ? 3.383 7.722 -3.848 1.00 0.00 36 LEU A CA 21
ATOM 24598 C C . LEU A 1 36 ? 4.835 7.296 -3.625 1.00 0.00 36 LEU A C 21
ATOM 24599 O O . LEU A 1 36 ? 5.492 6.811 -4.546 1.00 0.00 36 LEU A O 21
ATOM 24615 N N . THR A 1 37 ? 5.294 7.490 -2.398 1.00 0.00 37 THR A N 21
ATOM 24616 C CA . THR A 1 37 ? 6.657 7.132 -2.042 1.00 0.00 37 THR A CA 21
ATOM 24617 C C . THR A 1 37 ? 6.677 5.810 -1.272 1.00 0.00 37 THR A C 21
ATOM 24618 O O . THR A 1 37 ? 5.875 5.606 -0.361 1.00 0.00 37 THR A O 21
ATOM 24629 N N . ILE A 1 38 ? 7.602 4.947 -1.665 1.00 0.00 38 ILE A N 21
ATOM 24630 C CA . ILE A 1 38 ? 7.736 3.650 -1.023 1.00 0.00 38 ILE A CA 21
ATOM 24631 C C . ILE A 1 38 ? 8.184 3.848 0.427 1.00 0.00 38 ILE A C 21
ATOM 24632 O O . ILE A 1 38 ? 9.103 4.621 0.697 1.00 0.00 38 ILE A O 21
ATOM 24648 N N . VAL A 1 39 ? 7.515 3.137 1.322 1.00 0.00 39 VAL A N 21
ATOM 24649 C CA . VAL A 1 39 ? 7.833 3.225 2.737 1.00 0.00 39 VAL A CA 21
ATOM 24650 C C . VAL A 1 39 ? 8.554 1.949 3.174 1.00 0.00 39 VAL A C 21
ATOM 24651 O O . VAL A 1 39 ? 9.408 1.986 4.058 1.00 0.00 39 VAL A O 21
ATOM 24664 N N . ALA A 1 40 ? 8.186 0.850 2.533 1.00 0.00 40 ALA A N 21
ATOM 24665 C CA . ALA A 1 40 ? 8.787 -0.436 2.844 1.00 0.00 40 ALA A CA 21
ATOM 24666 C C . ALA A 1 40 ? 8.278 -1.486 1.854 1.00 0.00 40 ALA A C 21
ATOM 24667 O O . ALA A 1 40 ? 7.158 -1.381 1.355 1.00 0.00 40 ALA A O 21
ATOM 24674 N N . VAL A 1 41 ? 9.123 -2.473 1.600 1.00 0.00 41 VAL A N 21
ATOM 24675 C CA . VAL A 1 41 ? 8.772 -3.541 0.679 1.00 0.00 41 VAL A CA 21
ATOM 24676 C C . VAL A 1 41 ? 8.344 -4.774 1.476 1.00 0.00 41 VAL A C 21
ATOM 24677 O O . VAL A 1 41 ? 8.671 -4.903 2.655 1.00 0.00 41 VAL A O 21
ATOM 24690 N N . THR A 1 42 ? 7.616 -5.652 0.799 1.00 0.00 42 THR A N 21
ATOM 24691 C CA . THR A 1 42 ? 7.139 -6.871 1.429 1.00 0.00 42 THR A CA 21
ATOM 24692 C C . THR A 1 42 ? 7.621 -8.097 0.651 1.00 0.00 42 THR A C 21
ATOM 24693 O O . THR A 1 42 ? 8.213 -7.965 -0.419 1.00 0.00 42 THR A O 21
ATOM 24704 N N . LYS A 1 43 ? 7.348 -9.263 1.218 1.00 0.00 43 LYS A N 21
ATOM 24705 C CA . LYS A 1 43 ? 7.745 -10.512 0.591 1.00 0.00 43 LYS A CA 21
ATOM 24706 C C . LYS A 1 43 ? 6.873 -10.759 -0.642 1.00 0.00 43 LYS A C 21
ATOM 24707 O O . LYS A 1 43 ? 6.967 -11.811 -1.272 1.00 0.00 43 LYS A O 21
ATOM 24725 N N . ASP A 1 44 ? 6.045 -9.771 -0.949 1.00 0.00 44 ASP A N 21
ATOM 24726 C CA . ASP A 1 44 ? 5.157 -9.868 -2.095 1.00 0.00 44 ASP A CA 21
ATOM 24727 C C . ASP A 1 44 ? 5.868 -9.319 -3.334 1.00 0.00 44 ASP A C 21
ATOM 24728 O O . ASP A 1 44 ? 6.850 -8.588 -3.216 1.00 0.00 44 ASP A O 21
ATOM 24737 N N . PRO A 1 45 ? 5.330 -9.702 -4.522 1.00 0.00 45 PRO A N 21
ATOM 24738 C CA . PRO A 1 45 ? 5.902 -9.256 -5.781 1.00 0.00 45 PRO A CA 21
ATOM 24739 C C . PRO A 1 45 ? 5.552 -7.793 -6.055 1.00 0.00 45 PRO A C 21
ATOM 24740 O O . PRO A 1 45 ? 6.284 -6.890 -5.655 1.00 0.00 45 PRO A O 21
ATOM 24751 N N . ASN A 1 46 ? 4.430 -7.603 -6.735 1.00 0.00 46 ASN A N 21
ATOM 24752 C CA . ASN A 1 46 ? 3.973 -6.265 -7.067 1.00 0.00 46 ASN A CA 21
ATOM 24753 C C . ASN A 1 46 ? 3.134 -5.716 -5.911 1.00 0.00 46 ASN A C 21
ATOM 24754 O O . ASN A 1 46 ? 2.097 -5.094 -6.133 1.00 0.00 46 ASN A O 21
ATOM 24765 N N . TRP A 1 47 ? 3.615 -5.966 -4.702 1.00 0.00 47 TRP A N 21
ATOM 24766 C CA . TRP A 1 47 ? 2.923 -5.505 -3.511 1.00 0.00 47 TRP A CA 21
ATOM 24767 C C . TRP A 1 47 ? 3.945 -4.808 -2.611 1.00 0.00 47 TRP A C 21
ATOM 24768 O O . TRP A 1 47 ? 4.880 -5.440 -2.123 1.00 0.00 47 TRP A O 21
ATOM 24789 N N . TYR A 1 48 ? 3.731 -3.515 -2.417 1.00 0.00 48 TYR A N 21
ATOM 24790 C CA . TYR A 1 48 ? 4.621 -2.725 -1.583 1.00 0.00 48 TYR A CA 21
ATOM 24791 C C . TYR A 1 48 ? 3.843 -1.668 -0.797 1.00 0.00 48 TYR A C 21
ATOM 24792 O O . TYR A 1 48 ? 2.799 -1.198 -1.247 1.00 0.00 48 TYR A O 21
ATOM 24810 N N . LYS A 1 49 ? 4.381 -1.326 0.364 1.00 0.00 49 LYS A N 21
ATOM 24811 C CA . LYS A 1 49 ? 3.750 -0.334 1.218 1.00 0.00 49 LYS A CA 21
ATOM 24812 C C . LYS A 1 49 ? 4.387 1.033 0.961 1.00 0.00 49 LYS A C 21
ATOM 24813 O O . LYS A 1 49 ? 5.595 1.199 1.119 1.00 0.00 49 LYS A O 21
ATOM 24831 N N . ALA A 1 50 ? 3.545 1.979 0.568 1.00 0.00 50 ALA A N 21
ATOM 24832 C CA . ALA A 1 50 ? 4.011 3.326 0.287 1.00 0.00 50 ALA A CA 21
ATOM 24833 C C . ALA A 1 50 ? 3.112 4.332 1.008 1.00 0.00 50 ALA A C 21
ATOM 24834 O O . ALA A 1 50 ? 2.062 3.967 1.535 1.00 0.00 50 ALA A O 21
ATOM 24841 N N . LYS A 1 51 ? 3.557 5.580 1.009 1.00 0.00 51 LYS A N 21
ATOM 24842 C CA . LYS A 1 51 ? 2.807 6.642 1.658 1.00 0.00 51 LYS A CA 21
ATOM 24843 C C . LYS A 1 51 ? 2.428 7.700 0.619 1.00 0.00 51 LYS A C 21
ATOM 24844 O O . LYS A 1 51 ? 3.074 7.812 -0.421 1.00 0.00 51 LYS A O 21
ATOM 24862 N N . ASN A 1 52 ? 1.383 8.449 0.939 1.00 0.00 52 ASN A N 21
ATOM 24863 C CA . ASN A 1 52 ? 0.911 9.494 0.047 1.00 0.00 52 ASN A CA 21
ATOM 24864 C C . ASN A 1 52 ? 1.418 10.850 0.542 1.00 0.00 52 ASN A C 21
ATOM 24865 O O . ASN A 1 52 ? 2.104 10.925 1.561 1.00 0.00 52 ASN A O 21
ATOM 24876 N N . LYS A 1 53 ? 1.060 11.887 -0.201 1.00 0.00 53 LYS A N 21
ATOM 24877 C CA . LYS A 1 53 ? 1.471 13.236 0.151 1.00 0.00 53 LYS A CA 21
ATOM 24878 C C . LYS A 1 53 ? 0.729 13.678 1.414 1.00 0.00 53 LYS A C 21
ATOM 24879 O O . LYS A 1 53 ? 1.060 14.703 2.007 1.00 0.00 53 LYS A O 21
ATOM 24897 N N . VAL A 1 54 ? -0.261 12.880 1.789 1.00 0.00 54 VAL A N 21
ATOM 24898 C CA . VAL A 1 54 ? -1.052 13.176 2.971 1.00 0.00 54 VAL A CA 21
ATOM 24899 C C . VAL A 1 54 ? -0.326 12.652 4.211 1.00 0.00 54 VAL A C 21
ATOM 24900 O O . VAL A 1 54 ? -0.697 12.979 5.337 1.00 0.00 54 VAL A O 21
ATOM 24913 N N . GLY A 1 55 ? 0.698 11.849 3.962 1.00 0.00 55 GLY A N 21
ATOM 24914 C CA . GLY A 1 55 ? 1.480 11.276 5.044 1.00 0.00 55 GLY A CA 21
ATOM 24915 C C . GLY A 1 55 ? 0.921 9.916 5.466 1.00 0.00 55 GLY A C 21
ATOM 24916 O O . GLY A 1 55 ? 1.457 9.272 6.366 1.00 0.00 55 GLY A O 21
ATOM 24920 N N . ARG A 1 56 ? -0.149 9.517 4.793 1.00 0.00 56 ARG A N 21
ATOM 24921 C CA . ARG A 1 56 ? -0.787 8.246 5.087 1.00 0.00 56 ARG A CA 21
ATOM 24922 C C . ARG A 1 56 ? 0.097 7.088 4.615 1.00 0.00 56 ARG A C 21
ATOM 24923 O O . ARG A 1 56 ? 0.831 7.221 3.638 1.00 0.00 56 ARG A O 21
ATOM 24940 N N . GLU A 1 57 ? -0.004 5.979 5.334 1.00 0.00 57 GLU A N 21
ATOM 24941 C CA . GLU A 1 57 ? 0.776 4.800 5.001 1.00 0.00 57 GLU A CA 21
ATOM 24942 C C . GLU A 1 57 ? -0.149 3.624 4.680 1.00 0.00 57 GLU A C 21
ATOM 24943 O O . GLU A 1 57 ? -1.044 3.303 5.460 1.00 0.00 57 GLU A O 21
ATOM 24955 N N . GLY A 1 58 ? 0.099 3.015 3.530 1.00 0.00 58 GLY A N 21
ATOM 24956 C CA . GLY A 1 58 ? -0.701 1.883 3.096 1.00 0.00 58 GLY A CA 21
ATOM 24957 C C . GLY A 1 58 ? -0.027 1.149 1.934 1.00 0.00 58 GLY A C 21
ATOM 24958 O O . GLY A 1 58 ? 0.957 1.633 1.377 1.00 0.00 58 GLY A O 21
ATOM 24962 N N . ILE A 1 59 ? -0.584 -0.007 1.602 1.00 0.00 59 ILE A N 21
ATOM 24963 C CA . ILE A 1 59 ? -0.050 -0.811 0.518 1.00 0.00 59 ILE A CA 21
ATOM 24964 C C . ILE A 1 59 ? -0.839 -0.525 -0.761 1.00 0.00 59 ILE A C 21
ATOM 24965 O O . ILE A 1 59 ? -2.040 -0.261 -0.708 1.00 0.00 59 ILE A O 21
ATOM 24981 N N . ILE A 1 60 ? -0.133 -0.586 -1.881 1.00 0.00 60 ILE A N 21
ATOM 24982 C CA . ILE A 1 60 ? -0.753 -0.336 -3.171 1.00 0.00 60 ILE A CA 21
ATOM 24983 C C . ILE A 1 60 ? -0.242 -1.362 -4.184 1.00 0.00 60 ILE A C 21
ATOM 24984 O O . ILE A 1 60 ? 0.952 -1.647 -4.236 1.00 0.00 60 ILE A O 21
ATOM 25000 N N . PRO A 1 61 ? -1.198 -1.902 -4.988 1.00 0.00 61 PRO A N 21
ATOM 25001 C CA . PRO A 1 61 ? -0.858 -2.890 -5.996 1.00 0.00 61 PRO A CA 21
ATOM 25002 C C . PRO A 1 61 ? -0.172 -2.234 -7.197 1.00 0.00 61 PRO A C 21
ATOM 25003 O O . PRO A 1 61 ? -0.731 -1.332 -7.819 1.00 0.00 61 PRO A O 21
ATOM 25014 N N . ALA A 1 62 ? 1.030 -2.712 -7.485 1.00 0.00 62 ALA A N 21
ATOM 25015 C CA . ALA A 1 62 ? 1.798 -2.183 -8.599 1.00 0.00 62 ALA A CA 21
ATOM 25016 C C . ALA A 1 62 ? 0.986 -2.329 -9.888 1.00 0.00 62 ALA A C 21
ATOM 25017 O O . ALA A 1 62 ? 1.271 -1.666 -10.884 1.00 0.00 62 ALA A O 21
ATOM 25024 N N . ASN A 1 63 ? -0.011 -3.199 -9.827 1.00 0.00 63 ASN A N 21
ATOM 25025 C CA . ASN A 1 63 ? -0.867 -3.439 -10.976 1.00 0.00 63 ASN A CA 21
ATOM 25026 C C . ASN A 1 63 ? -1.668 -2.173 -11.284 1.00 0.00 63 ASN A C 21
ATOM 25027 O O . ASN A 1 63 ? -2.344 -2.095 -12.309 1.00 0.00 63 ASN A O 21
ATOM 25038 N N . TYR A 1 64 ? -1.566 -1.212 -10.378 1.00 0.00 64 TYR A N 21
ATOM 25039 C CA . TYR A 1 64 ? -2.272 0.048 -10.540 1.00 0.00 64 TYR A CA 21
ATOM 25040 C C . TYR A 1 64 ? -1.314 1.235 -10.413 1.00 0.00 64 TYR A C 21
ATOM 25041 O O . TYR A 1 64 ? -1.724 2.385 -10.551 1.00 0.00 64 TYR A O 21
ATOM 25059 N N . VAL A 1 65 ? -0.056 0.912 -10.152 1.00 0.00 65 VAL A N 21
ATOM 25060 C CA . VAL A 1 65 ? 0.964 1.937 -10.006 1.00 0.00 65 VAL A CA 21
ATOM 25061 C C . VAL A 1 65 ? 2.282 1.427 -10.592 1.00 0.00 65 VAL A C 21
ATOM 25062 O O . VAL A 1 65 ? 2.574 0.234 -10.526 1.00 0.00 65 VAL A O 21
ATOM 25075 N N . GLN A 1 66 ? 3.042 2.355 -11.154 1.00 0.00 66 GLN A N 21
ATOM 25076 C CA . GLN A 1 66 ? 4.321 2.015 -11.752 1.00 0.00 66 GLN A CA 21
ATOM 25077 C C . GLN A 1 66 ? 5.464 2.660 -10.963 1.00 0.00 66 GLN A C 21
ATOM 25078 O O . GLN A 1 66 ? 5.259 3.652 -10.266 1.00 0.00 66 GLN A O 21
ATOM 25092 N N . LYS A 1 67 ? 6.642 2.070 -11.101 1.00 0.00 67 LYS A N 21
ATOM 25093 C CA . LYS A 1 67 ? 7.817 2.574 -10.411 1.00 0.00 67 LYS A CA 21
ATOM 25094 C C . LYS A 1 67 ? 8.686 3.357 -11.398 1.00 0.00 67 LYS A C 21
ATOM 25095 O O . LYS A 1 67 ? 9.225 2.786 -12.344 1.00 0.00 67 LYS A O 21
ATOM 25113 N N . ARG A 1 68 ? 8.793 4.653 -11.143 1.00 0.00 68 ARG A N 21
ATOM 25114 C CA . ARG A 1 68 ? 9.586 5.520 -11.996 1.00 0.00 68 ARG A CA 21
ATOM 25115 C C . ARG A 1 68 ? 10.984 4.932 -12.198 1.00 0.00 68 ARG A C 21
ATOM 25116 O O . ARG A 1 68 ? 11.654 5.236 -13.185 1.00 0.00 68 ARG A O 21
ATOM 25133 N N . GLU A 1 69 ? 11.384 4.100 -11.248 1.00 0.00 69 GLU A N 21
ATOM 25134 C CA . GLU A 1 69 ? 12.691 3.467 -11.309 1.00 0.00 69 GLU A CA 21
ATOM 25135 C C . GLU A 1 69 ? 12.660 2.280 -12.275 1.00 0.00 69 GLU A C 21
ATOM 25136 O O . GLU A 1 69 ? 12.183 1.201 -11.924 1.00 0.00 69 GLU A O 21
ATOM 25148 N N . ILE B 2 8 ? -11.875 -8.778 -19.520 1.00 0.00 8 ILE B N 21
ATOM 25149 C CA . ILE B 2 8 ? -11.511 -8.832 -18.114 1.00 0.00 8 ILE B CA 21
ATOM 25150 C C . ILE B 2 8 ? -9.997 -8.659 -17.977 1.00 0.00 8 ILE B C 21
ATOM 25151 O O . ILE B 2 8 ? -9.227 -9.477 -18.479 1.00 0.00 8 ILE B O 21
ATOM 25167 N N . PRO B 2 9 ? -9.604 -7.560 -17.278 1.00 0.00 9 PRO B N 21
ATOM 25168 C CA . PRO B 2 9 ? -8.196 -7.270 -17.069 1.00 0.00 9 PRO B CA 21
ATOM 25169 C C . PRO B 2 9 ? -7.596 -8.199 -16.012 1.00 0.00 9 PRO B C 21
ATOM 25170 O O . PRO B 2 9 ? -8.311 -8.981 -15.389 1.00 0.00 9 PRO B O 21
ATOM 25181 N N . PRO B 2 10 ? -6.252 -8.081 -15.839 1.00 0.00 10 PRO B N 21
ATOM 25182 C CA . PRO B 2 10 ? -5.547 -8.900 -14.869 1.00 0.00 10 PRO B CA 21
ATOM 25183 C C . PRO B 2 10 ? -5.809 -8.410 -13.443 1.00 0.00 10 PRO B C 21
ATOM 25184 O O . PRO B 2 10 ? -5.784 -7.209 -13.182 1.00 0.00 10 PRO B O 21
ATOM 25195 N N . PRO B 2 11 ? -6.061 -9.392 -12.536 1.00 0.00 11 PRO B N 21
ATOM 25196 C CA . PRO B 2 11 ? -6.328 -9.073 -11.144 1.00 0.00 11 PRO B CA 21
ATOM 25197 C C . PRO B 2 11 ? -5.040 -8.681 -10.414 1.00 0.00 11 PRO B C 21
ATOM 25198 O O . PRO B 2 11 ? -3.958 -9.152 -10.762 1.00 0.00 11 PRO B O 21
ATOM 25209 N N . LEU B 2 12 ? -5.200 -7.823 -9.418 1.00 0.00 12 LEU B N 21
ATOM 25210 C CA . LEU B 2 12 ? -4.064 -7.363 -8.636 1.00 0.00 12 LEU B CA 21
ATOM 25211 C C . LEU B 2 12 ? -3.235 -8.569 -8.191 1.00 0.00 12 LEU B C 21
ATOM 25212 O O . LEU B 2 12 ? -3.610 -9.712 -8.445 1.00 0.00 12 LEU B O 21
ATOM 25228 N N . PRO B 2 13 ? -2.094 -8.264 -7.516 1.00 0.00 13 PRO B N 21
ATOM 25229 C CA . PRO B 2 13 ? -1.209 -9.310 -7.032 1.00 0.00 13 PRO B CA 21
ATOM 25230 C C . PRO B 2 13 ? -1.796 -9.997 -5.798 1.00 0.00 13 PRO B C 21
ATOM 25231 O O . PRO B 2 13 ? -2.608 -9.411 -5.083 1.00 0.00 13 PRO B O 21
ATOM 25242 N N . GLU B 2 14 ? -1.364 -11.232 -5.586 1.00 0.00 14 GLU B N 21
ATOM 25243 C CA . GLU B 2 14 ? -1.836 -12.005 -4.450 1.00 0.00 14 GLU B CA 21
ATOM 25244 C C . GLU B 2 14 ? -1.521 -11.276 -3.143 1.00 0.00 14 GLU B C 21
ATOM 25245 O O . GLU B 2 14 ? -0.544 -10.535 -3.061 1.00 0.00 14 GLU B O 21
ATOM 25257 N N . ARG B 2 15 ? -2.370 -11.512 -2.152 1.00 0.00 15 ARG B N 21
ATOM 25258 C CA . ARG B 2 15 ? -2.194 -10.886 -0.852 1.00 0.00 15 ARG B CA 21
ATOM 25259 C C . ARG B 2 15 ? -1.403 -11.808 0.077 1.00 0.00 15 ARG B C 21
ATOM 25260 O O . ARG B 2 15 ? -1.982 -12.645 0.768 1.00 0.00 15 ARG B O 21
ATOM 25277 N N . THR B 2 16 ? -0.091 -11.622 0.066 1.00 0.00 16 THR B N 21
ATOM 25278 C CA . THR B 2 16 ? 0.787 -12.426 0.900 1.00 0.00 16 THR B CA 21
ATOM 25279 C C . THR B 2 16 ? 0.753 -11.927 2.346 1.00 0.00 16 THR B C 21
ATOM 25280 O O . THR B 2 16 ? 0.761 -10.722 2.590 1.00 0.00 16 THR B O 21
ATOM 25291 N N . PRO B 2 17 ? 0.714 -12.904 3.290 1.00 0.00 17 PRO B N 21
ATOM 25292 C CA . PRO B 2 17 ? 0.679 -12.577 4.706 1.00 0.00 17 PRO B CA 21
ATOM 25293 C C . PRO B 2 17 ? 2.053 -12.110 5.194 1.00 0.00 17 PRO B C 21
ATOM 25294 O O . PRO B 2 17 ? 2.155 -11.435 6.218 1.00 0.00 17 PRO B O 21
ATOM 25305 N N . GLU B 2 18 ? 3.073 -12.489 4.439 1.00 0.00 18 GLU B N 21
ATOM 25306 C CA . GLU B 2 18 ? 4.436 -12.118 4.783 1.00 0.00 18 GLU B CA 21
ATOM 25307 C C . GLU B 2 18 ? 4.595 -10.596 4.756 1.00 0.00 18 GLU B C 21
ATOM 25308 O O . GLU B 2 18 ? 5.600 -10.065 5.224 1.00 0.00 18 GLU B O 21
ATOM 25320 N N . SER B 2 19 ? 3.587 -9.938 4.203 1.00 0.00 19 SER B N 21
ATOM 25321 C CA . SER B 2 19 ? 3.601 -8.488 4.108 1.00 0.00 19 SER B CA 21
ATOM 25322 C C . SER B 2 19 ? 3.764 -7.875 5.500 1.00 0.00 19 SER B C 21
ATOM 25323 O O . SER B 2 19 ? 4.295 -6.774 5.640 1.00 0.00 19 SER B O 21
ATOM 25331 N N . PHE B 2 20 ? 3.295 -8.614 6.496 1.00 0.00 20 PHE B N 21
ATOM 25332 C CA . PHE B 2 20 ? 3.381 -8.156 7.872 1.00 0.00 20 PHE B CA 21
ATOM 25333 C C . PHE B 2 20 ? 4.839 -7.965 8.296 1.00 0.00 20 PHE B C 21
ATOM 25334 O O . PHE B 2 20 ? 5.115 -7.322 9.308 1.00 0.00 20 PHE B O 21
ATOM 25351 N N . ILE B 2 21 ? 5.733 -8.536 7.503 1.00 0.00 21 ILE B N 21
ATOM 25352 C CA . ILE B 2 21 ? 7.155 -8.438 7.784 1.00 0.00 21 ILE B CA 21
ATOM 25353 C C . ILE B 2 21 ? 7.840 -7.661 6.657 1.00 0.00 21 ILE B C 21
ATOM 25354 O O . ILE B 2 21 ? 7.625 -7.948 5.481 1.00 0.00 21 ILE B O 21
ATOM 25370 N N . VAL B 2 22 ? 8.650 -6.693 7.057 1.00 0.00 22 VAL B N 21
ATOM 25371 C CA . VAL B 2 22 ? 9.368 -5.872 6.097 1.00 0.00 22 VAL B CA 21
ATOM 25372 C C . VAL B 2 22 ? 10.838 -6.294 6.070 1.00 0.00 22 VAL B C 21
ATOM 25373 O O . VAL B 2 22 ? 11.528 -6.221 7.086 1.00 0.00 22 VAL B O 21
ATOM 25386 N N . VAL B 2 23 ? 11.275 -6.726 4.896 1.00 0.00 23 VAL B N 21
ATOM 25387 C CA . VAL B 2 23 ? 12.651 -7.160 4.723 1.00 0.00 23 VAL B CA 21
ATOM 25388 C C . VAL B 2 23 ? 13.584 -5.959 4.886 1.00 0.00 23 VAL B C 21
ATOM 25389 O O . VAL B 2 23 ? 13.286 -4.867 4.405 1.00 0.00 23 VAL B O 21
ATOM 25402 N N . GLU B 2 24 ? 14.695 -6.201 5.565 1.00 0.00 24 GLU B N 21
ATOM 25403 C CA . GLU B 2 24 ? 15.675 -5.153 5.797 1.00 0.00 24 GLU B CA 21
ATOM 25404 C C . GLU B 2 24 ? 16.650 -5.068 4.621 1.00 0.00 24 GLU B C 21
ATOM 25405 O O . GLU B 2 24 ? 17.862 -5.138 4.810 1.00 0.00 24 GLU B O 21
ATOM 25417 N N . GLU B 2 25 ? 16.082 -4.916 3.433 1.00 0.00 25 GLU B N 21
ATOM 25418 C CA . GLU B 2 25 ? 16.885 -4.821 2.226 1.00 0.00 25 GLU B CA 21
ATOM 25419 C C . GLU B 2 25 ? 18.120 -5.719 2.338 1.00 0.00 25 GLU B C 21
ATOM 25420 O O . GLU B 2 25 ? 18.008 -6.891 2.693 1.00 0.00 25 GLU B O 21
ATOM 25432 N N . SER A 1 10 ? 14.041 3.571 0.929 1.00 0.00 10 SER A N 22
ATOM 25433 C CA . SER A 1 10 ? 13.009 4.472 0.447 1.00 0.00 10 SER A CA 22
ATOM 25434 C C . SER A 1 10 ? 13.640 5.603 -0.367 1.00 0.00 10 SER A C 22
ATOM 25435 O O . SER A 1 10 ? 14.840 5.852 -0.265 1.00 0.00 10 SER A O 22
ATOM 25443 N N . GLY A 1 11 ? 12.802 6.260 -1.156 1.00 0.00 11 GLY A N 22
ATOM 25444 C CA . GLY A 1 11 ? 13.262 7.359 -1.988 1.00 0.00 11 GLY A CA 22
ATOM 25445 C C . GLY A 1 11 ? 12.653 7.280 -3.388 1.00 0.00 11 GLY A C 22
ATOM 25446 O O . GLY A 1 11 ? 12.605 8.279 -4.106 1.00 0.00 11 GLY A O 22
ATOM 25450 N N . THR A 1 12 ? 12.202 6.084 -3.737 1.00 0.00 12 THR A N 22
ATOM 25451 C CA . THR A 1 12 ? 11.596 5.862 -5.038 1.00 0.00 12 THR A CA 22
ATOM 25452 C C . THR A 1 12 ? 10.152 6.365 -5.048 1.00 0.00 12 THR A C 22
ATOM 25453 O O . THR A 1 12 ? 9.418 6.174 -4.079 1.00 0.00 12 THR A O 22
ATOM 25464 N N . GLU A 1 13 ? 9.785 6.997 -6.153 1.00 0.00 13 GLU A N 22
ATOM 25465 C CA . GLU A 1 13 ? 8.441 7.528 -6.301 1.00 0.00 13 GLU A CA 22
ATOM 25466 C C . GLU A 1 13 ? 7.613 6.626 -7.218 1.00 0.00 13 GLU A C 22
ATOM 25467 O O . GLU A 1 13 ? 8.042 6.293 -8.321 1.00 0.00 13 GLU A O 22
ATOM 25479 N N . CYS A 1 14 ? 6.438 6.257 -6.728 1.00 0.00 14 CYS A N 22
ATOM 25480 C CA . CYS A 1 14 ? 5.545 5.400 -7.490 1.00 0.00 14 CYS A CA 22
ATOM 25481 C C . CYS A 1 14 ? 4.536 6.287 -8.220 1.00 0.00 14 CYS A C 22
ATOM 25482 O O . CYS A 1 14 ? 4.022 7.248 -7.650 1.00 0.00 14 CYS A O 22
ATOM 25490 N N . ILE A 1 15 ? 4.283 5.933 -9.472 1.00 0.00 15 ILE A N 22
ATOM 25491 C CA . ILE A 1 15 ? 3.343 6.686 -10.287 1.00 0.00 15 ILE A CA 22
ATOM 25492 C C . ILE A 1 15 ? 2.081 5.849 -10.507 1.00 0.00 15 ILE A C 22
ATOM 25493 O O . ILE A 1 15 ? 2.165 4.668 -10.839 1.00 0.00 15 ILE A O 22
ATOM 25509 N N . ALA A 1 16 ? 0.941 6.495 -10.313 1.00 0.00 16 ALA A N 22
ATOM 25510 C CA . ALA A 1 16 ? -0.337 5.825 -10.486 1.00 0.00 16 ALA A CA 22
ATOM 25511 C C . ALA A 1 16 ? -0.678 5.766 -11.977 1.00 0.00 16 ALA A C 22
ATOM 25512 O O . ALA A 1 16 ? -0.747 6.797 -12.643 1.00 0.00 16 ALA A O 22
ATOM 25519 N N . LYS A 1 17 ? -0.884 4.547 -12.456 1.00 0.00 17 LYS A N 22
ATOM 25520 C CA . LYS A 1 17 ? -1.216 4.339 -13.854 1.00 0.00 17 LYS A CA 22
ATOM 25521 C C . LYS A 1 17 ? -2.702 3.993 -13.975 1.00 0.00 17 LYS A C 22
ATOM 25522 O O . LYS A 1 17 ? -3.392 4.501 -14.858 1.00 0.00 17 LYS A O 22
ATOM 25540 N N . TYR A 1 18 ? -3.151 3.130 -13.074 1.00 0.00 18 TYR A N 22
ATOM 25541 C CA . TYR A 1 18 ? -4.542 2.710 -13.068 1.00 0.00 18 TYR A CA 22
ATOM 25542 C C . TYR A 1 18 ? -5.256 3.196 -11.806 1.00 0.00 18 TYR A C 22
ATOM 25543 O O . TYR A 1 18 ? -4.610 3.543 -10.818 1.00 0.00 18 TYR A O 22
ATOM 25561 N N . ASN A 1 19 ? -6.578 3.205 -11.879 1.00 0.00 19 ASN A N 22
ATOM 25562 C CA . ASN A 1 19 ? -7.388 3.643 -10.754 1.00 0.00 19 ASN A CA 22
ATOM 25563 C C . ASN A 1 19 ? -7.964 2.419 -10.039 1.00 0.00 19 ASN A C 22
ATOM 25564 O O . ASN A 1 19 ? -8.907 1.797 -10.529 1.00 0.00 19 ASN A O 22
ATOM 25575 N N . PHE A 1 20 ? -7.375 2.109 -8.894 1.00 0.00 20 PHE A N 22
ATOM 25576 C CA . PHE A 1 20 ? -7.818 0.970 -8.108 1.00 0.00 20 PHE A CA 22
ATOM 25577 C C . PHE A 1 20 ? -8.191 1.397 -6.688 1.00 0.00 20 PHE A C 22
ATOM 25578 O O . PHE A 1 20 ? -7.389 2.017 -5.990 1.00 0.00 20 PHE A O 22
ATOM 25595 N N . HIS A 1 21 ? -9.409 1.049 -6.299 1.00 0.00 21 HIS A N 22
ATOM 25596 C CA . HIS A 1 21 ? -9.899 1.389 -4.974 1.00 0.00 21 HIS A CA 22
ATOM 25597 C C . HIS A 1 21 ? -9.278 0.447 -3.941 1.00 0.00 21 HIS A C 22
ATOM 25598 O O . HIS A 1 21 ? -9.044 -0.726 -4.227 1.00 0.00 21 HIS A O 22
ATOM 25612 N N . GLY A 1 22 ? -9.029 0.996 -2.761 1.00 0.00 22 GLY A N 22
ATOM 25613 C CA . GLY A 1 22 ? -8.441 0.220 -1.684 1.00 0.00 22 GLY A CA 22
ATOM 25614 C C . GLY A 1 22 ? -8.995 -1.206 -1.669 1.00 0.00 22 GLY A C 22
ATOM 25615 O O . GLY A 1 22 ? -10.152 -1.430 -2.022 1.00 0.00 22 GLY A O 22
ATOM 25619 N N . THR A 1 23 ? -8.143 -2.134 -1.257 1.00 0.00 23 THR A N 22
ATOM 25620 C CA . THR A 1 23 ? -8.533 -3.533 -1.193 1.00 0.00 23 THR A CA 22
ATOM 25621 C C . THR A 1 23 ? -8.538 -4.018 0.259 1.00 0.00 23 THR A C 22
ATOM 25622 O O . THR A 1 23 ? -9.308 -4.908 0.616 1.00 0.00 23 THR A O 22
ATOM 25633 N N . ALA A 1 24 ? -7.670 -3.411 1.055 1.00 0.00 24 ALA A N 22
ATOM 25634 C CA . ALA A 1 24 ? -7.565 -3.770 2.458 1.00 0.00 24 ALA A CA 22
ATOM 25635 C C . ALA A 1 24 ? -7.440 -2.497 3.298 1.00 0.00 24 ALA A C 22
ATOM 25636 O O . ALA A 1 24 ? -6.960 -1.474 2.813 1.00 0.00 24 ALA A O 22
ATOM 25643 N N . GLU A 1 25 ? -7.881 -2.602 4.543 1.00 0.00 25 GLU A N 22
ATOM 25644 C CA . GLU A 1 25 ? -7.823 -1.472 5.455 1.00 0.00 25 GLU A CA 22
ATOM 25645 C C . GLU A 1 25 ? -6.383 -0.980 5.600 1.00 0.00 25 GLU A C 22
ATOM 25646 O O . GLU A 1 25 ? -6.145 0.216 5.771 1.00 0.00 25 GLU A O 22
ATOM 25658 N N . GLN A 1 26 ? -5.457 -1.925 5.528 1.00 0.00 26 GLN A N 22
ATOM 25659 C CA . GLN A 1 26 ? -4.046 -1.603 5.648 1.00 0.00 26 GLN A CA 22
ATOM 25660 C C . GLN A 1 26 ? -3.502 -1.089 4.314 1.00 0.00 26 GLN A C 22
ATOM 25661 O O . GLN A 1 26 ? -2.425 -0.497 4.265 1.00 0.00 26 GLN A O 22
ATOM 25675 N N . ASP A 1 27 ? -4.271 -1.336 3.264 1.00 0.00 27 ASP A N 22
ATOM 25676 C CA . ASP A 1 27 ? -3.880 -0.906 1.932 1.00 0.00 27 ASP A CA 22
ATOM 25677 C C . ASP A 1 27 ? -4.214 0.576 1.760 1.00 0.00 27 ASP A C 22
ATOM 25678 O O . ASP A 1 27 ? -4.786 1.196 2.656 1.00 0.00 27 ASP A O 22
ATOM 25687 N N . LEU A 1 28 ? -3.845 1.103 0.603 1.00 0.00 28 LEU A N 22
ATOM 25688 C CA . LEU A 1 28 ? -4.099 2.502 0.301 1.00 0.00 28 LEU A CA 22
ATOM 25689 C C . LEU A 1 28 ? -4.670 2.619 -1.114 1.00 0.00 28 LEU A C 22
ATOM 25690 O O . LEU A 1 28 ? -4.214 1.936 -2.029 1.00 0.00 28 LEU A O 22
ATOM 25706 N N . PRO A 1 29 ? -5.684 3.514 -1.252 1.00 0.00 29 PRO A N 22
ATOM 25707 C CA . PRO A 1 29 ? -6.321 3.731 -2.540 1.00 0.00 29 PRO A CA 22
ATOM 25708 C C . PRO A 1 29 ? -5.423 4.553 -3.465 1.00 0.00 29 PRO A C 22
ATOM 25709 O O . PRO A 1 29 ? -4.808 5.528 -3.034 1.00 0.00 29 PRO A O 22
ATOM 25720 N N . PHE A 1 30 ? -5.376 4.131 -4.720 1.00 0.00 30 PHE A N 22
ATOM 25721 C CA . PHE A 1 30 ? -4.563 4.817 -5.710 1.00 0.00 30 PHE A CA 22
ATOM 25722 C C . PHE A 1 30 ? -5.432 5.397 -6.826 1.00 0.00 30 PHE A C 22
ATOM 25723 O O . PHE A 1 30 ? -6.380 4.755 -7.279 1.00 0.00 30 PHE A O 22
ATOM 25740 N N . CYS A 1 31 ? -5.080 6.606 -7.241 1.00 0.00 31 CYS A N 22
ATOM 25741 C CA . CYS A 1 31 ? -5.817 7.280 -8.297 1.00 0.00 31 CYS A CA 22
ATOM 25742 C C . CYS A 1 31 ? -4.826 7.688 -9.388 1.00 0.00 31 CYS A C 22
ATOM 25743 O O . CYS A 1 31 ? -3.956 8.526 -9.160 1.00 0.00 31 CYS A O 22
ATOM 25751 N N . LYS A 1 32 ? -4.991 7.075 -10.552 1.00 0.00 32 LYS A N 22
ATOM 25752 C CA . LYS A 1 32 ? -4.122 7.364 -11.680 1.00 0.00 32 LYS A CA 22
ATOM 25753 C C . LYS A 1 32 ? -3.681 8.827 -11.616 1.00 0.00 32 LYS A C 22
ATOM 25754 O O . LYS A 1 32 ? -4.508 9.723 -11.450 1.00 0.00 32 LYS A O 22
ATOM 25772 N N . GLY A 1 33 ? -2.378 9.026 -11.751 1.00 0.00 33 GLY A N 22
ATOM 25773 C CA . GLY A 1 33 ? -1.816 10.366 -11.711 1.00 0.00 33 GLY A CA 22
ATOM 25774 C C . GLY A 1 33 ? -1.265 10.687 -10.320 1.00 0.00 33 GLY A C 22
ATOM 25775 O O . GLY A 1 33 ? -0.447 11.593 -10.167 1.00 0.00 33 GLY A O 22
ATOM 25779 N N . ASP A 1 34 ? -1.734 9.926 -9.342 1.00 0.00 34 ASP A N 22
ATOM 25780 C CA . ASP A 1 34 ? -1.298 10.119 -7.969 1.00 0.00 34 ASP A CA 22
ATOM 25781 C C . ASP A 1 34 ? 0.097 9.516 -7.793 1.00 0.00 34 ASP A C 22
ATOM 25782 O O . ASP A 1 34 ? 0.390 8.452 -8.334 1.00 0.00 34 ASP A O 22
ATOM 25791 N N . VAL A 1 35 ? 0.920 10.224 -7.034 1.00 0.00 35 VAL A N 22
ATOM 25792 C CA . VAL A 1 35 ? 2.278 9.772 -6.779 1.00 0.00 35 VAL A CA 22
ATOM 25793 C C . VAL A 1 35 ? 2.420 9.410 -5.299 1.00 0.00 35 VAL A C 22
ATOM 25794 O O . VAL A 1 35 ? 1.902 10.111 -4.432 1.00 0.00 35 VAL A O 22
ATOM 25807 N N . LEU A 1 36 ? 3.125 8.314 -5.057 1.00 0.00 36 LEU A N 22
ATOM 25808 C CA . LEU A 1 36 ? 3.343 7.849 -3.696 1.00 0.00 36 LEU A CA 22
ATOM 25809 C C . LEU A 1 36 ? 4.835 7.586 -3.485 1.00 0.00 36 LEU A C 22
ATOM 25810 O O . LEU A 1 36 ? 5.600 7.522 -4.446 1.00 0.00 36 LEU A O 22
ATOM 25826 N N . THR A 1 37 ? 5.204 7.443 -2.221 1.00 0.00 37 THR A N 22
ATOM 25827 C CA . THR A 1 37 ? 6.592 7.189 -1.870 1.00 0.00 37 THR A CA 22
ATOM 25828 C C . THR A 1 37 ? 6.745 5.782 -1.288 1.00 0.00 37 THR A C 22
ATOM 25829 O O . THR A 1 37 ? 5.957 5.369 -0.438 1.00 0.00 37 THR A O 22
ATOM 25840 N N . ILE A 1 38 ? 7.765 5.085 -1.768 1.00 0.00 38 ILE A N 22
ATOM 25841 C CA . ILE A 1 38 ? 8.031 3.734 -1.305 1.00 0.00 38 ILE A CA 22
ATOM 25842 C C . ILE A 1 38 ? 8.536 3.784 0.139 1.00 0.00 38 ILE A C 22
ATOM 25843 O O . ILE A 1 38 ? 9.404 4.591 0.469 1.00 0.00 38 ILE A O 22
ATOM 25859 N N . VAL A 1 39 ? 7.969 2.912 0.960 1.00 0.00 39 VAL A N 22
ATOM 25860 C CA . VAL A 1 39 ? 8.351 2.847 2.361 1.00 0.00 39 VAL A CA 22
ATOM 25861 C C . VAL A 1 39 ? 8.990 1.487 2.649 1.00 0.00 39 VAL A C 22
ATOM 25862 O O . VAL A 1 39 ? 9.912 1.388 3.456 1.00 0.00 39 VAL A O 22
ATOM 25875 N N . ALA A 1 40 ? 8.473 0.471 1.972 1.00 0.00 40 ALA A N 22
ATOM 25876 C CA . ALA A 1 40 ? 8.981 -0.879 2.144 1.00 0.00 40 ALA A CA 22
ATOM 25877 C C . ALA A 1 40 ? 8.353 -1.794 1.092 1.00 0.00 40 ALA A C 22
ATOM 25878 O O . ALA A 1 40 ? 7.322 -1.460 0.510 1.00 0.00 40 ALA A O 22
ATOM 25885 N N . VAL A 1 41 ? 8.998 -2.932 0.882 1.00 0.00 41 VAL A N 22
ATOM 25886 C CA . VAL A 1 41 ? 8.515 -3.898 -0.090 1.00 0.00 41 VAL A CA 22
ATOM 25887 C C . VAL A 1 41 ? 7.681 -4.962 0.626 1.00 0.00 41 VAL A C 22
ATOM 25888 O O . VAL A 1 41 ? 7.658 -5.013 1.855 1.00 0.00 41 VAL A O 22
ATOM 25901 N N . THR A 1 42 ? 7.014 -5.783 -0.172 1.00 0.00 42 THR A N 22
ATOM 25902 C CA . THR A 1 42 ? 6.181 -6.842 0.370 1.00 0.00 42 THR A CA 22
ATOM 25903 C C . THR A 1 42 ? 6.649 -8.205 -0.142 1.00 0.00 42 THR A C 22
ATOM 25904 O O . THR A 1 42 ? 7.518 -8.281 -1.010 1.00 0.00 42 THR A O 22
ATOM 25915 N N . LYS A 1 43 ? 6.053 -9.248 0.416 1.00 0.00 43 LYS A N 22
ATOM 25916 C CA . LYS A 1 43 ? 6.400 -10.605 0.027 1.00 0.00 43 LYS A CA 22
ATOM 25917 C C . LYS A 1 43 ? 5.977 -10.837 -1.425 1.00 0.00 43 LYS A C 22
ATOM 25918 O O . LYS A 1 43 ? 6.501 -11.728 -2.092 1.00 0.00 43 LYS A O 22
ATOM 25936 N N . ASP A 1 44 ? 5.035 -10.020 -1.872 1.00 0.00 44 ASP A N 22
ATOM 25937 C CA . ASP A 1 44 ? 4.536 -10.125 -3.233 1.00 0.00 44 ASP A CA 22
ATOM 25938 C C . ASP A 1 44 ? 5.343 -9.194 -4.140 1.00 0.00 44 ASP A C 22
ATOM 25939 O O . ASP A 1 44 ? 5.994 -8.266 -3.662 1.00 0.00 44 ASP A O 22
ATOM 25948 N N . PRO A 1 45 ? 5.273 -9.483 -5.467 1.00 0.00 45 PRO A N 22
ATOM 25949 C CA . PRO A 1 45 ? 5.989 -8.682 -6.446 1.00 0.00 45 PRO A CA 22
ATOM 25950 C C . PRO A 1 45 ? 5.296 -7.336 -6.666 1.00 0.00 45 PRO A C 22
ATOM 25951 O O . PRO A 1 45 ? 5.841 -6.289 -6.321 1.00 0.00 45 PRO A O 22
ATOM 25962 N N . ASN A 1 46 ? 4.105 -7.406 -7.240 1.00 0.00 46 ASN A N 22
ATOM 25963 C CA . ASN A 1 46 ? 3.332 -6.207 -7.511 1.00 0.00 46 ASN A CA 22
ATOM 25964 C C . ASN A 1 46 ? 2.648 -5.745 -6.222 1.00 0.00 46 ASN A C 22
ATOM 25965 O O . ASN A 1 46 ? 1.454 -5.448 -6.221 1.00 0.00 46 ASN A O 22
ATOM 25976 N N . TRP A 1 47 ? 3.435 -5.697 -5.158 1.00 0.00 47 TRP A N 22
ATOM 25977 C CA . TRP A 1 47 ? 2.920 -5.276 -3.866 1.00 0.00 47 TRP A CA 22
ATOM 25978 C C . TRP A 1 47 ? 4.033 -4.518 -3.138 1.00 0.00 47 TRP A C 22
ATOM 25979 O O . TRP A 1 47 ? 5.134 -5.040 -2.968 1.00 0.00 47 TRP A O 22
ATOM 26000 N N . TYR A 1 48 ? 3.707 -3.301 -2.728 1.00 0.00 48 TYR A N 22
ATOM 26001 C CA . TYR A 1 48 ? 4.664 -2.467 -2.022 1.00 0.00 48 TYR A CA 22
ATOM 26002 C C . TYR A 1 48 ? 3.953 -1.480 -1.096 1.00 0.00 48 TYR A C 22
ATOM 26003 O O . TYR A 1 48 ? 2.887 -0.966 -1.431 1.00 0.00 48 TYR A O 22
ATOM 26021 N N . LYS A 1 49 ? 4.573 -1.243 0.051 1.00 0.00 49 LYS A N 22
ATOM 26022 C CA . LYS A 1 49 ? 4.013 -0.326 1.029 1.00 0.00 49 LYS A CA 22
ATOM 26023 C C . LYS A 1 49 ? 4.605 1.068 0.812 1.00 0.00 49 LYS A C 22
ATOM 26024 O O . LYS A 1 49 ? 5.821 1.246 0.861 1.00 0.00 49 LYS A O 22
ATOM 26042 N N . ALA A 1 50 ? 3.717 2.024 0.575 1.00 0.00 50 ALA A N 22
ATOM 26043 C CA . ALA A 1 50 ? 4.135 3.396 0.350 1.00 0.00 50 ALA A CA 22
ATOM 26044 C C . ALA A 1 50 ? 3.190 4.342 1.092 1.00 0.00 50 ALA A C 22
ATOM 26045 O O . ALA A 1 50 ? 2.161 3.914 1.611 1.00 0.00 50 ALA A O 22
ATOM 26052 N N . LYS A 1 51 ? 3.573 5.610 1.119 1.00 0.00 51 LYS A N 22
ATOM 26053 C CA . LYS A 1 51 ? 2.772 6.620 1.790 1.00 0.00 51 LYS A CA 22
ATOM 26054 C C . LYS A 1 51 ? 2.343 7.681 0.775 1.00 0.00 51 LYS A C 22
ATOM 26055 O O . LYS A 1 51 ? 2.975 7.837 -0.270 1.00 0.00 51 LYS A O 22
ATOM 26073 N N . ASN A 1 52 ? 1.273 8.383 1.116 1.00 0.00 52 ASN A N 22
ATOM 26074 C CA . ASN A 1 52 ? 0.751 9.424 0.248 1.00 0.00 52 ASN A CA 22
ATOM 26075 C C . ASN A 1 52 ? 1.240 10.787 0.743 1.00 0.00 52 ASN A C 22
ATOM 26076 O O . ASN A 1 52 ? 1.922 10.873 1.764 1.00 0.00 52 ASN A O 22
ATOM 26087 N N . LYS A 1 53 ? 0.872 11.819 -0.002 1.00 0.00 53 LYS A N 22
ATOM 26088 C CA . LYS A 1 53 ? 1.264 13.173 0.349 1.00 0.00 53 LYS A CA 22
ATOM 26089 C C . LYS A 1 53 ? 0.470 13.628 1.575 1.00 0.00 53 LYS A C 22
ATOM 26090 O O . LYS A 1 53 ? 0.789 14.649 2.183 1.00 0.00 53 LYS A O 22
ATOM 26108 N N . VAL A 1 54 ? -0.552 12.850 1.901 1.00 0.00 54 VAL A N 22
ATOM 26109 C CA . VAL A 1 54 ? -1.394 13.159 3.043 1.00 0.00 54 VAL A CA 22
ATOM 26110 C C . VAL A 1 54 ? -0.737 12.625 4.317 1.00 0.00 54 VAL A C 22
ATOM 26111 O O . VAL A 1 54 ? -1.197 12.906 5.423 1.00 0.00 54 VAL A O 22
ATOM 26124 N N . GLY A 1 55 ? 0.329 11.863 4.120 1.00 0.00 55 GLY A N 22
ATOM 26125 C CA . GLY A 1 55 ? 1.055 11.286 5.239 1.00 0.00 55 GLY A CA 22
ATOM 26126 C C . GLY A 1 55 ? 0.569 9.867 5.534 1.00 0.00 55 GLY A C 22
ATOM 26127 O O . GLY A 1 55 ? 1.026 9.236 6.487 1.00 0.00 55 GLY A O 22
ATOM 26131 N N . ARG A 1 56 ? -0.349 9.405 4.699 1.00 0.00 56 ARG A N 22
ATOM 26132 C CA . ARG A 1 56 ? -0.902 8.070 4.858 1.00 0.00 56 ARG A CA 22
ATOM 26133 C C . ARG A 1 56 ? 0.154 7.015 4.524 1.00 0.00 56 ARG A C 22
ATOM 26134 O O . ARG A 1 56 ? 1.026 7.246 3.689 1.00 0.00 56 ARG A O 22
ATOM 26151 N N . GLU A 1 57 ? 0.042 5.879 5.197 1.00 0.00 57 GLU A N 22
ATOM 26152 C CA . GLU A 1 57 ? 0.977 4.787 4.982 1.00 0.00 57 GLU A CA 22
ATOM 26153 C C . GLU A 1 57 ? 0.230 3.453 4.924 1.00 0.00 57 GLU A C 22
ATOM 26154 O O . GLU A 1 57 ? -0.588 3.157 5.794 1.00 0.00 57 GLU A O 22
ATOM 26166 N N . GLY A 1 58 ? 0.538 2.683 3.891 1.00 0.00 58 GLY A N 22
ATOM 26167 C CA . GLY A 1 58 ? -0.093 1.387 3.708 1.00 0.00 58 GLY A CA 22
ATOM 26168 C C . GLY A 1 58 ? 0.477 0.667 2.484 1.00 0.00 58 GLY A C 22
ATOM 26169 O O . GLY A 1 58 ? 1.501 1.077 1.940 1.00 0.00 58 GLY A O 22
ATOM 26173 N N . ILE A 1 59 ? -0.212 -0.391 2.086 1.00 0.00 59 ILE A N 22
ATOM 26174 C CA . ILE A 1 59 ? 0.212 -1.172 0.936 1.00 0.00 59 ILE A CA 22
ATOM 26175 C C . ILE A 1 59 ? -0.676 -0.830 -0.263 1.00 0.00 59 ILE A C 22
ATOM 26176 O O . ILE A 1 59 ? -1.845 -0.484 -0.096 1.00 0.00 59 ILE A O 22
ATOM 26192 N N . ILE A 1 60 ? -0.087 -0.939 -1.445 1.00 0.00 60 ILE A N 22
ATOM 26193 C CA . ILE A 1 60 ? -0.809 -0.645 -2.671 1.00 0.00 60 ILE A CA 22
ATOM 26194 C C . ILE A 1 60 ? -0.369 -1.621 -3.763 1.00 0.00 60 ILE A C 22
ATOM 26195 O O . ILE A 1 60 ? 0.804 -1.984 -3.841 1.00 0.00 60 ILE A O 22
ATOM 26211 N N . PRO A 1 61 ? -1.359 -2.030 -4.602 1.00 0.00 61 PRO A N 22
ATOM 26212 C CA . PRO A 1 61 ? -1.085 -2.956 -5.687 1.00 0.00 61 PRO A CA 22
ATOM 26213 C C . PRO A 1 61 ? -0.353 -2.257 -6.834 1.00 0.00 61 PRO A C 22
ATOM 26214 O O . PRO A 1 61 ? -0.894 -1.342 -7.454 1.00 0.00 61 PRO A O 22
ATOM 26225 N N . ALA A 1 62 ? 0.865 -2.715 -7.083 1.00 0.00 62 ALA A N 22
ATOM 26226 C CA . ALA A 1 62 ? 1.676 -2.144 -8.146 1.00 0.00 62 ALA A CA 22
ATOM 26227 C C . ALA A 1 62 ? 1.000 -2.405 -9.493 1.00 0.00 62 ALA A C 22
ATOM 26228 O O . ALA A 1 62 ? 1.393 -1.834 -10.509 1.00 0.00 62 ALA A O 22
ATOM 26235 N N . ASN A 1 63 ? -0.007 -3.266 -9.459 1.00 0.00 63 ASN A N 22
ATOM 26236 C CA . ASN A 1 63 ? -0.741 -3.608 -10.665 1.00 0.00 63 ASN A CA 22
ATOM 26237 C C . ASN A 1 63 ? -1.424 -2.354 -11.213 1.00 0.00 63 ASN A C 22
ATOM 26238 O O . ASN A 1 63 ? -1.937 -2.361 -12.331 1.00 0.00 63 ASN A O 22
ATOM 26249 N N . TYR A 1 64 ? -1.409 -1.307 -10.401 1.00 0.00 64 TYR A N 22
ATOM 26250 C CA . TYR A 1 64 ? -2.021 -0.048 -10.791 1.00 0.00 64 TYR A CA 22
ATOM 26251 C C . TYR A 1 64 ? -1.034 1.111 -10.642 1.00 0.00 64 TYR A C 22
ATOM 26252 O O . TYR A 1 64 ? -1.367 2.257 -10.939 1.00 0.00 64 TYR A O 22
ATOM 26270 N N . VAL A 1 65 ? 0.161 0.773 -10.178 1.00 0.00 65 VAL A N 22
ATOM 26271 C CA . VAL A 1 65 ? 1.198 1.771 -9.985 1.00 0.00 65 VAL A CA 22
ATOM 26272 C C . VAL A 1 65 ? 2.558 1.163 -10.335 1.00 0.00 65 VAL A C 22
ATOM 26273 O O . VAL A 1 65 ? 2.792 -0.022 -10.098 1.00 0.00 65 VAL A O 22
ATOM 26286 N N . GLN A 1 66 ? 3.420 2.000 -10.894 1.00 0.00 66 GLN A N 22
ATOM 26287 C CA . GLN A 1 66 ? 4.750 1.558 -11.278 1.00 0.00 66 GLN A CA 22
ATOM 26288 C C . GLN A 1 66 ? 5.812 2.449 -10.631 1.00 0.00 66 GLN A C 22
ATOM 26289 O O . GLN A 1 66 ? 5.566 3.626 -10.370 1.00 0.00 66 GLN A O 22
ATOM 26303 N N . LYS A 1 67 ? 6.971 1.854 -10.392 1.00 0.00 67 LYS A N 22
ATOM 26304 C CA . LYS A 1 67 ? 8.072 2.580 -9.781 1.00 0.00 67 LYS A CA 22
ATOM 26305 C C . LYS A 1 67 ? 8.780 3.419 -10.847 1.00 0.00 67 LYS A C 22
ATOM 26306 O O . LYS A 1 67 ? 9.457 2.877 -11.719 1.00 0.00 67 LYS A O 22
ATOM 26324 N N . ARG A 1 68 ? 8.597 4.726 -10.741 1.00 0.00 68 ARG A N 22
ATOM 26325 C CA . ARG A 1 68 ? 9.210 5.646 -11.686 1.00 0.00 68 ARG A CA 22
ATOM 26326 C C . ARG A 1 68 ? 10.705 5.352 -11.820 1.00 0.00 68 ARG A C 22
ATOM 26327 O O . ARG A 1 68 ? 11.326 5.718 -12.817 1.00 0.00 68 ARG A O 22
ATOM 26344 N N . GLU A 1 69 ? 11.239 4.693 -10.803 1.00 0.00 69 GLU A N 22
ATOM 26345 C CA . GLU A 1 69 ? 12.650 4.345 -10.795 1.00 0.00 69 GLU A CA 22
ATOM 26346 C C . GLU A 1 69 ? 12.830 2.851 -11.071 1.00 0.00 69 GLU A C 22
ATOM 26347 O O . GLU A 1 69 ? 11.994 2.038 -10.679 1.00 0.00 69 GLU A O 22
ATOM 26359 N N . ILE B 2 8 ? -13.668 -6.420 -18.308 1.00 0.00 8 ILE B N 22
ATOM 26360 C CA . ILE B 2 8 ? -13.298 -6.467 -16.903 1.00 0.00 8 ILE B CA 22
ATOM 26361 C C . ILE B 2 8 ? -11.977 -7.224 -16.754 1.00 0.00 8 ILE B C 22
ATOM 26362 O O . ILE B 2 8 ? -11.912 -8.425 -17.013 1.00 0.00 8 ILE B O 22
ATOM 26378 N N . PRO B 2 9 ? -10.929 -6.472 -16.324 1.00 0.00 9 PRO B N 22
ATOM 26379 C CA . PRO B 2 9 ? -9.612 -7.059 -16.137 1.00 0.00 9 PRO B CA 22
ATOM 26380 C C . PRO B 2 9 ? -9.568 -7.910 -14.866 1.00 0.00 9 PRO B C 22
ATOM 26381 O O .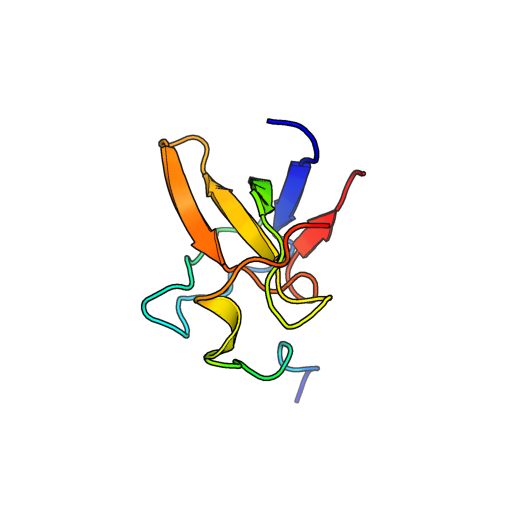 PRO B 2 9 ? -10.530 -7.940 -14.100 1.00 0.00 9 PRO B O 22
ATOM 26392 N N . PRO B 2 10 ? -8.410 -8.597 -14.675 1.00 0.00 10 PRO B N 22
ATOM 26393 C CA . PRO B 2 10 ? -8.227 -9.446 -13.509 1.00 0.00 10 PRO B CA 22
ATOM 26394 C C . PRO B 2 10 ? -7.975 -8.608 -12.255 1.00 0.00 10 PRO B C 22
ATOM 26395 O O . PRO B 2 10 ? -7.445 -7.501 -12.339 1.00 0.00 10 PRO B O 22
ATOM 26406 N N . PRO B 2 11 ? -8.380 -9.181 -11.090 1.00 0.00 11 PRO B N 22
ATOM 26407 C CA . PRO B 2 11 ? -8.203 -8.499 -9.819 1.00 0.00 11 PRO B CA 22
ATOM 26408 C C . PRO B 2 11 ? -6.741 -8.539 -9.372 1.00 0.00 11 PRO B C 22
ATOM 26409 O O . PRO B 2 11 ? -6.014 -9.477 -9.700 1.00 0.00 11 PRO B O 22
ATOM 26420 N N . LEU B 2 12 ? -6.352 -7.512 -8.632 1.00 0.00 12 LEU B N 22
ATOM 26421 C CA . LEU B 2 12 ? -4.989 -7.419 -8.137 1.00 0.00 12 LEU B CA 22
ATOM 26422 C C . LEU B 2 12 ? -4.584 -8.757 -7.516 1.00 0.00 12 LEU B C 22
ATOM 26423 O O . LEU B 2 12 ? -5.405 -9.666 -7.402 1.00 0.00 12 LEU B O 22
ATOM 26439 N N . PRO B 2 13 ? -3.285 -8.839 -7.122 1.00 0.00 13 PRO B N 22
ATOM 26440 C CA . PRO B 2 13 ? -2.761 -10.051 -6.516 1.00 0.00 13 PRO B CA 22
ATOM 26441 C C . PRO B 2 13 ? -3.245 -10.195 -5.072 1.00 0.00 13 PRO B C 22
ATOM 26442 O O . PRO B 2 13 ? -3.500 -9.199 -4.396 1.00 0.00 13 PRO B O 22
ATOM 26453 N N . GLU B 2 14 ? -3.357 -11.444 -4.641 1.00 0.00 14 GLU B N 22
ATOM 26454 C CA . GLU B 2 14 ? -3.805 -11.730 -3.289 1.00 0.00 14 GLU B CA 22
ATOM 26455 C C . GLU B 2 14 ? -2.913 -11.020 -2.271 1.00 0.00 14 GLU B C 22
ATOM 26456 O O . GLU B 2 14 ? -1.718 -11.300 -2.183 1.00 0.00 14 GLU B O 22
ATOM 26468 N N . ARG B 2 15 ? -3.526 -10.112 -1.526 1.00 0.00 15 ARG B N 22
ATOM 26469 C CA . ARG B 2 15 ? -2.801 -9.358 -0.517 1.00 0.00 15 ARG B CA 22
ATOM 26470 C C . ARG B 2 15 ? -2.316 -10.290 0.595 1.00 0.00 15 ARG B C 22
ATOM 26471 O O . ARG B 2 15 ? -3.002 -10.475 1.599 1.00 0.00 15 ARG B O 22
ATOM 26488 N N . THR B 2 16 ? -1.136 -10.853 0.378 1.00 0.00 16 THR B N 22
ATOM 26489 C CA . THR B 2 16 ? -0.550 -11.761 1.349 1.00 0.00 16 THR B CA 22
ATOM 26490 C C . THR B 2 16 ? -0.194 -11.010 2.634 1.00 0.00 16 THR B C 22
ATOM 26491 O O . THR B 2 16 ? 0.138 -9.827 2.594 1.00 0.00 16 THR B O 22
ATOM 26502 N N . PRO B 2 17 ? -0.277 -11.750 3.773 1.00 0.00 17 PRO B N 22
ATOM 26503 C CA . PRO B 2 17 ? 0.032 -11.167 5.067 1.00 0.00 17 PRO B CA 22
ATOM 26504 C C . PRO B 2 17 ? 1.543 -10.998 5.246 1.00 0.00 17 PRO B C 22
ATOM 26505 O O . PRO B 2 17 ? 1.989 -10.278 6.138 1.00 0.00 17 PRO B O 22
ATOM 26516 N N . GLU B 2 18 ? 2.287 -11.676 4.384 1.00 0.00 18 GLU B N 22
ATOM 26517 C CA . GLU B 2 18 ? 3.737 -11.610 4.435 1.00 0.00 18 GLU B CA 22
ATOM 26518 C C . GLU B 2 18 ? 4.213 -10.175 4.195 1.00 0.00 18 GLU B C 22
ATOM 26519 O O . GLU B 2 18 ? 5.375 -9.853 4.440 1.00 0.00 18 GLU B O 22
ATOM 26531 N N . SER B 2 19 ? 3.291 -9.352 3.718 1.00 0.00 19 SER B N 22
ATOM 26532 C CA . SER B 2 19 ? 3.601 -7.960 3.441 1.00 0.00 19 SER B CA 22
ATOM 26533 C C . SER B 2 19 ? 4.132 -7.282 4.706 1.00 0.00 19 SER B C 22
ATOM 26534 O O . SER B 2 19 ? 4.955 -6.370 4.626 1.00 0.00 19 SER B O 22
ATOM 26542 N N . PHE B 2 20 ? 3.642 -7.752 5.842 1.00 0.00 20 PHE B N 22
ATOM 26543 C CA . PHE B 2 20 ? 4.057 -7.202 7.122 1.00 0.00 20 PHE B CA 22
ATOM 26544 C C . PHE B 2 20 ? 5.575 -7.292 7.291 1.00 0.00 20 PHE B C 22
ATOM 26545 O O . PHE B 2 20 ? 6.147 -6.627 8.152 1.00 0.00 20 PHE B O 22
ATOM 26562 N N . ILE B 2 21 ? 6.183 -8.119 6.453 1.00 0.00 21 ILE B N 22
ATOM 26563 C CA . ILE B 2 21 ? 7.624 -8.305 6.498 1.00 0.00 21 ILE B CA 22
ATOM 26564 C C . ILE B 2 21 ? 8.242 -7.780 5.202 1.00 0.00 21 ILE B C 22
ATOM 26565 O O . ILE B 2 21 ? 7.784 -8.117 4.111 1.00 0.00 21 ILE B O 22
ATOM 26581 N N . VAL B 2 22 ? 9.272 -6.963 5.363 1.00 0.00 22 VAL B N 22
ATOM 26582 C CA . VAL B 2 22 ? 9.959 -6.389 4.217 1.00 0.00 22 VAL B CA 22
ATOM 26583 C C . VAL B 2 22 ? 11.094 -7.320 3.790 1.00 0.00 22 VAL B C 22
ATOM 26584 O O . VAL B 2 22 ? 11.848 -7.812 4.628 1.00 0.00 22 VAL B O 22
ATOM 26597 N N . VAL B 2 23 ? 11.182 -7.533 2.485 1.00 0.00 23 VAL B N 22
ATOM 26598 C CA . VAL B 2 23 ? 12.213 -8.396 1.935 1.00 0.00 23 VAL B CA 22
ATOM 26599 C C . VAL B 2 23 ? 13.583 -7.747 2.147 1.00 0.00 23 VAL B C 22
ATOM 26600 O O . VAL B 2 23 ? 13.847 -6.664 1.627 1.00 0.00 23 VAL B O 22
ATOM 26613 N N . GLU B 2 24 ? 14.416 -8.437 2.911 1.00 0.00 24 GLU B N 22
ATOM 26614 C CA . GLU B 2 24 ? 15.751 -7.941 3.198 1.00 0.00 24 GLU B CA 22
ATOM 26615 C C . GLU B 2 24 ? 16.679 -8.194 2.008 1.00 0.00 24 GLU B C 22
ATOM 26616 O O . GLU B 2 24 ? 17.730 -8.815 2.157 1.00 0.00 24 GLU B O 22
ATOM 26628 N N . GLU B 2 25 ? 16.257 -7.698 0.854 1.00 0.00 25 GLU B N 22
ATOM 26629 C CA . GLU B 2 25 ? 17.037 -7.863 -0.360 1.00 0.00 25 GLU B CA 22
ATOM 26630 C C . GLU B 2 25 ? 17.691 -9.247 -0.389 1.00 0.00 25 GLU B C 22
ATOM 26631 O O . GLU B 2 25 ? 17.507 -10.005 -1.340 1.00 0.00 25 GLU B O 22
ATOM 26643 N N . SER A 1 10 ? 15.213 4.120 0.586 1.00 0.00 10 SER A N 23
ATOM 26644 C CA . SER A 1 10 ? 13.964 4.566 -0.007 1.00 0.00 10 SER A CA 23
ATOM 26645 C C . SER A 1 10 ? 14.188 5.866 -0.781 1.00 0.00 10 SER A C 23
ATOM 26646 O O . SER A 1 10 ? 15.322 6.320 -0.925 1.00 0.00 10 SER A O 23
ATOM 26654 N N . GLY A 1 11 ? 13.087 6.429 -1.259 1.00 0.00 11 GLY A N 23
ATOM 26655 C CA . GLY A 1 11 ? 13.149 7.669 -2.015 1.00 0.00 11 GLY A CA 23
ATOM 26656 C C . GLY A 1 11 ? 12.587 7.480 -3.426 1.00 0.00 11 GLY A C 23
ATOM 26657 O O . GLY A 1 11 ? 12.689 8.376 -4.263 1.00 0.00 11 GLY A O 23
ATOM 26661 N N . THR A 1 12 ? 12.006 6.309 -3.644 1.00 0.00 12 THR A N 23
ATOM 26662 C CA . THR A 1 12 ? 11.429 5.991 -4.939 1.00 0.00 12 THR A CA 23
ATOM 26663 C C . THR A 1 12 ? 10.001 6.536 -5.034 1.00 0.00 12 THR A C 23
ATOM 26664 O O . THR A 1 12 ? 9.230 6.435 -4.081 1.00 0.00 12 THR A O 23
ATOM 26675 N N . GLU A 1 13 ? 9.693 7.101 -6.193 1.00 0.00 13 GLU A N 23
ATOM 26676 C CA . GLU A 1 13 ? 8.373 7.660 -6.425 1.00 0.00 13 GLU A CA 23
ATOM 26677 C C . GLU A 1 13 ? 7.593 6.789 -7.411 1.00 0.00 13 GLU A C 23
ATOM 26678 O O . GLU A 1 13 ? 8.076 6.497 -8.503 1.00 0.00 13 GLU A O 23
ATOM 26690 N N . CYS A 1 14 ? 6.399 6.397 -6.990 1.00 0.00 14 CYS A N 23
ATOM 26691 C CA . CYS A 1 14 ? 5.547 5.565 -7.822 1.00 0.00 14 CYS A CA 23
ATOM 26692 C C . CYS A 1 14 ? 4.440 6.445 -8.407 1.00 0.00 14 CYS A C 23
ATOM 26693 O O . CYS A 1 14 ? 3.966 7.370 -7.749 1.00 0.00 14 CYS A O 23
ATOM 26701 N N . ILE A 1 15 ? 4.058 6.124 -9.635 1.00 0.00 15 ILE A N 23
ATOM 26702 C CA . ILE A 1 15 ? 3.016 6.873 -10.314 1.00 0.00 15 ILE A CA 23
ATOM 26703 C C . ILE A 1 15 ? 1.785 5.982 -10.488 1.00 0.00 15 ILE A C 23
ATOM 26704 O O . ILE A 1 15 ? 1.898 4.840 -10.930 1.00 0.00 15 ILE A O 23
ATOM 26720 N N . ALA A 1 16 ? 0.636 6.538 -10.131 1.00 0.00 16 ALA A N 23
ATOM 26721 C CA . ALA A 1 16 ? -0.615 5.808 -10.242 1.00 0.00 16 ALA A CA 23
ATOM 26722 C C . ALA A 1 16 ? -1.089 5.834 -11.696 1.00 0.00 16 ALA A C 23
ATOM 26723 O O . ALA A 1 16 ? -1.188 6.901 -12.301 1.00 0.00 16 ALA A O 23
ATOM 26730 N N . LYS A 1 17 ? -1.370 4.648 -12.215 1.00 0.00 17 LYS A N 23
ATOM 26731 C CA . LYS A 1 17 ? -1.832 4.523 -13.588 1.00 0.00 17 LYS A CA 23
ATOM 26732 C C . LYS A 1 17 ? -3.300 4.095 -13.590 1.00 0.00 17 LYS A C 23
ATOM 26733 O O . LYS A 1 17 ? -4.110 4.648 -14.333 1.00 0.00 17 LYS A O 23
ATOM 26751 N N . TYR A 1 18 ? -3.600 3.114 -12.750 1.00 0.00 18 TYR A N 23
ATOM 26752 C CA . TYR A 1 18 ? -4.957 2.607 -12.647 1.00 0.00 18 TYR A CA 23
ATOM 26753 C C . TYR A 1 18 ? -5.657 3.162 -11.404 1.00 0.00 18 TYR A C 23
ATOM 26754 O O . TYR A 1 18 ? -5.077 3.187 -10.320 1.00 0.00 18 TYR A O 23
ATOM 26772 N N . ASN A 1 19 ? -6.893 3.595 -11.605 1.00 0.00 19 ASN A N 23
ATOM 26773 C CA . ASN A 1 19 ? -7.678 4.149 -10.515 1.00 0.00 19 ASN A CA 23
ATOM 26774 C C . ASN A 1 19 ? -8.141 3.014 -9.598 1.00 0.00 19 ASN A C 23
ATOM 26775 O O . ASN A 1 19 ? -9.289 2.579 -9.675 1.00 0.00 19 ASN A O 23
ATOM 26786 N N . PHE A 1 20 ? -7.225 2.569 -8.751 1.00 0.00 20 PHE A N 23
ATOM 26787 C CA . PHE A 1 20 ? -7.525 1.494 -7.821 1.00 0.00 20 PHE A CA 23
ATOM 26788 C C . PHE A 1 20 ? -8.334 2.010 -6.629 1.00 0.00 20 PHE A C 23
ATOM 26789 O O . PHE A 1 20 ? -7.769 2.540 -5.673 1.00 0.00 20 PHE A O 23
ATOM 26806 N N . HIS A 1 21 ? -9.644 1.836 -6.725 1.00 0.00 21 HIS A N 23
ATOM 26807 C CA . HIS A 1 21 ? -10.536 2.277 -5.666 1.00 0.00 21 HIS A CA 23
ATOM 26808 C C . HIS A 1 21 ? -9.994 1.815 -4.311 1.00 0.00 21 HIS A C 23
ATOM 26809 O O . HIS A 1 21 ? -9.907 2.604 -3.372 1.00 0.00 21 HIS A O 23
ATOM 26823 N N . GLY A 1 22 ? -9.643 0.539 -4.255 1.00 0.00 22 GLY A N 23
ATOM 26824 C CA . GLY A 1 22 ? -9.113 -0.038 -3.031 1.00 0.00 22 GLY A CA 23
ATOM 26825 C C . GLY A 1 22 ? -9.599 -1.476 -2.848 1.00 0.00 22 GLY A C 23
ATOM 26826 O O . GLY A 1 22 ? -10.680 -1.835 -3.314 1.00 0.00 22 GLY A O 23
ATOM 26830 N N . THR A 1 23 ? -8.777 -2.263 -2.168 1.00 0.00 23 THR A N 23
ATOM 26831 C CA . THR A 1 23 ? -9.110 -3.655 -1.917 1.00 0.00 23 THR A CA 23
ATOM 26832 C C . THR A 1 23 ? -9.266 -3.904 -0.415 1.00 0.00 23 THR A C 23
ATOM 26833 O O . THR A 1 23 ? -10.100 -4.706 0.002 1.00 0.00 23 THR A O 23
ATOM 26844 N N . ALA A 1 24 ? -8.450 -3.200 0.355 1.00 0.00 24 ALA A N 23
ATOM 26845 C CA . ALA A 1 24 ? -8.487 -3.334 1.803 1.00 0.00 24 ALA A CA 23
ATOM 26846 C C . ALA A 1 24 ? -8.038 -2.020 2.444 1.00 0.00 24 ALA A C 23
ATOM 26847 O O . ALA A 1 24 ? -7.263 -1.270 1.854 1.00 0.00 24 ALA A O 23
ATOM 26854 N N . GLU A 1 25 ? -8.546 -1.780 3.644 1.00 0.00 25 GLU A N 23
ATOM 26855 C CA . GLU A 1 25 ? -8.208 -0.570 4.372 1.00 0.00 25 GLU A CA 23
ATOM 26856 C C . GLU A 1 25 ? -6.711 -0.540 4.687 1.00 0.00 25 GLU A C 23
ATOM 26857 O O . GLU A 1 25 ? -6.181 0.487 5.108 1.00 0.00 25 GLU A O 23
ATOM 26869 N N . GLN A 1 26 ? -6.071 -1.681 4.471 1.00 0.00 26 GLN A N 23
ATOM 26870 C CA . GLN A 1 26 ? -4.645 -1.799 4.727 1.00 0.00 26 GLN A CA 23
ATOM 26871 C C . GLN A 1 26 ? -3.846 -1.272 3.533 1.00 0.00 26 GLN A C 23
ATOM 26872 O O . GLN A 1 26 ? -2.677 -0.916 3.673 1.00 0.00 26 GLN A O 23
ATOM 26886 N N . ASP A 1 27 ? -4.510 -1.239 2.387 1.00 0.00 27 ASP A N 23
ATOM 26887 C CA . ASP A 1 27 ? -3.876 -0.761 1.169 1.00 0.00 27 ASP A CA 23
ATOM 26888 C C . ASP A 1 27 ? -3.841 0.768 1.184 1.00 0.00 27 ASP A C 23
ATOM 26889 O O . ASP A 1 27 ? -4.100 1.389 2.214 1.00 0.00 27 ASP A O 23
ATOM 26898 N N . LEU A 1 28 ? -3.520 1.333 0.029 1.00 0.00 28 LEU A N 23
ATOM 26899 C CA . LEU A 1 28 ? -3.448 2.778 -0.104 1.00 0.00 28 LEU A CA 23
ATOM 26900 C C . LEU A 1 28 ? -4.189 3.206 -1.371 1.00 0.00 28 LEU A C 23
ATOM 26901 O O . LEU A 1 28 ? -3.643 3.127 -2.471 1.00 0.00 28 LEU A O 23
ATOM 26917 N N . PRO A 1 29 ? -5.454 3.663 -1.171 1.00 0.00 29 PRO A N 23
ATOM 26918 C CA . PRO A 1 29 ? -6.276 4.105 -2.285 1.00 0.00 29 PRO A CA 23
ATOM 26919 C C . PRO A 1 29 ? -5.824 5.476 -2.790 1.00 0.00 29 PRO A C 23
ATOM 26920 O O . PRO A 1 29 ? -5.653 6.406 -2.004 1.00 0.00 29 PRO A O 23
ATOM 26931 N N . PHE A 1 30 ? -5.644 5.558 -4.101 1.00 0.00 30 PHE A N 23
ATOM 26932 C CA . PHE A 1 30 ? -5.215 6.801 -4.720 1.00 0.00 30 PHE A CA 23
ATOM 26933 C C . PHE A 1 30 ? -5.946 7.034 -6.044 1.00 0.00 30 PHE A C 23
ATOM 26934 O O . PHE A 1 30 ? -6.826 6.259 -6.417 1.00 0.00 30 PHE A O 23
ATOM 26951 N N . CYS A 1 31 ? -5.556 8.105 -6.718 1.00 0.00 31 CYS A N 23
ATOM 26952 C CA . CYS A 1 31 ? -6.162 8.451 -7.992 1.00 0.00 31 CYS A CA 23
ATOM 26953 C C . CYS A 1 31 ? -5.056 8.523 -9.048 1.00 0.00 31 CYS A C 23
ATOM 26954 O O . CYS A 1 31 ? -4.002 9.110 -8.808 1.00 0.00 31 CYS A O 23
ATOM 26962 N N . LYS A 1 32 ? -5.334 7.917 -10.193 1.00 0.00 32 LYS A N 23
ATOM 26963 C CA . LYS A 1 32 ? -4.377 7.905 -11.285 1.00 0.00 32 LYS A CA 23
ATOM 26964 C C . LYS A 1 32 ? -3.742 9.291 -11.417 1.00 0.00 32 LYS A C 23
ATOM 26965 O O . LYS A 1 32 ? -4.441 10.303 -11.387 1.00 0.00 32 LYS A O 23
ATOM 26983 N N . GLY A 1 33 ? -2.425 9.293 -11.558 1.00 0.00 33 GLY A N 23
ATOM 26984 C CA . GLY A 1 33 ? -1.689 10.539 -11.694 1.00 0.00 33 GLY A CA 23
ATOM 26985 C C . GLY A 1 33 ? -1.053 10.948 -10.364 1.00 0.00 33 GLY A C 23
ATOM 26986 O O . GLY A 1 33 ? -0.155 11.788 -10.333 1.00 0.00 33 GLY A O 23
ATOM 26990 N N . ASP A 1 34 ? -1.544 10.335 -9.297 1.00 0.00 34 ASP A N 23
ATOM 26991 C CA . ASP A 1 34 ? -1.035 10.625 -7.966 1.00 0.00 34 ASP A CA 23
ATOM 26992 C C . ASP A 1 34 ? 0.329 9.955 -7.790 1.00 0.00 34 ASP A C 23
ATOM 26993 O O . ASP A 1 34 ? 0.556 8.857 -8.296 1.00 0.00 34 ASP A O 23
ATOM 27002 N N . VAL A 1 35 ? 1.202 10.645 -7.070 1.00 0.00 35 VAL A N 23
ATOM 27003 C CA . VAL A 1 35 ? 2.537 10.130 -6.820 1.00 0.00 35 VAL A CA 23
ATOM 27004 C C . VAL A 1 35 ? 2.669 9.760 -5.341 1.00 0.00 35 VAL A C 23
ATOM 27005 O O . VAL A 1 35 ? 2.213 10.499 -4.471 1.00 0.00 35 VAL A O 23
ATOM 27018 N N . LEU A 1 36 ? 3.293 8.616 -5.103 1.00 0.00 36 LEU A N 23
ATOM 27019 C CA . LEU A 1 36 ? 3.489 8.139 -3.746 1.00 0.00 36 LEU A CA 23
ATOM 27020 C C . LEU A 1 36 ? 4.955 7.742 -3.556 1.00 0.00 36 LEU A C 23
ATOM 27021 O O . LEU A 1 36 ? 5.666 7.498 -4.529 1.00 0.00 36 LEU A O 23
ATOM 27037 N N . THR A 1 37 ? 5.363 7.692 -2.296 1.00 0.00 37 THR A N 23
ATOM 27038 C CA . THR A 1 37 ? 6.731 7.329 -1.967 1.00 0.00 37 THR A CA 23
ATOM 27039 C C . THR A 1 37 ? 6.777 5.936 -1.337 1.00 0.00 37 THR A C 23
ATOM 27040 O O . THR A 1 37 ? 5.975 5.621 -0.459 1.00 0.00 37 THR A O 23
ATOM 27051 N N . ILE A 1 38 ? 7.722 5.138 -1.810 1.00 0.00 38 ILE A N 23
ATOM 27052 C CA . ILE A 1 38 ? 7.883 3.785 -1.305 1.00 0.00 38 ILE A CA 23
ATOM 27053 C C . ILE A 1 38 ? 8.339 3.842 0.155 1.00 0.00 38 ILE A C 23
ATOM 27054 O O . ILE A 1 38 ? 9.208 4.639 0.507 1.00 0.00 38 ILE A O 23
ATOM 27070 N N . VAL A 1 39 ? 7.734 2.985 0.964 1.00 0.00 39 VAL A N 23
ATOM 27071 C CA . VAL A 1 39 ? 8.067 2.928 2.377 1.00 0.00 39 VAL A CA 23
ATOM 27072 C C . VAL A 1 39 ? 8.811 1.623 2.668 1.00 0.00 39 VAL A C 23
ATOM 27073 O O . VAL A 1 39 ? 9.719 1.594 3.497 1.00 0.00 39 VAL A O 23
ATOM 27086 N N . ALA A 1 40 ? 8.397 0.575 1.971 1.00 0.00 40 ALA A N 23
ATOM 27087 C CA . ALA A 1 40 ? 9.012 -0.730 2.146 1.00 0.00 40 ALA A CA 23
ATOM 27088 C C . ALA A 1 40 ? 8.384 -1.720 1.163 1.00 0.00 40 ALA A C 23
ATOM 27089 O O . ALA A 1 40 ? 7.279 -1.496 0.671 1.00 0.00 40 ALA A O 23
ATOM 27096 N N . VAL A 1 41 ? 9.115 -2.795 0.906 1.00 0.00 41 VAL A N 23
ATOM 27097 C CA . VAL A 1 41 ? 8.643 -3.820 -0.009 1.00 0.00 41 VAL A CA 23
ATOM 27098 C C . VAL A 1 41 ? 8.132 -5.018 0.794 1.00 0.00 41 VAL A C 23
ATOM 27099 O O . VAL A 1 41 ? 8.627 -5.296 1.885 1.00 0.00 41 VAL A O 23
ATOM 27112 N N . THR A 1 42 ? 7.146 -5.695 0.224 1.00 0.00 42 THR A N 23
ATOM 27113 C CA . THR A 1 42 ? 6.562 -6.857 0.873 1.00 0.00 42 THR A CA 23
ATOM 27114 C C . THR A 1 42 ? 7.212 -8.141 0.354 1.00 0.00 42 THR A C 23
ATOM 27115 O O . THR A 1 42 ? 7.997 -8.104 -0.593 1.00 0.00 42 THR A O 23
ATOM 27126 N N . LYS A 1 43 ? 6.861 -9.245 0.997 1.00 0.00 43 LYS A N 23
ATOM 27127 C CA . LYS A 1 43 ? 7.401 -10.538 0.612 1.00 0.00 43 LYS A CA 23
ATOM 27128 C C . LYS A 1 43 ? 6.959 -10.866 -0.816 1.00 0.00 43 LYS A C 23
ATOM 27129 O O . LYS A 1 43 ? 7.698 -11.498 -1.568 1.00 0.00 43 LYS A O 23
ATOM 27147 N N . ASP A 1 44 ? 5.755 -10.421 -1.145 1.00 0.00 44 ASP A N 23
ATOM 27148 C CA . ASP A 1 44 ? 5.206 -10.658 -2.469 1.00 0.00 44 ASP A CA 23
ATOM 27149 C C . ASP A 1 44 ? 5.559 -9.483 -3.383 1.00 0.00 44 ASP A C 23
ATOM 27150 O O . ASP A 1 44 ? 5.664 -8.346 -2.924 1.00 0.00 44 ASP A O 23
ATOM 27159 N N . PRO A 1 45 ? 5.738 -9.805 -4.692 1.00 0.00 45 PRO A N 23
ATOM 27160 C CA . PRO A 1 45 ? 6.076 -8.787 -5.673 1.00 0.00 45 PRO A CA 23
ATOM 27161 C C . PRO A 1 45 ? 4.857 -7.928 -6.014 1.00 0.00 45 PRO A C 23
ATOM 27162 O O . PRO A 1 45 ? 3.724 -8.308 -5.726 1.00 0.00 45 PRO A O 23
ATOM 27173 N N . ASN A 1 46 ? 5.133 -6.784 -6.623 1.00 0.00 46 ASN A N 23
ATOM 27174 C CA . ASN A 1 46 ? 4.074 -5.867 -7.007 1.00 0.00 46 ASN A CA 23
ATOM 27175 C C . ASN A 1 46 ? 3.473 -5.232 -5.751 1.00 0.00 46 ASN A C 23
ATOM 27176 O O . ASN A 1 46 ? 3.161 -4.043 -5.739 1.00 0.00 46 ASN A O 23
ATOM 27187 N N . TRP A 1 47 ? 3.330 -6.055 -4.722 1.00 0.00 47 TRP A N 23
ATOM 27188 C CA . TRP A 1 47 ? 2.773 -5.591 -3.464 1.00 0.00 47 TRP A CA 23
ATOM 27189 C C . TRP A 1 47 ? 3.882 -4.872 -2.692 1.00 0.00 47 TRP A C 23
ATOM 27190 O O . TRP A 1 47 ? 4.923 -5.461 -2.402 1.00 0.00 47 TRP A O 23
ATOM 27211 N N . TYR A 1 48 ? 3.622 -3.611 -2.383 1.00 0.00 48 TYR A N 23
ATOM 27212 C CA . TYR A 1 48 ? 4.585 -2.806 -1.651 1.00 0.00 48 TYR A CA 23
ATOM 27213 C C . TYR A 1 48 ? 3.880 -1.770 -0.773 1.00 0.00 48 TYR A C 23
ATOM 27214 O O . TYR A 1 48 ? 2.843 -1.231 -1.154 1.00 0.00 48 TYR A O 23
ATOM 27232 N N . LYS A 1 49 ? 4.472 -1.523 0.387 1.00 0.00 49 LYS A N 23
ATOM 27233 C CA . LYS A 1 49 ? 3.913 -0.562 1.321 1.00 0.00 49 LYS A CA 23
ATOM 27234 C C . LYS A 1 49 ? 4.541 0.811 1.070 1.00 0.00 49 LYS A C 23
ATOM 27235 O O . LYS A 1 49 ? 5.759 0.966 1.154 1.00 0.00 49 LYS A O 23
ATOM 27253 N N . ALA A 1 50 ? 3.681 1.773 0.769 1.00 0.00 50 ALA A N 23
ATOM 27254 C CA . ALA A 1 50 ? 4.135 3.128 0.505 1.00 0.00 50 ALA A CA 23
ATOM 27255 C C . ALA A 1 50 ? 3.206 4.119 1.210 1.00 0.00 50 ALA A C 23
ATOM 27256 O O . ALA A 1 50 ? 2.151 3.736 1.711 1.00 0.00 50 ALA A O 23
ATOM 27263 N N . LYS A 1 51 ? 3.633 5.373 1.224 1.00 0.00 51 LYS A N 23
ATOM 27264 C CA . LYS A 1 51 ? 2.854 6.421 1.858 1.00 0.00 51 LYS A CA 23
ATOM 27265 C C . LYS A 1 51 ? 2.484 7.479 0.815 1.00 0.00 51 LYS A C 23
ATOM 27266 O O . LYS A 1 51 ? 3.151 7.602 -0.212 1.00 0.00 51 LYS A O 23
ATOM 27284 N N . ASN A 1 52 ? 1.424 8.214 1.114 1.00 0.00 52 ASN A N 23
ATOM 27285 C CA . ASN A 1 52 ? 0.958 9.256 0.214 1.00 0.00 52 ASN A CA 23
ATOM 27286 C C . ASN A 1 52 ? 1.494 10.608 0.687 1.00 0.00 52 ASN A C 23
ATOM 27287 O O . ASN A 1 52 ? 2.174 10.688 1.709 1.00 0.00 52 ASN A O 23
ATOM 27298 N N . LYS A 1 53 ? 1.167 11.639 -0.078 1.00 0.00 53 LYS A N 23
ATOM 27299 C CA . LYS A 1 53 ? 1.607 12.984 0.249 1.00 0.00 53 LYS A CA 23
ATOM 27300 C C . LYS A 1 53 ? 0.840 13.483 1.477 1.00 0.00 53 LYS A C 23
ATOM 27301 O O . LYS A 1 53 ? 1.191 14.508 2.058 1.00 0.00 53 LYS A O 23
ATOM 27319 N N . VAL A 1 54 ? -0.193 12.733 1.833 1.00 0.00 54 VAL A N 23
ATOM 27320 C CA . VAL A 1 54 ? -1.012 13.085 2.982 1.00 0.00 54 VAL A CA 23
ATOM 27321 C C . VAL A 1 54 ? -0.362 12.539 4.254 1.00 0.00 54 VAL A C 23
ATOM 27322 O O . VAL A 1 54 ? -0.742 12.916 5.361 1.00 0.00 54 VAL A O 23
ATOM 27335 N N . GLY A 1 55 ? 0.607 11.657 4.053 1.00 0.00 55 GLY A N 23
ATOM 27336 C CA . GLY A 1 55 ? 1.313 11.055 5.171 1.00 0.00 55 GLY A CA 23
ATOM 27337 C C . GLY A 1 55 ? 0.712 9.694 5.530 1.00 0.00 55 GLY A C 23
ATOM 27338 O O . GLY A 1 55 ? 1.140 9.057 6.492 1.00 0.00 55 GLY A O 23
ATOM 27342 N N . ARG A 1 56 ? -0.271 9.290 4.740 1.00 0.00 56 ARG A N 23
ATOM 27343 C CA . ARG A 1 56 ? -0.935 8.017 4.963 1.00 0.00 56 ARG A CA 23
ATOM 27344 C C . ARG A 1 56 ? 0.006 6.861 4.620 1.00 0.00 56 ARG A C 23
ATOM 27345 O O . ARG A 1 56 ? 0.877 6.997 3.763 1.00 0.00 56 ARG A O 23
ATOM 27362 N N . GLU A 1 57 ? -0.202 5.747 5.308 1.00 0.00 57 GLU A N 23
ATOM 27363 C CA . GLU A 1 57 ? 0.616 4.567 5.087 1.00 0.00 57 GLU A CA 23
ATOM 27364 C C . GLU A 1 57 ? -0.266 3.366 4.740 1.00 0.00 57 GLU A C 23
ATOM 27365 O O . GLU A 1 57 ? -1.208 3.053 5.466 1.00 0.00 57 GLU A O 23
ATOM 27377 N N . GLY A 1 58 ? 0.071 2.727 3.630 1.00 0.00 58 GLY A N 23
ATOM 27378 C CA . GLY A 1 58 ? -0.679 1.566 3.177 1.00 0.00 58 GLY A CA 23
ATOM 27379 C C . GLY A 1 58 ? 0.042 0.864 2.025 1.00 0.00 58 GLY A C 23
ATOM 27380 O O . GLY A 1 58 ? 1.031 1.376 1.502 1.00 0.00 58 GLY A O 23
ATOM 27384 N N . ILE A 1 59 ? -0.484 -0.297 1.661 1.00 0.00 59 ILE A N 23
ATOM 27385 C CA . ILE A 1 59 ? 0.097 -1.075 0.579 1.00 0.00 59 ILE A CA 23
ATOM 27386 C C . ILE A 1 59 ? -0.653 -0.772 -0.720 1.00 0.00 59 ILE A C 23
ATOM 27387 O O . ILE A 1 59 ? -1.851 -0.497 -0.699 1.00 0.00 59 ILE A O 23
ATOM 27403 N N . ILE A 1 60 ? 0.085 -0.831 -1.818 1.00 0.00 60 ILE A N 23
ATOM 27404 C CA . ILE A 1 60 ? -0.494 -0.566 -3.124 1.00 0.00 60 ILE A CA 23
ATOM 27405 C C . ILE A 1 60 ? 0.117 -1.521 -4.152 1.00 0.00 60 ILE A C 23
ATOM 27406 O O . ILE A 1 60 ? 1.336 -1.654 -4.234 1.00 0.00 60 ILE A O 23
ATOM 27422 N N . PRO A 1 61 ? -0.784 -2.180 -4.929 1.00 0.00 61 PRO A N 23
ATOM 27423 C CA . PRO A 1 61 ? -0.347 -3.119 -5.948 1.00 0.00 61 PRO A CA 23
ATOM 27424 C C . PRO A 1 61 ? 0.219 -2.386 -7.165 1.00 0.00 61 PRO A C 23
ATOM 27425 O O . PRO A 1 61 ? -0.450 -1.531 -7.744 1.00 0.00 61 PRO A O 23
ATOM 27436 N N . ALA A 1 62 ? 1.445 -2.745 -7.517 1.00 0.00 62 ALA A N 23
ATOM 27437 C CA . ALA A 1 62 ? 2.108 -2.131 -8.654 1.00 0.00 62 ALA A CA 23
ATOM 27438 C C . ALA A 1 62 ? 1.237 -2.304 -9.900 1.00 0.00 62 ALA A C 23
ATOM 27439 O O . ALA A 1 62 ? 1.424 -1.602 -10.893 1.00 0.00 62 ALA A O 23
ATOM 27446 N N . ASN A 1 63 ? 0.306 -3.241 -9.807 1.00 0.00 63 ASN A N 23
ATOM 27447 C CA . ASN A 1 63 ? -0.593 -3.514 -10.915 1.00 0.00 63 ASN A CA 23
ATOM 27448 C C . ASN A 1 63 ? -1.448 -2.276 -11.190 1.00 0.00 63 ASN A C 23
ATOM 27449 O O . ASN A 1 63 ? -2.132 -2.204 -12.209 1.00 0.00 63 ASN A O 23
ATOM 27460 N N . TYR A 1 64 ? -1.382 -1.333 -10.263 1.00 0.00 64 TYR A N 23
ATOM 27461 C CA . TYR A 1 64 ? -2.141 -0.101 -10.392 1.00 0.00 64 TYR A CA 23
ATOM 27462 C C . TYR A 1 64 ? -1.226 1.121 -10.290 1.00 0.00 64 TYR A C 23
ATOM 27463 O O . TYR A 1 64 ? -1.674 2.253 -10.464 1.00 0.00 64 TYR A O 23
ATOM 27481 N N . VAL A 1 65 ? 0.041 0.851 -10.010 1.00 0.00 65 VAL A N 23
ATOM 27482 C CA . VAL A 1 65 ? 1.022 1.913 -9.882 1.00 0.00 65 VAL A CA 23
ATOM 27483 C C . VAL A 1 65 ? 2.370 1.424 -10.417 1.00 0.00 65 VAL A C 23
ATOM 27484 O O . VAL A 1 65 ? 2.697 0.244 -10.298 1.00 0.00 65 VAL A O 23
ATOM 27497 N N . GLN A 1 66 ? 3.115 2.355 -10.994 1.00 0.00 66 GLN A N 23
ATOM 27498 C CA . GLN A 1 66 ? 4.420 2.033 -11.546 1.00 0.00 66 GLN A CA 23
ATOM 27499 C C . GLN A 1 66 ? 5.521 2.745 -10.759 1.00 0.00 66 GLN A C 23
ATOM 27500 O O . GLN A 1 66 ? 5.287 3.803 -10.175 1.00 0.00 66 GLN A O 23
ATOM 27514 N N . LYS A 1 67 ? 6.698 2.137 -10.766 1.00 0.00 67 LYS A N 23
ATOM 27515 C CA . LYS A 1 67 ? 7.836 2.700 -10.060 1.00 0.00 67 LYS A CA 23
ATOM 27516 C C . LYS A 1 67 ? 8.725 3.454 -11.051 1.00 0.00 67 LYS A C 23
ATOM 27517 O O . LYS A 1 67 ? 9.311 2.851 -11.948 1.00 0.00 67 LYS A O 23
ATOM 27535 N N . ARG A 1 68 ? 8.795 4.764 -10.856 1.00 0.00 68 ARG A N 23
ATOM 27536 C CA . ARG A 1 68 ? 9.601 5.607 -11.721 1.00 0.00 68 ARG A CA 23
ATOM 27537 C C . ARG A 1 68 ? 11.073 5.192 -11.645 1.00 0.00 68 ARG A C 23
ATOM 27538 O O . ARG A 1 68 ? 11.843 5.452 -12.568 1.00 0.00 68 ARG A O 23
ATOM 27555 N N . GLU A 1 69 ? 11.418 4.555 -10.535 1.00 0.00 69 GLU A N 23
ATOM 27556 C CA . GLU A 1 69 ? 12.783 4.102 -10.327 1.00 0.00 69 GLU A CA 23
ATOM 27557 C C . GLU A 1 69 ? 12.897 2.607 -10.624 1.00 0.00 69 GLU A C 23
ATOM 27558 O O . GLU A 1 69 ? 12.797 2.188 -11.776 1.00 0.00 69 GLU A O 23
ATOM 27570 N N . ILE B 2 8 ? -11.490 -6.827 -19.339 1.00 0.00 8 ILE B N 23
ATOM 27571 C CA . ILE B 2 8 ? -11.317 -7.042 -17.912 1.00 0.00 8 ILE B CA 23
ATOM 27572 C C . ILE B 2 8 ? -9.908 -7.573 -17.648 1.00 0.00 8 ILE B C 23
ATOM 27573 O O . ILE B 2 8 ? -9.578 -8.691 -18.041 1.00 0.00 8 ILE B O 23
ATOM 27589 N N . PRO B 2 9 ? -9.092 -6.725 -16.966 1.00 0.00 9 PRO B N 23
ATOM 27590 C CA . PRO B 2 9 ? -7.725 -7.098 -16.644 1.00 0.00 9 PRO B CA 23
ATOM 27591 C C . PRO B 2 9 ? -7.689 -8.109 -15.498 1.00 0.00 9 PRO B C 23
ATOM 27592 O O . PRO B 2 9 ? -8.721 -8.422 -14.906 1.00 0.00 9 PRO B O 23
ATOM 27603 N N . PRO B 2 10 ? -6.456 -8.608 -15.210 1.00 0.00 10 PRO B N 23
ATOM 27604 C CA . PRO B 2 10 ? -6.271 -9.578 -14.145 1.00 0.00 10 PRO B CA 23
ATOM 27605 C C . PRO B 2 10 ? -6.358 -8.909 -12.771 1.00 0.00 10 PRO B C 23
ATOM 27606 O O . PRO B 2 10 ? -6.105 -7.712 -12.643 1.00 0.00 10 PRO B O 23
ATOM 27617 N N . PRO B 2 11 ? -6.729 -9.731 -11.753 1.00 0.00 11 PRO B N 23
ATOM 27618 C CA . PRO B 2 11 ? -6.853 -9.231 -10.395 1.00 0.00 11 PRO B CA 23
ATOM 27619 C C . PRO B 2 11 ? -5.477 -9.011 -9.763 1.00 0.00 11 PRO B C 23
ATOM 27620 O O . PRO B 2 11 ? -4.519 -9.708 -10.094 1.00 0.00 11 PRO B O 23
ATOM 27631 N N . LEU B 2 12 ? -5.422 -8.038 -8.865 1.00 0.00 12 LEU B N 23
ATOM 27632 C CA . LEU B 2 12 ? -4.180 -7.718 -8.184 1.00 0.00 12 LEU B CA 23
ATOM 27633 C C . LEU B 2 12 ? -3.554 -9.005 -7.640 1.00 0.00 12 LEU B C 23
ATOM 27634 O O . LEU B 2 12 ? -4.148 -10.077 -7.739 1.00 0.00 12 LEU B O 23
ATOM 27650 N N . PRO B 2 13 ? -2.333 -8.850 -7.062 1.00 0.00 13 PRO B N 23
ATOM 27651 C CA . PRO B 2 13 ? -1.622 -9.986 -6.501 1.00 0.00 13 PRO B CA 23
ATOM 27652 C C . PRO B 2 13 ? -2.237 -10.416 -5.168 1.00 0.00 13 PRO B C 23
ATOM 27653 O O . PRO B 2 13 ? -2.888 -9.617 -4.495 1.00 0.00 13 PRO B O 23
ATOM 27664 N N . GLU B 2 14 ? -2.009 -11.675 -4.826 1.00 0.00 14 GLU B N 23
ATOM 27665 C CA . GLU B 2 14 ? -2.534 -12.221 -3.585 1.00 0.00 14 GLU B CA 23
ATOM 27666 C C . GLU B 2 14 ? -2.058 -11.384 -2.395 1.00 0.00 14 GLU B C 23
ATOM 27667 O O . GLU B 2 14 ? -0.857 -11.256 -2.162 1.00 0.00 14 GLU B O 23
ATOM 27679 N N . ARG B 2 15 ? -3.025 -10.836 -1.675 1.00 0.00 15 ARG B N 23
ATOM 27680 C CA . ARG B 2 15 ? -2.720 -10.015 -0.514 1.00 0.00 15 ARG B CA 23
ATOM 27681 C C . ARG B 2 15 ? -2.066 -10.862 0.578 1.00 0.00 15 ARG B C 23
ATOM 27682 O O . ARG B 2 15 ? -2.721 -11.248 1.545 1.00 0.00 15 ARG B O 23
ATOM 27699 N N . THR B 2 16 ? -0.782 -11.127 0.387 1.00 0.00 16 THR B N 23
ATOM 27700 C CA . THR B 2 16 ? -0.032 -11.922 1.345 1.00 0.00 16 THR B CA 23
ATOM 27701 C C . THR B 2 16 ? 0.072 -11.187 2.684 1.00 0.00 16 THR B C 23
ATOM 27702 O O . THR B 2 16 ? 0.328 -9.984 2.718 1.00 0.00 16 THR B O 23
ATOM 27713 N N . PRO B 2 17 ? -0.139 -11.960 3.782 1.00 0.00 17 PRO B N 23
ATOM 27714 C CA . PRO B 2 17 ? -0.071 -11.397 5.119 1.00 0.00 17 PRO B CA 23
ATOM 27715 C C . PRO B 2 17 ? 1.379 -11.140 5.534 1.00 0.00 17 PRO B C 23
ATOM 27716 O O . PRO B 2 17 ? 1.640 -10.331 6.423 1.00 0.00 17 PRO B O 23
ATOM 27727 N N . GLU B 2 18 ? 2.284 -11.846 4.872 1.00 0.00 18 GLU B N 23
ATOM 27728 C CA . GLU B 2 18 ? 3.701 -11.705 5.160 1.00 0.00 18 GLU B CA 23
ATOM 27729 C C . GLU B 2 18 ? 4.153 -10.265 4.910 1.00 0.00 18 GLU B C 23
ATOM 27730 O O . GLU B 2 18 ? 5.258 -9.882 5.293 1.00 0.00 18 GLU B O 23
ATOM 27742 N N . SER B 2 19 ? 3.277 -9.506 4.270 1.00 0.00 19 SER B N 23
ATOM 27743 C CA . SER B 2 19 ? 3.571 -8.117 3.963 1.00 0.00 19 SER B CA 23
ATOM 27744 C C . SER B 2 19 ? 3.920 -7.361 5.247 1.00 0.00 19 SER B C 23
ATOM 27745 O O . SER B 2 19 ? 4.720 -6.428 5.224 1.00 0.00 19 SER B O 23
ATOM 27753 N N . PHE B 2 20 ? 3.302 -7.793 6.336 1.00 0.00 20 PHE B N 23
ATOM 27754 C CA . PHE B 2 20 ? 3.536 -7.168 7.628 1.00 0.00 20 PHE B CA 23
ATOM 27755 C C . PHE B 2 20 ? 5.023 -7.197 7.988 1.00 0.00 20 PHE B C 23
ATOM 27756 O O . PHE B 2 20 ? 5.462 -6.476 8.883 1.00 0.00 20 PHE B O 23
ATOM 27773 N N . ILE B 2 21 ? 5.757 -8.036 7.272 1.00 0.00 21 ILE B N 23
ATOM 27774 C CA . ILE B 2 21 ? 7.186 -8.168 7.505 1.00 0.00 21 ILE B CA 23
ATOM 27775 C C . ILE B 2 21 ? 7.946 -7.685 6.269 1.00 0.00 21 ILE B C 23
ATOM 27776 O O . ILE B 2 21 ? 7.623 -8.071 5.147 1.00 0.00 21 ILE B O 23
ATOM 27792 N N . VAL B 2 22 ? 8.942 -6.845 6.517 1.00 0.00 22 VAL B N 23
ATOM 27793 C CA . VAL B 2 22 ? 9.751 -6.305 5.438 1.00 0.00 22 VAL B CA 23
ATOM 27794 C C . VAL B 2 22 ? 11.056 -7.098 5.338 1.00 0.00 22 VAL B C 23
ATOM 27795 O O . VAL B 2 22 ? 11.709 -7.353 6.349 1.00 0.00 22 VAL B O 23
ATOM 27808 N N . VAL B 2 23 ? 11.396 -7.465 4.112 1.00 0.00 23 VAL B N 23
ATOM 27809 C CA . VAL B 2 23 ? 12.611 -8.224 3.868 1.00 0.00 23 VAL B CA 23
ATOM 27810 C C . VAL B 2 23 ? 13.825 -7.342 4.163 1.00 0.00 23 VAL B C 23
ATOM 27811 O O . VAL B 2 23 ? 14.031 -6.322 3.505 1.00 0.00 23 VAL B O 23
ATOM 27824 N N . GLU B 2 24 ? 14.599 -7.765 5.151 1.00 0.00 24 GLU B N 23
ATOM 27825 C CA . GLU B 2 24 ? 15.788 -7.026 5.541 1.00 0.00 24 GLU B CA 23
ATOM 27826 C C . GLU B 2 24 ? 16.932 -7.310 4.566 1.00 0.00 24 GLU B C 23
ATOM 27827 O O . GLU B 2 24 ? 18.013 -7.731 4.976 1.00 0.00 24 GLU B O 23
ATOM 27839 N N . GLU B 2 25 ? 16.656 -7.067 3.293 1.00 0.00 25 GLU B N 23
ATOM 27840 C CA . GLU B 2 25 ? 17.649 -7.291 2.256 1.00 0.00 25 GLU B CA 23
ATOM 27841 C C . GLU B 2 25 ? 18.470 -8.545 2.568 1.00 0.00 25 GLU B C 23
ATOM 27842 O O . GLU B 2 25 ? 18.569 -9.448 1.739 1.00 0.00 25 GLU B O 23
ATOM 27854 N N . SER A 1 10 ? 13.987 3.080 -0.544 1.00 0.00 10 SER A N 24
ATOM 27855 C CA . SER A 1 10 ? 13.433 4.217 0.169 1.00 0.00 10 SER A CA 24
ATOM 27856 C C . SER A 1 10 ? 13.772 5.514 -0.567 1.00 0.00 10 SER A C 24
ATOM 27857 O O . SER A 1 10 ? 14.926 5.942 -0.578 1.00 0.00 10 SER A O 24
ATOM 27865 N N . GLY A 1 11 ? 12.747 6.103 -1.166 1.00 0.00 11 GLY A N 24
ATOM 27866 C CA . GLY A 1 11 ? 12.923 7.343 -1.904 1.00 0.00 11 GLY A CA 24
ATOM 27867 C C . GLY A 1 11 ? 12.347 7.227 -3.315 1.00 0.00 11 GLY A C 24
ATOM 27868 O O . GLY A 1 11 ? 12.329 8.202 -4.065 1.00 0.00 11 GLY A O 24
ATOM 27872 N N . THR A 1 12 ? 11.887 6.025 -3.636 1.00 0.00 12 THR A N 24
ATOM 27873 C CA . THR A 1 12 ? 11.311 5.770 -4.945 1.00 0.00 12 THR A CA 24
ATOM 27874 C C . THR A 1 12 ? 9.880 6.306 -5.012 1.00 0.00 12 THR A C 24
ATOM 27875 O O . THR A 1 12 ? 9.109 6.146 -4.068 1.00 0.00 12 THR A O 24
ATOM 27886 N N . GLU A 1 13 ? 9.569 6.932 -6.138 1.00 0.00 13 GLU A N 24
ATOM 27887 C CA . GLU A 1 13 ? 8.245 7.493 -6.340 1.00 0.00 13 GLU A CA 24
ATOM 27888 C C . GLU A 1 13 ? 7.500 6.718 -7.430 1.00 0.00 13 GLU A C 24
ATOM 27889 O O . GLU A 1 13 ? 8.000 6.571 -8.544 1.00 0.00 13 GLU A O 24
ATOM 27901 N N . CYS A 1 14 ? 6.318 6.242 -7.069 1.00 0.00 14 CYS A N 24
ATOM 27902 C CA . CYS A 1 14 ? 5.500 5.486 -8.002 1.00 0.00 14 CYS A CA 24
ATOM 27903 C C . CYS A 1 14 ? 4.380 6.397 -8.507 1.00 0.00 14 CYS A C 24
ATOM 27904 O O . CYS A 1 14 ? 3.980 7.336 -7.819 1.00 0.00 14 CYS A O 24
ATOM 27912 N N . ILE A 1 15 ? 3.904 6.089 -9.705 1.00 0.00 15 ILE A N 24
ATOM 27913 C CA . ILE A 1 15 ? 2.838 6.869 -10.311 1.00 0.00 15 ILE A CA 24
ATOM 27914 C C . ILE A 1 15 ? 1.621 5.969 -10.540 1.00 0.00 15 ILE A C 24
ATOM 27915 O O . ILE A 1 15 ? 1.750 4.871 -11.077 1.00 0.00 15 ILE A O 24
ATOM 27931 N N . ALA A 1 16 ? 0.468 6.470 -10.121 1.00 0.00 16 ALA A N 24
ATOM 27932 C CA . ALA A 1 16 ? -0.770 5.726 -10.273 1.00 0.00 16 ALA A CA 24
ATOM 27933 C C . ALA A 1 16 ? -1.277 5.875 -11.710 1.00 0.00 16 ALA A C 24
ATOM 27934 O O . ALA A 1 16 ? -1.216 6.962 -12.282 1.00 0.00 16 ALA A O 24
ATOM 27941 N N . LYS A 1 17 ? -1.764 4.769 -12.249 1.00 0.00 17 LYS A N 24
ATOM 27942 C CA . LYS A 1 17 ? -2.281 4.764 -13.608 1.00 0.00 17 LYS A CA 24
ATOM 27943 C C . LYS A 1 17 ? -3.680 4.145 -13.614 1.00 0.00 17 LYS A C 24
ATOM 27944 O O . LYS A 1 17 ? -4.591 4.667 -14.255 1.00 0.00 17 LYS A O 24
ATOM 27962 N N . TYR A 1 18 ? -3.808 3.041 -12.893 1.00 0.00 18 TYR A N 24
ATOM 27963 C CA . TYR A 1 18 ? -5.081 2.345 -12.808 1.00 0.00 18 TYR A CA 24
ATOM 27964 C C . TYR A 1 18 ? -5.633 2.384 -11.381 1.00 0.00 18 TYR A C 24
ATOM 27965 O O . TYR A 1 18 ? -4.870 2.449 -10.418 1.00 0.00 18 TYR A O 24
ATOM 27983 N N . ASN A 1 19 ? -6.954 2.343 -11.290 1.00 0.00 19 ASN A N 24
ATOM 27984 C CA . ASN A 1 19 ? -7.616 2.374 -9.997 1.00 0.00 19 ASN A CA 24
ATOM 27985 C C . ASN A 1 19 ? -7.961 0.945 -9.573 1.00 0.00 19 ASN A C 24
ATOM 27986 O O . ASN A 1 19 ? -8.841 0.315 -10.156 1.00 0.00 19 ASN A O 24
ATOM 27997 N N . PHE A 1 20 ? -7.249 0.475 -8.558 1.00 0.00 20 PHE A N 24
ATOM 27998 C CA . PHE A 1 20 ? -7.469 -0.868 -8.049 1.00 0.00 20 PHE A CA 24
ATOM 27999 C C . PHE A 1 20 ? -8.420 -0.851 -6.851 1.00 0.00 20 PHE A C 24
ATOM 28000 O O . PHE A 1 20 ? -9.374 -1.625 -6.800 1.00 0.00 20 PHE A O 24
ATOM 28017 N N . HIS A 1 21 ? -8.128 0.042 -5.916 1.00 0.00 21 HIS A N 24
ATOM 28018 C CA . HIS A 1 21 ? -8.946 0.170 -4.722 1.00 0.00 21 HIS A CA 24
ATOM 28019 C C . HIS A 1 21 ? -8.456 -0.814 -3.657 1.00 0.00 21 HIS A C 24
ATOM 28020 O O . HIS A 1 21 ? -8.804 -1.993 -3.689 1.00 0.00 21 HIS A O 24
ATOM 28034 N N . GLY A 1 22 ? -7.657 -0.292 -2.738 1.00 0.00 22 GLY A N 24
ATOM 28035 C CA . GLY A 1 22 ? -7.117 -1.109 -1.665 1.00 0.00 22 GLY A CA 24
ATOM 28036 C C . GLY A 1 22 ? -8.110 -2.197 -1.251 1.00 0.00 22 GLY A C 24
ATOM 28037 O O . GLY A 1 22 ? -9.318 -1.969 -1.242 1.00 0.00 22 GLY A O 24
ATOM 28041 N N . THR A 1 23 ? -7.562 -3.357 -0.920 1.00 0.00 23 THR A N 24
ATOM 28042 C CA . THR A 1 23 ? -8.385 -4.482 -0.507 1.00 0.00 23 THR A CA 24
ATOM 28043 C C . THR A 1 23 ? -8.051 -4.887 0.930 1.00 0.00 23 THR A C 24
ATOM 28044 O O . THR A 1 23 ? -8.926 -5.328 1.674 1.00 0.00 23 THR A O 24
ATOM 28055 N N . ALA A 1 24 ? -6.783 -4.722 1.278 1.00 0.00 24 ALA A N 24
ATOM 28056 C CA . ALA A 1 24 ? -6.323 -5.065 2.614 1.00 0.00 24 ALA A CA 24
ATOM 28057 C C . ALA A 1 24 ? -6.559 -3.879 3.550 1.00 0.00 24 ALA A C 24
ATOM 28058 O O . ALA A 1 24 ? -6.616 -2.734 3.105 1.00 0.00 24 ALA A O 24
ATOM 28065 N N . GLU A 1 25 ? -6.691 -4.194 4.830 1.00 0.00 25 GLU A N 24
ATOM 28066 C CA . GLU A 1 25 ? -6.921 -3.168 5.834 1.00 0.00 25 GLU A CA 24
ATOM 28067 C C . GLU A 1 25 ? -5.764 -2.166 5.842 1.00 0.00 25 GLU A C 24
ATOM 28068 O O . GLU A 1 25 ? -5.951 -1.001 6.190 1.00 0.00 25 GLU A O 24
ATOM 28080 N N . GLN A 1 26 ? -4.596 -2.656 5.455 1.00 0.00 26 GLN A N 24
ATOM 28081 C CA . GLN A 1 26 ? -3.409 -1.818 5.414 1.00 0.00 26 GLN A CA 24
ATOM 28082 C C . GLN A 1 26 ? -3.226 -1.226 4.015 1.00 0.00 26 GLN A C 24
ATOM 28083 O O . GLN A 1 26 ? -2.438 -0.300 3.827 1.00 0.00 26 GLN A O 24
ATOM 28097 N N . ASP A 1 27 ? -3.967 -1.784 3.070 1.00 0.00 27 ASP A N 24
ATOM 28098 C CA . ASP A 1 27 ? -3.897 -1.322 1.694 1.00 0.00 27 ASP A CA 24
ATOM 28099 C C . ASP A 1 27 ? -4.599 0.032 1.578 1.00 0.00 27 ASP A C 24
ATOM 28100 O O . ASP A 1 27 ? -5.677 0.227 2.137 1.00 0.00 27 ASP A O 24
ATOM 28109 N N . LEU A 1 28 ? -3.959 0.934 0.848 1.00 0.00 28 LEU A N 24
ATOM 28110 C CA . LEU A 1 28 ? -4.508 2.265 0.651 1.00 0.00 28 LEU A CA 24
ATOM 28111 C C . LEU A 1 28 ? -4.786 2.483 -0.837 1.00 0.00 28 LEU A C 24
ATOM 28112 O O . LEU A 1 28 ? -3.915 2.255 -1.675 1.00 0.00 28 LEU A O 24
ATOM 28128 N N . PRO A 1 29 ? -6.036 2.932 -1.129 1.00 0.00 29 PRO A N 24
ATOM 28129 C CA . PRO A 1 29 ? -6.440 3.182 -2.502 1.00 0.00 29 PRO A CA 24
ATOM 28130 C C . PRO A 1 29 ? -5.814 4.476 -3.030 1.00 0.00 29 PRO A C 24
ATOM 28131 O O . PRO A 1 29 ? -5.557 5.402 -2.263 1.00 0.00 29 PRO A O 24
ATOM 28142 N N . PHE A 1 30 ? -5.589 4.496 -4.335 1.00 0.00 30 PHE A N 24
ATOM 28143 C CA . PHE A 1 30 ? -4.998 5.659 -4.974 1.00 0.00 30 PHE A CA 24
ATOM 28144 C C . PHE A 1 30 ? -5.664 5.942 -6.322 1.00 0.00 30 PHE A C 24
ATOM 28145 O O . PHE A 1 30 ? -6.332 5.074 -6.883 1.00 0.00 30 PHE A O 24
ATOM 28162 N N . CYS A 1 31 ? -5.460 7.159 -6.805 1.00 0.00 31 CYS A N 24
ATOM 28163 C CA . CYS A 1 31 ? -6.032 7.566 -8.076 1.00 0.00 31 CYS A CA 24
ATOM 28164 C C . CYS A 1 31 ? -4.886 7.854 -9.049 1.00 0.00 31 CYS A C 24
ATOM 28165 O O . CYS A 1 31 ? -3.844 8.371 -8.650 1.00 0.00 31 CYS A O 24
ATOM 28173 N N . LYS A 1 32 ? -5.118 7.507 -10.306 1.00 0.00 32 LYS A N 24
ATOM 28174 C CA . LYS A 1 32 ? -4.119 7.722 -11.338 1.00 0.00 32 LYS A CA 24
ATOM 28175 C C . LYS A 1 32 ? -3.628 9.169 -11.274 1.00 0.00 32 LYS A C 24
ATOM 28176 O O . LYS A 1 32 ? -4.387 10.071 -10.924 1.00 0.00 32 LYS A O 24
ATOM 28194 N N . GLY A 1 33 ? -2.361 9.345 -11.617 1.00 0.00 33 GLY A N 24
ATOM 28195 C CA . GLY A 1 33 ? -1.759 10.668 -11.602 1.00 0.00 33 GLY A CA 24
ATOM 28196 C C . GLY A 1 33 ? -1.147 10.977 -10.234 1.00 0.00 33 GLY A C 24
ATOM 28197 O O . GLY A 1 33 ? -0.251 11.812 -10.125 1.00 0.00 33 GLY A O 24
ATOM 28201 N N . ASP A 1 34 ? -1.656 10.286 -9.224 1.00 0.00 34 ASP A N 24
ATOM 28202 C CA . ASP A 1 34 ? -1.171 10.476 -7.868 1.00 0.00 34 ASP A CA 24
ATOM 28203 C C . ASP A 1 34 ? 0.189 9.793 -7.716 1.00 0.00 34 ASP A C 24
ATOM 28204 O O . ASP A 1 34 ? 0.407 8.710 -8.257 1.00 0.00 34 ASP A O 24
ATOM 28213 N N . VAL A 1 35 ? 1.069 10.454 -6.979 1.00 0.00 35 VAL A N 24
ATOM 28214 C CA . VAL A 1 35 ? 2.403 9.924 -6.750 1.00 0.00 35 VAL A CA 24
ATOM 28215 C C . VAL A 1 35 ? 2.535 9.506 -5.284 1.00 0.00 35 VAL A C 24
ATOM 28216 O O . VAL A 1 35 ? 2.065 10.207 -4.390 1.00 0.00 35 VAL A O 24
ATOM 28229 N N . LEU A 1 36 ? 3.179 8.365 -5.083 1.00 0.00 36 LEU A N 24
ATOM 28230 C CA . LEU A 1 36 ? 3.380 7.845 -3.741 1.00 0.00 36 LEU A CA 24
ATOM 28231 C C . LEU A 1 36 ? 4.857 7.496 -3.550 1.00 0.00 36 LEU A C 24
ATOM 28232 O O . LEU A 1 36 ? 5.556 7.192 -4.515 1.00 0.00 36 LEU A O 24
ATOM 28248 N N . THR A 1 37 ? 5.288 7.552 -2.298 1.00 0.00 37 THR A N 24
ATOM 28249 C CA . THR A 1 37 ? 6.668 7.244 -1.968 1.00 0.00 37 THR A CA 24
ATOM 28250 C C . THR A 1 37 ? 6.758 5.897 -1.249 1.00 0.00 37 THR A C 24
ATOM 28251 O O . THR A 1 37 ? 5.962 5.611 -0.357 1.00 0.00 37 THR A O 24
ATOM 28262 N N . ILE A 1 38 ? 7.736 5.105 -1.666 1.00 0.00 38 ILE A N 24
ATOM 28263 C CA . ILE A 1 38 ? 7.940 3.794 -1.073 1.00 0.00 38 ILE A CA 24
ATOM 28264 C C . ILE A 1 38 ? 8.377 3.961 0.384 1.00 0.00 38 ILE A C 24
ATOM 28265 O O . ILE A 1 38 ? 9.242 4.782 0.687 1.00 0.00 38 ILE A O 24
ATOM 28281 N N . VAL A 1 39 ? 7.760 3.169 1.249 1.00 0.00 39 VAL A N 24
ATOM 28282 C CA . VAL A 1 39 ? 8.074 3.218 2.666 1.00 0.00 39 VAL A CA 24
ATOM 28283 C C . VAL A 1 39 ? 8.730 1.901 3.085 1.00 0.00 39 VAL A C 24
ATOM 28284 O O . VAL A 1 39 ? 9.570 1.880 3.983 1.00 0.00 39 VAL A O 24
ATOM 28297 N N . ALA A 1 40 ? 8.322 0.835 2.414 1.00 0.00 40 ALA A N 24
ATOM 28298 C CA . ALA A 1 40 ? 8.860 -0.484 2.705 1.00 0.00 40 ALA A CA 24
ATOM 28299 C C . ALA A 1 40 ? 8.291 -1.495 1.707 1.00 0.00 40 ALA A C 24
ATOM 28300 O O . ALA A 1 40 ? 7.207 -1.291 1.163 1.00 0.00 40 ALA A O 24
ATOM 28307 N N . VAL A 1 41 ? 9.048 -2.562 1.498 1.00 0.00 41 VAL A N 24
ATOM 28308 C CA . VAL A 1 41 ? 8.631 -3.605 0.576 1.00 0.00 41 VAL A CA 24
ATOM 28309 C C . VAL A 1 41 ? 7.982 -4.746 1.361 1.00 0.00 41 VAL A C 24
ATOM 28310 O O . VAL A 1 41 ? 8.257 -4.923 2.547 1.00 0.00 41 VAL A O 24
ATOM 28323 N N . THR A 1 42 ? 7.132 -5.490 0.670 1.00 0.00 42 THR A N 24
ATOM 28324 C CA . THR A 1 42 ? 6.442 -6.609 1.288 1.00 0.00 42 THR A CA 24
ATOM 28325 C C . THR A 1 42 ? 7.005 -7.935 0.771 1.00 0.00 42 THR A C 24
ATOM 28326 O O . THR A 1 42 ? 7.777 -7.953 -0.185 1.00 0.00 42 THR A O 24
ATOM 28337 N N . LYS A 1 43 ? 6.596 -9.010 1.428 1.00 0.00 43 LYS A N 24
ATOM 28338 C CA . LYS A 1 43 ? 7.051 -10.337 1.048 1.00 0.00 43 LYS A CA 24
ATOM 28339 C C . LYS A 1 43 ? 6.987 -10.475 -0.474 1.00 0.00 43 LYS A C 24
ATOM 28340 O O . LYS A 1 43 ? 7.882 -11.056 -1.087 1.00 0.00 43 LYS A O 24
ATOM 28358 N N . ASP A 1 44 ? 5.920 -9.933 -1.043 1.00 0.00 44 ASP A N 24
ATOM 28359 C CA . ASP A 1 44 ? 5.728 -9.989 -2.481 1.00 0.00 44 ASP A CA 24
ATOM 28360 C C . ASP A 1 44 ? 6.319 -8.730 -3.120 1.00 0.00 44 ASP A C 24
ATOM 28361 O O . ASP A 1 44 ? 6.397 -7.683 -2.479 1.00 0.00 44 ASP A O 24
ATOM 28370 N N . PRO A 1 45 ? 6.732 -8.878 -4.408 1.00 0.00 45 PRO A N 24
ATOM 28371 C CA . PRO A 1 45 ? 7.314 -7.766 -5.140 1.00 0.00 45 PRO A CA 24
ATOM 28372 C C . PRO A 1 45 ? 6.236 -6.764 -5.563 1.00 0.00 45 PRO A C 24
ATOM 28373 O O . PRO A 1 45 ? 6.066 -5.725 -4.928 1.00 0.00 45 PRO A O 24
ATOM 28384 N N . ASN A 1 46 ? 5.537 -7.115 -6.633 1.00 0.00 46 ASN A N 24
ATOM 28385 C CA . ASN A 1 46 ? 4.480 -6.259 -7.147 1.00 0.00 46 ASN A CA 24
ATOM 28386 C C . ASN A 1 46 ? 3.809 -5.528 -5.984 1.00 0.00 46 ASN A C 24
ATOM 28387 O O . ASN A 1 46 ? 3.405 -4.374 -6.122 1.00 0.00 46 ASN A O 24
ATOM 28398 N N . TRP A 1 47 ? 3.710 -6.229 -4.864 1.00 0.00 47 TRP A N 24
ATOM 28399 C CA . TRP A 1 47 ? 3.093 -5.661 -3.678 1.00 0.00 47 TRP A CA 24
ATOM 28400 C C . TRP A 1 47 ? 4.144 -4.811 -2.960 1.00 0.00 47 TRP A C 24
ATOM 28401 O O . TRP A 1 47 ? 5.157 -5.332 -2.495 1.00 0.00 47 TRP A O 24
ATOM 28422 N N . TYR A 1 48 ? 3.868 -3.517 -2.893 1.00 0.00 48 TYR A N 24
ATOM 28423 C CA . TYR A 1 48 ? 4.776 -2.590 -2.240 1.00 0.00 48 TYR A CA 24
ATOM 28424 C C . TYR A 1 48 ? 4.019 -1.647 -1.304 1.00 0.00 48 TYR A C 24
ATOM 28425 O O . TYR A 1 48 ? 2.886 -1.260 -1.590 1.00 0.00 48 TYR A O 24
ATOM 28443 N N . LYS A 1 49 ? 4.674 -1.303 -0.205 1.00 0.00 49 LYS A N 24
ATOM 28444 C CA . LYS A 1 49 ? 4.076 -0.412 0.775 1.00 0.00 49 LYS A CA 24
ATOM 28445 C C . LYS A 1 49 ? 4.666 0.990 0.609 1.00 0.00 49 LYS A C 24
ATOM 28446 O O . LYS A 1 49 ? 5.878 1.173 0.703 1.00 0.00 49 LYS A O 24
ATOM 28464 N N . ALA A 1 50 ? 3.780 1.945 0.367 1.00 0.00 50 ALA A N 24
ATOM 28465 C CA . ALA A 1 50 ? 4.198 3.325 0.187 1.00 0.00 50 ALA A CA 24
ATOM 28466 C C . ALA A 1 50 ? 3.262 4.243 0.976 1.00 0.00 50 ALA A C 24
ATOM 28467 O O . ALA A 1 50 ? 2.228 3.802 1.475 1.00 0.00 50 ALA A O 24
ATOM 28474 N N . LYS A 1 51 ? 3.659 5.504 1.066 1.00 0.00 51 LYS A N 24
ATOM 28475 C CA . LYS A 1 51 ? 2.869 6.488 1.786 1.00 0.00 51 LYS A CA 24
ATOM 28476 C C . LYS A 1 51 ? 2.495 7.630 0.839 1.00 0.00 51 LYS A C 24
ATOM 28477 O O . LYS A 1 51 ? 3.162 7.844 -0.173 1.00 0.00 51 LYS A O 24
ATOM 28495 N N . ASN A 1 52 ? 1.432 8.332 1.199 1.00 0.00 52 ASN A N 24
ATOM 28496 C CA . ASN A 1 52 ? 0.961 9.445 0.393 1.00 0.00 52 ASN A CA 24
ATOM 28497 C C . ASN A 1 52 ? 1.534 10.750 0.949 1.00 0.00 52 ASN A C 24
ATOM 28498 O O . ASN A 1 52 ? 2.231 10.743 1.962 1.00 0.00 52 ASN A O 24
ATOM 28509 N N . LYS A 1 53 ? 1.220 11.838 0.262 1.00 0.00 53 LYS A N 24
ATOM 28510 C CA . LYS A 1 53 ? 1.695 13.147 0.674 1.00 0.00 53 LYS A CA 24
ATOM 28511 C C . LYS A 1 53 ? 0.962 13.573 1.949 1.00 0.00 53 LYS A C 24
ATOM 28512 O O . LYS A 1 53 ? 1.341 14.552 2.589 1.00 0.00 53 LYS A O 24
ATOM 28530 N N . VAL A 1 54 ? -0.073 12.815 2.278 1.00 0.00 54 VAL A N 24
ATOM 28531 C CA . VAL A 1 54 ? -0.863 13.101 3.464 1.00 0.00 54 VAL A CA 24
ATOM 28532 C C . VAL A 1 54 ? -0.186 12.474 4.685 1.00 0.00 54 VAL A C 24
ATOM 28533 O O . VAL A 1 54 ? -0.527 12.796 5.822 1.00 0.00 54 VAL A O 24
ATOM 28546 N N . GLY A 1 55 ? 0.759 11.588 4.408 1.00 0.00 55 GLY A N 24
ATOM 28547 C CA . GLY A 1 55 ? 1.486 10.913 5.469 1.00 0.00 55 GLY A CA 24
ATOM 28548 C C . GLY A 1 55 ? 0.893 9.529 5.746 1.00 0.00 55 GLY A C 24
ATOM 28549 O O . GLY A 1 55 ? 1.358 8.818 6.634 1.00 0.00 55 GLY A O 24
ATOM 28553 N N . ARG A 1 56 ? -0.125 9.192 4.969 1.00 0.00 56 ARG A N 24
ATOM 28554 C CA . ARG A 1 56 ? -0.787 7.907 5.119 1.00 0.00 56 ARG A CA 24
ATOM 28555 C C . ARG A 1 56 ? 0.134 6.778 4.651 1.00 0.00 56 ARG A C 24
ATOM 28556 O O . ARG A 1 56 ? 0.839 6.921 3.654 1.00 0.00 56 ARG A O 24
ATOM 28573 N N . GLU A 1 57 ? 0.097 5.680 5.393 1.00 0.00 57 GLU A N 24
ATOM 28574 C CA . GLU A 1 57 ? 0.918 4.528 5.066 1.00 0.00 57 GLU A CA 24
ATOM 28575 C C . GLU A 1 57 ? 0.035 3.325 4.728 1.00 0.00 57 GLU A C 24
ATOM 28576 O O . GLU A 1 57 ? -0.785 2.904 5.543 1.00 0.00 57 GLU A O 24
ATOM 28588 N N . GLY A 1 58 ? 0.233 2.806 3.525 1.00 0.00 58 GLY A N 24
ATOM 28589 C CA . GLY A 1 58 ? -0.536 1.659 3.070 1.00 0.00 58 GLY A CA 24
ATOM 28590 C C . GLY A 1 58 ? 0.160 0.963 1.898 1.00 0.00 58 GLY A C 24
ATOM 28591 O O . GLY A 1 58 ? 1.115 1.496 1.333 1.00 0.00 58 GLY A O 24
ATOM 28595 N N . ILE A 1 59 ? -0.346 -0.215 1.566 1.00 0.00 59 ILE A N 24
ATOM 28596 C CA . ILE A 1 59 ? 0.215 -0.989 0.472 1.00 0.00 59 ILE A CA 24
ATOM 28597 C C . ILE A 1 59 ? -0.589 -0.721 -0.802 1.00 0.00 59 ILE A C 24
ATOM 28598 O O . ILE A 1 59 ? -1.783 -0.431 -0.737 1.00 0.00 59 ILE A O 24
ATOM 28614 N N . ILE A 1 60 ? 0.097 -0.825 -1.930 1.00 0.00 60 ILE A N 24
ATOM 28615 C CA . ILE A 1 60 ? -0.538 -0.596 -3.217 1.00 0.00 60 ILE A CA 24
ATOM 28616 C C . ILE A 1 60 ? 0.083 -1.528 -4.259 1.00 0.00 60 ILE A C 24
ATOM 28617 O O . ILE A 1 60 ? 1.305 -1.620 -4.364 1.00 0.00 60 ILE A O 24
ATOM 28633 N N . PRO A 1 61 ? -0.809 -2.210 -5.025 1.00 0.00 61 PRO A N 24
ATOM 28634 C CA . PRO A 1 61 ? -0.361 -3.130 -6.056 1.00 0.00 61 PRO A CA 24
ATOM 28635 C C . PRO A 1 61 ? 0.160 -2.372 -7.280 1.00 0.00 61 PRO A C 24
ATOM 28636 O O . PRO A 1 61 ? -0.571 -1.594 -7.889 1.00 0.00 61 PRO A O 24
ATOM 28647 N N . ALA A 1 62 ? 1.420 -2.626 -7.600 1.00 0.00 62 ALA A N 24
ATOM 28648 C CA . ALA A 1 62 ? 2.047 -1.976 -8.738 1.00 0.00 62 ALA A CA 24
ATOM 28649 C C . ALA A 1 62 ? 1.279 -2.336 -10.013 1.00 0.00 62 ALA A C 24
ATOM 28650 O O . ALA A 1 62 ? 1.487 -1.725 -11.060 1.00 0.00 62 ALA A O 24
ATOM 28657 N N . ASN A 1 63 ? 0.406 -3.324 -9.880 1.00 0.00 63 ASN A N 24
ATOM 28658 C CA . ASN A 1 63 ? -0.395 -3.770 -11.007 1.00 0.00 63 ASN A CA 24
ATOM 28659 C C . ASN A 1 63 ? -1.256 -2.610 -11.508 1.00 0.00 63 ASN A C 24
ATOM 28660 O O . ASN A 1 63 ? -1.822 -2.676 -12.597 1.00 0.00 63 ASN A O 24
ATOM 28671 N N . TYR A 1 64 ? -1.328 -1.572 -10.687 1.00 0.00 64 TYR A N 24
ATOM 28672 C CA . TYR A 1 64 ? -2.111 -0.397 -11.033 1.00 0.00 64 TYR A CA 24
ATOM 28673 C C . TYR A 1 64 ? -1.272 0.877 -10.911 1.00 0.00 64 TYR A C 24
ATOM 28674 O O . TYR A 1 64 ? -1.760 1.974 -11.178 1.00 0.00 64 TYR A O 24
ATOM 28692 N N . VAL A 1 65 ? -0.024 0.688 -10.508 1.00 0.00 65 VAL A N 24
ATOM 28693 C CA . VAL A 1 65 ? 0.888 1.808 -10.348 1.00 0.00 65 VAL A CA 24
ATOM 28694 C C . VAL A 1 65 ? 2.292 1.382 -10.779 1.00 0.00 65 VAL A C 24
ATOM 28695 O O . VAL A 1 65 ? 2.687 0.235 -10.578 1.00 0.00 65 VAL A O 24
ATOM 28708 N N . GLN A 1 66 ? 3.011 2.330 -11.364 1.00 0.00 66 GLN A N 24
ATOM 28709 C CA . GLN A 1 66 ? 4.363 2.068 -11.825 1.00 0.00 66 GLN A CA 24
ATOM 28710 C C . GLN A 1 66 ? 5.379 2.748 -10.905 1.00 0.00 66 GLN A C 24
ATOM 28711 O O . GLN A 1 66 ? 5.068 3.751 -10.264 1.00 0.00 66 GLN A O 24
ATOM 28725 N N . LYS A 1 67 ? 6.573 2.176 -10.869 1.00 0.00 67 LYS A N 24
ATOM 28726 C CA . LYS A 1 67 ? 7.637 2.714 -10.038 1.00 0.00 67 LYS A CA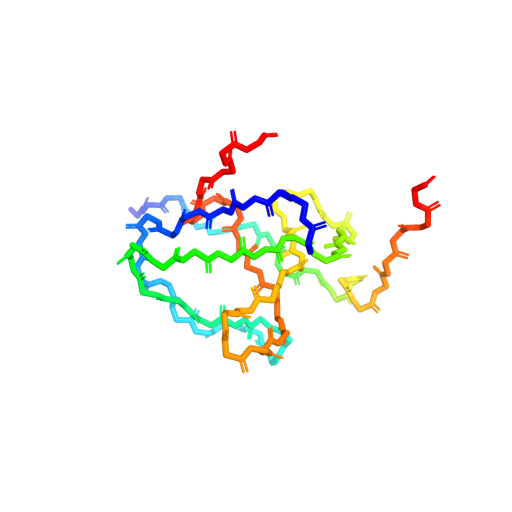 24
ATOM 28727 C C . LYS A 1 67 ? 8.651 3.440 -10.923 1.00 0.00 67 LYS A C 24
ATOM 28728 O O . LYS A 1 67 ? 9.332 2.815 -11.735 1.00 0.00 67 LYS A O 24
ATOM 28746 N N . ARG A 1 68 ? 8.721 4.750 -10.736 1.00 0.00 68 ARG A N 24
ATOM 28747 C CA . ARG A 1 68 ? 9.641 5.568 -11.507 1.00 0.00 68 ARG A CA 24
ATOM 28748 C C . ARG A 1 68 ? 11.054 4.985 -11.441 1.00 0.00 68 ARG A C 24
ATOM 28749 O O . ARG A 1 68 ? 11.863 5.206 -12.339 1.00 0.00 68 ARG A O 24
ATOM 28766 N N . GLU A 1 69 ? 11.306 4.251 -10.366 1.00 0.00 69 GLU A N 24
ATOM 28767 C CA . GLU A 1 69 ? 12.608 3.635 -10.171 1.00 0.00 69 GLU A CA 24
ATOM 28768 C C . GLU A 1 69 ? 12.599 2.199 -10.698 1.00 0.00 69 GLU A C 24
ATOM 28769 O O . GLU A 1 69 ? 12.076 1.297 -10.045 1.00 0.00 69 GLU A O 24
ATOM 28781 N N . ILE B 2 8 ? -12.341 -11.579 -17.780 1.00 0.00 8 ILE B N 24
ATOM 28782 C CA . ILE B 2 8 ? -11.946 -10.901 -16.557 1.00 0.00 8 ILE B CA 24
ATOM 28783 C C . ILE B 2 8 ? -10.496 -10.429 -16.684 1.00 0.00 8 ILE B C 24
ATOM 28784 O O . ILE B 2 8 ? -9.653 -11.143 -17.225 1.00 0.00 8 ILE B O 24
ATOM 28800 N N . PRO B 2 9 ? -10.245 -9.198 -16.165 1.00 0.00 9 PRO B N 24
ATOM 28801 C CA . PRO B 2 9 ? -8.910 -8.623 -16.215 1.00 0.00 9 PRO B CA 24
ATOM 28802 C C . PRO B 2 9 ? -7.990 -9.283 -15.187 1.00 0.00 9 PRO B C 24
ATOM 28803 O O . PRO B 2 9 ? -8.435 -10.102 -14.385 1.00 0.00 9 PRO B O 24
ATOM 28814 N N . PRO B 2 10 ? -6.688 -8.893 -15.246 1.00 0.00 10 PRO B N 24
ATOM 28815 C CA . PRO B 2 10 ? -5.701 -9.437 -14.330 1.00 0.00 10 PRO B CA 24
ATOM 28816 C C . PRO B 2 10 ? -5.855 -8.832 -12.934 1.00 0.00 10 PRO B C 24
ATOM 28817 O O . PRO B 2 10 ? -5.680 -7.628 -12.752 1.00 0.00 10 PRO B O 24
ATOM 28828 N N . PRO B 2 11 ? -6.190 -9.718 -11.958 1.00 0.00 11 PRO B N 24
ATOM 28829 C CA . PRO B 2 11 ? -6.371 -9.283 -10.582 1.00 0.00 11 PRO B CA 24
ATOM 28830 C C . PRO B 2 11 ? -5.023 -9.004 -9.915 1.00 0.00 11 PRO B C 24
ATOM 28831 O O . PRO B 2 11 ? -4.015 -9.617 -10.262 1.00 0.00 11 PRO B O 24
ATOM 28842 N N . LEU B 2 12 ? -5.049 -8.077 -8.968 1.00 0.00 12 LEU B N 24
ATOM 28843 C CA . LEU B 2 12 ? -3.841 -7.710 -8.248 1.00 0.00 12 LEU B CA 24
ATOM 28844 C C . LEU B 2 12 ? -3.126 -8.978 -7.778 1.00 0.00 12 LEU B C 24
ATOM 28845 O O . LEU B 2 12 ? -3.638 -10.083 -7.949 1.00 0.00 12 LEU B O 24
ATOM 28861 N N . PRO B 2 13 ? -1.922 -8.771 -7.182 1.00 0.00 13 PRO B N 24
ATOM 28862 C CA . PRO B 2 13 ? -1.130 -9.885 -6.687 1.00 0.00 13 PRO B CA 24
ATOM 28863 C C . PRO B 2 13 ? -1.718 -10.440 -5.387 1.00 0.00 13 PRO B C 24
ATOM 28864 O O . PRO B 2 13 ? -2.431 -9.735 -4.673 1.00 0.00 13 PRO B O 24
ATOM 28875 N N . GLU B 2 14 ? -1.397 -11.697 -5.119 1.00 0.00 14 GLU B N 24
ATOM 28876 C CA . GLU B 2 14 ? -1.884 -12.354 -3.918 1.00 0.00 14 GLU B CA 24
ATOM 28877 C C . GLU B 2 14 ? -1.642 -11.469 -2.693 1.00 0.00 14 GLU B C 24
ATOM 28878 O O . GLU B 2 14 ? -0.549 -10.936 -2.515 1.00 0.00 14 GLU B O 24
ATOM 28890 N N . ARG B 2 15 ? -2.681 -11.341 -1.881 1.00 0.00 15 ARG B N 24
ATOM 28891 C CA . ARG B 2 15 ? -2.595 -10.530 -0.678 1.00 0.00 15 ARG B CA 24
ATOM 28892 C C . ARG B 2 15 ? -2.022 -11.354 0.477 1.00 0.00 15 ARG B C 24
ATOM 28893 O O . ARG B 2 15 ? -2.770 -11.908 1.280 1.00 0.00 15 ARG B O 24
ATOM 28910 N N . THR B 2 16 ? -0.699 -11.406 0.525 1.00 0.00 16 THR B N 24
ATOM 28911 C CA . THR B 2 16 ? -0.017 -12.152 1.568 1.00 0.00 16 THR B CA 24
ATOM 28912 C C . THR B 2 16 ? 0.002 -11.350 2.871 1.00 0.00 16 THR B C 24
ATOM 28913 O O . THR B 2 16 ? 0.208 -10.138 2.855 1.00 0.00 16 THR B O 24
ATOM 28924 N N . PRO B 2 17 ? -0.218 -12.079 3.998 1.00 0.00 17 PRO B N 24
ATOM 28925 C CA . PRO B 2 17 ? -0.229 -11.449 5.307 1.00 0.00 17 PRO B CA 24
ATOM 28926 C C . PRO B 2 17 ? 1.192 -11.110 5.763 1.00 0.00 17 PRO B C 24
ATOM 28927 O O . PRO B 2 17 ? 1.385 -10.255 6.626 1.00 0.00 17 PRO B O 24
ATOM 28938 N N . GLU B 2 18 ? 2.153 -11.800 5.163 1.00 0.00 18 GLU B N 24
ATOM 28939 C CA . GLU B 2 18 ? 3.550 -11.583 5.497 1.00 0.00 18 GLU B CA 24
ATOM 28940 C C . GLU B 2 18 ? 3.969 -10.158 5.128 1.00 0.00 18 GLU B C 24
ATOM 28941 O O . GLU B 2 18 ? 5.039 -9.699 5.525 1.00 0.00 18 GLU B O 24
ATOM 28953 N N . SER B 2 19 ? 3.103 -9.497 4.374 1.00 0.00 19 SER B N 24
ATOM 28954 C CA . SER B 2 19 ? 3.370 -8.134 3.947 1.00 0.00 19 SER B CA 24
ATOM 28955 C C . SER B 2 19 ? 3.476 -7.216 5.166 1.00 0.00 19 SER B C 24
ATOM 28956 O O . SER B 2 19 ? 4.198 -6.220 5.137 1.00 0.00 19 SER B O 24
ATOM 28964 N N . PHE B 2 20 ? 2.747 -7.584 6.209 1.00 0.00 20 PHE B N 24
ATOM 28965 C CA . PHE B 2 20 ? 2.750 -6.804 7.436 1.00 0.00 20 PHE B CA 24
ATOM 28966 C C . PHE B 2 20 ? 4.167 -6.673 7.998 1.00 0.00 20 PHE B C 24
ATOM 28967 O O . PHE B 2 20 ? 4.420 -5.835 8.863 1.00 0.00 20 PHE B O 24
ATOM 28984 N N . ILE B 2 21 ? 5.054 -7.512 7.484 1.00 0.00 21 ILE B N 24
ATOM 28985 C CA . ILE B 2 21 ? 6.439 -7.500 7.924 1.00 0.00 21 ILE B CA 24
ATOM 28986 C C . ILE B 2 21 ? 7.335 -7.080 6.758 1.00 0.00 21 ILE B C 24
ATOM 28987 O O . ILE B 2 21 ? 7.220 -7.616 5.657 1.00 0.00 21 ILE B O 24
ATOM 29003 N N . VAL B 2 22 ? 8.210 -6.125 7.039 1.00 0.00 22 VAL B N 24
ATOM 29004 C CA . VAL B 2 22 ? 9.125 -5.627 6.028 1.00 0.00 22 VAL B CA 24
ATOM 29005 C C . VAL B 2 22 ? 10.492 -6.288 6.213 1.00 0.00 22 VAL B C 24
ATOM 29006 O O . VAL B 2 22 ? 11.080 -6.217 7.292 1.00 0.00 22 VAL B O 24
ATOM 29019 N N . VAL B 2 23 ? 10.959 -6.919 5.145 1.00 0.00 23 VAL B N 24
ATOM 29020 C CA . VAL B 2 23 ? 12.246 -7.593 5.177 1.00 0.00 23 VAL B CA 24
ATOM 29021 C C . VAL B 2 23 ? 13.358 -6.554 5.333 1.00 0.00 23 VAL B C 24
ATOM 29022 O O . VAL B 2 23 ? 13.419 -5.585 4.578 1.00 0.00 23 VAL B O 24
ATOM 29035 N N . GLU B 2 24 ? 14.210 -6.790 6.320 1.00 0.00 24 GLU B N 24
ATOM 29036 C CA . GLU B 2 24 ? 15.316 -5.886 6.586 1.00 0.00 24 GLU B CA 24
ATOM 29037 C C . GLU B 2 24 ? 16.449 -6.127 5.586 1.00 0.00 24 GLU B C 24
ATOM 29038 O O . GLU B 2 24 ? 17.584 -6.394 5.979 1.00 0.00 24 GLU B O 24
ATOM 29050 N N . GLU B 2 25 ? 16.103 -6.020 4.311 1.00 0.00 25 GLU B N 24
ATOM 29051 C CA . GLU B 2 25 ? 17.076 -6.223 3.252 1.00 0.00 25 GLU B CA 24
ATOM 29052 C C . GLU B 2 25 ? 18.443 -5.684 3.677 1.00 0.00 25 GLU B C 24
ATOM 29053 O O . GLU B 2 25 ? 19.305 -5.431 2.836 1.00 0.00 25 GLU B O 24
ATOM 29065 N N . SER A 1 10 ? 13.316 9.870 1.855 1.00 0.00 10 SER A N 25
ATOM 29066 C CA . SER A 1 10 ? 12.563 9.503 0.669 1.00 0.00 10 SER A CA 25
ATOM 29067 C C . SER A 1 10 ? 13.098 8.189 0.095 1.00 0.00 10 SER A C 25
ATOM 29068 O O . SER A 1 10 ? 14.012 7.589 0.657 1.00 0.00 10 SER A O 25
ATOM 29076 N N . GLY A 1 11 ? 12.504 7.781 -1.018 1.00 0.00 11 GLY A N 25
ATOM 29077 C CA . GLY A 1 11 ? 12.910 6.549 -1.674 1.00 0.00 11 GLY A CA 25
ATOM 29078 C C . GLY A 1 11 ? 12.563 6.581 -3.163 1.00 0.00 11 GLY A C 25
ATOM 29079 O O . GLY A 1 11 ? 13.100 7.396 -3.912 1.00 0.00 11 GLY A O 25
ATOM 29083 N N . THR A 1 12 ? 11.667 5.685 -3.549 1.00 0.00 12 THR A N 25
ATOM 29084 C CA . THR A 1 12 ? 11.242 5.601 -4.935 1.00 0.00 12 THR A CA 25
ATOM 29085 C C . THR A 1 12 ? 9.836 6.184 -5.099 1.00 0.00 12 THR A C 25
ATOM 29086 O O . THR A 1 12 ? 8.966 5.961 -4.258 1.00 0.00 12 THR A O 25
ATOM 29097 N N . GLU A 1 13 ? 9.658 6.917 -6.187 1.00 0.00 13 GLU A N 25
ATOM 29098 C CA . GLU A 1 13 ? 8.373 7.534 -6.472 1.00 0.00 13 GLU A CA 25
ATOM 29099 C C . GLU A 1 13 ? 7.576 6.671 -7.452 1.00 0.00 13 GLU A C 25
ATOM 29100 O O . GLU A 1 13 ? 8.029 6.411 -8.566 1.00 0.00 13 GLU A O 25
ATOM 29112 N N . CYS A 1 14 ? 6.403 6.251 -7.003 1.00 0.00 14 CYS A N 25
ATOM 29113 C CA . CYS A 1 14 ? 5.538 5.423 -7.826 1.00 0.00 14 CYS A CA 25
ATOM 29114 C C . CYS A 1 14 ? 4.473 6.321 -8.458 1.00 0.00 14 CYS A C 25
ATOM 29115 O O . CYS A 1 14 ? 3.918 7.194 -7.793 1.00 0.00 14 CYS A O 25
ATOM 29123 N N . ILE A 1 15 ? 4.221 6.076 -9.735 1.00 0.00 15 ILE A N 25
ATOM 29124 C CA . ILE A 1 15 ? 3.232 6.851 -10.464 1.00 0.00 15 ILE A CA 25
ATOM 29125 C C . ILE A 1 15 ? 1.985 5.994 -10.694 1.00 0.00 15 ILE A C 25
ATOM 29126 O O . ILE A 1 15 ? 2.085 4.855 -11.148 1.00 0.00 15 ILE A O 25
ATOM 29142 N N . ALA A 1 16 ? 0.839 6.573 -10.369 1.00 0.00 16 ALA A N 25
ATOM 29143 C CA . ALA A 1 16 ? -0.425 5.877 -10.533 1.00 0.00 16 ALA A CA 25
ATOM 29144 C C . ALA A 1 16 ? -0.849 5.936 -12.002 1.00 0.00 16 ALA A C 25
ATOM 29145 O O . ALA A 1 16 ? -0.771 6.990 -12.632 1.00 0.00 16 ALA A O 25
ATOM 29152 N N . LYS A 1 17 ? -1.286 4.792 -12.505 1.00 0.00 17 LYS A N 25
ATOM 29153 C CA . LYS A 1 17 ? -1.721 4.700 -13.890 1.00 0.00 17 LYS A CA 25
ATOM 29154 C C . LYS A 1 17 ? -3.171 4.213 -13.932 1.00 0.00 17 LYS A C 25
ATOM 29155 O O . LYS A 1 17 ? -3.974 4.714 -14.718 1.00 0.00 17 LYS A O 25
ATOM 29173 N N . TYR A 1 18 ? -3.461 3.243 -13.078 1.00 0.00 18 TYR A N 25
ATOM 29174 C CA . TYR A 1 18 ? -4.800 2.683 -13.009 1.00 0.00 18 TYR A CA 25
ATOM 29175 C C . TYR A 1 18 ? -5.552 3.210 -11.784 1.00 0.00 18 TYR A C 25
ATOM 29176 O O . TYR A 1 18 ? -4.983 3.927 -10.963 1.00 0.00 18 TYR A O 25
ATOM 29194 N N . ASN A 1 19 ? -6.819 2.833 -11.701 1.00 0.00 19 ASN A N 25
ATOM 29195 C CA . ASN A 1 19 ? -7.655 3.258 -10.591 1.00 0.00 19 ASN A CA 25
ATOM 29196 C C . ASN A 1 19 ? -7.995 2.047 -9.720 1.00 0.00 19 ASN A C 25
ATOM 29197 O O . ASN A 1 19 ? -8.937 1.311 -10.012 1.00 0.00 19 ASN A O 25
ATOM 29208 N N . PHE A 1 20 ? -7.207 1.875 -8.668 1.00 0.00 20 PHE A N 25
ATOM 29209 C CA . PHE A 1 20 ? -7.412 0.766 -7.753 1.00 0.00 20 PHE A CA 25
ATOM 29210 C C . PHE A 1 20 ? -8.311 1.176 -6.585 1.00 0.00 20 PHE A C 25
ATOM 29211 O O . PHE A 1 20 ? -7.896 1.945 -5.719 1.00 0.00 20 PHE A O 25
ATOM 29228 N N . HIS A 1 21 ? -9.524 0.646 -6.599 1.00 0.00 21 HIS A N 25
ATOM 29229 C CA . HIS A 1 21 ? -10.485 0.948 -5.552 1.00 0.00 21 HIS A CA 25
ATOM 29230 C C . HIS A 1 21 ? -9.924 0.508 -4.198 1.00 0.00 21 HIS A C 25
ATOM 29231 O O . HIS A 1 21 ? -9.823 1.312 -3.273 1.00 0.00 21 HIS A O 25
ATOM 29245 N N . GLY A 1 22 ? -9.573 -0.768 -4.125 1.00 0.00 22 GLY A N 25
ATOM 29246 C CA . GLY A 1 22 ? -9.024 -1.324 -2.900 1.00 0.00 22 GLY A CA 25
ATOM 29247 C C . GLY A 1 22 ? -9.359 -2.811 -2.775 1.00 0.00 22 GLY A C 25
ATOM 29248 O O . GLY A 1 22 ? -10.377 -3.268 -3.294 1.00 0.00 22 GLY A O 25
ATOM 29252 N N . THR A 1 23 ? -8.483 -3.527 -2.084 1.00 0.00 23 THR A N 25
ATOM 29253 C CA . THR A 1 23 ? -8.673 -4.953 -1.885 1.00 0.00 23 THR A CA 25
ATOM 29254 C C . THR A 1 23 ? -8.734 -5.280 -0.392 1.00 0.00 23 THR A C 25
ATOM 29255 O O . THR A 1 23 ? -9.470 -6.173 0.023 1.00 0.00 23 THR A O 25
ATOM 29266 N N . ALA A 1 24 ? -7.949 -4.538 0.376 1.00 0.00 24 ALA A N 25
ATOM 29267 C CA . ALA A 1 24 ? -7.904 -4.737 1.815 1.00 0.00 24 ALA A CA 25
ATOM 29268 C C . ALA A 1 24 ? -7.757 -3.381 2.508 1.00 0.00 24 ALA A C 25
ATOM 29269 O O . ALA A 1 24 ? -7.135 -2.467 1.968 1.00 0.00 24 ALA A O 25
ATOM 29276 N N . GLU A 1 25 ? -8.339 -3.293 3.695 1.00 0.00 25 GLU A N 25
ATOM 29277 C CA . GLU A 1 25 ? -8.280 -2.065 4.469 1.00 0.00 25 GLU A CA 25
ATOM 29278 C C . GLU A 1 25 ? -6.826 -1.695 4.767 1.00 0.00 25 GLU A C 25
ATOM 29279 O O . GLU A 1 25 ? -6.531 -0.551 5.111 1.00 0.00 25 GLU A O 25
ATOM 29291 N N . GLN A 1 26 ? -5.956 -2.684 4.626 1.00 0.00 26 GLN A N 25
ATOM 29292 C CA . GLN A 1 26 ? -4.539 -2.476 4.876 1.00 0.00 26 GLN A CA 25
ATOM 29293 C C . GLN A 1 26 ? -3.910 -1.679 3.732 1.00 0.00 26 GLN A C 25
ATOM 29294 O O . GLN A 1 26 ? -2.880 -1.032 3.915 1.00 0.00 26 GLN A O 25
ATOM 29308 N N . ASP A 1 27 ? -4.554 -1.753 2.577 1.00 0.00 27 ASP A N 25
ATOM 29309 C CA . ASP A 1 27 ? -4.070 -1.047 1.403 1.00 0.00 27 ASP A CA 25
ATOM 29310 C C . ASP A 1 27 ? -4.527 0.412 1.466 1.00 0.00 27 ASP A C 25
ATOM 29311 O O . ASP A 1 27 ? -5.149 0.830 2.441 1.00 0.00 27 ASP A O 25
ATOM 29320 N N . LEU A 1 28 ? -4.203 1.146 0.412 1.00 0.00 28 LEU A N 25
ATOM 29321 C CA . LEU A 1 28 ? -4.573 2.549 0.334 1.00 0.00 28 LEU A CA 25
ATOM 29322 C C . LEU A 1 28 ? -5.150 2.845 -1.051 1.00 0.00 28 LEU A C 25
ATOM 29323 O O . LEU A 1 28 ? -4.533 2.524 -2.065 1.00 0.00 28 LEU A O 25
ATOM 29339 N N . PRO A 1 29 ? -6.359 3.468 -1.049 1.00 0.00 29 PRO A N 25
ATOM 29340 C CA . PRO A 1 29 ? -7.027 3.810 -2.294 1.00 0.00 29 PRO A CA 25
ATOM 29341 C C . PRO A 1 29 ? -6.364 5.020 -2.957 1.00 0.00 29 PRO A C 25
ATOM 29342 O O . PRO A 1 29 ? -6.142 6.042 -2.309 1.00 0.00 29 PRO A O 25
ATOM 29353 N N . PHE A 1 30 ? -6.070 4.864 -4.238 1.00 0.00 30 PHE A N 25
ATOM 29354 C CA . PHE A 1 30 ? -5.438 5.932 -4.996 1.00 0.00 30 PHE A CA 25
ATOM 29355 C C . PHE A 1 30 ? -5.987 5.991 -6.423 1.00 0.00 30 PHE A C 25
ATOM 29356 O O . PHE A 1 30 ? -6.624 5.047 -6.886 1.00 0.00 30 PHE A O 25
ATOM 29373 N N . CYS A 1 31 ? -5.721 7.111 -7.079 1.00 0.00 31 CYS A N 25
ATOM 29374 C CA . CYS A 1 31 ? -6.181 7.306 -8.444 1.00 0.00 31 CYS A CA 25
ATOM 29375 C C . CYS A 1 31 ? -4.963 7.597 -9.324 1.00 0.00 31 CYS A C 25
ATOM 29376 O O . CYS A 1 31 ? -3.965 8.138 -8.849 1.00 0.00 31 CYS A O 25
ATOM 29384 N N . LYS A 1 32 ? -5.086 7.227 -10.590 1.00 0.00 32 LYS A N 25
ATOM 29385 C CA . LYS A 1 32 ? -4.008 7.442 -11.540 1.00 0.00 32 LYS A CA 25
ATOM 29386 C C . LYS A 1 32 ? -3.543 8.897 -11.457 1.00 0.00 32 LYS A C 25
ATOM 29387 O O . LYS A 1 32 ? -4.340 9.793 -11.180 1.00 0.00 32 LYS A O 25
ATOM 29405 N N . GLY A 1 33 ? -2.256 9.089 -11.702 1.00 0.00 33 GLY A N 25
ATOM 29406 C CA . GLY A 1 33 ? -1.675 10.420 -11.659 1.00 0.00 33 GLY A CA 25
ATOM 29407 C C . GLY A 1 33 ? -1.119 10.730 -10.268 1.00 0.00 33 GLY A C 25
ATOM 29408 O O . GLY A 1 33 ? -0.250 11.587 -10.120 1.00 0.00 33 GLY A O 25
ATOM 29412 N N . ASP A 1 34 ? -1.643 10.015 -9.283 1.00 0.00 34 ASP A N 25
ATOM 29413 C CA . ASP A 1 34 ? -1.210 10.203 -7.909 1.00 0.00 34 ASP A CA 25
ATOM 29414 C C . ASP A 1 34 ? 0.185 9.600 -7.732 1.00 0.00 34 ASP A C 25
ATOM 29415 O O . ASP A 1 34 ? 0.481 8.540 -8.279 1.00 0.00 34 ASP A O 25
ATOM 29424 N N . VAL A 1 35 ? 1.005 10.302 -6.964 1.00 0.00 35 VAL A N 25
ATOM 29425 C CA . VAL A 1 35 ? 2.362 9.850 -6.707 1.00 0.00 35 VAL A CA 25
ATOM 29426 C C . VAL A 1 35 ? 2.471 9.375 -5.257 1.00 0.00 35 VAL A C 25
ATOM 29427 O O . VAL A 1 35 ? 1.944 10.016 -4.348 1.00 0.00 35 VAL A O 25
ATOM 29440 N N . LEU A 1 36 ? 3.158 8.255 -5.083 1.00 0.00 36 LEU A N 25
ATOM 29441 C CA . LEU A 1 36 ? 3.342 7.688 -3.759 1.00 0.00 36 LEU A CA 25
ATOM 29442 C C . LEU A 1 36 ? 4.823 7.364 -3.549 1.00 0.00 36 LEU A C 25
ATOM 29443 O O . LEU A 1 36 ? 5.561 7.167 -4.513 1.00 0.00 36 LEU A O 25
ATOM 29459 N N . THR A 1 37 ? 5.212 7.319 -2.284 1.00 0.00 37 THR A N 25
ATOM 29460 C CA . THR A 1 37 ? 6.592 7.022 -1.935 1.00 0.00 37 THR A CA 25
ATOM 29461 C C . THR A 1 37 ? 6.696 5.630 -1.309 1.00 0.00 37 THR A C 25
ATOM 29462 O O . THR A 1 37 ? 5.913 5.282 -0.428 1.00 0.00 37 THR A O 25
ATOM 29473 N N . ILE A 1 38 ? 7.671 4.873 -1.791 1.00 0.00 38 ILE A N 25
ATOM 29474 C CA . ILE A 1 38 ? 7.888 3.525 -1.289 1.00 0.00 38 ILE A CA 25
ATOM 29475 C C . ILE A 1 38 ? 8.348 3.597 0.169 1.00 0.00 38 ILE A C 25
ATOM 29476 O O . ILE A 1 38 ? 9.267 4.345 0.497 1.00 0.00 38 ILE A O 25
ATOM 29492 N N . VAL A 1 39 ? 7.689 2.807 1.003 1.00 0.00 39 VAL A N 25
ATOM 29493 C CA . VAL A 1 39 ? 8.018 2.771 2.418 1.00 0.00 39 VAL A CA 25
ATOM 29494 C C . VAL A 1 39 ? 8.673 1.428 2.750 1.00 0.00 39 VAL A C 25
ATOM 29495 O O . VAL A 1 39 ? 9.565 1.360 3.594 1.00 0.00 39 VAL A O 25
ATOM 29508 N N . ALA A 1 40 ? 8.202 0.393 2.070 1.00 0.00 40 ALA A N 25
ATOM 29509 C CA . ALA A 1 40 ? 8.730 -0.944 2.282 1.00 0.00 40 ALA A CA 25
ATOM 29510 C C . ALA A 1 40 ? 8.097 -1.904 1.272 1.00 0.00 40 ALA A C 25
ATOM 29511 O O . ALA A 1 40 ? 7.046 -1.610 0.706 1.00 0.00 40 ALA A O 25
ATOM 29518 N N . VAL A 1 41 ? 8.765 -3.032 1.079 1.00 0.00 41 VAL A N 25
ATOM 29519 C CA . VAL A 1 41 ? 8.281 -4.037 0.148 1.00 0.00 41 VAL A CA 25
ATOM 29520 C C . VAL A 1 41 ? 7.693 -5.212 0.932 1.00 0.00 41 VAL A C 25
ATOM 29521 O O . VAL A 1 41 ? 7.973 -5.372 2.118 1.00 0.00 41 VAL A O 25
ATOM 29534 N N . THR A 1 42 ? 6.889 -6.003 0.236 1.00 0.00 42 THR A N 25
ATOM 29535 C CA . THR A 1 42 ? 6.260 -7.159 0.853 1.00 0.00 42 THR A CA 25
ATOM 29536 C C . THR A 1 42 ? 6.755 -8.449 0.196 1.00 0.00 42 THR A C 25
ATOM 29537 O O . THR A 1 42 ? 7.458 -8.407 -0.812 1.00 0.00 42 THR A O 25
ATOM 29548 N N . LYS A 1 43 ? 6.368 -9.566 0.794 1.00 0.00 43 LYS A N 25
ATOM 29549 C CA . LYS A 1 43 ? 6.764 -10.866 0.281 1.00 0.00 43 LYS A CA 25
ATOM 29550 C C . LYS A 1 43 ? 5.939 -11.190 -0.966 1.00 0.00 43 LYS A C 25
ATOM 29551 O O . LYS A 1 43 ? 6.233 -12.147 -1.680 1.00 0.00 43 LYS A O 25
ATOM 29569 N N . ASP A 1 44 ? 4.921 -10.371 -1.192 1.00 0.00 44 ASP A N 25
ATOM 29570 C CA . ASP A 1 44 ? 4.051 -10.558 -2.341 1.00 0.00 44 ASP A CA 25
ATOM 29571 C C . ASP A 1 44 ? 4.558 -9.703 -3.504 1.00 0.00 44 ASP A C 25
ATOM 29572 O O . ASP A 1 44 ? 5.226 -8.693 -3.290 1.00 0.00 44 ASP A O 25
ATOM 29581 N N . PRO A 1 45 ? 4.212 -10.151 -4.741 1.00 0.00 45 PRO A N 25
ATOM 29582 C CA . PRO A 1 45 ? 4.625 -9.437 -5.937 1.00 0.00 45 PRO A CA 25
ATOM 29583 C C . PRO A 1 45 ? 3.798 -8.164 -6.129 1.00 0.00 45 PRO A C 25
ATOM 29584 O O . PRO A 1 45 ? 2.724 -8.023 -5.548 1.00 0.00 45 PRO A O 25
ATOM 29595 N N . ASN A 1 46 ? 4.333 -7.268 -6.946 1.00 0.00 46 ASN A N 25
ATOM 29596 C CA . ASN A 1 46 ? 3.658 -6.011 -7.222 1.00 0.00 46 ASN A CA 25
ATOM 29597 C C . ASN A 1 46 ? 2.900 -5.559 -5.972 1.00 0.00 46 ASN A C 25
ATOM 29598 O O . ASN A 1 46 ? 1.803 -5.010 -6.071 1.00 0.00 46 ASN A O 25
ATOM 29609 N N . TRP A 1 47 ? 3.514 -5.807 -4.825 1.00 0.00 47 TRP A N 25
ATOM 29610 C CA . TRP A 1 47 ? 2.911 -5.432 -3.557 1.00 0.00 47 TRP A CA 25
ATOM 29611 C C . TRP A 1 47 ? 3.965 -4.689 -2.733 1.00 0.00 47 TRP A C 25
ATOM 29612 O O . TRP A 1 47 ? 4.996 -5.257 -2.380 1.00 0.00 47 TRP A O 25
ATOM 29633 N N . TYR A 1 48 ? 3.669 -3.428 -2.452 1.00 0.00 48 TYR A N 25
ATOM 29634 C CA . TYR A 1 48 ? 4.578 -2.601 -1.677 1.00 0.00 48 TYR A CA 25
ATOM 29635 C C . TYR A 1 48 ? 3.810 -1.556 -0.865 1.00 0.00 48 TYR A C 25
ATOM 29636 O O . TYR A 1 48 ? 2.810 -1.014 -1.331 1.00 0.00 48 TYR A O 25
ATOM 29654 N N . LYS A 1 49 ? 4.308 -1.304 0.337 1.00 0.00 49 LYS A N 25
ATOM 29655 C CA . LYS A 1 49 ? 3.682 -0.334 1.218 1.00 0.00 49 LYS A CA 25
ATOM 29656 C C . LYS A 1 49 ? 4.329 1.036 1.004 1.00 0.00 49 LYS A C 25
ATOM 29657 O O . LYS A 1 49 ? 5.542 1.183 1.150 1.00 0.00 49 LYS A O 25
ATOM 29675 N N . ALA A 1 50 ? 3.491 2.004 0.659 1.00 0.00 50 ALA A N 25
ATOM 29676 C CA . ALA A 1 50 ? 3.967 3.356 0.423 1.00 0.00 50 ALA A CA 25
ATOM 29677 C C . ALA A 1 50 ? 3.057 4.347 1.152 1.00 0.00 50 ALA A C 25
ATOM 29678 O O . ALA A 1 50 ? 2.003 3.968 1.659 1.00 0.00 50 ALA A O 25
ATOM 29685 N N . LYS A 1 51 ? 3.499 5.595 1.181 1.00 0.00 51 LYS A N 25
ATOM 29686 C CA . LYS A 1 51 ? 2.738 6.643 1.840 1.00 0.00 51 LYS A CA 25
ATOM 29687 C C . LYS A 1 51 ? 2.446 7.762 0.839 1.00 0.00 51 LYS A C 25
ATOM 29688 O O . LYS A 1 51 ? 3.153 7.910 -0.157 1.00 0.00 51 LYS A O 25
ATOM 29706 N N . ASN A 1 52 ? 1.401 8.521 1.136 1.00 0.00 52 ASN A N 25
ATOM 29707 C CA . ASN A 1 52 ? 1.007 9.622 0.274 1.00 0.00 52 ASN A CA 25
ATOM 29708 C C . ASN A 1 52 ? 1.601 10.925 0.814 1.00 0.00 52 ASN A C 25
ATOM 29709 O O . ASN A 1 52 ? 2.216 10.936 1.879 1.00 0.00 52 ASN A O 25
ATOM 29720 N N . LYS A 1 53 ? 1.395 11.991 0.054 1.00 0.00 53 LYS A N 25
ATOM 29721 C CA . LYS A 1 53 ? 1.903 13.296 0.442 1.00 0.00 53 LYS A CA 25
ATOM 29722 C C . LYS A 1 53 ? 1.096 13.818 1.633 1.00 0.00 53 LYS A C 25
ATOM 29723 O O . LYS A 1 53 ? 1.471 14.812 2.253 1.00 0.00 53 LYS A O 25
ATOM 29741 N N . VAL A 1 54 ? 0.004 13.124 1.918 1.00 0.00 54 VAL A N 25
ATOM 29742 C CA . VAL A 1 54 ? -0.858 13.505 3.023 1.00 0.00 54 VAL A CA 25
ATOM 29743 C C . VAL A 1 54 ? -0.304 12.918 4.322 1.00 0.00 54 VAL A C 25
ATOM 29744 O O . VAL A 1 54 ? -0.720 13.310 5.412 1.00 0.00 54 VAL A O 25
ATOM 29757 N N . GLY A 1 55 ? 0.625 11.987 4.164 1.00 0.00 55 GLY A N 25
ATOM 29758 C CA . GLY A 1 55 ? 1.241 11.342 5.312 1.00 0.00 55 GLY A CA 25
ATOM 29759 C C . GLY A 1 55 ? 0.592 9.984 5.590 1.00 0.00 55 GLY A C 25
ATOM 29760 O O . GLY A 1 55 ? 0.942 9.314 6.561 1.00 0.00 55 GLY A O 25
ATOM 29764 N N . ARG A 1 56 ? -0.339 9.619 4.722 1.00 0.00 56 ARG A N 25
ATOM 29765 C CA . ARG A 1 56 ? -1.039 8.354 4.863 1.00 0.00 56 ARG A CA 25
ATOM 29766 C C . ARG A 1 56 ? -0.095 7.189 4.558 1.00 0.00 56 ARG A C 25
ATOM 29767 O O . ARG A 1 56 ? 0.758 7.290 3.677 1.00 0.00 56 ARG A O 25
ATOM 29784 N N . GLU A 1 57 ? -0.281 6.110 5.303 1.00 0.00 57 GLU A N 25
ATOM 29785 C CA . GLU A 1 57 ? 0.543 4.926 5.124 1.00 0.00 57 GLU A CA 25
ATOM 29786 C C . GLU A 1 57 ? -0.335 3.706 4.843 1.00 0.00 57 GLU A C 25
ATOM 29787 O O . GLU A 1 57 ? -1.203 3.364 5.643 1.00 0.00 57 GLU A O 25
ATOM 29799 N N . GLY A 1 58 ? -0.078 3.081 3.702 1.00 0.00 58 GLY A N 25
ATOM 29800 C CA . GLY A 1 58 ? -0.835 1.906 3.305 1.00 0.00 58 GLY A CA 25
ATOM 29801 C C . GLY A 1 58 ? -0.144 1.174 2.153 1.00 0.00 58 GLY A C 25
ATOM 29802 O O . GLY A 1 58 ? 0.824 1.675 1.585 1.00 0.00 58 GLY A O 25
ATOM 29806 N N . ILE A 1 59 ? -0.671 -0.002 1.841 1.00 0.00 59 ILE A N 25
ATOM 29807 C CA . ILE A 1 59 ? -0.117 -0.809 0.768 1.00 0.00 59 ILE A CA 25
ATOM 29808 C C . ILE A 1 59 ? -0.917 -0.563 -0.513 1.00 0.00 59 ILE A C 25
ATOM 29809 O O . ILE A 1 59 ? -2.115 -0.287 -0.459 1.00 0.00 59 ILE A O 25
ATOM 29825 N N . ILE A 1 60 ? -0.223 -0.671 -1.636 1.00 0.00 60 ILE A N 25
ATOM 29826 C CA . ILE A 1 60 ? -0.854 -0.464 -2.928 1.00 0.00 60 ILE A CA 25
ATOM 29827 C C . ILE A 1 60 ? -0.226 -1.410 -3.956 1.00 0.00 60 ILE A C 25
ATOM 29828 O O . ILE A 1 60 ? 0.993 -1.570 -3.993 1.00 0.00 60 ILE A O 25
ATOM 29844 N N . PRO A 1 61 ? -1.110 -2.026 -4.785 1.00 0.00 61 PRO A N 25
ATOM 29845 C CA . PRO A 1 61 ? -0.655 -2.951 -5.809 1.00 0.00 61 PRO A CA 25
ATOM 29846 C C . PRO A 1 61 ? -0.024 -2.202 -6.984 1.00 0.00 61 PRO A C 25
ATOM 29847 O O . PRO A 1 61 ? -0.657 -1.335 -7.584 1.00 0.00 61 PRO A O 25
ATOM 29858 N N . ALA A 1 62 ? 1.217 -2.562 -7.276 1.00 0.00 62 ALA A N 25
ATOM 29859 C CA . ALA A 1 62 ? 1.941 -1.934 -8.368 1.00 0.00 62 ALA A CA 25
ATOM 29860 C C . ALA A 1 62 ? 1.215 -2.218 -9.685 1.00 0.00 62 ALA A C 25
ATOM 29861 O O . ALA A 1 62 ? 1.520 -1.609 -10.709 1.00 0.00 62 ALA A O 25
ATOM 29868 N N . ASN A 1 63 ? 0.269 -3.143 -9.615 1.00 0.00 63 ASN A N 25
ATOM 29869 C CA . ASN A 1 63 ? -0.502 -3.515 -10.789 1.00 0.00 63 ASN A CA 25
ATOM 29870 C C . ASN A 1 63 ? -1.295 -2.301 -11.278 1.00 0.00 63 ASN A C 25
ATOM 29871 O O . ASN A 1 63 ? -1.887 -2.336 -12.355 1.00 0.00 63 ASN A O 25
ATOM 29882 N N . TYR A 1 64 ? -1.282 -1.258 -10.462 1.00 0.00 64 TYR A N 25
ATOM 29883 C CA . TYR A 1 64 ? -1.992 -0.036 -10.798 1.00 0.00 64 TYR A CA 25
ATOM 29884 C C . TYR A 1 64 ? -1.060 1.175 -10.737 1.00 0.00 64 TYR A C 25
ATOM 29885 O O . TYR A 1 64 ? -1.447 2.281 -11.112 1.00 0.00 64 TYR A O 25
ATOM 29903 N N . VAL A 1 65 ? 0.150 0.926 -10.260 1.00 0.00 65 VAL A N 25
ATOM 29904 C CA . VAL A 1 65 ? 1.142 1.983 -10.144 1.00 0.00 65 VAL A CA 25
ATOM 29905 C C . VAL A 1 65 ? 2.501 1.453 -10.603 1.00 0.00 65 VAL A C 25
ATOM 29906 O O . VAL A 1 65 ? 2.814 0.279 -10.405 1.00 0.00 65 VAL A O 25
ATOM 29919 N N . GLN A 1 66 ? 3.275 2.343 -11.207 1.00 0.00 66 GLN A N 25
ATOM 29920 C CA . GLN A 1 66 ? 4.594 1.980 -11.695 1.00 0.00 66 GLN A CA 25
ATOM 29921 C C . GLN A 1 66 ? 5.676 2.710 -10.896 1.00 0.00 66 GLN A C 25
ATOM 29922 O O . GLN A 1 66 ? 5.403 3.727 -10.261 1.00 0.00 66 GLN A O 25
ATOM 29936 N N . LYS A 1 67 ? 6.880 2.162 -10.953 1.00 0.00 67 LYS A N 25
ATOM 29937 C CA . LYS A 1 67 ? 8.004 2.747 -10.241 1.00 0.00 67 LYS A CA 25
ATOM 29938 C C . LYS A 1 67 ? 8.857 3.554 -11.223 1.00 0.00 67 LYS A C 25
ATOM 29939 O O . LYS A 1 67 ? 9.455 2.992 -12.139 1.00 0.00 67 LYS A O 25
ATOM 29957 N N . ARG A 1 68 ? 8.888 4.859 -10.996 1.00 0.00 68 ARG A N 25
ATOM 29958 C CA . ARG A 1 68 ? 9.659 5.749 -11.848 1.00 0.00 68 ARG A CA 25
ATOM 29959 C C . ARG A 1 68 ? 11.152 5.436 -11.730 1.00 0.00 68 ARG A C 25
ATOM 29960 O O . ARG A 1 68 ? 11.919 5.693 -12.656 1.00 0.00 68 ARG A O 25
ATOM 29977 N N . GLU A 1 69 ? 11.520 4.883 -10.582 1.00 0.00 69 GLU A N 25
ATOM 29978 C CA . GLU A 1 69 ? 12.907 4.532 -10.331 1.00 0.00 69 GLU A CA 25
ATOM 29979 C C . GLU A 1 69 ? 13.138 3.047 -10.619 1.00 0.00 69 GLU A C 25
ATOM 29980 O O . GLU A 1 69 ? 14.081 2.687 -11.323 1.00 0.00 69 GLU A O 25
ATOM 29992 N N . ILE B 2 8 ? -13.790 -13.083 -16.718 1.00 0.00 8 ILE B N 25
ATOM 29993 C CA . ILE B 2 8 ? -13.197 -12.487 -15.534 1.00 0.00 8 ILE B CA 25
ATOM 29994 C C . ILE B 2 8 ? -11.762 -12.060 -15.847 1.00 0.00 8 ILE B C 25
ATOM 29995 O O . ILE B 2 8 ? -10.975 -12.850 -16.368 1.00 0.00 8 ILE B O 25
ATOM 30011 N N . PRO B 2 9 ? -11.456 -10.780 -15.507 1.00 0.00 9 PRO B N 25
ATOM 30012 C CA . PRO B 2 9 ? -10.129 -10.238 -15.746 1.00 0.00 9 PRO B CA 25
ATOM 30013 C C . PRO B 2 9 ? -9.123 -10.785 -14.732 1.00 0.00 9 PRO B C 25
ATOM 30014 O O . PRO B 2 9 ? -9.499 -11.491 -13.798 1.00 0.00 9 PRO B O 25
ATOM 30025 N N . PRO B 2 10 ? -7.830 -10.427 -14.955 1.00 0.00 10 PRO B N 25
ATOM 30026 C CA . PRO B 2 10 ? -6.766 -10.873 -14.070 1.00 0.00 10 PRO B CA 25
ATOM 30027 C C . PRO B 2 10 ? -6.789 -10.098 -12.751 1.00 0.00 10 PRO B C 25
ATOM 30028 O O . PRO B 2 10 ? -6.562 -8.889 -12.733 1.00 0.00 10 PRO B O 25
ATOM 30039 N N . PRO B 2 11 ? -7.073 -10.846 -11.651 1.00 0.00 11 PRO B N 25
ATOM 30040 C CA . PRO B 2 11 ? -7.128 -10.242 -10.331 1.00 0.00 11 PRO B CA 25
ATOM 30041 C C . PRO B 2 11 ? -5.723 -9.941 -9.806 1.00 0.00 11 PRO B C 25
ATOM 30042 O O . PRO B 2 11 ? -4.769 -10.643 -10.138 1.00 0.00 11 PRO B O 25
ATOM 30053 N N . LEU B 2 12 ? -5.640 -8.896 -8.994 1.00 0.00 12 LEU B N 25
ATOM 30054 C CA . LEU B 2 12 ? -4.367 -8.494 -8.421 1.00 0.00 12 LEU B CA 25
ATOM 30055 C C . LEU B 2 12 ? -3.674 -9.718 -7.820 1.00 0.00 12 LEU B C 25
ATOM 30056 O O . LEU B 2 12 ? -4.240 -10.810 -7.801 1.00 0.00 12 LEU B O 25
ATOM 30072 N N . PRO B 2 13 ? -2.425 -9.490 -7.333 1.00 0.00 13 PRO B N 25
ATOM 30073 C CA . PRO B 2 13 ? -1.648 -10.562 -6.733 1.00 0.00 13 PRO B CA 25
ATOM 30074 C C . PRO B 2 13 ? -2.169 -10.901 -5.335 1.00 0.00 13 PRO B C 25
ATOM 30075 O O . PRO B 2 13 ? -2.716 -10.041 -4.647 1.00 0.00 13 PRO B O 25
ATOM 30086 N N . GLU B 2 14 ? -1.980 -12.156 -4.957 1.00 0.00 14 GLU B N 25
ATOM 30087 C CA . GLU B 2 14 ? -2.426 -12.621 -3.654 1.00 0.00 14 GLU B CA 25
ATOM 30088 C C . GLU B 2 14 ? -1.854 -11.729 -2.550 1.00 0.00 14 GLU B C 25
ATOM 30089 O O . GLU B 2 14 ? -0.744 -11.213 -2.676 1.00 0.00 14 GLU B O 25
ATOM 30101 N N . ARG B 2 15 ? -2.637 -11.576 -1.492 1.00 0.00 15 ARG B N 25
ATOM 30102 C CA . ARG B 2 15 ? -2.222 -10.756 -0.367 1.00 0.00 15 ARG B CA 25
ATOM 30103 C C . ARG B 2 15 ? -1.647 -11.633 0.746 1.00 0.00 15 ARG B C 25
ATOM 30104 O O . ARG B 2 15 ? -2.342 -11.961 1.706 1.00 0.00 15 ARG B O 25
ATOM 30121 N N . THR B 2 16 ? -0.381 -11.989 0.580 1.00 0.00 16 THR B N 25
ATOM 30122 C CA . THR B 2 16 ? 0.297 -12.822 1.560 1.00 0.00 16 THR B CA 25
ATOM 30123 C C . THR B 2 16 ? 0.501 -12.052 2.865 1.00 0.00 16 THR B C 25
ATOM 30124 O O . THR B 2 16 ? 0.695 -10.838 2.850 1.00 0.00 16 THR B O 25
ATOM 30135 N N . PRO B 2 17 ? 0.449 -12.809 3.993 1.00 0.00 17 PRO B N 25
ATOM 30136 C CA . PRO B 2 17 ? 0.626 -12.212 5.306 1.00 0.00 17 PRO B CA 25
ATOM 30137 C C . PRO B 2 17 ? 2.096 -11.873 5.559 1.00 0.00 17 PRO B C 25
ATOM 30138 O O . PRO B 2 17 ? 2.416 -11.140 6.494 1.00 0.00 17 PRO B O 25
ATOM 30149 N N . GLU B 2 18 ? 2.952 -12.423 4.711 1.00 0.00 18 GLU B N 25
ATOM 30150 C CA . GLU B 2 18 ? 4.381 -12.188 4.832 1.00 0.00 18 GLU B CA 25
ATOM 30151 C C . GLU B 2 18 ? 4.691 -10.700 4.662 1.00 0.00 18 GLU B C 25
ATOM 30152 O O . GLU B 2 18 ? 5.799 -10.255 4.956 1.00 0.00 18 GLU B O 25
ATOM 30164 N N . SER B 2 19 ? 3.691 -9.970 4.190 1.00 0.00 19 SER B N 25
ATOM 30165 C CA . SER B 2 19 ? 3.842 -8.540 3.978 1.00 0.00 19 SER B CA 25
ATOM 30166 C C . SER B 2 19 ? 4.267 -7.860 5.282 1.00 0.00 19 SER B C 25
ATOM 30167 O O . SER B 2 19 ? 4.989 -6.865 5.260 1.00 0.00 19 SER B O 25
ATOM 30175 N N . PHE B 2 20 ? 3.800 -8.425 6.385 1.00 0.00 20 PHE B N 25
ATOM 30176 C CA . PHE B 2 20 ? 4.121 -7.886 7.695 1.00 0.00 20 PHE B CA 25
ATOM 30177 C C . PHE B 2 20 ? 5.636 -7.808 7.899 1.00 0.00 20 PHE B C 25
ATOM 30178 O O . PHE B 2 20 ? 6.110 -7.122 8.805 1.00 0.00 20 PHE B O 25
ATOM 30195 N N . ILE B 2 21 ? 6.355 -8.518 7.042 1.00 0.00 21 ILE B N 25
ATOM 30196 C CA . ILE B 2 21 ? 7.805 -8.537 7.117 1.00 0.00 21 ILE B CA 25
ATOM 30197 C C . ILE B 2 21 ? 8.385 -7.896 5.855 1.00 0.00 21 ILE B C 25
ATOM 30198 O O . ILE B 2 21 ? 7.988 -8.237 4.742 1.00 0.00 21 ILE B O 25
ATOM 30214 N N . VAL B 2 22 ? 9.315 -6.977 6.070 1.00 0.00 22 VAL B N 25
ATOM 30215 C CA . VAL B 2 22 ? 9.953 -6.284 4.964 1.00 0.00 22 VAL B CA 25
ATOM 30216 C C . VAL B 2 22 ? 11.302 -6.943 4.667 1.00 0.00 22 VAL B C 25
ATOM 30217 O O . VAL B 2 22 ? 12.137 -7.088 5.559 1.00 0.00 22 VAL B O 25
ATOM 30230 N N . VAL B 2 23 ? 11.475 -7.322 3.408 1.00 0.00 23 VAL B N 25
ATOM 30231 C CA . VAL B 2 23 ? 12.707 -7.961 2.982 1.00 0.00 23 VAL B CA 25
ATOM 30232 C C . VAL B 2 23 ? 13.856 -6.954 3.069 1.00 0.00 23 VAL B C 25
ATOM 30233 O O . VAL B 2 23 ? 13.842 -5.932 2.383 1.00 0.00 23 VAL B O 25
ATOM 30246 N N . GLU B 2 24 ? 14.821 -7.276 3.916 1.00 0.00 24 GLU B N 25
ATOM 30247 C CA . GLU B 2 24 ? 15.975 -6.411 4.100 1.00 0.00 24 GLU B CA 25
ATOM 30248 C C . GLU B 2 24 ? 16.966 -6.596 2.951 1.00 0.00 24 GLU B C 25
ATOM 30249 O O . GLU B 2 24 ? 18.139 -6.892 3.178 1.00 0.00 24 GLU B O 25
ATOM 30261 N N . GLU B 2 25 ? 16.459 -6.415 1.740 1.00 0.00 25 GLU B N 25
ATOM 30262 C CA . GLU B 2 25 ? 17.286 -6.557 0.553 1.00 0.00 25 GLU B CA 25
ATOM 30263 C C . GLU B 2 25 ? 18.277 -7.710 0.732 1.00 0.00 25 GLU B C 25
ATOM 30264 O O . GLU B 2 25 ? 17.898 -8.877 0.648 1.00 0.00 25 GLU B O 25
#